Protein 5KBP (pdb70)

InterPro domains:
  IPR000602 Glycoside hydrolase family 38, N-terminal domain [PF01074] (5-274)
  IPR011013 Galactose mutarotase-like domain superfamily [SSF74650] (393-894)
  IPR011330 Glycoside hydrolase/deacetylase, beta/alpha-barrel [SSF88713] (3-283)
  IPR011682 Glycosyl hydrolase family 38, C-terminal [PF07748] (527-750)
  IPR015341 Glycoside hydrolase family 38, central domain [PF09261] (297-387)
  IPR015341 Glycoside hydrolase family 38, central domain [SM00872] (296-369)
  IPR027291 Glycoside hydrolase 38, N-terminal domain superfamily [G3DSA:3.20.110.10] (1-287)
  IPR028995 Glycoside hydrolase families 57/38, central domain superfamily [SSF88688] (298-393)
  IPR037094 Glycoside hydrolase family 38, central domain superfamily [G3DSA:1.20.1270.50] (294-394)
  IPR041147 Glycosyl hydrolases family 38, C-terminal domain [PF17677] (828-892)
  IPR041509 Glycosyl hydrolases 38, beta-1 domain [PF18438] (398-508)

Sequence (1770 aa):
KKKVYIVSHSHWDREWYLPYEEHHMRLIELVDNVLDLIENDPEFNSFHLDGQTIILDDYLQVRPEKKEAVKKAVQAGKLKIGPFYILQDDFLISSESNVRNMLIGHLESQKWGAPVQLGYFPDTFGNMGQTPQMMQLANLPAAAFGRGVKPIGFDYSSQYSEMWWEGPDQTKIFGLLFANWYSNGNEIPSEKEAAIAFWKQKLADVERYASTNHLLMMNGVDHQPVQRDITKAIALANELFPEYEFIHSNFDDYLKAVQEELPEDLGTVTGELTSQETDGWYTLANTSSARVYLKQWNTKVQRQLENIAEPLAAMAYEVTGDYPHDQFDYAWKTLLQNHPHDSICGCSVDEVHRGMMTRFENANDVGHFLADEATRQLTEAIDTSVFPEKAHPFVLFNTSGYQKTEVVTVEVEIERLPFYTGKPEDLYHELKQKATPDYQVIDPTGKAVASRIVKEDVRFGYDLPKDAFRQPYMAKYLTVELSVKEMAPFSWDSFALIQGETKAFEGSLLAQPATNEMENEFIQVKIENNGSLTIADKKTGETFSKLLTFEDTGDIGNEYIFFKPTEDQGITTENVTAEITNKENSPVKASYQIKQTVMLPVAADERLEEEQKAVREFRERLAQRSTTLRPFEITTMVTMIKESNQLFFETTINNQIKDHRLRVLFPTGMVTETHEADSIYEVVTRPNQVSDTWENPTNPQHQQAFVNVHDQNKGVTIFNEGLNEYEVLADGTIAVTLIRCVGELGDWGYFATPEAQCQGEYTFKYGLSLHGKPEERFATYQQAYSAQIPFTAATTARHEGKLAPNHVYLTHAEGPIGWTAVKRQEQTNHLVVRGFNLTAQNIPCELHKETQPATCLTNVLEEPLTPAIEVDAPLRPFEIRTWRFEKKKVYIVSHSHWDREWYLPYEEHHMRLIELVDNVLDLIENDPEFNSFHLDGQTIILDDYLQVRPEKKEAVKKAVQAGKLKIGPFYILQDDFLISSESNVRNMLIGHLESQKWGAPVQLGYFPDTFGNMGQTPQMMQLANLPAAAFGRGVKPISDYSSQYSEMWWEGPDQTKIFGLLFANWYSNGNEIPSEKEAAIAFWKQKLADVERYASTNHLLMMNGVDHQPVQRDITKAIALANELFPEYEFIHSNFDDYLKAVQEELPEDLGTVTGELTSQETDGWYTLANTSSARVYLKQWNTKVQRQLENIAEPLAAMAYEVTGDYPHDQFDYAWKTLLQNHPHDSICGCSVDEVHRGMMTRFENANDVGHFLADEATRQLTEAIDTSVFPEKAHPFVLFNTSGYQKTEVVTVEVEIERLPFYGKPEDLYHELKQKATPDYQVIDPTGKAVASRIVKEDVRFGYDLPKDAFRQPYMAKYLTVELSVKEMAPFSWDSFALIQGETKAFEGSLLAQPATNEMENEFIQVKIENNGSLTIADKKTGETFSKLLTFEDTGDIGNEYIFFKPTEDQGITTENVTAEITNKENSPVKASYQIKQTVMLPVAADERLEEEQKAVREFRERLAQRSTTLRPFEITTMVTMIKESNQLFFETTINNQIKDHRLRVLFPTGMVTETHEADSIYEVVTRPNQVSDTWENPTNPQHQQAFVNVHDQNKGVTIFNEGLNEYEVLADGTIAVTLIRCVGELGDWGYFATPEAQCQGEYTFKYGLSLHGKPEERFATYQQAYSAQIPFTAATTARHEGKLAPNHVYLTHAEGPIGWTAVKRQEQTNHLVVRGFNLTAQNIPCELHKETQPATCLTNVLEEPLTPAIEVDAPLRPFEIRTWRFE

Organism: Enterococcus faecalis (strain ATCC 700802 / V583) (NCBI:txid226185)

B-factor: mean 57.71, std 16.79, range [26.71, 153.7]

Foldseek 3Di:
DFEEEEAAEAQEQCFFADFNVVSLVLLLVQVVLLLVCLVPPPQQQAYEYNQAPCSVVSNCVVVVVCVVSLLVCVVVVRYAYHQFNFQFAAFLAALVLVLVRRLVSQVSCVVSPGHDLEAEAQPHLKHFQCVLQQSVLSNRQYYEYEAQAAEDACLRYWNAQWAWEAHLLRRIGIYGYPNVGLDLQEPQDLDQVSNVVSCVVSVVSQNRHQQDSYGYHRHYYHSGRTDSCPVSSQVSNVVNDVVYHYGHHHPNVSVVVRVVPGDPPGYYHGGMRQPQQAQQFFSLLLLLFFPLVLLLLSLQLQLLLFQALFLLQLVLCVQVVDHPLVLSSVLSSLSCVCGHHSRSSNLRFQSSPVVNVVSSVVSSVSSVVSRVVSVVSVQVFAFQQLDDPLKWKKKWWASFQFQDWDWDKFKTWNDKFWCVNDPQVVQQVVVVPDDDFAKFKAFSVGDTAAKDWDDKDWDKDWDDDPPDHIIIIITMIIMIIHGRARDHHGWMGMMIIGGDHYHHDDDDKQADVVQGWGDACAKTWGQDQLRWIWIAGNVQGDIFTRFFKKKKFFFLAASRGGDGAPPIPIDISSPWGWDKDWDDIGRFKTKIKTKTKDKAQQHWDPQSVVCLQVQPDSVPGNIHGDPDIDIWMKIKMWMDTHNDQKTKIKIKTQDSHARMWMKTKTQPQDADQWWWAAGNLETDIGGPDRHDNHNDPFDKDFHDFWIKDDDQWKIKIKGWRSQTIWGQDRSRMIITIDHGHYFASHDPHTRGHNCSRVGGMDMIIMIMGMDTGPQRVLVVVQVSVSVSNDMDMGIDDNDGHDDYNIDRFKDWDDGSKGWGRWRADSPVRWTKTKIWHHAQAFAWTWIDGVNHGFDFKRRSSPHHDVVTDDNRGTHHGSDIIMTTHD/DFEEEEAAEAQEQQFFADFNVVSLVLLLVQVVLLLVCVVPPPQQQAYEYQAAPVSVVSNCVVVVVCNVSQLVCLVVNRYAYHQFNFAFAFQLAALVLVLVRRLLSNVSCVVRDDHDLEAEHQPHLKDFLCVLVSSVLSVRQYYEYEAQEADPPQRYFQAQKFWEAHLLRRIHIYHYPNVGLCLQEPQDLDDVRNVVSCVVSVVSQVRRHQDSYTYHRHYYHSGRTDSCVVSSQVVVCVVDVVYHYGHYHPRVSVVVSVVPGDPPGHYHGGMRQPLVAQQFFSLLLLLFFPLVLSLLSLQLQLLLFQFLFLLQLVLCVQVVDHPPVLSSVLSSLSCVCRRHSRSSNLRFQSRVVVNVVSSVVSSVSSVVSNVVSLCSVVVFAQQQLDDPLKWKKKWWARFQFFDWDWDKDKTWNDKAFPPPDQVVQQVVVVPDDDFAKFKAFSVGDTAAKDFDDKDWDKDWDDDPPDHITIIITMITMIIHGDARDHHGWMFMMIMDGDHYHHDDDDKQADVVQQWGDACAKIWGQDQLRWIWIAGNVQRDIFTRFFKKKKFFFLAASRGGDGAPPIPIDISPPWGWDKDWPDIGLFKTKIKTKTKDWFQQHWDPQSVVCLQVLPHPVPGNIHGDPDTDIWMKIKMWMDGHNDQKIKIKIKTQDSHARMWMKTKGQPQDQDQWWWAAGNLEGDIGGQDRDPNHNDPFDKDFHDFWIKDDDQFKIKIKGWRSQTIWGQHRSRMIITIDHGHYFFSHDPHTRGHRCSRVGGMDMIIMIMGMDTGPQCVLVVVQVSVSVSNDMDMDIDHRDGHDHHSIDRFKDWDDDSKGWTRWRAADPPRWTKTKIWHHFQDWAWIFMDGPNHGFPFKGRSSRHGDVVTDDRRGTHHGSDIIMTTHD

Structure (mmCIF, N/CA/C/O backbone):
data_5KBP
#
_entry.id   5KBP
#
_cell.length_a   127.834
_cell.length_b   127.834
_cell.length_c   223.716
_cell.angle_alpha   90.00
_cell.angle_beta   90.00
_cell.angle_gamma   120.00
#
_symmetry.space_group_name_H-M   'P 31 2 1'
#
loop_
_entity.id
_entity.type
_entity.pdbx_description
1 polymer 'Glycosyl hydrolase, family 38'
2 non-polymer 'SULFATE ION'
3 water water
#
loop_
_atom_site.group_PDB
_atom_site.id
_atom_site.type_symbol
_atom_site.label_atom_id
_atom_site.label_alt_id
_atom_site.label_comp_id
_atom_site.label_asym_id
_atom_site.label_entity_id
_atom_site.label_seq_id
_atom_site.pdbx_PDB_ins_code
_atom_site.Cartn_x
_atom_site.Cartn_y
_atom_site.Cartn_z
_atom_site.occupancy
_atom_site.B_iso_or_equiv
_atom_site.auth_seq_id
_atom_site.auth_comp_id
_atom_site.auth_asym_id
_atom_site.auth_atom_id
_atom_site.pdbx_PDB_model_num
ATOM 1 N N . LYS A 1 6 ? 39.553 -23.357 73.671 1.00 72.24 3 LYS A N 1
ATOM 2 C CA . LYS A 1 6 ? 40.686 -22.542 73.249 1.00 81.23 3 LYS A CA 1
ATOM 3 C C . LYS A 1 6 ? 40.533 -22.117 71.791 1.00 83.19 3 LYS A C 1
ATOM 4 O O . LYS A 1 6 ? 40.602 -22.944 70.880 1.00 91.47 3 LYS A O 1
ATOM 8 N N . LYS A 1 7 ? 40.324 -20.822 71.578 1.00 72.30 4 LYS A N 1
ATOM 9 C CA . LYS A 1 7 ? 40.119 -20.301 70.237 1.00 64.27 4 LYS A CA 1
ATOM 10 C C . LYS A 1 7 ? 41.456 -20.037 69.550 1.00 60.87 4 LYS A C 1
ATOM 11 O O . LYS A 1 7 ? 42.491 -19.839 70.193 1.00 64.81 4 LYS A O 1
ATOM 17 N N . LYS A 1 8 ? 41.421 -20.036 68.221 1.00 60.38 5 LYS A N 1
ATOM 18 C CA . LYS A 1 8 ? 42.606 -19.836 67.398 1.00 58.53 5 LYS A CA 1
ATOM 19 C C . LYS A 1 8 ? 42.565 -18.455 66.762 1.00 57.42 5 LYS A C 1
ATOM 20 O O . LYS A 1 8 ? 41.528 -18.038 66.234 1.00 49.63 5 LYS A O 1
ATOM 26 N N . VAL A 1 9 ? 43.695 -17.755 66.809 1.00 49.77 6 VAL A N 1
ATOM 27 C CA . VAL A 1 9 ? 43.814 -16.393 66.306 1.00 48.14 6 VAL A CA 1
ATOM 28 C C . VAL A 1 9 ? 44.787 -16.421 65.136 1.00 51.60 6 VAL A C 1
ATOM 29 O O . VAL A 1 9 ? 45.994 -16.619 65.327 1.00 53.72 6 VAL A O 1
ATOM 33 N N . TYR A 1 10 ? 44.269 -16.227 63.925 1.00 54.67 7 TYR A N 1
ATOM 34 C CA . TYR A 1 10 ? 45.065 -16.287 62.703 1.00 43.28 7 TYR A CA 1
ATOM 35 C C . TYR A 1 10 ? 45.499 -14.874 62.330 1.00 53.34 7 TYR A C 1
ATOM 36 O O . TYR A 1 10 ? 44.667 -14.033 61.970 1.00 55.85 7 TYR A O 1
ATOM 45 N N . ILE A 1 11 ? 46.800 -14.618 62.407 1.00 44.24 8 ILE A N 1
ATOM 46 C CA . ILE A 1 11 ? 47.370 -13.304 62.133 1.00 40.86 8 ILE A CA 1
ATOM 47 C C . ILE A 1 11 ? 47.990 -13.344 60.741 1.00 44.36 8 ILE A C 1
ATOM 48 O O . ILE A 1 11 ? 48.988 -14.036 60.512 1.00 52.06 8 ILE A O 1
ATOM 53 N N . VAL A 1 12 ? 47.401 -12.600 59.810 1.00 44.11 9 VAL A N 1
ATOM 54 C CA . VAL A 1 12 ? 47.847 -12.559 58.422 1.00 36.62 9 VAL A CA 1
ATOM 55 C C . VAL A 1 12 ? 48.501 -11.206 58.182 1.00 35.87 9 VAL A C 1
ATOM 56 O O . VAL A 1 12 ? 47.820 -10.173 58.145 1.00 48.60 9 VAL A O 1
ATOM 60 N N . SER A 1 13 ? 49.822 -11.206 58.020 1.00 35.83 10 SER A N 1
ATOM 61 C CA . SER A 1 13 ? 50.544 -9.986 57.693 1.00 43.22 10 SER A CA 1
ATOM 62 C C . SER A 1 13 ? 50.342 -9.634 56.224 1.00 46.67 10 SER A C 1
ATOM 63 O O . SER A 1 13 ? 50.334 -10.511 55.355 1.00 47.59 10 SER A O 1
ATOM 66 N N . HIS A 1 14 ? 50.178 -8.344 55.953 1.00 46.55 11 HIS A N 1
ATOM 67 C CA . HIS A 1 14 ? 49.884 -7.873 54.606 1.00 41.72 11 HIS A CA 1
ATOM 68 C C . HIS A 1 14 ? 50.192 -6.384 54.538 1.00 43.70 11 HIS A C 1
ATOM 69 O O . HIS A 1 14 ? 50.657 -5.778 55.507 1.00 43.78 11 HIS A O 1
ATOM 76 N N . SER A 1 15 ? 49.921 -5.799 53.375 1.00 45.00 12 SER A N 1
ATOM 77 C CA . SER A 1 15 ? 49.967 -4.348 53.216 1.00 47.47 12 SER A CA 1
ATOM 78 C C . SER A 1 15 ? 49.099 -3.996 52.017 1.00 44.10 12 SER A C 1
ATOM 79 O O . SER A 1 15 ? 49.447 -4.339 50.882 1.00 54.57 12 SER A O 1
ATOM 82 N N . HIS A 1 16 ? 47.970 -3.337 52.269 1.00 47.66 13 HIS A N 1
ATOM 83 C CA . HIS A 1 16 ? 47.104 -2.873 51.190 1.00 46.99 13 HIS A CA 1
ATOM 84 C C . HIS A 1 16 ? 47.803 -1.735 50.460 1.00 49.71 13 HIS A C 1
ATOM 85 O O . HIS A 1 16 ? 47.907 -0.622 50.984 1.00 52.10 13 HIS A O 1
ATOM 92 N N . TRP A 1 17 ? 48.284 -2.006 49.252 1.00 47.57 14 TRP A N 1
ATOM 93 C CA . TRP A 1 17 ? 49.172 -1.088 48.546 1.00 50.79 14 TRP A CA 1
ATOM 94 C C . TRP A 1 17 ? 48.442 -0.457 47.363 1.00 49.83 14 TRP A C 1
ATOM 95 O O . TRP A 1 17 ? 48.402 -1.017 46.266 1.00 45.66 14 TRP A O 1
ATOM 106 N N . ASP A 1 18 ? 47.878 0.725 47.593 1.00 52.50 15 ASP A N 1
ATOM 107 C CA . ASP A 1 18 ? 47.375 1.536 46.494 1.00 49.08 15 ASP A CA 1
ATOM 108 C C . ASP A 1 18 ? 48.545 1.976 45.625 1.00 50.71 15 ASP A C 1
ATOM 109 O O . ASP A 1 18 ? 49.450 2.674 46.095 1.00 56.61 15 ASP A O 1
ATOM 114 N N . ARG A 1 19 ? 48.529 1.554 44.358 1.00 49.24 16 ARG A N 1
ATOM 115 C CA . ARG A 1 19 ? 49.681 1.761 43.485 1.00 43.85 16 ARG A CA 1
ATOM 116 C C . ARG A 1 19 ? 49.980 3.244 43.297 1.00 43.51 16 ARG A C 1
ATOM 117 O O . ARG A 1 19 ? 51.148 3.647 43.220 1.00 41.78 16 ARG A O 1
ATOM 125 N N . GLU A 1 20 ? 48.940 4.070 43.226 1.00 39.89 17 GLU A N 1
ATOM 126 C CA . GLU A 1 20 ? 49.101 5.514 43.120 1.00 38.02 17 GLU A CA 1
ATOM 127 C C . GLU A 1 20 ? 47.873 6.176 43.723 1.00 45.03 17 GLU A C 1
ATOM 128 O O . GLU A 1 20 ? 46.744 5.772 43.430 1.00 55.63 17 GLU A O 1
ATOM 134 N N . TRP A 1 21 ? 48.097 7.184 44.567 1.00 39.92 18 TRP A N 1
ATOM 135 C CA . TRP A 1 21 ? 46.998 7.839 45.266 1.00 45.80 18 TRP A CA 1
ATOM 136 C C . TRP A 1 21 ? 47.321 9.297 45.575 1.00 46.23 18 TRP A C 1
ATOM 137 O O . TRP A 1 21 ? 47.291 10.146 44.678 1.00 51.23 18 TRP A O 1
ATOM 148 N N . TYR A 1 22 ? 47.623 9.600 46.840 1.00 34.26 19 TYR A N 1
ATOM 149 C CA . TYR A 1 22 ? 47.853 10.978 47.259 1.00 35.50 19 TYR A CA 1
ATOM 150 C C . TYR A 1 22 ? 49.259 11.471 46.946 1.00 35.55 19 TYR A C 1
ATOM 151 O O . TYR A 1 22 ? 49.518 12.673 47.069 1.00 46.77 19 TYR A O 1
ATOM 160 N N . LEU A 1 23 ? 50.163 10.586 46.555 1.00 34.52 20 LEU A N 1
ATOM 161 C CA . LEU A 1 23 ? 51.490 10.949 46.095 1.00 43.75 20 LEU A CA 1
ATOM 162 C C . LEU A 1 23 ? 51.625 10.657 44.607 1.00 43.37 20 LEU A C 1
ATOM 163 O O . LEU A 1 23 ? 50.853 9.870 44.047 1.00 33.46 20 LEU A O 1
ATOM 168 N N . PRO A 1 24 ? 52.581 11.289 43.923 1.00 37.94 21 PRO A N 1
ATOM 169 C CA . PRO A 1 24 ? 52.906 10.851 42.562 1.00 41.84 21 PRO A CA 1
ATOM 170 C C . PRO A 1 24 ? 53.308 9.384 42.566 1.00 41.64 21 PRO A C 1
ATOM 171 O O . PRO A 1 24 ? 53.756 8.846 43.583 1.00 48.55 21 PRO A O 1
ATOM 175 N N . TYR A 1 25 ? 53.133 8.735 41.411 1.00 34.82 22 TYR A N 1
ATOM 176 C CA . TYR A 1 25 ? 53.284 7.283 41.333 1.00 36.93 22 TYR A CA 1
ATOM 177 C C . TYR A 1 25 ? 54.635 6.821 41.864 1.00 35.32 22 TYR A C 1
ATOM 178 O O . TYR A 1 25 ? 54.714 5.881 42.663 1.00 47.15 22 TYR A O 1
ATOM 187 N N . GLU A 1 26 ? 55.715 7.474 41.430 1.00 38.85 23 GLU A N 1
ATOM 188 C CA . GLU A 1 26 ? 57.046 7.004 41.796 1.00 41.00 23 GLU A CA 1
ATOM 189 C C . GLU A 1 26 ? 57.333 7.196 43.280 1.00 42.29 23 GLU A C 1
ATOM 190 O O . GLU A 1 26 ? 58.158 6.470 43.844 1.00 45.59 23 GLU A O 1
ATOM 196 N N . GLU A 1 27 ? 56.672 8.160 43.926 1.00 32.70 24 GLU A N 1
ATOM 197 C CA . GLU A 1 27 ? 56.819 8.300 45.372 1.00 37.86 24 GLU A CA 1
ATOM 198 C C . GLU A 1 27 ? 56.275 7.073 46.094 1.00 45.30 24 GLU A C 1
ATOM 199 O O . GLU A 1 27 ? 56.908 6.560 47.024 1.00 52.60 24 GLU A O 1
ATOM 205 N N . HIS A 1 28 ? 55.104 6.584 45.674 1.00 41.44 25 HIS A N 1
ATOM 206 C CA . HIS A 1 28 ? 54.607 5.315 46.194 1.00 33.18 25 HIS A CA 1
ATOM 207 C C . HIS A 1 28 ? 55.487 4.156 45.742 1.00 37.30 25 HIS A C 1
ATOM 208 O O . HIS A 1 28 ? 55.727 3.216 46.507 1.00 45.05 25 HIS A O 1
ATOM 215 N N . HIS A 1 29 ? 55.975 4.210 44.500 1.00 33.51 26 HIS A N 1
ATOM 216 C CA . HIS A 1 29 ? 56.741 3.098 43.948 1.00 32.70 26 HIS A CA 1
ATOM 217 C C . HIS A 1 29 ? 58.048 2.891 44.701 1.00 34.21 26 HIS A C 1
ATOM 218 O O . HIS A 1 29 ? 58.433 1.751 44.987 1.00 36.67 26 HIS A O 1
ATOM 225 N N . MET A 1 30 ? 58.748 3.980 45.029 1.00 35.85 27 MET A N 1
ATOM 226 C CA . MET A 1 30 ? 59.999 3.850 45.768 1.00 41.78 27 MET A CA 1
ATOM 227 C C . MET A 1 30 ? 59.765 3.341 47.184 1.00 38.46 27 MET A C 1
ATOM 228 O O . MET A 1 30 ? 60.657 2.717 47.772 1.00 40.89 27 MET A O 1
ATOM 233 N N . ARG A 1 31 ? 58.583 3.596 47.745 1.00 38.68 28 ARG A N 1
ATOM 234 C CA . ARG A 1 31 ? 58.240 3.026 49.041 1.00 43.83 28 ARG A CA 1
ATOM 235 C C . ARG A 1 31 ? 57.823 1.566 48.925 1.00 44.22 28 ARG A C 1
ATOM 236 O O . ARG A 1 31 ? 57.939 0.816 49.900 1.00 47.47 28 ARG A O 1
ATOM 244 N N . LEU A 1 32 ? 57.346 1.147 47.750 1.00 42.03 29 LEU A N 1
ATOM 245 C CA . LEU A 1 32 ? 57.079 -0.269 47.524 1.00 38.90 29 LEU A CA 1
ATOM 246 C C . LEU A 1 32 ? 58.372 -1.074 47.529 1.00 37.74 29 LEU A C 1
ATOM 247 O O . LEU A 1 32 ? 58.393 -2.223 47.984 1.00 37.59 29 LEU A O 1
ATOM 252 N N . ILE A 1 33 ? 59.461 -0.484 47.029 1.00 39.39 30 ILE A N 1
ATOM 253 C CA . ILE A 1 33 ? 60.749 -1.171 47.034 1.00 41.64 30 ILE A CA 1
ATOM 254 C C . ILE A 1 33 ? 61.212 -1.412 48.464 1.00 45.69 30 ILE A C 1
ATOM 255 O O . ILE A 1 33 ? 61.726 -2.487 48.793 1.00 52.91 30 ILE A O 1
ATOM 260 N N . GLU A 1 34 ? 61.036 -0.414 49.334 1.00 43.16 31 GLU A N 1
ATOM 261 C CA . GLU A 1 34 ? 61.410 -0.576 50.735 1.00 50.04 31 GLU A CA 1
ATOM 262 C C . GLU A 1 34 ? 60.589 -1.674 51.402 1.00 44.11 31 GLU A C 1
ATOM 263 O O . GLU A 1 34 ? 61.122 -2.467 52.187 1.00 42.24 31 GLU A O 1
ATOM 269 N N . LEU A 1 35 ? 59.291 -1.737 51.096 1.00 34.76 32 LEU A N 1
ATOM 270 C CA . LEU A 1 35 ? 58.428 -2.738 51.714 1.00 33.29 32 LEU A CA 1
ATOM 271 C C . LEU A 1 35 ? 58.854 -4.149 51.325 1.00 42.79 32 LEU A C 1
ATOM 272 O O . LEU A 1 35 ? 59.045 -5.012 52.190 1.00 46.48 32 LEU A O 1
ATOM 277 N N . VAL A 1 36 ? 59.010 -4.401 50.022 1.00 38.49 33 VAL A N 1
ATOM 278 C CA . VAL A 1 36 ? 59.365 -5.742 49.565 1.00 31.93 33 VAL A CA 1
ATOM 279 C C . VAL A 1 36 ? 60.771 -6.118 50.018 1.00 40.67 33 VAL A C 1
ATOM 280 O O . VAL A 1 36 ? 61.037 -7.287 50.324 1.00 45.33 33 VAL A O 1
ATOM 284 N N . ASP A 1 37 ? 61.689 -5.149 50.078 1.00 36.51 34 ASP A N 1
ATOM 285 C CA . ASP A 1 37 ? 63.018 -5.431 50.615 1.00 44.97 34 ASP A CA 1
ATOM 286 C C . ASP A 1 37 ? 62.933 -5.939 52.048 1.00 49.06 34 ASP A C 1
ATOM 287 O O . ASP A 1 37 ? 63.641 -6.881 52.425 1.00 48.42 34 ASP A O 1
ATOM 292 N N . ASN A 1 38 ? 62.067 -5.331 52.861 1.00 43.97 35 ASN A N 1
ATOM 293 C CA . ASN A 1 38 ? 61.934 -5.738 54.254 1.00 43.13 35 ASN A CA 1
ATOM 294 C C . ASN A 1 38 ? 61.168 -7.047 54.403 1.00 46.74 35 ASN A C 1
ATOM 295 O O . ASN A 1 38 ? 61.453 -7.822 55.322 1.00 47.62 35 ASN A O 1
ATOM 300 N N . VAL A 1 39 ? 60.199 -7.311 53.523 1.00 43.65 36 VAL A N 1
ATOM 301 C CA . VAL A 1 39 ? 59.478 -8.579 53.584 1.00 42.75 36 VAL A CA 1
ATOM 302 C C . VAL A 1 39 ? 60.405 -9.735 53.233 1.00 41.21 36 VAL A C 1
ATOM 303 O O . VAL A 1 39 ? 60.420 -10.767 53.916 1.00 39.98 36 VAL A O 1
ATOM 307 N N . LEU A 1 40 ? 61.195 -9.582 52.166 1.00 46.54 37 LEU A N 1
ATOM 308 C CA . LEU A 1 40 ? 62.185 -10.599 51.826 1.00 45.49 37 LEU A CA 1
ATOM 309 C C . LEU A 1 40 ? 63.217 -10.764 52.933 1.00 42.73 37 LEU A C 1
ATOM 310 O O . LEU A 1 40 ? 63.724 -11.871 53.148 1.00 52.69 37 LEU A O 1
ATOM 315 N N . ASP A 1 41 ? 63.545 -9.679 53.638 1.00 49.14 38 ASP A N 1
ATOM 316 C CA . ASP A 1 41 ? 64.451 -9.776 54.779 1.00 59.98 38 ASP A CA 1
ATOM 317 C C . ASP A 1 41 ? 63.877 -10.700 55.847 1.00 58.88 38 ASP A C 1
ATOM 318 O O . ASP A 1 41 ? 64.579 -11.568 56.379 1.00 56.76 38 ASP A O 1
ATOM 323 N N . LEU A 1 42 ? 62.592 -10.532 56.165 1.00 51.01 39 LEU A N 1
ATOM 324 C CA . LEU A 1 42 ? 61.957 -11.376 57.173 1.00 54.96 39 LEU A CA 1
ATOM 325 C C . LEU A 1 42 ? 61.782 -12.806 56.674 1.00 59.05 39 LEU A C 1
ATOM 326 O O . LEU A 1 42 ? 61.913 -13.759 57.450 1.00 55.81 39 LEU A O 1
ATOM 331 N N . ILE A 1 43 ? 61.483 -12.975 55.384 1.00 57.00 40 ILE A N 1
ATOM 332 C CA . ILE A 1 43 ? 61.245 -14.309 54.842 1.00 50.41 40 ILE A CA 1
ATOM 333 C C . ILE A 1 43 ? 62.528 -15.132 54.852 1.00 61.08 40 ILE A C 1
ATOM 334 O O . ILE A 1 43 ? 62.508 -16.338 55.130 1.00 67.43 40 ILE A O 1
ATOM 339 N N . GLU A 1 44 ? 63.662 -14.496 54.572 1.00 64.47 41 GLU A N 1
ATOM 340 C CA . GLU A 1 44 ? 64.932 -15.197 54.452 1.00 72.31 41 GLU A CA 1
ATOM 341 C C . GLU A 1 44 ? 65.660 -15.373 55.779 1.00 76.01 41 GLU A C 1
ATOM 342 O O . GLU A 1 44 ? 66.662 -16.095 55.822 1.00 86.43 41 GLU A O 1
ATOM 348 N N . ASN A 1 45 ? 65.193 -14.749 56.850 1.00 67.56 42 ASN A N 1
ATOM 349 C CA . ASN A 1 45 ? 65.958 -14.776 58.094 1.00 70.76 42 ASN A CA 1
ATOM 350 C C . ASN A 1 45 ? 65.149 -15.216 59.305 1.00 74.49 42 ASN A C 1
ATOM 351 O O . ASN A 1 45 ? 65.680 -15.928 60.160 1.00 78.42 42 ASN A O 1
ATOM 356 N N . ASP A 1 46 ? 63.884 -14.807 59.406 1.00 70.60 43 ASP A N 1
ATOM 357 C CA . ASP A 1 46 ? 63.084 -15.071 60.594 1.00 60.75 43 ASP A CA 1
ATOM 358 C C . ASP A 1 46 ? 62.420 -16.439 60.470 1.00 59.37 43 ASP A C 1
ATOM 359 O O . ASP A 1 46 ? 61.529 -16.602 59.622 1.00 64.22 43 ASP A O 1
ATOM 364 N N . PRO A 1 47 ? 62.799 -17.429 61.282 1.00 59.50 44 PRO A N 1
ATOM 365 C CA . PRO A 1 47 ? 62.233 -18.779 61.117 1.00 59.72 44 PRO A CA 1
ATOM 366 C C . PRO A 1 47 ? 60.778 -18.892 61.526 1.00 65.88 44 PRO A C 1
ATOM 367 O O . PRO A 1 47 ? 60.133 -19.888 61.174 1.00 66.96 44 PRO A O 1
ATOM 371 N N . GLU A 1 48 ? 60.241 -17.920 62.259 1.00 65.58 45 GLU A N 1
ATOM 372 C CA . GLU A 1 48 ? 58.849 -17.955 62.677 1.00 65.54 45 GLU A CA 1
ATOM 373 C C . GLU A 1 48 ? 57.939 -17.128 61.781 1.00 51.34 45 GLU A C 1
ATOM 374 O O . GLU A 1 48 ? 56.717 -17.177 61.952 1.00 55.85 45 GLU A O 1
ATOM 380 N N . PHE A 1 49 ? 58.501 -16.377 60.838 1.00 55.79 46 PHE A N 1
ATOM 381 C CA . PHE A 1 49 ? 57.701 -15.612 59.887 1.00 53.54 46 PHE A CA 1
ATOM 382 C C . PHE A 1 49 ? 57.054 -16.572 58.897 1.00 54.34 46 PHE A C 1
ATOM 383 O O . PHE A 1 49 ? 57.732 -17.140 58.036 1.00 59.39 46 PHE A O 1
ATOM 391 N N . ASN A 1 50 ? 55.741 -16.757 59.020 1.00 47.54 47 ASN A N 1
ATOM 392 C CA . ASN A 1 50 ? 55.020 -17.712 58.187 1.00 41.90 47 ASN A CA 1
ATOM 393 C C . ASN A 1 50 ? 54.968 -17.256 56.735 1.00 48.56 47 ASN A C 1
ATOM 394 O O . ASN A 1 50 ? 55.547 -17.903 55.855 1.00 46.67 47 ASN A O 1
ATOM 399 N N . SER A 1 51 ? 54.280 -16.148 56.473 1.00 42.17 48 SER A N 1
ATOM 400 C CA . SER A 1 51 ? 54.106 -15.673 55.108 1.00 36.82 48 SER A CA 1
ATOM 401 C C . SER A 1 51 ? 53.689 -14.210 55.139 1.00 44.39 48 SER A C 1
ATOM 402 O O . SER A 1 51 ? 53.451 -13.629 56.201 1.00 44.66 48 SER A O 1
ATOM 405 N N . PHE A 1 52 ? 53.604 -13.623 53.947 1.00 40.62 49 PHE A N 1
ATOM 406 C CA . PHE A 1 52 ? 53.160 -12.247 53.765 1.00 36.86 49 PHE A CA 1
ATOM 407 C C . PHE A 1 52 ? 52.230 -12.203 52.564 1.00 44.07 49 PHE A C 1
ATOM 408 O O . PHE A 1 52 ? 52.607 -12.628 51.468 1.00 47.50 49 PHE A O 1
ATOM 416 N N . HIS A 1 53 ? 51.018 -11.698 52.768 1.00 42.59 50 HIS A N 1
ATOM 417 C CA . HIS A 1 53 ? 50.024 -11.633 51.705 1.00 42.30 50 HIS A CA 1
ATOM 418 C C . HIS A 1 53 ? 50.261 -10.378 50.874 1.00 42.31 50 HIS A C 1
ATOM 419 O O . HIS A 1 53 ? 50.152 -9.257 51.385 1.00 39.74 50 HIS A O 1
ATOM 426 N N . LEU A 1 54 ? 50.569 -10.564 49.593 1.00 44.98 51 LEU A N 1
ATOM 427 C CA . LEU A 1 54 ? 50.981 -9.462 48.725 1.00 38.55 51 LEU A CA 1
ATOM 428 C C . LEU A 1 54 ? 49.787 -8.759 48.084 1.00 41.51 51 LEU A C 1
ATOM 429 O O . LEU A 1 54 ? 49.755 -8.514 46.879 1.00 43.68 51 LEU A O 1
ATOM 434 N N . ASP A 1 55 ? 48.787 -8.438 48.904 1.00 40.44 52 ASP A N 1
ATOM 435 C CA . ASP A 1 55 ? 47.679 -7.561 48.529 1.00 37.67 52 ASP A CA 1
ATOM 436 C C . ASP A 1 55 ? 46.873 -8.090 47.343 1.00 46.34 52 ASP A C 1
ATOM 437 O O . ASP A 1 55 ? 46.214 -7.315 46.644 1.00 53.52 52 ASP A O 1
ATOM 442 N N . GLY A 1 56 ? 46.913 -9.397 47.092 1.00 42.80 53 GLY A N 1
ATOM 443 C CA . GLY A 1 56 ? 46.073 -9.989 46.068 1.00 34.93 53 GLY A CA 1
ATOM 444 C C . GLY A 1 56 ? 46.379 -9.595 44.640 1.00 44.69 53 GLY A C 1
ATOM 445 O O . GLY A 1 56 ? 45.595 -9.924 43.745 1.00 46.50 53 GLY A O 1
ATOM 446 N N . GLN A 1 57 ? 47.497 -8.916 44.390 1.00 45.76 54 GLN A N 1
ATOM 447 C CA . GLN A 1 57 ? 47.835 -8.420 43.062 1.00 48.38 54 GLN A CA 1
ATOM 448 C C . GLN A 1 57 ? 49.257 -8.829 42.707 1.00 53.67 54 GLN A C 1
ATOM 449 O O . GLN A 1 57 ? 50.177 -8.651 43.512 1.00 60.76 54 GLN A O 1
ATOM 455 N N . THR A 1 58 ? 49.433 -9.368 41.500 1.00 47.74 55 THR A N 1
ATOM 456 C CA . THR A 1 58 ? 50.739 -9.827 41.042 1.00 41.07 55 THR A CA 1
ATOM 457 C C . THR A 1 58 ? 51.606 -8.706 40.481 1.00 43.69 55 THR A C 1
ATOM 458 O O . THR A 1 58 ? 52.815 -8.909 40.315 1.00 41.32 55 THR A O 1
ATOM 462 N N . ILE A 1 59 ? 51.029 -7.537 40.183 1.00 40.61 56 ILE A N 1
ATOM 463 C CA . ILE A 1 59 ? 51.812 -6.449 39.605 1.00 39.23 56 ILE A CA 1
ATOM 464 C C . ILE A 1 59 ? 52.849 -5.916 40.586 1.00 45.66 56 ILE A C 1
ATOM 465 O O . ILE A 1 59 ? 53.801 -5.245 40.171 1.00 46.34 56 ILE A O 1
ATOM 470 N N . ILE A 1 60 ? 52.693 -6.201 41.882 1.00 42.20 57 ILE A N 1
ATOM 471 C CA . ILE A 1 60 ? 53.691 -5.787 42.865 1.00 31.93 57 ILE A CA 1
ATOM 472 C C . ILE A 1 60 ? 55.029 -6.453 42.573 1.00 39.82 57 ILE A C 1
ATOM 473 O O . ILE A 1 60 ? 56.092 -5.834 42.706 1.00 43.48 57 ILE A O 1
ATOM 478 N N . LEU A 1 61 ? 54.997 -7.722 42.156 1.00 42.23 58 LEU A N 1
ATOM 479 C CA . LEU A 1 61 ? 56.228 -8.406 41.773 1.00 43.44 58 LEU A CA 1
ATOM 480 C C . LEU A 1 61 ? 56.879 -7.730 40.572 1.00 45.57 58 LEU A C 1
ATOM 481 O O . LEU A 1 61 ? 58.102 -7.548 40.539 1.00 42.51 58 LEU A O 1
ATOM 486 N N . ASP A 1 62 ? 56.075 -7.350 39.576 1.00 41.07 59 ASP A N 1
ATOM 487 C CA . ASP A 1 62 ? 56.618 -6.693 38.391 1.00 43.15 59 ASP A CA 1
ATOM 488 C C . ASP A 1 62 ? 57.183 -5.319 38.728 1.00 45.95 59 ASP A C 1
ATOM 489 O O . ASP A 1 62 ? 58.272 -4.960 38.264 1.00 47.74 59 ASP A O 1
ATOM 494 N N . ASP A 1 63 ? 56.457 -4.538 39.533 1.00 40.29 60 ASP A N 1
ATOM 495 C CA . ASP A 1 63 ? 56.920 -3.200 39.882 1.00 41.39 60 ASP A CA 1
ATOM 496 C C . ASP A 1 63 ? 58.198 -3.242 40.708 1.00 38.82 60 ASP A C 1
ATOM 497 O O . ASP A 1 63 ? 59.007 -2.311 40.642 1.00 45.12 60 ASP A O 1
ATOM 502 N N . TYR A 1 64 ? 58.397 -4.308 41.485 1.00 41.17 61 TYR A N 1
ATOM 503 C CA . TYR A 1 64 ? 59.600 -4.422 42.300 1.00 40.73 61 TYR A CA 1
ATOM 504 C C . TYR A 1 64 ? 60.810 -4.813 41.461 1.00 43.48 61 TYR A C 1
ATOM 505 O O . TYR A 1 64 ? 61.908 -4.285 41.665 1.00 46.11 61 TYR A O 1
ATOM 514 N N . LEU A 1 65 ? 60.626 -5.728 40.508 1.00 44.28 62 LEU A N 1
ATOM 515 C CA . LEU A 1 65 ? 61.747 -6.235 39.729 1.00 43.51 62 LEU A CA 1
ATOM 516 C C . LEU A 1 65 ? 62.191 -5.285 38.627 1.00 46.46 62 LEU A C 1
ATOM 517 O O . LEU A 1 65 ? 63.312 -5.423 38.127 1.00 47.07 62 LEU A O 1
ATOM 522 N N . GLN A 1 66 ? 61.352 -4.326 38.232 1.00 35.17 63 GLN A N 1
ATOM 523 C CA . GLN A 1 66 ? 61.804 -3.355 37.243 1.00 52.58 63 GLN A CA 1
ATOM 524 C C . GLN A 1 66 ? 62.784 -2.352 37.837 1.00 46.61 63 GLN A C 1
ATOM 525 O O . GLN A 1 66 ? 63.528 -1.712 37.086 1.00 43.66 63 GLN A O 1
ATOM 531 N N . VAL A 1 67 ? 62.805 -2.212 39.161 1.00 46.00 64 VAL A N 1
ATOM 532 C CA . VAL A 1 67 ? 63.813 -1.393 39.831 1.00 38.22 64 VAL A CA 1
ATOM 533 C C . VAL A 1 67 ? 64.979 -2.240 40.325 1.00 40.77 64 VAL A C 1
ATOM 534 O O . VAL A 1 67 ? 66.134 -1.811 40.258 1.00 42.99 64 VAL A O 1
ATOM 538 N N . ARG A 1 68 ? 64.704 -3.448 40.823 1.00 37.33 65 ARG A N 1
ATOM 539 C CA . ARG A 1 68 ? 65.725 -4.352 41.348 1.00 45.51 65 ARG A CA 1
ATOM 540 C C . ARG A 1 68 ? 65.662 -5.680 40.598 1.00 46.81 65 ARG A C 1
ATOM 541 O O . ARG A 1 68 ? 65.202 -6.693 41.143 1.00 43.46 65 ARG A O 1
ATOM 549 N N . PRO A 1 69 ? 66.134 -5.713 39.348 1.00 45.16 66 PRO A N 1
ATOM 550 C CA . PRO A 1 69 ? 66.023 -6.954 38.565 1.00 44.22 66 PRO A CA 1
ATOM 551 C C . PRO A 1 69 ? 66.896 -8.081 39.085 1.00 52.11 66 PRO A C 1
ATOM 552 O O . PRO A 1 69 ? 66.548 -9.252 38.892 1.00 52.73 66 PRO A O 1
ATOM 556 N N . GLU A 1 70 ? 68.013 -7.771 39.743 1.00 46.68 67 GLU A N 1
ATOM 557 C CA . GLU A 1 70 ? 68.893 -8.817 40.251 1.00 54.62 67 GLU A CA 1
ATOM 558 C C . GLU A 1 70 ? 68.346 -9.505 41.495 1.00 49.34 67 GLU A C 1
ATOM 559 O O . GLU A 1 70 ? 69.006 -10.408 42.020 1.00 52.32 67 GLU A O 1
ATOM 565 N N . LYS A 1 71 ? 67.169 -9.106 41.975 1.00 43.52 68 LYS A N 1
ATOM 566 C CA . LYS A 1 71 ? 66.509 -9.759 43.096 1.00 46.24 68 LYS A CA 1
ATOM 567 C C . LYS A 1 71 ? 65.468 -10.776 42.646 1.00 49.18 68 LYS A C 1
ATOM 568 O O . LYS A 1 71 ? 64.702 -11.272 43.478 1.00 36.09 68 LYS A O 1
ATOM 574 N N . LYS A 1 72 ? 65.422 -11.097 41.349 1.00 38.30 69 LYS A N 1
ATOM 575 C CA . LYS A 1 72 ? 64.380 -11.984 40.838 1.00 39.88 69 LYS A CA 1
ATOM 576 C C . LYS A 1 72 ? 64.491 -13.382 41.435 1.00 48.62 69 LYS A C 1
ATOM 577 O O . LYS A 1 72 ? 63.474 -14.008 41.756 1.00 47.27 69 LYS A O 1
ATOM 583 N N . GLU A 1 73 ? 65.717 -13.891 41.590 1.00 38.47 70 GLU A N 1
ATOM 584 C CA . GLU A 1 73 ? 65.892 -15.218 42.173 1.00 52.57 70 GLU A CA 1
ATOM 585 C C . GLU A 1 73 ? 65.426 -15.253 43.622 1.00 52.96 70 GLU A C 1
ATOM 586 O O . GLU A 1 73 ? 64.858 -16.254 44.075 1.00 57.64 70 GLU A O 1
ATOM 592 N N . ALA A 1 74 ? 65.660 -14.171 44.369 1.00 46.89 71 ALA A N 1
ATOM 593 C CA . ALA A 1 74 ? 65.162 -14.102 45.739 1.00 47.87 71 ALA A CA 1
ATOM 594 C C . ALA A 1 74 ? 63.638 -14.096 45.769 1.00 42.78 71 ALA A C 1
ATOM 595 O O . ALA A 1 74 ? 63.024 -14.752 46.619 1.00 41.14 71 ALA A O 1
ATOM 597 N N . VAL A 1 75 ? 63.010 -13.360 44.848 1.00 42.54 72 VAL A N 1
ATOM 598 C CA . VAL A 1 75 ? 61.551 -13.339 44.773 1.00 42.03 72 VAL A CA 1
ATOM 599 C C . VAL A 1 75 ? 61.018 -14.713 44.393 1.00 46.04 72 VAL A C 1
ATOM 600 O O . VAL A 1 75 ? 60.015 -15.183 44.946 1.00 45.77 72 VAL A O 1
ATOM 604 N N . LYS A 1 76 ? 61.676 -15.375 43.438 1.00 43.29 73 LYS A N 1
ATOM 605 C CA . LYS A 1 76 ? 61.293 -16.734 43.068 1.00 48.33 73 LYS A CA 1
ATOM 606 C C . LYS A 1 76 ? 61.327 -17.660 44.276 1.00 48.52 73 LYS A C 1
ATOM 607 O O . LYS A 1 76 ? 60.361 -18.380 44.549 1.00 45.30 73 LYS A O 1
ATOM 613 N N . LYS A 1 77 ? 62.437 -17.645 45.020 1.00 52.24 74 LYS A N 1
ATOM 614 C CA . LYS A 1 77 ? 62.567 -18.527 46.175 1.00 49.36 74 LYS A CA 1
ATOM 615 C C . LYS A 1 77 ? 61.567 -18.181 47.271 1.00 45.91 74 LYS A C 1
ATOM 616 O O . LYS A 1 77 ? 61.113 -19.073 47.996 1.00 50.00 74 LYS A O 1
ATOM 622 N N . ALA A 1 78 ? 61.211 -16.902 47.411 1.00 46.22 75 ALA A N 1
ATOM 623 C CA . ALA A 1 78 ? 60.225 -16.525 48.419 1.00 37.00 75 ALA A CA 1
ATOM 624 C C . ALA A 1 78 ? 58.842 -17.056 48.064 1.00 46.31 75 ALA A C 1
ATOM 625 O O . ALA A 1 78 ? 58.113 -17.539 48.939 1.00 48.04 75 ALA A O 1
ATOM 627 N N . VAL A 1 79 ? 58.463 -16.980 46.785 1.00 46.03 76 VAL A N 1
ATOM 628 C CA . VAL A 1 79 ? 57.163 -17.496 46.365 1.00 44.50 76 VAL A CA 1
ATOM 629 C C . VAL A 1 79 ? 57.164 -19.021 46.371 1.00 51.78 76 VAL A C 1
ATOM 630 O O . VAL A 1 79 ? 56.182 -19.654 46.781 1.00 48.11 76 VAL A O 1
ATOM 634 N N . GLN A 1 80 ? 58.263 -19.635 45.922 1.00 52.93 77 GLN A N 1
ATOM 635 C CA . GLN A 1 80 ? 58.344 -21.093 45.902 1.00 49.21 77 GLN A CA 1
ATOM 636 C C . GLN A 1 80 ? 58.251 -21.683 47.303 1.00 50.64 77 GLN A C 1
ATOM 637 O O . GLN A 1 80 ? 57.770 -22.809 47.471 1.00 56.86 77 GLN A O 1
ATOM 643 N N . ALA A 1 81 ? 58.701 -20.944 48.315 1.00 41.05 78 ALA A N 1
ATOM 644 C CA . ALA A 1 81 ? 58.649 -21.410 49.693 1.00 40.82 78 ALA A CA 1
ATOM 645 C C . ALA A 1 81 ? 57.282 -21.225 50.335 1.00 40.86 78 ALA A C 1
ATOM 646 O O . ALA A 1 81 ? 57.116 -21.576 51.508 1.00 45.17 78 ALA A O 1
ATOM 648 N N . GLY A 1 82 ? 56.305 -20.692 49.605 1.00 49.35 79 GLY A N 1
ATOM 649 C CA . GLY A 1 82 ? 55.013 -20.420 50.197 1.00 48.68 79 GLY A CA 1
ATOM 650 C C . GLY A 1 82 ? 55.018 -19.323 51.234 1.00 56.86 79 GLY A C 1
ATOM 651 O O . GLY A 1 82 ? 54.098 -19.253 52.051 1.00 73.98 79 GLY A O 1
ATOM 652 N N . LYS A 1 83 ? 56.039 -18.465 51.229 1.00 41.08 80 LYS A N 1
ATOM 653 C CA . LYS A 1 83 ? 56.124 -17.364 52.178 1.00 42.58 80 LYS A CA 1
ATOM 654 C C . LYS A 1 83 ? 55.768 -16.015 51.570 1.00 46.95 80 LYS A C 1
ATOM 655 O O . LYS A 1 83 ? 55.520 -15.064 52.318 1.00 47.35 80 LYS A O 1
ATOM 661 N N . LEU A 1 84 ? 55.736 -15.907 50.245 1.00 47.10 81 LEU A N 1
ATOM 662 C CA . LEU A 1 84 ? 55.228 -14.724 49.561 1.00 44.61 81 LEU A CA 1
ATOM 663 C C . LEU A 1 84 ? 53.959 -15.139 48.826 1.00 40.81 81 LEU A C 1
ATOM 664 O O . LEU A 1 84 ? 54.026 -15.805 47.786 1.00 47.79 81 LEU A O 1
ATOM 669 N N . LYS A 1 85 ? 52.808 -14.761 49.376 1.00 41.53 82 LYS A N 1
ATOM 670 C CA . LYS A 1 85 ? 51.513 -15.153 48.837 1.00 38.93 82 LYS A CA 1
ATOM 671 C C . LYS A 1 85 ? 51.077 -14.138 47.786 1.00 44.63 82 LYS A C 1
ATOM 672 O O . LYS A 1 85 ? 50.911 -12.953 48.094 1.00 47.21 82 LYS A O 1
ATOM 678 N N . ILE A 1 86 ? 50.884 -14.604 46.551 1.00 50.68 83 ILE A N 1
ATOM 679 C CA . ILE A 1 86 ? 50.643 -13.728 45.413 1.00 42.43 83 ILE A CA 1
ATOM 680 C C . ILE A 1 86 ? 49.301 -14.066 44.774 1.00 39.30 83 ILE A C 1
ATOM 681 O O . ILE A 1 86 ? 48.761 -15.165 44.932 1.00 45.43 83 ILE A O 1
ATOM 686 N N . GLY A 1 87 ? 48.767 -13.096 44.034 1.00 43.84 84 GLY A N 1
ATOM 687 C CA . GLY A 1 87 ? 47.563 -13.295 43.262 1.00 40.53 84 GLY A CA 1
ATOM 688 C C . GLY A 1 87 ? 46.306 -13.270 44.105 1.00 39.91 84 GLY A C 1
ATOM 689 O O . GLY A 1 87 ? 46.335 -12.946 45.295 1.00 39.54 84 GLY A O 1
ATOM 690 N N . PRO A 1 88 ? 45.167 -13.651 43.505 1.00 38.47 85 PRO A N 1
ATOM 691 C CA . PRO A 1 88 ? 45.084 -14.200 42.147 1.00 37.16 85 PRO A CA 1
ATOM 692 C C . PRO A 1 88 ? 44.879 -13.166 41.041 1.00 36.98 85 PRO A C 1
ATOM 693 O O . PRO A 1 88 ? 44.751 -13.550 39.879 1.00 46.04 85 PRO A O 1
ATOM 697 N N . PHE A 1 89 ? 44.841 -11.886 41.391 1.00 47.25 86 PHE A N 1
ATOM 698 C CA . PHE A 1 89 ? 44.575 -10.829 40.427 1.00 42.98 86 PHE A CA 1
ATOM 699 C C . PHE A 1 89 ? 45.877 -10.191 39.955 1.00 47.42 86 PHE A C 1
ATOM 700 O O . PHE A 1 89 ? 46.948 -10.385 40.535 1.00 46.22 86 PHE A O 1
ATOM 708 N N . TYR A 1 90 ? 45.770 -9.416 38.874 1.00 46.41 87 TYR A N 1
ATOM 709 C CA . TYR A 1 90 ? 46.897 -8.612 38.417 1.00 42.20 87 TYR A CA 1
ATOM 710 C C . TYR A 1 90 ? 46.947 -7.281 39.157 1.00 38.47 87 TYR A C 1
ATOM 711 O O . TYR A 1 90 ? 48.010 -6.859 39.623 1.00 37.17 87 TYR A O 1
ATOM 720 N N . ILE A 1 91 ? 45.800 -6.614 39.281 1.00 39.99 88 ILE A N 1
ATOM 721 C CA . ILE A 1 91 ? 45.664 -5.394 40.065 1.00 45.35 88 ILE A CA 1
ATOM 722 C C . ILE A 1 91 ? 44.370 -5.484 40.864 1.00 47.20 88 ILE A C 1
ATOM 723 O O . ILE A 1 91 ? 43.508 -6.326 40.604 1.00 48.79 88 ILE A O 1
ATOM 728 N N . LEU A 1 92 ? 44.245 -4.601 41.851 1.00 42.65 89 LEU A N 1
ATOM 729 C CA . LEU A 1 92 ? 43.019 -4.465 42.630 1.00 45.31 89 LEU A CA 1
ATOM 730 C C . LEU A 1 92 ? 42.190 -3.349 42.006 1.00 48.18 89 LEU A C 1
ATOM 731 O O . LEU A 1 92 ? 42.520 -2.168 42.150 1.00 56.66 89 LEU A O 1
ATOM 736 N N . GLN A 1 93 ? 41.117 -3.720 41.319 1.00 42.62 90 GLN A N 1
ATOM 737 C CA . GLN A 1 93 ? 40.373 -2.797 40.478 1.00 48.42 90 GLN A CA 1
ATOM 738 C C . GLN A 1 93 ? 39.152 -2.240 41.199 1.00 53.11 90 GLN A C 1
ATOM 739 O O . GLN A 1 93 ? 38.777 -2.679 42.288 1.00 63.21 90 GLN A O 1
ATOM 745 N N . ASP A 1 94 ? 38.532 -1.249 40.563 1.00 51.22 91 ASP A N 1
ATOM 746 C CA . ASP A 1 94 ? 37.169 -0.857 40.882 1.00 54.26 91 ASP A CA 1
ATOM 747 C C . ASP A 1 94 ? 36.224 -1.707 40.044 1.00 51.80 91 ASP A C 1
ATOM 748 O O . ASP A 1 94 ? 36.394 -1.813 38.825 1.00 47.41 91 ASP A O 1
ATOM 753 N N . ASP A 1 95 ? 35.233 -2.312 40.699 1.00 61.42 92 ASP A N 1
ATOM 754 C CA . ASP A 1 95 ? 34.391 -3.294 40.022 1.00 61.31 92 ASP A CA 1
ATOM 755 C C . ASP A 1 95 ? 33.548 -2.654 38.925 1.00 55.96 92 ASP A C 1
ATOM 756 O O . ASP A 1 95 ? 33.569 -3.100 37.773 1.00 52.91 92 ASP A O 1
ATOM 761 N N . PHE A 1 96 ? 32.805 -1.599 39.261 1.00 53.89 93 PHE A N 1
ATOM 762 C CA . PHE A 1 96 ? 31.803 -1.067 38.346 1.00 53.85 93 PHE A CA 1
ATOM 763 C C . PHE A 1 96 ? 32.378 -0.152 37.272 1.00 52.53 93 PHE A C 1
ATOM 764 O O . PHE A 1 96 ? 31.741 0.021 36.227 1.00 59.10 93 PHE A O 1
ATOM 772 N N . LEU A 1 97 ? 33.553 0.433 37.491 1.00 47.63 94 LEU A N 1
ATOM 773 C CA . LEU A 1 97 ? 34.075 1.445 36.581 1.00 49.65 94 LEU A CA 1
ATOM 774 C C . LEU A 1 97 ? 34.950 0.879 35.468 1.00 51.77 94 LEU A C 1
ATOM 775 O O . LEU A 1 97 ? 35.446 1.653 34.643 1.00 55.45 94 LEU A O 1
ATOM 780 N N . ILE A 1 98 ? 35.155 -0.435 35.417 1.00 49.11 95 ILE A N 1
ATOM 781 C CA . ILE A 1 98 ? 35.864 -1.054 34.306 1.00 48.58 95 ILE A CA 1
ATOM 782 C C . ILE A 1 98 ? 34.923 -2.034 33.617 1.00 52.49 95 ILE A C 1
ATOM 783 O O . ILE A 1 98 ? 33.939 -2.502 34.195 1.00 50.21 95 ILE A O 1
ATOM 788 N N . SER A 1 99 ? 35.240 -2.340 32.362 1.00 51.40 96 SER A N 1
ATOM 789 C CA . SER A 1 99 ? 34.354 -3.152 31.541 1.00 51.25 96 SER A CA 1
ATOM 790 C C . SER A 1 99 ? 34.250 -4.573 32.086 1.00 45.29 96 SER A C 1
ATOM 791 O O . SER A 1 99 ? 35.042 -5.011 32.926 1.00 51.38 96 SER A O 1
ATOM 794 N N . SER A 1 100 ? 33.242 -5.294 31.590 1.00 40.83 97 SER A N 1
ATOM 795 C CA . SER A 1 100 ? 33.039 -6.680 31.998 1.00 47.36 97 SER A CA 1
ATOM 796 C C . SER A 1 100 ? 34.252 -7.535 31.656 1.00 45.31 97 SER A C 1
ATOM 797 O O . SER A 1 100 ? 34.722 -8.327 32.482 1.00 48.96 97 SER A O 1
ATOM 800 N N . GLU A 1 101 ? 34.775 -7.385 30.438 1.00 45.54 98 GLU A N 1
ATOM 801 C CA . GLU A 1 101 ? 35.943 -8.159 30.034 1.00 41.33 98 GLU A CA 1
ATOM 802 C C . GLU A 1 101 ? 37.180 -7.757 30.825 1.00 44.94 98 GLU A C 1
ATOM 803 O O . GLU A 1 101 ? 38.005 -8.612 31.165 1.00 50.79 98 GLU A O 1
ATOM 809 N N . SER A 1 102 ? 37.329 -6.464 31.128 1.00 47.97 99 SER A N 1
ATOM 810 C CA . SER A 1 102 ? 38.493 -6.013 31.888 1.00 49.12 99 SER A CA 1
ATOM 811 C C . SER A 1 102 ? 38.562 -6.690 33.252 1.00 40.49 99 SER A C 1
ATOM 812 O O . SER A 1 102 ? 39.655 -6.980 33.754 1.00 42.25 99 SER A O 1
ATOM 815 N N . ASN A 1 103 ? 37.406 -6.950 33.866 1.00 39.97 100 ASN A N 1
ATOM 816 C CA . ASN A 1 103 ? 37.388 -7.714 35.108 1.00 45.80 100 ASN A CA 1
ATOM 817 C C . ASN A 1 103 ? 37.884 -9.135 34.885 1.00 47.32 100 ASN A C 1
ATOM 818 O O . ASN A 1 103 ? 38.580 -9.698 35.738 1.00 42.12 100 ASN A O 1
ATOM 823 N N . VAL A 1 104 ? 37.536 -9.732 33.744 1.00 50.06 101 VAL A N 1
ATOM 824 C CA . VAL A 1 104 ? 37.976 -11.091 33.445 1.00 40.81 101 VAL A CA 1
ATOM 825 C C . VAL A 1 104 ? 39.455 -11.112 33.076 1.00 39.88 101 VAL A C 1
ATOM 826 O O . VAL A 1 104 ? 40.201 -11.998 33.509 1.00 42.05 101 VAL A O 1
ATOM 830 N N . ARG A 1 105 ? 39.908 -10.136 32.281 1.00 45.03 102 ARG A N 1
ATOM 831 C CA . ARG A 1 105 ? 41.324 -10.077 31.931 1.00 45.08 102 ARG A CA 1
ATOM 832 C C . ARG A 1 105 ? 42.194 -9.879 33.163 1.00 45.09 102 ARG A C 1
ATOM 833 O O . ARG A 1 105 ? 43.344 -10.331 33.190 1.00 49.38 102 ARG A O 1
ATOM 841 N N . ASN A 1 106 ? 41.668 -9.203 34.187 1.00 45.47 103 ASN A N 1
ATOM 842 C CA . ASN A 1 106 ? 42.404 -9.061 35.437 1.00 36.22 103 ASN A CA 1
ATOM 843 C C . ASN A 1 106 ? 42.632 -10.417 36.092 1.00 41.10 103 ASN A C 1
ATOM 844 O O . ASN A 1 106 ? 43.705 -10.674 36.649 1.00 44.96 103 ASN A O 1
ATOM 849 N N . MET A 1 107 ? 41.633 -11.299 36.030 1.00 44.09 104 MET A N 1
ATOM 850 C CA . MET A 1 107 ? 41.784 -12.635 36.595 1.00 41.81 104 MET A CA 1
ATOM 851 C C . MET A 1 107 ? 42.578 -13.544 35.665 1.00 41.43 104 MET A C 1
ATOM 852 O O . MET A 1 107 ? 43.366 -14.375 36.128 1.00 46.81 104 MET A O 1
ATOM 857 N N . LEU A 1 108 ? 42.384 -13.392 34.353 1.00 45.56 105 LEU A N 1
ATOM 858 C CA . LEU A 1 108 ? 43.102 -14.218 33.388 1.00 45.73 105 LEU A CA 1
ATOM 859 C C . LEU A 1 108 ? 44.599 -13.939 33.437 1.00 42.01 105 LEU A C 1
ATOM 860 O O . LEU A 1 108 ? 45.414 -14.869 33.467 1.00 45.62 105 LEU A O 1
ATOM 865 N N . ILE A 1 109 ? 44.981 -12.660 33.453 1.00 36.89 106 ILE A N 1
ATOM 866 C CA . ILE A 1 109 ? 46.396 -12.312 33.521 1.00 32.90 106 ILE A CA 1
ATOM 867 C C . ILE A 1 109 ? 46.946 -12.590 34.914 1.00 39.02 106 ILE A C 1
ATOM 868 O O . ILE A 1 109 ? 48.084 -13.050 35.065 1.00 38.55 106 ILE A O 1
ATOM 873 N N . GLY A 1 110 ? 46.151 -12.324 35.951 1.00 43.66 107 GLY A N 1
ATOM 874 C CA . GLY A 1 110 ? 46.577 -12.668 37.297 1.00 32.05 107 GLY A CA 1
ATOM 875 C C . GLY A 1 110 ? 46.865 -14.147 37.451 1.00 38.86 107 GLY A C 1
ATOM 876 O O . GLY A 1 110 ? 47.810 -14.539 38.139 1.00 45.84 107 GLY A O 1
ATOM 877 N N . HIS A 1 111 ? 46.061 -14.990 36.797 1.00 36.60 108 HIS A N 1
ATOM 878 C CA . HIS A 1 111 ? 46.295 -16.430 36.845 1.00 39.16 108 HIS A CA 1
ATOM 879 C C . HIS A 1 111 ? 47.563 -16.807 36.088 1.00 44.03 108 HIS A C 1
ATOM 880 O O . HIS A 1 111 ? 48.430 -17.507 36.623 1.00 46.12 108 HIS A O 1
ATOM 887 N N . LEU A 1 112 ? 47.687 -16.350 34.838 1.00 45.13 109 LEU A N 1
ATOM 888 C CA . LEU A 1 112 ? 48.843 -16.716 34.026 1.00 45.22 109 LEU A CA 1
ATOM 889 C C . LEU A 1 112 ? 50.141 -16.208 34.643 1.00 44.36 109 LEU A C 1
ATOM 890 O O . LEU A 1 112 ? 51.181 -16.873 34.552 1.00 51.07 109 LEU A O 1
ATOM 895 N N . GLU A 1 113 ? 50.103 -15.031 35.273 1.00 43.16 110 GLU A N 1
ATOM 896 C CA . GLU A 1 113 ? 51.301 -14.508 35.923 1.00 46.37 110 GLU A CA 1
ATOM 897 C C . GLU A 1 113 ? 51.623 -15.281 37.196 1.00 46.79 110 GLU A C 1
ATOM 898 O O . GLU A 1 113 ? 52.795 -15.543 37.490 1.00 48.75 110 GLU A O 1
ATOM 904 N N . SER A 1 114 ? 50.596 -15.652 37.966 1.00 38.11 111 SER A N 1
ATOM 905 C CA . SER A 1 114 ? 50.829 -16.411 39.191 1.00 34.78 111 SER A CA 1
ATOM 906 C C . SER A 1 114 ? 51.440 -17.773 38.891 1.00 40.95 111 SER A C 1
ATOM 907 O O . SER A 1 114 ? 52.271 -18.269 39.660 1.00 44.59 111 SER A O 1
ATOM 910 N N . GLN A 1 115 ? 51.046 -18.391 37.775 1.00 46.57 112 GLN A N 1
ATOM 911 C CA . GLN A 1 115 ? 51.616 -19.677 37.395 1.00 48.13 112 GLN A CA 1
ATOM 912 C C . GLN A 1 115 ? 53.083 -19.565 37.002 1.00 40.57 112 GLN A C 1
ATOM 913 O O . GLN A 1 115 ? 53.809 -20.561 37.083 1.00 44.76 112 GLN A O 1
ATOM 919 N N . LYS A 1 116 ? 53.535 -18.381 36.579 1.00 41.37 113 LYS A N 1
ATOM 920 C CA . LYS A 1 116 ? 54.947 -18.205 36.258 1.00 48.10 113 LYS A CA 1
ATOM 921 C C . LYS A 1 116 ? 55.815 -18.240 37.509 1.00 49.77 113 LYS A C 1
ATOM 922 O O . LYS A 1 116 ? 56.971 -18.673 37.448 1.00 46.51 113 LYS A O 1
ATOM 928 N N . TRP A 1 117 ? 55.279 -17.791 38.643 1.00 47.61 114 TRP A N 1
ATOM 929 C CA . TRP A 1 117 ? 56.014 -17.797 39.902 1.00 38.28 114 TRP A CA 1
ATOM 930 C C . TRP A 1 117 ? 55.756 -19.058 40.716 1.00 43.28 114 TRP A C 1
ATOM 931 O O . TRP A 1 117 ? 56.687 -19.612 41.312 1.00 53.52 114 TRP A O 1
ATOM 942 N N . GLY A 1 118 ? 54.510 -19.522 40.753 1.00 72.11 115 GLY A N 1
ATOM 943 C CA . GLY A 1 118 ? 54.165 -20.720 41.489 1.00 64.58 115 GLY A CA 1
ATOM 944 C C . GLY A 1 118 ? 52.690 -21.053 41.407 1.00 67.27 115 GLY A C 1
ATOM 945 O O . GLY A 1 118 ? 52.287 -21.937 40.645 1.00 67.03 115 GLY A O 1
ATOM 946 N N . ALA A 1 119 ? 51.875 -20.338 42.184 1.00 56.93 116 ALA A N 1
ATOM 947 C CA . ALA A 1 119 ? 50.437 -20.562 42.251 1.00 56.59 116 ALA A CA 1
ATOM 948 C C . ALA A 1 119 ? 49.779 -19.399 42.983 1.00 49.91 116 ALA A C 1
ATOM 949 O O . ALA A 1 119 ? 50.405 -18.780 43.852 1.00 53.49 116 ALA A O 1
ATOM 951 N N . PRO A 1 120 ? 48.532 -19.068 42.663 1.00 49.20 117 PRO A N 1
ATOM 952 C CA . PRO A 1 120 ? 47.871 -17.936 43.316 1.00 46.30 117 PRO A CA 1
ATOM 953 C C . PRO A 1 120 ? 47.157 -18.327 44.599 1.00 46.68 117 PRO A C 1
ATOM 954 O O . PRO A 1 120 ? 46.759 -19.475 44.807 1.00 45.76 117 PRO A O 1
ATOM 958 N N . VAL A 1 121 ? 47.003 -17.334 45.474 1.00 46.12 118 VAL A N 1
ATOM 959 C CA . VAL A 1 121 ? 46.088 -17.471 46.600 1.00 43.03 118 VAL A CA 1
ATOM 960 C C . VAL A 1 121 ? 44.673 -17.544 46.047 1.00 45.69 118 VAL A C 1
ATOM 961 O O . VAL A 1 121 ? 44.212 -16.625 45.359 1.00 50.58 118 VAL A O 1
ATOM 965 N N . GLN A 1 122 ? 43.979 -18.643 46.331 1.00 46.50 119 GLN A N 1
ATOM 966 C CA . GLN A 1 122 ? 42.662 -18.889 45.746 1.00 50.97 119 GLN A CA 1
ATOM 967 C C . GLN A 1 122 ? 41.572 -18.177 46.548 1.00 46.14 119 GLN A C 1
ATOM 968 O O . GLN A 1 122 ? 40.662 -18.784 47.113 1.00 54.93 119 GLN A O 1
ATOM 974 N N . LEU A 1 123 ? 41.677 -16.850 46.575 1.00 43.97 120 LEU A N 1
ATOM 975 C CA . LEU A 1 123 ? 40.737 -16.005 47.301 1.00 48.81 120 LEU A CA 1
ATOM 976 C C . LEU A 1 123 ? 40.505 -14.728 46.511 1.00 50.23 120 LEU A C 1
ATOM 977 O O . LEU A 1 123 ? 41.460 -14.014 46.193 1.00 45.35 120 LEU A O 1
ATOM 982 N N . GLY A 1 124 ? 39.244 -14.441 46.198 1.00 50.27 121 GLY A N 1
ATOM 983 C CA . GLY A 1 124 ? 38.894 -13.148 45.644 1.00 45.84 121 GLY A CA 1
ATOM 984 C C . GLY A 1 124 ? 39.178 -12.053 46.651 1.00 43.32 121 GLY A C 1
ATOM 985 O O . GLY A 1 124 ? 38.675 -12.096 47.776 1.00 50.59 121 GLY A O 1
ATOM 986 N N . TYR A 1 125 ? 39.988 -11.072 46.270 1.00 48.37 122 TYR A N 1
ATOM 987 C CA . TYR A 1 125 ? 40.493 -10.063 47.198 1.00 46.61 122 TYR A CA 1
ATOM 988 C C . TYR A 1 125 ? 39.909 -8.707 46.811 1.00 47.53 122 TYR A C 1
ATOM 989 O O . TYR A 1 125 ? 40.359 -8.079 45.849 1.00 49.23 122 TYR A O 1
ATOM 998 N N . PHE A 1 126 ? 38.906 -8.259 47.566 1.00 51.42 123 PHE A N 1
ATOM 999 C CA . PHE A 1 126 ? 38.282 -6.949 47.367 1.00 55.26 123 PHE A CA 1
ATOM 1000 C C . PHE A 1 126 ? 38.266 -6.176 48.683 1.00 64.22 123 PHE A C 1
ATOM 1001 O O . PHE A 1 126 ? 37.202 -5.806 49.187 1.00 69.79 123 PHE A O 1
ATOM 1009 N N . PRO A 1 127 ? 39.438 -5.892 49.258 1.00 53.57 124 PRO A N 1
ATOM 1010 C CA . PRO A 1 127 ? 39.452 -5.316 50.612 1.00 50.23 124 PRO A CA 1
ATOM 1011 C C . PRO A 1 127 ? 38.922 -3.895 50.678 1.00 49.56 124 PRO A C 1
ATOM 1012 O O . PRO A 1 127 ? 38.379 -3.501 51.718 1.00 54.14 124 PRO A O 1
ATOM 1016 N N . ASP A 1 128 ? 39.049 -3.114 49.603 1.00 51.54 125 ASP A N 1
ATOM 1017 C CA . ASP A 1 128 ? 38.673 -1.706 49.631 1.00 62.31 125 ASP A CA 1
ATOM 1018 C C . ASP A 1 128 ? 37.844 -1.306 48.414 1.00 67.15 125 ASP A C 1
ATOM 1019 O O . ASP A 1 128 ? 37.765 -0.117 48.090 1.00 81.34 125 ASP A O 1
ATOM 1024 N N . THR A 1 129 ? 37.220 -2.269 47.739 1.00 63.36 126 THR A N 1
ATOM 1025 C CA . THR A 1 129 ? 36.467 -1.969 46.528 1.00 66.31 126 THR A CA 1
ATOM 1026 C C . THR A 1 129 ? 35.191 -1.207 46.870 1.00 62.86 126 THR A C 1
ATOM 1027 O O . THR A 1 129 ? 34.430 -1.610 47.755 1.00 60.68 126 THR A O 1
ATOM 1031 N N . PHE A 1 130 ? 34.960 -0.101 46.164 1.00 65.71 127 PHE A N 1
ATOM 1032 C CA . PHE A 1 130 ? 33.788 0.746 46.388 1.00 67.50 127 PHE A CA 1
ATOM 1033 C C . PHE A 1 130 ? 32.584 0.071 45.743 1.00 75.42 127 PHE A C 1
ATOM 1034 O O . PHE A 1 130 ? 32.220 0.355 44.601 1.00 78.26 127 PHE A O 1
ATOM 1042 N N . GLY A 1 131 ? 31.955 -0.836 46.485 1.00 75.97 128 GLY A N 1
ATOM 1043 C CA . GLY A 1 131 ? 30.836 -1.587 45.951 1.00 75.89 128 GLY A CA 1
ATOM 1044 C C . GLY A 1 131 ? 31.286 -2.773 45.125 1.00 69.15 128 GLY A C 1
ATOM 1045 O O . GLY A 1 131 ? 32.243 -2.671 44.352 1.00 73.21 128 GLY A O 1
ATOM 1046 N N . ASN A 1 132 ? 30.608 -3.906 45.278 1.00 61.71 129 ASN A N 1
ATOM 1047 C CA . ASN A 1 132 ? 30.982 -5.137 44.600 1.00 64.59 129 ASN A CA 1
ATOM 1048 C C . ASN A 1 132 ? 29.899 -5.546 43.610 1.00 63.49 129 ASN A C 1
ATOM 1049 O O . ASN A 1 132 ? 28.706 -5.500 43.924 1.00 72.31 129 ASN A O 1
ATOM 1054 N N . MET A 1 133 ? 30.332 -5.944 42.415 1.00 55.69 130 MET A N 1
ATOM 1055 C CA . MET A 1 133 ? 29.410 -6.326 41.354 1.00 60.44 130 MET A CA 1
ATOM 1056 C C . MET A 1 133 ? 28.581 -7.539 41.763 1.00 59.31 130 MET A C 1
ATOM 1057 O O . MET A 1 133 ? 29.027 -8.401 42.526 1.00 55.11 130 MET A O 1
ATOM 1062 N N . GLY A 1 134 ? 27.356 -7.603 41.236 1.00 53.51 131 GLY A N 1
ATOM 1063 C CA . GLY A 1 134 ? 26.465 -8.698 41.579 1.00 48.47 131 GLY A CA 1
ATOM 1064 C C . GLY A 1 134 ? 26.928 -10.045 41.062 1.00 45.41 131 GLY A C 1
ATOM 1065 O O . GLY A 1 134 ? 26.648 -11.077 41.679 1.00 48.72 131 GLY A O 1
ATOM 1066 N N . GLN A 1 135 ? 27.638 -10.062 39.935 1.00 42.64 132 GLN A N 1
ATOM 1067 C CA . GLN A 1 135 ? 28.101 -11.304 39.326 1.00 43.11 132 GLN A CA 1
ATOM 1068 C C . GLN A 1 135 ? 29.411 -11.815 39.915 1.00 48.61 132 GLN A C 1
ATOM 1069 O O . GLN A 1 135 ? 30.034 -12.696 39.311 1.00 42.19 132 GLN A O 1
ATOM 1075 N N . THR A 1 136 ? 29.837 -11.295 41.067 1.00 50.42 133 THR A N 1
ATOM 1076 C CA . THR A 1 136 ? 31.091 -11.752 41.667 1.00 49.24 133 THR A CA 1
ATOM 1077 C C . THR A 1 136 ? 31.124 -13.256 41.913 1.00 48.23 133 THR A C 1
ATOM 1078 O O . THR A 1 136 ? 32.137 -13.888 41.566 1.00 52.05 133 THR A O 1
ATOM 1082 N N . PRO A 1 137 ? 30.093 -13.892 42.492 1.00 45.48 134 PRO A N 1
ATOM 1083 C CA . PRO A 1 137 ? 30.195 -15.345 42.727 1.00 48.78 134 PRO A CA 1
ATOM 1084 C C . PRO A 1 137 ? 30.417 -16.155 41.462 1.00 53.74 134 PRO A C 1
ATOM 1085 O O . PRO A 1 137 ? 31.258 -17.062 41.455 1.00 51.15 134 PRO A O 1
ATOM 1089 N N . GLN A 1 138 ? 29.688 -15.853 40.385 1.00 54.73 135 GLN A N 1
ATOM 1090 C CA . GLN A 1 138 ? 29.879 -16.601 39.146 1.00 51.56 135 GLN A CA 1
ATOM 1091 C C . GLN A 1 138 ? 31.253 -16.334 38.545 1.00 46.75 135 GLN A C 1
ATOM 1092 O O . GLN A 1 138 ? 31.899 -17.253 38.029 1.00 47.01 135 GLN A O 1
ATOM 1098 N N . MET A 1 139 ? 31.722 -15.085 38.610 1.00 43.98 136 MET A N 1
ATOM 1099 C CA . MET A 1 139 ? 33.029 -14.762 38.046 1.00 44.02 136 MET A CA 1
ATOM 1100 C C . MET A 1 139 ? 34.155 -15.379 38.867 1.00 53.83 136 MET A C 1
ATOM 1101 O O . MET A 1 139 ? 35.177 -15.795 38.310 1.00 51.91 136 MET A O 1
ATOM 1106 N N . MET A 1 140 ? 33.993 -15.442 40.192 1.00 48.59 137 MET A N 1
ATOM 1107 C CA . MET A 1 140 ? 34.968 -16.147 41.021 1.00 47.79 137 MET A CA 1
ATOM 1108 C C . MET A 1 140 ? 34.987 -17.632 40.683 1.00 49.90 137 MET A C 1
ATOM 1109 O O . MET A 1 140 ? 36.055 -18.231 40.508 1.00 51.64 137 MET A O 1
ATOM 1114 N N . GLN A 1 141 ? 33.803 -18.242 40.582 1.00 42.40 138 GLN A N 1
ATOM 1115 C CA . GLN A 1 141 ? 33.722 -19.668 40.286 1.00 44.59 138 GLN A CA 1
ATOM 1116 C C . GLN A 1 141 ? 34.261 -19.974 38.895 1.00 48.01 138 GLN A C 1
ATOM 1117 O O . GLN A 1 141 ? 34.907 -21.008 38.685 1.00 47.68 138 GLN A O 1
ATOM 1123 N N . LEU A 1 142 ? 34.009 -19.086 37.931 1.00 46.52 139 LEU A N 1
ATOM 1124 C CA . LEU A 1 142 ? 34.536 -19.255 36.582 1.00 48.33 139 LEU A CA 1
ATOM 1125 C C . LEU A 1 142 ? 36.029 -18.985 36.491 1.00 52.80 139 LEU A C 1
ATOM 1126 O O . LEU A 1 142 ? 36.585 -19.070 35.393 1.00 56.74 139 LEU A O 1
ATOM 1131 N N . ALA A 1 143 ? 36.689 -18.654 37.600 1.00 44.03 140 ALA A N 1
ATOM 1132 C CA . ALA A 1 143 ? 38.138 -18.500 37.624 1.00 43.29 140 ALA A CA 1
ATOM 1133 C C . ALA A 1 143 ? 38.788 -19.411 38.660 1.00 45.67 140 ALA A C 1
ATOM 1134 O O . ALA A 1 143 ? 39.923 -19.156 39.076 1.00 42.88 140 ALA A O 1
ATOM 1136 N N . ASN A 1 144 ? 38.085 -20.466 39.079 1.00 49.42 141 ASN A N 1
ATOM 1137 C CA . ASN A 1 144 ? 38.589 -21.424 40.066 1.00 49.54 141 ASN A CA 1
ATOM 1138 C C . ASN A 1 144 ? 38.857 -20.748 41.410 1.00 53.32 141 ASN A C 1
ATOM 1139 O O . ASN A 1 144 ? 39.798 -21.095 42.128 1.00 50.33 141 ASN A O 1
ATOM 1144 N N . LEU A 1 145 ? 38.016 -19.776 41.758 1.00 51.60 142 LEU A N 1
ATOM 1145 C CA . LEU A 1 145 ? 38.112 -19.096 43.044 1.00 56.88 142 LEU A CA 1
ATOM 1146 C C . LEU A 1 145 ? 36.851 -19.370 43.853 1.00 57.78 142 LEU A C 1
ATOM 1147 O O . LEU A 1 145 ? 35.773 -18.861 43.501 1.00 62.80 142 LEU A O 1
ATOM 1152 N N . PRO A 1 146 ? 36.925 -20.160 44.921 1.00 53.54 143 PRO A N 1
ATOM 1153 C CA . PRO A 1 146 ? 35.724 -20.521 45.686 1.00 52.44 143 PRO A CA 1
ATOM 1154 C C . PRO A 1 146 ? 35.360 -19.562 46.809 1.00 46.92 143 PRO A C 1
ATOM 1155 O O . PRO A 1 146 ? 34.324 -19.767 47.453 1.00 46.36 143 PRO A O 1
ATOM 1159 N N . ALA A 1 147 ? 36.164 -18.532 47.064 1.00 38.77 144 ALA A N 1
ATOM 1160 C CA . ALA A 1 147 ? 35.894 -17.615 48.161 1.00 39.84 144 ALA A CA 1
ATOM 1161 C C . ALA A 1 147 ? 36.360 -16.216 47.783 1.00 43.24 144 ALA A C 1
ATOM 1162 O O . ALA A 1 147 ? 37.216 -16.037 46.913 1.00 46.70 144 ALA A O 1
ATOM 1164 N N . ALA A 1 148 ? 35.784 -15.221 48.456 1.00 47.00 145 ALA A N 1
ATOM 1165 C CA . ALA A 1 148 ? 36.098 -13.823 48.192 1.00 46.89 145 ALA A CA 1
ATOM 1166 C C . ALA A 1 148 ? 36.071 -13.039 49.494 1.00 47.05 145 ALA A C 1
ATOM 1167 O O . ALA A 1 148 ? 35.080 -13.085 50.229 1.00 56.81 145 ALA A O 1
ATOM 1169 N N . ALA A 1 149 ? 37.158 -12.323 49.774 1.00 51.64 146 ALA A N 1
ATOM 1170 C CA . ALA A 1 149 ? 37.259 -11.466 50.948 1.00 47.03 146 ALA A CA 1
ATOM 1171 C C . ALA A 1 149 ? 37.020 -10.019 50.539 1.00 45.56 146 ALA A C 1
ATOM 1172 O O . ALA A 1 149 ? 37.635 -9.529 49.586 1.00 51.35 146 ALA A O 1
ATOM 1174 N N . PHE A 1 150 ? 36.130 -9.339 51.261 1.00 48.82 147 PHE A N 1
ATOM 1175 C CA . PHE A 1 150 ? 35.746 -7.974 50.931 1.00 52.68 147 PHE A CA 1
ATOM 1176 C C . PHE A 1 150 ? 35.561 -7.176 52.214 1.00 52.06 147 PHE A C 1
ATOM 1177 O O . PHE A 1 150 ? 35.529 -7.729 53.317 1.00 53.08 147 PHE A O 1
ATOM 1185 N N . GLY A 1 151 ? 35.430 -5.860 52.061 1.00 54.86 148 GLY A N 1
ATOM 1186 C CA . GLY A 1 151 ? 35.342 -4.980 53.210 1.00 56.99 148 GLY A CA 1
ATOM 1187 C C . GLY A 1 151 ? 34.139 -4.059 53.224 1.00 59.64 148 GLY A C 1
ATOM 1188 O O . GLY A 1 151 ? 33.703 -3.622 54.294 1.00 71.75 148 GLY A O 1
ATOM 1189 N N . ARG A 1 152 ? 33.590 -3.752 52.051 1.00 55.01 149 ARG A N 1
ATOM 1190 C CA . ARG A 1 152 ? 32.470 -2.831 51.928 1.00 61.66 149 ARG A CA 1
ATOM 1191 C C . ARG A 1 152 ? 31.260 -3.538 51.333 1.00 77.72 149 ARG A C 1
ATOM 1192 O O . ARG A 1 152 ? 31.393 -4.516 50.590 1.00 88.86 149 ARG A O 1
ATOM 1200 N N . GLY A 1 153 ? 30.071 -3.029 51.667 1.00 82.91 150 GLY A N 1
ATOM 1201 C CA . GLY A 1 153 ? 28.820 -3.496 51.107 1.00 85.32 150 GLY A CA 1
ATOM 1202 C C . GLY A 1 153 ? 27.912 -4.195 52.102 1.00 88.76 150 GLY A C 1
ATOM 1203 O O . GLY A 1 153 ? 26.690 -4.205 51.908 1.00 91.63 150 GLY A O 1
ATOM 1204 N N . VAL A 1 154 ? 28.477 -4.781 53.156 1.00 86.14 151 VAL A N 1
ATOM 1205 C CA . VAL A 1 154 ? 27.716 -5.548 54.136 1.00 83.78 151 VAL A CA 1
ATOM 1206 C C . VAL A 1 154 ? 28.028 -5.014 55.528 1.00 93.22 151 VAL A C 1
ATOM 1207 O O . VAL A 1 154 ? 29.163 -4.614 55.811 1.00 88.89 151 VAL A O 1
ATOM 1211 N N . LYS A 1 155 ? 27.014 -5.005 56.397 1.00 104.22 152 LYS A N 1
ATOM 1212 C CA . LYS A 1 155 ? 27.132 -4.514 57.762 1.00 106.02 152 LYS A CA 1
ATOM 1213 C C . LYS A 1 155 ? 27.015 -5.664 58.748 1.00 103.93 152 LYS A C 1
ATOM 1214 O O . LYS A 1 155 ? 26.041 -6.427 58.687 1.00 105.30 152 LYS A O 1
ATOM 1220 N N . PRO A 1 156 ? 27.976 -5.830 59.658 1.00 98.45 153 PRO A N 1
ATOM 1221 C CA . PRO A 1 156 ? 27.879 -6.902 60.655 1.00 92.57 153 PRO A CA 1
ATOM 1222 C C . PRO A 1 156 ? 27.058 -6.488 61.866 1.00 95.61 153 PRO A C 1
ATOM 1223 O O . PRO A 1 156 ? 27.089 -5.340 62.314 1.00 88.72 153 PRO A O 1
ATOM 1227 N N . ILE A 1 157 ? 26.313 -7.451 62.407 1.00 104.98 154 ILE A N 1
ATOM 1228 C CA . ILE A 1 157 ? 25.410 -7.191 63.525 1.00 113.58 154 ILE A CA 1
ATOM 1229 C C . ILE A 1 157 ? 25.880 -7.941 64.766 1.00 117.59 154 ILE A C 1
ATOM 1230 O O . ILE A 1 157 ? 26.285 -7.325 65.758 1.00 115.23 154 ILE A O 1
ATOM 1235 N N . GLY A 1 158 ? 25.822 -9.270 64.726 1.00 121.75 155 GLY A N 1
ATOM 1236 C CA . GLY A 1 158 ? 26.270 -10.069 65.850 1.00 123.15 155 GLY A CA 1
ATOM 1237 C C . GLY A 1 158 ? 25.249 -11.079 66.333 1.00 128.30 155 GLY A C 1
ATOM 1238 O O . GLY A 1 158 ? 24.598 -11.746 65.523 1.00 126.07 155 GLY A O 1
ATOM 1239 N N . PHE A 1 159 ? 25.106 -11.195 67.652 1.00 129.50 156 PHE A N 1
ATOM 1240 C CA . PHE A 1 159 ? 24.188 -12.147 68.279 1.00 124.58 156 PHE A CA 1
ATOM 1241 C C . PHE A 1 159 ? 24.458 -13.578 67.818 1.00 118.63 156 PHE A C 1
ATOM 1242 O O . PHE A 1 159 ? 25.607 -14.014 67.760 1.00 110.12 156 PHE A O 1
ATOM 1244 N N . ASP A 1 167 ? 18.591 -7.346 54.737 1.00 113.15 164 ASP A N 1
ATOM 1245 C CA . ASP A 1 167 ? 19.063 -7.916 53.480 1.00 114.72 164 ASP A CA 1
ATOM 1246 C C . ASP A 1 167 ? 20.584 -7.893 53.398 1.00 109.76 164 ASP A C 1
ATOM 1247 O O . ASP A 1 167 ? 21.218 -8.920 53.156 1.00 107.03 164 ASP A O 1
ATOM 1252 N N . TYR A 1 168 ? 21.167 -6.713 53.599 1.00 109.55 165 TYR A N 1
ATOM 1253 C CA . TYR A 1 168 ? 22.613 -6.520 53.512 1.00 104.38 165 TYR A CA 1
ATOM 1254 C C . TYR A 1 168 ? 23.257 -6.432 54.889 1.00 107.67 165 TYR A C 1
ATOM 1255 O O . TYR A 1 168 ? 24.160 -5.622 55.117 1.00 106.86 165 TYR A O 1
ATOM 1264 N N . SER A 1 169 ? 22.802 -7.259 55.826 1.00 110.93 166 SER A N 1
ATOM 1265 C CA . SER A 1 169 ? 23.383 -7.344 57.157 1.00 110.35 166 SER A CA 1
ATOM 1266 C C . SER A 1 169 ? 23.580 -8.809 57.510 1.00 104.73 166 SER A C 1
ATOM 1267 O O . SER A 1 169 ? 22.682 -9.629 57.294 1.00 105.11 166 SER A O 1
ATOM 1270 N N . SER A 1 170 ? 24.753 -9.136 58.043 1.00 99.82 167 SER A N 1
ATOM 1271 C CA . SER A 1 170 ? 25.089 -10.499 58.425 1.00 94.92 167 SER A CA 1
ATOM 1272 C C . SER A 1 170 ? 25.386 -10.559 59.915 1.00 95.33 167 SER A C 1
ATOM 1273 O O . SER A 1 170 ? 26.062 -9.679 60.460 1.00 92.32 167 SER A O 1
ATOM 1276 N N . GLN A 1 171 ? 24.872 -11.600 60.572 1.00 91.07 168 GLN A N 1
ATOM 1277 C CA . GLN A 1 171 ? 25.179 -11.804 61.982 1.00 86.56 168 GLN A CA 1
ATOM 1278 C C . GLN A 1 171 ? 26.656 -12.099 62.194 1.00 84.56 168 GLN A C 1
ATOM 1279 O O . GLN A 1 171 ? 27.195 -11.828 63.273 1.00 93.83 168 GLN A O 1
ATOM 1285 N N . TYR A 1 172 ? 27.326 -12.646 61.183 1.00 70.28 169 TYR A N 1
ATOM 1286 C CA . TYR A 1 172 ? 28.697 -13.107 61.323 1.00 66.46 169 TYR A CA 1
ATOM 1287 C C . TYR A 1 172 ? 29.582 -12.475 60.258 1.00 59.57 169 TYR A C 1
ATOM 1288 O O . TYR A 1 172 ? 29.104 -11.948 59.250 1.00 63.75 169 TYR A O 1
ATOM 1297 N N . SER A 1 173 ? 30.891 -12.538 60.501 1.00 47.06 170 SER A N 1
ATOM 1298 C CA . SER A 1 173 ? 31.888 -12.101 59.533 1.00 43.44 170 SER A CA 1
ATOM 1299 C C . SER A 1 173 ? 32.134 -13.130 58.438 1.00 46.01 170 SER A C 1
ATOM 1300 O O . SER A 1 173 ? 32.974 -12.892 57.563 1.00 48.29 170 SER A O 1
ATOM 1303 N N . GLU A 1 174 ? 31.437 -14.263 58.475 1.00 50.56 171 GLU A N 1
ATOM 1304 C CA . GLU A 1 174 ? 31.440 -15.246 57.403 1.00 47.48 171 GLU A CA 1
ATOM 1305 C C . GLU A 1 174 ? 30.020 -15.381 56.874 1.00 54.82 171 GLU A C 1
ATOM 1306 O O . GLU A 1 174 ? 29.056 -15.313 57.643 1.00 57.57 171 GLU A O 1
ATOM 1312 N N . MET A 1 175 ? 29.890 -15.570 55.565 1.00 56.97 172 MET A N 1
ATOM 1313 C CA . MET A 1 175 ? 28.572 -15.579 54.947 1.00 55.94 172 MET A CA 1
ATOM 1314 C C . MET A 1 175 ? 28.656 -16.271 53.596 1.00 54.75 172 MET A C 1
ATOM 1315 O O . MET A 1 175 ? 29.741 -16.484 53.047 1.00 51.41 172 MET A O 1
ATOM 1320 N N . TRP A 1 176 ? 27.487 -16.623 53.069 1.00 52.57 173 TRP A N 1
ATOM 1321 C CA . TRP A 1 176 ? 27.372 -17.121 51.708 1.00 48.57 173 TRP A CA 1
ATOM 1322 C C . TRP A 1 176 ? 27.006 -15.973 50.781 1.00 53.68 173 TRP A C 1
ATOM 1323 O O . TRP A 1 176 ? 26.163 -15.135 51.114 1.00 58.96 173 TRP A O 1
ATOM 1334 N N . TRP A 1 177 ? 27.651 -15.931 49.620 1.00 51.54 174 TRP A N 1
ATOM 1335 C CA . TRP A 1 177 ? 27.396 -14.900 48.621 1.00 51.52 174 TRP A CA 1
ATOM 1336 C C . TRP A 1 177 ? 26.860 -15.580 47.369 1.00 54.47 174 TRP A C 1
ATOM 1337 O O . TRP A 1 177 ? 27.596 -16.296 46.681 1.00 50.11 174 TRP A O 1
ATOM 1348 N N . GLU A 1 178 ? 25.584 -15.356 47.077 1.00 52.89 175 GLU A N 1
ATOM 1349 C CA . GLU A 1 178 ? 24.915 -15.956 45.932 1.00 52.74 175 GLU A CA 1
ATOM 1350 C C . GLU A 1 178 ? 24.664 -14.890 44.875 1.00 52.11 175 GLU A C 1
ATOM 1351 O O . GLU A 1 178 ? 24.098 -13.834 45.175 1.00 53.62 175 GLU A O 1
ATOM 1357 N N . GLY A 1 179 ? 25.089 -15.166 43.642 1.00 53.73 176 GLY A N 1
ATOM 1358 C CA . GLY A 1 179 ? 24.884 -14.243 42.553 1.00 53.69 176 GLY A CA 1
ATOM 1359 C C . GLY A 1 179 ? 23.517 -14.397 41.925 1.00 54.02 176 GLY A C 1
ATOM 1360 O O . GLY A 1 179 ? 22.690 -15.224 42.332 1.00 57.19 176 GLY A O 1
ATOM 1361 N N . PRO A 1 180 ? 23.260 -13.580 40.898 1.00 52.36 177 PRO A N 1
ATOM 1362 C CA . PRO A 1 180 ? 21.964 -13.662 40.207 1.00 53.14 177 PRO A CA 1
ATOM 1363 C C . PRO A 1 180 ? 21.748 -14.973 39.473 1.00 56.43 177 PRO A C 1
ATOM 1364 O O . PRO A 1 180 ? 20.591 -15.348 39.243 1.00 53.30 177 PRO A O 1
ATOM 1368 N N . ASP A 1 181 ? 22.811 -15.680 39.099 1.00 60.27 178 ASP A N 1
ATOM 1369 C CA . ASP A 1 181 ? 22.695 -16.989 38.470 1.00 60.33 178 ASP A CA 1
ATOM 1370 C C . ASP A 1 181 ? 22.654 -18.123 39.485 1.00 59.11 178 ASP A C 1
ATOM 1371 O O . ASP A 1 181 ? 22.847 -19.283 39.107 1.00 49.44 178 ASP A O 1
ATOM 1376 N N . GLN A 1 182 ? 22.422 -17.809 40.760 1.00 64.39 179 GLN A N 1
ATOM 1377 C CA . GLN A 1 182 ? 22.373 -18.747 41.879 1.00 55.51 179 GLN A CA 1
ATOM 1378 C C . GLN A 1 182 ? 23.720 -19.397 42.173 1.00 54.91 179 GLN A C 1
ATOM 1379 O O . GLN A 1 182 ? 23.785 -20.322 42.993 1.00 59.68 179 GLN A O 1
ATOM 1385 N N . THR A 1 183 ? 24.797 -18.946 41.533 1.00 55.05 180 THR A N 1
ATOM 1386 C CA . THR A 1 183 ? 26.129 -19.390 41.920 1.00 54.86 180 THR A CA 1
ATOM 1387 C C . THR A 1 183 ? 26.470 -18.833 43.296 1.00 53.48 180 THR A C 1
ATOM 1388 O O . THR A 1 183 ? 26.236 -17.656 43.582 1.00 49.23 180 THR A O 1
ATOM 1392 N N . LYS A 1 184 ? 27.023 -19.688 44.151 1.00 48.02 181 LYS A N 1
ATOM 1393 C CA . LYS A 1 184 ? 27.229 -19.367 45.556 1.00 48.13 181 LYS A CA 1
ATOM 1394 C C . LYS A 1 184 ? 28.683 -19.605 45.935 1.00 55.01 181 LYS A C 1
ATOM 1395 O O . LYS A 1 184 ? 29.230 -20.681 45.669 1.00 65.89 181 LYS A O 1
ATOM 1401 N N . ILE A 1 185 ? 29.305 -18.597 46.546 1.00 49.84 182 ILE A N 1
ATOM 1402 C CA . ILE A 1 185 ? 30.677 -18.682 47.026 1.00 49.72 182 ILE A CA 1
ATOM 1403 C C . ILE A 1 185 ? 30.689 -18.370 48.520 1.00 51.58 182 ILE A C 1
ATOM 1404 O O . ILE A 1 185 ? 29.702 -17.907 49.091 1.00 56.51 182 ILE A O 1
ATOM 1409 N N . PHE A 1 186 ? 31.832 -18.631 49.148 1.00 49.33 183 PHE A N 1
ATOM 1410 C CA . PHE A 1 186 ? 32.029 -18.312 50.556 1.00 50.48 183 PHE A CA 1
ATOM 1411 C C . PHE A 1 186 ? 32.529 -16.879 50.687 1.00 50.73 183 PHE A C 1
ATOM 1412 O O . PHE A 1 186 ? 33.512 -16.497 50.044 1.00 48.65 183 PHE A O 1
ATOM 1420 N N . GLY A 1 187 ? 31.853 -16.091 51.518 1.00 51.94 184 GLY A N 1
ATOM 1421 C CA . GLY A 1 187 ? 32.185 -14.691 51.715 1.00 50.43 184 GLY A CA 1
ATOM 1422 C C . GLY A 1 187 ? 32.868 -14.478 53.056 1.00 49.77 184 GLY A C 1
ATOM 1423 O O . GLY A 1 187 ? 32.357 -14.896 54.097 1.00 57.85 184 GLY A O 1
ATOM 1424 N N . LEU A 1 188 ? 34.028 -13.824 53.011 1.00 44.92 185 LEU A N 1
ATOM 1425 C CA . LEU A 1 188 ? 34.798 -13.479 54.202 1.00 43.37 185 LEU A CA 1
ATOM 1426 C C . LEU A 1 188 ? 34.799 -11.962 54.338 1.00 47.82 185 LEU A C 1
ATOM 1427 O O . LEU A 1 188 ? 35.437 -11.262 53.545 1.00 52.82 185 LEU A O 1
ATOM 1432 N N . LEU A 1 189 ? 34.087 -11.456 55.339 1.00 46.51 186 LEU A N 1
ATOM 1433 C CA . LEU A 1 189 ? 33.935 -10.023 55.546 1.00 49.41 186 LEU A CA 1
ATOM 1434 C C . LEU A 1 189 ? 34.948 -9.532 56.571 1.00 48.12 186 LEU A C 1
ATOM 1435 O O . LEU A 1 189 ? 35.093 -10.127 57.644 1.00 50.44 186 LEU A O 1
ATOM 1440 N N . PHE A 1 190 ? 35.647 -8.446 56.236 1.00 46.36 187 PHE A N 1
ATOM 1441 C CA . PHE A 1 190 ? 36.490 -7.744 57.202 1.00 51.19 187 PHE A CA 1
ATOM 1442 C C . PHE A 1 190 ? 35.568 -6.893 58.071 1.00 58.30 187 PHE A C 1
ATOM 1443 O O . PHE A 1 190 ? 35.437 -5.678 57.902 1.00 58.73 187 PHE A O 1
ATOM 1451 N N . ALA A 1 191 ? 34.900 -7.563 59.017 1.00 62.83 188 ALA A N 1
ATOM 1452 C CA . ALA A 1 191 ? 33.899 -6.890 59.839 1.00 60.65 188 ALA A CA 1
ATOM 1453 C C . ALA A 1 191 ? 34.523 -5.820 60.722 1.00 56.89 188 ALA A C 1
ATOM 1454 O O . ALA A 1 191 ? 33.845 -4.862 61.110 1.00 65.85 188 ALA A O 1
ATOM 1456 N N . ASN A 1 192 ? 35.804 -5.967 61.054 1.00 46.06 189 ASN A N 1
ATOM 1457 C CA . ASN A 1 192 ? 36.568 -4.936 61.743 1.00 56.84 189 ASN A CA 1
ATOM 1458 C C . ASN A 1 192 ? 37.647 -4.346 60.841 1.00 55.30 189 ASN A C 1
ATOM 1459 O O . ASN A 1 192 ? 38.723 -3.971 61.314 1.00 53.62 189 ASN A O 1
ATOM 1464 N N . TRP A 1 193 ? 37.367 -4.280 59.535 1.00 46.66 190 TRP A N 1
ATOM 1465 C CA . TRP A 1 193 ? 38.265 -3.729 58.523 1.00 49.21 190 TRP A CA 1
ATOM 1466 C C . TRP A 1 193 ? 39.526 -4.574 58.375 1.00 55.49 190 TRP A C 1
ATOM 1467 O O . TRP A 1 193 ? 39.815 -5.426 59.221 1.00 52.34 190 TRP A O 1
ATOM 1478 N N . TYR A 1 194 ? 40.279 -4.359 57.294 1.00 55.25 191 TYR A N 1
ATOM 1479 C CA . TYR A 1 194 ? 41.511 -5.104 57.062 1.00 57.78 191 TYR A CA 1
ATOM 1480 C C . TYR A 1 194 ? 42.695 -4.552 57.850 1.00 63.56 191 TYR A C 1
ATOM 1481 O O . TYR A 1 194 ? 43.847 -4.769 57.455 1.00 62.07 191 TYR A O 1
ATOM 1490 N N . SER A 1 195 ? 42.439 -3.854 58.958 1.00 65.83 192 SER A N 1
ATOM 1491 C CA . SER A 1 195 ? 43.496 -3.265 59.766 1.00 57.22 192 SER A CA 1
ATOM 1492 C C . SER A 1 195 ? 43.330 -3.550 61.253 1.00 52.62 192 SER A C 1
ATOM 1493 O O . SER A 1 195 ? 43.986 -2.895 62.071 1.00 48.37 192 SER A O 1
ATOM 1496 N N . ASN A 1 196 ? 42.475 -4.506 61.625 1.00 53.42 193 ASN A N 1
ATOM 1497 C CA . ASN A 1 196 ? 42.225 -4.761 63.041 1.00 55.73 193 ASN A CA 1
ATOM 1498 C C . ASN A 1 196 ? 43.470 -5.277 63.750 1.00 52.72 193 ASN A C 1
ATOM 1499 O O . ASN A 1 196 ? 43.637 -5.048 64.953 1.00 61.71 193 ASN A O 1
ATOM 1504 N N . GLY A 1 197 ? 44.352 -5.965 63.030 1.00 42.49 194 GLY A N 1
ATOM 1505 C CA . GLY A 1 197 ? 45.558 -6.497 63.634 1.00 46.20 194 GLY A CA 1
ATOM 1506 C C . GLY A 1 197 ? 46.809 -5.715 63.294 1.00 57.08 194 GLY A C 1
ATOM 1507 O O . GLY A 1 197 ? 47.917 -6.257 63.348 1.00 57.89 194 GLY A O 1
ATOM 1508 N N . ASN A 1 198 ? 46.650 -4.438 62.953 1.00 60.64 195 ASN A N 1
ATOM 1509 C CA . ASN A 1 198 ? 47.791 -3.623 62.560 1.00 57.44 195 ASN A CA 1
ATOM 1510 C C . ASN A 1 198 ? 48.600 -3.215 63.785 1.00 53.35 195 ASN A C 1
ATOM 1511 O O . ASN A 1 198 ? 48.039 -2.791 64.801 1.00 53.77 195 ASN A O 1
ATOM 1516 N N . GLU A 1 199 ? 49.925 -3.352 63.683 1.00 48.18 196 GLU A N 1
ATOM 1517 C CA . GLU A 1 199 ? 50.871 -2.947 64.724 1.00 48.53 196 GLU A CA 1
ATOM 1518 C C . GLU A 1 199 ? 50.529 -3.607 66.065 1.00 52.29 196 GLU A C 1
ATOM 1519 O O . GLU A 1 199 ? 50.043 -2.978 67.007 1.00 59.13 196 GLU A O 1
ATOM 1525 N N . ILE A 1 200 ? 50.803 -4.906 66.119 1.00 54.45 197 ILE A N 1
ATOM 1526 C CA . ILE A 1 200 ? 50.590 -5.692 67.331 1.00 52.13 197 ILE A CA 1
ATOM 1527 C C . ILE A 1 200 ? 51.681 -5.342 68.337 1.00 59.95 197 ILE A C 1
ATOM 1528 O O . ILE A 1 200 ? 52.874 -5.461 68.021 1.00 59.07 197 ILE A O 1
ATOM 1533 N N . PRO A 1 201 ? 51.325 -4.901 69.543 1.00 54.92 198 PRO A N 1
ATOM 1534 C CA . PRO A 1 201 ? 52.351 -4.529 70.524 1.00 50.60 198 PRO A CA 1
ATOM 1535 C C . PRO A 1 201 ? 53.208 -5.719 70.931 1.00 52.90 198 PRO A C 1
ATOM 1536 O O . PRO A 1 201 ? 52.707 -6.820 71.172 1.00 49.39 198 PRO A O 1
ATOM 1540 N N . SER A 1 202 ? 54.517 -5.483 71.005 1.00 53.02 199 SER A N 1
ATOM 1541 C CA . SER A 1 202 ? 55.472 -6.464 71.498 1.00 52.88 199 SER A CA 1
ATOM 1542 C C . SER A 1 202 ? 55.922 -6.163 72.924 1.00 55.32 199 SER A C 1
ATOM 1543 O O . SER A 1 202 ? 56.992 -6.617 73.341 1.00 63.40 199 SER A O 1
ATOM 1546 N N . GLU A 1 203 ? 55.133 -5.395 73.671 1.00 54.23 200 GLU A N 1
ATOM 1547 C CA . GLU A 1 203 ? 55.391 -5.117 75.074 1.00 56.77 200 GLU A CA 1
ATOM 1548 C C . GLU A 1 203 ? 54.190 -5.554 75.902 1.00 59.03 200 GLU A C 1
ATOM 1549 O O . GLU A 1 203 ? 53.046 -5.494 75.442 1.00 59.64 200 GLU A O 1
ATOM 1555 N N . LYS A 1 204 ? 54.466 -5.987 77.134 1.00 60.79 201 LYS A N 1
ATOM 1556 C CA . LYS A 1 204 ? 53.463 -6.677 77.942 1.00 52.59 201 LYS A CA 1
ATOM 1557 C C . LYS A 1 204 ? 52.227 -5.814 78.166 1.00 51.37 201 LYS A C 1
ATOM 1558 O O . LYS A 1 204 ? 51.106 -6.215 77.833 1.00 60.40 201 LYS A O 1
ATOM 1564 N N . GLU A 1 205 ? 52.412 -4.622 78.739 1.00 51.58 202 GLU A N 1
ATOM 1565 C CA . GLU A 1 205 ? 51.269 -3.793 79.114 1.00 54.61 202 GLU A CA 1
ATOM 1566 C C . GLU A 1 205 ? 50.461 -3.372 77.893 1.00 54.46 202 GLU A C 1
ATOM 1567 O O . GLU A 1 205 ? 49.226 -3.433 77.901 1.00 60.66 202 GLU A O 1
ATOM 1573 N N . ALA A 1 206 ? 51.143 -2.939 76.831 1.00 46.95 203 ALA A N 1
ATOM 1574 C CA . ALA A 1 206 ? 50.438 -2.522 75.623 1.00 44.69 203 ALA A CA 1
ATOM 1575 C C . ALA A 1 206 ? 49.717 -3.691 74.963 1.00 45.07 203 ALA A C 1
ATOM 1576 O O . ALA A 1 206 ? 48.641 -3.512 74.382 1.00 49.70 203 ALA A O 1
ATOM 1578 N N . ALA A 1 207 ? 50.289 -4.895 75.046 1.00 40.00 204 ALA A N 1
ATOM 1579 C CA . ALA A 1 207 ? 49.671 -6.053 74.405 1.00 39.38 204 ALA A CA 1
ATOM 1580 C C . ALA A 1 207 ? 48.368 -6.443 75.091 1.00 57.08 204 ALA A C 1
ATOM 1581 O O . ALA A 1 207 ? 47.419 -6.874 74.426 1.00 57.82 204 ALA A O 1
ATOM 1583 N N . ILE A 1 208 ? 48.302 -6.297 76.417 1.00 55.82 205 ILE A N 1
ATOM 1584 C CA . ILE A 1 208 ? 47.103 -6.692 77.156 1.00 58.99 205 ILE A CA 1
ATOM 1585 C C . ILE A 1 208 ? 45.913 -5.836 76.742 1.00 60.36 205 ILE A C 1
ATOM 1586 O O . ILE A 1 208 ? 44.855 -6.354 76.364 1.00 61.85 205 ILE A O 1
ATOM 1591 N N . ALA A 1 209 ? 46.067 -4.511 76.810 1.00 52.04 206 ALA A N 1
ATOM 1592 C CA . ALA A 1 209 ? 44.987 -3.620 76.397 1.00 52.81 206 ALA A CA 1
ATOM 1593 C C . ALA A 1 209 ? 44.666 -3.777 74.917 1.00 61.74 206 ALA A C 1
ATOM 1594 O O . ALA A 1 209 ? 43.515 -3.586 74.508 1.00 65.82 206 ALA A O 1
ATOM 1596 N N . PHE A 1 210 ? 45.664 -4.121 74.102 1.00 53.53 207 PHE A N 1
ATOM 1597 C CA . PHE A 1 210 ? 45.426 -4.324 72.677 1.00 53.57 207 PHE A CA 1
ATOM 1598 C C . PHE A 1 210 ? 44.539 -5.540 72.441 1.00 60.51 207 PHE A C 1
ATOM 1599 O O . PHE A 1 210 ? 43.467 -5.436 71.833 1.00 59.72 207 PHE A O 1
ATOM 1607 N N . TRP A 1 211 ? 44.966 -6.706 72.931 1.00 54.62 208 TRP A N 1
ATOM 1608 C CA . TRP A 1 211 ? 44.246 -7.939 72.631 1.00 52.68 208 TRP A CA 1
ATOM 1609 C C . TRP A 1 211 ? 42.902 -8.007 73.344 1.00 53.34 208 TRP A C 1
ATOM 1610 O O . TRP A 1 211 ? 41.947 -8.567 72.796 1.00 57.65 208 TRP A O 1
ATOM 1621 N N . LYS A 1 212 ? 42.801 -7.455 74.556 1.00 58.51 209 LYS A N 1
ATOM 1622 C CA . LYS A 1 212 ? 41.509 -7.437 75.238 1.00 67.43 209 LYS A CA 1
ATOM 1623 C C . LYS A 1 212 ? 40.457 -6.702 74.420 1.00 70.75 209 LYS A C 1
ATOM 1624 O O . LYS A 1 212 ? 39.268 -7.033 74.494 1.00 83.86 209 LYS A O 1
ATOM 1628 N N . GLN A 1 213 ? 40.874 -5.710 73.632 1.00 60.98 210 GLN A N 1
ATOM 1629 C CA . GLN A 1 213 ? 39.942 -5.010 72.758 1.00 59.94 210 GLN A CA 1
ATOM 1630 C C . GLN A 1 213 ? 39.780 -5.732 71.426 1.00 54.17 210 GLN A C 1
ATOM 1631 O O . GLN A 1 213 ? 38.656 -5.927 70.951 1.00 54.61 210 GLN A O 1
ATOM 1637 N N . LYS A 1 214 ? 40.894 -6.149 70.818 1.00 52.15 211 LYS A N 1
ATOM 1638 C CA . LYS A 1 214 ? 40.839 -6.735 69.482 1.00 61.57 211 LYS A CA 1
ATOM 1639 C C . LYS A 1 214 ? 40.138 -8.088 69.488 1.00 62.51 211 LYS A C 1
ATOM 1640 O O . LYS A 1 214 ? 39.405 -8.415 68.547 1.00 65.07 211 LYS A O 1
ATOM 1646 N N . LEU A 1 215 ? 40.350 -8.894 70.532 1.00 54.52 212 LEU A N 1
ATOM 1647 C CA . LEU A 1 215 ? 39.688 -10.194 70.596 1.00 59.44 212 LEU A CA 1
ATOM 1648 C C . LEU A 1 215 ? 38.182 -10.037 70.773 1.00 60.93 212 LEU A C 1
ATOM 1649 O O . LEU A 1 215 ? 37.400 -10.813 70.211 1.00 63.29 212 LEU A O 1
ATOM 1654 N N . ALA A 1 216 ? 37.757 -9.036 71.548 1.00 56.66 213 ALA A N 1
ATOM 1655 C CA . ALA A 1 216 ? 36.330 -8.790 71.723 1.00 60.01 213 ALA A CA 1
ATOM 1656 C C . ALA A 1 216 ? 35.685 -8.296 70.436 1.00 66.73 213 ALA A C 1
ATOM 1657 O O . ALA A 1 216 ? 34.522 -8.616 70.165 1.00 73.32 213 ALA A O 1
ATOM 1659 N N . ASP A 1 217 ? 36.419 -7.524 69.633 1.00 68.41 214 ASP A N 1
ATOM 1660 C CA . ASP A 1 217 ? 35.872 -7.027 68.375 1.00 69.40 214 ASP A CA 1
ATOM 1661 C C . ASP A 1 217 ? 35.653 -8.162 67.383 1.00 61.87 214 ASP A C 1
ATOM 1662 O O . ASP A 1 217 ? 34.601 -8.244 66.739 1.00 65.33 214 ASP A O 1
ATOM 1667 N N . VAL A 1 218 ? 36.638 -9.053 67.251 1.00 58.90 215 VAL A N 1
ATOM 1668 C CA . VAL A 1 218 ? 36.529 -10.145 66.289 1.00 55.47 215 VAL A CA 1
ATOM 1669 C C . VAL A 1 218 ? 35.501 -11.172 66.745 1.00 60.05 215 VAL A C 1
ATOM 1670 O O . VAL A 1 218 ? 34.776 -11.745 65.921 1.00 63.87 215 VAL A O 1
ATOM 1674 N N . GLU A 1 219 ? 35.408 -11.418 68.054 1.00 48.78 216 GLU A N 1
ATOM 1675 C CA . GLU A 1 219 ? 34.440 -12.384 68.558 1.00 60.11 216 GLU A CA 1
ATOM 1676 C C . GLU A 1 219 ? 33.002 -11.890 68.441 1.00 68.15 216 GLU A C 1
ATOM 1677 O O . GLU A 1 219 ? 32.077 -12.703 68.540 1.00 64.68 216 GLU A O 1
ATOM 1683 N N . ARG A 1 220 ? 32.793 -10.586 68.233 1.00 71.33 217 ARG A N 1
ATOM 1684 C CA . ARG A 1 220 ? 31.435 -10.077 68.060 1.00 66.76 217 ARG A CA 1
ATOM 1685 C C . ARG A 1 220 ? 30.749 -10.702 66.853 1.00 71.59 217 ARG A C 1
ATOM 1686 O O . ARG A 1 220 ? 29.523 -10.861 66.851 1.00 66.51 217 ARG A O 1
ATOM 1694 N N . TYR A 1 221 ? 31.515 -11.070 65.822 1.00 68.33 218 TYR A N 1
ATOM 1695 C CA . TYR A 1 221 ? 30.933 -11.575 64.586 1.00 65.70 218 TYR A CA 1
ATOM 1696 C C . TYR A 1 221 ? 31.510 -12.919 64.156 1.00 69.94 218 TYR A C 1
ATOM 1697 O O . TYR A 1 221 ? 31.260 -13.350 63.027 1.00 80.48 218 TYR A O 1
ATOM 1706 N N . ALA A 1 222 ? 32.269 -13.592 65.012 1.00 59.61 219 ALA A N 1
ATOM 1707 C CA . ALA A 1 222 ? 32.869 -14.868 64.643 1.00 56.43 219 ALA A CA 1
ATOM 1708 C C . ALA A 1 222 ? 31.834 -15.981 64.765 1.00 60.70 219 ALA A C 1
ATOM 1709 O O . ALA A 1 222 ? 31.263 -16.190 65.840 1.00 63.09 219 ALA A O 1
ATOM 1711 N N . SER A 1 223 ? 31.585 -16.687 63.662 1.00 61.98 220 SER A N 1
ATOM 1712 C CA . SER A 1 223 ? 30.711 -17.853 63.671 1.00 61.35 220 SER A CA 1
ATOM 1713 C C . SER A 1 223 ? 31.443 -19.136 64.035 1.00 68.49 220 SER A C 1
ATOM 1714 O O . SER A 1 223 ? 30.789 -20.147 64.312 1.00 66.70 220 SER A O 1
ATOM 1717 N N . THR A 1 224 ? 32.774 -19.119 64.034 1.00 70.86 221 THR A N 1
ATOM 1718 C CA . THR A 1 224 ? 33.596 -20.257 64.418 1.00 66.65 221 THR A CA 1
ATOM 1719 C C . THR A 1 224 ? 34.569 -19.817 65.507 1.00 60.83 221 THR A C 1
ATOM 1720 O O . THR A 1 224 ? 34.619 -18.644 65.890 1.00 61.37 221 THR A O 1
ATOM 1724 N N . ASN A 1 225 ? 35.350 -20.769 66.011 1.00 59.52 222 ASN A N 1
ATOM 1725 C CA . ASN A 1 225 ? 36.415 -20.462 66.957 1.00 67.23 222 ASN A CA 1
ATOM 1726 C C . ASN A 1 225 ? 37.685 -19.977 66.271 1.00 65.63 222 ASN A C 1
ATOM 1727 O O . ASN A 1 225 ? 38.716 -19.830 66.936 1.00 66.01 222 ASN A O 1
ATOM 1732 N N . HIS A 1 226 ? 37.632 -19.728 64.965 1.00 58.51 223 HIS A N 1
ATOM 1733 C CA . HIS A 1 226 ? 38.789 -19.300 64.191 1.00 54.67 223 HIS A CA 1
ATOM 1734 C C . HIS A 1 226 ? 38.653 -17.814 63.882 1.00 57.34 223 HIS A C 1
ATOM 1735 O O . HIS A 1 226 ? 37.698 -17.397 63.216 1.00 54.17 223 HIS A O 1
ATOM 1742 N N . LEU A 1 227 ? 39.606 -17.024 64.366 1.00 53.28 224 LEU A N 1
ATOM 1743 C CA . LEU A 1 227 ? 39.543 -15.572 64.313 1.00 47.28 224 LEU A CA 1
ATOM 1744 C C . LEU A 1 227 ? 40.618 -15.036 63.377 1.00 48.19 224 LEU A C 1
ATOM 1745 O O . LEU A 1 227 ? 41.738 -15.555 63.341 1.00 48.23 224 LEU A O 1
ATOM 1750 N N . LEU A 1 228 ? 40.275 -13.991 62.627 1.00 46.17 225 LEU A N 1
ATOM 1751 C CA . LEU A 1 228 ? 41.157 -13.413 61.620 1.00 40.68 225 LEU A CA 1
ATOM 1752 C C . LEU A 1 228 ? 41.619 -12.035 62.077 1.00 41.24 225 LEU A C 1
ATOM 1753 O O . LEU A 1 228 ? 40.794 -11.139 62.290 1.00 44.71 225 LEU A O 1
ATOM 1758 N N . MET A 1 229 ? 42.931 -11.872 62.228 1.00 41.83 226 MET A N 1
ATOM 1759 C CA . MET A 1 229 ? 43.548 -10.587 62.534 1.00 44.33 226 MET A CA 1
ATOM 1760 C C . MET A 1 229 ? 44.381 -10.161 61.332 1.00 44.51 226 MET A C 1
ATOM 1761 O O . MET A 1 229 ? 45.355 -10.835 60.979 1.00 40.14 226 MET A O 1
ATOM 1766 N N . MET A 1 230 ? 43.998 -9.052 60.707 1.00 38.49 227 MET A N 1
ATOM 1767 C CA . MET A 1 230 ? 44.685 -8.550 59.522 1.00 32.37 227 MET A CA 1
ATOM 1768 C C . MET A 1 230 ? 45.809 -7.618 59.962 1.00 36.82 227 MET A C 1
ATOM 1769 O O . MET A 1 230 ? 45.561 -6.483 60.382 1.00 34.90 227 MET A O 1
ATOM 1774 N N . ASN A 1 231 ? 47.048 -8.099 59.855 1.00 38.25 228 ASN A N 1
ATOM 1775 C CA . ASN A 1 231 ? 48.222 -7.380 60.351 1.00 35.68 228 ASN A CA 1
ATOM 1776 C C . ASN A 1 231 ? 48.770 -6.491 59.235 1.00 42.92 228 ASN A C 1
ATOM 1777 O O . ASN A 1 231 ? 49.746 -6.813 58.552 1.00 48.02 228 ASN A O 1
ATOM 1782 N N . GLY A 1 232 ? 48.121 -5.348 59.056 1.00 49.23 229 GLY A N 1
ATOM 1783 C CA . GLY A 1 232 ? 48.533 -4.403 58.037 1.00 42.30 229 GLY A CA 1
ATOM 1784 C C . GLY A 1 232 ? 47.452 -3.376 57.787 1.00 51.57 229 GLY A C 1
ATOM 1785 O O . GLY A 1 232 ? 46.374 -3.411 58.388 1.00 48.35 229 GLY A O 1
ATOM 1786 N N . VAL A 1 233 ? 47.766 -2.455 56.873 1.00 53.37 230 VAL A N 1
ATOM 1787 C CA . VAL A 1 233 ? 46.866 -1.364 56.510 1.00 59.28 230 VAL A CA 1
ATOM 1788 C C . VAL A 1 233 ? 47.425 -0.678 55.263 1.00 61.39 230 VAL A C 1
ATOM 1789 O O . VAL A 1 233 ? 48.401 -1.154 54.672 1.00 62.44 230 VAL A O 1
ATOM 1793 N N . ASP A 1 234 ? 46.807 0.429 54.850 1.00 60.78 231 ASP A N 1
ATOM 1794 C CA . ASP A 1 234 ? 47.201 1.124 53.630 1.00 62.30 231 ASP A CA 1
ATOM 1795 C C . ASP A 1 234 ? 48.643 1.608 53.715 1.00 58.34 231 ASP A C 1
ATOM 1796 O O . ASP A 1 234 ? 48.983 2.427 54.575 1.00 57.94 231 ASP A O 1
ATOM 1801 N N . HIS A 1 235 ? 49.486 1.101 52.811 1.00 53.10 232 HIS A N 1
ATOM 1802 C CA . HIS A 1 235 ? 50.891 1.505 52.712 1.00 55.66 232 HIS A CA 1
ATOM 1803 C C . HIS A 1 235 ? 51.632 1.274 54.026 1.00 55.52 232 HIS A C 1
ATOM 1804 O O . HIS A 1 235 ? 52.494 2.062 54.424 1.00 58.14 232 HIS A O 1
ATOM 1811 N N . GLN A 1 236 ? 51.300 0.188 54.702 1.00 56.07 233 GLN A N 1
ATOM 1812 C CA . GLN A 1 236 ? 51.918 -0.103 55.989 1.00 59.58 233 GLN A CA 1
ATOM 1813 C C . GLN A 1 236 ? 53.216 -0.872 55.788 1.00 58.46 233 GLN A C 1
ATOM 1814 O O . GLN A 1 236 ? 53.216 -1.902 55.102 1.00 57.62 233 GLN A O 1
ATOM 1820 N N . PRO A 1 237 ? 54.329 -0.408 56.351 1.00 57.83 234 PRO A N 1
ATOM 1821 C CA . PRO A 1 237 ? 55.541 -1.232 56.357 1.00 57.08 234 PRO A CA 1
ATOM 1822 C C . PRO A 1 237 ? 55.300 -2.514 57.138 1.00 52.98 234 PRO A C 1
ATOM 1823 O O . PRO A 1 237 ? 54.522 -2.547 58.094 1.00 55.63 234 PRO A O 1
ATOM 1827 N N . VAL A 1 238 ? 55.966 -3.586 56.710 1.00 50.68 235 VAL A N 1
ATOM 1828 C CA . VAL A 1 238 ? 55.784 -4.874 57.365 1.00 48.85 235 VAL A CA 1
ATOM 1829 C C . VAL A 1 238 ? 56.340 -4.800 58.782 1.00 53.51 235 VAL A C 1
ATOM 1830 O O . VAL A 1 238 ? 57.430 -4.259 59.015 1.00 62.17 235 VAL A O 1
ATOM 1834 N N . GLN A 1 239 ? 55.576 -5.317 59.741 1.00 43.49 236 GLN A N 1
ATOM 1835 C CA . GLN A 1 239 ? 55.960 -5.249 61.147 1.00 44.90 236 GLN A CA 1
ATOM 1836 C C . GLN A 1 239 ? 57.157 -6.160 61.389 1.00 47.05 236 GLN A C 1
ATOM 1837 O O . GLN A 1 239 ? 57.030 -7.388 61.364 1.00 49.91 236 GLN A O 1
ATOM 1843 N N . ARG A 1 240 ? 58.324 -5.555 61.627 1.00 44.72 237 ARG A N 1
ATOM 1844 C CA . ARG A 1 240 ? 59.557 -6.327 61.738 1.00 53.59 237 ARG A CA 1
ATOM 1845 C C . ARG A 1 240 ? 59.566 -7.227 62.968 1.00 58.06 237 ARG A C 1
ATOM 1846 O O . ARG A 1 240 ? 60.205 -8.284 62.951 1.00 65.05 237 ARG A O 1
ATOM 1854 N N . ASP A 1 241 ? 58.873 -6.833 64.037 1.00 49.73 238 ASP A N 1
ATOM 1855 C CA . ASP A 1 241 ? 58.829 -7.608 65.271 1.00 52.02 238 ASP A CA 1
ATOM 1856 C C . ASP A 1 241 ? 57.534 -8.403 65.410 1.00 51.54 238 ASP A C 1
ATOM 1857 O O . ASP A 1 241 ? 57.075 -8.649 66.531 1.00 52.67 238 ASP A O 1
ATOM 1862 N N . ILE A 1 242 ? 56.936 -8.811 64.288 1.00 46.80 239 ILE A N 1
ATOM 1863 C CA . ILE A 1 242 ? 55.675 -9.543 64.345 1.00 48.98 239 ILE A CA 1
ATOM 1864 C C . ILE A 1 242 ? 55.865 -10.902 65.007 1.00 47.44 239 ILE A C 1
ATOM 1865 O O . ILE A 1 242 ? 54.957 -11.402 65.681 1.00 53.71 239 ILE A O 1
ATOM 1870 N N . THR A 1 243 ? 57.042 -11.513 64.851 1.00 49.78 240 THR A N 1
ATOM 1871 C CA . THR A 1 243 ? 57.301 -12.799 65.492 1.00 50.98 240 THR A CA 1
ATOM 1872 C C . THR A 1 243 ? 57.350 -12.661 67.009 1.00 49.78 240 THR A C 1
ATOM 1873 O O . THR A 1 243 ? 56.784 -13.491 67.732 1.00 50.91 240 THR A O 1
ATOM 1877 N N . LYS A 1 244 ? 58.015 -11.616 67.506 1.00 47.23 241 LYS A N 1
ATOM 1878 C CA . LYS A 1 244 ? 58.088 -11.394 68.947 1.00 50.40 241 LYS A CA 1
ATOM 1879 C C . LYS A 1 244 ? 56.714 -11.108 69.539 1.00 48.19 241 LYS A C 1
ATOM 1880 O O . LYS A 1 244 ? 56.369 -11.636 70.603 1.00 51.53 241 LYS A O 1
ATOM 1886 N N . ALA A 1 245 ? 55.916 -10.275 68.866 1.00 52.65 242 ALA A N 1
ATOM 1887 C CA . ALA A 1 245 ? 54.615 -9.897 69.409 1.00 53.37 242 ALA A CA 1
ATOM 1888 C C . ALA A 1 245 ? 53.664 -11.086 69.475 1.00 58.57 242 ALA A C 1
ATOM 1889 O O . ALA A 1 245 ? 52.845 -11.185 70.396 1.00 55.72 242 ALA A O 1
ATOM 1891 N N . ILE A 1 246 ? 53.759 -12.002 68.509 1.00 53.48 243 ILE A N 1
ATOM 1892 C CA . ILE A 1 246 ? 52.867 -13.157 68.495 1.00 45.77 243 ILE A CA 1
ATOM 1893 C C . ILE A 1 246 ? 53.224 -14.126 69.615 1.00 49.57 243 ILE A C 1
ATOM 1894 O O . ILE A 1 246 ? 52.340 -14.698 70.264 1.00 55.55 243 ILE A O 1
ATOM 1899 N N . ALA A 1 247 ? 54.521 -14.325 69.865 1.00 50.57 244 ALA A N 1
ATOM 1900 C CA . ALA A 1 247 ? 54.935 -15.191 70.965 1.00 50.26 244 ALA A CA 1
ATOM 1901 C C . ALA A 1 247 ? 54.535 -14.603 72.313 1.00 49.48 244 ALA A C 1
ATOM 1902 O O . ALA A 1 247 ? 54.165 -15.341 73.233 1.00 55.18 244 ALA A O 1
ATOM 1904 N N . LEU A 1 248 ? 54.610 -13.277 72.449 1.00 43.60 245 LEU A N 1
ATOM 1905 C CA . LEU A 1 248 ? 54.158 -12.635 73.679 1.00 54.45 245 LEU A CA 1
ATOM 1906 C C . LEU A 1 248 ? 52.663 -12.838 73.890 1.00 58.96 245 LEU A C 1
ATOM 1907 O O . LEU A 1 248 ? 52.210 -13.042 75.023 1.00 55.32 245 LEU A O 1
ATOM 1912 N N . ALA A 1 249 ? 51.881 -12.790 72.809 1.00 40.23 246 ALA A N 1
ATOM 1913 C CA . ALA A 1 249 ? 50.439 -12.970 72.931 1.00 44.97 246 ALA A CA 1
ATOM 1914 C C . ALA A 1 249 ? 50.095 -14.380 73.395 1.00 48.71 246 ALA A C 1
ATOM 1915 O O . ALA A 1 249 ? 49.222 -14.561 74.252 1.00 59.60 246 ALA A O 1
ATOM 1917 N N . ASN A 1 250 ? 50.768 -15.393 72.840 1.00 43.38 247 ASN A N 1
ATOM 1918 C CA . ASN A 1 250 ? 50.566 -16.759 73.313 1.00 47.42 247 ASN A CA 1
ATOM 1919 C C . ASN A 1 250 ? 50.974 -16.908 74.771 1.00 60.50 247 ASN A C 1
ATOM 1920 O O . ASN A 1 250 ? 50.395 -17.722 75.500 1.00 62.13 247 ASN A O 1
ATOM 1925 N N . GLU A 1 251 ? 51.963 -16.129 75.213 1.00 61.38 248 GLU A N 1
ATOM 1926 C CA . GLU A 1 251 ? 52.407 -16.201 76.600 1.00 63.29 248 GLU A CA 1
ATOM 1927 C C . GLU A 1 251 ? 51.405 -15.539 77.539 1.00 59.90 248 GLU A C 1
ATOM 1928 O O . GLU A 1 251 ? 51.180 -16.021 78.655 1.00 51.92 248 GLU A O 1
ATOM 1934 N N . LEU A 1 252 ? 50.780 -14.445 77.098 1.00 56.28 249 LEU A N 1
ATOM 1935 C CA . LEU A 1 252 ? 49.917 -13.673 77.987 1.00 56.37 249 LEU A CA 1
ATOM 1936 C C . LEU A 1 252 ? 48.503 -14.239 78.060 1.00 64.18 249 LEU A C 1
ATOM 1937 O O . LEU A 1 252 ? 47.878 -14.205 79.125 1.00 75.87 249 LEU A O 1
ATOM 1942 N N . PHE A 1 253 ? 47.973 -14.756 76.952 1.00 57.95 250 PHE A N 1
ATOM 1943 C CA . PHE A 1 253 ? 46.575 -15.175 76.913 1.00 64.73 250 PHE A CA 1
ATOM 1944 C C . PHE A 1 253 ? 46.464 -16.684 76.741 1.00 66.90 250 PHE A C 1
ATOM 1945 O O . PHE A 1 253 ? 46.562 -17.192 75.613 1.00 72.63 250 PHE A O 1
ATOM 1953 N N . PRO A 1 254 ? 46.246 -17.440 77.820 1.00 62.14 251 PRO A N 1
ATOM 1954 C CA . PRO A 1 254 ? 46.226 -18.907 77.703 1.00 63.71 251 PRO A CA 1
ATOM 1955 C C . PRO A 1 254 ? 44.990 -19.454 77.012 1.00 63.02 251 PRO A C 1
ATOM 1956 O O . PRO A 1 254 ? 45.039 -20.581 76.503 1.00 62.67 251 PRO A O 1
ATOM 1960 N N . GLU A 1 255 ? 43.887 -18.708 76.983 1.00 64.44 252 GLU A N 1
ATOM 1961 C CA . GLU A 1 255 ? 42.660 -19.184 76.355 1.00 69.99 252 GLU A CA 1
ATOM 1962 C C . GLU A 1 255 ? 42.670 -19.038 74.840 1.00 70.37 252 GLU A C 1
ATOM 1963 O O . GLU A 1 255 ? 41.685 -19.410 74.192 1.00 64.46 252 GLU A O 1
ATOM 1965 N N . TYR A 1 256 ? 43.749 -18.516 74.261 1.00 63.81 253 TYR A N 1
ATOM 1966 C CA . TYR A 1 256 ? 43.841 -18.302 72.826 1.00 56.67 253 TYR A CA 1
ATOM 1967 C C . TYR A 1 256 ? 45.158 -18.855 72.305 1.00 56.28 253 TYR A C 1
ATOM 1968 O O . TYR A 1 256 ? 46.163 -18.892 73.020 1.00 58.08 253 TYR A O 1
ATOM 1977 N N . GLU A 1 257 ? 45.141 -19.289 71.046 1.00 55.20 254 GLU A N 1
ATOM 1978 C CA . GLU A 1 257 ? 46.332 -19.767 70.351 1.00 57.06 254 GLU A CA 1
ATOM 1979 C C . GLU A 1 257 ? 46.586 -18.847 69.166 1.00 46.69 254 GLU A C 1
ATOM 1980 O O . GLU A 1 257 ? 45.821 -18.851 68.195 1.00 51.58 254 GLU A O 1
ATOM 1986 N N . PHE A 1 258 ? 47.656 -18.060 69.245 1.00 47.09 255 PHE A N 1
ATOM 1987 C CA . PHE A 1 258 ? 47.990 -17.096 68.207 1.00 44.23 255 PHE A CA 1
ATOM 1988 C C . PHE A 1 258 ? 48.939 -17.731 67.200 1.00 50.15 255 PHE A C 1
ATOM 1989 O O . PHE A 1 258 ? 50.002 -18.241 67.573 1.00 45.80 255 PHE A O 1
ATOM 1997 N N . ILE A 1 259 ? 48.554 -17.694 65.926 1.00 54.20 256 ILE A N 1
ATOM 1998 C CA . ILE A 1 259 ? 49.289 -18.355 64.855 1.00 52.93 256 ILE A CA 1
ATOM 1999 C C . ILE A 1 259 ? 49.544 -17.342 63.749 1.00 51.35 256 ILE A C 1
ATOM 2000 O O . ILE A 1 259 ? 48.596 -16.752 63.215 1.00 50.21 256 ILE A O 1
ATOM 2005 N N . HIS A 1 260 ? 50.813 -17.139 63.405 1.00 50.41 257 HIS A N 1
ATOM 2006 C CA . HIS A 1 260 ? 51.137 -16.429 62.176 1.00 47.59 257 HIS A CA 1
ATOM 2007 C C . HIS A 1 260 ? 50.744 -17.313 61.000 1.00 44.21 257 HIS A C 1
ATOM 2008 O O . HIS A 1 260 ? 51.301 -18.402 60.822 1.00 52.82 257 HIS A O 1
ATOM 2015 N N . SER A 1 261 ? 49.766 -16.866 60.214 1.00 39.87 258 SER A N 1
ATOM 2016 C CA . SER A 1 261 ? 49.173 -17.744 59.213 1.00 46.78 258 SER A CA 1
ATOM 2017 C C . SER A 1 261 ? 48.995 -17.053 57.867 1.00 46.33 258 SER A C 1
ATOM 2018 O O . SER A 1 261 ? 49.733 -16.122 57.529 1.00 47.09 258 SER A O 1
ATOM 2021 N N . ASN A 1 262 ? 48.015 -17.513 57.096 1.00 45.13 259 ASN A N 1
ATOM 2022 C CA . ASN A 1 262 ? 47.778 -17.016 55.748 1.00 45.02 259 ASN A CA 1
ATOM 2023 C C . ASN A 1 262 ? 46.348 -17.361 55.359 1.00 47.89 259 ASN A C 1
ATOM 2024 O O . ASN A 1 262 ? 45.676 -18.151 56.026 1.00 53.60 259 ASN A O 1
ATOM 2029 N N . PHE A 1 263 ? 45.892 -16.760 54.258 1.00 44.93 260 PHE A N 1
ATOM 2030 C CA . PHE A 1 263 ? 44.501 -16.927 53.851 1.00 46.07 260 PHE A CA 1
ATOM 2031 C C . PHE A 1 263 ? 44.187 -18.360 53.438 1.00 53.20 260 PHE A C 1
ATOM 2032 O O . PHE A 1 263 ? 43.058 -18.822 53.638 1.00 64.80 260 PHE A O 1
ATOM 2040 N N . ASP A 1 264 ? 45.157 -19.077 52.868 1.00 49.31 261 ASP A N 1
ATOM 2041 C CA . ASP A 1 264 ? 44.916 -20.462 52.473 1.00 48.48 261 ASP A CA 1
ATOM 2042 C C . ASP A 1 264 ? 44.625 -21.339 53.685 1.00 54.64 261 ASP A C 1
ATOM 2043 O O . ASP A 1 264 ? 43.685 -22.142 53.674 1.00 54.66 261 ASP A O 1
ATOM 2048 N N . ASP A 1 265 ? 45.426 -21.198 54.744 1.00 51.77 262 ASP A N 1
ATOM 2049 C CA . ASP A 1 265 ? 45.221 -22.006 55.942 1.00 55.91 262 ASP A CA 1
ATOM 2050 C C . ASP A 1 265 ? 43.967 -21.581 56.698 1.00 47.24 262 ASP A C 1
ATOM 2051 O O . ASP A 1 265 ? 43.235 -22.431 57.218 1.00 53.31 262 ASP A O 1
ATOM 2056 N N . TYR A 1 266 ? 43.702 -20.275 56.776 1.00 42.74 263 TYR A N 1
ATOM 2057 C CA . TYR A 1 266 ? 42.519 -19.805 57.492 1.00 46.76 263 TYR A CA 1
ATOM 2058 C C . TYR A 1 266 ? 41.239 -20.268 56.807 1.00 52.30 263 TYR A C 1
ATOM 2059 O O . TYR A 1 266 ? 40.316 -20.765 57.463 1.00 48.86 263 TYR A O 1
ATOM 2068 N N . LEU A 1 267 ? 41.167 -20.111 55.481 1.00 51.73 264 LEU A N 1
ATOM 2069 C CA . LEU A 1 267 ? 39.962 -20.490 54.746 1.00 50.26 264 LEU A CA 1
ATOM 2070 C C . LEU A 1 267 ? 39.650 -21.972 54.911 1.00 58.32 264 LEU A C 1
ATOM 2071 O O . LEU A 1 267 ? 38.481 -22.356 55.039 1.00 62.06 264 LEU A O 1
ATOM 2076 N N . LYS A 1 268 ? 40.680 -22.820 54.906 1.00 58.35 265 LYS A N 1
ATOM 2077 C CA . LYS A 1 268 ? 40.457 -24.249 55.098 1.00 56.37 265 LYS A CA 1
ATOM 2078 C C . LYS A 1 268 ? 39.911 -24.539 56.491 1.00 62.83 265 LYS A C 1
ATOM 2079 O O . LYS A 1 268 ? 39.050 -25.410 56.661 1.00 73.60 265 LYS A O 1
ATOM 2085 N N . ALA A 1 269 ? 40.388 -23.805 57.499 1.00 62.00 266 ALA A N 1
ATOM 2086 C CA . ALA A 1 269 ? 40.001 -24.086 58.878 1.00 64.55 266 ALA A CA 1
ATOM 2087 C C . ALA A 1 269 ? 38.618 -23.535 59.209 1.00 60.83 266 ALA A C 1
ATOM 2088 O O . ALA A 1 269 ? 37.832 -24.203 59.891 1.00 60.20 266 ALA A O 1
ATOM 2090 N N . VAL A 1 270 ? 38.299 -22.326 58.741 1.00 49.46 267 VAL A N 1
ATOM 2091 C CA . VAL A 1 270 ? 37.047 -21.691 59.147 1.00 53.00 267 VAL A CA 1
ATOM 2092 C C . VAL A 1 270 ? 35.858 -22.342 58.447 1.00 55.51 267 VAL A C 1
ATOM 2093 O O . VAL A 1 270 ? 34.786 -22.504 59.043 1.00 63.12 267 VAL A O 1
ATOM 2097 N N . GLN A 1 271 ? 36.026 -22.740 57.184 1.00 48.74 268 GLN A N 1
ATOM 2098 C CA . GLN A 1 271 ? 34.937 -23.345 56.427 1.00 57.38 268 GLN A CA 1
ATOM 2099 C C . GLN A 1 271 ? 34.672 -24.791 56.821 1.00 67.03 268 GLN A C 1
ATOM 2100 O O . GLN A 1 271 ? 33.653 -25.353 56.405 1.00 76.70 268 GLN A O 1
ATOM 2106 N N . GLU A 1 272 ? 35.558 -25.402 57.607 1.00 71.00 269 GLU A N 1
ATOM 2107 C CA . GLU A 1 272 ? 35.352 -26.778 58.040 1.00 82.36 269 GLU A CA 1
ATOM 2108 C C . GLU A 1 272 ? 34.393 -26.861 59.221 1.00 86.75 269 GLU A C 1
ATOM 2109 O O . GLU A 1 272 ? 33.730 -27.887 59.405 1.00 86.47 269 GLU A O 1
ATOM 2115 N N . GLU A 1 273 ? 34.297 -25.796 60.014 1.00 88.95 270 GLU A N 1
ATOM 2116 C CA . GLU A 1 273 ? 33.422 -25.735 61.178 1.00 90.84 270 GLU A CA 1
ATOM 2117 C C . GLU A 1 273 ? 32.363 -24.653 61.002 1.00 84.07 270 GLU A C 1
ATOM 2118 O O . GLU A 1 273 ? 32.054 -23.899 61.927 1.00 85.85 270 GLU A O 1
ATOM 2124 N N . LEU A 1 274 ? 31.795 -24.570 59.808 1.00 80.61 271 LEU A N 1
ATOM 2125 C CA . LEU A 1 274 ? 30.825 -23.526 59.494 1.00 74.36 271 LEU A CA 1
ATOM 2126 C C . LEU A 1 274 ? 29.437 -23.939 59.974 1.00 78.51 271 LEU A C 1
ATOM 2127 O O . LEU A 1 274 ? 28.990 -25.049 59.672 1.00 85.61 271 LEU A O 1
ATOM 2132 N N . PRO A 1 275 ? 28.732 -23.084 60.713 1.00 73.52 272 PRO A N 1
ATOM 2133 C CA . PRO A 1 275 ? 27.401 -23.456 61.203 1.00 73.58 272 PRO A CA 1
ATOM 2134 C C . PRO A 1 275 ? 26.367 -23.463 60.086 1.00 78.11 272 PRO A C 1
ATOM 2135 O O . PRO A 1 275 ? 26.542 -22.861 59.025 1.00 72.43 272 PRO A O 1
ATOM 2139 N N . GLU A 1 276 ? 25.261 -24.163 60.352 1.00 80.42 273 GLU A N 1
ATOM 2140 C CA . GLU A 1 276 ? 24.202 -24.310 59.361 1.00 82.42 273 GLU A CA 1
ATOM 2141 C C . GLU A 1 276 ? 23.333 -23.067 59.229 1.00 93.13 273 GLU A C 1
ATOM 2142 O O . GLU A 1 276 ? 22.669 -22.901 58.200 1.00 94.88 273 GLU A O 1
ATOM 2145 N N . ASP A 1 277 ? 23.317 -22.194 60.236 1.00 95.18 274 ASP A N 1
ATOM 2146 C CA . ASP A 1 277 ? 22.506 -20.985 60.205 1.00 97.73 274 ASP A CA 1
ATOM 2147 C C . ASP A 1 277 ? 23.236 -19.802 59.580 1.00 90.43 274 ASP A C 1
ATOM 2148 O O . ASP A 1 277 ? 22.885 -18.650 59.861 1.00 90.53 274 ASP A O 1
ATOM 2153 N N . LEU A 1 278 ? 24.237 -20.058 58.742 1.00 85.36 275 LEU A N 1
ATOM 2154 C CA . LEU A 1 278 ? 25.010 -18.977 58.149 1.00 78.64 275 LEU A CA 1
ATOM 2155 C C . LEU A 1 278 ? 24.150 -18.175 57.179 1.00 81.60 275 LEU A C 1
ATOM 2156 O O . LEU A 1 278 ? 23.406 -18.737 56.371 1.00 83.84 275 LEU A O 1
ATOM 2161 N N . GLY A 1 279 ? 24.256 -16.852 57.267 1.00 79.01 276 GLY A N 1
ATOM 2162 C CA . GLY A 1 279 ? 23.469 -15.980 56.422 1.00 76.07 276 GLY A CA 1
ATOM 2163 C C . GLY A 1 279 ? 23.940 -15.984 54.979 1.00 64.56 276 GLY A C 1
ATOM 2164 O O . GLY A 1 279 ? 25.022 -16.461 54.635 1.00 55.78 276 GLY A O 1
ATOM 2165 N N . THR A 1 280 ? 23.093 -15.428 54.115 1.00 64.22 277 THR A N 1
ATOM 2166 C CA . THR A 1 280 ? 23.369 -15.376 52.686 1.00 64.46 277 THR A CA 1
ATOM 2167 C C . THR A 1 280 ? 22.995 -14.006 52.144 1.00 63.99 277 THR A C 1
ATOM 2168 O O . THR A 1 280 ? 21.860 -13.553 52.323 1.00 74.38 277 THR A O 1
ATOM 2172 N N . VAL A 1 281 ? 23.950 -13.351 51.491 1.00 56.04 278 VAL A N 1
ATOM 2173 C CA . VAL A 1 281 ? 23.707 -12.104 50.778 1.00 54.14 278 VAL A CA 1
ATOM 2174 C C . VAL A 1 281 ? 23.625 -12.415 49.292 1.00 54.60 278 VAL A C 1
ATOM 2175 O O . VAL A 1 281 ? 24.293 -13.325 48.787 1.00 57.59 278 VAL A O 1
ATOM 2179 N N . THR A 1 282 ? 22.795 -11.656 48.580 1.00 55.74 279 THR A N 1
ATOM 2180 C CA . THR A 1 282 ? 22.506 -11.930 47.179 1.00 65.43 279 THR A CA 1
ATOM 2181 C C . THR A 1 282 ? 22.677 -10.666 46.350 1.00 62.90 279 THR A C 1
ATOM 2182 O O . THR A 1 282 ? 22.114 -9.618 46.683 1.00 67.38 279 THR A O 1
ATOM 2186 N N . GLY A 1 283 ? 23.453 -10.773 45.272 1.00 51.84 280 GLY A N 1
ATOM 2187 C CA . GLY A 1 283 ? 23.533 -9.699 44.297 1.00 64.52 280 GLY A CA 1
ATOM 2188 C C . GLY A 1 283 ? 24.550 -8.624 44.649 1.00 63.01 280 GLY A C 1
ATOM 2189 O O . GLY A 1 283 ? 25.577 -8.878 45.280 1.00 58.49 280 GLY A O 1
ATOM 2190 N N . GLU A 1 284 ? 24.247 -7.398 44.224 1.00 61.60 281 GLU A N 1
ATOM 2191 C CA . GLU A 1 284 ? 25.149 -6.274 44.431 1.00 56.75 281 GLU A CA 1
ATOM 2192 C C . GLU A 1 284 ? 25.309 -5.970 45.915 1.00 58.14 281 GLU A C 1
ATOM 2193 O O . GLU A 1 284 ? 24.389 -6.154 46.718 1.00 61.82 281 GLU A O 1
ATOM 2199 N N . LEU A 1 285 ? 26.494 -5.483 46.269 1.00 55.85 282 LEU A N 1
ATOM 2200 C CA . LEU A 1 285 ? 26.797 -4.978 47.604 1.00 54.75 282 LEU A CA 1
ATOM 2201 C C . LEU A 1 285 ? 27.231 -3.527 47.427 1.00 68.09 282 LEU A C 1
ATOM 2202 O O . LEU A 1 285 ? 28.424 -3.232 47.328 1.00 78.18 282 LEU A O 1
ATOM 2207 N N . THR A 1 286 ? 26.255 -2.621 47.372 1.00 60.44 283 THR A N 1
ATOM 2208 C CA . THR A 1 286 ? 26.501 -1.212 47.094 1.00 67.06 283 THR A CA 1
ATOM 2209 C C . THR A 1 286 ? 26.181 -0.326 48.297 1.00 72.27 283 THR A C 1
ATOM 2210 O O . THR A 1 286 ? 25.856 0.853 48.136 1.00 69.59 283 THR A O 1
ATOM 2214 N N . SER A 1 287 ? 26.274 -0.885 49.506 1.00 70.55 284 SER A N 1
ATOM 2215 C CA . SER A 1 287 ? 25.980 -0.157 50.741 1.00 66.39 284 SER A CA 1
ATOM 2216 C C . SER A 1 287 ? 24.573 0.436 50.710 1.00 65.28 284 SER A C 1
ATOM 2217 O O . SER A 1 287 ? 24.356 1.590 51.088 1.00 56.42 284 SER A O 1
ATOM 2220 N N . GLN A 1 288 ? 23.606 -0.364 50.251 1.00 72.05 285 GLN A N 1
ATOM 2221 C CA . GLN A 1 288 ? 22.241 0.130 50.104 1.00 70.72 285 GLN A CA 1
ATOM 2222 C C . GLN A 1 288 ? 21.609 0.467 51.449 1.00 66.58 285 GLN A C 1
ATOM 2223 O O . GLN A 1 288 ? 20.816 1.411 51.537 1.00 61.15 285 GLN A O 1
ATOM 2229 N N . GLU A 1 289 ? 21.944 -0.282 52.500 1.00 74.20 286 GLU A N 1
ATOM 2230 C CA . GLU A 1 289 ? 21.334 -0.108 53.813 1.00 76.78 286 GLU A CA 1
ATOM 2231 C C . GLU A 1 289 ? 22.191 0.738 54.750 1.00 68.12 286 GLU A C 1
ATOM 2232 O O . GLU A 1 289 ? 22.127 0.569 55.972 1.00 70.47 286 GLU A O 1
ATOM 2238 N N . THR A 1 290 ? 22.990 1.646 54.203 1.00 62.20 287 THR A N 1
ATOM 2239 C CA . THR A 1 290 ? 23.770 2.597 54.980 1.00 56.79 287 THR A CA 1
ATOM 2240 C C . THR A 1 290 ? 23.124 3.975 54.883 1.00 61.38 287 THR A C 1
ATOM 2241 O O . THR A 1 290 ? 22.067 4.150 54.271 1.00 58.26 287 THR A O 1
ATOM 2245 N N . ASP A 1 291 ? 23.771 4.969 55.496 1.00 71.19 288 ASP A N 1
ATOM 2246 C CA . ASP A 1 291 ? 23.251 6.329 55.425 1.00 79.05 288 ASP A CA 1
ATOM 2247 C C . ASP A 1 291 ? 23.421 6.953 54.045 1.00 72.71 288 ASP A C 1
ATOM 2248 O O . ASP A 1 291 ? 22.862 8.027 53.798 1.00 67.65 288 ASP A O 1
ATOM 2253 N N . GLY A 1 292 ? 24.173 6.314 53.149 1.00 67.30 289 GLY A N 1
ATOM 2254 C CA . GLY A 1 292 ? 24.341 6.798 51.795 1.00 63.39 289 GLY A CA 1
ATOM 2255 C C . GLY A 1 292 ? 25.316 7.942 51.625 1.00 61.15 289 GLY A C 1
ATOM 2256 O O . GLY A 1 292 ? 25.468 8.439 50.501 1.00 59.49 289 GLY A O 1
ATOM 2257 N N . TRP A 1 293 ? 25.983 8.375 52.696 1.00 53.56 290 TRP A N 1
ATOM 2258 C CA . TRP A 1 293 ? 26.925 9.483 52.614 1.00 56.98 290 TRP A CA 1
ATOM 2259 C C . TRP A 1 293 ? 28.313 9.061 52.160 1.00 53.34 290 TRP A C 1
ATOM 2260 O O . TRP A 1 293 ? 29.050 9.895 51.621 1.00 50.49 290 TRP A O 1
ATOM 2271 N N . TYR A 1 294 ? 28.691 7.803 52.363 1.00 55.67 291 TYR A N 1
ATOM 2272 C CA . TYR A 1 294 ? 30.038 7.343 52.051 1.00 62.87 291 TYR A CA 1
ATOM 2273 C C . TYR A 1 294 ? 30.002 6.100 51.175 1.00 64.14 291 TYR A C 1
ATOM 2274 O O . TYR A 1 294 ? 30.774 5.156 51.366 1.00 59.22 291 TYR A O 1
ATOM 2283 N N . THR A 1 295 ? 29.097 6.086 50.193 1.00 74.01 292 THR A N 1
ATOM 2284 C CA . THR A 1 295 ? 29.136 5.058 49.158 1.00 64.71 292 THR A CA 1
ATOM 2285 C C . THR A 1 295 ? 30.334 5.251 48.237 1.00 53.83 292 THR A C 1
ATOM 2286 O O . THR A 1 295 ? 30.862 4.276 47.689 1.00 50.58 292 THR A O 1
ATOM 2290 N N . LEU A 1 296 ? 30.784 6.498 48.078 1.00 55.64 293 LEU A N 1
ATOM 2291 C CA . LEU A 1 296 ? 31.819 6.890 47.123 1.00 57.48 293 LEU A CA 1
ATOM 2292 C C . LEU A 1 296 ? 31.395 6.615 45.685 1.00 54.02 293 LEU A C 1
ATOM 2293 O O . LEU A 1 296 ? 32.243 6.457 44.802 1.00 58.08 293 LEU A O 1
ATOM 2298 N N . ALA A 1 297 ? 30.084 6.566 45.435 1.00 47.64 294 ALA A N 1
ATOM 2299 C CA . ALA A 1 297 ? 29.594 6.300 44.087 1.00 49.82 294 ALA A CA 1
ATOM 2300 C C . ALA A 1 297 ? 29.861 7.467 43.147 1.00 51.21 294 ALA A C 1
ATOM 2301 O O . ALA A 1 297 ? 29.932 7.272 41.928 1.00 62.39 294 ALA A O 1
ATOM 2303 N N . ASN A 1 298 ? 30.014 8.680 43.685 1.00 48.05 295 ASN A N 1
ATOM 2304 C CA . ASN A 1 298 ? 30.290 9.848 42.855 1.00 46.47 295 ASN A CA 1
ATOM 2305 C C . ASN A 1 298 ? 31.680 9.823 42.232 1.00 45.79 295 ASN A C 1
ATOM 2306 O O . ASN A 1 298 ? 32.016 10.743 41.479 1.00 50.73 295 ASN A O 1
ATOM 2311 N N . THR A 1 299 ? 32.495 8.807 42.524 1.00 44.90 296 THR A N 1
ATOM 2312 C CA . THR A 1 299 ? 33.751 8.644 41.802 1.00 47.84 296 THR A CA 1
ATOM 2313 C C . THR A 1 299 ? 33.512 8.334 40.331 1.00 48.89 296 THR A C 1
ATOM 2314 O O . THR A 1 299 ? 34.379 8.604 39.492 1.00 41.42 296 THR A O 1
ATOM 2318 N N . SER A 1 300 ? 32.345 7.777 40.000 1.00 41.21 297 SER A N 1
ATOM 2319 C CA . SER A 1 300 ? 32.025 7.452 38.616 1.00 50.21 297 SER A CA 1
ATOM 2320 C C . SER A 1 300 ? 31.936 8.689 37.730 1.00 49.25 297 SER A C 1
ATOM 2321 O O . SER A 1 300 ? 32.105 8.577 36.511 1.00 51.05 297 SER A O 1
ATOM 2324 N N . SER A 1 301 ? 31.679 9.862 38.309 1.00 36.07 298 SER A N 1
ATOM 2325 C CA . SER A 1 301 ? 31.618 11.104 37.551 1.00 43.31 298 SER A CA 1
ATOM 2326 C C . SER A 1 301 ? 32.856 11.974 37.725 1.00 41.36 298 SER A C 1
ATOM 2327 O O . SER A 1 301 ? 32.988 12.982 37.022 1.00 49.50 298 SER A O 1
ATOM 2330 N N . ALA A 1 302 ? 33.755 11.616 38.638 1.00 38.95 299 ALA A N 1
ATOM 2331 C CA . ALA A 1 302 ? 34.977 12.384 38.832 1.00 44.65 299 ALA A CA 1
ATOM 2332 C C . ALA A 1 302 ? 35.922 12.177 37.656 1.00 44.76 299 ALA A C 1
ATOM 2333 O O . ALA A 1 302 ? 36.189 11.040 37.257 1.00 41.21 299 ALA A O 1
ATOM 2335 N N . ARG A 1 303 ? 36.432 13.281 37.108 1.00 36.25 300 ARG A N 1
ATOM 2336 C CA . ARG A 1 303 ? 37.349 13.269 35.968 1.00 41.44 300 ARG A CA 1
ATOM 2337 C C . ARG A 1 303 ? 36.812 12.376 34.845 1.00 45.34 300 ARG A C 1
ATOM 2338 O O . ARG A 1 303 ? 37.328 11.296 34.560 1.00 44.08 300 ARG A O 1
ATOM 2346 N N . VAL A 1 304 ? 35.750 12.875 34.208 1.00 44.84 301 VAL A N 1
ATOM 2347 C CA . VAL A 1 304 ? 35.017 12.078 33.226 1.00 40.60 301 VAL A CA 1
ATOM 2348 C C . VAL A 1 304 ? 35.901 11.704 32.041 1.00 43.14 301 VAL A C 1
ATOM 2349 O O . VAL A 1 304 ? 35.668 10.683 31.381 1.00 43.76 301 VAL A O 1
ATOM 2353 N N . TYR A 1 305 ? 36.932 12.506 31.758 1.00 40.34 302 TYR A N 1
ATOM 2354 C CA . TYR A 1 305 ? 37.814 12.200 30.636 1.00 36.80 302 TYR A CA 1
ATOM 2355 C C . TYR A 1 305 ? 38.546 10.880 30.841 1.00 41.18 302 TYR A C 1
ATOM 2356 O O . TYR A 1 305 ? 38.863 10.190 29.865 1.00 52.35 302 TYR A O 1
ATOM 2365 N N . LEU A 1 306 ? 38.824 10.514 32.094 1.00 41.25 303 LEU A N 1
ATOM 2366 C CA . LEU A 1 306 ? 39.391 9.199 32.372 1.00 43.37 303 LEU A CA 1
ATOM 2367 C C . LEU A 1 306 ? 38.418 8.095 31.979 1.00 42.63 303 LEU A C 1
ATOM 2368 O O . LEU A 1 306 ? 38.804 7.101 31.353 1.00 39.42 303 LEU A O 1
ATOM 2373 N N . LYS A 1 307 ? 37.143 8.254 32.346 1.00 44.43 304 LYS A N 1
ATOM 2374 C CA . LYS A 1 307 ? 36.143 7.243 32.021 1.00 40.81 304 LYS A CA 1
ATOM 2375 C C . LYS A 1 307 ? 35.904 7.167 30.519 1.00 46.96 304 LYS A C 1
ATOM 2376 O O . LYS A 1 307 ? 35.661 6.082 29.978 1.00 51.17 304 LYS A O 1
ATOM 2382 N N . GLN A 1 308 ? 35.963 8.308 29.829 1.00 45.31 305 GLN A N 1
ATOM 2383 C CA . GLN A 1 308 ? 35.786 8.306 28.381 1.00 48.79 305 GLN A CA 1
ATOM 2384 C C . GLN A 1 308 ? 36.935 7.583 27.690 1.00 39.83 305 GLN A C 1
ATOM 2385 O O . GLN A 1 308 ? 36.715 6.774 26.781 1.00 45.98 305 GLN A O 1
ATOM 2391 N N . TRP A 1 309 ? 38.171 7.863 28.108 1.00 39.86 306 TRP A N 1
ATOM 2392 C CA . TRP A 1 309 ? 39.318 7.174 27.529 1.00 36.60 306 TRP A CA 1
ATOM 2393 C C . TRP A 1 309 ? 39.289 5.686 27.850 1.00 40.78 306 TRP A C 1
ATOM 2394 O O . TRP A 1 309 ? 39.642 4.855 27.005 1.00 44.48 306 TRP A O 1
ATOM 2405 N N . ASN A 1 310 ? 38.872 5.330 29.066 1.00 47.24 307 ASN A N 1
ATOM 2406 C CA . ASN A 1 310 ? 38.806 3.920 29.435 1.00 45.64 307 ASN A CA 1
ATOM 2407 C C . ASN A 1 310 ? 37.802 3.176 28.563 1.00 44.30 307 ASN A C 1
ATOM 2408 O O . ASN A 1 310 ? 38.082 2.075 28.076 1.00 48.19 307 ASN A O 1
ATOM 2413 N N . THR A 1 311 ? 36.624 3.768 28.353 1.00 34.82 308 THR A N 1
ATOM 2414 C CA . THR A 1 311 ? 35.644 3.173 27.450 1.00 39.01 308 THR A CA 1
ATOM 2415 C C . THR A 1 311 ? 36.214 3.024 26.045 1.00 44.41 308 THR A C 1
ATOM 2416 O O . THR A 1 311 ? 36.023 1.990 25.395 1.00 49.61 308 THR A O 1
ATOM 2420 N N . LYS A 1 312 ? 36.936 4.041 25.567 1.00 44.05 309 LYS A N 1
ATOM 2421 C CA . LYS A 1 312 ? 37.462 4.006 24.206 1.00 38.08 309 LYS A CA 1
ATOM 2422 C C . LYS A 1 312 ? 38.515 2.916 24.044 1.00 40.84 309 LYS A C 1
ATOM 2423 O O . LYS A 1 312 ? 38.479 2.140 23.082 1.00 46.50 309 LYS A O 1
ATOM 2429 N N . VAL A 1 313 ? 39.466 2.842 24.979 1.00 36.54 310 VAL A N 1
ATOM 2430 C CA . VAL A 1 313 ? 40.544 1.862 24.869 1.00 44.33 310 VAL A CA 1
ATOM 2431 C C . VAL A 1 313 ? 40.004 0.446 25.035 1.00 46.77 310 VAL A C 1
ATOM 2432 O O . VAL A 1 313 ? 40.467 -0.491 24.372 1.00 49.46 310 VAL A O 1
ATOM 2436 N N . GLN A 1 314 ? 39.015 0.266 25.913 1.00 46.80 311 GLN A N 1
ATOM 2437 C CA . GLN A 1 314 ? 38.452 -1.063 26.133 1.00 43.07 311 GLN A CA 1
ATOM 2438 C C . GLN A 1 314 ? 37.734 -1.571 24.888 1.00 48.37 311 GLN A C 1
ATOM 2439 O O . GLN A 1 314 ? 37.914 -2.726 24.485 1.00 46.17 311 GLN A O 1
ATOM 2445 N N . ARG A 1 315 ? 36.916 -0.721 24.262 1.00 51.12 312 ARG A N 1
ATOM 2446 C CA . ARG A 1 315 ? 36.273 -1.107 23.009 1.00 48.31 312 ARG A CA 1
ATOM 2447 C C . ARG A 1 315 ? 37.303 -1.370 21.918 1.00 35.84 312 ARG A C 1
ATOM 2448 O O . ARG A 1 315 ? 37.120 -2.266 21.086 1.00 39.26 312 ARG A O 1
ATOM 2456 N N . GLN A 1 316 ? 38.396 -0.603 21.914 1.00 35.59 313 GLN A N 1
ATOM 2457 C CA . GLN A 1 316 ? 39.436 -0.786 20.908 1.00 36.24 313 GLN A CA 1
ATOM 2458 C C . GLN A 1 316 ? 40.088 -2.159 21.014 1.00 38.93 313 GLN A C 1
ATOM 2459 O O . GLN A 1 316 ? 40.471 -2.745 19.995 1.00 43.85 313 GLN A O 1
ATOM 2465 N N . LEU A 1 317 ? 40.215 -2.691 22.228 1.00 43.84 314 LEU A N 1
ATOM 2466 C CA . LEU A 1 317 ? 40.838 -3.992 22.432 1.00 46.32 314 LEU A CA 1
ATOM 2467 C C . LEU A 1 317 ? 39.829 -5.134 22.354 1.00 47.34 314 LEU A C 1
ATOM 2468 O O . LEU A 1 317 ? 40.040 -6.103 21.618 1.00 43.75 314 LEU A O 1
ATOM 2473 N N . GLU A 1 318 ? 38.727 -5.031 23.100 1.00 46.02 315 GLU A N 1
ATOM 2474 C CA . GLU A 1 318 ? 37.788 -6.146 23.194 1.00 44.75 315 GLU A CA 1
ATOM 2475 C C . GLU A 1 318 ? 36.995 -6.327 21.906 1.00 44.82 315 GLU A C 1
ATOM 2476 O O . GLU A 1 318 ? 36.757 -7.460 21.472 1.00 48.60 315 GLU A O 1
ATOM 2482 N N . ASN A 1 319 ? 36.577 -5.227 21.282 1.00 44.08 316 ASN A N 1
ATOM 2483 C CA . ASN A 1 319 ? 35.593 -5.273 20.211 1.00 50.66 316 ASN A CA 1
ATOM 2484 C C . ASN A 1 319 ? 36.147 -4.868 18.851 1.00 48.20 316 ASN A C 1
ATOM 2485 O O . ASN A 1 319 ? 35.399 -4.885 17.868 1.00 43.70 316 ASN A O 1
ATOM 2490 N N . ILE A 1 320 ? 37.427 -4.510 18.762 1.00 48.18 317 ILE A N 1
ATOM 2491 C CA . ILE A 1 320 ? 38.024 -4.142 17.482 1.00 41.69 317 ILE A CA 1
ATOM 2492 C C . ILE A 1 320 ? 39.249 -5.008 17.217 1.00 47.03 317 ILE A C 1
ATOM 2493 O O . ILE A 1 320 ? 39.239 -5.861 16.322 1.00 46.77 317 ILE A O 1
ATOM 2498 N N . ALA A 1 321 ? 40.309 -4.795 18.002 1.00 43.26 318 ALA A N 1
ATOM 2499 C CA . ALA A 1 321 ? 41.597 -5.422 17.716 1.00 39.78 318 ALA A CA 1
ATOM 2500 C C . ALA A 1 321 ? 41.523 -6.940 17.834 1.00 38.42 318 ALA A C 1
ATOM 2501 O O . ALA A 1 321 ? 41.936 -7.665 16.922 1.00 49.04 318 ALA A O 1
ATOM 2503 N N . GLU A 1 322 ? 41.005 -7.440 18.956 1.00 38.21 319 GLU A N 1
ATOM 2504 C CA . GLU A 1 322 ? 40.958 -8.887 19.163 1.00 40.98 319 GLU A CA 1
ATOM 2505 C C . GLU A 1 322 ? 40.071 -9.608 18.155 1.00 41.08 319 GLU A C 1
ATOM 2506 O O . GLU A 1 322 ? 40.514 -10.634 17.608 1.00 46.38 319 GLU A O 1
ATOM 2512 N N . PRO A 1 323 ? 38.838 -9.165 17.865 1.00 40.56 320 PRO A N 1
ATOM 2513 C CA . PRO A 1 323 ? 38.052 -9.879 16.841 1.00 40.64 320 PRO A CA 1
ATOM 2514 C C . PRO A 1 323 ? 38.695 -9.855 15.465 1.00 46.39 320 PRO A C 1
ATOM 2515 O O . PRO A 1 323 ? 38.657 -10.864 14.748 1.00 51.94 320 PRO A O 1
ATOM 2519 N N . LEU A 1 324 ? 39.288 -8.725 15.073 1.00 43.99 321 LEU A N 1
ATOM 2520 C CA . LEU A 1 324 ? 39.965 -8.659 13.781 1.00 41.70 321 LEU A CA 1
ATOM 2521 C C . LEU A 1 324 ? 41.196 -9.557 13.757 1.00 45.01 321 LEU A C 1
ATOM 2522 O O . LEU A 1 324 ? 41.450 -10.245 12.761 1.00 45.32 321 LEU A O 1
ATOM 2527 N N . ALA A 1 325 ? 41.970 -9.567 14.846 1.00 43.89 322 ALA A N 1
ATOM 2528 C CA . ALA A 1 325 ? 43.138 -10.437 14.909 1.00 45.72 322 ALA A CA 1
ATOM 2529 C C . ALA A 1 325 ? 42.742 -11.906 14.969 1.00 44.91 322 ALA A C 1
ATOM 2530 O O . ALA A 1 325 ? 43.467 -12.762 14.449 1.00 39.69 322 ALA A O 1
ATOM 2532 N N . ALA A 1 326 ? 41.604 -12.217 15.597 1.00 46.58 323 ALA A N 1
ATOM 2533 C CA . ALA A 1 326 ? 41.137 -13.598 15.628 1.00 39.96 323 ALA A CA 1
ATOM 2534 C C . ALA A 1 326 ? 40.761 -14.081 14.232 1.00 46.56 323 ALA A C 1
ATOM 2535 O O . ALA A 1 326 ? 40.997 -15.244 13.885 1.00 54.25 323 ALA A O 1
ATOM 2537 N N . MET A 1 327 ? 40.178 -13.199 13.416 1.00 47.51 324 MET A N 1
ATOM 2538 C CA . MET A 1 327 ? 39.873 -13.563 12.036 1.00 48.87 324 MET A CA 1
ATOM 2539 C C . MET A 1 327 ? 41.135 -13.601 11.184 1.00 47.81 324 MET A C 1
ATOM 2540 O O . MET A 1 327 ? 41.277 -14.468 10.314 1.00 53.27 324 MET A O 1
ATOM 2545 N N . ALA A 1 328 ? 42.066 -12.673 11.423 1.00 42.81 325 ALA A N 1
ATOM 2546 C CA . ALA A 1 328 ? 43.297 -12.625 10.642 1.00 51.61 325 ALA A CA 1
ATOM 2547 C C . ALA A 1 328 ? 44.175 -13.849 10.866 1.00 58.95 325 ALA A C 1
ATOM 2548 O O . ALA A 1 328 ? 45.070 -14.112 10.055 1.00 64.70 325 ALA A O 1
ATOM 2550 N N . TYR A 1 329 ? 43.947 -14.595 11.949 1.00 57.73 326 TYR A N 1
ATOM 2551 C CA . TYR A 1 329 ? 44.686 -15.834 12.163 1.00 53.72 326 TYR A CA 1
ATOM 2552 C C . TYR A 1 329 ? 44.388 -16.858 11.075 1.00 55.06 326 TYR A C 1
ATOM 2553 O O . TYR A 1 329 ? 45.234 -17.708 10.774 1.00 50.95 326 TYR A O 1
ATOM 2562 N N . GLU A 1 330 ? 43.200 -16.789 10.471 1.00 56.63 327 GLU A N 1
ATOM 2563 C CA . GLU A 1 330 ? 42.827 -17.766 9.457 1.00 58.06 327 GLU A CA 1
ATOM 2564 C C . GLU A 1 330 ? 43.729 -17.685 8.231 1.00 56.43 327 GLU A C 1
ATOM 2565 O O . GLU A 1 330 ? 43.931 -18.692 7.546 1.00 60.88 327 GLU A O 1
ATOM 2571 N N . VAL A 1 331 ? 44.276 -16.507 7.933 1.00 54.01 328 VAL A N 1
ATOM 2572 C CA . VAL A 1 331 ? 45.061 -16.315 6.727 1.00 56.38 328 VAL A CA 1
ATOM 2573 C C . VAL A 1 331 ? 46.555 -16.270 7.011 1.00 60.73 328 VAL A C 1
ATOM 2574 O O . VAL A 1 331 ? 47.351 -16.604 6.125 1.00 67.41 328 VAL A O 1
ATOM 2578 N N . THR A 1 332 ? 46.958 -15.883 8.219 1.00 51.16 329 THR A N 1
ATOM 2579 C CA . THR A 1 332 ? 48.370 -15.763 8.540 1.00 50.87 329 THR A CA 1
ATOM 2580 C C . THR A 1 332 ? 48.890 -16.887 9.419 1.00 52.17 329 THR A C 1
ATOM 2581 O O . THR A 1 332 ? 50.097 -17.148 9.409 1.00 46.53 329 THR A O 1
ATOM 2585 N N . GLY A 1 333 ? 48.018 -17.549 10.175 1.00 53.88 330 GLY A N 1
ATOM 2586 C CA . GLY A 1 333 ? 48.462 -18.529 11.147 1.00 53.82 330 GLY A CA 1
ATOM 2587 C C . GLY A 1 333 ? 49.127 -17.951 12.376 1.00 62.42 330 GLY A C 1
ATOM 2588 O O . GLY A 1 333 ? 49.735 -18.699 13.150 1.00 61.21 330 GLY A O 1
ATOM 2589 N N . ASP A 1 334 ? 49.031 -16.639 12.581 1.00 62.80 331 ASP A N 1
ATOM 2590 C CA . ASP A 1 334 ? 49.653 -15.968 13.711 1.00 58.63 331 ASP A CA 1
ATOM 2591 C C . ASP A 1 334 ? 48.613 -15.159 14.475 1.00 58.75 331 ASP A C 1
ATOM 2592 O O . ASP A 1 334 ? 47.592 -14.740 13.922 1.00 60.15 331 ASP A O 1
ATOM 2597 N N . TYR A 1 335 ? 48.886 -14.952 15.758 1.00 56.17 332 TYR A N 1
ATOM 2598 C CA . TYR A 1 335 ? 48.057 -14.133 16.632 1.00 46.60 332 TYR A CA 1
ATOM 2599 C C . TYR A 1 335 ? 48.972 -13.404 17.604 1.00 46.36 332 TYR A C 1
ATOM 2600 O O . TYR A 1 335 ? 49.758 -14.044 18.318 1.00 45.67 332 TYR A O 1
ATOM 2609 N N . PRO A 1 336 ? 48.913 -12.060 17.654 1.00 41.91 333 PRO A N 1
ATOM 2610 C CA . PRO A 1 336 ? 49.868 -11.286 18.472 1.00 47.75 333 PRO A CA 1
ATOM 2611 C C . PRO A 1 336 ? 49.532 -11.335 19.957 1.00 39.65 333 PRO A C 1
ATOM 2612 O O . PRO A 1 336 ? 49.028 -10.377 20.550 1.00 43.34 333 PRO A O 1
ATOM 2616 N N . HIS A 1 337 ? 49.821 -12.481 20.581 1.00 40.62 334 HIS A N 1
ATOM 2617 C CA . HIS A 1 337 ? 49.503 -12.665 21.996 1.00 37.60 334 HIS A CA 1
ATOM 2618 C C . HIS A 1 337 ? 50.349 -11.757 22.880 1.00 41.57 334 HIS A C 1
ATOM 2619 O O . HIS A 1 337 ? 49.830 -11.111 23.798 1.00 50.08 334 HIS A O 1
ATOM 2626 N N . ASP A 1 338 ? 51.660 -11.706 22.627 1.00 36.04 335 ASP A N 1
ATOM 2627 C CA . ASP A 1 338 ? 52.542 -10.880 23.448 1.00 38.66 335 ASP A CA 1
ATOM 2628 C C . ASP A 1 338 ? 52.147 -9.410 23.382 1.00 39.83 335 ASP A C 1
ATOM 2629 O O . ASP A 1 338 ? 52.206 -8.698 24.391 1.00 52.11 335 ASP A O 1
ATOM 2634 N N . GLN A 1 339 ? 51.733 -8.940 22.203 1.00 45.94 336 GLN A N 1
ATOM 2635 C CA . GLN A 1 339 ? 51.335 -7.542 22.072 1.00 45.17 336 GLN A CA 1
ATOM 2636 C C . GLN A 1 339 ? 50.026 -7.269 22.803 1.00 40.60 336 GLN A C 1
ATOM 2637 O O . GLN A 1 339 ? 49.872 -6.219 23.438 1.00 46.39 336 GLN A O 1
ATOM 2643 N N . PHE A 1 340 ? 49.070 -8.198 22.720 1.00 35.88 337 PHE A N 1
ATOM 2644 C CA . PHE A 1 340 ? 47.814 -8.023 23.444 1.00 42.29 337 PHE A CA 1
ATOM 2645 C C . PHE A 1 340 ? 48.034 -8.074 24.949 1.00 41.15 337 PHE A C 1
ATOM 2646 O O . PHE A 1 340 ? 47.388 -7.334 25.701 1.00 43.06 337 PHE A O 1
ATOM 2654 N N . ASP A 1 341 ? 48.941 -8.940 25.405 1.00 39.56 338 ASP A N 1
ATOM 2655 C CA . ASP A 1 341 ? 49.268 -8.986 26.825 1.00 37.91 338 ASP A CA 1
ATOM 2656 C C . ASP A 1 341 ? 49.923 -7.688 27.275 1.00 42.11 338 ASP A C 1
ATOM 2657 O O . ASP A 1 341 ? 49.692 -7.222 28.396 1.00 38.45 338 ASP A O 1
ATOM 2662 N N . TYR A 1 342 ? 50.736 -7.083 26.405 1.00 32.49 339 TYR A N 1
ATOM 2663 C CA . TYR A 1 342 ? 51.364 -5.807 26.728 1.00 37.09 339 TYR A CA 1
ATOM 2664 C C . TYR A 1 342 ? 50.343 -4.675 26.734 1.00 41.35 339 TYR A C 1
ATOM 2665 O O . TYR A 1 342 ? 50.424 -3.763 27.565 1.00 42.36 339 TYR A O 1
ATOM 2674 N N . ALA A 1 343 ? 49.378 -4.714 25.811 1.00 45.85 340 ALA A N 1
ATOM 2675 C CA . ALA A 1 343 ? 48.353 -3.676 25.774 1.00 48.39 340 ALA A CA 1
ATOM 2676 C C . ALA A 1 343 ? 47.402 -3.793 26.959 1.00 42.83 340 ALA A C 1
ATOM 2677 O O . ALA A 1 343 ? 46.987 -2.779 27.533 1.00 43.71 340 ALA A O 1
ATOM 2679 N N . TRP A 1 344 ? 47.042 -5.022 27.337 1.00 43.83 341 TRP A N 1
ATOM 2680 C CA . TRP A 1 344 ? 46.089 -5.207 28.427 1.00 44.53 341 TRP A CA 1
ATOM 2681 C C . TRP A 1 344 ? 46.695 -4.820 29.771 1.00 38.89 341 TRP A C 1
ATOM 2682 O O . TRP A 1 344 ? 46.036 -4.164 30.586 1.00 42.48 341 TRP A O 1
ATOM 2693 N N . LYS A 1 345 ? 47.943 -5.223 30.022 1.00 36.56 342 LYS A N 1
ATOM 2694 C CA . LYS A 1 345 ? 48.606 -4.827 31.260 1.00 38.26 342 LYS A CA 1
ATOM 2695 C C . LYS A 1 345 ? 48.741 -3.314 31.349 1.00 41.04 342 LYS A C 1
ATOM 2696 O O . LYS A 1 345 ? 48.552 -2.728 32.421 1.00 50.60 342 LYS A O 1
ATOM 2702 N N . THR A 1 346 ? 49.062 -2.662 30.228 1.00 32.74 343 THR A N 1
ATOM 2703 C CA . THR A 1 346 ? 49.130 -1.205 30.212 1.00 36.59 343 THR A CA 1
ATOM 2704 C C . THR A 1 346 ? 47.780 -0.590 30.562 1.00 41.62 343 THR A C 1
ATOM 2705 O O . THR A 1 346 ? 47.713 0.398 31.303 1.00 49.24 343 THR A O 1
ATOM 2709 N N . LEU A 1 347 ? 46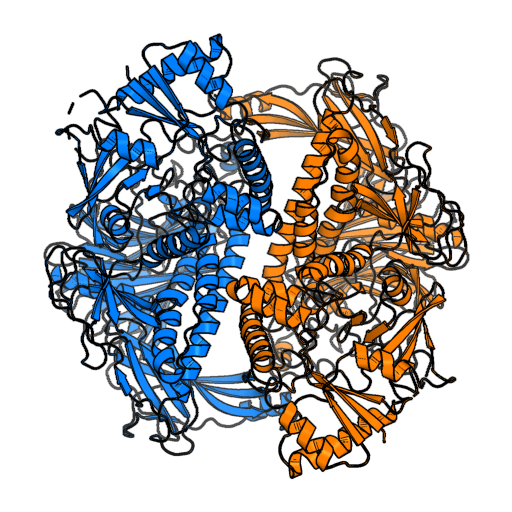.692 -1.169 30.049 1.00 39.06 344 LEU A N 1
ATOM 2710 C CA . LEU A 1 347 ? 45.366 -0.645 30.361 1.00 39.98 344 LEU A CA 1
ATOM 2711 C C . LEU A 1 347 ? 44.965 -0.971 31.794 1.00 45.86 344 LEU A C 1
ATOM 2712 O O . LEU A 1 347 ? 44.368 -0.134 32.482 1.00 38.97 344 LEU A O 1
ATOM 2717 N N . LEU A 1 348 ? 45.282 -2.182 32.261 1.00 37.26 345 LEU A N 1
ATOM 2718 C CA . LEU A 1 348 ? 44.964 -2.563 33.633 1.00 39.37 345 LEU A CA 1
ATOM 2719 C C . LEU A 1 348 ? 45.704 -1.716 34.659 1.00 43.46 345 LEU A C 1
ATOM 2720 O O . LEU A 1 348 ? 45.246 -1.613 35.802 1.00 38.71 345 LEU A O 1
ATOM 2725 N N . GLN A 1 349 ? 46.833 -1.111 34.283 1.00 38.42 346 GLN A N 1
ATOM 2726 C CA .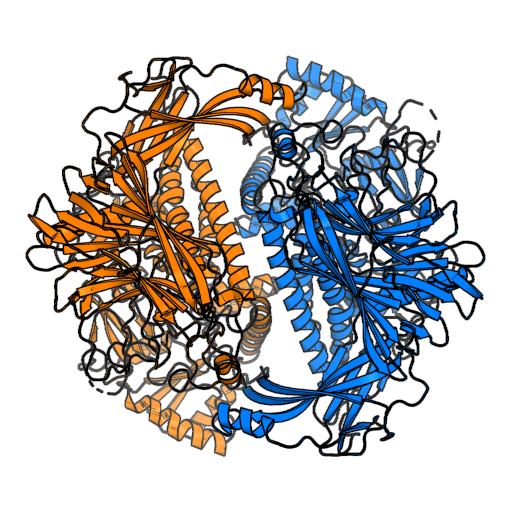 GLN A 1 349 ? 47.547 -0.234 35.203 1.00 32.12 346 GLN A CA 1
ATOM 2727 C C . GLN A 1 349 ? 46.793 1.064 35.466 1.00 40.56 346 GLN A C 1
ATOM 2728 O O . GLN A 1 349 ? 47.132 1.780 36.413 1.00 42.76 346 GLN A O 1
ATOM 2734 N N . ASN A 1 350 ? 45.791 1.383 34.649 1.00 34.14 347 ASN A N 1
ATOM 2735 C CA . ASN A 1 350 ? 44.873 2.481 34.922 1.00 44.56 347 ASN A CA 1
ATOM 2736 C C . ASN A 1 350 ? 43.630 2.026 35.674 1.00 47.73 347 ASN A C 1
ATOM 2737 O O . ASN A 1 350 ? 42.761 2.854 35.964 1.00 49.00 347 ASN A O 1
ATOM 2742 N N . HIS A 1 351 ? 43.530 0.740 35.995 1.00 36.80 348 HIS A N 1
ATOM 2743 C CA . HIS A 1 351 ? 42.344 0.182 36.631 1.00 40.02 348 HIS A CA 1
ATOM 2744 C C . HIS A 1 351 ? 42.411 -0.026 38.148 1.00 40.11 348 HIS A C 1
ATOM 2745 O O . HIS A 1 351 ? 41.399 -0.448 38.719 1.00 42.74 348 HIS A O 1
ATOM 2752 N N . PRO A 1 352 ? 43.528 0.223 38.851 1.00 38.53 349 PRO A N 1
ATOM 2753 C CA . PRO A 1 352 ? 43.435 0.270 40.317 1.00 39.93 349 PRO A CA 1
ATOM 2754 C C . PRO A 1 352 ? 42.408 1.306 40.749 1.00 46.88 349 PRO A C 1
ATOM 2755 O O . PRO A 1 352 ? 42.265 2.358 40.124 1.00 49.50 349 PRO A O 1
ATOM 2759 N N . HIS A 1 353 ? 41.680 0.990 41.826 1.00 54.37 350 HIS A N 1
ATOM 2760 C CA . HIS A 1 353 ? 40.483 1.761 42.156 1.00 60.07 350 HIS A CA 1
ATOM 2761 C C . HIS A 1 353 ? 40.796 3.241 42.343 1.00 49.88 350 HIS A C 1
ATOM 2762 O O . HIS A 1 353 ? 40.049 4.100 41.866 1.00 50.17 350 HIS A O 1
ATOM 2769 N N . ASP A 1 354 ? 41.909 3.565 43.002 1.00 45.86 351 ASP A N 1
ATOM 2770 C CA . ASP A 1 354 ? 42.273 4.970 43.157 1.00 44.49 351 ASP A CA 1
ATOM 2771 C C . ASP A 1 354 ? 42.621 5.632 41.828 1.00 48.57 351 ASP A C 1
ATOM 2772 O O . ASP A 1 354 ? 42.515 6.858 41.715 1.00 47.27 351 ASP A O 1
ATOM 2777 N N . SER A 1 355 ? 43.019 4.853 40.822 1.00 46.19 352 SER A N 1
ATOM 2778 C CA . SER A 1 355 ? 43.327 5.422 39.514 1.00 44.46 352 SER A CA 1
ATOM 2779 C C . SER A 1 355 ? 42.056 5.734 38.730 1.00 41.25 352 SER A C 1
ATOM 2780 O O . SER A 1 355 ? 41.789 6.892 38.391 1.00 40.89 352 SER A O 1
ATOM 2783 N N . ILE A 1 356 ? 41.252 4.706 38.448 1.00 43.05 353 ILE A N 1
ATOM 2784 C CA . ILE A 1 356 ? 40.117 4.872 37.545 1.00 42.70 353 ILE A CA 1
ATOM 2785 C C . ILE A 1 356 ? 38.998 5.677 38.198 1.00 46.79 353 ILE A C 1
ATOM 2786 O O . ILE A 1 356 ? 38.228 6.352 37.504 1.00 49.04 353 ILE A O 1
ATOM 2791 N N . CYS A 1 357 ? 38.888 5.641 39.529 1.00 42.88 354 CYS A N 1
ATOM 2792 C CA . CYS A 1 357 ? 37.868 6.445 40.195 1.00 43.33 354 CYS A CA 1
ATOM 2793 C C . CYS A 1 357 ? 38.155 7.937 40.100 1.00 45.31 354 CYS A C 1
ATOM 2794 O O . CYS A 1 357 ? 37.261 8.745 40.374 1.00 40.07 354 CYS A O 1
ATOM 2797 N N . GLY A 1 358 ? 39.371 8.318 39.720 1.00 38.16 355 GLY A N 1
ATOM 2798 C CA . GLY A 1 358 ? 39.724 9.721 39.644 1.00 44.84 355 GLY A CA 1
ATOM 2799 C C . GLY A 1 358 ? 39.890 10.391 40.988 1.00 53.28 355 GLY A C 1
ATOM 2800 O O . GLY A 1 358 ? 39.676 11.601 41.099 1.00 54.17 355 GLY A O 1
ATOM 2801 N N . CYS A 1 359 ? 40.264 9.635 42.017 1.00 45.92 356 CYS A N 1
ATOM 2802 C CA . CYS A 1 359 ? 40.414 10.155 43.371 1.00 44.50 356 CYS A CA 1
ATOM 2803 C C . CYS A 1 359 ? 41.876 10.166 43.809 1.00 42.59 356 CYS A C 1
ATOM 2804 O O . CYS A 1 359 ? 42.209 9.797 44.936 1.00 51.82 356 CYS A O 1
ATOM 2807 N N . SER A 1 360 ? 42.763 10.590 42.917 1.00 39.18 357 SER A N 1
ATOM 2808 C CA . SER A 1 360 ? 44.181 10.751 43.202 1.00 36.98 357 SER A CA 1
ATOM 2809 C C . SER A 1 360 ? 44.572 12.208 42.954 1.00 37.93 357 SER A C 1
ATOM 2810 O O . SER A 1 360 ? 43.730 13.054 42.638 1.00 39.47 357 SER A O 1
ATOM 2813 N N . VAL A 1 361 ? 45.863 12.500 43.095 1.00 41.18 358 VAL A N 1
ATOM 2814 C CA . VAL A 1 361 ? 46.365 13.848 42.853 1.00 41.45 358 VAL A CA 1
ATOM 2815 C C . VAL A 1 361 ? 46.626 14.023 41.362 1.00 45.44 358 VAL A C 1
ATOM 2816 O O . VAL A 1 361 ? 46.635 13.045 40.605 1.00 44.72 358 VAL A O 1
ATOM 2820 N N . ASP A 1 362 ? 46.843 15.272 40.935 1.00 46.36 359 ASP A N 1
ATOM 2821 C CA . ASP A 1 362 ? 46.895 15.581 39.506 1.00 48.96 359 ASP A CA 1
ATOM 2822 C C . ASP A 1 362 ? 47.998 14.809 38.794 1.00 48.96 359 ASP A C 1
ATOM 2823 O O . ASP A 1 362 ? 47.817 14.369 37.653 1.00 50.33 359 ASP A O 1
ATOM 2828 N N . GLU A 1 363 ? 49.153 14.643 39.445 1.00 39.35 360 GLU A N 1
ATOM 2829 C CA . GLU A 1 363 ? 50.272 13.970 38.793 1.00 40.27 360 GLU A CA 1
ATOM 2830 C C . GLU A 1 363 ? 49.930 12.531 38.439 1.00 39.04 360 GLU A C 1
ATOM 2831 O O . GLU A 1 363 ? 50.392 12.017 37.413 1.00 46.20 360 GLU A O 1
ATOM 2837 N N . VAL A 1 364 ? 49.120 11.871 39.268 1.00 42.69 361 VAL A N 1
ATOM 2838 C CA . VAL A 1 364 ? 48.748 10.484 39.006 1.00 43.65 361 VAL A CA 1
ATOM 2839 C C . VAL A 1 364 ? 47.924 10.386 37.729 1.00 49.18 361 VAL A C 1
ATOM 2840 O O . VAL A 1 364 ? 48.170 9.528 36.872 1.00 40.53 361 VAL A O 1
ATOM 2844 N N . HIS A 1 365 ? 46.942 11.275 37.576 1.00 46.95 362 HIS A N 1
ATOM 2845 C CA . HIS A 1 365 ? 45.992 11.144 36.478 1.00 49.92 362 HIS A CA 1
ATOM 2846 C C . HIS A 1 365 ? 46.562 11.628 35.151 1.00 47.88 362 HIS A C 1
ATOM 2847 O O . HIS A 1 365 ? 46.142 11.145 34.094 1.00 46.17 362 HIS A O 1
ATOM 2854 N N . ARG A 1 366 ? 47.508 12.570 35.175 1.00 43.14 363 ARG A N 1
ATOM 2855 C CA . ARG A 1 366 ? 48.242 12.879 33.953 1.00 41.24 363 ARG A CA 1
ATOM 2856 C C . ARG A 1 366 ? 49.072 11.687 33.503 1.00 37.45 363 ARG A C 1
ATOM 2857 O O . ARG A 1 366 ? 49.259 11.478 32.300 1.00 42.79 363 ARG A O 1
ATOM 2865 N N . GLY A 1 367 ? 49.566 10.890 34.453 1.00 35.77 364 GLY A N 1
ATOM 2866 C CA . GLY A 1 367 ? 50.270 9.671 34.097 1.00 41.26 364 GLY A CA 1
ATOM 2867 C C . GLY A 1 367 ? 49.351 8.590 33.569 1.00 44.14 364 GLY A C 1
ATOM 2868 O O . GLY A 1 367 ? 49.775 7.744 32.777 1.00 42.03 364 GLY A O 1
ATOM 2869 N N . MET A 1 368 ? 48.087 8.593 34.002 1.00 35.81 365 MET A N 1
ATOM 2870 C CA . MET A 1 368 ? 47.113 7.654 33.455 1.00 37.45 365 MET A CA 1
ATOM 2871 C C . MET A 1 368 ? 46.816 7.955 31.993 1.00 41.30 365 MET A C 1
ATOM 2872 O O . MET A 1 368 ? 46.583 7.030 31.206 1.00 43.85 365 MET A O 1
ATOM 2877 N N . MET A 1 369 ? 46.804 9.236 31.617 1.00 38.46 366 MET A N 1
ATOM 2878 C CA . MET A 1 369 ? 46.573 9.597 30.223 1.00 42.58 366 MET A CA 1
ATOM 2879 C C . MET A 1 369 ? 47.660 9.032 29.319 1.00 44.64 366 MET A C 1
ATOM 2880 O O . MET A 1 369 ? 47.380 8.601 28.194 1.00 46.05 366 MET A O 1
ATOM 2885 N N . THR A 1 370 ? 48.908 9.021 29.795 1.00 42.89 367 THR A N 1
ATOM 2886 C CA . THR A 1 370 ? 49.989 8.423 29.018 1.00 44.53 367 THR A CA 1
ATOM 2887 C C . THR A 1 370 ? 49.759 6.930 28.824 1.00 40.38 367 THR A C 1
ATOM 2888 O O . THR A 1 370 ? 49.958 6.401 27.723 1.00 44.86 367 THR A O 1
ATOM 2892 N N . ARG A 1 371 ? 49.329 6.236 29.880 1.00 30.78 368 ARG A N 1
ATOM 2893 C CA . ARG A 1 371 ? 49.011 4.817 29.755 1.00 35.21 368 ARG A CA 1
ATOM 2894 C C . ARG A 1 371 ? 47.856 4.597 28.787 1.00 39.80 368 ARG A C 1
ATOM 2895 O O . ARG A 1 371 ? 47.880 3.657 27.984 1.00 43.50 368 ARG A O 1
ATOM 2903 N N . PHE A 1 372 ? 46.833 5.452 28.854 1.00 34.41 369 PHE A N 1
ATOM 2904 C CA . PHE A 1 372 ? 45.708 5.345 27.930 1.00 37.39 369 PHE A CA 1
ATOM 2905 C C . PHE A 1 372 ? 46.161 5.540 26.488 1.00 42.58 369 PHE A C 1
ATOM 2906 O O . PHE A 1 372 ? 45.772 4.778 25.596 1.00 45.55 369 PHE A O 1
ATOM 2914 N N . GLU A 1 373 ? 46.986 6.561 26.243 1.00 39.57 370 GLU A N 1
ATOM 2915 C CA . GLU A 1 373 ? 47.492 6.803 24.895 1.00 32.95 370 GLU A CA 1
ATOM 2916 C C . GLU A 1 373 ? 48.289 5.610 24.383 1.00 36.28 370 GLU A C 1
ATOM 2917 O O . GLU A 1 373 ? 48.122 5.190 23.232 1.00 39.22 370 GLU A O 1
ATOM 2923 N N . ASN A 1 374 ? 49.151 5.043 25.230 1.00 34.58 371 ASN A N 1
ATOM 2924 C CA . ASN A 1 374 ? 50.010 3.945 24.798 1.00 41.43 371 ASN A CA 1
ATOM 2925 C C . ASN A 1 374 ? 49.202 2.681 24.530 1.00 44.05 371 ASN A C 1
ATOM 2926 O O . ASN A 1 374 ? 49.396 2.014 23.507 1.00 38.64 371 ASN A O 1
ATOM 2931 N N . ALA A 1 375 ? 48.294 2.331 25.443 1.00 46.45 372 ALA A N 1
ATOM 2932 C CA . ALA A 1 375 ? 47.446 1.164 25.227 1.00 38.20 372 ALA A CA 1
ATOM 2933 C C . ALA A 1 375 ? 46.569 1.344 23.995 1.00 42.23 372 ALA A C 1
ATOM 2934 O O . ALA A 1 375 ? 46.379 0.402 23.216 1.00 46.24 372 ALA A O 1
ATOM 2936 N N . ASN A 1 376 ? 46.039 2.553 23.795 1.00 42.40 373 ASN A N 1
ATOM 2937 C CA . ASN A 1 376 ? 45.169 2.804 22.649 1.00 46.30 373 ASN A CA 1
ATOM 2938 C C . ASN A 1 376 ? 45.933 2.681 21.336 1.00 42.48 373 ASN A C 1
ATOM 2939 O O . ASN A 1 376 ? 45.407 2.152 20.351 1.00 38.93 373 ASN A O 1
ATOM 2944 N N . ASP A 1 377 ? 47.181 3.157 21.305 1.00 40.37 374 ASP A N 1
ATOM 2945 C CA . ASP A 1 377 ? 47.965 3.086 20.077 1.00 42.53 374 ASP A CA 1
ATOM 2946 C C . ASP A 1 377 ? 48.363 1.654 19.742 1.00 50.38 374 ASP A C 1
ATOM 2947 O O . ASP A 1 377 ? 48.496 1.312 18.561 1.00 60.00 374 ASP A O 1
ATOM 2952 N N . VAL A 1 378 ? 48.564 0.810 20.756 1.00 45.52 375 VAL A N 1
ATOM 2953 C CA . VAL A 1 378 ? 48.837 -0.600 20.493 1.00 45.70 375 VAL A CA 1
ATOM 2954 C C . VAL A 1 378 ? 47.596 -1.283 19.935 1.00 44.57 375 VAL A C 1
ATOM 2955 O O . VAL A 1 378 ? 47.682 -2.092 19.003 1.00 43.92 375 VAL A O 1
ATOM 2959 N N . GLY A 1 379 ? 46.423 -0.966 20.489 1.00 39.42 376 GLY A N 1
ATOM 2960 C CA . GLY A 1 379 ? 45.189 -1.505 19.946 1.00 41.59 376 GLY A CA 1
ATOM 2961 C C . GLY A 1 379 ? 44.924 -1.060 18.522 1.00 46.46 376 GLY A C 1
ATOM 2962 O O . GLY A 1 379 ? 44.374 -1.822 17.722 1.00 53.71 376 GLY A O 1
ATOM 2963 N N . HIS A 1 380 ? 45.310 0.173 18.185 1.00 42.74 377 HIS A N 1
ATOM 2964 C CA . HIS A 1 380 ? 45.170 0.640 16.810 1.00 41.27 377 HIS A CA 1
ATOM 2965 C C . HIS A 1 380 ? 46.136 -0.082 15.879 1.00 44.82 377 HIS A C 1
ATOM 2966 O O . HIS A 1 380 ? 45.756 -0.484 14.773 1.00 42.14 377 HIS A O 1
ATOM 2973 N N . PHE A 1 381 ? 47.389 -0.252 16.307 1.00 41.34 378 PHE A N 1
ATOM 2974 C CA . PHE A 1 381 ? 48.367 -0.960 15.485 1.00 41.83 378 PHE A CA 1
ATOM 2975 C C . PHE A 1 381 ? 47.916 -2.389 15.209 1.00 50.25 378 PHE A C 1
ATOM 2976 O O . PHE A 1 381 ? 47.938 -2.850 14.062 1.00 57.93 378 PHE A O 1
ATOM 2984 N N . LEU A 1 382 ? 47.508 -3.108 16.256 1.00 46.41 379 LEU A N 1
ATOM 2985 C CA . LEU A 1 382 ? 47.102 -4.499 16.088 1.00 50.69 379 LEU A CA 1
ATOM 2986 C C . LEU A 1 382 ? 45.847 -4.621 15.233 1.00 52.44 379 LEU A C 1
ATOM 2987 O O . LEU A 1 382 ? 45.707 -5.589 14.476 1.00 45.26 379 LEU A O 1
ATOM 2992 N N . ALA A 1 383 ? 44.931 -3.655 15.333 1.00 51.45 380 ALA A N 1
ATOM 2993 C CA . ALA A 1 383 ? 43.743 -3.685 14.487 1.00 36.48 380 ALA A CA 1
ATOM 2994 C C . ALA A 1 383 ? 44.097 -3.405 13.032 1.00 43.04 380 ALA A C 1
ATOM 2995 O O . ALA A 1 383 ? 43.520 -4.009 12.121 1.00 46.93 380 ALA A O 1
ATOM 2997 N N . ASP A 1 384 ? 45.049 -2.499 12.794 1.00 43.18 381 ASP A N 1
ATOM 2998 C CA . ASP A 1 384 ? 45.440 -2.183 11.424 1.00 44.50 381 ASP A CA 1
ATOM 2999 C C . ASP A 1 384 ? 46.254 -3.307 10.797 1.00 48.04 381 ASP A C 1
ATOM 3000 O O . ASP A 1 384 ? 46.211 -3.491 9.575 1.00 57.03 381 ASP A O 1
ATOM 3005 N N . GLU A 1 385 ? 47.002 -4.061 11.605 1.00 43.09 382 GLU A N 1
ATOM 3006 C CA . GLU A 1 385 ? 47.724 -5.215 11.079 1.00 42.37 382 GLU A CA 1
ATOM 3007 C C . GLU A 1 385 ? 46.758 -6.307 10.640 1.00 47.87 382 GLU A C 1
ATOM 3008 O O . GLU A 1 385 ? 46.874 -6.846 9.534 1.00 49.60 382 GLU A O 1
ATOM 3014 N N . ALA A 1 386 ? 45.795 -6.646 11.501 1.00 45.55 383 ALA A N 1
ATOM 3015 C CA . ALA A 1 386 ? 44.790 -7.642 11.142 1.00 49.92 383 ALA A CA 1
ATOM 3016 C C . ALA A 1 386 ? 43.932 -7.166 9.978 1.00 48.26 383 ALA A C 1
ATOM 3017 O O . ALA A 1 386 ? 43.549 -7.961 9.111 1.00 50.53 383 ALA A O 1
ATOM 3019 N N . THR A 1 387 ? 43.615 -5.871 9.947 1.00 49.28 384 THR A N 1
ATOM 3020 C CA . THR A 1 387 ? 42.798 -5.325 8.869 1.00 48.32 384 THR A CA 1
ATOM 3021 C C . THR A 1 387 ? 43.510 -5.444 7.525 1.00 53.96 384 THR A C 1
ATOM 3022 O O . THR A 1 387 ? 42.908 -5.847 6.523 1.00 58.76 384 THR A O 1
ATOM 3026 N N . ARG A 1 388 ? 44.802 -5.104 7.486 1.00 52.51 385 ARG A N 1
ATOM 3027 C CA . ARG A 1 388 ? 45.551 -5.218 6.238 1.00 52.41 385 ARG A CA 1
ATOM 3028 C C . ARG A 1 388 ? 45.687 -6.674 5.810 1.00 57.85 385 ARG A C 1
ATOM 3029 O O . ARG A 1 388 ? 45.606 -6.989 4.617 1.00 63.78 385 ARG A O 1
ATOM 3037 N N . GLN A 1 389 ? 45.885 -7.577 6.773 1.00 52.38 386 GLN A N 1
ATOM 3038 C CA . GLN A 1 389 ? 46.061 -8.989 6.447 1.00 57.06 386 GLN A CA 1
ATOM 3039 C C . GLN A 1 389 ? 44.774 -9.602 5.907 1.00 53.26 386 GLN A C 1
ATOM 3040 O O . GLN A 1 389 ? 44.813 -10.433 4.993 1.00 54.85 386 GLN A O 1
ATOM 3046 N N . LEU A 1 390 ? 43.625 -9.207 6.459 1.00 52.18 387 LEU A N 1
ATOM 3047 C CA . LEU A 1 390 ? 42.353 -9.721 5.959 1.00 58.52 387 LEU A CA 1
ATOM 3048 C C . LEU A 1 390 ? 42.055 -9.186 4.563 1.00 64.86 387 LEU A C 1
ATOM 3049 O O . LEU A 1 390 ? 41.726 -9.954 3.651 1.00 72.80 387 LEU A O 1
ATOM 3054 N N . THR A 1 391 ? 42.175 -7.869 4.375 1.00 56.15 388 THR A N 1
ATOM 3055 C CA . THR A 1 391 ? 41.859 -7.271 3.081 1.00 52.74 388 THR A CA 1
ATOM 3056 C C . THR A 1 391 ? 42.819 -7.731 1.991 1.00 54.54 388 THR A C 1
ATOM 3057 O O . THR A 1 391 ? 42.423 -7.829 0.824 1.00 51.84 388 THR A O 1
ATOM 3061 N N . GLU A 1 392 ? 44.075 -8.016 2.342 1.00 67.69 389 GLU A N 1
ATOM 3062 C CA . GLU A 1 392 ? 45.011 -8.547 1.358 1.00 67.96 389 GLU A CA 1
ATOM 3063 C C . GLU A 1 392 ? 44.627 -9.947 0.897 1.00 70.31 389 GLU A C 1
ATOM 3064 O O . GLU A 1 392 ? 45.061 -10.373 -0.179 1.00 76.05 389 GLU A O 1
ATOM 3070 N N . ALA A 1 393 ? 43.825 -10.667 1.683 1.00 69.99 390 ALA A N 1
ATOM 3071 C CA . ALA A 1 393 ? 43.396 -12.015 1.341 1.00 68.68 390 ALA A CA 1
ATOM 3072 C C . ALA A 1 393 ? 42.020 -12.063 0.689 1.00 66.03 390 ALA A C 1
ATOM 3073 O O . ALA A 1 393 ? 41.598 -13.139 0.254 1.00 66.59 390 ALA A O 1
ATOM 3075 N N . ILE A 1 394 ? 41.316 -10.938 0.612 1.00 59.31 391 ILE A N 1
ATOM 3076 C CA . ILE A 1 394 ? 39.983 -10.908 0.018 1.00 65.54 391 ILE A CA 1
ATOM 3077 C C . ILE A 1 394 ? 40.111 -10.830 -1.497 1.00 70.19 391 ILE A C 1
ATOM 3078 O O . ILE A 1 394 ? 40.880 -10.020 -2.029 1.00 66.83 391 ILE A O 1
ATOM 3083 N N . ASP A 1 395 ? 39.360 -11.680 -2.197 1.00 70.23 392 ASP A N 1
ATOM 3084 C CA . ASP A 1 395 ? 39.384 -11.715 -3.654 1.00 74.40 392 ASP A CA 1
ATOM 3085 C C . ASP A 1 395 ? 38.737 -10.459 -4.225 1.00 68.06 392 ASP A C 1
ATOM 3086 O O . ASP A 1 395 ? 37.518 -10.418 -4.423 1.00 70.92 392 ASP A O 1
ATOM 3091 N N . THR A 1 396 ? 39.542 -9.434 -4.492 1.00 64.48 393 THR A N 1
ATOM 3092 C CA . THR A 1 396 ? 39.049 -8.179 -5.042 1.00 64.76 393 THR A CA 1
ATOM 3093 C C . THR A 1 396 ? 39.112 -8.129 -6.563 1.00 68.33 393 THR A C 1
ATOM 3094 O O . THR A 1 396 ? 38.683 -7.132 -7.154 1.00 70.93 393 THR A O 1
ATOM 3098 N N . SER A 1 397 ? 39.630 -9.175 -7.211 1.00 70.41 394 SER A N 1
ATOM 3099 C CA . SER A 1 397 ? 39.623 -9.232 -8.668 1.00 78.27 394 SER A CA 1
ATOM 3100 C C . SER A 1 397 ? 38.219 -9.366 -9.240 1.00 71.74 394 SER A C 1
ATOM 3101 O O . SER A 1 397 ? 38.047 -9.217 -10.455 1.00 66.88 394 SER A O 1
ATOM 3104 N N . VAL A 1 398 ? 37.220 -9.644 -8.398 1.00 69.23 395 VAL A N 1
ATOM 3105 C CA . VAL A 1 398 ? 35.840 -9.718 -8.864 1.00 66.73 395 VAL A CA 1
ATOM 3106 C C . VAL A 1 398 ? 35.360 -8.354 -9.351 1.00 67.91 395 VAL A C 1
ATOM 3107 O O . VAL A 1 398 ? 34.502 -8.268 -10.238 1.00 62.36 395 VAL A O 1
ATOM 3111 N N . PHE A 1 399 ? 35.910 -7.273 -8.801 1.00 68.89 396 PHE A N 1
ATOM 3112 C CA . PHE A 1 399 ? 35.545 -5.933 -9.229 1.00 66.19 396 PHE A CA 1
ATOM 3113 C C . PHE A 1 399 ? 36.209 -5.598 -10.565 1.00 66.16 396 PHE A C 1
ATOM 3114 O O . PHE A 1 399 ? 37.262 -6.150 -10.897 1.00 63.64 396 PHE A O 1
ATOM 3122 N N . PRO A 1 400 ? 35.611 -4.705 -11.352 1.00 69.40 397 PRO A N 1
ATOM 3123 C CA . PRO A 1 400 ? 36.202 -4.356 -12.648 1.00 73.99 397 PRO A CA 1
ATOM 3124 C C . PRO A 1 400 ? 37.524 -3.623 -12.481 1.00 73.42 397 PRO A C 1
ATOM 3125 O O . PRO A 1 400 ? 37.861 -3.117 -11.410 1.00 65.09 397 PRO A O 1
ATOM 3129 N N . GLU A 1 401 ? 38.280 -3.576 -13.574 1.00 71.80 398 GLU A N 1
ATOM 3130 C CA . GLU A 1 401 ? 39.575 -2.913 -13.563 1.00 77.49 398 GLU A CA 1
ATOM 3131 C C . GLU A 1 401 ? 39.413 -1.412 -13.343 1.00 80.00 398 GLU A C 1
ATOM 3132 O O . GLU A 1 401 ? 38.374 -0.824 -13.657 1.00 73.44 398 GLU A O 1
ATOM 3138 N N . LYS A 1 402 ? 40.458 -0.802 -12.781 1.00 82.33 399 LYS A N 1
ATOM 3139 C CA . LYS A 1 402 ? 40.540 0.604 -12.389 1.00 80.08 399 LYS A CA 1
ATOM 3140 C C . LYS A 1 402 ? 39.620 0.949 -11.222 1.00 73.74 399 LYS A C 1
ATOM 3141 O O . LYS A 1 402 ? 39.534 2.124 -10.851 1.00 81.07 399 LYS A O 1
ATOM 3145 N N . ALA A 1 403 ? 38.944 -0.028 -10.625 1.00 62.50 400 ALA A N 1
ATOM 3146 C CA . ALA A 1 403 ? 38.059 0.241 -9.504 1.00 67.86 400 ALA A CA 1
ATOM 3147 C C . ALA A 1 403 ? 38.847 0.322 -8.200 1.00 56.02 400 ALA A C 1
ATOM 3148 O O . ALA A 1 403 ? 39.932 -0.248 -8.059 1.00 55.94 400 ALA A O 1
ATOM 3150 N N . HIS A 1 404 ? 38.279 1.048 -7.234 1.00 54.80 401 HIS A N 1
ATOM 3151 C CA . HIS A 1 404 ? 38.879 1.231 -5.915 1.00 64.50 401 HIS A CA 1
ATOM 3152 C C . HIS A 1 404 ? 38.050 0.474 -4.885 1.00 60.60 401 HIS A C 1
ATOM 3153 O O . HIS A 1 404 ? 37.053 1.004 -4.371 1.00 62.26 401 HIS A O 1
ATOM 3160 N N . PRO A 1 405 ? 38.408 -0.763 -4.551 1.00 57.13 402 PRO A N 1
ATOM 3161 C CA . PRO A 1 405 ? 37.597 -1.537 -3.608 1.00 66.93 402 PRO A CA 1
ATOM 3162 C C . PRO A 1 405 ? 37.900 -1.201 -2.156 1.00 64.95 402 PRO A C 1
ATOM 3163 O O . PRO A 1 405 ? 38.998 -0.765 -1.801 1.00 67.52 402 PRO A O 1
ATOM 3167 N N . PHE A 1 406 ? 36.892 -1.414 -1.312 1.00 55.69 403 PHE A N 1
ATOM 3168 C CA . PHE A 1 406 ? 37.028 -1.243 0.127 1.00 50.17 403 PHE A CA 1
ATOM 3169 C C . PHE A 1 406 ? 36.133 -2.258 0.823 1.00 56.71 403 PHE A C 1
ATOM 3170 O O . PHE A 1 406 ? 35.163 -2.755 0.245 1.00 60.80 403 PHE A O 1
ATOM 3178 N N . VAL A 1 407 ? 36.467 -2.560 2.078 1.00 50.27 404 VAL A N 1
ATOM 3179 C CA . VAL A 1 407 ? 35.825 -3.630 2.835 1.00 56.56 404 VAL A CA 1
ATOM 3180 C C . VAL A 1 407 ? 35.250 -3.063 4.126 1.00 53.72 404 VAL A C 1
ATOM 3181 O O . VAL A 1 407 ? 35.898 -2.261 4.807 1.00 52.94 404 VAL A O 1
ATOM 3185 N N . LEU A 1 408 ? 34.034 -3.493 4.464 1.00 56.95 405 LEU A N 1
ATOM 3186 C CA . LEU A 1 408 ? 33.355 -3.103 5.694 1.00 62.33 405 LEU A CA 1
ATOM 3187 C C . LEU A 1 408 ? 33.274 -4.308 6.622 1.00 62.27 405 LEU A C 1
ATOM 3188 O O . LEU A 1 408 ? 32.741 -5.353 6.237 1.00 64.44 405 LEU A O 1
ATOM 3193 N N . PHE A 1 409 ? 33.790 -4.158 7.839 1.00 54.95 406 PHE A N 1
ATOM 3194 C CA . PHE A 1 409 ? 33.773 -5.215 8.840 1.00 47.85 406 PHE A CA 1
ATOM 3195 C C . PHE A 1 409 ? 32.777 -4.881 9.941 1.00 53.74 406 PHE A C 1
ATOM 3196 O O . PHE A 1 409 ? 32.725 -3.744 10.421 1.00 64.58 406 PHE A O 1
ATOM 3204 N N . ASN A 1 410 ? 31.990 -5.876 10.338 1.00 49.46 407 ASN A N 1
ATOM 3205 C CA . ASN A 1 410 ? 31.184 -5.805 11.553 1.00 53.70 407 ASN A CA 1
ATOM 3206 C C . ASN A 1 410 ? 31.920 -6.635 12.596 1.00 54.54 407 ASN A C 1
ATOM 3207 O O . ASN A 1 410 ? 31.910 -7.865 12.543 1.00 58.12 407 ASN A O 1
ATOM 3212 N N . THR A 1 411 ? 32.583 -5.959 13.532 1.00 46.46 408 THR A N 1
ATOM 3213 C CA . THR A 1 411 ? 33.368 -6.619 14.569 1.00 53.47 408 THR A CA 1
ATOM 3214 C C . THR A 1 411 ? 32.584 -6.795 15.866 1.00 56.30 408 THR A C 1
ATOM 3215 O O . THR A 1 411 ? 33.180 -6.873 16.945 1.00 55.95 408 THR A O 1
ATOM 3219 N N . SER A 1 412 ? 31.257 -6.861 15.781 1.00 59.00 409 SER A N 1
ATOM 3220 C CA . SER A 1 412 ? 30.404 -7.059 16.942 1.00 47.56 409 SER A CA 1
ATOM 3221 C C . SER A 1 412 ? 29.523 -8.281 16.720 1.00 52.27 409 SER A C 1
ATOM 3222 O O . SER A 1 412 ? 29.489 -8.864 15.633 1.00 52.56 409 SER A O 1
ATOM 3225 N N . GLY A 1 413 ? 28.808 -8.668 17.773 1.00 49.60 410 GLY A N 1
ATOM 3226 C CA . GLY A 1 413 ? 27.950 -9.834 17.712 1.00 47.25 410 GLY A CA 1
ATOM 3227 C C . GLY A 1 413 ? 26.485 -9.509 17.510 1.00 47.66 410 GLY A C 1
ATOM 3228 O O . GLY A 1 413 ? 25.620 -10.361 17.733 1.00 50.58 410 GLY A O 1
ATOM 3229 N N . TYR A 1 414 ? 26.192 -8.286 17.079 1.00 47.63 411 TYR A N 1
ATOM 3230 C CA . TYR A 1 414 ? 24.823 -7.833 16.888 1.00 47.45 411 TYR A CA 1
ATOM 3231 C C . TYR A 1 414 ? 24.601 -7.415 15.442 1.00 56.28 411 TYR A C 1
ATOM 3232 O O . TYR A 1 414 ? 25.538 -7.021 14.741 1.00 53.87 411 TYR A O 1
ATOM 3241 N N . GLN A 1 415 ? 23.350 -7.511 15.000 1.00 56.44 412 GLN A N 1
ATOM 3242 C CA . GLN A 1 415 ? 22.965 -6.926 13.724 1.00 62.32 412 GLN A CA 1
ATOM 3243 C C . GLN A 1 415 ? 23.140 -5.418 13.798 1.00 65.80 412 GLN A C 1
ATOM 3244 O O . GLN A 1 415 ? 22.477 -4.748 14.597 1.00 66.98 412 GLN A O 1
ATOM 3250 N N . LYS A 1 416 ? 24.038 -4.881 12.981 1.00 65.01 413 LYS A N 1
ATOM 3251 C CA . LYS A 1 416 ? 24.413 -3.479 13.066 1.00 66.23 413 LYS A CA 1
ATOM 3252 C C . LYS A 1 416 ? 23.776 -2.688 11.932 1.00 64.79 413 LYS A C 1
ATOM 3253 O O . LYS A 1 416 ? 23.875 -3.074 10.762 1.00 66.58 413 LYS A O 1
ATOM 3259 N N . THR A 1 417 ? 23.126 -1.583 12.290 1.00 56.40 414 THR A N 1
ATOM 3260 C CA . THR A 1 417 ? 22.513 -0.664 11.340 1.00 56.29 414 THR A CA 1
ATOM 3261 C C . THR A 1 417 ? 23.113 0.716 11.562 1.00 65.66 414 THR A C 1
ATOM 3262 O O . THR A 1 417 ? 23.053 1.248 12.676 1.00 71.44 414 THR A O 1
ATOM 3266 N N . GLU A 1 418 ? 23.684 1.294 10.508 1.00 64.76 415 GLU A N 1
ATOM 3267 C CA . GLU A 1 418 ? 24.431 2.535 10.656 1.00 72.87 415 GLU A CA 1
ATOM 3268 C C . GLU A 1 418 ? 24.653 3.164 9.288 1.00 70.87 415 GLU A C 1
ATOM 3269 O O . GLU A 1 418 ? 24.904 2.456 8.310 1.00 79.18 415 GLU A O 1
ATOM 3275 N N . VAL A 1 419 ? 24.550 4.489 9.230 1.00 57.20 416 VAL A N 1
ATOM 3276 C CA . VAL A 1 419 ? 24.945 5.254 8.053 1.00 57.15 416 VAL A CA 1
ATOM 3277 C C . VAL A 1 419 ? 26.448 5.490 8.154 1.00 62.59 416 VAL A C 1
ATOM 3278 O O . VAL A 1 419 ? 26.907 6.303 8.961 1.00 62.47 416 VAL A O 1
ATOM 3282 N N . VAL A 1 420 ? 27.215 4.777 7.336 1.00 64.20 417 VAL A N 1
ATOM 3283 C CA . VAL A 1 420 ? 28.663 4.698 7.481 1.00 65.50 417 VAL A CA 1
ATOM 3284 C C . VAL A 1 420 ? 29.333 5.697 6.549 1.00 64.77 417 VAL A C 1
ATOM 3285 O O . VAL A 1 420 ? 28.784 6.086 5.512 1.00 73.44 417 VAL A O 1
ATOM 3289 N N . THR A 1 421 ? 30.533 6.125 6.936 1.00 63.89 418 THR A N 1
ATOM 3290 C CA . THR A 1 421 ? 31.390 6.983 6.130 1.00 62.76 418 THR A CA 1
ATOM 3291 C C . THR A 1 421 ? 32.699 6.251 5.869 1.00 60.28 418 THR A C 1
ATOM 3292 O O . THR A 1 421 ? 33.313 5.721 6.802 1.00 72.47 418 THR A O 1
ATOM 3296 N N . VAL A 1 422 ? 33.116 6.209 4.605 1.00 53.86 419 VAL A N 1
ATOM 3297 C CA . VAL A 1 422 ? 34.325 5.507 4.190 1.00 55.01 419 VAL A CA 1
ATOM 3298 C C . VAL A 1 422 ? 35.162 6.447 3.336 1.00 59.43 419 VAL A C 1
ATOM 3299 O O . VAL A 1 422 ? 34.664 7.005 2.352 1.00 68.44 419 VAL A O 1
ATOM 3303 N N . GLU A 1 423 ? 36.428 6.622 3.709 1.00 56.04 420 GLU A N 1
ATOM 3304 C CA . GLU A 1 423 ? 37.357 7.438 2.938 1.00 51.34 420 GLU A CA 1
ATOM 3305 C C . GLU A 1 423 ? 38.146 6.529 2.004 1.00 54.07 420 GLU A C 1
ATOM 3306 O O . GLU A 1 423 ? 38.780 5.569 2.455 1.00 56.33 420 GLU A O 1
ATOM 3312 N N . VAL A 1 424 ? 38.102 6.828 0.709 1.00 49.04 421 VAL A N 1
ATOM 3313 C CA . VAL A 1 424 ? 38.717 5.998 -0.320 1.00 46.89 421 VAL A CA 1
ATOM 3314 C C . VAL A 1 424 ? 39.707 6.846 -1.104 1.00 52.98 421 VAL A C 1
ATOM 3315 O O . VAL A 1 424 ? 39.359 7.930 -1.587 1.00 54.32 421 VAL A O 1
ATOM 3319 N N . GLU A 1 425 ? 40.935 6.350 -1.230 1.00 51.61 422 GLU A N 1
ATOM 3320 C CA . GLU A 1 425 ? 41.961 7.017 -2.021 1.00 60.15 422 GLU A CA 1
ATOM 3321 C C . GLU A 1 425 ? 41.711 6.753 -3.501 1.00 65.65 422 GLU A C 1
ATOM 3322 O O . GLU A 1 425 ? 41.720 5.598 -3.940 1.00 70.89 422 GLU A O 1
ATOM 3328 N N . ILE A 1 426 ? 41.487 7.818 -4.271 1.00 63.57 423 ILE A N 1
ATOM 3329 C CA . ILE A 1 426 ? 41.219 7.673 -5.698 1.00 66.26 423 ILE A CA 1
ATOM 3330 C C . ILE A 1 426 ? 42.440 7.966 -6.565 1.00 65.88 423 ILE A C 1
ATOM 3331 O O . ILE A 1 426 ? 42.489 7.505 -7.716 1.00 66.79 423 ILE A O 1
ATOM 3336 N N . GLU A 1 427 ? 43.421 8.707 -6.054 1.00 63.73 424 GLU A N 1
ATOM 3337 C CA . GLU A 1 427 ? 44.637 8.995 -6.800 1.00 70.30 424 GLU A CA 1
ATOM 3338 C C . GLU A 1 427 ? 45.804 9.075 -5.829 1.00 71.97 424 GLU A C 1
ATOM 3339 O O . GLU A 1 427 ? 45.624 9.277 -4.625 1.00 73.77 424 GLU A O 1
ATOM 3345 N N . ARG A 1 428 ? 47.012 8.919 -6.368 1.00 67.77 425 ARG A N 1
ATOM 3346 C CA . ARG A 1 428 ? 48.207 8.846 -5.531 1.00 61.47 425 ARG A CA 1
ATOM 3347 C C . ARG A 1 428 ? 49.420 9.231 -6.360 1.00 63.33 425 ARG A C 1
ATOM 3348 O O . ARG A 1 428 ? 49.719 8.574 -7.363 1.00 70.65 425 ARG A O 1
ATOM 3356 N N . LEU A 1 429 ? 50.117 10.288 -5.944 1.00 66.31 426 LEU A N 1
ATOM 3357 C CA . LEU A 1 429 ? 51.331 10.742 -6.615 1.00 63.22 426 LEU A CA 1
ATOM 3358 C C . LEU A 1 429 ? 52.517 10.570 -5.676 1.00 64.93 426 LEU A C 1
ATOM 3359 O O . LEU A 1 429 ? 52.700 11.380 -4.753 1.00 72.96 426 LEU A O 1
ATOM 3364 N N . PRO A 1 430 ? 53.343 9.540 -5.855 1.00 63.12 427 PRO A N 1
ATOM 3365 C CA . PRO A 1 430 ? 54.504 9.364 -4.976 1.00 67.13 427 PRO A CA 1
ATOM 3366 C C . PRO A 1 430 ? 55.493 10.510 -5.124 1.00 68.77 427 PRO A C 1
ATOM 3367 O O . PRO A 1 430 ? 55.517 11.223 -6.129 1.00 68.45 427 PRO A O 1
ATOM 3371 N N . PHE A 1 431 ? 56.325 10.681 -4.092 1.00 66.73 428 PHE A N 1
ATOM 3372 C CA . PHE A 1 431 ? 57.241 11.817 -4.067 1.00 65.49 428 PHE A CA 1
ATOM 3373 C C . PHE A 1 431 ? 58.305 11.723 -5.153 1.00 64.15 428 PHE A C 1
ATOM 3374 O O . PHE A 1 431 ? 58.780 12.757 -5.637 1.00 67.16 428 PHE A O 1
ATOM 3382 N N . TYR A 1 432 ? 58.690 10.510 -5.557 1.00 66.26 429 TYR A N 1
ATOM 3383 C CA . TYR A 1 432 ? 59.700 10.387 -6.603 1.00 78.31 429 TYR A CA 1
ATOM 3384 C C . TYR A 1 432 ? 59.189 10.826 -7.969 1.00 78.42 429 TYR A C 1
ATOM 3385 O O . TYR A 1 432 ? 59.979 10.875 -8.918 1.00 79.28 429 TYR A O 1
ATOM 3394 N N . THR A 1 433 ? 57.899 11.147 -8.091 1.00 79.16 430 THR A N 1
ATOM 3395 C CA . THR A 1 433 ? 57.373 11.636 -9.361 1.00 72.59 430 THR A CA 1
ATOM 3396 C C . THR A 1 433 ? 57.818 13.069 -9.628 1.00 76.69 430 THR A C 1
ATOM 3397 O O . THR A 1 433 ? 58.194 13.408 -10.757 1.00 83.88 430 THR A O 1
ATOM 3401 N N . GLY A 1 434 ? 57.790 13.920 -8.612 1.00 70.15 431 GLY A N 1
ATOM 3402 C CA . GLY A 1 434 ? 58.196 15.295 -8.799 1.00 68.64 431 GLY A CA 1
ATOM 3403 C C . GLY A 1 434 ? 58.270 16.051 -7.493 1.00 71.56 431 GLY A C 1
ATOM 3404 O O . GLY A 1 434 ? 58.422 15.462 -6.421 1.00 70.36 431 GLY A O 1
ATOM 3405 N N . LYS A 1 435 ? 58.163 17.371 -7.601 1.00 74.66 432 LYS A N 1
ATOM 3406 C CA . LYS A 1 435 ? 58.222 18.229 -6.422 1.00 66.32 432 LYS A CA 1
ATOM 3407 C C . LYS A 1 435 ? 56.947 18.064 -5.600 1.00 59.88 432 LYS A C 1
ATOM 3408 O O . LYS A 1 435 ? 55.848 18.060 -6.167 1.00 65.64 432 LYS A O 1
ATOM 3414 N N . PRO A 1 436 ? 57.049 17.923 -4.274 1.00 58.93 433 PRO A N 1
ATOM 3415 C CA . PRO A 1 436 ? 55.847 17.618 -3.477 1.00 56.71 433 PRO A CA 1
ATOM 3416 C C . PRO A 1 436 ? 54.760 18.674 -3.562 1.00 57.62 433 PRO A C 1
ATOM 3417 O O . PRO A 1 436 ? 53.574 18.323 -3.600 1.00 63.45 433 PRO A O 1
ATOM 3421 N N . GLU A 1 437 ? 55.119 19.960 -3.588 1.00 54.25 434 GLU A N 1
ATOM 3422 C CA . GLU A 1 437 ? 54.089 20.989 -3.675 1.00 53.30 434 GLU A CA 1
ATOM 3423 C C . GLU A 1 437 ? 53.432 21.008 -5.048 1.00 57.24 434 GLU A C 1
ATOM 3424 O O . GLU A 1 437 ? 52.249 21.350 -5.162 1.00 59.46 434 GLU A O 1
ATOM 3430 N N . ASP A 1 438 ? 54.173 20.644 -6.098 1.00 63.62 435 ASP A N 1
ATOM 3431 C CA . ASP A 1 438 ? 53.570 20.548 -7.422 1.00 61.48 435 ASP A CA 1
ATOM 3432 C C . ASP A 1 438 ? 52.542 19.425 -7.473 1.00 63.83 435 ASP A C 1
ATOM 3433 O O . ASP A 1 438 ? 51.449 19.601 -8.024 1.00 63.14 435 ASP A O 1
ATOM 3438 N N . LEU A 1 439 ? 52.871 18.267 -6.893 1.00 70.52 436 LEU A N 1
ATOM 3439 C CA . LEU A 1 439 ? 51.919 17.161 -6.846 1.00 67.38 436 LEU A CA 1
ATOM 3440 C C . LEU A 1 439 ? 50.689 17.530 -6.029 1.00 64.70 436 LEU A C 1
ATOM 3441 O O . LEU A 1 439 ? 49.567 17.130 -6.363 1.00 54.50 436 LEU A O 1
ATOM 3446 N N . TYR A 1 440 ? 50.885 18.292 -4.951 1.00 64.29 437 TYR A N 1
ATOM 3447 C CA . TYR A 1 440 ? 49.771 18.706 -4.103 1.00 61.23 437 TYR A CA 1
ATOM 3448 C C . TYR A 1 440 ? 48.769 19.545 -4.886 1.00 59.19 437 TYR A C 1
ATOM 3449 O O . TYR A 1 440 ? 47.574 19.231 -4.928 1.00 55.18 437 TYR A O 1
ATOM 3458 N N . HIS A 1 441 ? 49.244 20.618 -5.523 1.00 54.05 438 HIS A N 1
ATOM 3459 C CA . HIS A 1 441 ? 48.351 21.485 -6.281 1.00 72.96 438 HIS A CA 1
ATOM 3460 C C . HIS A 1 441 ? 47.891 20.850 -7.587 1.00 71.39 438 HIS A C 1
ATOM 3461 O O . HIS A 1 441 ? 46.846 21.243 -8.115 1.00 69.99 438 HIS A O 1
ATOM 3468 N N . GLU A 1 442 ? 48.639 19.879 -8.118 1.00 70.23 439 GLU A N 1
ATOM 3469 C CA . GLU A 1 442 ? 48.170 19.153 -9.294 1.00 65.53 439 GLU A CA 1
ATOM 3470 C C . GLU A 1 442 ? 46.908 18.361 -8.979 1.00 63.55 439 GLU A C 1
ATOM 3471 O O . GLU A 1 442 ? 45.944 18.378 -9.754 1.00 63.75 439 GLU A O 1
ATOM 3477 N N . LEU A 1 443 ? 46.895 17.659 -7.842 1.00 55.83 440 LEU A N 1
ATOM 3478 C CA . LEU A 1 443 ? 45.696 16.940 -7.427 1.00 58.65 440 LEU A CA 1
ATOM 3479 C C . LEU A 1 443 ? 44.586 17.895 -7.011 1.00 62.86 440 LEU A C 1
ATOM 3480 O O . LEU A 1 443 ? 43.404 17.600 -7.222 1.00 59.79 440 LEU A O 1
ATOM 3485 N N . LYS A 1 444 ? 44.944 19.038 -6.420 1.00 70.37 441 LYS A N 1
ATOM 3486 C CA . LYS A 1 444 ? 43.935 20.003 -5.995 1.00 71.33 441 LYS A CA 1
ATOM 3487 C C . LYS A 1 444 ? 43.195 20.588 -7.191 1.00 79.79 441 LYS A C 1
ATOM 3488 O O . LYS A 1 444 ? 41.990 20.857 -7.115 1.00 87.37 441 LYS A O 1
ATOM 3494 N N . GLN A 1 445 ? 43.897 20.785 -8.305 1.00 74.75 442 GLN A N 1
ATOM 3495 C CA . GLN A 1 445 ? 43.314 21.365 -9.506 1.00 78.62 442 GLN A CA 1
ATOM 3496 C C . GLN A 1 445 ? 42.678 20.331 -10.425 1.00 75.85 442 GLN A C 1
ATOM 3497 O O . GLN A 1 445 ? 41.945 20.712 -11.343 1.00 72.05 442 GLN A O 1
ATOM 3503 N N . LYS A 1 446 ? 42.940 19.044 -10.210 1.00 72.29 443 LYS A N 1
ATOM 3504 C CA . LYS A 1 446 ? 42.372 18.016 -11.071 1.00 70.66 443 LYS A CA 1
ATOM 3505 C C . LYS A 1 446 ? 40.891 17.835 -10.765 1.00 70.90 443 LYS A C 1
ATOM 3506 O O . LYS A 1 446 ? 40.498 17.707 -9.602 1.00 69.36 443 LYS A O 1
ATOM 3512 N N . ALA A 1 447 ? 40.071 17.828 -11.813 1.00 78.95 444 ALA A N 1
ATOM 3513 C CA . ALA A 1 447 ? 38.633 17.679 -11.639 1.00 73.28 444 ALA A CA 1
ATOM 3514 C C . ALA A 1 447 ? 38.303 16.311 -11.055 1.00 73.18 444 ALA A C 1
ATOM 3515 O O . ALA A 1 447 ? 39.004 15.323 -11.287 1.00 71.11 444 ALA A O 1
ATOM 3517 N N . THR A 1 448 ? 37.216 16.261 -10.286 1.00 72.64 445 THR A N 1
ATOM 3518 C CA . THR A 1 448 ? 36.805 15.033 -9.624 1.00 76.70 445 THR A CA 1
ATOM 3519 C C . THR A 1 448 ? 35.695 14.371 -10.419 1.00 75.36 445 THR A C 1
ATOM 3520 O O . THR A 1 448 ? 34.603 14.950 -10.537 1.00 70.20 445 THR A O 1
ATOM 3524 N N . PRO A 1 449 ? 35.913 13.184 -10.977 1.00 75.29 446 PRO A N 1
ATOM 3525 C CA . PRO A 1 449 ? 34.823 12.480 -11.658 1.00 75.81 446 PRO A CA 1
ATOM 3526 C C . PRO A 1 449 ? 33.771 12.019 -10.662 1.00 79.99 446 PRO A C 1
ATOM 3527 O O . PRO A 1 449 ? 34.031 11.854 -9.469 1.00 77.65 446 PRO A O 1
ATOM 3531 N N . ASP A 1 450 ? 32.560 11.818 -11.172 1.00 82.14 447 ASP A N 1
ATOM 3532 C CA . ASP A 1 450 ? 31.491 11.266 -10.352 1.00 91.54 447 ASP A CA 1
ATOM 3533 C C . ASP A 1 450 ? 31.688 9.762 -10.217 1.00 86.64 447 ASP A C 1
ATOM 3534 O O . ASP A 1 450 ? 31.924 9.068 -11.210 1.00 88.34 447 ASP A O 1
ATOM 3539 N N . TYR A 1 451 ? 31.603 9.263 -8.989 1.00 81.46 448 TYR A N 1
ATOM 3540 C CA . TYR A 1 451 ? 31.857 7.860 -8.705 1.00 77.30 448 TYR A CA 1
ATOM 3541 C C . TYR A 1 451 ? 30.584 7.154 -8.256 1.00 70.18 448 TYR A C 1
ATOM 3542 O O . TYR A 1 451 ? 29.583 7.782 -7.902 1.00 69.80 448 TYR A O 1
ATOM 3551 N N . GLN A 1 452 ? 30.647 5.825 -8.272 1.00 65.55 449 GLN A N 1
ATOM 3552 C CA . GLN A 1 452 ? 29.502 4.970 -7.997 1.00 62.78 449 GLN A CA 1
ATOM 3553 C C . GLN A 1 452 ? 29.964 3.762 -7.197 1.00 67.57 449 GLN A C 1
ATOM 3554 O O . GLN A 1 452 ? 31.031 3.204 -7.466 1.00 74.04 449 GLN A O 1
ATOM 3560 N N . VAL A 1 453 ? 29.160 3.361 -6.216 1.00 67.25 450 VAL A N 1
ATOM 3561 C CA . VAL A 1 453 ? 29.478 2.218 -5.365 1.00 66.20 450 VAL A CA 1
ATOM 3562 C C . VAL A 1 453 ? 28.813 0.975 -5.938 1.00 65.54 450 VAL A C 1
ATOM 3563 O O . VAL A 1 453 ? 27.636 1.006 -6.316 1.00 68.48 450 VAL A O 1
ATOM 3567 N N . ILE A 1 454 ? 29.565 -0.123 -6.005 1.00 59.60 451 ILE A N 1
ATOM 3568 C CA . ILE A 1 454 ? 29.050 -1.389 -6.506 1.00 60.49 451 ILE A CA 1
ATOM 3569 C C . ILE A 1 454 ? 29.478 -2.511 -5.573 1.00 58.40 451 ILE A C 1
ATOM 3570 O O . ILE A 1 454 ? 30.492 -2.416 -4.875 1.00 63.23 451 ILE A O 1
ATOM 3575 N N . ASP A 1 455 ? 28.690 -3.583 -5.570 1.00 61.81 452 ASP A N 1
ATOM 3576 C CA . ASP A 1 455 ? 28.962 -4.785 -4.792 1.00 64.10 452 ASP A CA 1
ATOM 3577 C C . ASP A 1 455 ? 29.749 -5.756 -5.669 1.00 61.80 452 ASP A C 1
ATOM 3578 O O . ASP A 1 455 ? 29.994 -5.446 -6.842 1.00 65.27 452 ASP A O 1
ATOM 3583 N N . PRO A 1 456 ? 30.186 -6.915 -5.157 1.00 62.35 453 PRO A N 1
ATOM 3584 C CA . PRO A 1 456 ? 30.901 -7.863 -6.031 1.00 68.84 453 PRO A CA 1
ATOM 3585 C C . PRO A 1 456 ? 30.115 -8.279 -7.263 1.00 77.53 453 PRO A C 1
ATOM 3586 O O . PRO A 1 456 ? 30.722 -8.577 -8.300 1.00 71.44 453 PRO A O 1
ATOM 3590 N N . THR A 1 457 ? 28.784 -8.313 -7.185 1.00 81.94 454 THR A N 1
ATOM 3591 C CA . THR A 1 457 ? 27.985 -8.643 -8.360 1.00 78.35 454 THR A CA 1
ATOM 3592 C C . THR A 1 457 ? 28.099 -7.569 -9.435 1.00 76.25 454 THR A C 1
ATOM 3593 O O . THR A 1 457 ? 28.067 -7.881 -10.632 1.00 86.13 454 THR A O 1
ATOM 3597 N N . GLY A 1 458 ? 28.257 -6.311 -9.032 1.00 70.72 455 GLY A N 1
ATOM 3598 C CA . GLY A 1 458 ? 28.235 -5.194 -9.952 1.00 69.81 455 GLY A CA 1
ATOM 3599 C C . GLY A 1 458 ? 27.006 -4.324 -9.832 1.00 69.56 455 GLY A C 1
ATOM 3600 O O . GLY A 1 458 ? 26.917 -3.306 -10.530 1.00 68.09 455 GLY A O 1
ATOM 3601 N N . LYS A 1 459 ? 26.057 -4.689 -8.974 1.00 69.82 456 LYS A N 1
ATOM 3602 C CA . LYS A 1 459 ? 24.863 -3.881 -8.781 1.00 69.46 456 LYS A CA 1
ATOM 3603 C C . LYS A 1 459 ? 25.208 -2.616 -8.006 1.00 64.80 456 LYS A C 1
ATOM 3604 O O . LYS A 1 459 ? 25.879 -2.672 -6.971 1.00 62.54 456 LYS A O 1
ATOM 3610 N N . ALA A 1 460 ? 24.749 -1.475 -8.513 1.00 70.06 457 ALA A N 1
ATOM 3611 C CA . ALA A 1 460 ? 25.059 -0.197 -7.890 1.00 64.92 457 ALA A CA 1
ATOM 3612 C C . ALA A 1 460 ? 24.410 -0.092 -6.517 1.00 62.99 457 ALA A C 1
ATOM 3613 O O . ALA A 1 460 ? 23.239 -0.437 -6.335 1.00 72.20 457 ALA A O 1
ATOM 3615 N N . VAL A 1 461 ? 25.182 0.389 -5.546 1.00 69.13 458 VAL A N 1
ATOM 3616 C CA . VAL A 1 461 ? 24.708 0.602 -4.183 1.00 67.57 458 VAL A CA 1
ATOM 3617 C C . VAL A 1 461 ? 24.478 2.091 -3.976 1.00 67.35 458 VAL A C 1
ATOM 3618 O O . VAL A 1 461 ? 25.288 2.922 -4.406 1.00 64.58 458 VAL A O 1
ATOM 3622 N N . ALA A 1 462 ? 23.369 2.432 -3.324 1.00 68.64 459 ALA A N 1
ATOM 3623 C CA . ALA A 1 462 ? 23.053 3.829 -3.066 1.00 67.95 459 ALA A CA 1
ATOM 3624 C C . ALA A 1 462 ? 24.096 4.453 -2.146 1.00 6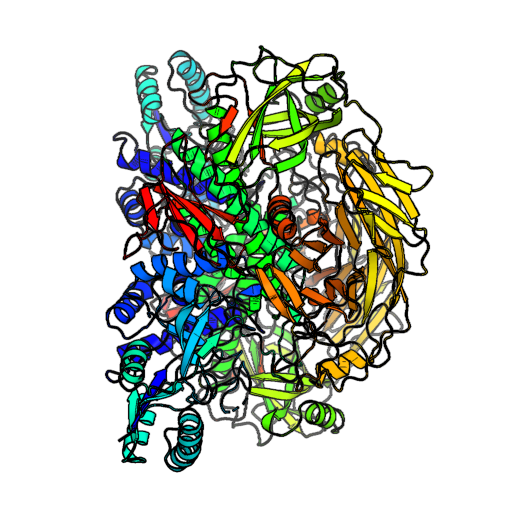9.58 459 ALA A C 1
ATOM 3625 O O . ALA A 1 462 ? 24.506 3.854 -1.147 1.00 65.92 459 ALA A O 1
ATOM 3627 N N . SER A 1 463 ? 24.529 5.663 -2.489 1.00 68.45 460 SER A N 1
ATOM 3628 C CA . SER A 1 463 ? 25.569 6.342 -1.728 1.00 69.07 460 SER A CA 1
ATOM 3629 C C . SER A 1 463 ? 25.482 7.840 -1.996 1.00 75.03 460 SER A C 1
ATOM 3630 O O . SER A 1 463 ? 24.620 8.313 -2.742 1.00 67.78 460 SER A O 1
ATOM 3633 N N . ARG A 1 464 ? 26.395 8.583 -1.373 1.00 78.22 461 ARG A N 1
ATOM 3634 C CA . ARG A 1 464 ? 26.493 10.025 -1.554 1.00 76.63 461 ARG A CA 1
ATOM 3635 C C . ARG A 1 464 ? 27.934 10.441 -1.312 1.00 73.12 461 ARG A C 1
ATOM 3636 O O . ARG A 1 464 ? 28.537 10.037 -0.313 1.00 68.04 461 ARG A O 1
ATOM 3644 N N . ILE A 1 465 ? 28.484 11.238 -2.224 1.00 74.75 462 ILE A N 1
ATOM 3645 C CA . ILE A 1 465 ? 29.846 11.743 -2.080 1.00 70.96 462 ILE A CA 1
ATOM 3646 C C . ILE A 1 465 ? 29.818 12.881 -1.065 1.00 70.29 462 ILE A C 1
ATOM 3647 O O . ILE A 1 465 ? 29.223 13.933 -1.311 1.00 71.87 462 ILE A O 1
ATOM 3652 N N . VAL A 1 466 ? 30.461 12.670 0.082 1.00 66.39 463 VAL A N 1
ATOM 3653 C CA . VAL A 1 466 ? 30.424 13.659 1.156 1.00 60.65 463 VAL A CA 1
ATOM 3654 C C . VAL A 1 466 ? 31.415 14.785 0.889 1.00 70.38 463 VAL A C 1
ATOM 3655 O O . VAL A 1 466 ? 31.046 15.964 0.843 1.00 79.83 463 VAL A O 1
ATOM 3659 N N . LYS A 1 467 ? 32.688 14.439 0.712 1.00 72.55 464 LYS A N 1
ATOM 3660 C CA . LYS A 1 467 ? 33.723 15.446 0.526 1.00 71.96 464 LYS A CA 1
ATOM 3661 C C . LYS A 1 467 ? 34.930 14.811 -0.146 1.00 71.04 464 LYS A C 1
ATOM 3662 O O . LYS A 1 467 ? 35.075 13.586 -0.182 1.00 76.93 464 LYS A O 1
ATOM 3668 N N . GLU A 1 468 ? 35.794 15.669 -0.681 1.00 65.59 465 GLU A N 1
ATOM 3669 C CA . GLU A 1 468 ? 37.079 15.263 -1.225 1.00 66.57 465 GLU A CA 1
ATOM 3670 C C . GLU A 1 468 ? 38.189 15.940 -0.433 1.00 71.40 465 GLU A C 1
ATOM 3671 O O . GLU A 1 468 ? 37.973 16.958 0.231 1.00 75.98 465 GLU A O 1
ATOM 3677 N N . ASP A 1 469 ? 39.387 15.367 -0.507 1.00 69.94 466 ASP A N 1
ATOM 3678 C CA . ASP A 1 469 ? 40.514 15.900 0.242 1.00 68.76 466 ASP A CA 1
ATOM 3679 C C . ASP A 1 469 ? 41.812 15.544 -0.466 1.00 58.42 466 ASP A C 1
ATOM 3680 O O . ASP A 1 469 ? 41.981 14.418 -0.940 1.00 57.64 466 ASP A O 1
ATOM 3685 N N . VAL A 1 470 ? 42.719 16.514 -0.535 1.00 55.57 467 VAL A N 1
ATOM 3686 C CA . VAL A 1 470 ? 44.064 16.316 -1.059 1.00 56.56 467 VAL A CA 1
ATOM 3687 C C . VAL A 1 470 ? 45.041 16.642 0.060 1.00 55.55 467 VAL A C 1
ATOM 3688 O O . VAL A 1 470 ? 45.107 17.791 0.516 1.00 58.99 467 VAL A O 1
ATOM 3692 N N . ARG A 1 471 ? 45.793 15.638 0.504 1.00 49.66 468 ARG A N 1
ATOM 3693 C CA . ARG A 1 471 ? 46.716 15.816 1.613 1.00 52.01 468 ARG A CA 1
ATOM 3694 C C . ARG A 1 471 ? 47.915 14.899 1.423 1.00 53.89 468 ARG A C 1
ATOM 3695 O O . ARG A 1 471 ? 47.932 14.027 0.551 1.00 54.99 468 ARG A O 1
ATOM 3703 N N . PHE A 1 472 ? 48.921 15.109 2.264 1.00 53.53 469 PHE A N 1
ATOM 3704 C CA . PHE A 1 472 ? 50.096 14.256 2.291 1.00 55.98 469 PHE A CA 1
ATOM 3705 C C . PHE A 1 472 ? 49.779 12.943 2.998 1.00 49.43 469 PHE A C 1
ATOM 3706 O O . PHE A 1 472 ? 48.933 12.883 3.895 1.00 50.61 469 PHE A O 1
ATOM 3714 N N . GLY A 1 473 ? 50.460 11.881 2.570 1.00 52.40 470 GLY A N 1
ATOM 3715 C CA . GLY A 1 473 ? 50.304 10.575 3.181 1.00 44.26 470 GLY A CA 1
ATOM 3716 C C . GLY A 1 473 ? 51.529 9.733 2.908 1.00 54.82 470 GLY A C 1
ATOM 3717 O O . GLY A 1 473 ? 52.358 10.056 2.054 1.00 57.32 470 GLY A O 1
ATOM 3718 N N . TYR A 1 474 ? 51.638 8.635 3.652 1.00 55.24 471 TYR A N 1
ATOM 3719 C CA . TYR A 1 474 ? 52.780 7.745 3.514 1.00 52.78 471 TYR A CA 1
ATOM 3720 C C . TYR A 1 474 ? 52.348 6.313 3.792 1.00 54.26 471 TYR A C 1
ATOM 3721 O O . TYR A 1 474 ? 51.293 6.059 4.380 1.00 55.27 471 TYR A O 1
ATOM 3730 N N . ASP A 1 475 ? 53.182 5.377 3.347 1.00 58.56 472 ASP A N 1
ATOM 3731 C CA . ASP A 1 475 ? 53.016 3.963 3.636 1.00 58.90 472 ASP A CA 1
ATOM 3732 C C . ASP A 1 475 ? 54.270 3.439 4.318 1.00 55.00 472 ASP A C 1
ATOM 3733 O O . ASP A 1 475 ? 55.385 3.888 4.034 1.00 51.23 472 ASP A O 1
ATOM 3738 N N . LEU A 1 476 ? 54.076 2.483 5.226 1.00 50.94 473 LEU A N 1
ATOM 3739 C CA . LEU A 1 476 ? 55.164 1.830 5.947 1.00 52.70 473 LEU A CA 1
ATOM 3740 C C . LEU A 1 476 ? 55.128 0.344 5.609 1.00 50.14 473 LEU A C 1
ATOM 3741 O O . LEU A 1 476 ? 54.586 -0.467 6.377 1.00 59.85 473 LEU A O 1
ATOM 3746 N N . PRO A 1 477 ? 55.683 -0.049 4.465 1.00 57.36 474 PRO A N 1
ATOM 3747 C CA . PRO A 1 477 ? 55.685 -1.467 4.095 1.00 63.12 474 PRO A CA 1
ATOM 3748 C C . PRO A 1 477 ? 56.576 -2.283 5.019 1.00 70.20 474 PRO A C 1
ATOM 3749 O O . PRO A 1 477 ? 57.511 -1.776 5.642 1.00 71.61 474 PRO A O 1
ATOM 3753 N N . LYS A 1 478 ? 56.265 -3.575 5.100 1.00 68.38 475 LYS A N 1
ATOM 3754 C CA . LYS A 1 478 ? 56.963 -4.483 6.000 1.00 68.46 475 LYS A CA 1
ATOM 3755 C C . LYS A 1 478 ? 58.302 -4.959 5.454 1.00 66.50 475 LYS A C 1
ATOM 3756 O O . LYS A 1 478 ? 58.994 -5.718 6.142 1.00 71.16 475 LYS A O 1
ATOM 3762 N N . ASP A 1 479 ? 58.690 -4.534 4.250 1.00 57.54 476 ASP A N 1
ATOM 3763 C CA . ASP A 1 479 ? 59.916 -5.037 3.645 1.00 64.72 476 ASP A CA 1
ATOM 3764 C C . ASP A 1 479 ? 60.718 -3.960 2.925 1.00 67.88 476 ASP A C 1
ATOM 3765 O O . ASP A 1 479 ? 61.671 -4.299 2.211 1.00 72.75 476 ASP A O 1
ATOM 3770 N N . ALA A 1 480 ? 60.377 -2.683 3.081 1.00 64.44 477 ALA A N 1
ATOM 3771 C CA . ALA A 1 480 ? 61.074 -1.623 2.367 1.00 65.93 477 ALA A CA 1
ATOM 3772 C C . ALA A 1 480 ? 60.984 -0.331 3.169 1.00 61.17 477 ALA A C 1
ATOM 3773 O O . ALA A 1 480 ? 60.391 -0.281 4.250 1.00 60.80 477 ALA A O 1
ATOM 3775 N N . PHE A 1 481 ? 61.581 0.722 2.617 1.00 62.58 478 PHE A N 1
ATOM 3776 C CA . PHE A 1 481 ? 61.598 2.032 3.247 1.00 60.58 478 PHE A CA 1
ATOM 3777 C C . PHE A 1 481 ? 60.206 2.665 3.195 1.00 64.40 478 PHE A C 1
ATOM 3778 O O . PHE A 1 481 ? 59.300 2.193 2.501 1.00 63.99 478 PHE A O 1
ATOM 3786 N N . ARG A 1 482 ? 60.040 3.744 3.958 1.00 64.40 479 ARG A N 1
ATOM 3787 C CA . ARG A 1 482 ? 58.788 4.488 3.940 1.00 61.25 479 ARG A CA 1
ATOM 3788 C C . ARG A 1 482 ? 58.511 5.029 2.541 1.00 64.21 479 ARG A C 1
ATOM 3789 O O . ARG A 1 482 ? 59.428 5.287 1.756 1.00 67.28 479 ARG A O 1
ATOM 3797 N N . GLN A 1 483 ? 57.227 5.197 2.228 1.00 61.24 480 GLN A N 1
ATOM 3798 C CA . GLN A 1 483 ? 56.784 5.597 0.892 1.00 51.87 480 GLN A CA 1
ATOM 3799 C C . GLN A 1 483 ? 55.919 6.845 0.996 1.00 50.43 480 GLN A C 1
ATOM 3800 O O . GLN A 1 483 ? 54.705 6.756 1.224 1.00 51.19 480 GLN A O 1
ATOM 3806 N N . PRO A 1 484 ? 56.504 8.027 0.819 1.00 53.38 481 PRO A N 1
ATOM 3807 C CA . PRO A 1 484 ? 55.721 9.263 0.899 1.00 54.14 481 PRO A CA 1
ATOM 3808 C C . PRO A 1 484 ? 55.041 9.596 -0.420 1.00 60.52 481 PRO A C 1
ATOM 3809 O O . PRO A 1 484 ? 55.532 9.270 -1.504 1.00 54.41 481 PRO A O 1
ATOM 3813 N N . TYR A 1 485 ? 53.899 10.274 -0.315 1.00 57.59 482 TYR A N 1
ATOM 3814 C CA . TYR A 1 485 ? 53.126 10.614 -1.501 1.00 59.11 482 TYR A CA 1
ATOM 3815 C C . TYR A 1 485 ? 52.136 11.724 -1.180 1.00 60.74 482 TYR A C 1
ATOM 3816 O O . TYR A 1 485 ? 51.852 12.017 -0.016 1.00 57.74 482 TYR A O 1
ATOM 3825 N N . MET A 1 486 ? 51.626 12.341 -2.242 1.00 58.08 483 MET A N 1
ATOM 3826 C CA . MET A 1 486 ? 50.447 13.194 -2.183 1.00 50.21 483 MET A CA 1
ATOM 3827 C C . MET A 1 486 ? 49.271 12.416 -2.757 1.00 50.01 483 MET A C 1
ATOM 3828 O O . MET A 1 486 ? 49.392 11.801 -3.822 1.00 61.90 483 MET A O 1
ATOM 3833 N N . ALA A 1 487 ? 48.143 12.434 -2.054 1.00 49.05 484 ALA A N 1
ATOM 3834 C CA . ALA A 1 487 ? 46.997 11.626 -2.438 1.00 56.01 484 ALA A CA 1
ATOM 3835 C C . ALA A 1 487 ? 45.729 12.466 -2.437 1.00 60.14 484 ALA A C 1
ATOM 3836 O O . ALA A 1 487 ? 45.656 13.528 -1.814 1.00 58.38 484 ALA A O 1
ATOM 3838 N N . LYS A 1 488 ? 44.725 11.966 -3.152 1.00 54.45 485 LYS A N 1
ATOM 3839 C CA . LYS A 1 488 ? 43.388 12.541 -3.162 1.00 52.28 485 LYS A CA 1
ATOM 3840 C C . LYS A 1 488 ? 42.417 11.503 -2.623 1.00 49.05 485 LYS A C 1
ATOM 3841 O O . LYS A 1 488 ? 42.426 10.350 -3.068 1.00 59.09 485 LYS A O 1
ATOM 3847 N N . TYR A 1 489 ? 41.590 11.908 -1.665 1.00 48.08 486 TYR A N 1
ATOM 3848 C CA . TYR A 1 489 ? 40.690 10.997 -0.975 1.00 58.36 486 TYR A CA 1
ATOM 3849 C C . TYR A 1 489 ? 39.247 11.412 -1.206 1.00 62.04 486 TYR A C 1
ATOM 3850 O O . TYR A 1 489 ? 38.923 12.604 -1.212 1.00 63.89 486 TYR A O 1
ATOM 3859 N N . LEU A 1 490 ? 38.385 10.419 -1.393 1.00 47.90 487 LEU A N 1
ATOM 3860 C CA . LEU A 1 490 ? 36.954 10.633 -1.535 1.00 56.84 487 LEU A CA 1
ATOM 3861 C C . LEU A 1 490 ? 36.243 9.984 -0.357 1.00 59.44 487 LEU A C 1
ATOM 3862 O O . LEU A 1 490 ? 36.546 8.841 0.005 1.00 59.27 487 LEU A O 1
ATOM 3867 N N . THR A 1 491 ? 35.312 10.717 0.243 1.00 55.00 488 THR A N 1
ATOM 3868 C CA . THR A 1 491 ? 34.564 10.260 1.410 1.00 61.55 488 THR A CA 1
ATOM 3869 C C . THR A 1 491 ? 33.159 9.881 0.956 1.00 60.61 488 THR A C 1
ATOM 3870 O O . THR A 1 491 ? 32.370 10.750 0.570 1.00 66.95 488 THR A O 1
ATOM 3874 N N . VAL A 1 492 ? 32.852 8.587 1.002 1.00 57.79 489 VAL A N 1
ATOM 3875 C CA . VAL A 1 492 ? 31.592 8.047 0.503 1.00 63.39 489 VAL A CA 1
ATOM 3876 C C . VAL A 1 492 ? 30.723 7.650 1.687 1.00 60.18 489 VAL A C 1
ATOM 3877 O O . VAL A 1 492 ? 31.219 7.115 2.685 1.00 56.12 489 VAL A O 1
ATOM 3881 N N . GLU A 1 493 ? 29.423 7.912 1.573 1.00 65.88 490 GLU A N 1
ATOM 3882 C CA . GLU A 1 493 ? 28.459 7.640 2.631 1.00 67.48 490 GLU A CA 1
ATOM 3883 C C . GLU A 1 493 ? 27.584 6.465 2.214 1.00 68.04 490 GLU A C 1
ATOM 3884 O O . GLU A 1 493 ? 26.949 6.508 1.155 1.00 73.52 490 GLU A O 1
ATOM 3890 N N . LEU A 1 494 ? 27.551 5.423 3.041 1.00 64.14 491 LEU A N 1
ATOM 3891 C CA . LEU A 1 494 ? 26.753 4.236 2.776 1.00 62.96 491 LEU A CA 1
ATOM 3892 C C . LEU A 1 494 ? 25.710 4.048 3.869 1.00 62.94 491 LEU A C 1
ATOM 3893 O O . LEU A 1 494 ? 25.918 4.435 5.023 1.00 57.81 491 LEU A O 1
ATOM 3898 N N . SER A 1 495 ? 24.584 3.448 3.493 1.00 62.15 492 SER A N 1
ATOM 3899 C CA . SER A 1 495 ? 23.495 3.136 4.417 1.00 63.09 492 SER A CA 1
ATOM 3900 C C . SER A 1 495 ? 23.473 1.623 4.613 1.00 64.90 492 SER A C 1
ATOM 3901 O O . SER A 1 495 ? 22.956 0.886 3.769 1.00 69.27 492 SER A O 1
ATOM 3904 N N . VAL A 1 496 ? 24.039 1.165 5.727 1.00 59.47 493 VAL A N 1
ATOM 3905 C CA . VAL A 1 496 ? 24.136 -0.256 6.044 1.00 58.86 493 VAL A CA 1
ATOM 3906 C C . VAL A 1 496 ? 22.966 -0.637 6.940 1.00 64.74 493 VAL A C 1
ATOM 3907 O O . VAL A 1 496 ? 22.744 -0.012 7.986 1.00 65.61 493 VAL A O 1
ATOM 3911 N N . LYS A 1 497 ? 22.223 -1.666 6.537 1.00 69.26 494 LYS A N 1
ATOM 3912 C CA . LYS A 1 497 ? 20.988 -2.066 7.203 1.00 65.17 494 LYS A CA 1
ATOM 3913 C C . LYS A 1 497 ? 21.118 -3.507 7.683 1.00 70.63 494 LYS A C 1
ATOM 3914 O O . LYS A 1 497 ? 21.144 -4.437 6.869 1.00 69.98 494 LYS A O 1
ATOM 3920 N N . GLU A 1 498 ? 21.197 -3.682 9.005 1.00 74.48 495 GLU A N 1
ATOM 3921 C CA . GLU A 1 498 ? 21.183 -5.000 9.646 1.00 76.13 495 GLU A CA 1
ATOM 3922 C C . GLU A 1 498 ? 22.289 -5.907 9.106 1.00 67.50 495 GLU A C 1
ATOM 3923 O O . GLU A 1 498 ? 22.042 -7.027 8.653 1.00 65.89 495 GLU A O 1
ATOM 3929 N N . MET A 1 499 ? 23.523 -5.414 9.161 1.00 63.21 496 MET A N 1
ATOM 3930 C CA . MET A 1 499 ? 24.660 -6.222 8.748 1.00 58.13 496 MET A CA 1
ATOM 3931 C C . MET A 1 499 ? 24.874 -7.363 9.734 1.00 66.03 496 MET A C 1
ATOM 3932 O O . MET A 1 499 ? 24.731 -7.192 10.948 1.00 63.44 496 MET A O 1
ATOM 3937 N N . ALA A 1 500 ? 25.212 -8.536 9.204 1.00 65.56 497 ALA A N 1
ATOM 3938 C CA . ALA A 1 500 ? 25.308 -9.731 10.026 1.00 59.68 497 ALA A CA 1
ATOM 3939 C C . ALA A 1 500 ? 26.434 -9.594 11.051 1.00 68.28 497 ALA A C 1
ATOM 3940 O O . ALA A 1 500 ? 27.439 -8.924 10.797 1.00 73.66 497 ALA A O 1
ATOM 3942 N N . PRO A 1 501 ? 26.284 -10.209 12.224 1.00 65.03 498 PRO A N 1
ATOM 3943 C CA . PRO A 1 501 ? 27.356 -10.159 13.224 1.00 55.00 498 PRO A CA 1
ATOM 3944 C C . PRO A 1 501 ? 28.621 -10.847 12.729 1.00 56.70 498 PRO A C 1
ATOM 3945 O O . PRO A 1 501 ? 28.564 -11.866 12.038 1.00 62.13 498 PRO A O 1
ATOM 3949 N N . PHE A 1 502 ? 29.767 -10.273 13.106 1.00 57.95 499 PHE A N 1
ATOM 3950 C CA . PHE A 1 502 ? 31.096 -10.781 12.775 1.00 50.73 499 PHE A CA 1
ATOM 3951 C C . PHE A 1 502 ? 31.185 -11.258 11.332 1.00 55.88 499 PHE A C 1
ATOM 3952 O O . PHE A 1 502 ? 31.367 -12.451 11.067 1.00 53.80 499 PHE A O 1
ATOM 3960 N N . SER A 1 503 ? 31.052 -10.321 10.397 1.00 52.93 500 SER A N 1
ATOM 3961 C CA . SER A 1 503 ? 31.113 -10.600 8.973 1.00 64.44 500 SER A CA 1
ATOM 3962 C C . SER A 1 503 ? 31.813 -9.432 8.291 1.00 62.19 500 SER A C 1
ATOM 3963 O O . SER A 1 503 ? 32.178 -8.442 8.934 1.00 48.60 500 SER A O 1
ATOM 3966 N N . TRP A 1 504 ? 32.005 -9.545 6.979 1.00 57.69 501 TRP A N 1
ATOM 3967 C CA . TRP A 1 504 ? 32.532 -8.433 6.202 1.00 59.62 501 TRP A CA 1
ATOM 3968 C C . TRP A 1 504 ? 31.889 -8.414 4.825 1.00 65.87 501 TRP A C 1
ATOM 3969 O O . TRP A 1 504 ? 31.598 -9.466 4.248 1.00 67.49 501 TRP A O 1
ATOM 3980 N N . ASP A 1 505 ? 31.662 -7.209 4.312 1.00 66.55 502 ASP A N 1
ATOM 3981 C CA . ASP A 1 505 ? 31.111 -6.998 2.983 1.00 69.02 502 ASP A CA 1
ATOM 3982 C C . ASP A 1 505 ? 32.063 -6.128 2.177 1.00 71.87 502 ASP A C 1
ATOM 3983 O O . ASP A 1 505 ? 32.584 -5.128 2.683 1.00 77.87 502 ASP A O 1
ATOM 3988 N N . SER A 1 506 ? 32.291 -6.513 0.927 1.00 62.83 503 SER A N 1
ATOM 3989 C CA . SER A 1 506 ? 33.206 -5.804 0.046 1.00 56.15 503 SER A CA 1
ATOM 3990 C C . SER A 1 506 ? 32.428 -4.965 -0.959 1.00 65.59 503 SER A C 1
ATOM 3991 O O . SER A 1 506 ? 31.403 -5.402 -1.490 1.00 67.06 503 SER A O 1
ATOM 3994 N N . PHE A 1 507 ? 32.918 -3.755 -1.207 1.00 65.57 504 PHE A N 1
ATOM 3995 C CA . PHE A 1 507 ? 32.349 -2.847 -2.192 1.00 63.75 504 PHE A CA 1
ATOM 3996 C C . PHE A 1 507 ? 33.487 -2.248 -3.010 1.00 62.02 504 PHE A C 1
ATOM 3997 O O . PHE A 1 507 ? 34.666 -2.485 -2.736 1.00 58.11 504 PHE A O 1
ATOM 4005 N N . ALA A 1 508 ? 33.132 -1.466 -4.027 1.00 66.26 505 ALA A N 1
ATOM 4006 C CA . ALA A 1 508 ? 34.132 -0.838 -4.876 1.00 65.47 505 ALA A CA 1
ATOM 4007 C C . ALA A 1 508 ? 33.615 0.509 -5.354 1.00 69.59 505 ALA A C 1
ATOM 4008 O O . ALA A 1 508 ? 32.412 0.781 -5.330 1.00 70.22 505 ALA A O 1
ATOM 4010 N N . LEU A 1 509 ? 34.546 1.349 -5.798 1.00 70.69 506 LEU A N 1
ATOM 4011 C CA . LEU A 1 509 ? 34.249 2.698 -6.266 1.00 67.16 506 LEU A CA 1
ATOM 4012 C C . LEU A 1 509 ? 34.655 2.789 -7.730 1.00 70.19 506 LEU A C 1
ATOM 4013 O O . LEU A 1 509 ? 35.850 2.808 -8.047 1.00 75.76 506 LEU A O 1
ATOM 4018 N N . ILE A 1 510 ? 33.668 2.837 -8.620 1.00 63.14 507 ILE A N 1
ATOM 4019 C CA . ILE A 1 510 ? 33.915 2.936 -10.051 1.00 64.32 507 ILE A CA 1
ATOM 4020 C C . ILE A 1 510 ? 33.418 4.287 -10.546 1.00 69.98 507 ILE A C 1
ATOM 4021 O O . ILE A 1 510 ? 32.600 4.956 -9.907 1.00 74.68 507 ILE A O 1
ATOM 4026 N N . GLN A 1 511 ? 33.928 4.691 -11.708 1.00 73.02 508 GLN A N 1
ATOM 4027 C CA . GLN A 1 511 ? 33.466 5.923 -12.331 1.00 71.32 508 GLN A CA 1
ATOM 4028 C C . GLN A 1 511 ? 32.085 5.710 -12.935 1.00 71.78 508 GLN A C 1
ATOM 4029 O O . GLN A 1 511 ? 31.861 4.753 -13.682 1.00 73.70 508 GLN A O 1
ATOM 4035 N N . GLY A 1 512 ? 31.162 6.603 -12.610 1.00 72.70 509 GLY A N 1
ATOM 4036 C CA . GLY A 1 512 ? 29.812 6.506 -13.125 1.00 72.69 509 GLY A CA 1
ATOM 4037 C C . GLY A 1 512 ? 28.884 7.402 -12.342 1.00 71.61 509 GLY A C 1
ATOM 4038 O O . GLY A 1 512 ? 29.267 8.021 -11.344 1.00 66.33 509 GLY A O 1
ATOM 4039 N N . GLU A 1 513 ? 27.643 7.465 -12.818 1.00 80.04 510 GLU A N 1
ATOM 4040 C CA . GLU A 1 513 ? 26.628 8.259 -12.142 1.00 79.51 510 GLU A CA 1
ATOM 4041 C C . GLU A 1 513 ? 26.331 7.670 -10.769 1.00 80.55 510 GLU A C 1
ATOM 4042 O O . GLU A 1 513 ? 26.028 6.480 -10.643 1.00 87.37 510 GLU A O 1
ATOM 4044 N N . THR A 1 514 ? 26.424 8.507 -9.739 1.00 75.36 511 THR A N 1
ATOM 4045 C CA . THR A 1 514 ? 26.181 8.043 -8.380 1.00 81.56 511 THR A CA 1
ATOM 4046 C C . THR A 1 514 ? 24.704 7.726 -8.178 1.00 80.99 511 THR A C 1
ATOM 4047 O O . THR A 1 514 ? 23.823 8.429 -8.680 1.00 86.76 511 THR A O 1
ATOM 4051 N N . LYS A 1 515 ? 24.439 6.650 -7.442 1.00 73.42 512 LYS A N 1
ATOM 4052 C CA . LYS A 1 515 ? 23.077 6.232 -7.130 1.00 70.29 512 LYS A CA 1
ATOM 4053 C C . LYS A 1 515 ? 22.657 6.912 -5.832 1.00 68.69 512 LYS A C 1
ATOM 4054 O O . LYS A 1 515 ? 23.141 6.559 -4.752 1.00 76.69 512 LYS A O 1
ATOM 4060 N N . ALA A 1 516 ? 21.767 7.893 -5.939 1.00 70.30 513 ALA A N 1
ATOM 4061 C CA . ALA A 1 516 ? 21.375 8.688 -4.786 1.00 65.30 513 ALA A CA 1
ATOM 4062 C C . ALA A 1 516 ? 20.362 7.941 -3.927 1.00 66.52 513 ALA A C 1
ATOM 4063 O O . ALA A 1 516 ? 19.626 7.074 -4.405 1.00 65.71 513 ALA A O 1
ATOM 4065 N N . PHE A 1 517 ? 20.336 8.287 -2.641 1.00 63.70 514 PHE A N 1
ATOM 4066 C CA . PHE A 1 517 ? 19.338 7.725 -1.742 1.00 71.47 514 PHE A CA 1
ATOM 4067 C C . PHE A 1 517 ? 17.948 8.214 -2.132 1.00 75.69 514 PHE A C 1
ATOM 4068 O O . PHE A 1 517 ? 17.749 9.392 -2.441 1.00 74.53 514 PHE A O 1
ATOM 4076 N N . GLU A 1 518 ? 16.986 7.299 -2.124 1.00 77.24 515 GLU A N 1
ATOM 4077 C CA . GLU A 1 518 ? 15.609 7.612 -2.471 1.00 73.73 515 GLU A CA 1
ATOM 4078 C C . GLU A 1 518 ? 14.740 7.622 -1.221 1.00 77.14 515 GLU A C 1
ATOM 4079 O O . GLU A 1 518 ? 15.057 6.992 -0.208 1.00 80.16 515 GLU A O 1
ATOM 4081 N N . GLY A 1 519 ? 13.638 8.352 -1.304 1.00 78.02 516 GLY A N 1
ATOM 4082 C CA . GLY A 1 519 ? 12.690 8.465 -0.216 1.00 78.31 516 GLY A CA 1
ATOM 4083 C C . GLY A 1 519 ? 12.547 9.896 0.264 1.00 73.85 516 GLY A C 1
ATOM 4084 O O . GLY A 1 519 ? 13.168 10.825 -0.251 1.00 68.14 516 GLY A O 1
ATOM 4085 N N . SER A 1 520 ? 11.701 10.054 1.277 1.00 68.82 517 SER A N 1
ATOM 4086 C CA . SER A 1 520 ? 11.428 11.366 1.839 1.00 65.24 517 SER A CA 1
ATOM 4087 C C . SER A 1 520 ? 12.527 11.775 2.812 1.00 67.13 517 SER A C 1
ATOM 4088 O O . SER A 1 520 ? 13.102 10.943 3.522 1.00 72.17 517 SER A O 1
ATOM 4091 N N . LEU A 1 521 ? 12.817 13.074 2.834 1.00 60.68 518 LEU A N 1
ATOM 4092 C CA . LEU A 1 521 ? 13.786 13.611 3.780 1.00 65.38 518 LEU A CA 1
ATOM 4093 C C . LEU A 1 521 ? 13.304 13.387 5.207 1.00 68.03 518 LEU A C 1
ATOM 4094 O O . LEU A 1 521 ? 12.139 13.638 5.530 1.00 73.28 518 LEU A O 1
ATOM 4099 N N . LEU A 1 522 ? 14.208 12.906 6.064 1.00 65.24 519 LEU A N 1
ATOM 4100 C CA . LEU A 1 522 ? 13.830 12.581 7.435 1.00 64.45 519 LEU A CA 1
ATOM 4101 C C . LEU A 1 522 ? 13.464 13.822 8.238 1.00 70.34 519 LEU A C 1
ATOM 4102 O O . LEU A 1 522 ? 12.655 13.737 9.169 1.00 81.51 519 LEU A O 1
ATOM 4107 N N . ALA A 1 523 ? 14.036 14.973 7.901 1.00 63.49 520 ALA A N 1
ATOM 4108 C CA . ALA A 1 523 ? 13.875 16.185 8.690 1.00 64.45 520 ALA A CA 1
ATOM 4109 C C . ALA A 1 523 ? 12.931 17.160 8.000 1.00 66.60 520 ALA A C 1
ATOM 4110 O O . ALA A 1 523 ? 12.928 17.276 6.770 1.00 69.28 520 ALA A O 1
ATOM 4112 N N . GLN A 1 524 ? 12.130 17.857 8.808 1.00 63.50 521 GLN A N 1
ATOM 4113 C CA . GLN A 1 524 ? 11.272 18.952 8.365 1.00 62.28 521 GLN A CA 1
ATOM 4114 C C . GLN A 1 524 ? 11.796 20.228 9.011 1.00 61.86 521 GLN A C 1
ATOM 4115 O O . GLN A 1 524 ? 11.386 20.580 10.127 1.00 64.91 521 GLN A O 1
ATOM 4121 N N . PRO A 1 525 ? 12.705 20.955 8.354 1.00 65.66 522 PRO A N 1
ATOM 4122 C CA . PRO A 1 525 ? 13.402 22.057 9.037 1.00 60.87 522 PRO A CA 1
ATOM 4123 C C . PRO A 1 525 ? 12.522 23.250 9.357 1.00 64.75 522 PRO A C 1
ATOM 4124 O O . PRO A 1 525 ? 12.878 24.024 10.254 1.00 71.53 522 PRO A O 1
ATOM 4128 N N . ALA A 1 526 ? 11.398 23.433 8.662 1.00 64.55 523 ALA A N 1
ATOM 4129 C CA . ALA A 1 526 ? 10.567 24.605 8.916 1.00 61.46 523 ALA A CA 1
ATOM 4130 C C . ALA A 1 526 ? 9.976 24.586 10.319 1.00 69.14 523 ALA A C 1
ATOM 4131 O O . ALA A 1 526 ? 9.658 25.645 10.871 1.00 67.96 523 ALA A O 1
ATOM 4133 N N . THR A 1 527 ? 9.826 23.400 10.911 1.00 73.83 524 THR A N 1
ATOM 4134 C CA . THR A 1 527 ? 9.292 23.255 12.260 1.00 77.31 524 THR A CA 1
ATOM 4135 C C . THR A 1 527 ? 10.268 22.561 13.203 1.00 68.77 524 THR A C 1
ATOM 4136 O O . THR A 1 527 ? 9.885 22.224 14.330 1.00 64.12 524 THR A O 1
ATOM 4140 N N . ASN A 1 528 ? 11.514 22.345 12.775 1.00 63.14 525 ASN A N 1
ATOM 4141 C CA . ASN A 1 528 ? 12.537 21.682 13.585 1.00 70.20 525 ASN A CA 1
ATOM 4142 C C . ASN A 1 528 ? 12.070 20.292 14.022 1.00 67.45 525 ASN A C 1
ATOM 4143 O O . ASN A 1 528 ? 11.970 19.983 15.211 1.00 65.29 525 ASN A O 1
ATOM 4148 N N . GLU A 1 529 ? 11.788 19.448 13.033 1.00 64.85 526 GLU A N 1
ATOM 4149 C CA . GLU A 1 529 ? 11.226 18.131 13.286 1.00 63.11 526 GLU A CA 1
ATOM 4150 C C . GLU A 1 529 ? 11.941 17.070 12.462 1.00 62.47 526 GLU A C 1
ATOM 4151 O O . GLU A 1 529 ? 12.411 17.330 11.350 1.00 72.95 526 GLU A O 1
ATOM 4157 N N . MET A 1 530 ? 12.024 15.871 13.034 1.00 60.85 527 MET A N 1
ATOM 4158 C CA . MET A 1 530 ? 12.497 14.678 12.349 1.00 65.17 527 MET A CA 1
ATOM 4159 C C . MET A 1 530 ? 11.522 13.544 12.623 1.00 75.21 527 MET A C 1
ATOM 4160 O O . MET A 1 530 ? 10.811 13.545 13.632 1.00 87.08 527 MET A O 1
ATOM 4165 N N . GLU A 1 531 ? 11.497 12.567 11.719 1.00 73.15 528 GLU A N 1
ATOM 4166 C CA . GLU A 1 531 ? 10.705 11.368 11.956 1.00 70.09 528 GLU A CA 1
ATOM 4167 C C . GLU A 1 531 ? 11.113 10.287 10.967 1.00 69.49 528 GLU A C 1
ATOM 4168 O O . GLU A 1 531 ? 11.504 10.579 9.832 1.00 65.75 528 GLU A O 1
ATOM 4174 N N . ASN A 1 532 ? 11.032 9.039 11.424 1.00 69.96 529 ASN A N 1
ATOM 4175 C CA . ASN A 1 532 ? 11.168 7.878 10.554 1.00 71.29 529 ASN A CA 1
ATOM 4176 C C . ASN A 1 532 ? 9.993 6.939 10.793 1.00 75.10 529 ASN A C 1
ATOM 4177 O O . ASN A 1 532 ? 8.874 7.393 11.050 1.00 78.81 529 ASN A O 1
ATOM 4182 N N . GLU A 1 533 ? 10.232 5.635 10.722 1.00 80.66 530 GLU A N 1
ATOM 4183 C CA . GLU A 1 533 ? 9.179 4.654 10.940 1.00 89.19 530 GLU A CA 1
ATOM 4184 C C . GLU A 1 533 ? 9.056 4.231 12.397 1.00 87.77 530 GLU A C 1
ATOM 4185 O O . GLU A 1 533 ? 8.187 3.413 12.718 1.00 94.86 530 GLU A O 1
ATOM 4191 N N . PHE A 1 534 ? 9.890 4.768 13.285 1.00 82.45 531 PHE A N 1
ATOM 4192 C CA . PHE A 1 534 ? 9.858 4.407 14.697 1.00 76.28 531 PHE A CA 1
ATOM 4193 C C . PHE A 1 534 ? 9.491 5.576 15.596 1.00 72.42 531 PHE A C 1
ATOM 4194 O O . PHE A 1 534 ? 8.627 5.432 16.469 1.00 75.21 531 PHE A O 1
ATOM 4202 N N . ILE A 1 535 ? 10.128 6.732 15.415 1.00 62.58 532 ILE A N 1
ATOM 4203 C CA . ILE A 1 535 ? 9.973 7.862 16.320 1.00 61.73 532 ILE A CA 1
ATOM 4204 C C . ILE A 1 535 ? 9.652 9.119 15.525 1.00 69.48 532 ILE A C 1
ATOM 4205 O O . ILE A 1 535 ? 10.019 9.251 14.354 1.00 71.47 532 ILE A O 1
ATOM 4210 N N . GLN A 1 536 ? 8.959 10.050 16.179 1.00 70.04 533 GLN A N 1
ATOM 4211 C CA . GLN A 1 536 ? 8.669 11.369 15.630 1.00 67.66 533 GLN A CA 1
ATOM 4212 C C . GLN A 1 536 ? 9.228 12.403 16.597 1.00 61.98 533 GLN A C 1
ATOM 4213 O O . GLN A 1 536 ? 8.793 12.474 17.751 1.00 65.54 533 GLN A O 1
ATOM 4219 N N . VAL A 1 537 ? 10.189 13.196 16.132 1.00 58.12 534 VAL A N 1
ATOM 4220 C CA . VAL A 1 537 ? 10.970 14.079 16.991 1.00 51.83 534 VAL A CA 1
ATOM 4221 C C . VAL A 1 537 ? 10.600 15.526 16.698 1.00 55.24 534 VAL A C 1
ATOM 4222 O O . VAL A 1 537 ? 10.618 15.958 15.539 1.00 62.45 534 VAL A O 1
ATOM 4226 N N . LYS A 1 538 ? 10.264 16.269 17.750 1.00 62.94 535 LYS A N 1
ATOM 4227 C CA . LYS A 1 538 ? 10.076 17.711 17.686 1.00 62.31 535 LYS A CA 1
ATOM 4228 C C . LYS A 1 538 ? 11.081 18.368 18.619 1.00 60.51 535 LYS A C 1
ATOM 4229 O O . LYS A 1 538 ? 11.220 17.956 19.775 1.00 57.64 535 LYS A O 1
ATOM 4235 N N . ILE A 1 539 ? 11.786 19.375 18.115 1.00 51.22 536 ILE A N 1
ATOM 4236 C CA . ILE A 1 539 ? 12.744 20.142 18.901 1.00 57.12 536 ILE A CA 1
ATOM 4237 C C . ILE A 1 539 ? 12.105 21.490 19.205 1.00 71.79 536 ILE A C 1
ATOM 4238 O O . ILE A 1 539 ? 11.940 22.328 18.310 1.00 78.98 536 ILE A O 1
ATOM 4243 N N . GLU A 1 540 ? 11.740 21.698 20.466 1.00 70.16 537 GLU A N 1
ATOM 4244 C CA . GLU A 1 540 ? 11.080 22.924 20.880 1.00 74.10 537 GLU A CA 1
ATOM 4245 C C . GLU A 1 540 ? 12.074 24.082 20.932 1.00 74.52 537 GLU A C 1
ATOM 4246 O O . GLU A 1 540 ? 13.292 23.890 20.987 1.00 75.86 537 GLU A O 1
ATOM 4252 N N . ASN A 1 541 ? 11.532 25.304 20.913 1.00 75.26 538 ASN A N 1
ATOM 4253 C CA . ASN A 1 541 ? 12.353 26.486 21.158 1.00 70.79 538 ASN A CA 1
ATOM 4254 C C . ASN A 1 541 ? 13.033 26.423 22.517 1.00 72.45 538 ASN A C 1
ATOM 4255 O O . ASN A 1 541 ? 14.066 27.071 22.718 1.00 64.81 538 ASN A O 1
ATOM 4260 N N . ASN A 1 542 ? 12.461 25.661 23.453 1.00 78.18 539 ASN A N 1
ATOM 4261 C CA . ASN A 1 542 ? 13.133 25.356 24.710 1.00 76.45 539 ASN A CA 1
ATOM 4262 C C . ASN A 1 542 ? 14.496 24.720 24.463 1.00 77.29 539 ASN A C 1
ATOM 4263 O O . ASN A 1 542 ? 15.461 24.990 25.187 1.00 76.60 539 ASN A O 1
ATOM 4268 N N . GLY A 1 543 ? 14.598 23.891 23.428 1.00 76.17 540 GLY A N 1
ATOM 4269 C CA . GLY A 1 543 ? 15.743 23.035 23.226 1.00 71.71 540 GLY A CA 1
ATOM 4270 C C . GLY A 1 543 ? 15.512 21.606 23.657 1.00 66.05 540 GLY A C 1
ATOM 4271 O O . GLY A 1 543 ? 16.317 20.730 23.315 1.00 57.86 540 GLY A O 1
ATOM 4272 N N . SER A 1 544 ? 14.438 21.350 24.398 1.00 61.29 541 SER A N 1
ATOM 4273 C CA . SER A 1 544 ? 14.068 20.009 24.808 1.00 63.77 541 SER A CA 1
ATOM 4274 C C . SER A 1 544 ? 13.419 19.260 23.646 1.00 58.07 541 SER A C 1
ATOM 4275 O O . SER A 1 544 ? 13.035 19.842 22.628 1.00 56.77 541 SER A O 1
ATOM 4278 N N . LEU A 1 545 ? 13.294 17.948 23.812 1.00 54.96 542 LEU A N 1
ATOM 4279 C CA . LEU A 1 545 ? 12.766 17.074 22.776 1.00 48.47 542 LEU A CA 1
ATOM 4280 C C . LEU A 1 545 ? 11.400 16.536 23.181 1.00 52.40 542 LEU A C 1
ATOM 4281 O O . LEU A 1 545 ? 11.178 16.185 24.344 1.00 51.36 542 LEU A O 1
ATOM 4286 N N . THR A 1 546 ? 10.491 16.475 22.211 1.00 50.37 543 THR A N 1
ATOM 4287 C CA . THR A 1 546 ? 9.199 15.814 22.365 1.00 53.85 543 THR A CA 1
ATOM 4288 C C . THR A 1 546 ? 9.139 14.686 21.343 1.00 56.92 543 THR A C 1
ATOM 4289 O O . THR A 1 546 ? 9.020 14.939 20.139 1.00 64.69 543 THR A O 1
ATOM 4293 N N . ILE A 1 547 ? 9.228 13.448 21.821 1.00 56.58 544 ILE A N 1
ATOM 4294 C CA . ILE A 1 547 ? 9.322 12.273 20.964 1.00 57.01 544 ILE A CA 1
ATOM 4295 C C . ILE A 1 547 ? 8.005 11.514 21.018 1.00 62.47 544 ILE A C 1
ATOM 4296 O O . ILE A 1 547 ? 7.363 11.436 22.072 1.00 63.81 544 ILE A O 1
ATOM 4301 N N . ALA A 1 548 ? 7.605 10.954 19.880 1.00 62.28 545 ALA A N 1
ATOM 4302 C CA . ALA A 1 548 ? 6.411 10.124 19.780 1.00 59.76 545 ALA A CA 1
ATOM 4303 C C . ALA A 1 548 ? 6.814 8.759 19.241 1.00 61.16 545 ALA A C 1
ATOM 4304 O O . ALA A 1 548 ? 7.354 8.661 18.134 1.00 65.35 545 ALA A O 1
ATOM 4306 N N . ASP A 1 549 ? 6.564 7.714 20.026 1.00 68.95 546 ASP A N 1
ATOM 4307 C CA . ASP A 1 549 ? 6.826 6.342 19.597 1.00 72.01 546 ASP A CA 1
ATOM 4308 C C . ASP A 1 549 ? 5.724 5.943 18.625 1.00 67.86 546 ASP A C 1
ATOM 4309 O O . ASP A 1 549 ? 4.593 5.665 19.029 1.00 67.23 546 ASP A O 1
ATOM 4314 N N . LYS A 1 550 ? 6.053 5.915 17.330 1.00 70.99 547 LYS A N 1
ATOM 4315 C CA . LYS A 1 550 ? 5.044 5.659 16.307 1.00 74.60 547 LYS A CA 1
ATOM 4316 C C . LYS A 1 550 ? 4.552 4.218 16.314 1.00 79.07 547 LYS A C 1
ATOM 4317 O O . LYS A 1 550 ? 3.492 3.938 15.746 1.00 85.56 547 LYS A O 1
ATOM 4323 N N . LYS A 1 551 ? 5.288 3.302 16.942 1.00 76.95 548 LYS A N 1
ATOM 4324 C CA . LYS A 1 551 ? 4.860 1.910 17.015 1.00 82.77 548 LYS A CA 1
ATOM 4325 C C . LYS A 1 551 ? 3.973 1.634 18.222 1.00 81.64 548 LYS A C 1
ATOM 4326 O O . LYS A 1 551 ? 3.050 0.818 18.135 1.00 79.17 548 LYS A O 1
ATOM 4330 N N . THR A 1 552 ? 4.230 2.301 19.348 1.00 76.81 549 THR A N 1
ATOM 4331 C CA . THR A 1 552 ? 3.462 2.084 20.566 1.00 72.77 549 THR A CA 1
ATOM 4332 C C . THR A 1 552 ? 2.487 3.213 20.874 1.00 73.23 549 THR A C 1
ATOM 4333 O O . THR A 1 552 ? 1.607 3.031 21.721 1.00 75.43 549 THR A O 1
ATOM 4337 N N . GLY A 1 553 ? 2.618 4.363 20.216 1.00 70.40 550 GLY A N 1
ATOM 4338 C CA . GLY A 1 553 ? 1.726 5.479 20.453 1.00 61.61 550 GLY A CA 1
ATOM 4339 C C . GLY A 1 553 ? 2.045 6.313 21.672 1.00 59.46 550 GLY A C 1
ATOM 4340 O O . GLY A 1 553 ? 1.242 7.179 22.037 1.00 64.29 550 GLY A O 1
ATOM 4341 N N . GLU A 1 554 ? 3.187 6.086 22.312 1.00 58.76 551 GLU A N 1
ATOM 4342 C CA . GLU A 1 554 ? 3.555 6.813 23.515 1.00 66.84 551 GLU A CA 1
ATOM 4343 C C . GLU A 1 554 ? 4.250 8.124 23.165 1.00 69.53 551 GLU A C 1
ATOM 4344 O O . GLU A 1 554 ? 4.837 8.281 22.091 1.00 74.27 551 GLU A O 1
ATOM 4350 N N . THR A 1 555 ? 4.174 9.073 24.094 1.00 63.14 552 THR A N 1
ATOM 4351 C CA . THR A 1 555 ? 4.808 10.373 23.938 1.00 69.73 552 THR A CA 1
ATOM 4352 C C . THR A 1 555 ? 5.686 10.663 25.147 1.00 66.11 552 THR A C 1
ATOM 4353 O O . THR A 1 555 ? 5.389 10.241 26.268 1.00 56.20 552 THR A O 1
ATOM 4357 N N . PHE A 1 556 ? 6.774 11.389 24.902 1.00 67.90 553 PHE A N 1
ATOM 4358 C CA . PHE A 1 556 ? 7.702 11.795 25.948 1.00 65.25 553 PHE A CA 1
ATOM 4359 C C . PHE A 1 556 ? 8.129 13.229 25.680 1.00 67.96 553 PHE A C 1
ATOM 4360 O O . PHE A 1 556 ? 8.485 13.567 24.547 1.00 73.89 553 PHE A O 1
ATOM 4368 N N . SER A 1 557 ? 8.095 14.067 26.714 1.00 62.40 554 SER A N 1
ATOM 4369 C CA . SER A 1 557 ? 8.378 15.487 26.570 1.00 60.23 554 SER A CA 1
ATOM 4370 C C . SER A 1 557 ? 9.468 15.912 27.545 1.00 63.29 554 SER A C 1
ATOM 4371 O O . SER A 1 557 ? 9.804 15.194 28.490 1.00 67.76 554 SER A O 1
ATOM 4374 N N . LYS A 1 558 ? 10.016 17.103 27.293 1.00 63.95 555 LYS A N 1
ATOM 4375 C CA . LYS A 1 558 ? 11.073 17.716 28.097 1.00 68.70 555 LYS A CA 1
ATOM 4376 C C . LYS A 1 558 ? 12.339 16.865 28.149 1.00 72.25 555 LYS A C 1
ATOM 4377 O O . LYS A 1 558 ? 13.114 16.953 29.107 1.00 64.25 555 LYS A O 1
ATOM 4383 N N . LEU A 1 559 ? 12.572 16.048 27.128 1.00 72.73 556 LEU A N 1
ATOM 4384 C CA . LEU A 1 559 ? 13.782 15.245 27.065 1.00 65.93 556 LEU A CA 1
ATOM 4385 C C . LEU A 1 559 ? 14.970 16.103 26.644 1.00 64.03 556 LEU A C 1
ATOM 4386 O O . LEU A 1 559 ? 14.815 17.135 25.984 1.00 60.68 556 LEU A O 1
ATOM 4391 N N . LEU A 1 560 ? 16.166 15.659 27.036 1.00 64.15 557 LEU A N 1
ATOM 4392 C CA . LEU A 1 560 ? 17.417 16.366 26.753 1.00 58.14 557 LEU A CA 1
ATOM 4393 C C . LEU A 1 560 ? 17.414 17.759 27.385 1.00 63.31 557 LEU A C 1
ATOM 4394 O O . LEU A 1 560 ? 17.657 18.772 26.725 1.00 63.72 557 LEU A O 1
ATOM 4399 N N . THR A 1 561 ? 17.127 17.802 28.683 1.00 62.33 558 THR A N 1
ATOM 4400 C CA . THR A 1 561 ? 17.188 19.030 29.465 1.00 59.67 558 THR A CA 1
ATOM 4401 C C . THR A 1 561 ? 18.455 19.016 30.310 1.00 62.60 558 THR A C 1
ATOM 4402 O O . THR A 1 561 ? 18.745 18.022 30.984 1.00 61.94 558 THR A O 1
ATOM 4406 N N . PHE A 1 562 ? 19.204 20.113 30.270 1.00 57.78 559 PHE A N 1
ATOM 4407 C CA . PHE A 1 562 ? 20.476 20.215 30.971 1.00 53.12 559 PHE A CA 1
ATOM 4408 C C . PHE A 1 562 ? 20.296 20.931 32.303 1.00 54.26 559 PHE A C 1
ATOM 4409 O O . PHE A 1 562 ? 19.518 21.884 32.411 1.00 55.62 559 PHE A O 1
ATOM 4417 N N . GLU A 1 563 ? 21.023 20.462 33.315 1.00 52.42 560 GLU A N 1
ATOM 4418 C CA . GLU A 1 563 ? 20.907 20.976 34.672 1.00 46.18 560 GLU A CA 1
ATOM 4419 C C . GLU A 1 563 ? 22.295 21.093 35.279 1.00 48.75 560 GLU A C 1
ATOM 4420 O O . GLU A 1 563 ? 23.054 20.119 35.288 1.00 47.77 560 GLU A O 1
ATOM 4426 N N . ASP A 1 564 ? 22.623 22.278 35.785 1.00 46.87 561 ASP A N 1
ATOM 4427 C CA . ASP A 1 564 ? 23.906 22.530 36.426 1.00 48.04 561 ASP A CA 1
ATOM 4428 C C . ASP A 1 564 ? 23.672 22.993 37.855 1.00 46.81 561 ASP A C 1
ATOM 4429 O O . ASP A 1 564 ? 22.862 23.895 38.099 1.00 54.43 561 ASP A O 1
ATOM 4434 N N . THR A 1 565 ? 24.373 22.365 38.795 1.00 42.91 562 THR A N 1
ATOM 4435 C CA . THR A 1 565 ? 24.340 22.751 40.196 1.00 48.06 562 THR A CA 1
ATOM 4436 C C . THR A 1 565 ? 25.766 22.871 40.710 1.00 51.75 562 THR A C 1
ATOM 4437 O O . THR A 1 565 ? 26.715 22.392 40.086 1.00 48.99 562 THR A O 1
ATOM 4441 N N . GLY A 1 566 ? 25.905 23.518 41.863 1.00 46.32 563 GLY A N 1
ATOM 4442 C CA . GLY A 1 566 ? 27.198 23.598 42.504 1.00 44.19 563 GLY A CA 1
ATOM 4443 C C . GLY A 1 566 ? 27.610 22.278 43.125 1.00 41.78 563 GLY A C 1
ATOM 4444 O O . GLY A 1 566 ? 26.799 21.386 43.374 1.00 38.62 563 GLY A O 1
ATOM 4445 N N . ASP A 1 567 ? 28.911 22.152 43.373 1.00 37.08 564 ASP A N 1
ATOM 4446 C CA . ASP A 1 567 ? 29.448 20.957 44.018 1.00 41.31 564 ASP A CA 1
ATOM 4447 C C . ASP A 1 567 ? 30.651 21.378 44.847 1.00 53.28 564 ASP A C 1
ATOM 4448 O O . ASP A 1 567 ? 31.685 21.764 44.292 1.00 56.73 564 ASP A O 1
ATOM 4453 N N . ILE A 1 568 ? 30.514 21.304 46.169 1.00 50.78 565 ILE A N 1
ATOM 4454 C CA . ILE A 1 568 ? 31.592 21.674 47.077 1.00 48.13 565 ILE A CA 1
ATOM 4455 C C . ILE A 1 568 ? 32.071 20.430 47.812 1.00 45.98 565 ILE A C 1
ATOM 4456 O O . ILE A 1 568 ? 32.467 20.495 48.982 1.00 46.05 565 ILE A O 1
ATOM 4461 N N . GLY A 1 569 ? 32.039 19.288 47.130 1.00 44.84 566 GLY A N 1
ATOM 4462 C CA . GLY A 1 569 ? 32.522 18.052 47.709 1.00 44.08 566 GLY A CA 1
ATOM 4463 C C . GLY A 1 569 ? 33.972 17.774 47.371 1.00 48.26 566 GLY A C 1
ATOM 4464 O O . GLY A 1 569 ? 34.841 18.629 47.569 1.00 46.89 566 GLY A O 1
ATOM 4465 N N . ASN A 1 570 ? 34.245 16.578 46.858 1.00 45.58 567 ASN A N 1
ATOM 4466 C CA . ASN A 1 570 ? 35.597 16.180 46.489 1.00 43.68 567 ASN A CA 1
ATOM 4467 C C . ASN A 1 570 ? 35.508 15.163 45.356 1.00 42.69 567 ASN A C 1
ATOM 4468 O O . ASN A 1 570 ? 34.435 14.926 44.793 1.00 40.69 567 ASN A O 1
ATOM 4473 N N . GLU A 1 571 ? 36.648 14.552 45.023 1.00 44.17 568 GLU A N 1
ATOM 4474 C CA . GLU A 1 571 ? 36.672 13.550 43.964 1.00 45.25 568 GLU A CA 1
ATOM 4475 C C . GLU A 1 571 ? 35.886 12.299 44.332 1.00 46.37 568 GLU A C 1
ATOM 4476 O O . GLU A 1 571 ? 35.533 11.519 43.440 1.00 46.14 568 GLU A O 1
ATOM 4482 N N . TYR A 1 572 ? 35.599 12.092 45.616 1.00 46.90 569 TYR A N 1
ATOM 4483 C CA . TYR A 1 572 ? 34.830 10.935 46.058 1.00 44.15 569 TYR A CA 1
ATOM 4484 C C . TYR A 1 572 ? 33.331 11.201 46.095 1.00 51.34 569 TYR A C 1
ATOM 4485 O O . TYR A 1 572 ? 32.539 10.333 45.710 1.00 57.99 569 TYR A O 1
ATOM 4494 N N . ILE A 1 573 ? 32.923 12.378 46.565 1.00 44.56 570 ILE A N 1
ATOM 4495 C CA . ILE A 1 573 ? 31.545 12.631 46.963 1.00 43.99 570 ILE A CA 1
ATOM 4496 C C . ILE A 1 573 ? 31.066 13.945 46.362 1.00 48.53 570 ILE A C 1
ATOM 4497 O O . ILE A 1 573 ? 31.795 14.944 46.357 1.00 44.26 570 ILE A O 1
ATOM 4502 N N . PHE A 1 574 ? 29.837 13.937 45.852 1.00 47.09 571 PHE A N 1
ATOM 4503 C CA . PHE A 1 574 ? 29.158 15.146 45.412 1.00 45.70 571 PHE A CA 1
ATOM 4504 C C . PHE A 1 574 ? 28.347 15.721 46.564 1.00 46.29 571 PHE A C 1
ATOM 4505 O O . PHE A 1 574 ? 27.713 14.980 47.321 1.00 48.11 571 PHE A O 1
ATOM 4513 N N . PHE A 1 575 ? 28.365 17.047 46.690 1.00 38.89 572 PHE A N 1
ATOM 4514 C CA . PHE A 1 575 ? 27.567 17.718 47.713 1.00 42.60 572 PHE A CA 1
ATOM 4515 C C . PHE A 1 575 ? 27.181 19.095 47.195 1.00 46.25 572 PHE A C 1
ATOM 4516 O O . PHE A 1 575 ? 28.050 19.950 46.994 1.00 50.29 572 PHE A O 1
ATOM 4524 N N . LYS A 1 576 ? 25.889 19.306 46.990 1.00 46.02 573 LYS A N 1
ATOM 4525 C CA . LYS A 1 576 ? 25.396 20.596 46.526 1.00 48.95 573 LYS A CA 1
ATOM 4526 C C . LYS A 1 576 ? 25.400 21.597 47.676 1.00 51.87 573 LYS A C 1
ATOM 4527 O O . LYS A 1 576 ? 24.982 21.252 48.788 1.00 56.06 573 LYS A O 1
ATOM 4533 N N . PRO A 1 577 ? 25.879 22.823 47.460 1.00 50.07 574 PRO A N 1
ATOM 4534 C CA . PRO A 1 577 ? 25.780 23.846 48.507 1.00 47.77 574 PRO A CA 1
ATOM 4535 C C . PRO A 1 577 ? 24.334 24.053 48.936 1.00 49.57 574 PRO A C 1
ATOM 4536 O O . PRO A 1 577 ? 23.398 23.893 48.149 1.00 53.51 574 PRO A O 1
ATOM 4540 N N . THR A 1 578 ? 24.166 24.413 50.211 1.00 42.95 575 THR A N 1
ATOM 4541 C CA . THR A 1 578 ? 22.855 24.328 50.848 1.00 51.90 575 THR A CA 1
ATOM 4542 C C . THR A 1 578 ? 21.851 25.311 50.258 1.00 52.50 575 THR A C 1
ATOM 4543 O O . THR A 1 578 ? 20.642 25.057 50.309 1.00 57.37 575 THR A O 1
ATOM 4547 N N . GLU A 1 579 ? 22.314 26.429 49.700 1.00 53.94 576 GLU A N 1
ATOM 4548 C CA . GLU A 1 579 ? 21.409 27.415 49.125 1.00 61.12 576 GLU A CA 1
ATOM 4549 C C . GLU A 1 579 ? 21.234 27.264 47.620 1.00 64.46 576 GLU A C 1
ATOM 4550 O O . GLU A 1 579 ? 20.378 27.942 47.041 1.00 64.76 576 GLU A O 1
ATOM 4556 N N . ASP A 1 580 ? 22.013 26.398 46.979 1.00 63.29 577 ASP A N 1
ATOM 4557 C CA . ASP A 1 580 ? 21.926 26.234 45.535 1.00 65.71 577 ASP A CA 1
ATOM 4558 C C . ASP A 1 580 ? 20.662 25.469 45.163 1.00 65.45 577 ASP A C 1
ATOM 4559 O O . ASP A 1 580 ? 20.397 24.385 45.694 1.00 63.27 577 ASP A O 1
ATOM 4564 N N . GLN A 1 581 ? 19.881 26.037 44.245 1.00 65.37 578 GLN A N 1
ATOM 4565 C CA . GLN A 1 581 ? 18.651 25.422 43.767 1.00 71.31 578 GLN A CA 1
ATOM 4566 C C . GLN A 1 581 ? 18.732 25.024 42.298 1.00 64.69 578 GLN A C 1
ATOM 4567 O O . GLN A 1 581 ? 17.714 24.641 41.711 1.00 71.33 578 GLN A O 1
ATOM 4573 N N . GLY A 1 582 ? 19.911 25.108 41.694 1.00 58.18 579 GLY A N 1
ATOM 4574 C CA . GLY A 1 582 ? 20.126 24.604 40.355 1.00 51.26 579 GLY A CA 1
ATOM 4575 C C . GLY A 1 582 ? 19.869 25.642 39.275 1.00 56.72 579 GLY A C 1
ATOM 4576 O O . GLY A 1 582 ? 19.226 26.669 39.488 1.00 55.79 579 GLY A O 1
ATOM 4577 N N . ILE A 1 583 ? 20.400 25.353 38.089 1.00 54.39 580 ILE A N 1
ATOM 4578 C CA . ILE A 1 583 ? 20.191 26.164 36.895 1.00 60.08 580 ILE A CA 1
ATOM 4579 C C . ILE A 1 583 ? 19.910 25.218 35.737 1.00 61.16 580 ILE A C 1
ATOM 4580 O O . ILE A 1 583 ? 20.699 24.305 35.471 1.00 56.33 580 ILE A O 1
ATOM 4585 N N . THR A 1 584 ? 18.789 25.428 35.053 1.00 57.96 581 THR A N 1
ATOM 4586 C CA . THR A 1 584 ? 18.341 24.526 34.005 1.00 61.16 581 THR A CA 1
ATOM 4587 C C . THR A 1 584 ? 18.163 25.276 32.691 1.00 60.51 581 THR A C 1
ATOM 4588 O O . THR A 1 584 ? 18.056 26.505 32.658 1.00 58.23 581 THR A O 1
ATOM 4592 N N . THR A 1 585 ? 18.133 24.513 31.602 1.00 55.92 582 THR A N 1
ATOM 4593 C CA . THR A 1 585 ? 17.860 25.050 30.277 1.00 44.87 582 THR A CA 1
ATOM 4594 C C . THR A 1 585 ? 16.378 25.013 29.927 1.00 51.82 582 THR A C 1
ATOM 4595 O O . THR A 1 585 ? 16.021 25.286 28.777 1.00 50.26 582 THR A O 1
ATOM 4599 N N . GLU A 1 586 ? 15.512 24.685 30.891 1.00 48.18 583 GLU A N 1
ATOM 4600 C CA . GLU A 1 586 ? 14.081 24.594 30.615 1.00 48.46 583 GLU A CA 1
ATOM 4601 C C . GLU A 1 586 ? 13.498 25.939 30.202 1.00 61.67 583 GLU A C 1
ATOM 4602 O O . GLU A 1 586 ? 12.532 25.988 29.432 1.00 75.13 583 GLU A O 1
ATOM 4608 N N . ASN A 1 587 ? 14.064 27.035 30.701 1.00 63.47 584 ASN A N 1
ATOM 4609 C CA . ASN A 1 587 ? 13.578 28.365 30.358 1.00 73.92 584 ASN A CA 1
ATOM 4610 C C . ASN A 1 587 ? 14.646 29.146 29.604 1.00 76.60 584 ASN A C 1
ATOM 4611 O O . ASN A 1 587 ? 15.089 30.206 30.060 1.00 76.11 584 ASN A O 1
ATOM 4613 N N . VAL A 1 588 ? 15.068 28.626 28.453 1.00 72.41 585 VAL A N 1
ATOM 4614 C CA . VAL A 1 588 ? 16.127 29.224 27.647 1.00 74.99 585 VAL A CA 1
ATOM 4615 C C . VAL A 1 588 ? 15.698 29.195 26.185 1.00 76.37 585 VAL A C 1
ATOM 4616 O O . VAL A 1 588 ? 15.051 28.243 25.735 1.00 83.39 585 VAL A O 1
ATOM 4620 N N . THR A 1 589 ? 16.049 30.246 25.446 1.00 72.64 586 THR A N 1
ATOM 4621 C CA . THR A 1 589 ? 15.794 30.310 24.011 1.00 72.04 586 THR A CA 1
ATOM 4622 C C . THR A 1 589 ? 16.977 29.685 23.279 1.00 74.73 586 THR A C 1
ATOM 4623 O O . THR A 1 589 ? 18.050 30.289 23.188 1.00 73.35 586 THR A O 1
ATOM 4627 N N . ALA A 1 590 ? 16.780 28.478 22.757 1.00 72.51 587 ALA A N 1
ATOM 4628 C CA . ALA A 1 590 ? 17.847 27.767 22.072 1.00 68.67 587 ALA A CA 1
ATOM 4629 C C . ALA A 1 590 ? 17.945 28.206 20.613 1.00 69.18 587 ALA A C 1
ATOM 4630 O O . ALA A 1 590 ? 17.001 28.748 20.032 1.00 66.33 587 ALA A O 1
ATOM 4632 N N . GLU A 1 591 ? 19.114 27.964 20.024 1.00 67.44 588 GLU A N 1
ATOM 4633 C CA . GLU A 1 591 ? 19.366 28.231 18.612 1.00 62.87 588 GLU A CA 1
ATOM 4634 C C . GLU A 1 591 ? 19.441 26.890 17.892 1.00 65.64 588 GLU A C 1
ATOM 4635 O O . GLU A 1 591 ? 20.425 26.155 18.034 1.00 70.89 588 GLU A O 1
ATOM 4641 N N . ILE A 1 592 ? 18.404 26.573 17.123 1.00 59.39 589 ILE A N 1
ATOM 4642 C CA . ILE A 1 592 ? 18.269 25.281 16.463 1.00 62.99 589 ILE A CA 1
ATOM 4643 C C . ILE A 1 592 ? 18.582 25.456 14.985 1.00 62.48 589 ILE A C 1
ATOM 4644 O O . ILE A 1 592 ? 18.041 26.357 14.331 1.00 62.46 589 ILE A O 1
ATOM 4649 N N . THR A 1 593 ? 19.452 24.596 14.459 1.00 64.11 590 THR A N 1
ATOM 4650 C CA . THR A 1 593 ? 19.853 24.651 13.060 1.00 58.13 590 THR A CA 1
ATOM 4651 C C . THR A 1 593 ? 19.964 23.235 12.517 1.00 61.18 590 THR A C 1
ATOM 4652 O O . THR A 1 593 ? 20.637 22.391 13.115 1.00 60.96 590 THR A O 1
ATOM 4656 N N . ASN A 1 594 ? 19.303 22.980 11.390 1.00 60.91 591 ASN A N 1
ATOM 4657 C CA . ASN A 1 594 ? 19.414 21.696 10.710 1.00 57.94 591 ASN A CA 1
ATOM 4658 C C . ASN A 1 594 ? 20.719 21.654 9.924 1.00 57.46 591 ASN A C 1
ATOM 4659 O O . ASN A 1 594 ? 20.947 22.488 9.041 1.00 62.27 591 ASN A O 1
ATOM 4664 N N . LYS A 1 595 ? 21.575 20.686 10.248 1.00 56.85 592 LYS A N 1
ATOM 4665 C CA . LYS A 1 595 ? 22.883 20.540 9.619 1.00 59.69 592 LYS A CA 1
ATOM 4666 C C . LYS A 1 595 ? 22.859 19.576 8.440 1.00 65.42 592 LYS A C 1
ATOM 4667 O O . LYS A 1 595 ? 23.371 19.898 7.364 1.00 76.59 592 LYS A O 1
ATOM 4673 N N . GLU A 1 596 ? 22.280 18.394 8.623 1.00 64.86 593 GLU A N 1
ATOM 4674 C CA . GLU A 1 596 ? 22.171 17.406 7.562 1.00 66.79 593 GLU A CA 1
ATOM 4675 C C . GLU A 1 596 ? 20.716 16.999 7.390 1.00 61.37 593 GLU A C 1
ATOM 4676 O O . GLU A 1 596 ? 19.948 16.956 8.354 1.00 60.02 593 GLU A O 1
ATOM 4682 N N . ASN A 1 597 ? 20.343 16.704 6.147 1.00 60.99 594 ASN A N 1
ATOM 4683 C CA . ASN A 1 597 ? 18.994 16.234 5.846 1.00 49.32 594 ASN A CA 1
ATOM 4684 C C . ASN A 1 597 ? 19.043 15.401 4.575 1.00 63.67 594 ASN A C 1
ATOM 4685 O O . ASN A 1 597 ? 19.393 15.913 3.508 1.00 71.51 594 ASN A O 1
ATOM 4690 N N . SER A 1 598 ? 18.691 14.128 4.697 1.00 65.02 595 SER A N 1
ATOM 4691 C CA . SER A 1 598 ? 18.715 13.197 3.577 1.00 58.60 595 SER A CA 1
ATOM 4692 C C . SER A 1 598 ? 17.660 12.133 3.839 1.00 62.03 595 SER A C 1
ATOM 4693 O O . SER A 1 598 ? 17.123 12.039 4.946 1.00 68.58 595 SER A O 1
ATOM 4696 N N . PRO A 1 599 ? 17.329 11.325 2.826 1.00 61.65 596 PRO A N 1
ATOM 4697 C CA . PRO A 1 599 ? 16.369 10.233 3.062 1.00 65.51 596 PRO A CA 1
ATOM 4698 C C . PRO A 1 599 ? 16.844 9.198 4.069 1.00 65.06 596 PRO A C 1
ATOM 4699 O O . PRO A 1 599 ? 16.018 8.420 4.564 1.00 76.31 596 PRO A O 1
ATOM 4703 N N . VAL A 1 600 ? 18.134 9.161 4.395 1.00 59.05 597 VAL A N 1
ATOM 4704 C CA . VAL A 1 600 ? 18.674 8.142 5.288 1.00 63.25 597 VAL A CA 1
ATOM 4705 C C . VAL A 1 600 ? 19.246 8.711 6.577 1.00 61.57 597 VAL A C 1
ATOM 4706 O O . VAL A 1 600 ? 19.479 7.940 7.521 1.00 61.63 597 VAL A O 1
ATOM 4710 N N . LYS A 1 601 ? 19.482 10.019 6.666 1.00 62.96 598 LYS A N 1
ATOM 4711 C CA . LYS A 1 601 ? 20.131 10.577 7.843 1.00 66.24 598 LYS A CA 1
ATOM 4712 C C . LYS A 1 601 ? 19.854 12.072 7.919 1.00 69.96 598 LYS A C 1
ATOM 4713 O O . LYS A 1 601 ? 19.914 12.772 6.906 1.00 72.42 598 LYS A O 1
ATOM 4719 N N . ALA A 1 602 ? 19.554 12.545 9.127 1.00 62.12 599 ALA A N 1
ATOM 4720 C CA . ALA A 1 602 ? 19.329 13.960 9.379 1.00 58.07 599 ALA A CA 1
ATOM 4721 C C . ALA A 1 602 ? 19.833 14.294 10.775 1.00 61.42 599 ALA A C 1
ATOM 4722 O O . ALA A 1 602 ? 19.746 13.475 11.693 1.00 58.73 599 ALA A O 1
ATOM 4724 N N . SER A 1 603 ? 20.365 15.506 10.926 1.00 57.86 600 SER A N 1
ATOM 4725 C CA . SER A 1 603 ? 20.923 15.946 12.196 1.00 60.22 600 SER A CA 1
ATOM 4726 C C . SER A 1 603 ? 20.585 17.410 12.433 1.00 62.41 600 SER A C 1
ATOM 4727 O O . SER A 1 603 ? 20.527 18.212 11.497 1.00 58.51 600 SER A O 1
ATOM 4730 N N . TYR A 1 604 ? 20.367 17.746 13.703 1.00 57.63 601 TYR A N 1
ATOM 4731 C CA . TYR A 1 604 ? 20.092 19.108 14.139 1.00 58.48 601 TYR A CA 1
ATOM 4732 C C . TYR A 1 604 ? 21.147 19.555 15.140 1.00 59.99 601 TYR A C 1
ATOM 4733 O O . TYR A 1 604 ? 21.631 18.754 15.947 1.00 58.75 601 TYR A O 1
ATOM 4742 N N . GLN A 1 605 ? 21.494 20.837 15.088 1.00 56.83 602 GLN A N 1
ATOM 4743 C CA . GLN A 1 605 ? 22.372 21.450 16.074 1.00 49.90 602 GLN A CA 1
ATOM 4744 C C . GLN A 1 605 ? 21.532 22.280 17.032 1.00 56.71 602 GLN A C 1
ATOM 4745 O O . GLN A 1 605 ? 20.740 23.124 16.599 1.00 54.29 602 GLN A O 1
ATOM 4751 N N . ILE A 1 606 ? 21.697 22.034 18.328 1.00 57.82 603 ILE A N 1
ATOM 4752 C CA . ILE A 1 606 ? 20.992 22.771 19.370 1.00 54.44 603 ILE A CA 1
ATOM 4753 C C . ILE A 1 606 ? 22.027 23.538 20.180 1.00 49.86 603 ILE A C 1
ATOM 4754 O O . ILE A 1 606 ? 22.904 22.932 20.808 1.00 45.12 603 ILE A O 1
ATOM 4759 N N . LYS A 1 607 ? 21.926 24.864 20.165 1.00 56.35 604 LYS A N 1
ATOM 4760 C CA . LYS A 1 607 ? 22.833 25.735 20.899 1.00 55.58 604 LYS A CA 1
ATOM 4761 C C . LYS A 1 607 ? 22.084 26.416 22.035 1.00 60.56 604 LYS A C 1
ATOM 4762 O O . LYS A 1 607 ? 21.055 27.063 21.809 1.00 53.58 604 LYS A O 1
ATOM 4768 N N . GLN A 1 608 ? 22.606 26.272 23.251 1.00 63.38 605 GLN A N 1
ATOM 4769 C CA . GLN A 1 608 ? 22.048 26.910 24.435 1.00 64.08 605 GLN A CA 1
ATOM 4770 C C . GLN A 1 608 ? 23.176 27.559 25.223 1.00 60.64 605 GLN A C 1
ATOM 4771 O O . GLN A 1 608 ? 24.190 26.913 25.506 1.00 61.28 605 GLN A O 1
ATOM 4777 N N . THR A 1 609 ? 23.000 28.831 25.565 1.00 58.74 606 THR A N 1
ATOM 4778 C CA . THR A 1 609 ? 23.938 29.565 26.403 1.00 62.29 606 THR A CA 1
ATOM 4779 C C . THR A 1 609 ? 23.272 29.868 27.738 1.00 60.30 606 THR A C 1
ATOM 4780 O O . THR A 1 609 ? 22.172 30.429 27.775 1.00 67.07 606 THR A O 1
ATOM 4784 N N . VAL A 1 610 ? 23.935 29.485 28.827 1.00 56.29 607 VAL A N 1
ATOM 4785 C CA . VAL A 1 610 ? 23.421 29.709 30.170 1.00 59.67 607 VAL A CA 1
ATOM 4786 C C . VAL A 1 610 ? 24.519 30.340 31.014 1.00 61.50 607 VAL A C 1
ATOM 4787 O O . VAL A 1 610 ? 25.713 30.117 30.787 1.00 62.61 607 VAL A O 1
ATOM 4791 N N . MET A 1 611 ? 24.108 31.151 31.985 1.00 57.81 608 MET A N 1
ATOM 4792 C CA . MET A 1 611 ? 25.030 31.881 32.845 1.00 55.96 608 MET A CA 1
ATOM 4793 C C . MET A 1 611 ? 25.255 31.088 34.126 1.00 54.51 608 MET A C 1
ATOM 4794 O O . MET A 1 611 ? 24.319 30.877 34.904 1.00 54.56 608 MET A O 1
ATOM 4799 N N . LEU A 1 612 ? 26.495 30.659 34.344 1.00 55.92 609 LEU A N 1
ATOM 4800 C CA . LEU A 1 612 ? 26.818 29.819 35.483 1.00 59.56 609 LEU A CA 1
ATOM 4801 C C . LEU A 1 612 ? 27.774 30.532 36.432 1.00 56.96 609 LEU A C 1
ATOM 4802 O O . LEU A 1 612 ? 28.594 31.349 36.000 1.00 52.66 609 LEU A O 1
ATOM 4807 N N . PRO A 1 613 ? 27.676 30.257 37.732 1.00 53.82 610 PRO A N 1
ATOM 4808 C CA . PRO A 1 613 ? 28.685 30.760 38.670 1.00 47.71 610 PRO A CA 1
ATOM 4809 C C . PRO A 1 613 ? 30.074 30.281 38.274 1.00 46.61 610 PRO A C 1
ATOM 4810 O O . PRO A 1 613 ? 30.262 29.131 37.874 1.00 53.07 610 PRO A O 1
ATOM 4814 N N . VAL A 1 614 ? 31.052 31.184 38.377 1.00 49.92 611 VAL A N 1
ATOM 4815 C CA . VAL A 1 614 ? 32.412 30.859 37.954 1.00 44.11 611 VAL A CA 1
ATOM 4816 C C . VAL A 1 614 ? 32.978 29.723 38.796 1.00 46.92 611 VAL A C 1
ATOM 4817 O O . VAL A 1 614 ? 33.696 28.852 38.288 1.00 46.42 611 VAL A O 1
ATOM 4821 N N . ALA A 1 615 ? 32.660 29.708 40.082 1.00 53.65 612 ALA A N 1
ATOM 4822 C CA . ALA A 1 615 ? 33.110 28.674 41.011 1.00 51.36 612 ALA A CA 1
ATOM 4823 C C . ALA A 1 615 ? 32.309 28.837 42.297 1.00 44.52 612 ALA A C 1
ATOM 4824 O O . ALA A 1 615 ? 31.295 29.546 42.329 1.00 50.81 612 ALA A O 1
ATOM 4826 N N . ALA A 1 616 ? 32.756 28.175 43.358 1.00 43.96 613 ALA A N 1
ATOM 4827 C CA . ALA A 1 616 ? 32.253 28.487 44.684 1.00 47.25 613 ALA A CA 1
ATOM 4828 C C . ALA A 1 616 ? 32.946 29.740 45.209 1.00 47.66 613 ALA A C 1
ATOM 4829 O O . ALA A 1 616 ? 33.981 30.169 44.693 1.00 49.83 613 ALA A O 1
ATOM 4831 N N . ASP A 1 617 ? 32.360 30.338 46.243 1.00 51.07 614 ASP A N 1
ATOM 4832 C CA . ASP A 1 617 ? 32.932 31.557 46.791 1.00 53.21 614 ASP A CA 1
ATOM 4833 C C . ASP A 1 617 ? 34.225 31.237 47.541 1.00 52.14 614 ASP A C 1
ATOM 4834 O O . ASP A 1 617 ? 34.631 30.080 47.683 1.00 51.19 614 ASP A O 1
ATOM 4839 N N . GLU A 1 618 ? 34.880 32.292 48.031 1.00 56.01 615 GLU A N 1
ATOM 4840 C CA . GLU A 1 618 ? 36.174 32.156 48.691 1.00 59.80 615 GLU A CA 1
ATOM 4841 C C . GLU A 1 618 ? 36.118 31.299 49.949 1.00 54.89 615 GLU A C 1
ATOM 4842 O O . GLU A 1 618 ? 37.175 30.908 50.457 1.00 54.83 615 GLU A O 1
ATOM 4848 N N . ARG A 1 619 ? 34.924 30.996 50.461 1.00 44.88 616 ARG A N 1
ATOM 4849 C CA . ARG A 1 619 ? 34.817 30.207 51.681 1.00 40.73 616 ARG A CA 1
ATOM 4850 C C . ARG A 1 619 ? 35.148 28.737 51.461 1.00 46.14 616 ARG A C 1
ATOM 4851 O O . ARG A 1 619 ? 35.434 28.033 52.433 1.00 47.97 616 ARG A O 1
ATOM 4859 N N . LEU A 1 620 ? 35.128 28.257 50.214 1.00 42.77 617 LEU A N 1
ATOM 4860 C CA . LEU A 1 620 ? 35.378 26.837 49.980 1.00 46.41 617 LEU A CA 1
ATOM 4861 C C . LEU A 1 620 ? 36.836 26.475 50.236 1.00 45.98 617 LEU A C 1
ATOM 4862 O O . LEU A 1 620 ? 37.123 25.419 50.811 1.00 54.36 617 LEU A O 1
ATOM 4867 N N . GLU A 1 621 ? 37.771 27.334 49.818 1.00 39.37 618 GLU A N 1
ATOM 4868 C CA . GLU A 1 621 ? 39.187 27.016 49.978 1.00 50.57 618 GLU A CA 1
ATOM 4869 C C . GLU A 1 621 ? 39.556 26.843 51.447 1.00 59.60 618 GLU A C 1
ATOM 4870 O O . GLU A 1 621 ? 40.304 25.924 51.803 1.00 53.73 618 GLU A O 1
ATOM 4876 N N . GLU A 1 622 ? 39.040 27.715 52.316 1.00 62.11 619 GLU A N 1
ATOM 4877 C CA . GLU A 1 622 ? 39.309 27.576 53.744 1.00 64.61 619 GLU A CA 1
ATOM 4878 C C . GLU A 1 622 ? 38.696 26.299 54.303 1.00 52.97 619 GLU A C 1
ATOM 4879 O O . GLU A 1 622 ? 39.295 25.636 55.157 1.00 57.83 619 GLU A O 1
ATOM 4885 N N . GLU A 1 623 ? 37.500 25.936 53.833 1.00 39.29 620 GLU A N 1
ATOM 4886 C CA . GLU A 1 623 ? 36.864 24.714 54.315 1.00 48.59 620 GLU A CA 1
ATOM 4887 C C . GLU A 1 623 ? 37.575 23.469 53.802 1.00 51.26 620 GLU A C 1
ATOM 4888 O O . GLU A 1 623 ? 37.490 22.408 54.431 1.00 58.82 620 GLU A O 1
ATOM 4894 N N . GLN A 1 624 ? 38.280 23.577 52.674 1.00 50.18 621 GLN A N 1
ATOM 4895 C CA . GLN A 1 624 ? 39.086 22.466 52.183 1.00 50.88 621 GLN A CA 1
ATOM 4896 C C . GLN A 1 624 ? 40.411 22.366 52.930 1.00 46.78 621 GLN A C 1
ATOM 4897 O O . GLN A 1 624 ? 40.836 21.265 53.297 1.00 44.22 621 GLN A O 1
ATOM 4903 N N . LYS A 1 625 ? 41.077 23.501 53.158 1.00 36.99 622 LYS A N 1
ATOM 4904 C CA . LYS A 1 625 ? 42.369 23.481 53.837 1.00 45.27 622 LYS A CA 1
ATOM 4905 C C . LYS A 1 625 ? 42.234 23.001 55.277 1.00 48.91 622 LYS A C 1
ATOM 4906 O O . LYS A 1 625 ? 43.103 22.282 55.784 1.00 50.37 622 LYS A O 1
ATOM 4912 N N . ALA A 1 626 ? 41.154 23.389 55.952 1.00 45.86 623 ALA A N 1
ATOM 4913 C CA . ALA A 1 626 ? 40.917 22.966 57.325 1.00 45.09 623 ALA A CA 1
ATOM 4914 C C . ALA A 1 626 ? 40.369 21.549 57.424 1.00 40.63 623 ALA A C 1
ATOM 4915 O O . ALA A 1 626 ? 40.157 21.066 58.542 1.00 43.10 623 ALA A O 1
ATOM 4917 N N . VAL A 1 627 ? 40.153 20.878 56.292 1.00 36.69 624 VAL A N 1
ATOM 4918 C CA . VAL A 1 627 ? 39.572 19.538 56.240 1.00 46.50 624 VAL A CA 1
ATOM 4919 C C . VAL A 1 627 ? 38.269 19.524 57.031 1.00 54.11 624 VAL A C 1
ATOM 4920 O O . VAL A 1 627 ? 38.078 18.699 57.932 1.00 62.26 624 VAL A O 1
ATOM 4924 N N . ARG A 1 628 ? 37.373 20.453 56.713 1.00 52.48 625 ARG A N 1
ATOM 4925 C CA . ARG A 1 628 ? 36.039 20.445 57.293 1.00 47.88 625 ARG A CA 1
ATOM 4926 C C . ARG A 1 628 ? 35.172 19.426 56.568 1.00 48.81 625 ARG A C 1
ATOM 4927 O O . ARG A 1 628 ? 35.203 19.331 55.337 1.00 51.31 625 ARG A O 1
ATOM 4935 N N . GLU A 1 629 ? 34.416 18.645 57.341 1.00 52.78 626 GLU A N 1
ATOM 4936 C CA . GLU A 1 629 ? 33.508 17.665 56.761 1.00 57.83 626 GLU A CA 1
ATOM 4937 C C . GLU A 1 629 ? 32.574 18.341 55.765 1.00 58.36 626 GLU A C 1
ATOM 4938 O O . GLU A 1 629 ? 32.050 19.428 56.022 1.00 65.82 626 GLU A O 1
ATOM 4941 N N . PHE A 1 630 ? 32.377 17.689 54.615 1.00 49.87 627 PHE A N 1
ATOM 4942 C CA . PHE A 1 630 ? 31.692 18.345 53.505 1.00 53.46 627 PHE A CA 1
ATOM 4943 C C . PHE A 1 630 ? 30.248 18.691 53.845 1.00 56.31 627 PHE A C 1
ATOM 4944 O O . PHE A 1 630 ? 29.711 19.675 53.325 1.00 59.10 627 PHE A O 1
ATOM 4952 N N . ARG A 1 631 ? 29.604 17.908 54.714 1.00 56.78 628 ARG A N 1
ATOM 4953 C CA . ARG A 1 631 ? 28.222 18.199 55.079 1.00 60.88 628 ARG A CA 1
ATOM 4954 C C . ARG A 1 631 ? 28.090 19.466 55.913 1.00 62.35 628 ARG A C 1
ATOM 4955 O O . ARG A 1 631 ? 27.011 20.068 55.932 1.00 65.25 628 ARG A O 1
ATOM 4963 N N . GLU A 1 632 ? 29.155 19.887 56.596 1.00 60.73 629 GLU A N 1
ATOM 4964 C CA . GLU A 1 632 ? 29.135 21.084 57.426 1.00 59.28 629 GLU A CA 1
ATOM 4965 C C . GLU A 1 632 ? 29.667 22.312 56.694 1.00 57.53 629 GLU A C 1
ATOM 4966 O O . GLU A 1 632 ? 29.987 23.318 57.336 1.00 54.31 629 GLU A O 1
ATOM 4972 N N . ARG A 1 633 ? 29.764 22.254 55.368 1.00 57.32 630 ARG A N 1
ATOM 4973 C CA . ARG A 1 633 ? 30.377 23.325 54.593 1.00 51.87 630 ARG A CA 1
ATOM 4974 C C . ARG A 1 633 ? 29.348 24.397 54.257 1.00 49.78 630 ARG A C 1
ATOM 4975 O O . ARG A 1 633 ? 28.253 24.093 53.772 1.00 47.16 630 ARG A O 1
ATOM 4983 N N . LEU A 1 634 ? 29.710 25.653 54.523 1.00 45.66 631 LEU A N 1
ATOM 4984 C CA . LEU A 1 634 ? 28.824 26.791 54.330 1.00 47.37 631 LEU A CA 1
ATOM 4985 C C . LEU A 1 634 ? 29.029 27.493 52.996 1.00 54.30 631 LEU A C 1
ATOM 4986 O O . LEU A 1 634 ? 28.287 28.433 52.690 1.00 54.18 631 LEU A O 1
ATOM 4991 N N . ALA A 1 635 ? 30.010 27.067 52.204 1.00 51.55 632 ALA A N 1
ATOM 4992 C CA . ALA A 1 635 ? 30.298 27.739 50.945 1.00 51.40 632 ALA A CA 1
ATOM 4993 C C . ALA A 1 635 ? 29.113 27.638 49.994 1.00 48.86 632 ALA A C 1
ATOM 4994 O O . ALA A 1 635 ? 28.405 26.628 49.958 1.00 51.40 632 ALA A O 1
ATOM 4996 N N . GLN A 1 636 ? 28.897 28.700 49.227 1.00 38.57 633 GLN A N 1
ATOM 4997 C CA . GLN A 1 636 ? 27.857 28.748 48.214 1.00 43.11 633 GLN A CA 1
ATOM 4998 C C . GLN A 1 636 ? 28.479 29.071 46.862 1.00 46.31 633 GLN A C 1
ATOM 4999 O O . GLN A 1 636 ? 29.666 29.392 46.756 1.00 51.39 633 GLN A O 1
ATOM 5005 N N . ARG A 1 637 ? 27.662 28.979 45.817 1.00 42.57 634 ARG A N 1
ATOM 5006 C CA . ARG A 1 637 ? 28.132 29.318 44.483 1.00 50.22 634 ARG A CA 1
ATOM 5007 C C . ARG A 1 637 ? 28.436 30.808 44.398 1.00 60.02 634 ARG A C 1
ATOM 5008 O O . ARG A 1 637 ? 27.769 31.633 45.031 1.00 64.51 634 ARG A O 1
ATOM 5016 N N . SER A 1 638 ? 29.459 31.151 43.620 1.00 50.27 635 SER A N 1
ATOM 5017 C CA . SER A 1 638 ? 29.830 32.548 43.456 1.00 50.12 635 SER A CA 1
ATOM 5018 C C . SER A 1 638 ? 28.700 33.324 42.791 1.00 58.55 635 SER A C 1
ATOM 5019 O O . SER A 1 638 ? 27.946 32.793 41.971 1.00 59.55 635 SER A O 1
ATOM 5022 N N . THR A 1 639 ? 28.577 34.597 43.167 1.00 56.83 636 THR A N 1
ATOM 5023 C CA . THR A 1 639 ? 27.598 35.469 42.533 1.00 59.06 636 THR A CA 1
ATOM 5024 C C . THR A 1 639 ? 28.080 35.997 41.189 1.00 58.48 636 THR A C 1
ATOM 5025 O O . THR A 1 639 ? 27.264 36.489 40.403 1.00 57.84 636 THR A O 1
ATOM 5029 N N . THR A 1 640 ? 29.379 35.906 40.910 1.00 57.41 637 THR A N 1
ATOM 5030 C CA . THR A 1 640 ? 29.919 36.309 39.618 1.00 61.52 637 THR A CA 1
ATOM 5031 C C . THR A 1 640 ? 29.568 35.255 38.576 1.00 68.14 637 THR A C 1
ATOM 5032 O O . THR A 1 640 ? 29.905 34.077 38.738 1.00 64.62 637 THR A O 1
ATOM 5036 N N . LEU A 1 641 ? 28.900 35.676 37.507 1.00 68.01 638 LEU A N 1
ATOM 5037 C CA . LEU A 1 641 ? 28.417 34.769 36.479 1.00 63.16 638 LEU A CA 1
ATOM 5038 C C . LEU A 1 641 ? 29.284 34.863 35.228 1.00 57.07 638 LEU A C 1
ATOM 5039 O O . LEU A 1 641 ? 29.885 35.903 34.940 1.00 51.98 638 LEU A O 1
ATOM 5044 N N . ARG A 1 642 ? 29.338 33.757 34.486 1.00 55.90 639 ARG A N 1
ATOM 5045 C CA . ARG A 1 642 ? 30.138 33.631 33.280 1.00 63.03 639 ARG A CA 1
ATOM 5046 C C . ARG A 1 642 ? 29.342 32.830 32.258 1.00 55.39 639 ARG A C 1
ATOM 5047 O O . ARG A 1 642 ? 28.673 31.852 32.624 1.00 48.70 639 ARG A O 1
ATOM 5055 N N . PRO A 1 643 ? 29.379 33.221 30.983 1.00 56.20 640 PRO A N 1
ATOM 5056 C CA . PRO A 1 643 ? 28.636 32.472 29.963 1.00 50.93 640 PRO A CA 1
ATOM 5057 C C . PRO A 1 643 ? 29.131 31.038 29.837 1.00 57.78 640 PRO A C 1
ATOM 5058 O O . PRO A 1 643 ? 30.316 30.745 30.012 1.00 59.59 640 PRO A O 1
ATOM 5062 N N . PHE A 1 644 ? 28.194 30.140 29.528 1.00 56.64 641 PHE A N 1
ATOM 5063 C CA . PHE A 1 644 ? 28.494 28.715 29.391 1.00 47.45 641 PHE A CA 1
ATOM 5064 C C . PHE A 1 644 ? 27.589 28.171 28.288 1.00 46.21 641 PHE A C 1
ATOM 5065 O O . PHE A 1 644 ? 26.392 27.970 28.510 1.00 49.23 641 PHE A O 1
ATOM 5073 N N . GLU A 1 645 ? 28.165 27.937 27.111 1.00 53.27 642 GLU A N 1
ATOM 5074 C CA . GLU A 1 645 ? 27.398 27.518 25.946 1.00 57.27 642 GLU A CA 1
ATOM 5075 C C . GLU A 1 645 ? 27.376 25.999 25.832 1.00 54.89 642 GLU A C 1
ATOM 5076 O O . GLU A 1 645 ? 28.384 25.327 26.073 1.00 52.87 642 GLU A O 1
ATOM 5082 N N . ILE A 1 646 ? 26.215 25.462 25.463 1.00 51.47 643 ILE A N 1
ATOM 5083 C CA . ILE A 1 646 ? 26.010 24.027 25.306 1.00 44.09 643 ILE A CA 1
ATOM 5084 C C . ILE A 1 646 ? 25.551 23.773 23.877 1.00 56.18 643 ILE A C 1
ATOM 5085 O O . ILE A 1 646 ? 24.550 24.348 23.431 1.00 58.25 643 ILE A O 1
ATOM 5090 N N . THR A 1 647 ? 26.278 22.917 23.161 1.00 56.06 644 THR A N 1
ATOM 5091 C CA . THR A 1 647 ? 25.969 22.578 21.776 1.00 54.77 644 THR A CA 1
ATOM 5092 C C . THR A 1 647 ? 25.772 21.072 21.671 1.00 52.35 644 THR A C 1
ATOM 5093 O O . THR A 1 647 ? 26.698 20.301 21.947 1.00 53.77 644 THR A O 1
ATOM 5097 N N . THR A 1 648 ? 24.574 20.659 21.266 1.00 47.67 645 THR A N 1
ATOM 5098 C CA . THR A 1 648 ? 24.219 19.252 21.146 1.00 41.91 645 THR A CA 1
ATOM 5099 C C . THR A 1 648 ? 23.812 18.953 19.710 1.00 45.89 645 THR A C 1
ATOM 5100 O O . THR A 1 648 ? 23.034 19.704 19.112 1.00 49.06 645 THR A O 1
ATOM 5104 N N . MET A 1 649 ? 24.341 17.861 19.163 1.00 55.71 646 MET A N 1
ATOM 5105 C CA . MET A 1 649 ? 23.990 17.395 17.826 1.00 55.53 646 MET A CA 1
ATOM 5106 C C . MET A 1 649 ? 23.060 16.195 17.965 1.00 62.39 646 MET A C 1
ATOM 5107 O O . MET A 1 649 ? 23.484 15.121 18.403 1.00 74.37 646 MET A O 1
ATOM 5112 N N . VAL A 1 650 ? 21.797 16.379 17.597 1.00 57.21 647 VAL A N 1
ATOM 5113 C CA . VAL A 1 650 ? 20.810 15.306 17.637 1.00 58.45 647 VAL A CA 1
ATOM 5114 C C . VAL A 1 650 ? 20.741 14.673 16.254 1.00 66.11 647 VAL A C 1
ATOM 5115 O O . VAL A 1 650 ? 20.400 15.341 15.273 1.00 67.74 647 VAL A O 1
ATOM 5119 N N . THR A 1 651 ? 21.059 13.383 16.174 1.00 62.38 648 THR A N 1
ATOM 5120 C CA . THR A 1 651 ? 21.164 12.679 14.904 1.00 58.27 648 THR A CA 1
ATOM 5121 C C . THR A 1 651 ? 20.168 11.529 14.851 1.00 54.42 648 THR A C 1
ATOM 5122 O O . THR A 1 651 ? 19.981 10.807 15.837 1.00 58.88 648 THR A O 1
ATOM 5126 N N . MET A 1 652 ? 19.530 11.367 13.693 1.00 48.46 649 MET A N 1
ATOM 5127 C CA . MET A 1 652 ? 18.604 10.273 13.439 1.00 53.15 649 MET A CA 1
ATOM 5128 C C . MET A 1 652 ? 18.893 9.686 12.066 1.00 57.95 649 MET A C 1
ATOM 5129 O O . MET A 1 652 ? 19.123 10.425 11.104 1.00 58.02 649 MET A O 1
ATOM 5134 N N . ILE A 1 653 ? 18.879 8.359 11.978 1.00 58.82 650 ILE A N 1
ATOM 5135 C CA . ILE A 1 653 ? 19.019 7.664 10.709 1.00 58.43 650 ILE A CA 1
ATOM 5136 C C . ILE A 1 653 ? 17.701 6.962 10.381 1.00 60.75 650 ILE A C 1
ATOM 5137 O O . ILE A 1 653 ? 16.824 6.801 11.230 1.00 54.79 650 ILE A O 1
ATOM 5142 N N . LYS A 1 654 ? 17.573 6.538 9.121 1.00 65.46 651 LYS A N 1
ATOM 5143 C CA . LYS A 1 654 ? 16.297 6.018 8.636 1.00 60.56 651 LYS A CA 1
ATOM 5144 C C . LYS A 1 654 ? 15.971 4.656 9.238 1.00 61.39 651 LYS A C 1
ATOM 5145 O O . LYS A 1 654 ? 14.830 4.411 9.646 1.00 63.01 651 LYS A O 1
ATOM 5151 N N . GLU A 1 655 ? 16.955 3.758 9.309 1.00 59.99 652 GLU A N 1
ATOM 5152 C CA . GLU A 1 655 ? 16.711 2.355 9.623 1.00 58.15 652 GLU A CA 1
ATOM 5153 C C . GLU A 1 655 ? 16.985 2.014 11.085 1.00 62.77 652 GLU A C 1
ATOM 5154 O O . GLU A 1 655 ? 17.289 0.860 11.404 1.00 65.19 652 GLU A O 1
ATOM 5160 N N . SER A 1 656 ? 16.872 2.986 11.988 1.00 61.42 653 SER A N 1
ATOM 5161 C CA . SER A 1 656 ? 17.103 2.716 13.399 1.00 59.09 653 SER A CA 1
ATOM 5162 C C . SER A 1 656 ? 16.238 3.633 14.249 1.00 61.78 653 SER A C 1
ATOM 5163 O O . SER A 1 656 ? 15.993 4.785 13.883 1.00 71.37 653 SER A O 1
ATOM 5166 N N . ASN A 1 657 ? 15.782 3.107 15.384 1.00 63.23 654 ASN A N 1
ATOM 5167 C CA . ASN A 1 657 ? 15.040 3.883 16.366 1.00 68.54 654 ASN A CA 1
ATOM 5168 C C . ASN A 1 657 ? 15.952 4.586 17.362 1.00 65.70 654 ASN A C 1
ATOM 5169 O O . ASN A 1 657 ? 15.455 5.205 18.309 1.00 65.09 654 ASN A O 1
ATOM 5174 N N . GLN A 1 658 ? 17.266 4.499 17.174 1.00 62.40 655 GLN A N 1
ATOM 5175 C CA . GLN A 1 658 ? 18.214 5.119 18.090 1.00 64.49 655 GLN A CA 1
ATOM 5176 C C . GLN A 1 658 ? 18.376 6.598 17.764 1.00 64.93 655 GLN A C 1
ATOM 5177 O O . GLN A 1 658 ? 18.657 6.965 16.619 1.00 77.92 655 GLN A O 1
ATOM 5183 N N . LEU A 1 659 ? 18.200 7.443 18.775 1.00 56.84 656 LEU A N 1
ATOM 5184 C CA . LEU A 1 659 ? 18.396 8.882 18.646 1.00 49.98 656 LEU A CA 1
ATOM 5185 C C . LEU A 1 659 ? 19.722 9.229 19.313 1.00 57.69 656 LEU A C 1
ATOM 5186 O O . LEU A 1 659 ? 19.854 9.121 20.536 1.00 69.04 656 LEU A O 1
ATOM 5191 N N . PHE A 1 660 ? 20.703 9.636 18.512 1.00 60.56 657 PHE A N 1
ATOM 5192 C CA . PHE A 1 660 ? 22.055 9.867 19.002 1.00 60.12 657 PHE A CA 1
ATOM 5193 C C . PHE A 1 660 ? 22.253 11.325 19.396 1.00 61.80 657 PHE A C 1
ATOM 5194 O O . PHE A 1 660 ? 21.737 12.236 18.742 1.00 62.71 657 PHE A O 1
ATOM 5202 N N . PHE A 1 661 ? 23.012 11.537 20.469 1.00 53.98 658 PHE A N 1
ATOM 5203 C CA . PHE A 1 661 ? 23.330 12.868 20.963 1.00 48.18 658 PHE A CA 1
ATOM 5204 C C . PHE A 1 661 ? 24.839 13.037 21.071 1.00 48.82 658 PHE A C 1
ATOM 5205 O O . PHE A 1 661 ? 25.569 12.084 21.358 1.00 51.64 658 PHE A O 1
ATOM 5213 N N . GLU A 1 662 ? 25.299 14.266 20.842 1.00 46.59 659 GLU A N 1
ATOM 5214 C CA . GLU A 1 662 ? 26.716 14.608 20.963 1.00 44.81 659 GLU A CA 1
ATOM 5215 C C . GLU A 1 662 ? 26.794 16.027 21.517 1.00 52.92 659 GLU A C 1
ATOM 5216 O O . GLU A 1 662 ? 26.647 16.999 20.770 1.00 53.54 659 GLU A O 1
ATOM 5222 N N . THR A 1 663 ? 27.018 16.141 22.822 1.00 53.96 660 THR A N 1
ATOM 5223 C CA . THR A 1 663 ? 27.069 17.428 23.502 1.00 47.34 660 THR A CA 1
ATOM 5224 C C . THR A 1 663 ? 28.520 17.850 23.694 1.00 45.28 660 THR A C 1
ATOM 5225 O O . THR A 1 663 ? 29.337 17.068 24.190 1.00 49.95 660 THR A O 1
ATOM 5229 N N . THR A 1 664 ? 28.836 19.081 23.299 1.00 46.96 661 THR A N 1
ATOM 5230 C CA . THR A 1 664 ? 30.178 19.631 23.423 1.00 49.83 661 THR A CA 1
ATOM 5231 C C . THR A 1 664 ? 30.137 20.925 24.224 1.00 46.86 661 THR A C 1
ATOM 5232 O O . THR A 1 664 ? 29.267 21.774 24.007 1.00 45.19 661 THR A O 1
ATOM 5236 N N . ILE A 1 665 ? 31.082 21.069 25.155 1.00 48.40 662 ILE A N 1
ATOM 5237 C CA . ILE A 1 665 ? 31.201 22.263 25.983 1.00 50.52 662 ILE A CA 1
ATOM 5238 C C . ILE A 1 665 ? 32.670 22.652 26.080 1.00 57.43 662 ILE A C 1
ATOM 5239 O O . ILE A 1 665 ? 33.571 21.837 25.869 1.00 56.89 662 ILE A O 1
ATOM 5244 N N . ASN A 1 666 ? 32.901 23.921 26.407 1.00 55.87 663 ASN A N 1
ATOM 5245 C CA . ASN A 1 666 ? 34.224 24.430 26.757 1.00 49.61 663 ASN A CA 1
ATOM 5246 C C . ASN A 1 666 ? 34.173 24.800 28.237 1.00 48.69 663 ASN A C 1
ATOM 5247 O O . ASN A 1 666 ? 33.942 25.952 28.608 1.00 49.43 663 ASN A O 1
ATOM 5252 N N . ASN A 1 667 ? 34.390 23.802 29.086 1.00 49.96 664 ASN A N 1
ATOM 5253 C CA . ASN A 1 667 ? 34.185 23.947 30.524 1.00 40.34 664 ASN A CA 1
ATOM 5254 C C . ASN A 1 667 ? 35.237 24.883 31.104 1.00 42.92 664 ASN A C 1
ATOM 5255 O O . ASN A 1 667 ? 36.390 24.498 31.308 1.00 38.75 664 ASN A O 1
ATOM 5260 N N . GLN A 1 668 ? 34.840 26.128 31.363 1.00 44.78 665 GLN A N 1
ATOM 5261 C CA . GLN A 1 668 ? 35.657 27.084 32.098 1.00 46.76 665 GLN A CA 1
ATOM 5262 C C . GLN A 1 668 ? 35.042 27.398 33.459 1.00 50.36 665 GLN A C 1
ATOM 5263 O O . GLN A 1 668 ? 35.275 28.467 34.027 1.00 47.15 665 GLN A O 1
ATOM 5269 N N . ILE A 1 669 ? 34.254 26.464 33.985 1.00 50.41 666 ILE A N 1
ATOM 5270 C CA . ILE A 1 669 ? 33.530 26.628 35.237 1.00 48.61 666 ILE A CA 1
ATOM 5271 C C . ILE A 1 669 ? 34.071 25.618 36.238 1.00 43.98 666 ILE A C 1
ATOM 5272 O O . ILE A 1 669 ? 34.402 24.484 35.872 1.00 52.61 666 ILE A O 1
ATOM 5277 N N . LYS A 1 670 ? 34.164 26.030 37.499 1.00 36.99 667 LYS A N 1
ATOM 5278 C CA . LYS A 1 670 ? 34.687 25.189 38.563 1.00 40.17 667 LYS A CA 1
ATOM 5279 C C . LYS A 1 670 ? 33.610 24.918 39.607 1.00 37.68 667 LYS A C 1
ATOM 5280 O O . LYS A 1 670 ? 32.624 25.651 39.721 1.00 47.20 667 LYS A O 1
ATOM 5286 N N . ASP A 1 671 ? 33.817 23.838 40.364 1.00 38.64 668 ASP A N 1
ATOM 5287 C CA . ASP A 1 671 ? 32.984 23.496 41.520 1.00 44.43 668 ASP A CA 1
ATOM 5288 C C . ASP A 1 671 ? 31.514 23.332 41.134 1.00 49.37 668 ASP A C 1
ATOM 5289 O O . ASP A 1 671 ? 30.619 23.925 41.738 1.00 45.83 668 ASP A O 1
ATOM 5294 N N . HIS A 1 672 ? 31.262 22.505 40.121 1.00 51.74 669 HIS A N 1
ATOM 5295 C CA . HIS A 1 672 ? 29.901 22.312 39.641 1.00 53.70 669 HIS A CA 1
ATOM 5296 C C . HIS A 1 672 ? 29.767 20.933 39.011 1.00 47.16 669 HIS A C 1
ATOM 5297 O O . HIS A 1 672 ? 30.753 20.230 38.777 1.00 42.87 669 HIS A O 1
ATOM 5304 N N . ARG A 1 673 ? 28.519 20.558 38.734 1.00 41.76 670 ARG A N 1
ATOM 5305 C CA . ARG A 1 673 ? 28.193 19.296 38.084 1.00 40.88 670 ARG A CA 1
ATOM 5306 C C . ARG A 1 673 ? 27.109 19.547 37.049 1.00 48.71 670 ARG A C 1
ATOM 5307 O O . ARG A 1 673 ? 26.079 20.152 37.363 1.00 49.87 670 ARG A O 1
ATOM 5315 N N . LEU A 1 674 ? 27.342 19.088 35.821 1.00 47.91 671 LEU A N 1
ATOM 5316 C CA . LEU A 1 674 ? 26.398 19.247 34.722 1.00 44.32 671 LEU A CA 1
ATOM 5317 C C . LEU A 1 674 ? 25.819 17.890 34.348 1.00 45.12 671 LEU A C 1
ATOM 5318 O O . LEU A 1 674 ? 26.566 16.928 34.138 1.00 38.74 671 LEU A O 1
ATOM 5323 N N . ARG A 1 675 ? 24.492 17.817 34.265 1.00 46.14 672 ARG A N 1
ATOM 5324 C CA . ARG A 1 675 ? 23.799 16.587 33.917 1.00 52.88 672 ARG A CA 1
ATOM 5325 C C . ARG A 1 675 ? 22.801 16.861 32.800 1.00 57.58 672 ARG A C 1
ATOM 5326 O O . ARG A 1 675 ? 22.456 18.010 32.510 1.00 51.55 672 ARG A O 1
ATOM 5334 N N . VAL A 1 676 ? 22.340 15.781 32.174 1.00 56.36 673 VAL A N 1
ATOM 5335 C CA . VAL A 1 676 ? 21.286 15.827 31.169 1.00 56.44 673 VAL A CA 1
ATOM 5336 C C . VAL A 1 676 ? 20.116 14.995 31.676 1.00 54.77 673 VAL A C 1
ATOM 5337 O O . VAL A 1 676 ? 20.310 13.914 32.245 1.00 50.76 673 VAL A O 1
ATOM 5341 N N . LEU A 1 677 ? 18.903 15.508 31.490 1.00 53.83 674 LEU A N 1
ATOM 5342 C CA . LEU A 1 677 ? 17.705 14.930 32.082 1.00 57.70 674 LEU A CA 1
ATOM 5343 C C . LEU A 1 677 ? 16.837 14.280 31.013 1.00 64.73 674 LEU A C 1
ATOM 5344 O O . LEU A 1 677 ? 16.732 14.785 29.890 1.00 65.30 674 LEU A O 1
ATOM 5349 N N . PHE A 1 678 ? 16.213 13.159 31.373 1.00 59.84 675 PHE A N 1
ATOM 5350 C CA . PHE A 1 678 ? 15.298 12.444 30.484 1.00 53.28 675 PHE A CA 1
ATOM 5351 C C . PHE A 1 678 ? 14.076 12.009 31.277 1.00 55.37 675 PHE A C 1
ATOM 5352 O O . PHE A 1 678 ? 14.029 10.894 31.814 1.00 61.10 675 PHE A O 1
ATOM 5360 N N . PRO A 1 679 ? 13.064 12.869 31.381 1.00 51.31 676 PRO A N 1
ATOM 5361 C CA . PRO A 1 679 ? 11.828 12.479 32.077 1.00 53.06 676 PRO A CA 1
ATOM 5362 C C . PRO A 1 679 ? 11.115 11.357 31.338 1.00 56.64 676 PRO A C 1
ATOM 5363 O O . PRO A 1 679 ? 10.666 11.523 30.201 1.00 65.31 676 PRO A O 1
ATOM 5367 N N . THR A 1 680 ? 11.011 10.202 31.998 1.00 59.84 677 THR A N 1
ATOM 5368 C CA . THR A 1 680 ? 10.339 9.053 31.403 1.00 62.64 677 THR A CA 1
ATOM 5369 C C . THR A 1 680 ? 8.823 9.133 31.523 1.00 61.27 677 THR A C 1
ATOM 5370 O O . THR A 1 680 ? 8.118 8.524 30.711 1.00 64.53 677 THR A O 1
ATOM 5374 N N . GLY A 1 681 ? 8.310 9.862 32.511 1.00 58.28 678 GLY A N 1
ATOM 5375 C CA . GLY A 1 681 ? 6.880 10.003 32.684 1.00 57.51 678 GLY A CA 1
ATOM 5376 C C . GLY A 1 681 ? 6.210 8.884 33.446 1.00 65.03 678 GLY A C 1
ATOM 5377 O O . GLY A 1 681 ? 4.976 8.861 33.519 1.00 70.23 678 GLY A O 1
ATOM 5378 N N . MET A 1 682 ? 6.976 7.957 34.016 1.00 68.17 679 MET A N 1
ATOM 5379 C CA . MET A 1 682 ? 6.414 6.840 34.764 1.00 72.79 679 MET A CA 1
ATOM 5380 C C . MET A 1 682 ? 7.195 6.650 36.055 1.00 76.55 679 MET A C 1
ATOM 5381 O O . MET A 1 682 ? 8.430 6.631 36.042 1.00 79.06 679 MET A O 1
ATOM 5386 N N . VAL A 1 683 ? 6.471 6.516 37.161 1.00 76.79 680 VAL A N 1
ATOM 5387 C CA . VAL A 1 683 ? 7.058 6.301 38.478 1.00 77.72 680 VAL A CA 1
ATOM 5388 C C . VAL A 1 683 ? 6.933 4.818 38.799 1.00 73.27 680 VAL A C 1
ATOM 5389 O O . VAL A 1 683 ? 5.839 4.326 39.096 1.00 71.73 680 VAL A O 1
ATOM 5393 N N . THR A 1 684 ? 8.051 4.104 38.742 1.00 67.44 681 THR A N 1
ATOM 5394 C CA . THR A 1 684 ? 8.082 2.667 38.967 1.00 71.90 681 THR A CA 1
ATOM 5395 C C . THR A 1 684 ? 8.787 2.351 40.280 1.00 75.66 681 THR A C 1
ATOM 5396 O O . THR A 1 684 ? 9.420 3.209 40.903 1.00 73.07 681 THR A O 1
ATOM 5400 N N . GLU A 1 685 ? 8.668 1.090 40.697 1.00 75.55 682 GLU A N 1
ATOM 5401 C CA . GLU A 1 685 ? 9.355 0.640 41.900 1.00 66.47 682 GLU A CA 1
ATOM 5402 C C . GLU A 1 685 ? 10.835 0.392 41.650 1.00 63.71 682 GLU A C 1
ATOM 5403 O O . GLU A 1 685 ? 11.656 0.612 42.547 1.00 61.73 682 GLU A O 1
ATOM 5405 N N . THR A 1 686 ? 11.195 -0.054 40.448 1.00 64.78 683 THR A N 1
ATOM 5406 C CA . THR A 1 686 ? 12.568 -0.423 40.143 1.00 65.41 683 THR A CA 1
ATOM 5407 C C . THR A 1 686 ? 12.973 0.142 38.790 1.00 58.26 683 THR A C 1
ATOM 5408 O O . THR A 1 686 ? 12.135 0.549 37.982 1.00 54.13 683 THR A O 1
ATOM 5412 N N . HIS A 1 687 ? 14.285 0.162 38.559 1.00 60.05 684 HIS A N 1
ATOM 5413 C CA . HIS A 1 687 ? 14.861 0.485 37.263 1.00 60.12 684 HIS A CA 1
ATOM 5414 C C . HIS A 1 687 ? 15.990 -0.498 36.988 1.00 60.85 684 HIS A C 1
ATOM 5415 O O . HIS A 1 687 ? 16.409 -1.257 37.866 1.00 61.85 684 HIS A O 1
ATOM 5422 N N . GLU A 1 688 ? 16.486 -0.486 35.754 1.00 53.88 685 GLU A N 1
ATOM 5423 C CA . GLU A 1 688 ? 17.543 -1.394 35.339 1.00 50.72 685 GLU A CA 1
ATOM 5424 C C . GLU A 1 688 ? 18.735 -0.609 34.811 1.00 50.62 685 GLU A C 1
ATOM 5425 O O . GLU A 1 688 ? 18.588 0.497 34.281 1.00 54.53 685 GLU A O 1
ATOM 5431 N N . ALA A 1 689 ? 19.921 -1.194 34.965 1.00 42.45 686 ALA A N 1
ATOM 5432 C CA . ALA A 1 689 ? 21.153 -0.557 34.528 1.00 53.38 686 ALA A CA 1
ATOM 5433 C C . ALA A 1 689 ? 22.149 -1.626 34.108 1.00 50.92 686 ALA A C 1
ATOM 5434 O O . ALA A 1 689 ? 22.161 -2.735 34.652 1.00 60.43 686 ALA A O 1
ATOM 5436 N N . ASP A 1 690 ? 22.983 -1.279 33.132 1.00 49.54 687 ASP A N 1
ATOM 5437 C CA . ASP A 1 690 ? 24.019 -2.193 32.674 1.00 55.44 687 ASP A CA 1
ATOM 5438 C C . ASP A 1 690 ? 25.141 -2.265 33.701 1.00 55.82 687 ASP A C 1
ATOM 5439 O O . ASP A 1 690 ? 25.705 -1.240 34.093 1.00 60.54 687 ASP A O 1
ATOM 5444 N N . SER A 1 691 ? 25.461 -3.481 34.140 1.00 51.89 688 SER A N 1
ATOM 5445 C CA . SER A 1 691 ? 26.555 -3.681 35.082 1.00 48.03 688 SER A CA 1
ATOM 5446 C C . SER A 1 691 ? 27.611 -4.596 34.476 1.00 48.88 688 SER A C 1
ATOM 5447 O O . SER A 1 691 ? 27.938 -4.476 33.292 1.00 50.06 688 SER A O 1
ATOM 5450 N N . ILE A 1 692 ? 28.145 -5.515 35.273 1.00 44.72 689 ILE A N 1
ATOM 5451 C CA . ILE A 1 692 ? 29.199 -6.422 34.834 1.00 43.02 689 ILE A CA 1
ATOM 5452 C C . ILE A 1 692 ? 28.557 -7.766 34.520 1.00 38.59 689 ILE A C 1
ATOM 5453 O O . ILE A 1 692 ? 28.191 -8.516 35.431 1.00 42.03 689 ILE A O 1
ATOM 5458 N N . TYR A 1 693 ? 28.430 -8.070 33.226 1.00 43.05 690 TYR A N 1
ATOM 5459 C CA . TYR A 1 693 ? 27.798 -9.305 32.758 1.00 43.35 690 TYR A CA 1
ATOM 5460 C C . TYR A 1 693 ? 26.401 -9.467 33.351 1.00 45.31 690 TYR A C 1
ATOM 5461 O O . TYR A 1 693 ? 25.975 -10.571 33.699 1.00 47.42 690 TYR A O 1
ATOM 5470 N N . GLU A 1 694 ? 25.675 -8.356 33.460 1.00 44.96 691 GLU A N 1
ATOM 5471 C CA . GLU A 1 694 ? 24.427 -8.369 34.208 1.00 56.62 691 GLU A CA 1
ATOM 5472 C C . GLU A 1 694 ? 23.637 -7.103 33.918 1.00 62.37 691 GLU A C 1
ATOM 5473 O O . GLU A 1 694 ? 24.204 -6.008 33.871 1.00 58.35 691 GLU A O 1
ATOM 5479 N N . VAL A 1 695 ? 22.333 -7.264 33.721 1.00 64.55 692 VAL A N 1
ATOM 5480 C CA . VAL A 1 695 ? 21.384 -6.157 33.746 1.00 60.12 692 VAL A CA 1
ATOM 5481 C C . VAL A 1 695 ? 20.747 -6.189 35.130 1.00 63.73 692 VAL A C 1
ATOM 5482 O O . VAL A 1 695 ? 19.809 -6.952 35.381 1.00 77.24 692 VAL A O 1
ATOM 5486 N N . VAL A 1 696 ? 21.264 -5.367 36.035 1.00 57.93 693 VAL A N 1
ATOM 5487 C CA . VAL A 1 696 ? 20.890 -5.425 37.443 1.00 59.32 693 VAL A CA 1
ATOM 5488 C C . VAL A 1 696 ? 19.622 -4.613 37.672 1.00 60.90 693 VAL A C 1
ATOM 5489 O O . VAL A 1 696 ? 19.423 -3.547 37.072 1.00 60.75 693 VAL A O 1
ATOM 5493 N N . THR A 1 697 ? 18.750 -5.130 38.534 1.00 59.89 694 THR A N 1
ATOM 5494 C CA . THR A 1 697 ? 17.529 -4.439 38.927 1.00 57.18 694 THR A CA 1
ATOM 5495 C C . THR A 1 697 ? 17.797 -3.662 40.209 1.00 63.28 694 THR A C 1
ATOM 5496 O O . THR A 1 697 ? 18.220 -4.242 41.216 1.00 65.69 694 THR A O 1
ATOM 5500 N N . ARG A 1 698 ? 17.559 -2.352 40.171 1.00 60.84 695 ARG A N 1
ATOM 5501 C CA . ARG A 1 698 ? 17.837 -1.492 41.306 1.00 56.52 695 ARG A CA 1
ATOM 5502 C C . ARG A 1 698 ? 16.564 -0.801 41.780 1.00 61.56 695 ARG A C 1
ATOM 5503 O O . ARG A 1 698 ? 15.705 -0.457 40.961 1.00 62.47 695 ARG A O 1
ATOM 5511 N N . PRO A 1 699 ? 16.412 -0.587 43.085 1.00 64.38 696 PRO A N 1
ATOM 5512 C CA . PRO A 1 699 ? 15.176 0.016 43.595 1.00 67.69 696 PRO A CA 1
ATOM 5513 C C . PRO A 1 699 ? 15.193 1.534 43.501 1.00 67.26 696 PRO A C 1
ATOM 5514 O O . PRO A 1 699 ? 16.230 2.180 43.672 1.00 69.44 696 PRO A O 1
ATOM 5518 N N . ASN A 1 700 ? 14.019 2.100 43.221 1.00 67.05 697 ASN A N 1
ATOM 5519 C CA . ASN A 1 700 ? 13.846 3.546 43.263 1.00 70.27 697 ASN A CA 1
ATOM 5520 C C . ASN A 1 700 ? 13.485 4.043 44.655 1.00 76.43 697 ASN A C 1
ATOM 5521 O O . ASN A 1 700 ? 13.867 5.160 45.026 1.00 65.93 697 ASN A O 1
ATOM 5526 N N . GLN A 1 701 ? 12.759 3.237 45.428 1.00 92.25 698 GLN A N 1
ATOM 5527 C CA . GLN A 1 701 ? 12.465 3.576 46.814 1.00 96.51 698 GLN A CA 1
ATOM 5528 C C . GLN A 1 701 ? 13.728 3.423 47.652 1.00 88.40 698 GLN A C 1
ATOM 5529 O O . GLN A 1 701 ? 14.337 2.349 47.686 1.00 89.85 698 GLN A O 1
ATOM 5531 N N . VAL A 1 702 ? 14.116 4.496 48.324 1.00 82.84 699 VAL A N 1
ATOM 5532 C CA . VAL A 1 702 ? 15.368 4.538 49.067 1.00 77.22 699 VAL A CA 1
ATOM 5533 C C . VAL A 1 702 ? 15.170 3.923 50.448 1.00 84.36 699 VAL A C 1
ATOM 5534 O O . VAL A 1 702 ? 14.105 4.054 51.064 1.00 85.28 699 VAL A O 1
ATOM 5538 N N . SER A 1 703 ? 16.200 3.229 50.933 1.00 88.83 700 SER A N 1
ATOM 5539 C CA . SER A 1 703 ? 16.115 2.512 52.199 1.00 91.71 700 SER A CA 1
ATOM 5540 C C . SER A 1 703 ? 15.909 3.479 53.367 1.00 91.49 700 SER A C 1
ATOM 5541 O O . SER A 1 703 ? 16.038 4.699 53.241 1.00 91.27 700 SER A O 1
ATOM 5544 N N . ASP A 1 704 ? 15.594 2.904 54.530 1.00 89.93 701 ASP A N 1
ATOM 5545 C CA . ASP A 1 704 ? 15.236 3.708 55.694 1.00 93.66 701 ASP A CA 1
ATOM 5546 C C . ASP A 1 704 ? 16.456 4.356 56.337 1.00 95.78 701 ASP A C 1
ATOM 5547 O O . ASP A 1 704 ? 16.397 5.519 56.750 1.00 100.91 701 ASP A O 1
ATOM 5552 N N . THR A 1 705 ? 17.567 3.621 56.435 1.00 86.81 702 THR A N 1
ATOM 5553 C CA . THR A 1 705 ? 18.784 4.174 57.023 1.00 86.13 702 THR A CA 1
ATOM 5554 C C . THR A 1 705 ? 19.388 5.277 56.164 1.00 77.75 702 THR A C 1
ATOM 5555 O O . THR A 1 705 ? 20.197 6.068 56.662 1.00 73.52 702 THR A O 1
ATOM 5559 N N . TRP A 1 706 ? 18.999 5.354 54.895 1.00 69.68 703 TRP A N 1
ATOM 5560 C CA . TRP A 1 706 ? 19.621 6.271 53.951 1.00 68.70 703 TRP A CA 1
ATOM 5561 C C . TRP A 1 706 ? 19.265 7.717 54.280 1.00 71.44 703 TRP A C 1
ATOM 5562 O O . TRP A 1 706 ? 18.102 8.039 54.543 1.00 70.14 703 TRP A O 1
ATOM 5573 N N . GLU A 1 707 ? 20.274 8.591 54.258 1.00 68.11 704 GLU A N 1
ATOM 5574 C CA . GLU A 1 707 ? 20.089 10.004 54.556 1.00 67.04 704 GLU A CA 1
ATOM 5575 C C . GLU A 1 707 ? 20.573 10.934 53.452 1.00 64.88 704 GLU A C 1
ATOM 5576 O O . GLU A 1 707 ? 20.307 12.139 53.525 1.00 65.24 704 GLU A O 1
ATOM 5582 N N . ASN A 1 708 ? 21.270 10.421 52.446 1.00 63.02 705 ASN A N 1
ATOM 5583 C CA . ASN A 1 708 ? 21.736 11.261 51.348 1.00 65.42 705 ASN A CA 1
ATOM 5584 C C . ASN A 1 708 ? 20.548 11.696 50.495 1.00 66.37 705 ASN A C 1
ATOM 5585 O O . ASN A 1 708 ? 19.752 10.848 50.076 1.00 76.73 705 ASN A O 1
ATOM 5590 N N . PRO A 1 709 ? 20.387 12.995 50.221 1.00 61.08 706 PRO A N 1
ATOM 5591 C CA . PRO A 1 709 ? 19.277 13.433 49.358 1.00 61.47 706 PRO A CA 1
ATOM 5592 C C . PRO A 1 709 ? 19.402 12.970 47.916 1.00 69.45 706 PRO A C 1
ATOM 5593 O O . PRO A 1 709 ? 18.427 13.089 47.162 1.00 73.73 706 PRO A O 1
ATOM 5597 N N . THR A 1 710 ? 20.558 12.454 47.508 1.00 60.11 707 THR A N 1
ATOM 5598 C CA . THR A 1 710 ? 20.746 11.898 46.179 1.00 60.08 707 THR A CA 1
ATOM 5599 C C . THR A 1 710 ? 21.034 10.407 46.286 1.00 59.73 707 THR A C 1
ATOM 5600 O O . THR A 1 710 ? 21.404 9.896 47.347 1.00 53.82 707 THR A O 1
ATOM 5604 N N . ASN A 1 711 ? 20.858 9.710 45.166 1.00 65.60 708 ASN A N 1
ATOM 5605 C CA . ASN A 1 711 ? 21.127 8.276 45.069 1.00 61.37 708 ASN A CA 1
ATOM 5606 C C . ASN A 1 711 ? 21.921 8.009 43.796 1.00 57.23 708 ASN A C 1
ATOM 5607 O O . ASN A 1 711 ? 21.394 7.458 42.822 1.00 58.14 708 ASN A O 1
ATOM 5612 N N . PRO A 1 712 ? 23.198 8.392 43.770 1.00 58.41 709 PRO A N 1
ATOM 5613 C CA . PRO A 1 712 ? 24.007 8.160 42.565 1.00 54.20 709 PRO A CA 1
ATOM 5614 C C . PRO A 1 712 ? 24.371 6.689 42.427 1.00 54.42 709 PRO A C 1
ATOM 5615 O O . PRO A 1 712 ? 24.851 6.061 43.374 1.00 54.50 709 PRO A O 1
ATOM 5619 N N . GLN A 1 713 ? 24.140 6.143 41.237 1.00 56.56 710 GLN A N 1
ATOM 5620 C CA . GLN A 1 713 ? 24.399 4.743 40.947 1.00 52.65 710 GLN A CA 1
ATOM 5621 C C . GLN A 1 713 ? 25.396 4.618 39.803 1.00 56.10 710 GLN A C 1
ATOM 5622 O O . GLN A 1 713 ? 25.557 5.531 38.987 1.00 59.10 710 GLN A O 1
ATOM 5628 N N . HIS A 1 714 ? 26.063 3.468 39.749 1.00 54.35 711 HIS A N 1
ATOM 5629 C CA . HIS A 1 714 ? 27.008 3.169 38.683 1.00 47.36 711 HIS A CA 1
ATOM 5630 C C . HIS A 1 714 ? 26.283 2.531 37.506 1.00 51.89 711 HIS A C 1
ATOM 5631 O O . HIS A 1 714 ? 25.388 1.702 37.686 1.00 53.11 711 HIS A O 1
ATOM 5638 N N . GLN A 1 715 ? 26.677 2.920 36.297 1.00 50.62 712 GLN A N 1
ATOM 5639 C CA . GLN A 1 715 ? 26.177 2.294 35.085 1.00 50.44 712 GLN A CA 1
ATOM 5640 C C . GLN A 1 715 ? 27.337 2.044 34.134 1.00 47.94 712 GLN A C 1
ATOM 5641 O O . GLN A 1 715 ? 28.371 2.713 34.191 1.00 43.89 712 GLN A O 1
ATOM 5647 N N . GLN A 1 716 ? 27.152 1.059 33.260 1.00 55.80 713 GLN A N 1
ATOM 5648 C CA . GLN A 1 716 ? 28.131 0.768 32.223 1.00 59.72 713 GLN A CA 1
ATOM 5649 C C . GLN A 1 716 ? 27.697 1.391 30.904 1.00 61.04 713 GLN A C 1
ATOM 5650 O O . GLN A 1 716 ? 28.079 2.523 30.589 1.00 66.49 713 GLN A O 1
ATOM 5656 N N . ALA A 1 717 ? 26.885 0.668 30.136 1.00 55.77 714 ALA A N 1
ATOM 5657 C CA . ALA A 1 717 ? 26.514 1.101 28.796 1.00 51.37 714 ALA A CA 1
ATOM 5658 C C . ALA A 1 717 ? 25.155 1.782 28.723 1.00 52.59 714 ALA A C 1
ATOM 5659 O O . ALA A 1 717 ? 24.933 2.579 27.807 1.00 45.14 714 ALA A O 1
ATOM 5661 N N . PHE A 1 718 ? 24.243 1.506 29.654 1.00 56.43 715 PHE A N 1
ATOM 5662 C CA . PHE A 1 718 ? 22.892 2.042 29.538 1.00 54.91 715 PHE A CA 1
ATOM 5663 C C . PHE A 1 718 ? 22.194 2.015 30.892 1.00 53.46 715 PHE A C 1
ATOM 5664 O O . PHE A 1 718 ? 22.682 1.432 31.862 1.00 50.33 715 PHE A O 1
ATOM 5672 N N . VAL A 1 719 ? 21.029 2.660 30.929 1.00 54.57 716 VAL A N 1
ATOM 5673 C CA . VAL A 1 719 ? 20.101 2.612 32.054 1.00 55.84 716 VAL A CA 1
ATOM 5674 C C . VAL A 1 719 ? 18.689 2.672 31.482 1.00 55.53 716 VAL A C 1
ATOM 5675 O O . VAL A 1 719 ? 18.438 3.382 30.502 1.00 62.27 716 VAL A O 1
ATOM 5679 N N . ASN A 1 720 ? 17.769 1.915 32.080 1.00 52.23 717 ASN A N 1
ATOM 5680 C CA . ASN A 1 720 ? 16.432 1.749 31.528 1.00 47.06 717 ASN A CA 1
ATOM 5681 C C . ASN A 1 720 ? 15.370 1.950 32.599 1.00 52.64 717 ASN A C 1
ATOM 5682 O O . ASN A 1 720 ? 15.569 1.592 33.763 1.00 58.73 717 ASN A O 1
ATOM 5687 N N . VAL A 1 721 ? 14.241 2.526 32.189 1.00 48.57 718 VAL A N 1
ATOM 5688 C CA . VAL A 1 721 ? 13.052 2.668 33.021 1.00 48.54 718 VAL A CA 1
ATOM 5689 C C . VAL A 1 721 ? 11.854 2.251 32.181 1.00 55.73 718 VAL A C 1
ATOM 5690 O O . VAL A 1 721 ? 11.660 2.768 31.076 1.00 67.82 718 VAL A O 1
ATOM 5694 N N . HIS A 1 722 ? 11.058 1.316 32.694 1.00 55.51 719 HIS A N 1
ATOM 5695 C CA . HIS A 1 722 ? 9.947 0.789 31.918 1.00 62.54 719 HIS A CA 1
ATOM 5696 C C . HIS A 1 722 ? 8.857 0.275 32.846 1.00 64.35 719 HIS A C 1
ATOM 5697 O O . HIS A 1 722 ? 9.109 -0.089 33.997 1.00 60.32 719 HIS A O 1
ATOM 5704 N N . ASP A 1 723 ? 7.631 0.255 32.321 1.00 62.96 720 ASP A N 1
ATOM 5705 C CA . ASP A 1 723 ? 6.523 -0.427 32.978 1.00 64.84 720 ASP A CA 1
ATOM 5706 C C . ASP A 1 723 ? 6.025 -1.558 32.086 1.00 62.37 720 ASP A C 1
ATOM 5707 O O . ASP A 1 723 ? 6.785 -2.089 31.269 1.00 63.60 720 ASP A O 1
ATOM 5712 N N . GLN A 1 724 ? 4.751 -1.921 32.218 1.00 57.91 721 GLN A N 1
ATOM 5713 C CA . GLN A 1 724 ? 4.203 -3.037 31.458 1.00 58.72 721 GLN A CA 1
ATOM 5714 C C . GLN A 1 724 ? 3.864 -2.680 30.016 1.00 64.74 721 GLN A C 1
ATOM 5715 O O . GLN A 1 724 ? 3.479 -3.573 29.254 1.00 71.09 721 GLN A O 1
ATOM 5717 N N . ASN A 1 725 ? 3.999 -1.415 29.616 1.00 64.64 722 ASN A N 1
ATOM 5718 C CA . ASN A 1 725 ? 3.561 -1.009 28.285 1.00 69.00 722 ASN A CA 1
ATOM 5719 C C . ASN A 1 725 ? 4.636 -0.255 27.508 1.00 71.69 722 ASN A C 1
ATOM 5720 O O . ASN A 1 725 ? 4.709 -0.372 26.281 1.00 76.04 722 ASN A O 1
ATOM 5725 N N . LYS A 1 726 ? 5.468 0.522 28.199 1.00 68.58 723 LYS A N 1
ATOM 5726 C CA . LYS A 1 726 ? 6.433 1.389 27.538 1.00 70.20 723 LYS A CA 1
ATOM 5727 C C . LYS A 1 726 ? 7.731 1.416 28.333 1.00 69.39 723 LYS A C 1
ATOM 5728 O O . LYS A 1 726 ? 7.792 0.972 29.483 1.00 69.09 723 LYS A O 1
ATOM 5734 N N . GLY A 1 727 ? 8.775 1.952 27.707 1.00 64.26 724 GLY A N 1
ATOM 5735 C CA . GLY A 1 727 ? 10.070 2.031 28.353 1.00 62.74 724 GLY A CA 1
ATOM 5736 C C . GLY A 1 727 ? 11.009 2.948 27.606 1.00 59.11 724 GLY A C 1
ATOM 5737 O O . GLY A 1 727 ? 10.860 3.180 26.401 1.00 56.66 724 GLY A O 1
ATOM 5738 N N . VAL A 1 728 ? 11.988 3.467 28.345 1.00 57.14 725 VAL A N 1
ATOM 5739 C CA . VAL A 1 728 ? 13.005 4.364 27.809 1.00 54.33 725 VAL A CA 1
ATOM 5740 C C . VAL A 1 728 ? 14.374 3.824 28.196 1.00 51.26 725 VAL A C 1
ATOM 5741 O O . VAL A 1 728 ? 14.608 3.498 29.365 1.00 50.77 725 VAL A O 1
ATOM 5745 N N . THR A 1 729 ? 15.274 3.731 27.219 1.00 46.32 726 THR A N 1
ATOM 5746 C CA . THR A 1 729 ? 16.653 3.323 27.448 1.00 45.58 726 THR A CA 1
ATOM 5747 C C . THR A 1 729 ? 17.581 4.466 27.062 1.00 52.14 726 THR A C 1
ATOM 5748 O O . THR A 1 729 ? 17.437 5.049 25.982 1.00 59.05 726 THR A O 1
ATOM 5752 N N . ILE A 1 730 ? 18.523 4.785 27.946 1.00 48.66 727 ILE A N 1
ATOM 5753 C CA . ILE A 1 730 ? 19.510 5.835 27.720 1.00 47.40 727 ILE A CA 1
ATOM 5754 C C . ILE A 1 730 ? 20.886 5.189 27.754 1.00 51.66 727 ILE A C 1
ATOM 5755 O O . ILE A 1 730 ? 21.304 4.669 28.796 1.00 53.39 727 ILE A O 1
ATOM 5760 N N . PHE A 1 731 ? 21.588 5.219 26.625 1.00 44.39 728 PHE A N 1
ATOM 5761 C CA . PHE A 1 731 ? 22.933 4.674 26.544 1.00 45.17 728 PHE A CA 1
ATOM 5762 C C . PHE A 1 731 ? 23.953 5.801 26.439 1.00 49.86 728 PHE A C 1
ATOM 5763 O O . PHE A 1 731 ? 23.616 6.945 26.121 1.00 52.66 728 PHE A O 1
ATOM 5771 N N . ASN A 1 732 ? 25.211 5.462 26.717 1.00 43.60 729 ASN A N 1
ATOM 5772 C CA . ASN A 1 732 ? 26.259 6.465 26.850 1.00 46.27 729 ASN A CA 1
ATOM 5773 C C . ASN A 1 732 ? 27.610 5.828 26.550 1.00 46.46 729 ASN A C 1
ATOM 5774 O O . ASN A 1 732 ? 27.728 4.610 26.401 1.00 45.16 729 ASN A O 1
ATOM 5779 N N . GLU A 1 733 ? 28.633 6.680 26.472 1.00 48.37 730 GLU A N 1
ATOM 5780 C CA . GLU A 1 733 ? 30.023 6.255 26.302 1.00 45.90 730 GLU A CA 1
ATOM 5781 C C . GLU A 1 733 ? 30.857 6.960 27.367 1.00 53.43 730 GLU A C 1
ATOM 5782 O O . GLU A 1 733 ? 31.261 8.112 27.184 1.00 66.98 730 GLU A O 1
ATOM 5788 N N . GLY A 1 734 ? 31.116 6.272 28.475 1.00 54.58 731 GLY A N 1
ATOM 5789 C CA . GLY A 1 734 ? 31.945 6.826 29.525 1.00 45.13 731 GLY A CA 1
ATOM 5790 C C . GLY A 1 734 ? 31.238 7.747 30.492 1.00 43.98 731 GLY A C 1
ATOM 5791 O O . GLY A 1 734 ? 31.905 8.378 31.320 1.00 46.11 731 GLY A O 1
ATOM 5792 N N . LEU A 1 735 ? 29.911 7.851 30.415 1.00 41.61 732 LEU A N 1
ATOM 5793 C CA . LEU A 1 735 ? 29.131 8.662 31.349 1.00 46.04 732 LEU A CA 1
ATOM 5794 C C . LEU A 1 735 ? 28.522 7.702 32.367 1.00 44.46 732 LEU A C 1
ATOM 5795 O O . LEU A 1 735 ? 27.364 7.298 32.275 1.00 56.45 732 LEU A O 1
ATOM 5800 N N . ASN A 1 736 ? 29.332 7.340 33.360 1.00 42.66 733 ASN A N 1
ATOM 5801 C CA . ASN A 1 736 ? 29.062 6.186 34.206 1.00 51.44 733 ASN A CA 1
ATOM 5802 C C . ASN A 1 736 ? 28.291 6.514 35.480 1.00 50.36 733 ASN A C 1
ATOM 5803 O O . ASN A 1 736 ? 27.993 5.595 36.251 1.00 52.81 733 ASN A O 1
ATOM 5808 N N . GLU A 1 737 ? 27.958 7.778 35.728 1.00 44.59 734 GLU A N 1
ATOM 5809 C CA . GLU A 1 737 ? 27.139 8.154 36.874 1.00 50.23 734 GLU A CA 1
ATOM 5810 C C . GLU A 1 737 ? 25.753 8.561 36.397 1.00 45.36 734 GLU A C 1
ATOM 5811 O O . GLU A 1 737 ? 25.623 9.370 35.471 1.00 43.19 734 GLU A O 1
ATOM 5817 N N . TYR A 1 738 ? 24.724 8.007 37.035 1.00 41.79 735 TYR A N 1
ATOM 5818 C CA . TYR A 1 738 ? 23.345 8.348 36.725 1.00 41.93 735 TYR A CA 1
ATOM 5819 C C . TYR A 1 738 ? 22.540 8.378 38.015 1.00 50.09 735 TYR A C 1
ATOM 5820 O O . TYR A 1 738 ? 22.996 7.933 39.073 1.00 50.16 735 TYR A O 1
ATOM 5829 N N . GLU A 1 739 ? 21.323 8.905 37.914 1.00 48.09 736 GLU A N 1
ATOM 5830 C CA . GLU A 1 739 ? 20.383 8.900 39.025 1.00 53.12 736 GLU A CA 1
ATOM 5831 C C . GLU A 1 739 ? 18.969 8.915 38.467 1.00 55.93 736 GLU A C 1
ATOM 5832 O O . GLU A 1 739 ? 18.667 9.696 37.560 1.00 69.34 736 GLU A O 1
ATOM 5838 N N . VAL A 1 740 ? 18.116 8.050 39.001 1.00 49.18 737 VAL A N 1
ATOM 5839 C CA . VAL A 1 740 ? 16.708 7.996 38.627 1.00 46.38 737 VAL A CA 1
ATOM 5840 C C . VAL A 1 740 ? 15.939 8.819 39.651 1.00 52.17 737 VAL A C 1
ATOM 5841 O O . VAL A 1 740 ? 15.820 8.426 40.816 1.00 59.23 737 VAL A O 1
ATOM 5845 N N . LEU A 1 741 ? 15.419 9.964 39.220 1.00 51.12 738 LEU A N 1
ATOM 5846 C CA . LEU A 1 741 ? 14.755 10.878 40.135 1.00 55.16 738 LEU A CA 1
ATOM 5847 C C . LEU A 1 741 ? 13.378 10.341 40.528 1.00 65.03 738 LEU A C 1
ATOM 5848 O O . LEU A 1 741 ? 12.878 9.355 39.977 1.00 68.95 738 LEU A O 1
ATOM 5853 N N . ALA A 1 742 ? 12.761 11.016 41.503 1.00 66.35 739 ALA A N 1
ATOM 5854 C CA . ALA A 1 742 ? 11.525 10.516 42.098 1.00 63.39 739 ALA A CA 1
ATOM 5855 C C . ALA A 1 742 ? 10.373 10.481 41.101 1.00 60.77 739 ALA A C 1
ATOM 5856 O O . ALA A 1 742 ? 9.487 9.626 41.214 1.00 61.84 739 ALA A O 1
ATOM 5858 N N . ASP A 1 743 ? 10.357 11.394 40.130 1.00 55.76 740 ASP A N 1
ATOM 5859 C CA . ASP A 1 743 ? 9.317 11.416 39.112 1.00 63.38 740 ASP A CA 1
ATOM 5860 C C . ASP A 1 743 ? 9.676 10.577 37.888 1.00 64.55 740 ASP A C 1
ATOM 5861 O O . ASP A 1 743 ? 9.090 10.775 36.818 1.00 63.42 740 ASP A O 1
ATOM 5866 N N . GLY A 1 744 ? 10.623 9.651 38.024 1.00 65.48 741 GLY A N 1
ATOM 5867 C CA . GLY A 1 744 ? 11.026 8.805 36.921 1.00 57.66 741 GLY A CA 1
ATOM 5868 C C . GLY A 1 744 ? 12.026 9.418 35.969 1.00 49.19 741 GLY A C 1
ATOM 5869 O O . GLY A 1 744 ? 12.340 8.801 34.945 1.00 54.57 741 GLY A O 1
ATOM 5870 N N . THR A 1 745 ? 12.542 10.606 36.269 1.00 53.86 742 THR A N 1
ATOM 5871 C CA . THR A 1 745 ? 13.498 11.258 35.383 1.00 57.58 742 THR A CA 1
ATOM 5872 C C . THR A 1 745 ? 14.857 10.579 35.480 1.00 56.07 742 THR A C 1
ATOM 5873 O O . THR A 1 745 ? 15.422 10.455 36.571 1.00 49.98 742 THR A O 1
ATOM 5877 N N . ILE A 1 746 ? 15.377 10.136 34.340 1.00 56.55 743 ILE A N 1
ATOM 5878 C CA . ILE A 1 746 ? 16.740 9.621 34.271 1.00 54.27 743 ILE A CA 1
ATOM 5879 C C . ILE A 1 746 ? 17.684 10.801 34.083 1.00 53.99 743 ILE A C 1
ATOM 5880 O O . ILE A 1 746 ? 17.583 11.537 33.096 1.00 57.55 743 ILE A O 1
ATOM 5885 N N . ALA A 1 747 ? 18.596 10.987 35.030 1.00 51.88 744 ALA A N 1
ATOM 5886 C CA . ALA A 1 747 ? 19.576 12.065 34.983 1.00 49.28 744 ALA A CA 1
ATOM 5887 C C . ALA A 1 747 ? 20.958 11.445 34.832 1.00 51.66 744 ALA A C 1
ATOM 5888 O O . ALA A 1 747 ? 21.443 10.767 35.745 1.00 50.60 744 ALA A O 1
ATOM 5890 N N . VAL A 1 748 ? 21.587 11.670 33.682 1.00 53.70 745 VAL A N 1
ATOM 5891 C CA . VAL A 1 748 ? 22.935 11.186 33.412 1.00 47.44 745 VAL A CA 1
ATOM 5892 C C . VAL A 1 748 ? 23.911 12.325 33.660 1.00 51.16 745 VAL A C 1
ATOM 5893 O O . VAL A 1 748 ? 23.773 13.410 33.081 1.00 54.15 745 VAL A O 1
ATOM 5897 N N . THR A 1 749 ? 24.895 12.084 34.523 1.00 52.46 746 THR A N 1
ATOM 5898 C CA . THR A 1 749 ? 25.895 13.095 34.840 1.00 54.05 746 THR A CA 1
ATOM 5899 C C . THR A 1 749 ? 26.915 13.178 33.713 1.00 54.48 746 THR A C 1
ATOM 5900 O O . THR A 1 749 ? 27.538 12.172 33.355 1.00 52.37 746 THR A O 1
ATOM 5904 N N . LEU A 1 750 ? 27.090 14.376 33.162 1.00 44.96 747 LEU A N 1
ATOM 5905 C CA . LEU A 1 750 ? 28.044 14.578 32.080 1.00 51.19 747 LEU A CA 1
ATOM 5906 C C . LEU A 1 750 ? 29.445 14.879 32.603 1.00 50.44 747 LEU A C 1
ATOM 5907 O O . LEU A 1 750 ? 30.424 14.281 32.145 1.00 44.00 747 LEU A O 1
ATOM 5912 N N . ILE A 1 751 ? 29.556 15.793 33.563 1.00 43.82 748 ILE A N 1
ATOM 5913 C CA . ILE A 1 751 ? 30.854 16.229 34.062 1.00 42.43 748 ILE A CA 1
ATOM 5914 C C . ILE A 1 751 ? 30.658 16.771 35.471 1.00 45.73 748 ILE A C 1
ATOM 5915 O O . ILE A 1 751 ? 29.655 17.426 35.766 1.00 45.65 748 ILE A O 1
ATOM 5920 N N . ARG A 1 752 ? 31.613 16.467 36.349 1.00 41.76 749 ARG A N 1
ATOM 5921 C CA . ARG A 1 752 ? 31.578 16.935 37.731 1.00 43.02 749 ARG A CA 1
ATOM 5922 C C . ARG A 1 752 ? 32.956 17.464 38.091 1.00 45.91 749 ARG A C 1
ATOM 5923 O O . ARG A 1 752 ? 33.955 16.756 37.927 1.00 41.07 749 ARG A O 1
ATOM 5931 N N . CYS A 1 753 ? 33.007 18.698 38.586 1.00 46.70 750 CYS A N 1
ATOM 5932 C CA . CYS A 1 753 ? 34.257 19.422 38.777 1.00 47.21 750 CYS A CA 1
ATOM 5933 C C . CYS A 1 753 ? 34.430 19.771 40.249 1.00 47.57 750 CYS A C 1
ATOM 5934 O O . CYS A 1 753 ? 33.572 20.436 40.838 1.00 50.25 750 CYS A O 1
ATOM 5937 N N . VAL A 1 754 ? 35.543 19.328 40.836 1.00 37.19 751 VAL A N 1
ATOM 5938 C CA . VAL A 1 754 ? 35.880 19.608 42.225 1.00 38.66 751 VAL A CA 1
ATOM 5939 C C . VAL A 1 754 ? 37.340 20.041 42.289 1.00 45.37 751 VAL A C 1
ATOM 5940 O O . VAL A 1 754 ? 38.074 19.979 41.303 1.00 46.21 751 VAL A O 1
ATOM 5944 N N . GLY A 1 755 ? 37.760 20.479 43.474 1.00 44.81 752 GLY A N 1
ATOM 5945 C CA . GLY A 1 755 ? 39.090 21.041 43.621 1.00 45.00 752 GLY A CA 1
ATOM 5946 C C . GLY A 1 755 ? 40.019 20.319 44.577 1.00 42.71 752 GLY A C 1
ATOM 5947 O O . GLY A 1 755 ? 41.194 20.682 44.689 1.00 44.25 752 GLY A O 1
ATOM 5948 N N . GLU A 1 756 ? 39.519 19.299 45.273 1.00 48.00 753 GLU A N 1
ATOM 5949 C CA . GLU A 1 756 ? 40.321 18.582 46.254 1.00 42.96 753 GLU A CA 1
ATOM 5950 C C . GLU A 1 756 ? 40.097 17.084 46.119 1.00 46.30 753 GLU A C 1
ATOM 5951 O O . GLU A 1 756 ? 39.055 16.634 45.635 1.00 51.53 753 GLU A O 1
ATOM 5957 N N . LEU A 1 757 ? 41.097 16.314 46.558 1.00 37.36 754 LEU A N 1
ATOM 5958 C CA . LEU A 1 757 ? 40.965 14.861 46.585 1.00 38.79 754 LEU A CA 1
ATOM 5959 C C . LEU A 1 757 ? 39.955 14.429 47.640 1.00 50.24 754 LEU A C 1
ATOM 5960 O O . LEU A 1 757 ? 38.996 13.709 47.339 1.00 42.28 754 LEU A O 1
ATOM 5965 N N . GLY A 1 758 ? 40.156 14.860 48.884 1.00 46.81 755 GLY A N 1
ATOM 5966 C CA . GLY A 1 758 ? 39.266 14.515 49.975 1.00 41.02 755 GLY A CA 1
ATOM 5967 C C . GLY A 1 758 ? 39.839 13.476 50.917 1.00 47.53 755 GLY A C 1
ATOM 5968 O O . GLY A 1 758 ? 41.048 13.452 51.170 1.00 48.59 755 GLY A O 1
ATOM 5969 N N . ASP A 1 759 ? 38.967 12.623 51.456 1.00 47.91 756 ASP A N 1
ATOM 5970 C CA . ASP A 1 759 ? 39.341 11.466 52.277 1.00 49.88 756 ASP A CA 1
ATOM 5971 C C . ASP A 1 759 ? 40.068 11.951 53.527 1.00 53.13 756 ASP A C 1
ATOM 5972 O O . ASP A 1 759 ? 39.506 12.785 54.257 1.00 56.01 756 ASP A O 1
ATOM 5977 N N . TRP A 1 760 ? 41.285 11.488 53.811 1.00 53.09 757 TRP A N 1
ATOM 5978 C CA . TRP A 1 760 ? 41.909 11.662 55.117 1.00 53.97 757 TRP A CA 1
ATOM 5979 C C . TRP A 1 760 ? 42.696 12.959 55.264 1.00 50.54 757 TRP A C 1
ATOM 5980 O O . TRP A 1 760 ? 43.330 13.160 56.305 1.00 47.88 757 TRP A O 1
ATOM 5991 N N . GLY A 1 761 ? 42.673 13.841 54.275 1.00 53.60 758 GLY A N 1
ATOM 5992 C CA . GLY A 1 761 ? 43.429 15.070 54.399 1.00 46.87 758 GLY A CA 1
ATOM 5993 C C . GLY A 1 761 ? 43.032 16.073 53.342 1.00 51.50 758 GLY A C 1
ATOM 5994 O O . GLY A 1 761 ? 42.030 15.908 52.644 1.00 51.03 758 GLY A O 1
ATOM 5995 N N . TYR A 1 762 ? 43.837 17.129 53.240 1.00 52.57 759 TYR A N 1
ATOM 5996 C CA . TYR A 1 762 ? 43.656 18.157 52.224 1.00 49.80 759 TYR A CA 1
ATOM 5997 C C . TYR A 1 762 ? 44.689 17.952 51.124 1.00 47.46 759 TYR A C 1
ATOM 5998 O O . TYR A 1 762 ? 45.894 18.086 51.363 1.00 51.94 759 TYR A O 1
ATOM 6007 N N . PHE A 1 763 ? 44.213 17.630 49.924 1.00 39.14 760 PHE A N 1
ATOM 6008 C CA . PHE A 1 763 ? 45.061 17.478 48.744 1.00 39.23 760 PHE A CA 1
ATOM 6009 C C . PHE A 1 763 ? 44.397 18.249 47.609 1.00 37.85 760 PHE A C 1
ATOM 6010 O O . PHE A 1 763 ? 43.420 17.776 47.020 1.00 38.03 760 PHE A O 1
ATOM 6018 N N . ALA A 1 764 ? 44.919 19.436 47.314 1.00 34.19 761 ALA A N 1
ATOM 6019 C CA . ALA A 1 764 ? 44.371 20.250 46.238 1.00 42.95 761 ALA A CA 1
ATOM 6020 C C . ALA A 1 764 ? 44.580 19.559 44.897 1.00 42.26 761 ALA A C 1
ATOM 6021 O O . ALA A 1 764 ? 45.691 19.126 44.573 1.00 42.00 761 ALA A O 1
ATOM 6023 N N . THR A 1 765 ? 43.503 19.447 44.122 1.00 40.16 762 THR A N 1
ATOM 6024 C CA . THR A 1 765 ? 43.524 18.825 42.798 1.00 49.07 762 THR A CA 1
ATOM 6025 C C . THR A 1 765 ? 42.830 19.767 41.822 1.00 46.68 762 THR A C 1
ATOM 6026 O O . THR A 1 765 ? 41.664 19.559 41.459 1.00 50.57 762 THR A O 1
ATOM 6030 N N . PRO A 1 766 ? 43.518 20.826 41.383 1.00 47.45 763 PRO A N 1
ATOM 6031 C CA . PRO A 1 766 ? 42.876 21.780 40.465 1.00 49.22 763 PRO A CA 1
ATOM 6032 C C . PRO A 1 766 ? 42.534 21.186 39.110 1.00 50.81 763 PRO A C 1
ATOM 6033 O O . PRO A 1 766 ? 41.569 21.634 38.479 1.00 44.19 763 PRO A O 1
ATOM 6037 N N . GLU A 1 767 ? 43.289 20.192 38.639 1.00 42.48 764 GLU A N 1
ATOM 6038 C CA . GLU A 1 767 ? 42.959 19.559 37.367 1.00 47.66 764 GLU A CA 1
ATOM 6039 C C . GLU A 1 767 ? 41.753 18.634 37.468 1.00 50.10 764 GLU A C 1
ATOM 6040 O O . GLU A 1 767 ? 41.279 18.147 36.436 1.00 56.11 764 GLU A O 1
ATOM 6046 N N . ALA A 1 768 ? 41.254 18.378 38.680 1.00 39.34 765 ALA A N 1
ATOM 6047 C CA . ALA A 1 768 ? 39.975 17.701 38.845 1.00 39.35 765 ALA A CA 1
ATOM 6048 C C . ALA A 1 768 ? 38.797 18.595 38.486 1.00 41.58 765 ALA A C 1
ATOM 6049 O O . ALA A 1 768 ? 37.662 18.107 38.434 1.00 47.07 765 ALA A O 1
ATOM 6051 N N . GLN A 1 769 ? 39.036 19.887 38.247 1.00 31.41 766 GLN A N 1
ATOM 6052 C CA . GLN A 1 769 ? 37.987 20.787 37.787 1.00 41.18 766 GLN A CA 1
ATOM 6053 C C . GLN A 1 769 ? 37.626 20.562 36.325 1.00 42.94 766 GLN A C 1
ATOM 6054 O O . GLN A 1 769 ? 36.660 21.167 35.848 1.00 42.68 766 GLN A O 1
ATOM 6060 N N . CYS A 1 770 ? 38.387 19.733 35.609 1.00 35.25 767 CYS A N 1
ATOM 6061 C CA . CYS A 1 770 ? 38.051 19.301 34.252 1.00 39.89 767 CYS A CA 1
ATOM 6062 C C . CYS A 1 770 ? 37.816 20.489 33.322 1.00 38.60 767 CYS A C 1
ATOM 6063 O O . CYS A 1 770 ? 36.791 20.588 32.644 1.00 45.77 767 CYS A O 1
ATOM 6066 N N . GLN A 1 771 ? 38.782 21.400 33.293 1.00 42.55 768 GLN A N 1
ATOM 6067 C CA . GLN A 1 771 ? 38.690 22.565 32.428 1.00 49.75 768 GLN A CA 1
ATOM 6068 C C . GLN A 1 771 ? 39.097 22.204 31.004 1.00 45.30 768 GLN A C 1
ATOM 6069 O O . GLN A 1 771 ? 40.062 21.467 30.787 1.00 51.38 768 GLN A O 1
ATOM 6075 N N . GLY A 1 772 ? 38.349 22.725 30.030 1.00 50.39 769 GLY A N 1
ATOM 6076 C CA . GLY A 1 772 ? 38.718 22.586 28.641 1.00 54.00 769 GLY A CA 1
ATOM 6077 C C . GLY A 1 772 ? 37.576 22.039 27.812 1.00 50.12 769 GLY A C 1
ATOM 6078 O O . GLY A 1 772 ? 36.416 22.032 28.238 1.00 49.61 769 GLY A O 1
ATOM 6079 N N . GLU A 1 773 ? 37.924 21.577 26.612 1.00 51.40 770 GLU A N 1
ATOM 6080 C CA . GLU A 1 773 ? 36.946 21.068 25.661 1.00 51.35 770 GLU A CA 1
ATOM 6081 C C . GLU A 1 773 ? 36.550 19.638 26.006 1.00 45.20 770 GLU A C 1
ATOM 6082 O O . GLU A 1 773 ? 37.397 18.807 26.348 1.00 47.43 770 GLU A O 1
ATOM 6088 N N . TYR A 1 774 ? 35.253 19.351 25.905 1.00 35.81 771 TYR A N 1
ATOM 6089 C CA . TYR A 1 774 ? 34.729 18.024 26.193 1.00 38.20 771 TYR A CA 1
ATOM 6090 C C . TYR A 1 774 ? 33.602 17.697 25.226 1.00 49.02 771 TYR A C 1
ATOM 6091 O O . TYR A 1 774 ? 32.843 18.576 24.811 1.00 56.64 771 TYR A O 1
ATOM 6100 N N . THR A 1 775 ? 33.504 16.418 24.872 1.00 50.81 772 THR A N 1
ATOM 6101 C CA . THR A 1 775 ? 32.451 15.914 23.998 1.00 53.42 772 THR A CA 1
ATOM 6102 C C . THR A 1 775 ? 31.850 14.674 24.639 1.00 51.23 772 THR A C 1
ATOM 6103 O O . THR A 1 775 ? 32.559 13.690 24.873 1.00 53.81 772 THR A O 1
ATOM 6107 N N . PHE A 1 776 ? 30.551 14.720 24.919 1.00 50.29 773 PHE A N 1
ATOM 6108 C CA . PHE A 1 776 ? 29.838 13.625 25.564 1.00 42.46 773 PHE A CA 1
ATOM 6109 C C . PHE A 1 776 ? 28.934 12.951 24.541 1.00 45.86 773 PHE A C 1
ATOM 6110 O O . PHE A 1 776 ? 28.079 13.606 23.935 1.00 52.15 773 PHE A O 1
ATOM 6118 N N . LYS A 1 777 ? 29.124 11.647 24.353 1.00 44.15 774 LYS A N 1
ATOM 6119 C CA . LYS A 1 777 ? 28.346 10.858 23.406 1.00 49.46 774 LYS A CA 1
ATOM 6120 C C . LYS A 1 777 ? 27.360 9.989 24.174 1.00 45.38 774 LYS A C 1
ATOM 6121 O O . LYS A 1 777 ? 27.761 9.198 25.034 1.00 43.58 774 LYS A O 1
ATOM 6127 N N . TYR A 1 778 ? 26.077 10.135 23.857 1.00 43.35 775 TYR A N 1
ATOM 6128 C CA . TYR A 1 778 ? 25.016 9.377 24.506 1.00 48.96 775 TYR A CA 1
ATOM 6129 C C . TYR A 1 778 ? 23.830 9.319 23.548 1.00 52.58 775 TYR A C 1
ATOM 6130 O O . TYR A 1 778 ? 23.838 9.945 22.485 1.00 56.79 775 TYR A O 1
ATOM 6139 N N . GLY A 1 779 ? 22.809 8.553 23.926 1.00 51.40 776 GLY A N 1
ATOM 6140 C CA . GLY A 1 779 ? 21.676 8.380 23.035 1.00 48.43 776 GLY A CA 1
ATOM 6141 C C . GLY A 1 779 ? 20.446 7.864 23.747 1.00 48.05 776 GLY A C 1
ATOM 6142 O O . GLY A 1 779 ? 20.477 7.509 24.927 1.00 48.18 776 GLY A O 1
ATOM 6143 N N . LEU A 1 780 ? 19.352 7.819 22.989 1.00 49.96 777 LEU A N 1
ATOM 6144 C CA . LEU A 1 780 ? 18.039 7.449 23.497 1.00 52.58 777 LEU A CA 1
ATOM 6145 C C . LEU A 1 780 ? 17.449 6.351 22.625 1.00 60.05 777 LEU A C 1
ATOM 6146 O O . LEU A 1 780 ? 17.654 6.336 21.407 1.00 55.83 777 LEU A O 1
ATOM 6151 N N . SER A 1 781 ? 16.711 5.439 23.253 1.00 63.20 778 SER A N 1
ATOM 6152 C CA . SER A 1 781 ? 16.055 4.355 22.534 1.00 60.81 778 SER A CA 1
ATOM 6153 C C . SER A 1 781 ? 14.761 4.001 23.250 1.00 64.92 778 SER A C 1
ATOM 6154 O O . SER A 1 781 ? 14.768 3.753 24.460 1.00 74.56 778 SER A O 1
ATOM 6157 N N . LEU A 1 782 ? 13.662 3.977 22.503 1.00 59.64 779 LEU A N 1
ATOM 6158 C CA . LEU A 1 782 ? 12.343 3.702 23.051 1.00 62.41 779 LEU A CA 1
ATOM 6159 C C . LEU A 1 782 ? 11.910 2.280 22.716 1.00 71.79 779 LEU A C 1
ATOM 6160 O O . LEU A 1 782 ? 12.304 1.715 21.693 1.00 83.04 779 LEU A O 1
ATOM 6165 N N . HIS A 1 783 ? 11.096 1.702 23.597 1.00 70.72 780 HIS A N 1
ATOM 6166 C CA . HIS A 1 783 ? 10.576 0.358 23.390 1.00 70.68 780 HIS A CA 1
ATOM 6167 C C . HIS A 1 783 ? 9.184 0.269 23.998 1.00 71.49 780 HIS A C 1
ATOM 6168 O O . HIS A 1 783 ? 8.761 1.136 24.767 1.00 64.56 780 HIS A O 1
ATOM 6175 N N . GLY A 1 784 ? 8.470 -0.796 23.640 1.00 76.15 781 GLY A N 1
ATOM 6176 C CA . GLY A 1 784 ? 7.125 -1.010 24.134 1.00 77.91 781 GLY A CA 1
ATOM 6177 C C . GLY A 1 784 ? 7.027 -2.125 25.155 1.00 81.17 781 GLY A C 1
ATOM 6178 O O . GLY A 1 784 ? 7.203 -1.892 26.355 1.00 80.91 781 GLY A O 1
ATOM 6179 N N . LYS A 1 785 ? 6.739 -3.337 24.689 1.00 81.93 782 LYS A N 1
ATOM 6180 C CA . LYS A 1 785 ? 6.621 -4.476 25.587 1.00 83.05 782 LYS A CA 1
ATOM 6181 C C . LYS A 1 785 ? 7.940 -4.689 26.329 1.00 73.65 782 LYS A C 1
ATOM 6182 O O . LYS A 1 785 ? 9.014 -4.474 25.753 1.00 70.58 782 LYS A O 1
ATOM 6185 N N . PRO A 1 786 ? 7.901 -5.081 27.608 1.00 69.75 783 PRO A N 1
ATOM 6186 C CA . PRO A 1 786 ? 9.158 -5.271 28.354 1.00 67.88 783 PRO A CA 1
ATOM 6187 C C . PRO A 1 786 ? 10.139 -6.225 27.692 1.00 65.66 783 PRO A C 1
ATOM 6188 O O . PRO A 1 786 ? 11.349 -6.105 27.922 1.00 62.98 783 PRO A O 1
ATOM 6192 N N . GLU A 1 787 ? 9.663 -7.169 26.878 1.00 63.71 784 GLU A N 1
ATOM 6193 C CA . GLU A 1 787 ? 10.578 -8.041 26.151 1.00 59.51 784 GLU A CA 1
ATOM 6194 C C . GLU A 1 787 ? 11.367 -7.288 25.088 1.00 67.97 784 GLU A C 1
ATOM 6195 O O . GLU A 1 787 ? 12.460 -7.728 24.716 1.00 66.64 784 GLU A O 1
ATOM 6197 N N . GLU A 1 788 ? 10.841 -6.163 24.596 1.00 66.51 785 GLU A N 1
ATOM 6198 C CA . GLU A 1 788 ? 11.550 -5.359 23.608 1.00 62.25 785 GLU A CA 1
ATOM 6199 C C . GLU A 1 788 ? 12.730 -4.600 24.200 1.00 61.28 785 GLU A C 1
ATOM 6200 O O . GLU A 1 788 ? 13.527 -4.043 23.437 1.00 66.83 785 GLU A O 1
ATOM 6206 N N . ARG A 1 789 ? 12.860 -4.562 25.529 1.00 49.25 786 ARG A N 1
ATOM 6207 C CA . ARG A 1 789 ? 13.931 -3.785 26.143 1.00 54.24 786 ARG A CA 1
ATOM 6208 C C . ARG A 1 789 ? 15.300 -4.387 25.859 1.00 61.80 786 ARG A C 1
ATOM 6209 O O . ARG A 1 789 ? 16.302 -3.663 25.841 1.00 71.34 786 ARG A O 1
ATOM 6217 N N . PHE A 1 790 ? 15.366 -5.700 25.622 1.00 56.78 787 PHE A N 1
ATOM 6218 C CA . PHE A 1 790 ? 16.660 -6.347 25.434 1.00 60.35 787 PHE A CA 1
ATOM 6219 C C . PHE A 1 790 ? 17.261 -6.027 24.072 1.00 62.11 787 PHE A C 1
ATOM 6220 O O . PHE A 1 790 ? 18.488 -5.977 23.938 1.00 59.80 787 PHE A O 1
ATOM 6228 N N . ALA A 1 791 ? 16.422 -5.806 23.058 1.00 57.38 788 ALA A N 1
ATOM 6229 C CA . ALA A 1 791 ? 16.935 -5.362 21.767 1.00 52.16 788 ALA A CA 1
ATOM 6230 C C . ALA A 1 791 ? 17.590 -3.992 21.884 1.00 61.37 788 ALA A C 1
ATOM 6231 O O . ALA A 1 791 ? 18.610 -3.724 21.239 1.00 59.42 788 ALA A O 1
ATOM 6233 N N . THR A 1 792 ? 17.019 -3.112 22.711 1.00 60.23 789 THR A N 1
ATOM 6234 C CA . THR A 1 792 ? 17.620 -1.801 22.931 1.00 61.53 789 THR A CA 1
ATOM 6235 C C . THR A 1 792 ? 18.944 -1.912 23.672 1.00 57.08 789 THR A C 1
ATOM 6236 O O . THR A 1 792 ? 19.814 -1.047 23.518 1.00 56.41 789 THR A O 1
ATOM 6240 N N . TYR A 1 793 ? 19.114 -2.962 24.478 1.00 51.23 790 TYR A N 1
ATOM 6241 C CA . TYR A 1 793 ? 20.385 -3.162 25.166 1.00 57.47 790 TYR A CA 1
ATOM 6242 C C . TYR A 1 793 ? 21.467 -3.607 24.192 1.00 60.43 790 TYR A C 1
ATOM 6243 O O . TYR A 1 793 ? 22.614 -3.152 24.277 1.00 57.26 790 TYR A O 1
ATOM 6252 N N . GLN A 1 794 ? 21.119 -4.499 23.261 1.00 63.14 791 GLN A N 1
ATOM 6253 C CA . GLN A 1 794 ? 22.087 -4.969 22.275 1.00 65.78 791 GLN A CA 1
ATOM 6254 C C . GLN A 1 794 ? 22.544 -3.830 21.371 1.00 66.99 791 GLN A C 1
ATOM 6255 O O . GLN A 1 794 ? 23.743 -3.670 21.114 1.00 65.98 791 GLN A O 1
ATOM 6261 N N . GLN A 1 795 ? 21.598 -3.029 20.876 1.00 61.45 792 GLN A N 1
ATOM 6262 C CA . GLN A 1 795 ? 21.961 -1.882 20.050 1.00 66.01 792 GLN A CA 1
ATOM 6263 C C . GLN A 1 795 ? 22.709 -0.827 20.856 1.00 62.06 792 GLN A C 1
ATOM 6264 O O . GLN A 1 795 ? 23.498 -0.062 20.290 1.00 56.15 792 GLN A O 1
ATOM 6267 N N . ALA A 1 796 ? 22.476 -0.769 22.169 1.00 55.34 793 ALA A N 1
ATOM 6268 C CA . ALA A 1 796 ? 23.269 0.116 23.016 1.00 53.01 793 ALA A CA 1
ATOM 6269 C C . ALA A 1 796 ? 24.714 -0.357 23.094 1.00 56.88 793 ALA A C 1
ATOM 6270 O O . ALA A 1 796 ? 25.644 0.457 23.050 1.00 54.09 793 ALA A O 1
ATOM 6272 N N . TYR A 1 797 ? 24.923 -1.672 23.213 1.00 52.16 794 TYR A N 1
ATOM 6273 C CA . TYR A 1 797 ? 26.270 -2.219 23.095 1.00 50.88 794 TYR A CA 1
ATOM 6274 C C . TYR A 1 797 ? 26.838 -1.967 21.706 1.00 56.58 794 TYR A C 1
ATOM 6275 O O . TYR A 1 797 ? 28.030 -1.673 21.554 1.00 58.45 794 TYR A O 1
ATOM 6284 N N . SER A 1 798 ? 25.993 -2.079 20.677 1.00 59.48 795 SER A N 1
ATOM 6285 C CA . SER A 1 798 ? 26.464 -1.956 19.303 1.00 59.90 795 SER A CA 1
ATOM 6286 C C . SER A 1 798 ? 26.872 -0.527 18.965 1.00 59.67 795 SER A C 1
ATOM 6287 O O . SER A 1 798 ? 27.714 -0.319 18.085 1.00 66.13 795 SER A O 1
ATOM 6290 N N . ALA A 1 799 ? 26.292 0.464 19.648 1.00 57.20 796 ALA A N 1
ATOM 6291 C CA . ALA A 1 799 ? 26.624 1.854 19.352 1.00 58.97 796 ALA A CA 1
ATOM 6292 C C . ALA A 1 799 ? 28.045 2.203 19.778 1.00 66.67 796 ALA A C 1
ATOM 6293 O O . ALA A 1 799 ? 28.656 3.113 19.205 1.00 70.79 796 ALA A O 1
ATOM 6295 N N . GLN A 1 800 ? 28.586 1.499 20.774 1.00 64.88 797 GLN A N 1
ATOM 6296 C CA . GLN A 1 800 ? 29.951 1.739 21.226 1.00 63.95 797 GLN A CA 1
ATOM 6297 C C . GLN A 1 800 ? 31.000 1.094 20.330 1.00 60.63 797 GLN A C 1
ATOM 6298 O O . GLN A 1 800 ? 32.195 1.346 20.525 1.00 63.92 797 GLN A O 1
ATOM 6304 N N . ILE A 1 801 ? 30.593 0.279 19.363 1.00 55.10 798 ILE A N 1
ATOM 6305 C CA . ILE A 1 801 ? 31.533 -0.458 18.523 1.00 52.99 798 ILE A CA 1
ATOM 6306 C C . ILE A 1 801 ? 31.450 0.071 17.096 1.00 57.62 798 ILE A C 1
ATOM 6307 O O . ILE A 1 801 ? 30.548 -0.322 16.346 1.00 62.06 798 ILE A O 1
ATOM 6312 N N . PRO A 1 802 ? 32.361 0.944 16.673 1.00 53.23 799 PRO A N 1
ATOM 6313 C CA . PRO A 1 802 ? 32.260 1.522 15.329 1.00 58.62 799 PRO A CA 1
ATOM 6314 C C . PRO A 1 802 ? 32.606 0.508 14.248 1.00 66.21 799 PRO A C 1
ATOM 6315 O O . PRO A 1 802 ? 33.287 -0.493 14.483 1.00 62.45 799 PRO A O 1
ATOM 6319 N N . PHE A 1 803 ? 32.115 0.787 13.042 1.00 76.10 800 PHE A N 1
ATOM 6320 C CA . PHE A 1 803 ? 32.469 -0.026 11.887 1.00 73.51 800 PHE A CA 1
ATOM 6321 C C . PHE A 1 803 ? 33.956 0.107 11.580 1.00 70.09 800 PHE A C 1
ATOM 6322 O O . PHE A 1 803 ? 34.582 1.136 11.849 1.00 79.97 800 PHE A O 1
ATOM 6330 N N . THR A 1 804 ? 34.524 -0.953 11.012 1.00 62.82 801 THR A N 1
ATOM 6331 C CA . THR A 1 804 ? 35.911 -0.959 10.561 1.00 52.23 801 THR A CA 1
ATOM 6332 C C . THR A 1 804 ? 35.909 -0.966 9.037 1.00 59.49 801 THR A C 1
ATOM 6333 O O . THR A 1 804 ? 35.580 -1.982 8.414 1.00 72.56 801 THR A O 1
ATOM 6337 N N . ALA A 1 805 ? 36.260 0.170 8.444 1.00 51.33 802 ALA A N 1
ATOM 6338 C CA . ALA A 1 805 ? 36.344 0.321 7.000 1.00 50.73 802 ALA A CA 1
ATOM 6339 C C . ALA A 1 805 ? 37.803 0.318 6.570 1.00 50.79 802 ALA A C 1
ATOM 6340 O O . ALA A 1 805 ? 38.662 0.886 7.251 1.00 62.08 802 ALA A O 1
ATOM 6342 N N . ALA A 1 806 ? 38.078 -0.322 5.437 1.00 51.46 803 ALA A N 1
ATOM 6343 C CA . ALA A 1 806 ? 39.442 -0.450 4.952 1.00 46.61 803 ALA A CA 1
ATOM 6344 C C . ALA A 1 806 ? 39.437 -0.547 3.437 1.00 49.68 803 ALA A C 1
ATOM 6345 O O . ALA A 1 806 ? 38.632 -1.279 2.859 1.00 53.27 803 ALA A O 1
ATOM 6347 N N . THR A 1 807 ? 40.344 0.188 2.806 1.00 51.54 804 THR A N 1
ATOM 6348 C CA . THR A 1 807 ? 40.539 0.088 1.371 1.00 48.53 804 THR A CA 1
ATOM 6349 C C . THR A 1 807 ? 41.649 -0.911 1.061 1.00 56.93 804 THR A C 1
ATOM 6350 O O . THR A 1 807 ? 42.504 -1.211 1.898 1.00 55.67 804 THR A O 1
ATOM 6354 N N . THR A 1 808 ? 41.617 -1.432 -0.161 1.00 60.12 805 THR A N 1
ATOM 6355 C CA . THR A 1 808 ? 42.631 -2.363 -0.636 1.00 61.50 805 THR A CA 1
ATOM 6356 C C . THR A 1 808 ? 42.643 -2.305 -2.156 1.00 58.52 805 THR A C 1
ATOM 6357 O O . THR A 1 808 ? 41.767 -1.703 -2.780 1.00 55.75 805 THR A O 1
ATOM 6361 N N . ALA A 1 809 ? 43.656 -2.931 -2.746 1.00 56.90 806 ALA A N 1
ATOM 6362 C CA . ALA A 1 809 ? 43.811 -2.920 -4.190 1.00 59.17 806 ALA A CA 1
ATOM 6363 C C . ALA A 1 809 ? 43.066 -4.101 -4.811 1.00 62.41 806 ALA A C 1
ATOM 6364 O O . ALA A 1 809 ? 42.481 -4.938 -4.119 1.00 59.71 806 ALA A O 1
ATOM 6366 N N . ARG A 1 810 ? 43.076 -4.161 -6.140 1.00 66.10 807 ARG A N 1
ATOM 6367 C CA . ARG A 1 810 ? 42.517 -5.300 -6.852 1.00 61.73 807 ARG A CA 1
ATOM 6368 C C . ARG A 1 810 ? 43.526 -6.439 -6.865 1.00 67.02 807 ARG A C 1
ATOM 6369 O O . ARG A 1 810 ? 44.676 -6.255 -7.275 1.00 70.26 807 ARG A O 1
ATOM 6377 N N . HIS A 1 811 ? 43.094 -7.615 -6.417 1.00 62.86 808 HIS A N 1
ATOM 6378 C CA . HIS A 1 811 ? 43.964 -8.781 -6.365 1.00 64.46 808 HIS A CA 1
ATOM 6379 C C . HIS A 1 811 ? 43.121 -10.014 -6.086 1.00 66.96 808 HIS A C 1
ATOM 6380 O O . HIS A 1 811 ? 42.063 -9.928 -5.456 1.00 69.09 808 HIS A O 1
ATOM 6387 N N . GLU A 1 812 ? 43.599 -11.156 -6.570 1.00 68.25 809 GLU A N 1
ATOM 6388 C CA . GLU A 1 812 ? 42.983 -12.425 -6.217 1.00 71.82 809 GLU A CA 1
ATOM 6389 C C . GLU A 1 812 ? 43.301 -12.770 -4.766 1.00 77.27 809 GLU A C 1
ATOM 6390 O O . GLU A 1 812 ? 44.355 -12.410 -4.234 1.00 79.38 809 GLU A O 1
ATOM 6392 N N . GLY A 1 813 ? 42.370 -13.470 -4.121 1.00 73.68 810 GLY A N 1
ATOM 6393 C CA . GLY A 1 813 ? 42.543 -13.832 -2.730 1.00 72.80 810 GLY A CA 1
ATOM 6394 C C . GLY A 1 813 ? 41.813 -15.116 -2.404 1.00 68.19 810 GLY A C 1
ATOM 6395 O O . GLY A 1 813 ? 40.993 -15.609 -3.181 1.00 63.14 810 GLY A O 1
ATOM 6396 N N . LYS A 1 814 ? 42.126 -15.654 -1.228 1.00 65.83 811 LYS A N 1
ATOM 6397 C CA . LYS A 1 814 ? 41.522 -16.895 -0.770 1.00 67.59 811 LYS A CA 1
ATOM 6398 C C . LYS A 1 814 ? 40.285 -16.673 0.090 1.00 69.95 811 LYS A C 1
ATOM 6399 O O . LYS A 1 814 ? 39.536 -17.627 0.325 1.00 73.56 811 LYS A O 1
ATOM 6405 N N . LEU A 1 815 ? 40.053 -15.451 0.559 1.00 63.26 812 LEU A N 1
ATOM 6406 C CA . LEU A 1 815 ? 38.847 -15.131 1.307 1.00 60.43 812 LEU A CA 1
ATOM 6407 C C . LEU A 1 815 ? 37.761 -14.628 0.365 1.00 59.30 812 LEU A C 1
ATOM 6408 O O . LEU A 1 815 ? 38.037 -13.969 -0.640 1.00 63.94 812 LEU A O 1
ATOM 6413 N N . ALA A 1 816 ? 36.516 -14.947 0.704 1.00 59.97 813 ALA A N 1
ATOM 6414 C CA . ALA A 1 816 ? 35.394 -14.530 -0.116 1.00 62.26 813 ALA A CA 1
ATOM 6415 C C . ALA A 1 816 ? 35.159 -13.027 0.028 1.00 64.10 813 ALA A C 1
ATOM 6416 O O . ALA A 1 816 ? 35.458 -12.442 1.072 1.00 61.74 813 ALA A O 1
ATOM 6418 N N . PRO A 1 817 ? 34.635 -12.376 -1.015 1.00 72.65 814 PRO A N 1
ATOM 6419 C CA . PRO A 1 817 ? 34.325 -10.940 -0.888 1.00 64.79 814 PRO A CA 1
ATOM 6420 C C . PRO A 1 817 ? 33.321 -10.643 0.213 1.00 59.42 814 PRO A C 1
ATOM 6421 O O . PRO A 1 817 ? 33.426 -9.607 0.881 1.00 61.77 814 PRO A O 1
ATOM 6425 N N . ASN A 1 818 ? 32.346 -11.526 0.416 1.00 59.05 815 ASN A N 1
ATOM 6426 C CA . ASN A 1 818 ? 31.398 -11.425 1.518 1.00 64.09 815 ASN A CA 1
ATOM 6427 C C . ASN A 1 818 ? 31.435 -12.731 2.295 1.00 71.18 815 ASN A C 1
ATOM 6428 O O . ASN A 1 818 ? 31.388 -13.811 1.698 1.00 74.75 815 ASN A O 1
ATOM 6433 N N . HIS A 1 819 ? 31.522 -12.636 3.620 1.00 70.46 816 HIS A N 1
ATOM 6434 C CA . HIS A 1 819 ? 31.701 -13.831 4.430 1.00 72.36 816 HIS A CA 1
ATOM 6435 C C . HIS A 1 819 ? 31.244 -13.559 5.855 1.00 68.27 816 HIS A C 1
ATOM 6436 O O . HIS A 1 819 ? 31.522 -12.493 6.408 1.00 69.10 816 HIS A O 1
ATOM 6443 N N . VAL A 1 820 ? 30.550 -14.532 6.438 1.00 63.94 817 VAL A N 1
ATOM 6444 C CA . VAL A 1 820 ? 30.122 -14.481 7.832 1.00 59.17 817 VAL A CA 1
ATOM 6445 C C . VAL A 1 820 ? 31.052 -15.374 8.640 1.00 64.86 817 VAL A C 1
ATOM 6446 O O . VAL A 1 820 ? 31.098 -16.591 8.428 1.00 68.51 817 VAL A O 1
ATOM 6450 N N . TYR A 1 821 ? 31.791 -14.771 9.573 1.00 65.01 818 TYR A N 1
ATOM 6451 C CA . TYR A 1 821 ? 32.772 -15.534 10.337 1.00 61.62 818 TYR A CA 1
ATOM 6452 C C . TYR A 1 821 ? 32.123 -16.328 11.466 1.00 56.45 818 TYR A C 1
ATOM 6453 O O . TYR A 1 821 ? 32.548 -17.450 11.760 1.00 57.61 818 TYR A O 1
ATOM 6462 N N . LEU A 1 822 ? 31.095 -15.773 12.101 1.00 53.38 819 LEU A N 1
ATOM 6463 C CA . LEU A 1 822 ? 30.430 -16.432 13.219 1.00 58.37 819 LEU A CA 1
ATOM 6464 C C . LEU A 1 822 ? 28.925 -16.261 13.101 1.00 59.92 819 LEU A C 1
ATOM 6465 O O . LEU A 1 822 ? 28.447 -15.156 12.832 1.00 60.68 819 LEU A O 1
ATOM 6470 N N . THR A 1 823 ? 28.187 -17.348 13.301 1.00 55.21 820 THR A N 1
ATOM 6471 C CA . THR A 1 823 ? 26.732 -17.307 13.364 1.00 58.55 820 THR A CA 1
ATOM 6472 C C . THR A 1 823 ? 26.317 -17.405 14.827 1.00 60.01 820 THR A C 1
ATOM 6473 O O . THR A 1 823 ? 26.714 -18.340 15.526 1.00 61.48 820 THR A O 1
ATOM 6477 N N . HIS A 1 824 ? 25.542 -16.437 15.294 1.00 60.89 821 HIS A N 1
ATOM 6478 C CA . HIS A 1 824 ? 25.213 -16.319 16.704 1.00 59.64 821 HIS A CA 1
ATOM 6479 C C . HIS A 1 824 ? 23.755 -16.693 16.941 1.00 73.61 821 HIS A C 1
ATOM 6480 O O . HIS A 1 824 ? 22.882 -16.434 16.103 1.00 75.09 821 HIS A O 1
ATOM 6487 N N . ALA A 1 825 ? 23.511 -17.344 18.073 1.00 83.36 822 ALA A N 1
ATOM 6488 C CA . ALA A 1 825 ? 22.154 -17.641 18.514 1.00 89.78 822 ALA A CA 1
ATOM 6489 C C . ALA A 1 825 ? 21.431 -16.331 18.792 1.00 84.16 822 ALA A C 1
ATOM 6490 O O . ALA A 1 825 ? 21.718 -15.654 19.784 1.00 83.88 822 ALA A O 1
ATOM 6492 N N . GLU A 1 826 ? 20.500 -15.970 17.916 1.00 78.11 823 GLU A N 1
ATOM 6493 C CA . GLU A 1 826 ? 19.764 -14.725 18.071 1.00 80.71 823 GLU A CA 1
ATOM 6494 C C . GLU A 1 826 ? 18.914 -14.759 19.336 1.00 76.93 823 GLU A C 1
ATOM 6495 O O . GLU A 1 826 ? 18.355 -15.796 19.703 1.00 83.50 823 GLU A O 1
ATOM 6501 N N . GLY A 1 827 ? 18.837 -13.619 20.017 1.00 64.36 824 GLY A N 1
ATOM 6502 C CA . GLY A 1 827 ? 18.103 -13.528 21.255 1.00 59.00 824 GLY A CA 1
ATOM 6503 C C . GLY A 1 827 ? 18.657 -12.472 22.189 1.00 68.56 824 GLY A C 1
ATOM 6504 O O . GLY A 1 827 ? 19.508 -11.658 21.815 1.00 78.61 824 GLY A O 1
ATOM 6505 N N . PRO A 1 828 ? 18.163 -12.467 23.472 1.00 64.03 825 PRO A N 1
ATOM 6506 C CA . PRO A 1 828 ? 18.600 -11.466 24.469 1.00 61.15 825 PRO A CA 1
ATOM 6507 C C . PRO A 1 828 ? 19.953 -11.808 25.082 1.00 62.27 825 PRO A C 1
ATOM 6508 O O . PRO A 1 828 ? 20.082 -12.189 26.252 1.00 51.48 825 PRO A O 1
ATOM 6512 N N . ILE A 1 829 ? 21.004 -11.657 24.278 1.00 60.79 826 ILE A N 1
ATOM 6513 C CA . ILE A 1 829 ? 22.358 -12.029 24.668 1.00 58.40 826 ILE A CA 1
ATOM 6514 C C . ILE A 1 829 ? 23.290 -10.858 24.397 1.00 58.06 826 ILE A C 1
ATOM 6515 O O . ILE A 1 829 ? 23.158 -10.164 23.385 1.00 50.59 826 ILE A O 1
ATOM 6520 N N . GLY A 1 830 ? 24.234 -10.638 25.315 1.00 53.01 827 GLY A N 1
ATOM 6521 C CA . GLY A 1 830 ? 25.312 -9.691 25.103 1.00 46.20 827 GLY A CA 1
ATOM 6522 C C . GLY A 1 830 ? 26.596 -10.430 24.797 1.00 51.42 827 GLY A C 1
ATOM 6523 O O . GLY A 1 830 ? 26.987 -11.352 25.519 1.00 56.52 827 GLY A O 1
ATOM 6524 N N . TRP A 1 831 ? 27.248 -10.028 23.709 1.00 51.71 828 TRP A N 1
ATOM 6525 C CA . TRP A 1 831 ? 28.479 -10.650 23.240 1.00 49.64 828 TRP A CA 1
ATOM 6526 C C . TRP A 1 831 ? 29.640 -9.710 23.531 1.00 52.20 828 TRP A C 1
ATOM 6527 O O . TRP A 1 831 ? 29.633 -8.557 23.086 1.00 58.50 828 TRP A O 1
ATOM 6538 N N . THR A 1 832 ? 30.635 -10.204 24.271 1.00 48.90 829 THR A N 1
ATOM 6539 C CA . THR A 1 832 ? 31.675 -9.351 24.828 1.00 50.41 829 THR A CA 1
ATOM 6540 C C . THR A 1 832 ? 33.091 -9.677 24.375 1.00 51.16 829 THR A C 1
ATOM 6541 O O . THR A 1 832 ? 33.963 -8.811 24.500 1.00 55.57 829 THR A O 1
ATOM 6545 N N . ALA A 1 833 ? 33.356 -10.879 23.865 1.00 47.05 830 ALA A N 1
ATOM 6546 C CA . ALA A 1 833 ? 34.729 -11.249 23.549 1.00 47.68 830 ALA A CA 1
ATOM 6547 C C . ALA A 1 833 ? 34.780 -12.198 22.362 1.00 51.52 830 ALA A C 1
ATOM 6548 O O . ALA A 1 833 ? 34.000 -13.150 22.280 1.00 58.43 830 ALA A O 1
ATOM 6550 N N . VAL A 1 834 ? 35.705 -11.919 21.445 1.00 45.12 831 VAL A N 1
ATOM 6551 C CA . VAL A 1 834 ? 36.135 -12.853 20.408 1.00 43.64 831 VAL A CA 1
ATOM 6552 C C . VAL A 1 834 ? 37.647 -12.701 20.296 1.00 46.96 831 VAL A C 1
ATOM 6553 O O . VAL A 1 834 ? 38.135 -11.664 19.831 1.00 47.86 831 VAL A O 1
ATOM 6557 N N . LYS A 1 835 ? 38.386 -13.711 20.737 1.00 52.23 832 LYS A N 1
ATOM 6558 C CA . LYS A 1 835 ? 39.845 -13.667 20.713 1.00 50.94 832 LYS A CA 1
ATOM 6559 C C . LYS A 1 835 ? 40.355 -15.102 20.639 1.00 49.57 832 LYS A C 1
ATOM 6560 O O . LYS A 1 835 ? 39.594 -16.026 20.336 1.00 47.54 832 LYS A O 1
ATOM 6566 N N . ARG A 1 836 ? 41.642 -15.298 20.916 1.00 46.56 833 ARG A N 1
ATOM 6567 C CA . ARG A 1 836 ? 42.250 -16.616 20.834 1.00 52.10 833 ARG A CA 1
ATOM 6568 C C . ARG A 1 836 ? 43.122 -16.879 22.054 1.00 54.30 833 ARG A C 1
ATOM 6569 O O . ARG A 1 836 ? 43.669 -15.955 22.662 1.00 47.57 833 ARG A O 1
ATOM 6577 N N . GLN A 1 837 ? 43.239 -18.159 22.406 1.00 54.74 834 GLN A N 1
ATOM 6578 C CA . GLN A 1 837 ? 43.999 -18.567 23.580 1.00 52.99 834 GLN A CA 1
ATOM 6579 C C . GLN A 1 837 ? 45.498 -18.427 23.325 1.00 54.06 834 GLN A C 1
ATOM 6580 O O . GLN A 1 837 ? 45.965 -18.514 22.187 1.00 57.36 834 GLN A O 1
ATOM 6586 N N . GLU A 1 838 ? 46.254 -18.227 24.411 1.00 60.58 835 GLU A N 1
ATOM 6587 C CA . GLU A 1 838 ? 47.645 -17.791 24.295 1.00 65.48 835 GLU A CA 1
ATOM 6588 C C . GLU A 1 838 ? 48.491 -18.780 23.500 1.00 69.88 835 GLU A C 1
ATOM 6589 O O . GLU A 1 838 ? 49.159 -18.402 22.531 1.00 88.82 835 GLU A O 1
ATOM 6595 N N . GLN A 1 839 ? 48.488 -20.050 23.898 1.00 53.38 836 GLN A N 1
ATOM 6596 C CA . GLN A 1 839 ? 49.353 -21.040 23.267 1.00 58.31 836 GLN A CA 1
ATOM 6597 C C . GLN A 1 839 ? 48.622 -21.936 22.277 1.00 62.24 836 GLN A C 1
ATOM 6598 O O . GLN A 1 839 ? 49.168 -22.244 21.213 1.00 49.57 836 GLN A O 1
ATOM 6604 N N . THR A 1 840 ? 47.398 -22.357 22.595 1.00 67.45 837 THR A N 1
ATOM 6605 C CA . THR A 1 840 ? 46.669 -23.270 21.724 1.00 57.14 837 THR A CA 1
ATOM 6606 C C . THR A 1 840 ? 46.077 -22.580 20.501 1.00 57.86 837 THR A C 1
ATOM 6607 O O . THR A 1 840 ? 45.735 -23.264 19.530 1.00 54.12 837 THR A O 1
ATOM 6611 N N . ASN A 1 841 ? 45.941 -21.252 20.532 1.00 60.19 838 ASN A N 1
ATOM 6612 C CA . ASN A 1 841 ? 45.354 -20.465 19.446 1.00 51.84 838 ASN A CA 1
ATOM 6613 C C . ASN A 1 841 ? 43.901 -20.840 19.167 1.00 52.07 838 ASN A C 1
ATOM 6614 O O . ASN A 1 841 ? 43.376 -20.533 18.092 1.00 55.65 838 ASN A O 1
ATOM 6619 N N . HIS A 1 842 ? 43.236 -21.502 20.113 1.00 55.54 839 HIS A N 1
ATOM 6620 C CA . HIS A 1 842 ? 41.819 -21.803 19.958 1.00 53.24 839 HIS A CA 1
ATOM 6621 C C . HIS A 1 842 ? 41.011 -20.513 19.935 1.00 48.16 839 HIS A C 1
ATOM 6622 O O . HIS A 1 842 ? 41.300 -19.569 20.673 1.00 45.38 839 HIS A O 1
ATOM 6629 N N . LEU A 1 843 ? 39.989 -20.473 19.084 1.00 49.25 840 LEU A N 1
ATOM 6630 C CA . LEU A 1 843 ? 39.110 -19.312 19.040 1.00 44.75 840 LEU A CA 1
ATOM 6631 C C . LEU A 1 843 ? 38.248 -19.277 20.296 1.00 49.14 840 LEU A C 1
ATOM 6632 O O . LEU A 1 843 ? 37.539 -20.243 20.598 1.00 57.92 840 LEU A O 1
ATOM 6637 N N . VAL A 1 844 ? 38.311 -18.169 21.029 1.00 43.50 841 VAL A N 1
ATOM 6638 C CA . VAL A 1 844 ? 37.571 -17.994 22.274 1.00 41.90 841 VAL A CA 1
ATOM 6639 C C . VAL A 1 844 ? 36.475 -16.964 22.045 1.00 45.22 841 VAL A C 1
ATOM 6640 O O . VAL A 1 844 ? 36.745 -15.850 21.580 1.00 45.83 841 VAL A O 1
ATOM 6644 N N . VAL A 1 845 ? 35.239 -17.341 22.366 1.00 41.46 842 VAL A N 1
ATOM 6645 C CA . VAL A 1 845 ? 34.084 -16.459 22.261 1.00 44.94 842 VAL A CA 1
ATOM 6646 C C . VAL A 1 845 ? 33.340 -16.491 23.588 1.00 51.00 842 VAL A C 1
ATOM 6647 O O . VAL A 1 845 ? 33.135 -17.563 24.166 1.00 55.88 842 VAL A O 1
ATOM 6651 N N . ARG A 1 846 ? 32.939 -15.319 24.073 1.00 41.54 843 ARG A N 1
ATOM 6652 C CA . ARG A 1 846 ? 32.237 -15.217 25.343 1.00 47.68 843 ARG A CA 1
ATOM 6653 C C . ARG A 1 846 ? 31.012 -14.327 25.205 1.00 49.28 843 ARG A C 1
ATOM 6654 O O . ARG A 1 846 ? 31.076 -13.246 24.611 1.00 48.19 843 ARG A O 1
ATOM 6662 N N . GLY A 1 847 ? 29.895 -14.799 25.761 1.00 48.49 844 GLY A N 1
ATOM 6663 C CA . GLY A 1 847 ? 28.687 -14.010 25.873 1.00 47.19 844 GLY A CA 1
ATOM 6664 C C . GLY A 1 847 ? 28.013 -14.281 27.204 1.00 50.40 844 GLY A C 1
ATOM 6665 O O . GLY A 1 847 ? 28.480 -15.100 27.997 1.00 53.64 844 GLY A O 1
ATOM 6666 N N . PHE A 1 848 ? 26.905 -13.583 27.440 1.00 46.63 845 PHE A N 1
ATOM 6667 C CA . PHE A 1 848 ? 26.173 -13.784 28.682 1.00 44.55 845 PHE A CA 1
ATOM 6668 C C . PHE A 1 848 ? 24.689 -13.543 28.457 1.00 46.39 845 PHE A C 1
ATOM 6669 O O . PHE A 1 848 ? 24.292 -12.763 27.588 1.00 52.35 845 PHE A O 1
ATOM 6677 N N . ASN A 1 849 ? 23.874 -14.228 29.255 1.00 50.61 846 ASN A N 1
ATOM 6678 C CA . ASN A 1 849 ? 22.428 -14.073 29.193 1.00 53.14 846 ASN A CA 1
ATOM 6679 C C . ASN A 1 849 ? 22.018 -12.754 29.835 1.00 55.60 846 ASN A C 1
ATOM 6680 O O . ASN A 1 849 ? 22.489 -12.408 30.924 1.00 63.28 846 ASN A O 1
ATOM 6685 N N . LEU A 1 850 ? 21.139 -12.020 29.159 1.00 52.98 847 LEU A N 1
ATOM 6686 C CA . LEU A 1 850 ? 20.628 -10.759 29.674 1.00 51.41 847 LEU A CA 1
ATOM 6687 C C . LEU A 1 850 ? 19.387 -10.928 30.541 1.00 55.50 847 LEU A C 1
ATOM 6688 O O . LEU A 1 850 ? 19.029 -9.996 31.269 1.00 55.40 847 LEU A O 1
ATOM 6693 N N . THR A 1 851 ? 18.732 -12.084 30.490 1.00 59.64 848 THR A N 1
ATOM 6694 C CA . THR A 1 851 ? 17.459 -12.306 31.160 1.00 63.84 848 THR A CA 1
ATOM 6695 C C . THR A 1 851 ? 17.616 -13.327 32.283 1.00 57.76 848 THR A C 1
ATOM 6696 O O . THR A 1 851 ? 18.686 -13.907 32.493 1.00 54.21 848 THR A O 1
ATOM 6700 N N . ALA A 1 852 ? 16.519 -13.545 33.006 1.00 57.73 849 ALA A N 1
ATOM 6701 C CA . ALA A 1 852 ? 16.456 -14.527 34.078 1.00 62.83 849 ALA A CA 1
ATOM 6702 C C . ALA A 1 852 ? 15.847 -15.848 33.627 1.00 68.34 849 ALA A C 1
ATOM 6703 O O . ALA A 1 852 ? 15.516 -16.686 34.472 1.00 68.85 849 ALA A O 1
ATOM 6705 N N . GLN A 1 853 ? 15.694 -16.055 32.322 1.00 68.31 850 GLN A N 1
ATOM 6706 C CA . GLN A 1 853 ? 15.130 -17.281 31.780 1.00 71.00 850 GLN A CA 1
ATOM 6707 C C . GLN A 1 853 ? 16.192 -18.072 31.029 1.00 68.61 850 GLN A C 1
ATOM 6708 O O . GLN A 1 853 ? 17.163 -17.512 30.512 1.00 70.24 850 GLN A O 1
ATOM 6714 N N . ASN A 1 854 ? 15.997 -19.388 30.980 1.00 63.53 851 ASN A N 1
ATOM 6715 C CA . ASN A 1 854 ? 16.822 -20.242 30.137 1.00 66.15 851 ASN A CA 1
ATOM 6716 C C . ASN A 1 854 ? 16.453 -20.013 28.677 1.00 61.18 851 ASN A C 1
ATOM 6717 O O . ASN A 1 854 ? 15.304 -20.230 28.279 1.00 67.82 851 ASN A O 1
ATOM 6722 N N . ILE A 1 855 ? 17.419 -19.564 27.882 1.00 52.61 852 ILE A N 1
ATOM 6723 C CA . ILE A 1 855 ? 17.176 -19.266 26.473 1.00 51.14 852 ILE A CA 1
ATOM 6724 C C . ILE A 1 855 ? 18.054 -20.173 25.618 1.00 56.36 852 ILE A C 1
ATOM 6725 O O . ILE A 1 855 ? 19.115 -20.619 26.078 1.00 54.57 852 ILE A O 1
ATOM 6730 N N . PRO A 1 856 ? 17.653 -20.486 24.386 1.00 60.54 853 PRO A N 1
ATOM 6731 C CA . PRO A 1 856 ? 18.523 -21.283 23.514 1.00 59.04 853 PRO A CA 1
ATOM 6732 C C . PRO A 1 856 ? 19.736 -20.478 23.076 1.00 66.00 853 PRO A C 1
ATOM 6733 O O . PRO A 1 856 ? 19.634 -19.291 22.756 1.00 66.49 853 PRO A O 1
ATOM 6737 N N . CYS A 1 857 ? 20.897 -21.135 23.068 1.00 71.05 854 CYS A N 1
ATOM 6738 C CA . CYS A 1 857 ? 22.140 -20.451 22.705 1.00 74.49 854 CYS A CA 1
ATOM 6739 C C . CYS A 1 857 ? 23.081 -21.478 22.070 1.00 77.16 854 CYS A C 1
ATOM 6740 O O . CYS A 1 857 ? 23.848 -22.149 22.763 1.00 85.67 854 CYS A O 1
ATOM 6743 N N . GLU A 1 858 ? 23.010 -21.583 20.746 1.00 69.45 855 GLU A N 1
ATOM 6744 C CA . GLU A 1 858 ? 23.922 -22.405 19.963 1.00 63.12 855 GLU A CA 1
ATOM 6745 C C . GLU A 1 858 ? 24.778 -21.496 19.091 1.00 66.50 855 GLU A C 1
ATOM 6746 O O . GLU A 1 858 ? 24.248 -20.649 18.364 1.00 72.34 855 GLU A O 1
ATOM 6748 N N . LEU A 1 859 ? 26.094 -21.668 19.170 1.00 64.54 856 LEU A N 1
ATOM 6749 C CA . LEU A 1 859 ? 27.046 -20.842 18.441 1.00 54.48 856 LEU A CA 1
ATOM 6750 C C . LEU A 1 859 ? 27.768 -21.697 17.409 1.00 64.70 856 LEU A C 1
ATOM 6751 O O . LEU A 1 859 ? 28.232 -22.798 17.726 1.00 64.99 856 LEU A O 1
ATOM 6756 N N . HIS A 1 860 ? 27.864 -21.191 16.182 1.00 69.44 857 HIS A N 1
ATOM 6757 C CA . HIS A 1 860 ? 28.479 -21.923 15.086 1.00 68.26 857 HIS A CA 1
ATOM 6758 C C . HIS A 1 860 ? 29.521 -21.060 14.390 1.00 69.69 857 HIS A C 1
ATOM 6759 O O . HIS A 1 860 ? 29.383 -19.837 14.298 1.00 73.19 857 HIS A O 1
ATOM 6766 N N . LYS A 1 861 ? 30.567 -21.719 13.898 1.00 71.00 858 LYS A N 1
ATOM 6767 C CA . LYS A 1 861 ? 31.623 -21.088 13.113 1.00 71.23 858 LYS A CA 1
ATOM 6768 C C . LYS A 1 861 ? 31.743 -21.852 11.801 1.00 83.89 858 LYS A C 1
ATOM 6769 O O . LYS A 1 861 ? 32.242 -22.983 11.782 1.00 87.67 858 LYS A O 1
ATOM 6775 N N . GLU A 1 862 ? 31.281 -21.236 10.712 1.00 83.25 859 GLU A N 1
ATOM 6776 C CA . GLU A 1 862 ? 31.253 -21.870 9.394 1.00 77.00 859 GLU A CA 1
ATOM 6777 C C . GLU A 1 862 ? 30.530 -23.214 9.457 1.00 81.13 859 GLU A C 1
ATOM 6778 O O . GLU A 1 862 ? 31.016 -24.237 8.970 1.00 90.06 859 GLU A O 1
ATOM 6780 N N . THR A 1 863 ? 29.353 -23.198 10.085 1.00 77.14 860 THR A N 1
ATOM 6781 C CA . THR A 1 863 ? 28.470 -24.340 10.316 1.00 79.96 860 THR A CA 1
ATOM 6782 C C . THR A 1 863 ? 29.065 -25.376 11.264 1.00 82.44 860 THR A C 1
ATOM 6783 O O . THR A 1 863 ? 28.417 -26.398 11.524 1.00 90.54 860 THR A O 1
ATOM 6785 N N . GLN A 1 864 ? 30.268 -25.149 11.801 1.00 75.35 861 GLN A N 1
ATOM 6786 C CA . GLN A 1 864 ? 30.867 -26.100 12.729 1.00 73.76 861 GLN A CA 1
ATOM 6787 C C . GLN A 1 864 ? 30.577 -25.686 14.163 1.00 73.93 861 GLN A C 1
ATOM 6788 O O . GLN A 1 864 ? 30.845 -24.533 14.533 1.00 67.60 861 GLN A O 1
ATOM 6790 N N . PRO A 1 865 ? 30.032 -26.576 14.988 1.00 71.53 862 PRO A N 1
ATOM 6791 C CA . PRO A 1 865 ? 29.735 -26.215 16.379 1.00 64.84 862 PRO A CA 1
ATOM 6792 C C . PRO A 1 865 ? 31.009 -26.078 17.199 1.00 59.92 862 PRO A C 1
ATOM 6793 O O . PRO A 1 865 ? 32.114 -26.401 16.759 1.00 61.50 862 PRO A O 1
ATOM 6797 N N . ALA A 1 866 ? 30.833 -25.586 18.422 1.00 59.24 863 ALA A N 1
ATOM 6798 C CA . ALA A 1 866 ? 31.957 -25.394 19.321 1.00 54.27 863 ALA A CA 1
ATOM 6799 C C . ALA A 1 866 ? 32.462 -26.734 19.845 1.00 50.86 863 ALA A C 1
ATOM 6800 O O . ALA A 1 866 ? 31.738 -27.733 19.886 1.00 54.60 863 ALA A O 1
ATOM 6802 N N . THR A 1 867 ? 33.732 -26.746 20.249 1.00 49.10 864 THR A N 1
ATOM 6803 C CA . THR A 1 867 ? 34.331 -27.965 20.779 1.00 51.12 864 THR A CA 1
ATOM 6804 C C . THR A 1 867 ? 33.872 -28.229 22.208 1.00 61.91 864 THR A C 1
ATOM 6805 O O . THR A 1 867 ? 33.460 -29.345 22.540 1.00 65.56 864 THR A O 1
ATOM 6809 N N . CYS A 1 868 ? 33.934 -27.212 23.063 1.00 61.38 865 CYS A N 1
ATOM 6810 C CA . CYS A 1 868 ? 33.555 -27.365 24.459 1.00 54.01 865 CYS A CA 1
ATOM 6811 C C . CYS A 1 868 ? 33.309 -25.989 25.056 1.00 51.90 865 CYS A C 1
ATOM 6812 O O . CYS A 1 868 ? 33.826 -24.980 24.569 1.00 54.10 865 CYS A O 1
ATOM 6815 N N . LEU A 1 869 ? 32.509 -25.964 26.117 1.00 58.26 866 LEU A N 1
ATOM 6816 C CA . LEU A 1 869 ? 32.303 -24.754 26.898 1.00 49.96 866 LEU A CA 1
ATOM 6817 C C . LEU A 1 869 ? 33.363 -24.667 27.987 1.00 56.06 866 LEU A C 1
ATOM 6818 O O . LEU A 1 869 ? 33.705 -25.671 28.619 1.00 58.93 866 LEU A O 1
ATOM 6823 N N . THR A 1 870 ? 33.890 -23.466 28.193 1.00 57.30 867 THR A N 1
ATOM 6824 C CA . THR A 1 870 ? 35.004 -23.253 29.103 1.00 57.25 867 THR A CA 1
ATOM 6825 C C . THR A 1 870 ? 34.643 -22.204 30.146 1.00 59.37 867 THR A C 1
ATOM 6826 O O . THR A 1 870 ? 33.593 -21.558 30.085 1.00 60.50 867 THR A O 1
ATOM 6830 N N . ASN A 1 871 ? 35.538 -22.047 31.115 1.00 50.07 868 ASN A N 1
ATOM 6831 C CA . ASN A 1 871 ? 35.451 -20.960 32.079 1.00 49.62 868 ASN A CA 1
ATOM 6832 C C . ASN A 1 871 ? 36.041 -19.702 31.442 1.00 51.81 868 ASN A C 1
ATOM 6833 O O . ASN A 1 871 ? 36.359 -19.674 30.250 1.00 55.08 868 ASN A O 1
ATOM 6838 N N . VAL A 1 872 ? 36.202 -18.635 32.230 1.00 52.24 869 VAL A N 1
ATOM 6839 C CA . VAL A 1 872 ? 36.822 -17.424 31.693 1.00 49.38 869 VAL A CA 1
ATOM 6840 C C . VAL A 1 872 ? 38.335 -17.532 31.614 1.00 49.75 869 VAL A C 1
ATOM 6841 O O . VAL A 1 872 ? 38.975 -16.678 30.988 1.00 46.29 869 VAL A O 1
ATOM 6845 N N . LEU A 1 873 ? 38.926 -18.554 32.229 1.00 51.77 870 LEU A N 1
ATOM 6846 C CA . LEU A 1 873 ? 40.335 -18.863 32.031 1.00 48.06 870 LEU A CA 1
ATOM 6847 C C . LEU A 1 873 ? 40.572 -19.715 30.790 1.00 51.68 870 LEU A C 1
ATOM 6848 O O . LEU A 1 873 ? 41.697 -20.184 30.586 1.00 59.21 870 LEU A O 1
ATOM 6853 N N . GLU A 1 874 ? 39.529 -19.932 29.983 1.00 51.98 871 GLU A N 1
ATOM 6854 C CA . GLU A 1 874 ? 39.619 -20.618 28.694 1.00 57.04 871 GLU A CA 1
ATOM 6855 C C . GLU A 1 874 ? 39.985 -22.093 28.838 1.00 55.60 871 GLU A C 1
ATOM 6856 O O . GLU A 1 874 ? 40.552 -22.690 27.920 1.00 49.67 871 GLU A O 1
ATOM 6862 N N . GLU A 1 875 ? 39.656 -22.696 29.979 1.00 51.76 872 GLU A N 1
ATOM 6863 C CA . GLU A 1 875 ? 39.872 -24.118 30.186 1.00 52.66 872 GLU A CA 1
ATOM 6864 C C . GLU A 1 875 ? 38.536 -24.844 30.320 1.00 55.52 872 GLU A C 1
ATOM 6865 O O . GLU A 1 875 ? 37.565 -24.272 30.825 1.00 61.07 872 GLU A O 1
ATOM 6871 N N . PRO A 1 876 ? 38.460 -26.102 29.880 1.00 53.04 873 PRO A N 1
ATOM 6872 C CA . PRO A 1 876 ? 37.170 -26.803 29.856 1.00 52.31 873 PRO A CA 1
ATOM 6873 C C . PRO A 1 876 ? 36.507 -26.838 31.225 1.00 54.77 873 PRO A C 1
ATOM 6874 O O . PRO A 1 876 ? 37.169 -26.956 32.258 1.00 63.61 873 PRO A O 1
ATOM 6878 N N . LEU A 1 877 ? 35.181 -26.725 31.219 1.00 54.85 874 LEU A N 1
ATOM 6879 C CA . LEU A 1 877 ? 34.421 -26.745 32.459 1.00 61.98 874 LEU A CA 1
ATOM 6880 C C . LEU A 1 877 ? 34.456 -28.134 33.086 1.00 70.99 874 LEU A C 1
ATOM 6881 O O . LEU A 1 877 ? 34.421 -29.151 32.388 1.00 71.26 874 LEU A O 1
ATOM 6886 N N . THR A 1 878 ? 34.530 -28.168 34.411 1.00 76.76 875 THR A N 1
ATOM 6887 C CA . THR A 1 878 ? 34.545 -29.417 35.171 1.00 85.23 875 THR A CA 1
ATOM 6888 C C . THR A 1 878 ? 33.443 -29.363 36.220 1.00 86.07 875 THR A C 1
ATOM 6889 O O . THR A 1 878 ? 33.589 -28.641 37.229 1.00 92.86 875 THR A O 1
ATOM 6893 N N . PRO A 1 879 ? 32.330 -30.092 36.037 1.00 79.85 876 PRO A N 1
ATOM 6894 C CA . PRO A 1 879 ? 32.069 -30.959 34.882 1.00 79.84 876 PRO A CA 1
ATOM 6895 C C . PRO A 1 879 ? 31.650 -30.182 33.635 1.00 79.46 876 PRO A C 1
ATOM 6896 O O . PRO A 1 879 ? 31.287 -29.009 33.731 1.00 84.33 876 PRO A O 1
ATOM 6900 N N . ALA A 1 880 ? 31.697 -30.839 32.481 1.00 77.29 877 ALA A N 1
ATOM 6901 C CA . ALA A 1 880 ? 31.429 -30.173 31.217 1.00 74.56 877 ALA A CA 1
ATOM 6902 C C . ALA A 1 880 ? 29.937 -29.922 31.028 1.00 71.83 877 ALA A C 1
ATOM 6903 O O . ALA A 1 880 ? 29.088 -30.645 31.557 1.00 68.19 877 ALA A O 1
ATOM 6905 N N . ILE A 1 881 ? 29.628 -28.877 30.264 1.00 67.60 878 ILE A N 1
ATOM 6906 C CA . ILE A 1 881 ? 28.267 -28.558 29.851 1.00 68.41 878 ILE A CA 1
ATOM 6907 C C . ILE A 1 881 ? 28.214 -28.649 28.332 1.00 67.49 878 ILE A C 1
ATOM 6908 O O . ILE A 1 881 ? 29.113 -28.149 27.646 1.00 69.05 878 ILE A O 1
ATOM 6913 N N . GLU A 1 882 ? 27.175 -29.302 27.814 1.00 61.45 879 GLU A N 1
ATOM 6914 C CA . GLU A 1 882 ? 27.043 -29.488 26.375 1.00 61.27 879 GLU A CA 1
ATOM 6915 C C . GLU A 1 882 ? 26.996 -28.144 25.659 1.00 62.57 879 GLU A C 1
ATOM 6916 O O . GLU A 1 882 ? 26.419 -27.174 26.157 1.00 70.60 879 GLU A O 1
ATOM 6922 N N . VAL A 1 883 ? 27.619 -28.091 24.478 1.00 59.24 880 VAL A N 1
ATOM 6923 C CA . VAL A 1 883 ? 27.670 -26.849 23.717 1.00 57.38 880 VAL A CA 1
ATOM 6924 C C . VAL A 1 883 ? 26.291 -26.423 23.234 1.00 63.03 880 VAL A C 1
ATOM 6925 O O . VAL A 1 883 ? 26.067 -25.233 22.983 1.00 65.38 880 VAL A O 1
ATOM 6929 N N . ASP A 1 884 ? 25.357 -27.362 23.097 1.00 66.55 881 ASP A N 1
ATOM 6930 C CA . ASP A 1 884 ? 23.993 -27.054 22.692 1.00 68.26 881 ASP A CA 1
ATOM 6931 C C . ASP A 1 884 ? 23.043 -26.907 23.872 1.00 61.60 881 ASP A C 1
ATOM 6932 O O . ASP A 1 884 ? 21.838 -26.739 23.662 1.00 66.73 881 ASP A O 1
ATOM 6937 N N . ALA A 1 885 ? 23.551 -26.973 25.100 1.00 53.29 882 ALA A N 1
ATOM 6938 C CA . ALA A 1 885 ? 22.702 -26.793 26.264 1.00 54.09 882 ALA A CA 1
ATOM 6939 C C . ALA A 1 885 ? 22.168 -25.363 26.310 1.00 66.36 882 ALA A C 1
ATOM 6940 O O . ALA A 1 885 ? 22.846 -24.424 25.882 1.00 69.63 882 ALA A O 1
ATOM 6942 N N . PRO A 1 886 ? 20.949 -25.172 26.814 1.00 68.89 883 PRO A N 1
ATOM 6943 C CA . PRO A 1 886 ? 20.387 -23.819 26.876 1.00 67.77 883 PRO A CA 1
ATOM 6944 C C . PRO A 1 886 ? 21.192 -22.921 27.803 1.00 65.65 883 PRO A C 1
ATOM 6945 O O . PRO A 1 886 ? 21.784 -23.371 28.787 1.00 56.38 883 PRO A O 1
ATOM 6949 N N . LEU A 1 887 ? 21.217 -21.634 27.468 1.00 65.37 884 LEU A N 1
ATOM 6950 C CA . LEU A 1 887 ? 21.931 -20.658 28.279 1.00 55.25 884 LEU A CA 1
ATOM 6951 C C . LEU A 1 887 ? 21.153 -20.396 29.562 1.00 61.21 884 LEU A C 1
ATOM 6952 O O . LEU A 1 887 ? 20.000 -19.955 29.519 1.00 65.83 884 LEU A O 1
ATOM 6957 N N . ARG A 1 888 ? 21.778 -20.677 30.701 1.00 59.37 885 ARG A N 1
ATOM 6958 C CA . ARG A 1 888 ? 21.114 -20.516 31.981 1.00 56.89 885 ARG A CA 1
ATOM 6959 C C . ARG A 1 888 ? 20.965 -19.033 32.322 1.00 58.98 885 ARG A C 1
ATOM 6960 O O . ARG A 1 888 ? 21.679 -18.187 31.779 1.00 58.24 885 ARG A O 1
ATOM 6968 N N . PRO A 1 889 ? 20.022 -18.694 33.203 1.00 59.25 886 PRO A N 1
ATOM 6969 C CA . PRO A 1 889 ? 19.818 -17.283 33.563 1.00 60.21 886 PRO A CA 1
ATOM 6970 C C . PRO A 1 889 ? 21.081 -16.648 34.128 1.00 62.80 886 PRO A C 1
ATOM 6971 O O . PRO A 1 889 ? 21.697 -17.167 35.062 1.00 56.15 886 PRO A O 1
ATOM 6975 N N . PHE A 1 890 ? 21.462 -15.511 33.540 1.00 67.22 887 PHE A N 1
ATOM 6976 C CA . PHE A 1 890 ? 22.624 -14.732 33.968 1.00 65.15 887 PHE A CA 1
ATOM 6977 C C . PHE A 1 890 ? 23.917 -15.536 33.872 1.00 61.91 887 PHE A C 1
ATOM 6978 O O . PHE A 1 890 ? 24.886 -15.261 34.585 1.00 58.41 887 PHE A O 1
ATOM 6986 N N . GLU A 1 891 ? 23.950 -16.532 32.991 1.00 58.68 888 GLU A N 1
ATOM 6987 C CA . GLU A 1 891 ? 25.152 -17.330 32.811 1.00 51.23 888 GLU A CA 1
ATOM 6988 C C . GLU A 1 891 ? 26.148 -16.597 31.923 1.00 46.18 888 GLU A C 1
ATOM 6989 O O . GLU A 1 891 ? 25.773 -15.979 30.924 1.00 48.68 888 GLU A O 1
ATOM 6995 N N . ILE A 1 892 ? 27.420 -16.665 32.299 1.00 44.53 889 ILE A N 1
ATOM 6996 C CA . ILE A 1 892 ? 28.516 -16.159 31.482 1.00 40.17 889 ILE A CA 1
ATOM 6997 C C . ILE A 1 892 ? 29.124 -17.370 30.785 1.00 49.25 889 ILE A C 1
ATOM 6998 O O . ILE A 1 892 ? 29.882 -18.135 31.389 1.00 55.99 889 ILE A O 1
ATOM 7003 N N . ARG A 1 893 ? 28.790 -17.556 29.513 1.00 51.21 890 ARG A N 1
ATOM 7004 C CA . ARG A 1 893 ? 29.230 -18.721 28.760 1.00 51.84 890 ARG A CA 1
ATOM 7005 C C . ARG A 1 893 ? 30.403 -18.359 27.859 1.00 53.67 890 ARG A C 1
ATOM 7006 O O . ARG A 1 893 ? 30.406 -17.307 27.213 1.00 50.77 890 ARG A O 1
ATOM 7014 N N . THR A 1 894 ? 31.400 -19.242 27.823 1.00 50.54 891 THR A N 1
ATOM 7015 C CA . THR A 1 894 ? 32.587 -19.065 26.998 1.00 54.13 891 THR A CA 1
ATOM 7016 C C . THR A 1 894 ? 32.776 -20.296 26.124 1.00 50.25 891 THR A C 1
ATOM 7017 O O . THR A 1 894 ? 32.775 -21.424 26.628 1.00 51.20 891 THR A O 1
ATOM 7021 N N . TRP A 1 895 ? 32.938 -20.079 24.823 1.00 47.98 892 TRP A N 1
ATOM 7022 C CA . TRP A 1 895 ? 33.128 -21.152 23.860 1.00 46.04 892 TRP A CA 1
ATOM 7023 C C . TRP A 1 895 ? 34.603 -21.306 23.501 1.00 45.46 892 TRP A C 1
ATOM 7024 O O . TRP A 1 895 ? 35.421 -20.407 23.714 1.00 50.24 892 TRP A O 1
ATOM 7035 N N . ARG A 1 896 ? 34.930 -22.469 22.943 1.00 44.97 893 ARG A N 1
ATOM 7036 C CA . ARG A 1 896 ? 36.259 -22.748 22.418 1.00 50.35 893 ARG A CA 1
ATOM 7037 C C . ARG A 1 896 ? 36.116 -23.499 21.105 1.00 57.49 893 ARG A C 1
ATOM 7038 O O . ARG A 1 896 ? 35.465 -24.546 21.056 1.00 66.02 893 ARG A O 1
ATOM 7046 N N . PHE A 1 897 ? 36.720 -22.962 20.047 1.00 59.47 894 PHE A N 1
ATOM 7047 C CA . PHE A 1 897 ? 36.735 -23.592 18.730 1.00 56.67 894 PHE A CA 1
ATOM 7048 C C . PHE A 1 897 ? 38.161 -24.037 18.431 1.00 61.12 894 PHE A C 1
ATOM 7049 O O . PHE A 1 897 ? 39.061 -23.202 18.298 1.00 63.17 894 PHE A O 1
ATOM 7057 N N . GLU A 1 898 ? 38.367 -25.346 18.331 1.00 70.60 895 GLU A N 1
ATOM 7058 C CA . GLU A 1 898 ? 39.696 -25.879 18.055 1.00 78.24 895 GLU A CA 1
ATOM 7059 C C . GLU A 1 898 ? 40.044 -25.756 16.576 1.00 84.54 895 GLU A C 1
ATOM 7060 O O . GLU A 1 898 ? 41.164 -25.383 16.223 1.00 86.30 895 GLU A O 1
ATOM 7066 N N . LYS B 1 6 ? 92.498 -7.530 -4.765 1.00 99.18 3 LYS B N 1
ATOM 7067 C CA . LYS B 1 6 ? 91.057 -7.629 -4.568 1.00 102.23 3 LYS B CA 1
ATOM 7068 C C . LYS B 1 6 ? 90.612 -6.799 -3.368 1.00 112.25 3 LYS B C 1
ATOM 7069 O O . LYS B 1 6 ? 91.036 -7.045 -2.238 1.00 116.61 3 LYS B O 1
ATOM 7071 N N . LYS B 1 7 ? 89.758 -5.810 -3.620 1.00 110.84 4 LYS B N 1
ATOM 7072 C CA . LYS B 1 7 ? 89.259 -4.951 -2.555 1.00 101.05 4 LYS B CA 1
ATOM 7073 C C . LYS B 1 7 ? 88.073 -5.611 -1.865 1.00 100.98 4 LYS B C 1
ATOM 7074 O O . LYS B 1 7 ? 87.101 -6.005 -2.518 1.00 103.52 4 LYS B O 1
ATOM 7080 N N . LYS B 1 8 ? 88.156 -5.730 -0.543 1.00 99.70 5 LYS B N 1
ATOM 7081 C CA . LYS B 1 8 ? 87.099 -6.357 0.237 1.00 91.05 5 LYS B CA 1
ATOM 7082 C C . LYS B 1 8 ? 86.002 -5.345 0.542 1.00 80.17 5 LYS B C 1
ATOM 7083 O O . LYS B 1 8 ? 86.284 -4.208 0.932 1.00 77.21 5 LYS B O 1
ATOM 7087 N N . VAL B 1 9 ? 84.752 -5.762 0.364 1.00 75.13 6 VAL B N 1
ATOM 7088 C CA . VAL B 1 9 ? 83.587 -4.922 0.620 1.00 74.21 6 VAL B CA 1
ATOM 7089 C C . VAL B 1 9 ? 82.841 -5.507 1.811 1.00 78.95 6 VAL B C 1
ATOM 7090 O O . VAL B 1 9 ? 82.336 -6.635 1.744 1.00 82.74 6 VAL B O 1
ATOM 7094 N N . TYR B 1 10 ? 82.771 -4.743 2.897 1.00 70.18 7 TYR B N 1
ATOM 7095 C CA . TYR B 1 10 ? 82.179 -5.198 4.148 1.00 70.09 7 TYR B CA 1
ATOM 7096 C C . TYR B 1 10 ? 80.744 -4.692 4.239 1.00 72.37 7 TYR B C 1
ATOM 7097 O O . TYR B 1 10 ? 80.508 -3.479 4.238 1.00 76.52 7 TYR B O 1
ATOM 7106 N N . ILE B 1 11 ? 79.795 -5.620 4.321 1.00 64.52 8 ILE B N 1
ATOM 7107 C CA . ILE B 1 11 ? 78.375 -5.302 4.402 1.00 62.10 8 ILE B CA 1
ATOM 7108 C C . ILE B 1 11 ? 77.909 -5.577 5.825 1.00 74.00 8 ILE B C 1
ATOM 7109 O O . ILE B 1 11 ? 77.975 -6.718 6.299 1.00 83.40 8 ILE B O 1
ATOM 7114 N N . VAL B 1 12 ? 77.442 -4.534 6.503 1.00 67.32 9 VAL B N 1
ATOM 7115 C CA . VAL B 1 12 ? 77.003 -4.617 7.891 1.00 58.28 9 VAL B CA 1
ATOM 7116 C C . VAL B 1 12 ? 75.505 -4.351 7.924 1.00 57.59 9 VAL B C 1
ATOM 7117 O O . VAL B 1 12 ? 75.059 -3.222 7.684 1.00 58.38 9 VAL B O 1
ATOM 7121 N N . SER B 1 13 ? 74.726 -5.387 8.222 1.00 52.99 10 SER B N 1
ATOM 7122 C CA . SER B 1 13 ? 73.285 -5.225 8.349 1.00 54.45 10 SER B CA 1
ATOM 7123 C C . SER B 1 13 ? 72.949 -4.484 9.635 1.00 55.09 10 SER B C 1
ATOM 7124 O O . SER B 1 13 ? 73.529 -4.748 10.692 1.00 57.70 10 SER B O 1
ATOM 7127 N N . HIS B 1 14 ? 72.004 -3.554 9.543 1.00 53.20 11 HIS B N 1
ATOM 7128 C CA . HIS B 1 14 ? 71.617 -2.744 10.690 1.00 47.94 11 HIS B CA 1
ATOM 7129 C C . HIS B 1 14 ? 70.256 -2.121 10.412 1.00 54.71 11 HIS B C 1
ATOM 7130 O O . HIS B 1 14 ? 69.692 -2.260 9.323 1.00 66.75 11 HIS B O 1
ATOM 7137 N N . SER B 1 15 ? 69.737 -1.419 11.417 1.00 54.57 12 SER B N 1
ATOM 7138 C CA . SER B 1 15 ? 68.531 -0.612 11.269 1.00 61.89 12 SER B CA 1
ATOM 7139 C C . SER B 1 15 ? 68.635 0.553 12.239 1.00 54.16 12 SER B C 1
ATOM 7140 O O . SER B 1 15 ? 68.708 0.343 13.453 1.00 55.16 12 SER B O 1
ATOM 7143 N N . HIS B 1 16 ? 68.664 1.772 11.707 1.00 58.15 13 HIS B N 1
ATOM 7144 C CA . HIS B 1 16 ? 68.728 2.966 12.543 1.00 58.20 13 HIS B CA 1
ATOM 7145 C C . HIS B 1 16 ? 67.341 3.231 13.114 1.00 57.72 13 HIS B C 1
ATOM 7146 O O . HIS B 1 16 ? 66.445 3.694 12.401 1.00 56.77 13 HIS B O 1
ATOM 7153 N N . TRP B 1 17 ? 67.162 2.943 14.398 1.00 58.05 14 TRP B N 1
ATOM 7154 C CA . TRP B 1 17 ? 65.846 2.973 15.027 1.00 61.03 14 TRP B CA 1
ATOM 7155 C C . TRP B 1 17 ? 65.724 4.208 15.913 1.00 59.24 14 TRP B C 1
ATOM 7156 O O . TRP B 1 17 ? 66.218 4.225 17.044 1.00 56.22 14 TRP B O 1
ATOM 7167 N N . ASP B 1 18 ? 65.059 5.237 15.396 1.00 58.82 15 ASP B N 1
ATOM 7168 C CA . ASP B 1 18 ? 64.619 6.342 16.235 1.00 57.40 15 ASP B CA 1
ATOM 7169 C C . ASP B 1 18 ? 63.481 5.854 17.123 1.00 57.35 15 ASP B C 1
ATOM 7170 O O . ASP B 1 18 ? 62.471 5.346 16.622 1.00 66.30 15 ASP B O 1
ATOM 7175 N N . ARG B 1 19 ? 63.648 5.994 18.440 1.00 46.72 16 ARG B N 1
ATOM 7176 C CA . ARG B 1 19 ? 62.716 5.371 19.375 1.00 46.01 16 ARG B CA 1
ATOM 7177 C C . ARG B 1 19 ? 61.314 5.958 19.247 1.00 48.28 16 ARG B C 1
ATOM 7178 O O . ARG B 1 19 ? 60.319 5.232 19.347 1.00 36.75 16 ARG B O 1
ATOM 7186 N N . GLU B 1 20 ? 61.216 7.266 19.019 1.00 45.66 17 GLU B N 1
ATOM 7187 C CA . GLU B 1 20 ? 59.927 7.929 18.864 1.00 48.28 17 GLU B CA 1
ATOM 7188 C C . GLU B 1 20 ? 60.118 9.175 18.014 1.00 53.35 17 GLU B C 1
ATOM 7189 O O . GLU B 1 20 ? 60.959 10.022 18.333 1.00 55.50 17 GLU B O 1
ATOM 7195 N N . TRP B 1 21 ? 59.338 9.284 16.938 1.00 57.35 18 TRP B N 1
ATOM 7196 C CA . TRP B 1 21 ? 59.518 10.366 15.978 1.00 51.80 18 TRP B CA 1
ATOM 7197 C C . TRP B 1 21 ? 58.183 10.840 15.415 1.00 52.52 18 TRP B C 1
ATOM 7198 O O . TRP B 1 21 ? 57.401 11.488 16.118 1.00 52.57 18 TRP B O 1
ATOM 7209 N N . TYR B 1 22 ? 57.912 10.525 14.146 1.00 47.62 19 TYR B N 1
ATOM 7210 C CA . TYR B 1 22 ? 56.691 10.982 13.493 1.00 46.49 19 TYR B CA 1
ATOM 7211 C C . TYR B 1 22 ? 55.463 10.175 13.894 1.00 43.01 19 TYR B C 1
ATOM 7212 O O . TYR B 1 22 ? 54.341 10.590 13.583 1.00 46.33 19 TYR B O 1
ATOM 7221 N N . LEU B 1 23 ? 55.643 9.049 14.566 1.00 41.75 20 LEU B N 1
ATOM 7222 C CA . LEU B 1 23 ? 54.557 8.255 15.107 1.00 50.41 20 LEU B CA 1
ATOM 7223 C C . LEU B 1 23 ? 54.579 8.307 16.628 1.00 54.69 20 LEU B C 1
ATOM 7224 O O . LEU B 1 23 ? 55.610 8.622 17.232 1.00 45.81 20 LEU B O 1
ATOM 7229 N N . PRO B 1 24 ? 53.454 8.022 17.284 1.00 57.89 21 PRO B N 1
ATOM 7230 C CA . PRO B 1 24 ? 53.490 7.817 18.735 1.00 48.28 21 PRO B CA 1
ATOM 7231 C C . PRO B 1 24 ? 54.444 6.686 19.090 1.00 47.12 21 PRO B C 1
ATOM 7232 O O . PRO B 1 24 ? 54.797 5.852 18.253 1.00 47.66 21 PRO B O 1
ATOM 7236 N N . TYR B 1 25 ? 54.868 6.666 20.357 1.00 44.88 22 TYR B N 1
ATOM 7237 C CA . TYR B 1 25 ? 55.921 5.739 20.767 1.00 40.81 22 TYR B CA 1
ATOM 7238 C C . TYR B 1 25 ? 55.532 4.290 20.497 1.00 43.68 22 TYR B C 1
ATOM 7239 O O . TYR B 1 25 ? 56.325 3.514 19.953 1.00 48.27 22 TYR B O 1
ATOM 7248 N N . GLU B 1 26 ? 54.313 3.903 20.880 1.00 41.72 23 GLU B N 1
ATOM 7249 C CA . GLU B 1 26 ? 53.919 2.504 20.748 1.00 40.14 23 GLU B CA 1
ATOM 7250 C C . GLU B 1 26 ? 53.771 2.087 19.290 1.00 46.92 23 GLU B C 1
ATOM 7251 O O . GLU B 1 26 ? 53.936 0.904 18.969 1.00 48.11 23 GLU B O 1
ATOM 7257 N N . GLU B 1 27 ? 53.460 3.030 18.398 1.00 48.17 24 GLU B N 1
ATOM 7258 C CA . GLU B 1 27 ? 53.446 2.713 16.974 1.00 46.25 24 GLU B CA 1
ATOM 7259 C C . GLU B 1 27 ? 54.834 2.306 16.495 1.00 43.65 24 GLU B C 1
ATOM 7260 O O . GLU B 1 27 ? 54.981 1.337 15.742 1.00 51.11 24 GLU B O 1
ATOM 7266 N N . HIS B 1 28 ? 55.866 3.036 16.927 1.00 40.50 25 HIS B N 1
ATOM 7267 C CA . HIS B 1 28 ? 57.236 2.621 16.643 1.00 37.68 25 HIS B CA 1
ATOM 7268 C C . HIS B 1 28 ? 57.605 1.370 17.429 1.00 44.69 25 HIS B C 1
ATOM 7269 O O . HIS B 1 28 ? 58.292 0.483 16.909 1.00 47.56 25 HIS B O 1
ATOM 7276 N N . HIS B 1 29 ? 57.156 1.284 18.684 1.00 46.77 26 HIS B N 1
ATOM 7277 C CA . HIS B 1 29 ? 57.539 0.170 19.544 1.00 45.21 26 HIS B CA 1
ATOM 7278 C C . HIS B 1 29 ? 57.074 -1.163 18.970 1.00 49.14 26 HIS B C 1
ATOM 7279 O O . HIS B 1 29 ? 57.821 -2.149 18.986 1.00 44.50 26 HIS B O 1
ATOM 7286 N N . MET B 1 30 ? 55.846 -1.211 18.449 1.00 37.62 27 MET B N 1
ATOM 7287 C CA . MET B 1 30 ? 55.330 -2.460 17.897 1.00 49.27 27 MET B CA 1
ATOM 7288 C C . MET B 1 30 ? 56.047 -2.848 16.611 1.00 46.88 27 MET B C 1
ATOM 7289 O O . MET B 1 30 ? 56.169 -4.040 16.307 1.00 45.47 27 MET B O 1
ATOM 7294 N N . ARG B 1 31 ? 56.525 -1.866 15.845 1.00 38.61 28 ARG B N 1
ATOM 7295 C CA . ARG B 1 31 ? 57.336 -2.167 14.673 1.00 44.88 28 ARG B CA 1
ATOM 7296 C C . ARG B 1 31 ? 58.761 -2.558 15.040 1.00 49.63 28 ARG B C 1
ATOM 7297 O O . ARG B 1 31 ? 59.439 -3.202 14.233 1.00 50.73 28 ARG B O 1
ATOM 7305 N N . LEU B 1 32 ? 59.226 -2.186 16.237 1.00 37.54 29 LEU B N 1
ATOM 7306 C CA . LEU B 1 32 ? 60.504 -2.697 16.719 1.00 45.92 29 LEU B CA 1
ATOM 7307 C C . LEU B 1 32 ? 60.415 -4.182 17.038 1.00 46.52 29 LEU B C 1
ATOM 7308 O O . LEU B 1 32 ? 61.394 -4.916 16.857 1.00 47.22 29 LEU B O 1
ATOM 7313 N N . ILE B 1 33 ? 59.253 -4.638 17.510 1.00 43.10 30 ILE B N 1
ATOM 7314 C CA . ILE B 1 33 ? 59.062 -6.059 17.782 1.00 47.53 30 ILE B CA 1
ATOM 7315 C C . ILE B 1 33 ? 59.175 -6.863 16.495 1.00 49.28 30 ILE B C 1
ATOM 7316 O O . ILE B 1 33 ? 59.818 -7.918 16.459 1.00 47.66 30 ILE B O 1
ATOM 7321 N N . GLU B 1 34 ? 58.555 -6.373 15.418 1.00 54.10 31 GLU B N 1
ATOM 7322 C CA . GLU B 1 34 ? 58.662 -7.044 14.127 1.00 54.60 31 GLU B CA 1
ATOM 7323 C C . GLU B 1 34 ? 60.106 -7.077 13.644 1.00 42.73 31 GLU B C 1
ATOM 7324 O O . GLU B 1 34 ? 60.562 -8.089 13.099 1.00 46.98 31 GLU B O 1
ATOM 7330 N N . LEU B 1 35 ? 60.839 -5.978 13.840 1.00 40.02 32 LEU B N 1
ATOM 7331 C CA . LEU B 1 35 ? 62.236 -5.921 13.421 1.00 45.81 32 LEU B CA 1
ATOM 7332 C C . LEU B 1 35 ? 63.068 -6.988 14.121 1.00 44.26 32 LEU B C 1
ATOM 7333 O O . LEU B 1 35 ? 63.762 -7.777 13.469 1.00 45.57 32 LEU B O 1
ATOM 7338 N N . VAL B 1 36 ? 63.007 -7.03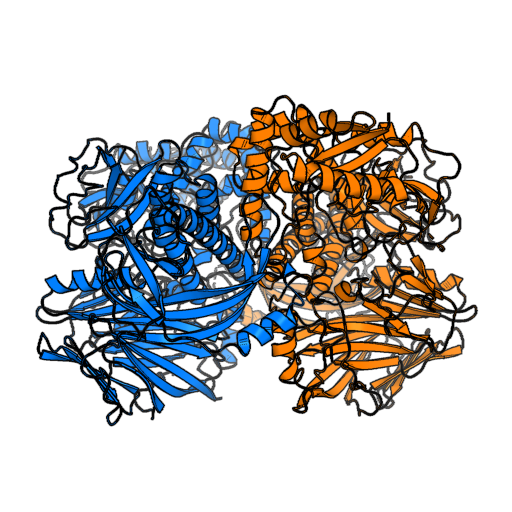0 15.454 1.00 44.26 33 VAL B N 1
ATOM 7339 C CA . VAL B 1 36 ? 63.838 -7.964 16.208 1.00 39.48 33 VAL B CA 1
ATOM 7340 C C . VAL B 1 36 ? 63.384 -9.400 15.973 1.00 40.52 33 VAL B C 1
ATOM 7341 O O . VAL B 1 36 ? 64.208 -10.320 15.904 1.00 54.61 33 VAL B O 1
ATOM 7345 N N . ASP B 1 37 ? 62.070 -9.617 15.852 1.00 42.39 34 ASP B N 1
ATOM 7346 C CA . ASP B 1 37 ? 61.571 -10.948 15.519 1.00 43.74 34 ASP B CA 1
ATOM 7347 C C . ASP B 1 37 ? 62.180 -11.451 14.217 1.00 53.41 34 ASP B C 1
ATOM 7348 O O . ASP B 1 37 ? 62.611 -12.607 14.129 1.00 57.16 34 ASP B O 1
ATOM 7353 N N . ASN B 1 38 ? 62.235 -10.590 13.198 1.00 52.39 35 ASN B N 1
ATOM 7354 C CA . ASN B 1 38 ? 62.823 -10.986 11.923 1.00 53.66 35 ASN B CA 1
ATOM 7355 C C . ASN B 1 38 ? 64.336 -11.137 12.020 1.00 48.76 35 ASN B C 1
ATOM 7356 O O . ASN B 1 38 ? 64.917 -11.979 11.325 1.00 49.83 35 ASN B O 1
ATOM 7361 N N . VAL B 1 39 ? 64.990 -10.336 12.864 1.00 45.40 36 VAL B N 1
ATOM 7362 C CA . VAL B 1 39 ? 66.434 -10.463 13.040 1.00 47.40 36 VAL B CA 1
ATOM 7363 C C . VAL B 1 39 ? 66.774 -11.795 13.696 1.00 51.02 36 VAL B C 1
ATOM 7364 O O . VAL B 1 39 ? 67.692 -12.503 13.265 1.00 51.65 36 VAL B O 1
ATOM 7368 N N . LEU B 1 40 ? 66.036 -12.157 14.748 1.00 53.55 37 LEU B N 1
ATOM 7369 C CA . LEU B 1 40 ? 66.263 -13.444 15.398 1.00 56.73 37 LEU B CA 1
ATOM 7370 C C . LEU B 1 40 ? 65.900 -14.606 14.482 1.00 58.13 37 LEU B C 1
ATOM 7371 O O . LEU B 1 40 ? 66.533 -15.666 14.549 1.00 61.71 37 LEU B O 1
ATOM 7376 N N . ASP B 1 41 ? 64.895 -14.426 13.621 1.00 63.21 38 ASP B N 1
ATOM 7377 C CA . ASP B 1 41 ? 64.533 -15.480 12.679 1.00 62.61 38 ASP B CA 1
ATOM 7378 C C . ASP B 1 41 ? 65.655 -15.735 11.682 1.00 61.13 38 ASP B C 1
ATOM 7379 O O . ASP B 1 41 ? 65.986 -16.890 11.390 1.00 57.47 38 ASP B O 1
ATOM 7384 N N . LEU B 1 42 ? 66.252 -14.667 11.147 1.00 57.21 39 LEU B N 1
ATOM 7385 C CA . LEU B 1 42 ? 67.384 -14.826 10.239 1.00 67.00 39 LEU B CA 1
ATOM 7386 C C . LEU B 1 42 ? 68.571 -15.464 10.947 1.00 71.40 39 LEU B C 1
ATOM 7387 O O . LEU B 1 42 ? 69.306 -16.260 10.351 1.00 71.08 39 LEU B O 1
ATOM 7392 N N . ILE B 1 43 ? 68.773 -15.126 12.222 1.00 64.88 40 ILE B N 1
ATOM 7393 C CA . ILE B 1 43 ? 69.876 -15.703 12.985 1.00 58.21 40 ILE B CA 1
ATOM 7394 C C . ILE B 1 43 ? 69.678 -17.202 13.167 1.00 63.31 40 ILE B C 1
ATOM 7395 O O . ILE B 1 43 ? 70.623 -17.989 13.027 1.00 69.69 40 ILE B O 1
ATOM 7400 N N . GLU B 1 44 ? 68.449 -17.624 13.466 1.00 66.05 41 GLU B N 1
ATOM 7401 C CA . GLU B 1 44 ? 68.174 -19.027 13.749 1.00 71.52 41 GLU B CA 1
ATOM 7402 C C . GLU B 1 44 ? 67.922 -19.860 12.498 1.00 73.12 41 GLU B C 1
ATOM 7403 O O . GLU B 1 44 ? 67.875 -21.091 12.598 1.00 85.25 41 GLU B O 1
ATOM 7406 N N . ASN B 1 45 ? 67.767 -19.235 11.329 1.00 69.34 42 ASN B N 1
ATOM 7407 C CA . ASN B 1 45 ? 67.456 -19.964 10.107 1.00 74.98 42 ASN B CA 1
ATOM 7408 C C . ASN B 1 45 ? 68.470 -19.783 8.987 1.00 74.02 42 ASN B C 1
ATOM 7409 O O . ASN B 1 45 ? 68.489 -20.607 8.066 1.00 73.34 42 ASN B O 1
ATOM 7414 N N . ASP B 1 46 ? 69.301 -18.745 9.028 1.00 71.80 43 ASP B N 1
ATOM 7415 C CA . ASP B 1 46 ? 70.332 -18.554 8.014 1.00 71.24 43 ASP B CA 1
ATOM 7416 C C . ASP B 1 46 ? 71.700 -18.784 8.639 1.00 71.68 43 ASP B C 1
ATOM 7417 O O . ASP B 1 46 ? 72.172 -17.935 9.411 1.00 73.43 43 ASP B O 1
ATOM 7422 N N . PRO B 1 47 ? 72.371 -19.902 8.346 1.00 69.28 44 PRO B N 1
ATOM 7423 C CA . PRO B 1 47 ? 73.709 -20.121 8.916 1.00 65.60 44 PRO B CA 1
ATOM 7424 C C . PRO B 1 47 ? 74.765 -19.179 8.366 1.00 69.18 44 PRO B C 1
ATOM 7425 O O . PRO B 1 47 ? 75.807 -19.003 9.010 1.00 76.90 44 PRO B O 1
ATOM 7429 N N . GLU B 1 48 ? 74.538 -18.573 7.202 1.00 72.05 45 GLU B N 1
ATOM 7430 C CA . GLU B 1 48 ? 75.485 -17.639 6.609 1.00 73.99 45 GLU B CA 1
ATOM 7431 C C . GLU B 1 48 ? 75.225 -16.192 7.007 1.00 76.53 45 GLU B C 1
ATOM 7432 O O . GLU B 1 48 ? 75.923 -15.296 6.522 1.00 83.93 45 GLU B O 1
ATOM 7438 N N . PHE B 1 49 ? 74.242 -15.942 7.869 1.00 69.62 46 PHE B N 1
ATOM 7439 C CA . PHE B 1 49 ? 73.968 -14.598 8.364 1.00 62.66 46 PHE B CA 1
ATOM 7440 C C . PHE B 1 49 ? 75.005 -14.256 9.426 1.00 64.64 46 PHE B C 1
ATOM 7441 O O . PHE B 1 49 ? 74.994 -14.828 10.521 1.00 61.65 46 PHE B O 1
ATOM 7449 N N . ASN B 1 50 ? 75.906 -13.328 9.104 1.00 64.93 47 ASN B N 1
ATOM 7450 C CA . ASN B 1 50 ? 77.012 -12.989 9.992 1.00 59.03 47 ASN B CA 1
ATOM 7451 C C . ASN B 1 50 ? 76.519 -12.363 11.289 1.00 64.26 47 ASN B C 1
ATOM 7452 O O . ASN B 1 50 ? 76.604 -12.983 12.353 1.00 67.36 47 ASN B O 1
ATOM 7457 N N . SER B 1 51 ? 76.007 -11.137 11.214 1.00 57.98 48 SER B N 1
ATOM 7458 C CA . SER B 1 51 ? 75.576 -10.428 12.409 1.00 52.15 48 SER B CA 1
ATOM 7459 C C . SER B 1 51 ? 74.637 -9.299 12.011 1.00 56.75 48 SER B C 1
ATOM 7460 O O . SER B 1 51 ? 74.475 -8.980 10.830 1.00 56.83 48 SER B O 1
ATOM 7463 N N . PHE B 1 52 ? 74.017 -8.698 13.024 1.00 45.67 49 PHE B N 1
ATOM 7464 C CA . PHE B 1 52 ? 73.157 -7.535 12.859 1.00 47.47 49 PHE B CA 1
ATOM 7465 C C . PHE B 1 52 ? 73.557 -6.496 13.894 1.00 51.25 49 PHE B C 1
ATOM 7466 O O . PHE B 1 52 ? 73.626 -6.801 15.089 1.00 47.39 49 PHE B O 1
ATOM 7474 N N . HIS B 1 53 ? 73.826 -5.276 13.438 1.00 45.62 50 HIS B N 1
ATOM 7475 C CA . HIS B 1 53 ? 74.221 -4.189 14.325 1.00 48.55 50 HIS B CA 1
ATOM 7476 C C . HIS B 1 53 ? 72.968 -3.546 14.908 1.00 44.75 50 HIS B C 1
ATOM 7477 O O . HIS B 1 53 ? 72.131 -3.018 14.166 1.00 43.19 50 HIS B O 1
ATOM 7484 N N . LEU B 1 54 ? 72.841 -3.586 16.232 1.00 39.76 51 LEU B N 1
ATOM 7485 C CA . LEU B 1 54 ? 71.626 -3.118 16.899 1.00 44.33 51 LEU B CA 1
ATOM 7486 C C . LEU B 1 54 ? 71.705 -1.634 17.254 1.00 43.40 51 LEU B C 1
ATOM 7487 O O . LEU B 1 54 ? 71.402 -1.224 18.374 1.00 37.87 51 LEU B O 1
ATOM 7492 N N . ASP B 1 55 ? 72.128 -0.822 16.285 1.00 45.75 52 ASP B N 1
ATOM 7493 C CA . ASP B 1 55 ? 72.054 0.638 16.344 1.00 44.86 52 ASP B CA 1
ATOM 7494 C C . ASP B 1 55 ? 72.780 1.229 17.552 1.00 47.02 52 ASP B C 1
ATOM 7495 O O . ASP B 1 55 ? 72.477 2.349 17.974 1.00 44.97 52 ASP B O 1
ATOM 7500 N N . GLY B 1 56 ? 73.731 0.499 18.125 1.00 52.03 53 GLY B N 1
ATOM 7501 C CA . GLY B 1 56 ? 74.584 1.051 19.160 1.00 53.02 53 GLY B CA 1
ATOM 7502 C C . GLY B 1 56 ? 73.904 1.389 20.473 1.00 51.93 53 GLY B C 1
ATOM 7503 O O . GLY B 1 56 ? 74.494 2.060 21.325 1.00 50.90 53 GLY B O 1
ATOM 7504 N N . GLN B 1 57 ? 72.669 0.928 20.655 1.00 48.55 54 GLN B N 1
ATOM 7505 C CA . GLN B 1 57 ? 71.890 1.228 21.849 1.00 43.81 54 GLN B CA 1
ATOM 7506 C C . GLN B 1 57 ? 71.332 -0.061 22.430 1.00 43.85 54 GLN B C 1
ATOM 7507 O O . GLN B 1 57 ? 70.693 -0.843 21.718 1.00 54.47 54 GLN B O 1
ATOM 7513 N N . THR B 1 58 ? 71.571 -0.276 23.726 1.00 44.25 55 THR B N 1
ATOM 7514 C CA . THR B 1 58 ? 71.112 -1.487 24.397 1.00 39.27 55 THR B CA 1
ATOM 7515 C C . THR B 1 58 ? 69.640 -1.438 24.777 1.00 39.97 55 THR B C 1
ATOM 7516 O O . THR B 1 58 ? 69.065 -2.483 25.096 1.00 41.77 55 THR B O 1
ATOM 7520 N N . ILE B 1 59 ? 69.018 -0.256 24.754 1.00 34.65 56 ILE B N 1
ATOM 7521 C CA . ILE B 1 59 ? 67.620 -0.139 25.165 1.00 43.75 56 ILE B CA 1
ATOM 7522 C C . ILE B 1 59 ? 66.703 -0.919 24.233 1.00 46.95 56 ILE B C 1
ATOM 7523 O O . ILE B 1 59 ? 65.597 -1.312 24.625 1.00 35.85 56 ILE B O 1
ATOM 7528 N N . ILE B 1 60 ? 67.144 -1.168 22.996 1.00 39.13 57 ILE B N 1
ATOM 7529 C CA . ILE B 1 60 ? 66.349 -1.957 22.058 1.00 47.49 57 ILE B CA 1
ATOM 7530 C C . ILE B 1 60 ? 66.098 -3.351 22.616 1.00 47.88 57 ILE B C 1
ATOM 7531 O O . ILE B 1 60 ? 65.013 -3.922 22.444 1.00 44.18 57 ILE B O 1
ATOM 7536 N N . LEU B 1 61 ? 67.095 -3.921 23.295 1.00 44.64 58 LEU B N 1
ATOM 7537 C CA . LEU B 1 61 ? 66.910 -5.219 23.934 1.00 51.62 58 LEU B CA 1
ATOM 7538 C C . LEU B 1 61 ? 65.847 -5.149 25.023 1.00 49.06 58 LEU B C 1
ATOM 7539 O O . LEU B 1 61 ? 65.003 -6.046 25.138 1.00 51.13 58 LEU B O 1
ATOM 7544 N N . ASP B 1 62 ? 65.873 -4.088 25.832 1.00 45.31 59 ASP B N 1
ATOM 7545 C CA . ASP B 1 62 ? 64.885 -3.938 26.896 1.00 51.36 59 ASP B CA 1
ATOM 7546 C C . ASP B 1 62 ? 63.492 -3.699 26.328 1.00 45.44 59 ASP B C 1
ATOM 7547 O O . ASP B 1 62 ? 62.513 -4.288 26.802 1.00 48.08 59 ASP B O 1
ATOM 7552 N N . ASP B 1 63 ? 63.385 -2.835 25.314 1.00 37.21 60 ASP B N 1
ATOM 7553 C CA . ASP B 1 63 ? 62.087 -2.562 24.708 1.00 46.56 60 ASP B CA 1
ATOM 7554 C C . ASP B 1 63 ? 61.504 -3.805 24.054 1.00 48.50 60 ASP B C 1
ATOM 7555 O O . ASP B 1 63 ? 60.280 -3.967 24.010 1.00 44.98 60 ASP B O 1
ATOM 7560 N N . TYR B 1 64 ? 62.360 -4.693 23.545 1.00 47.92 61 TYR B N 1
ATOM 7561 C CA . TYR B 1 64 ? 61.865 -5.921 22.936 1.00 45.10 61 TYR B CA 1
ATOM 7562 C C . TYR B 1 64 ? 61.369 -6.895 23.996 1.00 47.82 61 TYR B C 1
ATOM 7563 O O . TYR B 1 64 ? 60.248 -7.410 23.906 1.00 48.07 61 TYR B O 1
ATOM 7572 N N . LEU B 1 65 ? 62.190 -7.155 25.015 1.00 52.76 62 LEU B N 1
ATOM 7573 C CA . LEU B 1 65 ? 61.825 -8.132 26.032 1.00 49.75 62 LEU B CA 1
ATOM 7574 C C . LEU B 1 65 ? 60.710 -7.640 26.943 1.00 43.97 62 LEU B C 1
ATOM 7575 O O . LEU B 1 65 ? 60.094 -8.453 27.640 1.00 44.05 62 LEU B O 1
ATOM 7580 N N . GLN B 1 66 ? 60.439 -6.333 26.957 1.00 44.61 63 GLN B N 1
ATOM 7581 C CA . GLN B 1 66 ? 59.287 -5.834 27.698 1.00 49.39 63 GLN B CA 1
ATOM 7582 C C . GLN B 1 66 ? 57.986 -6.383 27.126 1.00 55.08 63 GLN B C 1
ATOM 7583 O O . GLN B 1 66 ? 57.010 -6.565 27.863 1.00 58.03 63 GLN B O 1
ATOM 7589 N N . VAL B 1 67 ? 57.960 -6.671 25.829 1.00 52.68 64 VAL B N 1
ATOM 7590 C CA . VAL B 1 67 ? 56.778 -7.206 25.169 1.00 42.31 64 VAL B CA 1
ATOM 7591 C C . VAL B 1 67 ? 56.859 -8.718 25.005 1.00 50.17 64 VAL B C 1
ATOM 7592 O O . VAL B 1 67 ? 55.855 -9.414 25.160 1.00 54.15 64 VAL B O 1
ATOM 7596 N N . ARG B 1 68 ? 58.046 -9.250 24.698 1.00 44.48 65 ARG B N 1
ATOM 7597 C CA . ARG B 1 68 ? 58.252 -10.683 24.495 1.00 48.92 65 ARG B CA 1
ATOM 7598 C C . ARG B 1 68 ? 59.306 -11.171 25.482 1.00 52.35 65 ARG B C 1
ATOM 7599 O O . ARG B 1 68 ? 60.464 -11.405 25.104 1.00 55.55 65 ARG B O 1
ATOM 7607 N N . PRO B 1 69 ? 58.941 -11.347 26.757 1.00 55.71 66 PRO B N 1
ATOM 7608 C CA . PRO B 1 69 ? 59.949 -11.748 27.751 1.00 53.21 66 PRO B CA 1
ATOM 7609 C C . PRO B 1 69 ? 60.476 -13.158 27.550 1.00 55.29 66 PRO B C 1
ATOM 7610 O O . PRO B 1 69 ? 61.641 -13.419 27.876 1.00 58.74 66 PRO B O 1
ATOM 7614 N N . GLU B 1 70 ? 59.659 -14.077 27.026 1.00 54.90 67 GLU B N 1
ATOM 7615 C CA . GLU B 1 70 ? 60.112 -15.450 26.822 1.00 57.39 67 GLU B CA 1
ATOM 7616 C C . GLU B 1 70 ? 61.277 -15.540 25.844 1.00 60.29 67 GLU B C 1
ATOM 7617 O O . GLU B 1 70 ? 61.985 -16.552 25.833 1.00 63.81 67 GLU B O 1
ATOM 7623 N N . LYS B 1 71 ? 61.492 -14.510 25.028 1.00 56.20 68 LYS B N 1
ATOM 7624 C CA . LYS B 1 71 ? 62.583 -14.479 24.064 1.00 57.02 68 LYS B CA 1
ATOM 7625 C C . LYS B 1 71 ? 63.916 -14.077 24.686 1.00 55.34 68 LYS B C 1
ATOM 7626 O O . LYS B 1 71 ? 64.891 -13.897 23.948 1.00 51.83 68 LYS B O 1
ATOM 7632 N N . LYS B 1 72 ? 63.981 -13.933 26.012 1.00 49.68 69 LYS B N 1
ATOM 7633 C CA . LYS B 1 72 ? 65.210 -13.471 26.652 1.00 53.47 69 LYS B CA 1
ATOM 7634 C C . LYS B 1 72 ? 66.359 -14.442 26.410 1.00 60.61 69 LYS B C 1
ATOM 7635 O O . LYS B 1 72 ? 67.472 -14.032 26.059 1.00 62.75 69 LYS B O 1
ATOM 7641 N N . GLU B 1 73 ? 66.108 -15.740 26.600 1.00 56.46 70 GLU B N 1
ATOM 7642 C CA . GLU B 1 73 ? 67.158 -16.732 26.394 1.00 62.83 70 GLU B CA 1
ATOM 7643 C C . GLU B 1 73 ? 67.600 -16.770 24.937 1.00 64.37 70 GLU B C 1
ATOM 7644 O O . GLU B 1 73 ? 68.787 -16.959 24.643 1.00 61.75 70 GLU B O 1
ATOM 7650 N N . ALA B 1 74 ? 66.659 -16.588 24.008 1.00 58.52 71 ALA B N 1
ATOM 7651 C CA . ALA B 1 74 ? 67.017 -16.546 22.595 1.00 55.60 71 ALA B CA 1
ATOM 7652 C C . ALA B 1 74 ? 67.820 -15.294 22.269 1.00 51.52 71 ALA B C 1
ATOM 7653 O O . ALA B 1 74 ? 68.793 -15.353 21.507 1.00 49.69 71 ALA B O 1
ATOM 7655 N N . VAL B 1 75 ? 67.426 -14.150 22.834 1.00 43.87 72 VAL B N 1
ATOM 7656 C CA . VAL B 1 75 ? 68.179 -12.916 22.626 1.00 42.78 72 VAL B CA 1
ATOM 7657 C C . VAL B 1 75 ? 69.579 -13.042 23.211 1.00 51.92 72 VAL B C 1
ATOM 7658 O O . VAL B 1 75 ? 70.568 -12.635 22.590 1.00 50.48 72 VAL B O 1
ATOM 7662 N N . LYS B 1 76 ? 69.687 -13.621 24.411 1.00 51.50 73 LYS B N 1
ATOM 7663 C CA . LYS B 1 76 ? 70.991 -13.776 25.046 1.00 56.58 73 LYS B CA 1
ATOM 7664 C C . LYS B 1 76 ? 71.911 -14.665 24.218 1.00 53.21 73 LYS B C 1
ATOM 7665 O O . LYS B 1 76 ? 73.103 -14.371 24.073 1.00 57.01 73 LYS B O 1
ATOM 7671 N N . LYS B 1 77 ? 71.375 -15.755 23.663 1.00 57.37 74 LYS B N 1
ATOM 7672 C CA . LYS B 1 77 ? 72.207 -16.652 22.868 1.00 64.72 74 LYS B CA 1
ATOM 7673 C C . LYS B 1 77 ? 72.714 -15.962 21.608 1.00 59.60 74 LYS B C 1
ATOM 7674 O O . LYS B 1 77 ? 73.863 -16.165 21.199 1.00 56.44 74 LYS B O 1
ATOM 7680 N N . ALA B 1 78 ? 71.870 -15.139 20.979 1.00 53.60 75 ALA B N 1
ATOM 7681 C CA . ALA B 1 78 ? 72.281 -14.440 19.767 1.00 56.12 75 ALA B CA 1
ATOM 7682 C C . ALA B 1 78 ? 73.388 -13.433 20.047 1.00 61.13 75 ALA B C 1
ATOM 7683 O O . ALA B 1 78 ? 74.244 -13.200 19.185 1.00 63.64 75 ALA B O 1
ATOM 7685 N N . VAL B 1 79 ? 73.392 -12.831 21.237 1.00 55.55 76 VAL B N 1
ATOM 7686 C CA . VAL B 1 79 ? 74.454 -11.897 21.596 1.00 51.18 76 VAL B CA 1
ATOM 7687 C C . VAL B 1 79 ? 75.734 -12.647 21.939 1.00 53.94 76 VAL B C 1
ATOM 7688 O O . VAL B 1 79 ? 76.827 -12.273 21.498 1.00 59.06 76 VAL B O 1
ATOM 7692 N N . GLN B 1 80 ? 75.619 -13.717 22.729 1.00 55.06 77 GLN B N 1
ATOM 7693 C CA . GLN B 1 80 ? 76.791 -14.487 23.130 1.00 60.99 77 GLN B CA 1
ATOM 7694 C C . GLN B 1 80 ? 77.429 -15.226 21.962 1.00 68.26 77 GLN B C 1
ATOM 7695 O O . GLN B 1 80 ? 78.609 -15.583 22.042 1.00 74.37 77 GLN B O 1
ATOM 7701 N N . ALA B 1 81 ? 76.684 -15.461 20.884 1.00 67.33 78 ALA B N 1
ATOM 7702 C CA . ALA B 1 81 ? 77.234 -16.089 19.693 1.00 64.16 78 ALA B CA 1
ATOM 7703 C C . ALA B 1 81 ? 77.896 -15.096 18.748 1.00 60.10 78 ALA B C 1
ATOM 7704 O O . ALA B 1 81 ? 78.522 -15.520 17.770 1.00 57.09 78 ALA B O 1
ATOM 7706 N N . GLY B 1 82 ? 77.778 -13.796 19.012 1.00 60.70 79 GLY B N 1
ATOM 7707 C CA . GLY B 1 82 ? 78.341 -12.786 18.140 1.00 58.45 79 GLY B CA 1
ATOM 7708 C C . GLY B 1 82 ? 77.483 -12.409 16.955 1.00 60.82 79 GLY B C 1
ATOM 7709 O O . GLY B 1 82 ? 77.954 -11.676 16.078 1.00 63.21 79 GLY B O 1
ATOM 7710 N N . LYS B 1 83 ? 76.239 -12.885 16.898 1.00 60.24 80 LYS B N 1
ATOM 7711 C CA . LYS B 1 83 ? 75.348 -12.580 15.787 1.00 68.98 80 LYS B CA 1
ATOM 7712 C C . LYS B 1 83 ? 74.472 -11.360 16.040 1.00 65.78 80 LYS B C 1
ATOM 7713 O O . LYS B 1 83 ? 73.900 -10.818 15.088 1.00 69.81 80 LYS B O 1
ATOM 7719 N N . LEU B 1 84 ? 74.351 -10.917 17.288 1.00 55.54 81 LEU B N 1
ATOM 7720 C CA . LEU B 1 84 ? 73.609 -9.707 17.628 1.00 48.57 81 LEU B CA 1
ATOM 7721 C C . LEU B 1 84 ? 74.570 -8.760 18.335 1.00 61.83 81 LEU B C 1
ATOM 7722 O O . LEU B 1 84 ? 74.918 -8.978 19.501 1.00 74.93 81 LEU B O 1
ATOM 7727 N N . LYS B 1 85 ? 75.005 -7.720 17.629 1.00 60.22 82 LYS B N 1
ATOM 7728 C CA . LYS B 1 85 ? 76.000 -6.789 18.146 1.00 59.73 82 LYS B CA 1
ATOM 7729 C C . LYS B 1 85 ? 75.300 -5.621 18.833 1.00 57.81 82 LYS B C 1
ATOM 7730 O O . LYS B 1 85 ? 74.552 -4.874 18.193 1.00 54.37 82 LYS B O 1
ATOM 7736 N N . ILE B 1 86 ? 75.556 -5.461 20.130 1.00 55.19 83 ILE B N 1
ATOM 7737 C CA . ILE B 1 86 ? 74.849 -4.501 20.965 1.00 44.82 83 ILE B CA 1
ATOM 7738 C C . ILE B 1 86 ? 75.844 -3.479 21.508 1.00 54.62 83 ILE B C 1
ATOM 7739 O O . ILE B 1 86 ? 77.058 -3.613 21.356 1.00 60.74 83 ILE B O 1
ATOM 7744 N N . GLY B 1 87 ? 75.302 -2.451 22.158 1.00 53.11 84 GLY B N 1
ATOM 7745 C CA . GLY B 1 87 ? 76.104 -1.452 22.823 1.00 55.89 84 GLY B CA 1
ATOM 7746 C C . GLY B 1 87 ? 76.830 -0.539 21.857 1.00 45.13 84 GLY B C 1
ATOM 7747 O O . GLY B 1 87 ? 76.665 -0.633 20.638 1.00 42.12 84 GLY B O 1
ATOM 7748 N N . PRO B 1 88 ? 77.682 0.352 22.386 1.00 47.77 85 PRO B N 1
ATOM 7749 C CA . PRO B 1 88 ? 78.015 0.464 23.810 1.00 48.96 85 PRO B CA 1
ATOM 7750 C C . PRO B 1 88 ? 77.126 1.434 24.591 1.00 48.21 85 PRO B C 1
ATOM 7751 O O . PRO B 1 88 ? 77.161 1.427 25.822 1.00 47.19 85 PRO B O 1
ATOM 7755 N N . PHE B 1 89 ? 76.349 2.256 23.892 1.00 42.57 86 PHE B N 1
ATOM 7756 C CA . PHE B 1 89 ? 75.505 3.232 24.561 1.00 40.84 86 PHE B CA 1
ATOM 7757 C C . PHE B 1 89 ? 74.195 2.593 25.019 1.00 46.81 86 PHE B C 1
ATOM 7758 O O . PHE B 1 89 ? 73.839 1.478 24.629 1.00 43.10 86 PHE B O 1
ATOM 7766 N N . TYR B 1 90 ? 73.470 3.325 25.865 1.00 48.54 87 TYR B N 1
ATOM 7767 C CA . TYR B 1 90 ? 72.119 2.944 26.258 1.00 44.73 87 TYR B CA 1
ATOM 7768 C C . TYR B 1 90 ? 71.091 3.450 25.251 1.00 45.71 87 TYR B C 1
ATOM 7769 O O . TYR B 1 90 ? 70.224 2.691 24.806 1.00 45.96 87 TYR B O 1
ATOM 7778 N N . ILE B 1 91 ? 71.183 4.727 24.880 1.00 42.44 88 ILE B N 1
ATOM 7779 C CA . ILE B 1 91 ? 70.368 5.314 23.826 1.00 42.14 88 ILE B CA 1
ATOM 7780 C C . ILE B 1 91 ? 71.277 6.143 22.925 1.00 47.34 88 ILE B C 1
ATOM 7781 O O . ILE B 1 91 ? 72.456 6.351 23.215 1.00 48.50 88 ILE B O 1
ATOM 7786 N N . LEU B 1 92 ? 70.710 6.615 21.818 1.00 47.11 89 LEU B N 1
ATOM 7787 C CA . LEU B 1 92 ? 71.417 7.485 20.880 1.00 43.13 89 LEU B CA 1
ATOM 7788 C C . LEU B 1 92 ? 70.951 8.913 21.139 1.00 41.28 89 LEU B C 1
ATOM 7789 O O . LEU B 1 92 ? 69.851 9.302 20.740 1.00 46.34 89 LEU B O 1
ATOM 7794 N N . GLN B 1 93 ? 71.798 9.695 21.797 1.00 44.81 90 GLN B N 1
ATOM 7795 C CA . GLN B 1 93 ? 71.425 11.002 22.313 1.00 49.02 90 GLN B CA 1
ATOM 7796 C C . GLN B 1 93 ? 71.843 12.118 21.363 1.00 51.99 90 GLN B C 1
ATOM 7797 O O . GLN B 1 93 ? 72.606 11.921 20.416 1.00 58.76 90 GLN B O 1
ATOM 7803 N N . ASP B 1 94 ? 71.317 13.310 21.634 1.00 52.72 91 ASP B N 1
ATOM 7804 C CA . ASP B 1 94 ? 71.858 14.547 21.089 1.00 50.23 91 ASP B CA 1
ATOM 7805 C C . ASP B 1 94 ? 72.875 15.087 22.087 1.00 49.25 91 ASP B C 1
ATOM 7806 O O . ASP B 1 94 ? 72.545 15.301 23.259 1.00 57.94 91 ASP B O 1
ATOM 7811 N N . ASP B 1 95 ? 74.112 15.293 21.629 1.00 53.48 92 ASP B N 1
ATOM 7812 C CA . ASP B 1 95 ? 75.194 15.637 22.547 1.00 53.12 92 ASP B CA 1
ATOM 7813 C C . ASP B 1 95 ? 74.943 16.977 23.229 1.00 53.16 92 ASP B C 1
ATOM 7814 O O . ASP B 1 95 ? 75.012 17.085 24.459 1.00 54.18 92 ASP B O 1
ATOM 7819 N N . PHE B 1 96 ? 74.635 18.011 22.445 1.00 48.63 93 PHE B N 1
ATOM 7820 C CA . PHE B 1 96 ? 74.606 19.371 22.968 1.00 49.29 93 PHE B CA 1
ATOM 7821 C C . PHE B 1 96 ? 73.393 19.668 23.842 1.00 43.42 93 PHE B C 1
ATOM 7822 O O . PHE B 1 96 ? 73.459 20.587 24.664 1.00 55.78 93 PHE B O 1
ATOM 7830 N N . LEU B 1 97 ? 72.295 18.931 23.689 1.00 46.28 94 LEU B N 1
ATOM 7831 C CA . LEU B 1 97 ? 71.064 19.237 24.407 1.00 52.51 94 LEU B CA 1
ATOM 7832 C C . LEU B 1 97 ? 70.900 18.449 25.701 1.00 51.59 94 LEU B C 1
ATOM 7833 O O . LEU B 1 97 ? 69.866 18.584 26.363 1.00 47.53 94 LEU B O 1
ATOM 7838 N N . ILE B 1 98 ? 71.884 17.637 26.079 1.00 43.03 95 ILE B N 1
ATOM 7839 C CA . ILE B 1 98 ? 71.874 16.959 27.367 1.00 42.84 95 ILE B CA 1
ATOM 7840 C C . ILE B 1 98 ? 73.151 17.327 28.110 1.00 44.36 95 ILE B C 1
ATOM 7841 O O . ILE B 1 98 ? 74.150 17.740 27.515 1.00 45.33 95 ILE B O 1
ATOM 7846 N N . SER B 1 99 ? 73.106 17.173 29.432 1.00 40.70 96 SER B N 1
ATOM 7847 C CA . SER B 1 99 ? 74.194 17.644 30.275 1.00 44.20 96 SER B CA 1
ATOM 7848 C C . SER B 1 99 ? 75.453 16.806 30.071 1.00 44.26 96 SER B C 1
ATOM 7849 O O . SER B 1 99 ? 75.415 15.683 29.559 1.00 43.23 96 SER B O 1
ATOM 7852 N N . SER B 1 100 ? 76.584 17.381 30.490 1.00 35.53 97 SER B N 1
ATOM 7853 C CA . SER B 1 100 ? 77.866 16.686 30.416 1.00 35.16 97 SER B CA 1
ATOM 7854 C C . SER B 1 100 ? 77.798 15.326 31.099 1.00 37.64 97 SER B C 1
ATOM 7855 O O . SER B 1 100 ? 78.244 14.315 30.546 1.00 40.16 97 SER B O 1
ATOM 7858 N N . GLU B 1 101 ? 77.239 15.288 32.310 1.00 35.99 98 GLU B N 1
ATOM 7859 C CA . GLU B 1 101 ? 77.112 14.026 33.029 1.00 39.92 98 GLU B CA 1
ATOM 7860 C C . GLU B 1 101 ? 76.150 13.077 32.325 1.00 42.05 98 GLU B C 1
ATOM 7861 O O . GLU B 1 101 ? 76.379 11.863 32.302 1.00 38.52 98 GLU B O 1
ATOM 7867 N N . SER B 1 102 ? 75.069 13.608 31.747 1.00 34.65 99 SER B N 1
ATOM 7868 C CA . SER B 1 102 ? 74.108 12.754 31.054 1.00 40.54 99 SER B CA 1
ATOM 7869 C C . SER B 1 102 ? 74.769 11.992 29.911 1.00 45.77 99 SER B C 1
ATOM 7870 O O . SER B 1 102 ? 74.457 10.818 29.677 1.00 47.03 99 SER B O 1
ATOM 7873 N N . ASN B 1 103 ? 75.687 12.642 29.192 1.00 39.11 100 ASN B N 1
ATOM 7874 C CA . ASN B 1 103 ? 76.439 11.945 28.154 1.00 41.79 100 ASN B CA 1
ATOM 7875 C C . ASN B 1 103 ? 77.281 10.822 28.744 1.00 39.94 100 ASN B C 1
ATOM 7876 O O . ASN B 1 103 ? 77.417 9.752 28.139 1.00 42.21 100 ASN B O 1
ATOM 7881 N N . VAL B 1 104 ? 77.857 11.049 29.927 1.00 39.13 101 VAL B N 1
ATOM 7882 C CA . VAL B 1 104 ? 78.671 10.020 30.567 1.00 37.00 101 VAL B CA 1
ATOM 7883 C C . VAL B 1 104 ? 77.796 8.876 31.059 1.00 36.03 101 VAL B C 1
ATOM 7884 O O . VAL B 1 104 ? 78.153 7.700 30.916 1.00 34.50 101 VAL B O 1
ATOM 7888 N N . ARG B 1 105 ? 76.635 9.196 31.637 1.00 34.32 102 ARG B N 1
ATOM 7889 C CA . ARG B 1 105 ? 75.758 8.146 32.144 1.00 44.43 102 ARG B CA 1
ATOM 7890 C C . ARG B 1 105 ? 75.211 7.280 31.017 1.00 48.50 102 ARG B C 1
ATOM 7891 O O . ARG B 1 105 ? 74.906 6.103 31.237 1.00 43.70 102 ARG B O 1
ATOM 7899 N N . ASN B 1 106 ? 75.079 7.839 29.811 1.00 49.45 103 ASN B N 1
ATOM 7900 C CA . ASN B 1 106 ? 74.665 7.031 28.668 1.00 42.26 103 ASN B CA 1
ATOM 7901 C C . ASN B 1 106 ? 75.659 5.907 28.408 1.00 45.69 103 ASN B C 1
ATOM 7902 O O . ASN B 1 106 ? 75.265 4.773 28.111 1.00 42.05 103 ASN B O 1
ATOM 7907 N N . MET B 1 107 ? 76.955 6.201 28.530 1.00 50.46 104 MET B N 1
ATOM 7908 C CA . MET B 1 107 ? 77.974 5.172 28.359 1.00 50.35 104 MET B CA 1
ATOM 7909 C C . MET B 1 107 ? 78.084 4.285 29.594 1.00 41.07 104 MET B C 1
ATOM 7910 O O . MET B 1 107 ? 78.329 3.080 29.474 1.00 46.76 104 MET B O 1
ATOM 7915 N N . LEU B 1 108 ? 77.902 4.862 30.784 1.00 35.38 105 LEU B N 1
ATOM 7916 C CA . LEU B 1 108 ? 77.991 4.079 32.013 1.00 37.09 105 LEU B CA 1
ATOM 7917 C C . LEU B 1 108 ? 76.834 3.093 32.120 1.00 41.82 105 LEU B C 1
ATOM 7918 O O . LEU B 1 108 ? 77.042 1.906 32.400 1.00 42.77 105 LEU B O 1
ATOM 7923 N N . ILE B 1 109 ? 75.604 3.567 31.904 1.00 43.20 106 ILE B N 1
ATOM 7924 C CA . ILE B 1 109 ? 74.450 2.672 31.900 1.00 45.58 106 ILE B CA 1
ATOM 7925 C C . ILE B 1 109 ? 74.596 1.622 30.806 1.00 44.54 106 ILE B C 1
ATOM 7926 O O . ILE B 1 109 ? 74.328 0.434 31.024 1.00 45.47 106 ILE B O 1
ATOM 7931 N N . GLY B 1 110 ? 75.034 2.040 29.616 1.00 38.38 107 GLY B N 1
ATOM 7932 C CA . GLY B 1 110 ? 75.236 1.087 28.538 1.00 36.97 107 GLY B CA 1
ATOM 7933 C C . GLY B 1 110 ? 76.292 0.048 28.864 1.00 41.98 107 GLY B C 1
ATOM 7934 O O . GLY B 1 110 ? 76.138 -1.131 28.539 1.00 44.05 107 GLY B O 1
ATOM 7935 N N . HIS B 1 111 ? 77.378 0.472 29.516 1.00 42.77 108 HIS B N 1
ATOM 7936 C CA . HIS B 1 111 ? 78.423 -0.470 29.907 1.00 47.12 108 HIS B CA 1
ATOM 7937 C C . HIS B 1 111 ? 77.895 -1.493 30.904 1.00 47.98 108 HIS B C 1
ATOM 7938 O O . HIS B 1 111 ? 78.246 -2.677 30.838 1.00 54.17 108 HIS B O 1
ATOM 7945 N N . LEU B 1 112 ? 77.039 -1.056 31.829 1.00 43.72 109 LEU B N 1
ATOM 7946 C CA . LEU B 1 112 ? 76.493 -1.963 32.832 1.00 55.22 109 LEU B CA 1
ATOM 7947 C C . LEU B 1 112 ? 75.364 -2.812 32.263 1.00 56.17 109 LEU B C 1
ATOM 7948 O O . LEU B 1 112 ? 75.236 -3.991 32.611 1.00 54.15 109 LEU B O 1
ATOM 7953 N N . GLU B 1 113 ? 74.531 -2.235 31.395 1.00 48.19 110 GLU B N 1
ATOM 7954 C CA . GLU B 1 113 ? 73.470 -3.020 30.776 1.00 52.77 110 GLU B CA 1
ATOM 7955 C C . GLU B 1 113 ? 74.030 -4.046 29.802 1.00 52.65 110 GLU B C 1
ATOM 7956 O O . GLU B 1 113 ? 73.419 -5.101 29.595 1.00 52.60 110 GLU B O 1
ATOM 7962 N N . SER B 1 114 ? 75.189 -3.761 29.203 1.00 50.33 111 SER B N 1
ATOM 7963 C CA . SER B 1 114 ? 75.757 -4.670 28.213 1.00 52.12 111 SER B CA 1
ATOM 7964 C C . SER B 1 114 ? 76.229 -5.968 28.854 1.00 60.70 111 SER B C 1
ATOM 7965 O O . SER B 1 114 ? 76.096 -7.043 28.257 1.00 55.92 111 SER B O 1
ATOM 7968 N N . GLN B 1 115 ? 76.774 -5.896 30.069 1.00 70.35 112 GLN B N 1
ATOM 7969 C CA . GLN B 1 115 ? 77.317 -7.093 30.700 1.00 77.33 112 GLN B CA 1
ATOM 7970 C C . GLN B 1 115 ? 76.239 -8.081 31.131 1.00 76.29 112 GLN B C 1
ATOM 7971 O O . GLN B 1 115 ? 76.579 -9.156 31.639 1.00 75.58 112 GLN B O 1
ATOM 7977 N N . LYS B 1 116 ? 74.960 -7.751 30.942 1.00 72.15 113 LYS B N 1
ATOM 7978 C CA . LYS B 1 116 ? 73.890 -8.732 31.061 1.00 73.98 113 LYS B CA 1
ATOM 7979 C C . LYS B 1 116 ? 73.774 -9.616 29.827 1.00 64.95 113 LYS B C 1
ATOM 7980 O O . LYS B 1 116 ? 73.094 -10.646 29.882 1.00 63.75 113 LYS B O 1
ATOM 7986 N N . TRP B 1 117 ? 74.420 -9.237 28.723 1.00 50.88 114 TRP B N 1
ATOM 7987 C CA . TRP B 1 117 ? 74.324 -9.970 27.466 1.00 54.27 114 TRP B CA 1
ATOM 7988 C C . TRP B 1 117 ? 75.688 -10.423 26.965 1.00 58.48 114 TRP B C 1
ATOM 7989 O O . TRP B 1 117 ? 75.897 -11.623 26.760 1.00 65.19 114 TRP B O 1
ATOM 8000 N N . GLY B 1 118 ? 76.619 -9.501 26.760 1.00 54.21 115 GLY B N 1
ATOM 8001 C CA . GLY B 1 118 ? 77.923 -9.868 26.245 1.00 57.35 115 GLY B CA 1
ATOM 8002 C C . GLY B 1 118 ? 78.772 -8.636 26.025 1.00 59.41 115 GLY B C 1
ATOM 8003 O O . GLY B 1 118 ? 78.392 -7.522 26.391 1.00 62.14 115 GLY B O 1
ATOM 8004 N N . ALA B 1 119 ? 79.931 -8.855 25.422 1.00 57.40 116 ALA B N 1
ATOM 8005 C CA . ALA B 1 119 ? 80.852 -7.759 25.142 1.00 56.01 116 ALA B CA 1
ATOM 8006 C C . ALA B 1 119 ? 80.268 -6.850 24.070 1.00 59.88 116 ALA B C 1
ATOM 8007 O O . ALA B 1 119 ? 80.036 -7.307 22.942 1.00 61.19 116 ALA B O 1
ATOM 8009 N N . PRO B 1 120 ? 80.009 -5.579 24.364 1.00 61.71 117 PRO B N 1
ATOM 8010 C CA . PRO B 1 120 ? 79.414 -4.691 23.361 1.00 66.48 117 PRO B CA 1
ATOM 8011 C C . PRO B 1 120 ? 80.429 -4.283 22.303 1.00 67.35 117 PRO B C 1
ATOM 8012 O O . PRO B 1 120 ? 81.628 -4.552 22.401 1.00 77.63 117 PRO B O 1
ATOM 8016 N N . VAL B 1 121 ? 79.918 -3.615 21.270 1.00 55.69 118 VAL B N 1
ATOM 8017 C CA . VAL B 1 121 ? 80.772 -3.114 20.201 1.00 56.33 118 VAL B CA 1
ATOM 8018 C C . VAL B 1 121 ? 81.582 -1.932 20.717 1.00 53.38 118 VAL B C 1
ATOM 8019 O O . VAL B 1 121 ? 81.034 -0.993 21.310 1.00 51.79 118 VAL B O 1
ATOM 8023 N N . GLN B 1 122 ? 82.895 -1.976 20.496 1.00 60.75 119 GLN B N 1
ATOM 8024 C CA . GLN B 1 122 ? 83.798 -0.918 20.951 1.00 65.65 119 GLN B CA 1
ATOM 8025 C C . GLN B 1 122 ? 83.863 0.189 19.896 1.00 64.33 119 GLN B C 1
ATOM 8026 O O . GLN B 1 122 ? 84.882 0.425 19.246 1.00 67.88 119 GLN B O 1
ATOM 8032 N N . LEU B 1 123 ? 82.736 0.883 19.742 1.00 58.47 120 LEU B N 1
ATOM 8033 C CA . LEU B 1 123 ? 82.617 1.923 18.729 1.00 51.04 120 LEU B CA 1
ATOM 8034 C C . LEU B 1 123 ? 81.583 2.949 19.167 1.00 50.97 120 LEU B C 1
ATOM 8035 O O . LEU B 1 123 ? 80.436 2.592 19.450 1.00 51.38 120 LEU B O 1
ATOM 8040 N N . GLY B 1 124 ? 81.987 4.216 19.215 1.00 46.66 121 GLY B N 1
ATOM 8041 C CA . GLY B 1 124 ? 81.048 5.289 19.486 1.00 42.02 121 GLY B CA 1
ATOM 8042 C C . GLY B 1 124 ? 80.131 5.496 18.296 1.00 49.51 121 GLY B C 1
ATOM 8043 O O . GLY B 1 124 ? 80.604 5.786 17.184 1.00 46.73 121 GLY B O 1
ATOM 8044 N N . TYR B 1 125 ? 78.825 5.353 18.504 1.00 53.56 122 TYR B N 1
ATOM 8045 C CA . TYR B 1 125 ? 77.843 5.357 17.424 1.00 53.26 122 TYR B CA 1
ATOM 8046 C C . TYR B 1 125 ? 77.075 6.675 17.458 1.00 51.46 122 TYR B C 1
ATOM 8047 O O . TYR B 1 125 ? 76.236 6.887 18.340 1.00 51.05 122 TYR B O 1
ATOM 8056 N N . PHE B 1 126 ? 77.364 7.556 16.500 1.00 54.05 123 PHE B N 1
ATOM 8057 C CA . PHE B 1 126 ? 76.665 8.835 16.354 1.00 50.43 123 PHE B CA 1
ATOM 8058 C C . PHE B 1 126 ? 76.208 9.008 14.910 1.00 56.20 123 PHE B C 1
ATOM 8059 O O . PHE B 1 126 ? 76.638 9.932 14.214 1.00 54.35 123 PHE B O 1
ATOM 8067 N N . PRO B 1 127 ? 75.313 8.141 14.429 1.00 51.28 124 PRO B N 1
ATOM 8068 C CA . PRO B 1 127 ? 75.006 8.159 12.989 1.00 48.72 124 PRO B CA 1
ATOM 8069 C C . PRO B 1 127 ? 74.220 9.380 12.543 1.00 58.49 124 PRO B C 1
ATOM 8070 O O . PRO B 1 127 ? 74.460 9.890 11.441 1.00 67.83 124 PRO B O 1
ATOM 8074 N N . ASP B 1 128 ? 73.289 9.871 13.363 1.00 57.80 125 ASP B N 1
ATOM 8075 C CA . ASP B 1 128 ? 72.391 10.949 12.960 1.00 62.93 125 ASP B CA 1
ATOM 8076 C C . ASP B 1 128 ? 72.469 12.147 13.902 1.00 68.26 125 ASP B C 1
ATOM 8077 O O . ASP B 1 128 ? 71.566 12.991 13.904 1.00 68.41 125 ASP B O 1
ATOM 8082 N N . THR B 1 129 ? 73.535 12.249 14.691 1.00 68.03 126 THR B N 1
ATOM 8083 C CA . THR B 1 129 ? 73.627 13.297 15.699 1.00 66.74 126 THR B CA 1
ATOM 8084 C C . THR B 1 129 ? 73.807 14.662 15.044 1.00 69.53 126 THR B C 1
ATOM 8085 O O . THR B 1 129 ? 74.705 14.854 14.218 1.00 77.15 126 THR B O 1
ATOM 8089 N N . PHE B 1 130 ? 72.952 15.614 15.422 1.00 66.81 127 PHE B N 1
ATOM 8090 C CA . PHE B 1 130 ? 72.994 16.970 14.872 1.00 67.75 127 PHE B CA 1
ATOM 8091 C C . PHE B 1 130 ? 74.162 17.712 15.515 1.00 71.46 127 PHE B C 1
ATOM 8092 O O . PHE B 1 130 ? 74.014 18.465 16.481 1.00 71.05 127 PHE B O 1
ATOM 8100 N N . GLY B 1 131 ? 75.349 17.495 14.959 1.00 68.88 128 GLY B N 1
ATOM 8101 C CA . GLY B 1 131 ? 76.546 18.091 15.516 1.00 65.58 128 GLY B CA 1
ATOM 8102 C C . GLY B 1 131 ? 77.132 17.260 16.637 1.00 63.85 128 GLY B C 1
ATOM 8103 O O . GLY B 1 131 ? 76.390 16.685 17.440 1.00 59.91 128 GLY B O 1
ATOM 8104 N N . ASN B 1 132 ? 78.458 17.185 16.705 1.00 59.86 129 ASN B N 1
ATOM 8105 C CA . ASN B 1 132 ? 79.147 16.358 17.684 1.00 54.39 129 ASN B CA 1
ATOM 8106 C C . ASN B 1 132 ? 79.999 17.230 18.594 1.00 53.11 129 ASN B C 1
ATOM 8107 O O . ASN B 1 132 ? 80.686 18.147 18.132 1.00 56.48 129 ASN B O 1
ATOM 8112 N N . MET B 1 133 ? 79.945 16.937 19.890 1.00 47.32 130 MET B N 1
ATOM 8113 C CA . MET B 1 133 ? 80.676 17.715 20.879 1.00 46.44 130 MET B CA 1
ATOM 8114 C C . MET B 1 133 ? 82.182 17.569 20.681 1.00 45.40 130 MET B C 1
ATOM 8115 O O . MET B 1 133 ? 82.681 16.518 20.269 1.00 48.47 130 MET B O 1
ATOM 8120 N N . GLY B 1 134 ? 82.909 18.649 20.982 1.00 41.63 131 GLY B N 1
ATOM 8121 C CA . GLY B 1 134 ? 84.348 18.649 20.783 1.00 42.51 131 GLY B CA 1
ATOM 8122 C C . GLY B 1 134 ? 85.096 17.693 21.692 1.00 54.84 131 GLY B C 1
ATOM 8123 O O . GLY B 1 134 ? 86.190 17.238 21.348 1.00 56.17 131 GLY B O 1
ATOM 8124 N N . GLN B 1 135 ? 84.529 17.377 22.856 1.00 48.14 132 GLN B N 1
ATOM 8125 C CA . GLN B 1 135 ? 85.177 16.488 23.814 1.00 46.96 132 GLN B CA 1
ATOM 8126 C C . GLN B 1 135 ? 84.920 15.013 23.535 1.00 47.58 132 GLN B C 1
ATOM 8127 O O . GLN B 1 135 ? 85.280 14.177 24.370 1.00 54.69 132 GLN B O 1
ATOM 8133 N N . THR B 1 136 ? 84.312 14.678 22.397 1.00 46.78 133 THR B N 1
ATOM 8134 C CA . THR B 1 136 ? 84.043 13.279 22.066 1.00 44.68 133 THR B CA 1
ATOM 8135 C C . THR B 1 136 ? 85.276 12.385 22.147 1.00 47.22 133 THR B C 1
ATOM 8136 O O . THR B 1 136 ? 85.175 11.296 22.735 1.00 42.65 133 THR B O 1
ATOM 8140 N N . PRO B 1 137 ? 86.448 12.761 21.612 1.00 43.13 134 PRO B N 1
ATOM 8141 C CA . PRO B 1 137 ? 87.602 11.845 21.713 1.00 45.71 134 PRO B CA 1
ATOM 8142 C C . PRO B 1 137 ? 87.986 11.496 23.143 1.00 45.82 134 PRO B C 1
ATOM 8143 O O . PRO B 1 137 ? 88.193 10.315 23.452 1.00 51.93 134 PRO B O 1
ATOM 8147 N N . GLN B 1 138 ? 88.089 12.490 24.029 1.00 43.62 135 GLN B N 1
ATOM 8148 C CA . GLN B 1 138 ? 88.438 12.188 25.414 1.00 47.14 135 GLN B CA 1
ATOM 8149 C C . GLN B 1 138 ? 87.347 11.368 26.091 1.00 49.57 135 GLN B C 1
ATOM 8150 O O . GLN B 1 138 ? 87.643 10.417 26.823 1.00 47.16 135 GLN B O 1
ATOM 8156 N N . MET B 1 139 ? 86.080 11.717 25.854 1.00 53.30 136 MET B N 1
ATOM 8157 C CA . MET B 1 139 ? 84.986 10.978 26.475 1.00 48.65 136 MET B CA 1
ATOM 8158 C C . MET B 1 139 ? 84.917 9.548 25.953 1.00 45.89 136 MET B C 1
ATOM 8159 O O . MET B 1 139 ? 84.584 8.624 26.705 1.00 40.66 136 MET B O 1
ATOM 8164 N N . MET B 1 140 ? 85.224 9.343 24.668 1.00 37.79 137 MET B N 1
ATOM 8165 C CA . MET B 1 140 ? 85.298 7.985 24.134 1.00 44.13 137 MET B CA 1
ATOM 8166 C C . MET B 1 140 ? 86.422 7.203 24.801 1.00 47.27 137 MET B C 1
ATOM 8167 O O . MET B 1 140 ? 86.232 6.057 25.226 1.00 49.99 137 MET B O 1
ATOM 8172 N N . GLN B 1 141 ? 87.606 7.812 24.903 1.00 50.47 138 GLN B N 1
ATOM 8173 C CA . GLN B 1 141 ? 88.745 7.122 25.497 1.00 57.09 138 GLN B CA 1
ATOM 8174 C C . GLN B 1 141 ? 88.536 6.871 26.984 1.00 51.11 138 GLN B C 1
ATOM 8175 O O . GLN B 1 141 ? 88.977 5.840 27.505 1.00 43.99 138 GLN B O 1
ATOM 8181 N N . LEU B 1 142 ? 87.862 7.789 27.681 1.00 45.23 139 LEU B N 1
ATOM 8182 C CA . LEU B 1 142 ? 87.556 7.576 29.090 1.00 51.34 139 LEU B CA 1
ATOM 8183 C C . LEU B 1 142 ? 86.490 6.510 29.304 1.00 49.93 139 LEU B C 1
ATOM 8184 O O . LEU B 1 142 ? 86.207 6.165 30.455 1.00 43.33 139 LEU B O 1
ATOM 8189 N N . ALA B 1 143 ? 85.894 5.982 28.236 1.00 39.95 140 ALA B N 1
ATOM 8190 C CA . ALA B 1 143 ? 84.970 4.860 28.339 1.00 46.81 140 ALA B CA 1
ATOM 8191 C C . ALA B 1 143 ? 85.469 3.647 27.564 1.00 48.02 140 ALA B C 1
ATOM 8192 O O . ALA B 1 143 ? 84.668 2.794 27.167 1.00 45.87 140 ALA B O 1
ATOM 8194 N N . ASN B 1 144 ? 86.782 3.564 27.338 1.00 46.27 141 ASN B N 1
ATOM 8195 C CA . ASN B 1 144 ? 87.407 2.436 26.645 1.00 54.01 141 ASN B CA 1
ATOM 8196 C C . ASN B 1 144 ? 86.825 2.242 25.247 1.00 60.59 141 ASN B C 1
ATOM 8197 O O . ASN B 1 144 ? 86.600 1.116 24.797 1.00 65.70 141 ASN B O 1
ATOM 8202 N N . LEU B 1 145 ? 86.584 3.348 24.552 1.00 49.12 142 LEU B N 1
ATOM 8203 C CA . LEU B 1 145 ? 86.116 3.317 23.166 1.00 50.77 142 LEU B CA 1
ATOM 8204 C C . LEU B 1 145 ? 87.160 3.974 22.276 1.00 50.44 142 LEU B C 1
ATOM 8205 O O . LEU B 1 145 ? 87.377 5.197 22.379 1.00 61.82 142 LEU B O 1
ATOM 8210 N N . PRO B 1 146 ? 87.832 3.226 21.404 1.00 51.42 143 PRO B N 1
ATOM 8211 C CA . PRO B 1 146 ? 88.924 3.812 20.615 1.00 52.26 143 PRO B CA 1
ATOM 8212 C C . PRO B 1 146 ? 88.471 4.461 19.315 1.00 58.84 143 PRO B C 1
ATOM 8213 O O . PRO B 1 146 ? 89.233 5.218 18.706 1.00 60.56 143 PRO B O 1
ATOM 8217 N N . ALA B 1 147 ? 87.249 4.177 18.872 1.00 60.91 144 ALA B N 1
ATOM 8218 C CA . ALA B 1 147 ? 86.766 4.663 17.589 1.00 57.46 144 ALA B CA 1
ATOM 8219 C C . ALA B 1 147 ? 85.358 5.223 17.734 1.00 58.18 144 ALA B C 1
ATOM 8220 O O . ALA B 1 147 ? 84.649 4.941 18.703 1.00 57.56 144 ALA B O 1
ATOM 8222 N N . ALA B 1 148 ? 84.962 6.024 16.746 1.00 57.03 145 ALA B N 1
ATOM 8223 C CA . ALA B 1 148 ? 83.642 6.635 16.715 1.00 55.32 145 ALA B CA 1
ATOM 8224 C C . ALA B 1 148 ? 83.156 6.714 15.276 1.00 56.81 145 ALA B C 1
ATOM 8225 O O . ALA B 1 148 ? 83.913 7.088 14.376 1.00 56.71 145 ALA B O 1
ATOM 8227 N N . ALA B 1 149 ? 81.893 6.357 15.067 1.00 53.54 146 ALA B N 1
ATOM 8228 C CA . ALA B 1 149 ? 81.263 6.410 13.755 1.00 46.43 146 ALA B CA 1
ATOM 8229 C C . ALA B 1 149 ? 80.205 7.503 13.750 1.00 52.77 146 ALA B C 1
ATOM 8230 O O . ALA B 1 149 ? 79.336 7.536 14.629 1.00 59.79 146 ALA B O 1
ATOM 8232 N N . PHE B 1 150 ? 80.280 8.395 12.764 1.00 57.94 147 PHE B N 1
ATOM 8233 C CA . PHE B 1 150 ? 79.361 9.521 12.685 1.00 64.02 147 PHE B CA 1
ATOM 8234 C C . PHE B 1 150 ? 79.065 9.823 11.222 1.00 62.27 147 PHE B C 1
ATOM 8235 O O . PHE B 1 150 ? 79.734 9.324 10.314 1.00 67.79 147 PHE B O 1
ATOM 8243 N N . GLY B 1 151 ? 78.048 10.654 11.004 1.00 50.65 148 GLY B N 1
ATOM 8244 C CA . GLY B 1 151 ? 77.611 10.971 9.658 1.00 61.44 148 GLY B CA 1
ATOM 8245 C C . GLY B 1 151 ? 77.476 12.452 9.366 1.00 66.49 148 GLY B C 1
ATOM 8246 O O . GLY B 1 151 ? 77.485 12.857 8.199 1.00 69.71 148 GLY B O 1
ATOM 8247 N N . ARG B 1 152 ? 77.349 13.272 10.406 1.00 62.14 149 ARG B N 1
ATOM 8248 C CA . ARG B 1 152 ? 77.172 14.710 10.258 1.00 64.99 149 ARG B CA 1
ATOM 8249 C C . ARG B 1 152 ? 78.366 15.449 10.845 1.00 69.65 149 ARG B C 1
ATOM 8250 O O . ARG B 1 152 ? 78.923 15.035 11.867 1.00 75.13 149 ARG B O 1
ATOM 8258 N N . GLY B 1 153 ? 78.750 16.547 10.199 1.00 60.75 150 GLY B N 1
ATOM 8259 C CA . GLY B 1 153 ? 79.782 17.438 10.698 1.00 65.80 150 GLY B CA 1
ATOM 8260 C C . GLY B 1 153 ? 81.020 17.535 9.830 1.00 71.83 150 GLY B C 1
ATOM 8261 O O . GLY B 1 153 ? 81.758 18.525 9.937 1.00 74.13 150 GLY B O 1
ATOM 8262 N N . VAL B 1 154 ? 81.284 16.544 8.981 1.00 72.40 151 VAL B N 1
ATOM 8263 C CA . VAL B 1 154 ? 82.465 16.530 8.125 1.00 76.79 151 VAL B CA 1
ATOM 8264 C C . VAL B 1 154 ? 82.024 16.238 6.698 1.00 84.78 151 VAL B C 1
ATOM 8265 O O . VAL B 1 154 ? 81.297 15.269 6.455 1.00 81.29 151 VAL B O 1
ATOM 8269 N N . LYS B 1 155 ? 82.466 17.074 5.759 1.00 91.64 152 LYS B N 1
ATOM 8270 C CA . LYS B 1 155 ? 82.123 16.894 4.355 1.00 88.02 152 LYS B CA 1
ATOM 8271 C C . LYS B 1 155 ? 83.223 16.107 3.657 1.00 91.01 152 LYS B C 1
ATOM 8272 O O . LYS B 1 155 ? 84.390 16.515 3.713 1.00 88.63 152 LYS B O 1
ATOM 8274 N N . PRO B 1 156 ? 82.910 14.985 3.012 1.00 97.56 153 PRO B N 1
ATOM 8275 C CA . PRO B 1 156 ? 83.944 14.235 2.292 1.00 104.13 153 PRO B CA 1
ATOM 8276 C C . PRO B 1 156 ? 84.186 14.811 0.906 1.00 103.52 153 PRO B C 1
ATOM 8277 O O . PRO B 1 156 ? 83.260 15.249 0.219 1.00 104.89 153 PRO B O 1
ATOM 8281 N N . ILE B 1 157 ? 85.452 14.808 0.500 1.00 102.84 154 ILE B N 1
ATOM 8282 C CA . ILE B 1 157 ? 85.839 15.336 -0.802 1.00 101.34 154 ILE B CA 1
ATOM 8283 C C . ILE B 1 157 ? 86.381 14.220 -1.689 1.00 101.71 154 ILE B C 1
ATOM 8284 O O . ILE B 1 157 ? 87.591 14.007 -1.769 1.00 99.50 154 ILE B O 1
ATOM 8286 N N . SER B 1 166 ? 89.905 23.389 3.661 1.00 101.37 163 SER B N 1
ATOM 8287 C CA . SER B 1 166 ? 88.790 23.490 4.595 1.00 103.75 163 SER B CA 1
ATOM 8288 C C . SER B 1 166 ? 89.084 22.717 5.878 1.00 109.87 163 SER B C 1
ATOM 8289 O O . SER B 1 166 ? 89.588 21.595 5.839 1.00 108.37 163 SER B O 1
ATOM 8291 N N . ASP B 1 167 ? 88.762 23.329 7.020 1.00 113.91 164 ASP B N 1
ATOM 8292 C CA . ASP B 1 167 ? 89.084 22.730 8.309 1.00 112.91 164 ASP B CA 1
ATOM 8293 C C . ASP B 1 167 ? 88.174 21.561 8.660 1.00 109.05 164 ASP B C 1
ATOM 8294 O O . ASP B 1 167 ? 88.577 20.692 9.440 1.00 105.80 164 ASP B O 1
ATOM 8299 N N . TYR B 1 168 ? 86.962 21.517 8.108 1.00 106.92 165 TYR B N 1
ATOM 8300 C CA . TYR B 1 168 ? 85.987 20.491 8.453 1.00 99.80 165 TYR B CA 1
ATOM 8301 C C . TYR B 1 168 ? 85.636 19.622 7.250 1.00 101.75 165 TYR B C 1
ATOM 8302 O O . TYR B 1 168 ? 84.512 19.131 7.132 1.00 101.42 165 TYR B O 1
ATOM 8311 N N . SER B 1 169 ? 86.594 19.431 6.353 1.00 101.41 166 SER B N 1
ATOM 8312 C CA . SER B 1 169 ? 86.482 18.496 5.246 1.00 100.08 166 SER B CA 1
ATOM 8313 C C . SER B 1 169 ? 87.382 17.294 5.512 1.00 99.14 166 SER B C 1
ATOM 8314 O O . SER B 1 169 ? 88.053 17.205 6.544 1.00 92.06 166 SER B O 1
ATOM 8317 N N . SER B 1 170 ? 87.391 16.360 4.564 1.00 100.20 167 SER B N 1
ATOM 8318 C CA . SER B 1 170 ? 88.215 15.165 4.687 1.00 100.72 167 SER B CA 1
ATOM 8319 C C . SER B 1 170 ? 88.353 14.521 3.318 1.00 100.54 167 SER B C 1
ATOM 8320 O O . SER B 1 170 ? 87.348 14.270 2.646 1.00 98.10 167 SER B O 1
ATOM 8323 N N . GLN B 1 171 ? 89.594 14.258 2.909 1.00 99.62 168 GLN B N 1
ATOM 8324 C CA . GLN B 1 171 ? 89.832 13.565 1.651 1.00 97.02 168 GLN B CA 1
ATOM 8325 C C . GLN B 1 171 ? 89.522 12.077 1.736 1.00 92.65 168 GLN B C 1
ATOM 8326 O O . GLN B 1 171 ? 89.521 11.404 0.700 1.00 96.69 168 GLN B O 1
ATOM 8328 N N . TYR B 1 172 ? 89.249 11.557 2.931 1.00 80.44 169 TYR B N 1
ATOM 8329 C CA . TYR B 1 172 ? 89.000 10.139 3.137 1.00 75.64 169 TYR B CA 1
ATOM 8330 C C . TYR B 1 172 ? 87.783 9.950 4.031 1.00 78.43 169 TYR B C 1
ATOM 8331 O O . TYR B 1 172 ? 87.481 10.789 4.883 1.00 77.89 169 TYR B O 1
ATOM 8340 N N . SER B 1 173 ? 87.088 8.828 3.827 1.00 79.79 170 SER B N 1
ATOM 8341 C CA . SER B 1 173 ? 85.932 8.500 4.654 1.00 74.47 170 SER B CA 1
ATOM 8342 C C . SER B 1 173 ? 86.322 8.187 6.093 1.00 71.92 170 SER B C 1
ATOM 8343 O O . SER B 1 173 ? 85.460 8.220 6.978 1.00 73.63 170 SER B O 1
ATOM 8346 N N . GLU B 1 174 ? 87.591 7.882 6.342 1.00 67.59 171 GLU B N 1
ATOM 8347 C CA . GLU B 1 174 ? 88.113 7.666 7.680 1.00 68.93 171 GLU B CA 1
ATOM 8348 C C . GLU B 1 174 ? 89.144 8.742 7.993 1.00 65.35 171 GLU B C 1
ATOM 8349 O O . GLU B 1 174 ? 89.741 9.338 7.092 1.00 61.12 171 GLU B O 1
ATOM 8355 N N . MET B 1 175 ? 89.349 8.990 9.283 1.00 56.95 172 MET B N 1
ATOM 8356 C CA . MET B 1 175 ? 90.148 10.133 9.705 1.00 65.98 172 MET B CA 1
ATOM 8357 C C . MET B 1 175 ? 90.506 9.975 11.176 1.00 68.67 172 MET B C 1
ATOM 8358 O O . MET B 1 175 ? 90.001 9.089 11.870 1.00 63.66 172 MET B O 1
ATOM 8363 N N . TRP B 1 176 ? 91.390 10.855 11.639 1.00 63.55 173 TRP B N 1
ATOM 8364 C CA . TRP B 1 176 ? 91.680 11.008 13.056 1.00 64.43 173 TRP B CA 1
ATOM 8365 C C . TRP B 1 176 ? 90.860 12.165 13.608 1.00 68.41 173 TRP B C 1
ATOM 8366 O O . TRP B 1 176 ? 90.659 13.176 12.929 1.00 65.20 173 TRP B O 1
ATOM 8377 N N . TRP B 1 177 ? 90.381 12.011 14.838 1.00 61.38 174 TRP B N 1
ATOM 8378 C CA . TRP B 1 177 ? 89.589 13.034 15.509 1.00 52.44 174 TRP B CA 1
ATOM 8379 C C . TRP B 1 177 ? 90.279 13.395 16.815 1.00 56.33 174 TRP B C 1
ATOM 8380 O O . TRP B 1 177 ? 90.408 12.549 17.707 1.00 60.97 174 TRP B O 1
ATOM 8391 N N . GLU B 1 178 ? 90.713 14.646 16.928 1.00 56.07 175 GLU B N 1
ATOM 8392 C CA . GLU B 1 178 ? 91.475 15.119 18.075 1.00 57.04 175 GLU B CA 1
ATOM 8393 C C . GLU B 1 178 ? 90.655 16.138 18.854 1.00 61.15 175 GLU B C 1
ATOM 8394 O O . GLU B 1 178 ? 90.177 17.124 18.284 1.00 61.77 175 GLU B O 1
ATOM 8400 N N . GLY B 1 179 ? 90.491 15.896 20.155 1.00 55.97 176 GLY B N 1
ATOM 8401 C CA . GLY B 1 179 ? 89.781 16.818 21.007 1.00 45.65 176 GLY B CA 1
ATOM 8402 C C . GLY B 1 179 ? 90.663 17.954 21.474 1.00 46.50 176 GLY B C 1
ATOM 8403 O O . GLY B 1 179 ? 91.865 18.022 21.183 1.00 53.94 176 GLY B O 1
ATOM 8404 N N . PRO B 1 180 ? 90.060 18.881 22.225 1.00 50.81 177 PRO B N 1
ATOM 8405 C CA . PRO B 1 180 ? 90.834 20.024 22.736 1.00 55.50 177 PRO B CA 1
ATOM 8406 C C . PRO B 1 180 ? 91.902 19.630 23.740 1.00 64.71 177 PRO B C 1
ATOM 8407 O O . PRO B 1 180 ? 92.850 20.399 23.944 1.00 70.72 177 PRO B O 1
ATOM 8411 N N . ASP B 1 181 ? 91.784 18.464 24.372 1.00 63.53 178 ASP B N 1
ATOM 8412 C CA . ASP B 1 181 ? 92.808 17.951 25.270 1.00 61.30 178 ASP B CA 1
ATOM 8413 C C . ASP B 1 181 ? 93.873 17.143 24.539 1.00 56.16 178 ASP B C 1
ATOM 8414 O O . ASP B 1 181 ? 94.675 16.467 25.193 1.00 51.94 178 ASP B O 1
ATOM 8419 N N . GLN B 1 182 ? 93.885 17.190 23.206 1.00 62.62 179 GLN B N 1
ATOM 8420 C CA . GLN B 1 182 ? 94.807 16.473 22.326 1.00 57.41 179 GLN B CA 1
ATOM 8421 C C . GLN B 1 182 ? 94.597 14.964 22.334 1.00 53.62 179 GLN B C 1
ATOM 8422 O O . GLN B 1 182 ? 95.432 14.230 21.791 1.00 50.37 179 GLN B O 1
ATOM 8428 N N . THR B 1 183 ? 93.509 14.475 22.924 1.00 55.73 180 THR B N 1
ATOM 8429 C CA . THR B 1 183 ? 93.182 13.059 22.821 1.00 58.48 180 THR B CA 1
ATOM 8430 C C . THR B 1 183 ? 92.650 12.759 21.426 1.00 61.77 180 THR B C 1
ATOM 8431 O O . THR B 1 183 ? 91.779 13.471 20.917 1.00 64.51 180 THR B O 1
ATOM 8435 N N . LYS B 1 184 ? 93.178 11.709 20.803 1.00 64.61 181 LYS B N 1
ATOM 8436 C CA . LYS B 1 184 ? 92.849 11.369 19.427 1.00 68.15 181 LYS B CA 1
ATOM 8437 C C . LYS B 1 184 ? 92.196 9.996 19.357 1.00 65.21 181 LYS B C 1
ATOM 8438 O O . LYS B 1 184 ? 92.608 9.062 20.053 1.00 63.72 181 LYS B O 1
ATOM 8444 N N . ILE B 1 185 ? 91.167 9.888 18.515 1.00 61.13 182 ILE B N 1
ATOM 8445 C CA . ILE B 1 185 ? 90.481 8.633 18.245 1.00 56.63 182 ILE B CA 1
ATOM 8446 C C . ILE B 1 185 ? 90.390 8.454 16.735 1.00 62.69 182 ILE B C 1
ATOM 8447 O O . ILE B 1 185 ? 90.715 9.352 15.958 1.00 80.21 182 ILE B O 1
ATOM 8452 N N . PHE B 1 186 ? 89.937 7.272 16.327 1.00 61.06 183 PHE B N 1
ATOM 8453 C CA . PHE B 1 186 ? 89.765 6.956 14.915 1.00 66.76 183 PHE B CA 1
ATOM 8454 C C . PHE B 1 186 ? 88.363 7.365 14.477 1.00 63.92 183 PHE B C 1
ATOM 8455 O O . PHE B 1 186 ? 87.371 6.823 14.980 1.00 62.15 183 PHE B O 1
ATOM 8463 N N . GLY B 1 187 ? 88.282 8.310 13.549 1.00 61.22 184 GLY B N 1
ATOM 8464 C CA . GLY B 1 187 ? 87.002 8.793 13.063 1.00 66.26 184 GLY B CA 1
ATOM 8465 C C . GLY B 1 187 ? 86.553 8.033 11.832 1.00 72.17 184 GLY B C 1
ATOM 8466 O O . GLY B 1 187 ? 87.289 7.938 10.846 1.00 81.97 184 GLY B O 1
ATOM 8467 N N . LEU B 1 188 ? 85.338 7.491 11.892 1.00 65.67 185 LEU B N 1
ATOM 8468 C CA . LEU B 1 188 ? 84.747 6.731 10.792 1.00 62.62 185 LEU B CA 1
ATOM 8469 C C . LEU B 1 188 ? 83.512 7.482 10.305 1.00 71.77 185 LEU B C 1
ATOM 8470 O O . LEU B 1 188 ? 82.436 7.381 10.903 1.00 74.41 185 LEU B O 1
ATOM 8475 N N . LEU B 1 189 ? 83.666 8.229 9.217 1.00 75.60 186 LEU B N 1
ATOM 8476 C CA . LEU B 1 189 ? 82.579 9.022 8.663 1.00 70.29 186 LEU B CA 1
ATOM 8477 C C . LEU B 1 189 ? 81.763 8.196 7.679 1.00 65.68 186 LEU B C 1
ATOM 8478 O O . LEU B 1 189 ? 82.316 7.482 6.838 1.00 65.65 186 LEU B O 1
ATOM 8483 N N . PHE B 1 190 ? 80.437 8.290 7.796 1.00 66.00 187 PHE B N 1
ATOM 8484 C CA . PHE B 1 190 ? 79.532 7.738 6.790 1.00 67.14 187 PHE B CA 1
ATOM 8485 C C . PHE B 1 190 ? 79.472 8.736 5.637 1.00 73.09 187 PHE B C 1
ATOM 8486 O O . PHE B 1 190 ? 78.538 9.529 5.497 1.00 76.36 187 PHE B O 1
ATOM 8494 N N . ALA B 1 191 ? 80.512 8.691 4.798 1.00 70.38 188 ALA B N 1
ATOM 8495 C CA . ALA B 1 191 ? 80.659 9.677 3.732 1.00 71.91 188 ALA B CA 1
ATOM 8496 C C . ALA B 1 191 ? 79.513 9.608 2.734 1.00 75.75 188 ALA B C 1
ATOM 8497 O O . ALA B 1 191 ? 79.119 10.634 2.169 1.00 79.09 188 ALA B O 1
ATOM 8499 N N . ASN B 1 192 ? 78.972 8.416 2.497 1.00 73.81 189 ASN B N 1
ATOM 8500 C CA . ASN B 1 192 ? 77.778 8.251 1.681 1.00 67.35 189 ASN B CA 1
ATOM 8501 C C . ASN B 1 192 ? 76.568 7.888 2.535 1.00 76.27 189 ASN B C 1
ATOM 8502 O O . ASN B 1 192 ? 75.676 7.165 2.085 1.00 73.20 189 ASN B O 1
ATOM 8507 N N . TRP B 1 193 ? 76.542 8.380 3.776 1.00 72.82 190 TRP B N 1
ATOM 8508 C CA . TRP B 1 193 ? 75.460 8.144 4.729 1.00 69.52 190 TRP B CA 1
ATOM 8509 C C . TRP B 1 193 ? 75.370 6.669 5.117 1.00 67.59 190 TRP B C 1
ATOM 8510 O O . TRP B 1 193 ? 75.975 5.807 4.466 1.00 71.22 190 TRP B O 1
ATOM 8521 N N . TYR B 1 194 ? 74.636 6.372 6.195 1.00 61.32 191 TYR B N 1
ATOM 8522 C CA . TYR B 1 194 ? 74.459 5.001 6.656 1.00 65.63 191 TYR B CA 1
ATOM 8523 C C . TYR B 1 194 ? 73.373 4.273 5.882 1.00 69.97 191 TYR B C 1
ATOM 8524 O O . TYR B 1 194 ? 72.751 3.343 6.410 1.00 71.55 191 TYR B O 1
ATOM 8533 N N . SER B 1 195 ? 73.129 4.665 4.631 1.00 72.71 192 SER B N 1
ATOM 8534 C CA . SER B 1 195 ? 72.091 4.043 3.820 1.00 65.10 192 SER B CA 1
ATOM 8535 C C . SER B 1 195 ? 72.600 3.609 2.454 1.00 69.12 192 SER B C 1
ATOM 8536 O O . SER B 1 195 ? 71.794 3.192 1.616 1.00 77.42 192 SER B O 1
ATOM 8539 N N . ASN B 1 196 ? 73.910 3.698 2.206 1.00 67.70 193 ASN B N 1
ATOM 8540 C CA . ASN B 1 196 ? 74.442 3.395 0.881 1.00 69.63 193 ASN B CA 1
ATOM 8541 C C . ASN B 1 196 ? 74.254 1.928 0.508 1.00 74.84 193 ASN B C 1
ATOM 8542 O O . ASN B 1 196 ? 74.155 1.597 -0.680 1.00 79.05 193 ASN B O 1
ATOM 8547 N N . GLY B 1 197 ? 74.194 1.038 1.494 1.00 73.55 194 GLY B N 1
ATOM 8548 C CA . GLY B 1 197 ? 73.997 -0.369 1.211 1.00 74.64 194 GLY B CA 1
ATOM 8549 C C . GLY B 1 197 ? 72.595 -0.855 1.515 1.00 74.74 194 GLY B C 1
ATOM 8550 O O . GLY B 1 197 ? 72.376 -2.056 1.696 1.00 76.66 194 GLY B O 1
ATOM 8551 N N . ASN B 1 198 ? 71.636 0.065 1.572 1.00 72.77 195 ASN B N 1
ATOM 8552 C CA . ASN B 1 198 ? 70.262 -0.296 1.885 1.00 71.62 195 ASN B CA 1
ATOM 8553 C C . ASN B 1 198 ? 69.576 -0.908 0.671 1.00 68.56 195 ASN B C 1
ATOM 8554 O O . ASN B 1 198 ? 69.726 -0.425 -0.456 1.00 63.68 195 ASN B O 1
ATOM 8559 N N . GLU B 1 199 ? 68.819 -1.981 0.912 1.00 64.14 196 GLU B N 1
ATOM 8560 C CA . GLU B 1 199 ? 68.015 -2.654 -0.109 1.00 68.34 196 GLU B CA 1
ATOM 8561 C C . GLU B 1 199 ? 68.886 -3.083 -1.295 1.00 69.58 196 GLU B C 1
ATOM 8562 O O . GLU B 1 199 ? 68.838 -2.517 -2.389 1.00 67.84 196 GLU B O 1
ATOM 8568 N N . ILE B 1 200 ? 69.689 -4.106 -1.038 1.00 71.74 197 ILE B N 1
ATOM 8569 C CA . ILE B 1 200 ? 70.586 -4.642 -2.063 1.00 70.29 197 ILE B CA 1
ATOM 8570 C C . ILE B 1 200 ? 69.791 -5.583 -2.967 1.00 76.20 197 ILE B C 1
ATOM 8571 O O . ILE B 1 200 ? 69.148 -6.517 -2.461 1.00 70.33 197 ILE B O 1
ATOM 8576 N N . PRO B 1 201 ? 69.807 -5.375 -4.281 1.00 77.89 198 PRO B N 1
ATOM 8577 C CA . PRO B 1 201 ? 68.994 -6.213 -5.168 1.00 81.20 198 PRO B CA 1
ATOM 8578 C C . PRO B 1 201 ? 69.514 -7.640 -5.246 1.00 81.26 198 PRO B C 1
ATOM 8579 O O . PRO B 1 201 ? 70.717 -7.900 -5.152 1.00 75.36 198 PRO B O 1
ATOM 8583 N N . SER B 1 202 ? 68.577 -8.572 -5.420 1.00 80.96 199 SER B N 1
ATOM 8584 C CA . SER B 1 202 ? 68.892 -9.973 -5.666 1.00 91.14 199 SER B CA 1
ATOM 8585 C C . SER B 1 202 ? 68.578 -10.382 -7.101 1.00 102.13 199 SER B C 1
ATOM 8586 O O . SER B 1 202 ? 68.429 -11.575 -7.387 1.00 106.80 199 SER B O 1
ATOM 8589 N N . GLU B 1 203 ? 68.468 -9.413 -8.007 1.00 105.18 200 GLU B N 1
ATOM 8590 C CA . GLU B 1 203 ? 68.228 -9.664 -9.419 1.00 106.41 200 GLU B CA 1
ATOM 8591 C C . GLU B 1 203 ? 69.390 -9.116 -10.237 1.00 101.79 200 GLU B C 1
ATOM 8592 O O . GLU B 1 203 ? 70.031 -8.134 -9.851 1.00 104.39 200 GLU B O 1
ATOM 8598 N N . LYS B 1 204 ? 69.646 -9.758 -11.379 1.00 98.41 201 LYS B N 1
ATOM 8599 C CA . LYS B 1 204 ? 70.856 -9.478 -12.148 1.00 97.26 201 LYS B CA 1
ATOM 8600 C C . LYS B 1 204 ? 70.899 -8.028 -12.617 1.00 101.84 201 LYS B C 1
ATOM 8601 O O . LYS B 1 204 ? 71.801 -7.267 -12.245 1.00 91.91 201 LYS B O 1
ATOM 8603 N N . GLU B 1 205 ? 69.929 -7.626 -13.444 1.00 111.42 202 GLU B N 1
ATOM 8604 C CA . GLU B 1 205 ? 69.958 -6.283 -14.016 1.00 122.08 202 GLU B CA 1
ATOM 8605 C C . GLU B 1 205 ? 69.867 -5.209 -12.940 1.00 116.86 202 GLU B C 1
ATOM 8606 O O . GLU B 1 205 ? 70.417 -4.114 -13.106 1.00 121.91 202 GLU B O 1
ATOM 8612 N N . ALA B 1 206 ? 69.192 -5.503 -11.828 1.00 106.09 203 ALA B N 1
ATOM 8613 C CA . ALA B 1 206 ? 69.086 -4.529 -10.751 1.00 95.64 203 ALA B CA 1
ATOM 8614 C C . ALA B 1 206 ? 70.360 -4.450 -9.919 1.00 92.47 203 ALA B C 1
ATOM 8615 O O . ALA B 1 206 ? 70.715 -3.367 -9.440 1.00 87.04 203 ALA B O 1
ATOM 8617 N N . ALA B 1 207 ? 71.062 -5.574 -9.744 1.00 91.76 204 ALA B N 1
ATOM 8618 C CA . ALA B 1 207 ? 72.284 -5.581 -8.948 1.00 97.44 204 ALA B CA 1
ATOM 8619 C C . ALA B 1 207 ? 73.457 -4.949 -9.685 1.00 97.30 204 ALA B C 1
ATOM 8620 O O . ALA B 1 207 ? 74.322 -4.337 -9.048 1.00 96.66 204 ALA B O 1
ATOM 8622 N N . ILE B 1 208 ? 73.513 -5.095 -11.011 1.00 99.58 205 ILE B N 1
ATOM 8623 C CA . ILE B 1 208 ? 74.595 -4.483 -11.779 1.00 100.03 205 ILE B CA 1
ATOM 8624 C C . ILE B 1 208 ? 74.545 -2.967 -11.644 1.00 101.15 205 ILE B C 1
ATOM 8625 O O . ILE B 1 208 ? 75.535 -2.325 -11.274 1.00 105.65 205 ILE B O 1
ATOM 8630 N N . ALA B 1 209 ? 73.383 -2.374 -11.930 1.00 96.93 206 ALA B N 1
ATOM 8631 C CA . ALA B 1 209 ? 73.248 -0.925 -11.829 1.00 92.80 206 ALA B CA 1
ATOM 8632 C C . ALA B 1 209 ? 73.409 -0.442 -10.393 1.00 95.72 206 ALA B C 1
ATOM 8633 O O . ALA B 1 209 ? 73.856 0.687 -10.166 1.00 97.82 206 ALA B O 1
ATOM 8635 N N . PHE B 1 210 ? 73.057 -1.279 -9.416 1.00 90.41 207 PHE B N 1
ATOM 8636 C CA . PHE B 1 210 ? 73.213 -0.895 -8.017 1.00 85.49 207 PHE B CA 1
ATOM 8637 C C . PHE B 1 210 ? 74.686 -0.806 -7.636 1.00 89.14 207 PHE B C 1
ATOM 8638 O O . PHE B 1 210 ? 75.163 0.241 -7.183 1.00 86.97 207 PHE B O 1
ATOM 8646 N N . TRP B 1 211 ? 75.427 -1.901 -7.819 1.00 92.16 208 TRP B N 1
ATOM 8647 C CA . TRP B 1 211 ? 76.814 -1.946 -7.375 1.00 90.35 208 TRP B CA 1
ATOM 8648 C C . TRP B 1 211 ? 77.736 -1.085 -8.227 1.00 90.04 208 TRP B C 1
ATOM 8649 O O . TRP B 1 211 ? 78.801 -0.687 -7.747 1.00 92.96 208 TRP B O 1
ATOM 8660 N N . LYS B 1 212 ? 77.362 -0.787 -9.473 1.00 87.21 209 LYS B N 1
ATOM 8661 C CA . LYS B 1 212 ? 78.224 0.036 -10.316 1.00 91.93 209 LYS B CA 1
ATOM 8662 C C . LYS B 1 212 ? 78.369 1.446 -9.756 1.00 92.42 209 LYS B C 1
ATOM 8663 O O . LYS B 1 212 ? 79.439 2.056 -9.867 1.00 94.37 209 LYS B O 1
ATOM 8666 N N . GLN B 1 213 ? 77.310 1.979 -9.149 1.00 92.12 210 GLN B N 1
ATOM 8667 C CA . GLN B 1 213 ? 77.358 3.311 -8.561 1.00 98.46 210 GLN B CA 1
ATOM 8668 C C . GLN B 1 213 ? 77.670 3.299 -7.072 1.00 91.71 210 GLN B C 1
ATOM 8669 O O . GLN B 1 213 ? 78.317 4.230 -6.582 1.00 94.78 210 GLN B O 1
ATOM 8675 N N . LYS B 1 214 ? 77.238 2.269 -6.341 1.00 90.78 211 LYS B N 1
ATOM 8676 C CA . LYS B 1 214 ? 77.541 2.207 -4.914 1.00 85.85 211 LYS B CA 1
ATOM 8677 C C . LYS B 1 214 ? 79.022 1.946 -4.673 1.00 81.39 211 LYS B C 1
ATOM 8678 O O . LYS B 1 214 ? 79.635 2.579 -3.805 1.00 76.80 211 LYS B O 1
ATOM 8684 N N . LEU B 1 215 ? 79.617 1.016 -5.427 1.00 86.39 212 LEU B N 1
ATOM 8685 C CA . LEU B 1 215 ? 81.062 0.828 -5.347 1.00 89.72 212 LEU B CA 1
ATOM 8686 C C . LEU B 1 215 ? 81.807 2.077 -5.797 1.00 91.16 212 LEU B C 1
ATOM 8687 O O . LEU B 1 215 ? 82.899 2.363 -5.296 1.00 91.40 212 LEU B O 1
ATOM 8692 N N . ALA B 1 216 ? 81.235 2.829 -6.738 1.00 91.73 213 ALA B N 1
ATOM 8693 C CA . ALA B 1 216 ? 81.852 4.084 -7.151 1.00 90.90 213 ALA B CA 1
ATOM 8694 C C . ALA B 1 216 ? 81.753 5.134 -6.051 1.00 92.07 213 ALA B C 1
ATOM 8695 O O . ALA B 1 216 ? 82.708 5.882 -5.816 1.00 80.74 213 ALA B O 1
ATOM 8697 N N . ASP B 1 217 ? 80.611 5.193 -5.359 1.00 99.15 214 ASP B N 1
ATOM 8698 C CA . ASP B 1 217 ? 80.408 6.216 -4.336 1.00 102.07 214 ASP B CA 1
ATOM 8699 C C . ASP B 1 217 ? 81.316 6.014 -3.129 1.00 94.88 214 ASP B C 1
ATOM 8700 O O . ASP B 1 217 ? 81.695 6.991 -2.473 1.00 97.86 214 ASP B O 1
ATOM 8705 N N . VAL B 1 218 ? 81.669 4.770 -2.815 1.00 91.39 215 VAL B N 1
ATOM 8706 C CA . VAL B 1 218 ? 82.472 4.511 -1.626 1.00 84.11 215 VAL B CA 1
ATOM 8707 C C . VAL B 1 218 ? 83.968 4.665 -1.899 1.00 91.83 215 VAL B C 1
ATOM 8708 O O . VAL B 1 218 ? 84.733 4.980 -0.981 1.00 99.11 215 VAL B O 1
ATOM 8712 N N . GLU B 1 219 ? 84.406 4.465 -3.143 1.00 92.36 216 GLU B N 1
ATOM 8713 C CA . GLU B 1 219 ? 85.827 4.542 -3.456 1.00 91.52 216 GLU B CA 1
ATOM 8714 C C . GLU B 1 219 ? 86.320 5.969 -3.653 1.00 89.99 216 GLU B C 1
ATOM 8715 O O . GLU B 1 219 ? 87.537 6.177 -3.707 1.00 93.21 216 GLU B O 1
ATOM 8721 N N . ARG B 1 220 ? 85.419 6.950 -3.765 1.00 92.05 217 ARG B N 1
ATOM 8722 C CA . ARG B 1 220 ? 85.856 8.343 -3.802 1.00 93.06 217 ARG B CA 1
ATOM 8723 C C . ARG B 1 220 ? 86.564 8.722 -2.510 1.00 93.15 217 ARG B C 1
ATOM 8724 O O . ARG B 1 220 ? 87.604 9.392 -2.531 1.00 96.28 217 ARG B O 1
ATOM 8732 N N . TYR B 1 221 ? 86.014 8.297 -1.375 1.00 85.77 218 TYR B N 1
ATOM 8733 C CA . TYR B 1 221 ? 86.505 8.685 -0.062 1.00 75.29 218 TYR B CA 1
ATOM 8734 C C . TYR B 1 221 ? 87.203 7.542 0.663 1.00 73.65 218 TYR B C 1
ATOM 8735 O O . TYR B 1 221 ? 87.498 7.664 1.855 1.00 87.04 218 TYR B O 1
ATOM 8744 N N . ALA B 1 222 ? 87.475 6.438 -0.024 1.00 73.10 219 ALA B N 1
ATOM 8745 C CA . ALA B 1 222 ? 88.156 5.313 0.597 1.00 82.12 219 ALA B CA 1
ATOM 8746 C C . ALA B 1 222 ? 89.659 5.549 0.630 1.00 93.49 219 ALA B C 1
ATOM 8747 O O . ALA B 1 222 ? 90.253 6.009 -0.349 1.00 107.01 219 ALA B O 1
ATOM 8749 N N . SER B 1 223 ? 90.273 5.233 1.770 1.00 89.59 220 SER B N 1
ATOM 8750 C CA . SER B 1 223 ? 91.720 5.276 1.909 1.00 87.44 220 SER B CA 1
ATOM 8751 C C . SER B 1 223 ? 92.351 3.895 1.982 1.00 85.62 220 SER B C 1
ATOM 8752 O O . SER B 1 223 ? 93.583 3.794 1.972 1.00 87.74 220 SER B O 1
ATOM 8755 N N . THR B 1 224 ? 91.547 2.838 2.062 1.00 89.09 221 THR B N 1
ATOM 8756 C CA . THR B 1 224 ? 92.031 1.469 2.135 1.00 95.39 221 THR B CA 1
ATOM 8757 C C . THR B 1 224 ? 91.283 0.620 1.117 1.00 91.64 221 THR B C 1
ATOM 8758 O O . THR B 1 224 ? 90.345 1.077 0.459 1.00 91.02 221 THR B O 1
ATOM 8762 N N . ASN B 1 225 ? 91.711 -0.635 0.993 1.00 89.93 222 ASN B N 1
ATOM 8763 C CA . ASN B 1 225 ? 91.015 -1.613 0.167 1.00 91.67 222 ASN B CA 1
ATOM 8764 C C . ASN B 1 225 ? 89.818 -2.232 0.876 1.00 90.52 222 ASN B C 1
ATOM 8765 O O . ASN B 1 225 ? 89.265 -3.221 0.382 1.00 91.38 222 ASN B O 1
ATOM 8770 N N . HIS B 1 226 ? 89.410 -1.674 2.014 1.00 84.12 223 HIS B N 1
ATOM 8771 C CA . HIS B 1 226 ? 88.325 -2.209 2.829 1.00 81.59 223 HIS B CA 1
ATOM 8772 C C . HIS B 1 226 ? 87.173 -1.211 2.808 1.00 76.21 223 HIS B C 1
ATOM 8773 O O . HIS B 1 226 ? 87.255 -0.145 3.428 1.00 69.58 223 HIS B O 1
ATOM 8780 N N . LEU B 1 227 ? 86.107 -1.557 2.095 1.00 81.84 224 LEU B N 1
ATOM 8781 C CA . LEU B 1 227 ? 84.955 -0.688 1.916 1.00 77.56 224 LEU B CA 1
ATOM 8782 C C . LEU B 1 227 ? 83.863 -1.032 2.922 1.00 72.52 224 LEU B C 1
ATOM 8783 O O . LEU B 1 227 ? 83.789 -2.149 3.440 1.00 76.87 224 LEU B O 1
ATOM 8788 N N . LEU B 1 228 ? 83.003 -0.051 3.188 1.00 71.98 225 LEU B N 1
ATOM 8789 C CA . LEU B 1 228 ? 81.939 -0.176 4.176 1.00 67.41 225 LEU B CA 1
ATOM 8790 C C . LEU B 1 228 ? 80.598 0.092 3.507 1.00 70.23 225 LEU B C 1
ATOM 8791 O O . LEU B 1 228 ? 80.390 1.166 2.932 1.00 73.26 225 LEU B O 1
ATOM 8796 N N . MET B 1 229 ? 79.692 -0.882 3.589 1.00 69.37 226 MET B N 1
ATOM 8797 C CA . MET B 1 229 ? 78.344 -0.771 3.040 1.00 69.82 226 MET B CA 1
ATOM 8798 C C . MET B 1 229 ? 77.344 -0.975 4.171 1.00 74.26 226 MET B C 1
ATOM 8799 O O . MET B 1 229 ? 77.257 -2.070 4.738 1.00 78.90 226 MET B O 1
ATOM 8804 N N . MET B 1 230 ? 76.595 0.077 4.497 1.00 69.67 227 MET B N 1
ATOM 8805 C CA . MET B 1 230 ? 75.622 0.043 5.585 1.00 64.47 227 MET B CA 1
ATOM 8806 C C . MET B 1 230 ? 74.284 -0.444 5.038 1.00 67.27 227 MET B C 1
ATOM 8807 O O . MET B 1 230 ? 73.621 0.263 4.273 1.00 68.61 227 MET B O 1
ATOM 8812 N N . ASN B 1 231 ? 73.882 -1.647 5.444 1.00 61.00 228 ASN B N 1
ATOM 8813 C CA . ASN B 1 231 ? 72.684 -2.292 4.906 1.00 58.81 228 ASN B CA 1
ATOM 8814 C C . ASN B 1 231 ? 71.482 -1.985 5.804 1.00 60.66 228 ASN B C 1
ATOM 8815 O O . ASN B 1 231 ? 70.966 -2.832 6.536 1.00 65.79 228 ASN B O 1
ATOM 8820 N N . GLY B 1 232 ? 71.037 -0.736 5.730 1.00 69.41 229 GLY B N 1
ATOM 8821 C CA . GLY B 1 232 ? 69.882 -0.314 6.497 1.00 75.62 229 GLY B CA 1
ATOM 8822 C C . GLY B 1 232 ? 69.675 1.181 6.399 1.00 78.52 229 GLY B C 1
ATOM 8823 O O . GLY B 1 232 ? 70.424 1.899 5.729 1.00 82.32 229 GLY B O 1
ATOM 8824 N N . VAL B 1 233 ? 68.630 1.638 7.092 1.00 75.90 230 VAL B N 1
ATOM 8825 C CA . VAL B 1 233 ? 68.252 3.048 7.120 1.00 67.43 230 VAL B CA 1
ATOM 8826 C C . VAL B 1 233 ? 67.240 3.239 8.248 1.00 65.51 230 VAL B C 1
ATOM 8827 O O . VAL B 1 233 ? 66.987 2.310 9.024 1.00 58.37 230 VAL B O 1
ATOM 8831 N N . ASP B 1 234 ? 66.670 4.440 8.360 1.00 66.36 231 ASP B N 1
ATOM 8832 C CA . ASP B 1 234 ? 65.738 4.753 9.438 1.00 60.15 231 ASP B CA 1
ATOM 8833 C C . ASP B 1 234 ? 64.534 3.819 9.408 1.00 58.50 231 ASP B C 1
ATOM 8834 O O . ASP B 1 234 ? 63.795 3.774 8.419 1.00 59.10 231 ASP B O 1
ATOM 8839 N N . HIS B 1 235 ? 64.344 3.073 10.499 1.00 59.35 232 HIS B N 1
ATOM 8840 C CA . HIS B 1 235 ? 63.203 2.170 10.665 1.00 59.05 232 HIS B CA 1
ATOM 8841 C C . HIS B 1 235 ? 63.134 1.127 9.554 1.00 52.30 232 HIS B C 1
ATOM 8842 O O . HIS B 1 235 ? 62.051 0.660 9.193 1.00 52.57 232 HIS B O 1
ATOM 8849 N N . GLN B 1 236 ? 64.283 0.752 9.009 1.00 56.38 233 GLN B N 1
ATOM 8850 C CA . GLN B 1 236 ? 64.314 -0.189 7.896 1.00 62.31 233 GLN B CA 1
ATOM 8851 C C . GLN B 1 236 ? 64.169 -1.616 8.409 1.00 61.12 233 GLN B C 1
ATOM 8852 O O . GLN B 1 236 ? 64.914 -2.024 9.306 1.00 56.42 233 GLN B O 1
ATOM 8858 N N . PRO B 1 237 ? 63.227 -2.395 7.879 1.00 63.92 234 PRO B N 1
ATOM 8859 C CA . PRO B 1 237 ? 63.209 -3.828 8.182 1.00 66.64 234 PRO B CA 1
ATOM 8860 C C . PRO B 1 237 ? 64.469 -4.496 7.655 1.00 65.19 234 PRO B C 1
ATOM 8861 O O . PRO B 1 237 ? 65.041 -4.081 6.644 1.00 70.69 234 PRO B O 1
ATOM 8865 N N . VAL B 1 238 ? 64.908 -5.538 8.360 1.00 54.84 235 VAL B N 1
ATOM 8866 C CA . VAL B 1 238 ? 66.137 -6.223 7.980 1.00 57.29 235 VAL B CA 1
ATOM 8867 C C . VAL B 1 238 ? 65.953 -6.893 6.624 1.00 56.21 235 VAL B C 1
ATOM 8868 O O . VAL B 1 238 ? 64.907 -7.494 6.340 1.00 57.42 235 VAL B O 1
ATOM 8872 N N . GLN B 1 239 ? 66.962 -6.766 5.765 1.00 56.82 236 GLN B N 1
ATOM 8873 C CA . GLN B 1 239 ? 66.917 -7.351 4.426 1.00 68.28 236 GLN B CA 1
ATOM 8874 C C . GLN B 1 239 ? 66.986 -8.867 4.553 1.00 71.74 236 GLN B C 1
ATOM 8875 O O . GLN B 1 239 ? 68.054 -9.439 4.784 1.00 73.63 236 GLN B O 1
ATOM 8881 N N . ARG B 1 240 ? 65.837 -9.525 4.392 1.00 70.31 237 ARG B N 1
ATOM 8882 C CA . ARG B 1 240 ? 65.725 -10.955 4.650 1.00 75.25 237 ARG B CA 1
ATOM 8883 C C . ARG B 1 240 ? 66.459 -11.810 3.625 1.00 80.96 237 ARG B C 1
ATOM 8884 O O . ARG B 1 240 ? 66.667 -13.002 3.877 1.00 83.40 237 ARG B O 1
ATOM 8889 N N . ASP B 1 241 ? 66.855 -11.243 2.486 1.00 81.86 238 ASP B N 1
ATOM 8890 C CA . ASP B 1 241 ? 67.576 -11.977 1.453 1.00 84.91 238 ASP B CA 1
ATOM 8891 C C . ASP B 1 241 ? 68.986 -11.428 1.263 1.00 84.09 238 ASP B C 1
ATOM 8892 O O . ASP B 1 241 ? 69.525 -11.451 0.155 1.00 92.11 238 ASP B O 1
ATOM 8897 N N . ILE B 1 242 ? 69.593 -10.934 2.344 1.00 74.25 239 ILE B N 1
ATOM 8898 C CA . ILE B 1 242 ? 70.913 -10.315 2.242 1.00 71.37 239 ILE B CA 1
ATOM 8899 C C . ILE B 1 242 ? 71.962 -11.346 1.840 1.00 74.01 239 ILE B C 1
ATOM 8900 O O . ILE B 1 242 ? 72.900 -11.039 1.095 1.00 74.27 239 ILE B O 1
ATOM 8905 N N . THR B 1 243 ? 71.812 -12.588 2.309 1.00 75.20 240 THR B N 1
ATOM 8906 C CA . THR B 1 243 ? 72.766 -13.632 1.946 1.00 77.01 240 THR B CA 1
ATOM 8907 C C . THR B 1 243 ? 72.701 -13.942 0.455 1.00 85.54 240 THR B C 1
ATOM 8908 O O . THR B 1 243 ? 73.734 -14.166 -0.187 1.00 91.21 240 THR B O 1
ATOM 8912 N N . LYS B 1 244 ? 71.494 -13.950 -0.114 1.00 84.59 241 LYS B N 1
ATOM 8913 C CA . LYS B 1 244 ? 71.352 -14.194 -1.545 1.00 87.13 241 LYS B CA 1
ATOM 8914 C C . LYS B 1 244 ? 71.900 -13.030 -2.361 1.00 88.95 241 LYS B C 1
ATOM 8915 O O . LYS B 1 244 ? 72.540 -13.238 -3.399 1.00 92.36 241 LYS B O 1
ATOM 8921 N N . ALA B 1 245 ? 71.663 -11.798 -1.906 1.00 88.32 242 ALA B N 1
ATOM 8922 C CA . ALA B 1 245 ? 72.164 -10.635 -2.631 1.00 84.17 242 ALA B CA 1
ATOM 8923 C C . ALA B 1 245 ? 73.683 -10.543 -2.546 1.00 85.47 242 ALA B C 1
ATOM 8924 O O . ALA B 1 245 ? 74.341 -10.139 -3.512 1.00 97.92 242 ALA B O 1
ATOM 8926 N N . ILE B 1 246 ? 74.256 -10.915 -1.399 1.00 82.16 243 ILE B N 1
ATOM 8927 C CA . ILE B 1 246 ? 75.708 -10.877 -1.250 1.00 82.31 243 ILE B CA 1
ATOM 8928 C C . ILE B 1 246 ? 76.361 -11.959 -2.102 1.00 92.08 243 ILE B C 1
ATOM 8929 O O . ILE B 1 246 ? 77.363 -11.710 -2.784 1.00 97.29 243 ILE B O 1
ATOM 8934 N N . ALA B 1 247 ? 75.806 -13.173 -2.079 1.00 93.26 244 ALA B N 1
ATOM 8935 C CA . ALA B 1 247 ? 76.328 -14.238 -2.929 1.00 96.11 244 ALA B CA 1
ATOM 8936 C C . ALA B 1 247 ? 76.205 -13.884 -4.405 1.00 101.95 244 ALA B C 1
ATOM 8937 O O . ALA B 1 247 ? 77.055 -14.279 -5.211 1.00 104.76 244 ALA B O 1
ATOM 8939 N N . LEU B 1 248 ? 75.160 -13.141 -4.776 1.00 102.13 245 LEU B N 1
ATOM 8940 C CA . LEU B 1 248 ? 75.023 -12.698 -6.159 1.00 102.83 245 LEU B CA 1
ATOM 8941 C C . LEU B 1 248 ? 76.086 -11.666 -6.514 1.00 102.05 245 LEU B C 1
ATOM 8942 O O . LEU B 1 248 ? 76.622 -11.677 -7.629 1.00 105.34 245 LEU B O 1
ATOM 8947 N N . ALA B 1 249 ? 76.406 -10.769 -5.579 1.00 93.42 246 ALA B N 1
ATOM 8948 C CA . ALA B 1 249 ? 77.405 -9.741 -5.851 1.00 91.34 246 ALA B CA 1
ATOM 8949 C C . ALA B 1 249 ? 78.796 -10.336 -6.022 1.00 98.08 246 ALA B C 1
ATOM 8950 O O . ALA B 1 249 ? 79.593 -9.823 -6.817 1.00 101.80 246 ALA B O 1
ATOM 8952 N N . ASN B 1 250 ? 79.107 -11.411 -5.294 1.00 93.02 247 ASN B N 1
ATOM 8953 C CA . ASN B 1 250 ? 80.408 -12.053 -5.435 1.00 90.21 247 ASN B CA 1
ATOM 8954 C C . ASN B 1 250 ? 80.591 -12.699 -6.801 1.00 99.41 247 ASN B C 1
ATOM 8955 O O . ASN B 1 250 ? 81.732 -12.870 -7.243 1.00 110.32 247 ASN B O 1
ATOM 8960 N N . GLU B 1 251 ? 79.501 -13.058 -7.478 1.00 99.32 248 GLU B N 1
ATOM 8961 C CA . GLU B 1 251 ? 79.587 -13.674 -8.795 1.00 97.22 248 GLU B CA 1
ATOM 8962 C C . GLU B 1 251 ? 79.589 -12.660 -9.929 1.00 96.81 248 GLU B C 1
ATOM 8963 O O . GLU B 1 251 ? 80.072 -12.977 -11.023 1.00 96.74 248 GLU B O 1
ATOM 8965 N N . LEU B 1 252 ? 79.069 -11.455 -9.698 1.00 97.18 249 LEU B N 1
ATOM 8966 C CA . LEU B 1 252 ? 78.980 -10.442 -10.742 1.00 104.40 249 LEU B CA 1
ATOM 8967 C C . LEU B 1 252 ? 80.180 -9.505 -10.776 1.00 106.53 249 LEU B C 1
ATOM 8968 O O . LEU B 1 252 ? 80.384 -8.822 -11.786 1.00 111.45 249 LEU B O 1
ATOM 8973 N N . PHE B 1 253 ? 80.971 -9.452 -9.706 1.00 105.20 250 PHE B N 1
ATOM 8974 C CA . PHE B 1 253 ? 82.143 -8.581 -9.626 1.00 107.07 250 PHE B CA 1
ATOM 8975 C C . PHE B 1 253 ? 83.305 -9.397 -9.080 1.00 101.60 250 PHE B C 1
ATOM 8976 O O . PHE B 1 253 ? 83.508 -9.474 -7.860 1.00 95.81 250 PHE B O 1
ATOM 8984 N N . PRO B 1 254 ? 84.096 -10.021 -9.957 1.00 104.99 251 PRO B N 1
ATOM 8985 C CA . PRO B 1 254 ? 85.173 -10.901 -9.477 1.00 105.17 251 PRO B CA 1
ATOM 8986 C C . PRO B 1 254 ? 86.337 -10.159 -8.847 1.00 101.52 251 PRO B C 1
ATOM 8987 O O . PRO B 1 254 ? 87.103 -10.774 -8.095 1.00 103.10 251 PRO B O 1
ATOM 8991 N N . GLU B 1 255 ? 86.502 -8.865 -9.129 1.00 100.59 252 GLU B N 1
ATOM 8992 C CA . GLU B 1 255 ? 87.591 -8.110 -8.519 1.00 102.30 252 GLU B CA 1
ATOM 8993 C C . GLU B 1 255 ? 87.291 -7.776 -7.063 1.00 106.18 252 GLU B C 1
ATOM 8994 O O . GLU B 1 255 ? 88.199 -7.770 -6.224 1.00 112.94 252 GLU B O 1
ATOM 8996 N N . TYR B 1 256 ? 86.030 -7.503 -6.746 1.00 99.07 253 TYR B N 1
ATOM 8997 C CA . TYR B 1 256 ? 85.623 -7.176 -5.390 1.00 99.43 253 TYR B CA 1
ATOM 8998 C C . TYR B 1 256 ? 85.224 -8.438 -4.636 1.00 98.86 253 TYR B C 1
ATOM 8999 O O . TYR B 1 256 ? 84.689 -9.389 -5.213 1.00 107.03 253 TYR B O 1
ATOM 9008 N N . GLU B 1 257 ? 85.492 -8.439 -3.334 1.00 91.23 254 GLU B N 1
ATOM 9009 C CA . GLU B 1 257 ? 85.099 -9.522 -2.442 1.00 92.08 254 GLU B CA 1
ATOM 9010 C C . GLU B 1 257 ? 84.078 -8.985 -1.450 1.00 82.34 254 GLU B C 1
ATOM 9011 O O . GLU B 1 257 ? 84.375 -8.056 -0.691 1.00 77.76 254 GLU B O 1
ATOM 9017 N N . PHE B 1 258 ? 82.881 -9.564 -1.461 1.00 77.02 255 PHE B N 1
ATOM 9018 C CA . PHE B 1 258 ? 81.782 -9.114 -0.619 1.00 77.95 255 PHE B CA 1
ATOM 9019 C C . PHE B 1 258 ? 81.660 -10.024 0.595 1.00 80.02 255 PHE B C 1
ATOM 9020 O O . PHE B 1 258 ? 81.552 -11.247 0.454 1.00 76.91 255 PHE B O 1
ATOM 9028 N N . ILE B 1 259 ? 81.677 -9.423 1.783 1.00 75.13 256 ILE B N 1
ATOM 9029 C CA . ILE B 1 259 ? 81.682 -10.158 3.043 1.00 74.34 256 ILE B CA 1
ATOM 9030 C C . ILE B 1 259 ? 80.635 -9.549 3.964 1.00 73.41 256 ILE B C 1
ATOM 9031 O O . ILE B 1 259 ? 80.727 -8.367 4.317 1.00 69.41 256 ILE B O 1
ATOM 9036 N N . HIS B 1 260 ? 79.644 -10.349 4.346 1.00 71.63 257 HIS B N 1
ATOM 9037 C CA . HIS B 1 260 ? 78.747 -9.964 5.427 1.00 67.65 257 HIS B CA 1
ATOM 9038 C C . HIS B 1 260 ? 79.545 -9.936 6.724 1.00 70.19 257 HIS B C 1
ATOM 9039 O O . HIS B 1 260 ? 80.045 -10.974 7.172 1.00 69.31 257 HIS B O 1
ATOM 9046 N N . SER B 1 261 ? 79.687 -8.757 7.318 1.00 64.45 258 SER B N 1
ATOM 9047 C CA . SER B 1 261 ? 80.635 -8.569 8.411 1.00 67.61 258 SER B CA 1
ATOM 9048 C C . SER B 1 261 ? 79.983 -7.719 9.496 1.00 65.76 258 SER B C 1
ATOM 9049 O O . SER B 1 261 ? 78.759 -7.551 9.545 1.00 53.75 258 SER B O 1
ATOM 9052 N N . ASN B 1 262 ? 80.817 -7.181 10.384 1.00 65.70 259 ASN B N 1
ATOM 9053 C CA . ASN B 1 262 ? 80.385 -6.361 11.504 1.00 59.08 259 ASN B CA 1
ATOM 9054 C C . ASN B 1 262 ? 81.359 -5.198 11.649 1.00 65.56 259 ASN B C 1
ATOM 9055 O O . ASN B 1 262 ? 82.359 -5.107 10.930 1.00 78.18 259 ASN B O 1
ATOM 9060 N N . PHE B 1 263 ? 81.064 -4.299 12.590 1.00 55.11 260 PHE B N 1
ATOM 9061 C CA . PHE B 1 263 ? 81.925 -3.136 12.785 1.00 58.86 260 PHE B CA 1
ATOM 9062 C C . PHE B 1 263 ? 83.265 -3.527 13.395 1.00 66.32 260 PHE B C 1
ATOM 9063 O O . PHE B 1 263 ? 84.300 -2.943 13.053 1.00 68.26 260 PHE B O 1
ATOM 9071 N N . ASP B 1 264 ? 83.266 -4.508 14.301 1.00 70.89 261 ASP B N 1
ATOM 9072 C CA . ASP B 1 264 ? 84.498 -4.892 14.986 1.00 74.89 261 ASP B CA 1
ATOM 9073 C C . ASP B 1 264 ? 85.528 -5.437 14.005 1.00 74.62 261 ASP B C 1
ATOM 9074 O O . ASP B 1 264 ? 86.705 -5.058 14.048 1.00 70.24 261 ASP B O 1
ATOM 9079 N N . ASP B 1 265 ? 85.104 -6.331 13.110 1.00 80.29 262 ASP B N 1
ATOM 9080 C CA . ASP B 1 265 ? 86.028 -6.879 12.123 1.00 81.65 262 ASP B CA 1
ATOM 9081 C C . ASP B 1 265 ? 86.437 -5.827 11.099 1.00 72.82 262 ASP B C 1
ATOM 9082 O O . ASP B 1 265 ? 87.580 -5.825 10.628 1.00 67.72 262 ASP B O 1
ATOM 9087 N N . TYR B 1 266 ? 85.522 -4.923 10.742 1.00 69.71 263 TYR B N 1
ATOM 9088 C CA . TYR B 1 266 ? 85.857 -3.883 9.775 1.00 66.51 263 TYR B CA 1
ATOM 9089 C C . TYR B 1 266 ? 86.847 -2.885 10.362 1.00 72.26 263 TYR B C 1
ATOM 9090 O O . TYR B 1 266 ? 87.819 -2.501 9.702 1.00 76.48 263 TYR B O 1
ATOM 9099 N N . LEU B 1 267 ? 86.610 -2.446 11.602 1.00 69.34 264 LEU B N 1
ATOM 9100 C CA . LEU B 1 267 ? 87.530 -1.514 12.249 1.00 68.60 264 LEU B CA 1
ATOM 9101 C C . LEU B 1 267 ? 88.927 -2.108 12.362 1.00 70.34 264 LEU B C 1
ATOM 9102 O O . LEU B 1 267 ? 89.926 -1.415 12.135 1.00 77.95 264 LEU B O 1
ATOM 9107 N N . LYS B 1 268 ? 89.018 -3.393 12.711 1.00 63.82 265 LYS B N 1
ATOM 9108 C CA . LYS B 1 268 ? 90.318 -4.051 12.779 1.00 62.44 265 LYS B CA 1
ATOM 9109 C C . LYS B 1 268 ? 90.972 -4.115 11.406 1.00 71.33 265 LYS B C 1
ATOM 9110 O O . LYS B 1 268 ? 92.193 -3.960 11.282 1.00 83.14 265 LYS B O 1
ATOM 9116 N N . ALA B 1 269 ? 90.173 -4.326 10.360 1.00 74.82 266 ALA B N 1
ATOM 9117 C CA . ALA B 1 269 ? 90.719 -4.469 9.015 1.00 80.81 266 ALA B CA 1
ATOM 9118 C C . ALA B 1 269 ? 91.118 -3.122 8.424 1.00 85.48 266 ALA B C 1
ATOM 9119 O O . ALA B 1 269 ? 92.210 -2.983 7.862 1.00 92.33 266 ALA B O 1
ATOM 9121 N N . VAL B 1 270 ? 90.246 -2.116 8.543 1.00 84.74 267 VAL B N 1
ATOM 9122 C CA . VAL B 1 270 ? 90.514 -0.832 7.901 1.00 78.82 267 VAL B CA 1
ATOM 9123 C C . VAL B 1 270 ? 91.684 -0.118 8.569 1.00 75.18 267 VAL B C 1
ATOM 9124 O O . VAL B 1 270 ? 92.429 0.616 7.907 1.00 72.75 267 VAL B O 1
ATOM 9128 N N . GLN B 1 271 ? 91.882 -0.325 9.869 1.00 78.42 268 GLN B N 1
ATOM 9129 C CA . GLN B 1 271 ? 92.962 0.344 10.580 1.00 76.48 268 GLN B CA 1
ATOM 9130 C C . GLN B 1 271 ? 94.291 -0.391 10.470 1.00 78.87 268 GLN B C 1
ATOM 9131 O O . GLN B 1 271 ? 95.295 0.098 10.997 1.00 79.43 268 GLN B O 1
ATOM 9137 N N . GLU B 1 272 ? 94.323 -1.545 9.802 1.00 86.56 269 GLU B N 1
ATOM 9138 C CA . GLU B 1 272 ? 95.586 -2.242 9.589 1.00 96.46 269 GLU B CA 1
ATOM 9139 C C . GLU B 1 272 ? 96.346 -1.662 8.403 1.00 106.45 269 GLU B C 1
ATOM 9140 O O . GLU B 1 272 ? 97.573 -1.526 8.455 1.00 108.09 269 GLU B O 1
ATOM 9142 N N . GLU B 1 273 ? 95.637 -1.307 7.332 1.00 110.18 270 GLU B N 1
ATOM 9143 C CA . GLU B 1 273 ? 96.239 -0.762 6.119 1.00 109.85 270 GLU B CA 1
ATOM 9144 C C . GLU B 1 273 ? 95.978 0.735 5.979 1.00 99.10 270 GLU B C 1
ATOM 9145 O O . GLU B 1 273 ? 95.771 1.242 4.875 1.00 99.73 270 GLU B O 1
ATOM 9151 N N . LEU B 1 274 ? 95.987 1.460 7.093 1.00 90.34 271 LEU B N 1
ATOM 9152 C CA . LEU B 1 274 ? 95.749 2.895 7.039 1.00 90.78 271 LEU B CA 1
ATOM 9153 C C . LEU B 1 274 ? 96.950 3.609 6.422 1.00 99.18 271 LEU B C 1
ATOM 9154 O O . LEU B 1 274 ? 98.098 3.239 6.685 1.00 108.61 271 LEU B O 1
ATOM 9159 N N . PRO B 1 275 ? 96.720 4.625 5.596 1.00 95.59 272 PRO B N 1
ATOM 9160 C CA . PRO B 1 275 ? 97.834 5.391 5.034 1.00 91.65 272 PRO B CA 1
ATOM 9161 C C . PRO B 1 275 ? 98.361 6.425 6.020 1.00 89.83 272 PRO B C 1
ATOM 9162 O O . PRO B 1 275 ? 97.707 6.787 7.000 1.00 86.99 272 PRO B O 1
ATOM 9166 N N . GLU B 1 276 ? 99.572 6.905 5.733 1.00 95.15 273 GLU B N 1
ATOM 9167 C CA . GLU B 1 276 ? 100.229 7.871 6.606 1.00 104.66 273 GLU B CA 1
ATOM 9168 C C . GLU B 1 276 ? 99.685 9.285 6.451 1.00 104.44 273 GLU B C 1
ATOM 9169 O O . GLU B 1 276 ? 99.807 10.084 7.386 1.00 88.29 273 GLU B O 1
ATOM 9175 N N . ASP B 1 277 ? 99.091 9.613 5.303 1.00 118.56 274 ASP B N 1
ATOM 9176 C CA . ASP B 1 277 ? 98.572 10.951 5.047 1.00 124.69 274 ASP B CA 1
ATOM 9177 C C . ASP B 1 277 ? 97.123 11.116 5.491 1.00 114.31 274 ASP B C 1
ATOM 9178 O O . ASP B 1 277 ? 96.403 11.960 4.939 1.00 118.61 274 ASP B O 1
ATOM 9183 N N . LEU B 1 278 ? 96.677 10.338 6.474 1.00 100.51 275 LEU B N 1
ATOM 9184 C CA . LEU B 1 278 ? 95.298 10.434 6.933 1.00 88.87 275 LEU B CA 1
ATOM 9185 C C . LEU B 1 278 ? 95.075 11.762 7.647 1.00 80.68 275 LEU B C 1
ATOM 9186 O O . LEU B 1 278 ? 95.881 12.171 8.489 1.00 83.23 275 LEU B O 1
ATOM 9191 N N . GLY B 1 279 ? 93.982 12.437 7.304 1.00 68.73 276 GLY B N 1
ATOM 9192 C CA . GLY B 1 279 ? 93.700 13.742 7.864 1.00 70.74 276 GLY B CA 1
ATOM 9193 C C . GLY B 1 279 ? 93.240 13.676 9.308 1.00 74.99 276 GLY B C 1
ATOM 9194 O O . GLY B 1 279 ? 92.993 12.613 9.879 1.00 70.75 276 GLY B O 1
ATOM 9195 N N . THR B 1 280 ? 93.123 14.858 9.910 1.00 78.20 277 THR B N 1
ATOM 9196 C CA . THR B 1 280 ? 92.719 14.984 11.304 1.00 73.29 277 THR B CA 1
ATOM 9197 C C . THR B 1 280 ? 91.767 16.159 11.457 1.00 66.62 277 THR B C 1
ATOM 9198 O O . THR B 1 280 ? 92.082 17.275 11.035 1.00 66.70 277 THR B O 1
ATOM 9202 N N . VAL B 1 281 ? 90.604 15.903 12.057 1.00 57.09 278 VAL B N 1
ATOM 9203 C CA . VAL B 1 281 ? 89.657 16.950 12.419 1.00 60.46 278 VAL B CA 1
ATOM 9204 C C . VAL B 1 281 ? 89.785 17.215 13.911 1.00 66.05 278 VAL B C 1
ATOM 9205 O O . VAL B 1 281 ? 90.083 16.312 14.702 1.00 70.78 278 VAL B O 1
ATOM 9209 N N . THR B 1 282 ? 89.566 18.468 14.304 1.00 66.98 279 THR B N 1
ATOM 9210 C CA . THR B 1 282 ? 89.787 18.895 15.677 1.00 63.15 279 THR B CA 1
ATOM 9211 C C . THR B 1 282 ? 88.594 19.691 16.182 1.00 61.58 279 THR B C 1
ATOM 9212 O O . THR B 1 282 ? 88.072 20.562 15.480 1.00 68.25 279 THR B O 1
ATOM 9216 N N . GLY B 1 283 ? 88.166 19.383 17.406 1.00 62.81 280 GLY B N 1
ATOM 9217 C CA . GLY B 1 283 ? 87.142 20.167 18.066 1.00 63.93 280 GLY B CA 1
ATOM 9218 C C . GLY B 1 283 ? 85.732 19.760 17.674 1.00 71.95 280 GLY B C 1
ATOM 9219 O O . GLY B 1 283 ? 85.454 18.617 17.299 1.00 69.82 280 GLY B O 1
ATOM 9220 N N . GLU B 1 284 ? 84.827 20.733 17.769 1.00 74.93 281 GLU B N 1
ATOM 9221 C CA . GLU B 1 284 ? 83.429 20.515 17.428 1.00 72.70 281 GLU B CA 1
ATOM 9222 C C . GLU B 1 284 ? 83.279 20.115 15.963 1.00 72.84 281 GLU B C 1
ATOM 9223 O O . GLU B 1 284 ? 84.139 20.386 15.121 1.00 75.24 281 GLU B O 1
ATOM 9229 N N . LEU B 1 285 ? 82.156 19.462 15.666 1.00 68.51 282 LEU B N 1
ATOM 9230 C CA . LEU B 1 285 ? 81.748 19.137 14.299 1.00 69.15 282 LEU B CA 1
ATOM 9231 C C . LEU B 1 285 ? 80.290 19.572 14.184 1.00 70.58 282 LEU B C 1
ATOM 9232 O O . LEU B 1 285 ? 79.379 18.770 14.402 1.00 64.33 282 LEU B O 1
ATOM 9237 N N . THR B 1 286 ? 80.071 20.846 13.859 1.00 73.09 283 THR B N 1
ATOM 9238 C CA . THR B 1 286 ? 78.735 21.431 13.850 1.00 65.72 283 THR B CA 1
ATOM 9239 C C . THR B 1 286 ? 78.348 21.961 12.473 1.00 68.40 283 THR B C 1
ATOM 9240 O O . THR B 1 286 ? 77.621 22.951 12.368 1.00 70.84 283 THR B O 1
ATOM 9244 N N . SER B 1 287 ? 78.828 21.309 11.410 1.00 68.22 284 SER B N 1
ATOM 9245 C CA . SER B 1 287 ? 78.468 21.662 10.033 1.00 73.79 284 SER B CA 1
ATOM 9246 C C . SER B 1 287 ? 78.747 23.133 9.735 1.00 81.40 284 SER B C 1
ATOM 9247 O O . SER B 1 287 ? 78.020 23.776 8.974 1.00 78.89 284 SER B O 1
ATOM 9250 N N . GLN B 1 288 ? 79.808 23.676 10.333 1.00 83.58 285 GLN B N 1
ATOM 9251 C CA . GLN B 1 288 ? 80.102 25.096 10.191 1.00 80.94 285 GLN B CA 1
ATOM 9252 C C . GLN B 1 288 ? 80.565 25.477 8.791 1.00 78.25 285 GLN B C 1
ATOM 9253 O O . GLN B 1 288 ? 80.627 26.673 8.489 1.00 79.33 285 GLN B O 1
ATOM 9259 N N . GLU B 1 289 ? 80.886 24.510 7.935 1.00 80.99 286 GLU B N 1
ATOM 9260 C CA . GLU B 1 289 ? 81.328 24.782 6.572 1.00 85.48 286 GLU B CA 1
ATOM 9261 C C . GLU B 1 289 ? 80.287 24.348 5.543 1.00 78.36 286 GLU B C 1
ATOM 9262 O O . GLU B 1 289 ? 80.623 23.848 4.468 1.00 72.11 286 GLU B O 1
ATOM 9268 N N . THR B 1 290 ? 79.012 24.532 5.865 1.00 80.27 287 THR B N 1
ATOM 9269 C CA . THR B 1 290 ? 77.910 24.269 4.949 1.00 66.81 287 THR B CA 1
ATOM 9270 C C . THR B 1 290 ? 77.169 25.579 4.680 1.00 75.07 287 THR B C 1
ATOM 9271 O O . THR B 1 290 ? 77.608 26.659 5.085 1.00 73.02 287 THR B O 1
ATOM 9275 N N . ASP B 1 291 ? 76.031 25.480 3.990 1.00 77.62 288 ASP B N 1
ATOM 9276 C CA . ASP B 1 291 ? 75.210 26.663 3.762 1.00 78.12 288 ASP B CA 1
ATOM 9277 C C . ASP B 1 291 ? 74.475 27.117 5.017 1.00 65.14 288 ASP B C 1
ATOM 9278 O O . ASP B 1 291 ? 73.819 28.163 4.985 1.00 65.29 288 ASP B O 1
ATOM 9283 N N . GLY B 1 292 ? 74.566 26.362 6.110 1.00 66.43 289 GLY B N 1
ATOM 9284 C CA . GLY B 1 292 ? 73.921 26.742 7.349 1.00 63.36 289 GLY B CA 1
ATOM 9285 C C . GLY B 1 292 ? 72.416 26.623 7.359 1.00 68.17 289 GLY B C 1
ATOM 9286 O O . GLY B 1 292 ? 71.784 27.057 8.327 1.00 66.82 289 GLY B O 1
ATOM 9287 N N . TRP B 1 293 ? 71.818 26.047 6.317 1.00 67.38 290 TRP B N 1
ATOM 9288 C CA . TRP B 1 293 ? 70.369 25.920 6.251 1.00 63.08 290 TRP B CA 1
ATOM 9289 C C . TRP B 1 293 ? 69.844 24.660 6.919 1.00 69.19 290 TRP B C 1
ATOM 9290 O O . TRP B 1 293 ? 68.655 24.605 7.254 1.00 70.59 290 TRP B O 1
ATOM 9301 N N . TYR B 1 294 ? 70.686 23.650 7.117 1.00 65.59 291 TYR B N 1
ATOM 9302 C CA . TYR B 1 294 ? 70.259 22.383 7.693 1.00 65.30 291 TYR B CA 1
ATOM 9303 C C . TYR B 1 294 ? 71.216 21.937 8.789 1.00 73.59 291 TYR B C 1
ATOM 9304 O O . TYR B 1 294 ? 71.495 20.746 8.954 1.00 71.28 291 TYR B O 1
ATOM 9313 N N . THR B 1 295 ? 71.733 22.900 9.557 1.00 77.26 292 THR B N 1
ATOM 9314 C CA . THR B 1 295 ? 72.478 22.566 10.766 1.00 65.11 292 THR B CA 1
ATOM 9315 C C . THR B 1 295 ? 71.570 21.917 11.804 1.00 62.45 292 THR B C 1
ATOM 9316 O O . THR B 1 295 ? 72.037 21.122 12.630 1.00 57.30 292 THR B O 1
ATOM 9320 N N . LEU B 1 296 ? 70.272 22.223 11.757 1.00 67.88 293 LEU B N 1
ATOM 9321 C CA . LEU B 1 296 ? 69.276 21.755 12.720 1.00 62.09 293 LEU B CA 1
ATOM 9322 C C . LEU B 1 296 ? 69.582 22.234 14.135 1.00 52.27 293 LEU B C 1
ATOM 9323 O O . LEU B 1 296 ? 69.164 21.608 15.114 1.00 53.48 293 LEU B O 1
ATOM 9328 N N . ALA B 1 297 ? 70.306 23.350 14.254 1.00 48.80 294 ALA B N 1
ATOM 9329 C CA . ALA B 1 297 ? 70.633 23.889 15.569 1.00 53.42 294 ALA B CA 1
ATOM 9330 C C . ALA B 1 297 ? 69.404 24.451 16.270 1.00 54.41 294 ALA B C 1
ATOM 9331 O O . ALA B 1 297 ? 69.350 24.466 17.506 1.00 54.12 294 ALA B O 1
ATOM 9333 N N . ASN B 1 298 ? 68.407 24.906 15.507 1.00 46.76 295 ASN B N 1
ATOM 9334 C CA . ASN B 1 298 ? 67.200 25.473 16.095 1.00 44.33 295 ASN B CA 1
ATOM 9335 C C . ASN B 1 298 ? 66.379 24.447 16.865 1.00 52.50 295 ASN B C 1
ATOM 9336 O O . ASN B 1 298 ? 65.387 24.825 17.499 1.00 42.07 295 ASN B O 1
ATOM 9341 N N . THR B 1 299 ? 66.762 23.168 16.826 1.00 42.74 296 THR B N 1
ATOM 9342 C CA . THR B 1 299 ? 66.169 22.190 17.730 1.00 40.98 296 THR B CA 1
ATOM 9343 C C . THR B 1 299 ? 66.419 22.551 19.186 1.00 50.70 296 THR B C 1
ATOM 9344 O O . THR B 1 299 ? 65.676 22.099 20.064 1.00 42.54 296 THR B O 1
ATOM 9348 N N . SER B 1 300 ? 67.451 23.355 19.458 1.00 39.81 297 SER B N 1
ATOM 9349 C CA . SER B 1 300 ? 67.676 23.870 20.802 1.00 58.13 297 SER B CA 1
ATOM 9350 C C . SER B 1 300 ? 66.510 24.714 21.299 1.00 49.58 297 SER B C 1
ATOM 9351 O O . SER B 1 300 ? 66.340 24.858 22.514 1.00 44.72 297 SER B O 1
ATOM 9354 N N . SER B 1 301 ? 65.703 25.274 20.395 1.00 39.35 298 SER B N 1
ATOM 9355 C CA . SER B 1 301 ? 64.588 26.126 20.780 1.00 42.53 298 SER B CA 1
ATOM 9356 C C . SER B 1 301 ? 63.224 25.479 20.600 1.00 50.02 298 SER B C 1
ATOM 9357 O O . SER B 1 301 ? 62.222 26.064 21.026 1.00 43.66 298 SER B O 1
ATOM 9360 N N . ALA B 1 302 ? 63.150 24.303 19.985 1.00 46.64 299 ALA B N 1
ATOM 9361 C CA . ALA B 1 302 ? 61.874 23.619 19.832 1.00 46.62 299 ALA B CA 1
ATOM 9362 C C . ALA B 1 302 ? 61.394 23.117 21.188 1.00 43.77 299 ALA B C 1
ATOM 9363 O O . ALA B 1 302 ? 62.117 22.389 21.876 1.00 36.68 299 ALA B O 1
ATOM 9365 N N . ARG B 1 303 ? 60.181 23.513 21.569 1.00 41.22 300 ARG B N 1
ATOM 9366 C CA . ARG B 1 303 ? 59.549 23.084 22.815 1.00 39.03 300 ARG B CA 1
ATOM 9367 C C . ARG B 1 303 ? 60.482 23.320 24.007 1.00 43.62 300 ARG B C 1
ATOM 9368 O O . ARG B 1 303 ? 61.026 22.395 24.610 1.00 38.19 300 ARG B O 1
ATOM 9376 N N . VAL B 1 304 ? 60.645 24.608 24.326 1.00 45.83 301 VAL B N 1
ATOM 9377 C CA . VAL B 1 304 ? 61.571 25.023 25.379 1.00 38.09 301 VAL B CA 1
ATOM 9378 C C . VAL B 1 304 ? 61.242 24.353 26.706 1.00 34.03 301 VAL B C 1
ATOM 9379 O O . VAL B 1 304 ? 62.133 24.140 27.539 1.00 43.62 301 VAL B O 1
ATOM 9383 N N . TYR B 1 305 ? 59.974 23.994 26.924 1.00 38.72 302 TYR B N 1
ATOM 9384 C CA . TYR B 1 305 ? 59.593 23.372 28.188 1.00 35.07 302 TYR B CA 1
ATOM 9385 C C . TYR B 1 305 ? 60.261 22.016 28.375 1.00 40.93 302 TYR B C 1
ATOM 9386 O O . TYR B 1 305 ? 60.479 21.585 29.512 1.00 44.28 302 TYR B O 1
ATOM 9395 N N . LEU B 1 306 ? 60.586 21.329 27.277 1.00 36.07 303 LEU B N 1
ATOM 9396 C CA . LEU B 1 306 ? 61.319 20.071 27.382 1.00 35.89 303 LEU B CA 1
ATOM 9397 C C . LEU B 1 306 ? 62.746 20.304 27.862 1.00 38.37 303 LEU B C 1
ATOM 9398 O O . LEU B 1 306 ? 63.276 19.522 28.660 1.00 44.46 303 LEU B O 1
ATOM 9403 N N . LYS B 1 307 ? 63.388 21.370 27.375 1.00 40.95 304 LYS B N 1
ATOM 9404 C CA . LYS B 1 307 ? 64.752 21.672 27.798 1.00 38.10 304 LYS B CA 1
ATOM 9405 C C . LYS B 1 307 ? 64.793 22.121 29.254 1.00 38.85 304 LYS B C 1
ATOM 9406 O O . LYS B 1 307 ? 65.737 21.795 29.983 1.00 39.18 304 LYS B O 1
ATOM 9412 N N . GLN B 1 308 ? 63.780 22.874 29.692 1.00 31.63 305 GLN B N 1
ATOM 9413 C CA . GLN B 1 308 ? 63.721 23.310 31.083 1.00 40.66 305 GLN B CA 1
ATOM 9414 C C . GLN B 1 308 ? 63.523 22.129 32.025 1.00 30.42 305 GLN B C 1
ATOM 9415 O O . GLN B 1 308 ? 64.178 22.041 33.070 1.00 39.59 305 GLN B O 1
ATOM 9421 N N . TRP B 1 309 ? 62.622 21.208 31.672 1.00 39.67 306 TRP B N 1
ATOM 9422 C CA . TRP B 1 309 ? 62.432 20.015 32.492 1.00 31.28 306 TRP B CA 1
ATOM 9423 C C . TRP B 1 309 ? 63.680 19.143 32.493 1.00 38.05 306 TRP B C 1
ATOM 9424 O O . TRP B 1 309 ? 64.024 18.538 33.516 1.00 44.53 306 TRP B O 1
ATOM 9435 N N . ASN B 1 310 ? 64.372 19.067 31.354 1.00 36.08 307 ASN B N 1
ATOM 9436 C CA . ASN B 1 310 ? 65.598 18.280 31.293 1.00 40.54 307 ASN B CA 1
ATOM 9437 C C . ASN B 1 310 ? 66.675 18.875 32.189 1.00 45.64 307 ASN B C 1
ATOM 9438 O O . ASN B 1 310 ? 67.406 18.141 32.863 1.00 47.97 307 ASN B O 1
ATOM 9443 N N . THR B 1 311 ? 66.783 20.206 32.216 1.00 43.25 308 THR B N 1
ATOM 9444 C CA . THR B 1 311 ? 67.757 20.849 33.093 1.00 42.44 308 THR B CA 1
ATOM 9445 C C . THR B 1 311 ? 67.418 20.610 34.560 1.00 42.12 308 THR B C 1
ATOM 9446 O O . THR B 1 311 ? 68.309 20.335 35.371 1.00 41.73 308 THR B O 1
ATOM 9450 N N . LYS B 1 312 ? 66.132 20.687 34.914 1.00 38.14 309 LYS B N 1
ATOM 9451 C CA . LYS B 1 312 ? 65.740 20.545 36.313 1.00 36.20 309 LYS B CA 1
ATOM 9452 C C . LYS B 1 312 ? 65.977 19.126 36.821 1.00 37.68 309 LYS B C 1
ATOM 9453 O O . LYS B 1 312 ? 66.483 18.938 37.934 1.00 46.14 309 LYS B O 1
ATOM 9459 N N . VAL B 1 313 ? 65.620 18.117 36.023 1.00 34.74 310 VAL B N 1
ATOM 9460 C CA . VAL B 1 313 ? 65.801 16.732 36.448 1.00 36.98 310 VAL B CA 1
ATOM 9461 C C . VAL B 1 313 ? 67.281 16.375 36.492 1.00 39.75 310 VAL B C 1
ATOM 9462 O O . VAL B 1 313 ? 67.727 15.619 37.365 1.00 47.51 310 VAL B O 1
ATOM 9466 N N . GLN B 1 314 ? 68.068 16.912 35.557 1.00 39.84 311 GLN B N 1
ATOM 9467 C CA . GLN B 1 314 ? 69.497 16.621 35.548 1.00 38.45 311 GLN B CA 1
ATOM 9468 C C . GLN B 1 314 ? 70.188 17.206 36.774 1.00 44.74 311 GLN B C 1
ATOM 9469 O O . GLN B 1 314 ? 71.021 16.539 37.397 1.00 41.58 311 GLN B O 1
ATOM 9475 N N . ARG B 1 315 ? 69.855 18.447 37.140 1.00 44.02 312 ARG B N 1
ATOM 9476 C CA . ARG B 1 315 ? 70.408 19.022 38.363 1.00 43.57 312 ARG B CA 1
ATOM 9477 C C . ARG B 1 315 ? 69.946 18.247 39.589 1.00 39.91 312 ARG B C 1
ATOM 9478 O O . ARG B 1 315 ? 70.720 18.045 40.533 1.00 40.51 312 ARG B O 1
ATOM 9486 N N . GLN B 1 316 ? 68.686 17.805 39.590 1.00 30.45 313 GLN B N 1
ATOM 9487 C CA . GLN B 1 316 ? 68.154 17.063 40.729 1.00 30.28 313 GLN B CA 1
ATOM 9488 C C . GLN B 1 316 ? 68.942 15.783 40.973 1.00 35.05 313 GLN B C 1
ATOM 9489 O O . GLN B 1 316 ? 69.247 15.442 42.121 1.00 40.92 313 GLN B O 1
ATOM 9495 N N . LEU B 1 317 ? 69.289 15.066 39.905 1.00 33.91 314 LEU B N 1
ATOM 9496 C CA . LEU B 1 317 ? 70.040 13.825 40.055 1.00 37.45 314 LEU B CA 1
ATOM 9497 C C . LEU B 1 317 ? 71.529 14.089 40.255 1.00 38.56 314 LEU B C 1
ATOM 9498 O O . LEU B 1 317 ? 72.134 13.576 41.202 1.00 44.24 314 LEU B O 1
ATOM 9503 N N . GLU B 1 318 ? 72.133 14.894 39.377 1.00 41.10 315 GLU B N 1
ATOM 9504 C CA . GLU B 1 318 ? 73.583 15.063 39.406 1.00 36.39 315 GLU B CA 1
ATOM 9505 C C . GLU B 1 318 ? 74.037 15.863 40.620 1.00 39.30 315 GLU B C 1
ATOM 9506 O O . GLU B 1 318 ? 75.036 15.517 41.260 1.00 35.08 315 GLU B O 1
ATOM 9512 N N . ASN B 1 319 ? 73.322 16.937 40.950 1.00 38.21 316 ASN B N 1
ATOM 9513 C CA . ASN B 1 319 ? 73.815 17.933 41.891 1.00 41.16 316 ASN B CA 1
ATOM 9514 C C . ASN B 1 319 ? 73.056 17.967 43.209 1.00 42.30 316 ASN B C 1
ATOM 9515 O O . ASN B 1 319 ? 73.443 18.726 44.103 1.00 37.84 316 ASN B O 1
ATOM 9520 N N . ILE B 1 320 ? 71.993 17.180 43.361 1.00 31.79 317 ILE B N 1
ATOM 9521 C CA . ILE B 1 320 ? 71.225 17.182 44.602 1.00 34.18 317 ILE B CA 1
ATOM 9522 C C . ILE B 1 320 ? 71.191 15.780 45.196 1.00 33.37 317 ILE B C 1
ATOM 9523 O O . ILE B 1 320 ? 71.783 15.526 46.252 1.00 42.15 317 ILE B O 1
ATOM 9528 N N . ALA B 1 321 ? 70.502 14.860 44.516 1.00 32.40 318 ALA B N 1
ATOM 9529 C CA . ALA B 1 321 ? 70.247 13.544 45.093 1.00 31.65 318 ALA B CA 1
ATOM 9530 C C . ALA B 1 321 ? 71.528 12.727 45.222 1.00 31.57 318 ALA B C 1
ATOM 9531 O O . ALA B 1 321 ? 71.777 12.109 46.264 1.00 41.95 318 ALA B O 1
ATOM 9533 N N . GLU B 1 322 ? 72.352 12.702 44.169 1.00 33.46 319 GLU B N 1
ATOM 9534 C CA . GLU B 1 322 ? 73.565 11.888 44.225 1.00 37.38 319 GLU B CA 1
ATOM 9535 C C . GLU B 1 322 ? 74.570 12.401 45.252 1.00 36.42 319 GLU B C 1
ATOM 9536 O O . GLU B 1 322 ? 75.116 11.578 46.006 1.00 42.23 319 GLU B O 1
ATOM 9542 N N . PRO B 1 323 ? 74.875 13.704 45.335 1.00 34.30 320 PRO B N 1
ATOM 9543 C CA . PRO B 1 323 ? 75.800 14.142 46.397 1.00 39.80 320 PRO B CA 1
ATOM 9544 C C . PRO B 1 323 ? 75.279 13.861 47.793 1.00 43.39 320 PRO B C 1
ATOM 9545 O O . PRO B 1 323 ? 76.041 13.400 48.652 1.00 42.82 320 PRO B O 1
ATOM 9549 N N . LEU B 1 324 ? 73.994 14.125 48.042 1.00 40.59 321 LEU B N 1
ATOM 9550 C CA . LEU B 1 324 ? 73.433 13.889 49.368 1.00 40.28 321 LEU B CA 1
ATOM 9551 C C . LEU B 1 324 ? 73.436 12.405 49.713 1.00 36.81 321 LEU B C 1
ATOM 9552 O O . LEU B 1 324 ? 73.788 12.022 50.834 1.00 38.27 321 LEU B O 1
ATOM 9557 N N . ALA B 1 325 ? 73.044 11.552 48.761 1.00 34.00 322 ALA B N 1
ATOM 9558 C CA . ALA B 1 325 ? 73.085 10.112 48.993 1.00 31.52 322 ALA B CA 1
ATOM 9559 C C . ALA B 1 325 ? 74.511 9.617 49.184 1.00 35.24 322 ALA B C 1
ATOM 9560 O O . ALA B 1 325 ? 74.739 8.665 49.939 1.00 38.58 322 ALA B O 1
ATOM 9562 N N . ALA B 1 326 ? 75.478 10.245 48.511 1.00 34.09 323 ALA B N 1
ATOM 9563 C CA . ALA B 1 326 ? 76.876 9.888 48.724 1.00 42.52 323 ALA B CA 1
ATOM 9564 C C . ALA B 1 326 ? 77.327 10.255 50.132 1.00 41.13 323 ALA B C 1
ATOM 9565 O O . ALA B 1 326 ? 78.119 9.530 50.744 1.00 39.02 323 ALA B O 1
ATOM 9567 N N . MET B 1 327 ? 76.835 11.380 50.660 1.00 46.22 324 MET B N 1
ATOM 9568 C CA . MET B 1 327 ? 77.158 11.750 52.033 1.00 45.04 324 MET B CA 1
ATOM 9569 C C . MET B 1 327 ? 76.447 10.846 53.030 1.00 38.84 324 MET B C 1
ATOM 9570 O O . MET B 1 327 ? 77.038 10.435 54.035 1.00 39.58 324 MET B O 1
ATOM 9575 N N . ALA B 1 328 ? 75.179 10.520 52.765 1.00 45.18 325 ALA B N 1
ATOM 9576 C CA . ALA B 1 328 ? 74.390 9.700 53.677 1.00 40.81 325 ALA B CA 1
ATOM 9577 C C . ALA B 1 328 ? 74.908 8.273 53.790 1.00 48.19 325 ALA B C 1
ATOM 9578 O O . ALA B 1 328 ? 74.495 7.557 54.709 1.00 59.26 325 ALA B O 1
ATOM 9580 N N . TYR B 1 329 ? 75.792 7.846 52.885 1.00 44.93 326 TYR B N 1
ATOM 9581 C CA . TYR B 1 329 ? 76.356 6.504 52.974 1.00 42.31 326 TYR B CA 1
ATOM 9582 C C . TYR B 1 329 ? 77.159 6.315 54.253 1.00 45.89 326 TYR B C 1
ATOM 9583 O O . TYR B 1 329 ? 77.187 5.213 54.811 1.00 46.80 326 TYR B O 1
ATOM 9592 N N . GLU B 1 330 ? 77.821 7.372 54.730 1.00 46.21 327 GLU B N 1
ATOM 9593 C CA . GLU B 1 330 ? 78.624 7.264 55.942 1.00 48.12 327 GLU B CA 1
ATOM 9594 C C . GLU B 1 330 ? 77.771 7.051 57.185 1.00 45.68 327 GLU B C 1
ATOM 9595 O O . GLU B 1 330 ? 78.291 6.591 58.207 1.00 49.68 327 GLU B O 1
ATOM 9601 N N . VAL B 1 331 ? 76.483 7.371 57.123 1.00 49.97 328 VAL B N 1
ATOM 9602 C CA . VAL B 1 331 ? 75.585 7.154 58.253 1.00 43.93 328 VAL B CA 1
ATOM 9603 C C . VAL B 1 331 ? 74.957 5.768 58.204 1.00 43.45 328 VAL B C 1
ATOM 9604 O O . VAL B 1 331 ? 74.926 5.049 59.206 1.00 52.63 328 VAL B O 1
ATOM 9608 N N . THR B 1 332 ? 74.460 5.370 57.036 1.00 46.51 329 THR B N 1
ATOM 9609 C CA . THR B 1 332 ? 73.690 4.142 56.896 1.00 51.86 329 THR B CA 1
ATOM 9610 C C . THR B 1 332 ? 74.505 2.966 56.379 1.00 45.01 329 THR B C 1
ATOM 9611 O O . THR B 1 332 ? 74.148 1.815 56.650 1.00 40.78 329 THR B O 1
ATOM 9615 N N . GLY B 1 333 ? 75.587 3.221 55.649 1.00 48.01 330 GLY B N 1
ATOM 9616 C CA . GLY B 1 333 ? 76.277 2.158 54.950 1.00 47.30 330 GLY B CA 1
ATOM 9617 C C . GLY B 1 333 ? 75.581 1.686 53.695 1.00 53.93 330 GLY B C 1
ATOM 9618 O O . GLY B 1 333 ? 75.988 0.668 53.123 1.00 53.95 330 GLY B O 1
ATOM 9619 N N . ASP B 1 334 ? 74.546 2.392 53.250 1.00 44.24 331 ASP B N 1
ATOM 9620 C CA . ASP B 1 334 ? 73.777 2.020 52.074 1.00 51.07 331 ASP B CA 1
ATOM 9621 C C . ASP B 1 334 ? 73.808 3.144 51.048 1.00 48.49 331 ASP B C 1
ATOM 9622 O O . ASP B 1 334 ? 74.001 4.317 51.378 1.00 51.31 331 ASP B O 1
ATOM 9627 N N . TYR B 1 335 ? 73.612 2.763 49.790 1.00 40.16 332 TYR B N 1
ATOM 9628 C CA . TYR B 1 335 ? 73.527 3.695 48.675 1.00 34.05 332 TYR B CA 1
ATOM 9629 C C . TYR B 1 335 ? 72.518 3.145 47.674 1.00 35.40 332 TYR B C 1
ATOM 9630 O O . TYR B 1 335 ? 72.667 2.011 47.201 1.00 48.92 332 TYR B O 1
ATOM 9639 N N . PRO B 1 336 ? 71.506 3.887 47.339 1.00 34.89 333 PRO B N 1
ATOM 9640 C CA . PRO B 1 336 ? 70.426 3.353 46.481 1.00 34.40 333 PRO B CA 1
ATOM 9641 C C . PRO B 1 336 ? 70.839 3.265 45.016 1.00 40.07 333 PRO B C 1
ATOM 9642 O O . PRO B 1 336 ? 70.410 4.043 44.158 1.00 45.83 333 PRO B O 1
ATOM 9646 N N . HIS B 1 337 ? 71.694 2.284 44.715 1.00 38.31 334 HIS B N 1
ATOM 9647 C CA . HIS B 1 337 ? 72.209 2.135 43.356 1.00 39.35 334 HIS B CA 1
ATOM 9648 C C . HIS B 1 337 ? 71.097 1.793 42.372 1.00 32.96 334 HIS B C 1
ATOM 9649 O O . HIS B 1 337 ? 71.006 2.387 41.291 1.00 40.18 334 HIS B O 1
ATOM 9656 N N . ASP B 1 338 ? 70.244 0.827 42.727 1.00 33.39 335 ASP B N 1
ATOM 9657 C CA . ASP B 1 338 ? 69.171 0.422 41.824 1.00 34.86 335 ASP B CA 1
ATOM 9658 C C . ASP B 1 338 ? 68.189 1.562 41.581 1.00 36.75 335 ASP B C 1
ATOM 9659 O O . ASP B 1 338 ? 67.726 1.760 40.452 1.00 44.93 335 ASP B O 1
ATOM 9664 N N . GLN B 1 339 ? 67.861 2.326 42.626 1.00 34.22 336 GLN B N 1
ATOM 9665 C CA . GLN B 1 339 ? 66.934 3.441 42.458 1.00 35.46 336 GLN B CA 1
ATOM 9666 C C . GLN B 1 339 ? 67.525 4.523 41.561 1.00 33.36 336 GLN B C 1
ATOM 9667 O O . GLN B 1 339 ? 66.827 5.080 40.705 1.00 41.35 336 GLN B O 1
ATOM 9673 N N . PHE B 1 340 ? 68.808 4.842 41.750 1.00 35.88 337 PHE B N 1
ATOM 9674 C CA . PHE B 1 340 ? 69.462 5.827 40.893 1.00 34.77 337 PHE B CA 1
ATOM 9675 C C . PHE B 1 340 ? 69.569 5.326 39.459 1.00 38.69 337 PHE B C 1
ATOM 9676 O O . PHE B 1 340 ? 69.311 6.077 38.511 1.00 38.79 337 PHE B O 1
ATOM 9684 N N . ASP B 1 341 ? 69.961 4.062 39.284 1.00 40.25 338 ASP B N 1
ATOM 9685 C CA . ASP B 1 341 ? 70.000 3.464 37.953 1.00 39.54 338 ASP B CA 1
ATOM 9686 C C . ASP B 1 341 ? 68.632 3.528 37.285 1.00 42.54 338 ASP B C 1
ATOM 9687 O O . ASP B 1 341 ? 68.522 3.845 36.094 1.00 34.71 338 ASP B O 1
ATOM 9692 N N . TYR B 1 342 ? 67.575 3.229 38.042 1.00 41.56 339 TYR B N 1
ATOM 9693 C CA . TYR B 1 342 ? 66.221 3.303 37.503 1.00 42.12 339 TYR B CA 1
ATOM 9694 C C . TYR B 1 342 ? 65.862 4.728 37.102 1.00 43.62 339 TYR B C 1
ATOM 9695 O O . TYR B 1 342 ? 65.242 4.950 36.055 1.00 42.65 339 TYR B O 1
ATOM 9704 N N . ALA B 1 343 ? 66.238 5.709 37.926 1.00 34.31 340 ALA B N 1
ATOM 9705 C CA . ALA B 1 343 ? 65.921 7.099 37.616 1.00 38.20 340 ALA B CA 1
ATOM 9706 C C . ALA B 1 343 ? 66.700 7.591 36.403 1.00 37.28 340 ALA B C 1
ATOM 9707 O O . ALA B 1 343 ? 66.179 8.377 35.603 1.00 35.09 340 ALA B O 1
ATOM 9709 N N . TRP B 1 344 ? 67.949 7.146 36.252 1.00 39.46 341 TRP B N 1
ATOM 9710 C CA . TRP B 1 344 ? 68.760 7.595 35.125 1.00 40.97 341 TRP B CA 1
ATOM 9711 C C . TRP B 1 344 ? 68.263 7.006 33.812 1.00 40.67 341 TRP B C 1
ATOM 9712 O O . TRP B 1 344 ? 68.235 7.699 32.789 1.00 43.23 341 TRP B O 1
ATOM 9723 N N . LYS B 1 345 ? 67.873 5.729 33.816 1.00 41.62 342 LYS B N 1
ATOM 9724 C CA . LYS B 1 345 ? 67.340 5.133 32.596 1.00 38.44 342 LYS B CA 1
ATOM 9725 C C . LYS B 1 345 ? 65.992 5.736 32.228 1.00 42.66 342 LYS B C 1
ATOM 9726 O O . LYS B 1 345 ? 65.665 5.837 31.040 1.00 53.10 342 LYS B O 1
ATOM 9732 N N . THR B 1 346 ? 65.203 6.146 33.224 1.00 38.10 343 THR B N 1
ATOM 9733 C CA . THR B 1 346 ? 63.966 6.864 32.937 1.00 43.22 343 THR B CA 1
ATOM 9734 C C . THR B 1 346 ? 64.258 8.219 32.305 1.00 45.58 343 THR B C 1
ATOM 9735 O O . THR B 1 346 ? 63.598 8.619 31.338 1.00 38.18 343 THR B O 1
ATOM 9739 N N . LEU B 1 347 ? 65.251 8.938 32.834 1.00 44.12 344 LEU B N 1
ATOM 9740 C CA . LEU B 1 347 ? 65.606 10.235 32.269 1.00 38.38 344 LEU B CA 1
ATOM 9741 C C . LEU B 1 347 ? 66.234 10.084 30.889 1.00 41.82 344 LEU B C 1
ATOM 9742 O O . LEU B 1 347 ? 65.921 10.853 29.972 1.00 38.68 344 LEU B O 1
ATOM 9747 N N . LEU B 1 348 ? 67.122 9.100 30.720 1.00 35.32 345 LEU B N 1
ATOM 9748 C CA . LEU B 1 348 ? 67.781 8.904 29.433 1.00 31.75 345 LEU B CA 1
ATOM 9749 C C . LEU B 1 348 ? 66.804 8.510 28.334 1.00 42.08 345 LEU B C 1
ATOM 9750 O O . LEU B 1 348 ? 67.114 8.699 27.153 1.00 39.40 345 LEU B O 1
ATOM 9755 N N . GLN B 1 349 ? 65.637 7.969 28.688 1.00 40.30 346 GLN B N 1
ATOM 9756 C CA . GLN B 1 349 ? 64.630 7.648 27.685 1.00 43.23 346 GLN B CA 1
ATOM 9757 C C . GLN B 1 349 ? 64.027 8.888 27.038 1.00 43.48 346 GLN B C 1
ATOM 9758 O O . GLN B 1 349 ? 63.371 8.764 25.998 1.00 53.48 346 GLN B O 1
ATOM 9764 N N . ASN B 1 350 ? 64.221 10.068 27.627 1.00 39.70 347 ASN B N 1
ATOM 9765 C CA . ASN B 1 350 ? 63.871 11.331 26.989 1.00 49.04 347 ASN B CA 1
ATOM 9766 C C . ASN B 1 350 ? 65.033 11.938 26.215 1.00 50.29 347 ASN B C 1
ATOM 9767 O O . ASN B 1 350 ? 64.873 13.011 25.623 1.00 55.73 347 ASN B O 1
ATOM 9772 N N . HIS B 1 351 ? 66.189 11.282 26.204 1.00 37.84 348 HIS B N 1
ATOM 9773 C CA . HIS B 1 351 ? 67.386 11.805 25.558 1.00 33.42 348 HIS B CA 1
ATOM 9774 C C . HIS B 1 351 ? 67.680 11.299 24.141 1.00 43.69 348 HIS B C 1
ATOM 9775 O O . HIS B 1 351 ? 68.658 11.770 23.547 1.00 42.02 348 HIS B O 1
ATOM 9782 N N . PRO B 1 352 ? 66.922 10.360 23.555 1.00 46.43 349 PRO B N 1
ATOM 9783 C CA . PRO B 1 352 ? 67.064 10.136 22.111 1.00 46.22 349 PRO B CA 1
ATOM 9784 C C . PRO B 1 352 ? 66.906 11.443 21.349 1.00 48.49 349 PRO B C 1
ATOM 9785 O O . PRO B 1 352 ? 66.077 12.287 21.699 1.00 52.44 349 PRO B O 1
ATOM 9789 N N . HIS B 1 353 ? 67.723 11.612 20.304 1.00 60.42 350 HIS B N 1
ATOM 9790 C CA . HIS B 1 353 ? 67.845 12.922 19.672 1.00 68.57 350 HIS B CA 1
ATOM 9791 C C . HIS B 1 353 ? 66.507 13.434 19.154 1.00 54.66 350 HIS B C 1
ATOM 9792 O O . HIS B 1 353 ? 66.233 14.634 19.237 1.00 57.93 350 HIS B O 1
ATOM 9799 N N . ASP B 1 354 ? 65.648 12.550 18.647 1.00 46.73 351 ASP B N 1
ATOM 9800 C CA . ASP B 1 354 ? 64.333 13.003 18.207 1.00 53.28 351 ASP B CA 1
ATOM 9801 C C . ASP B 1 354 ? 63.437 13.403 19.372 1.00 62.42 351 ASP B C 1
ATOM 9802 O O . ASP B 1 354 ? 62.457 14.126 19.162 1.00 68.15 351 ASP B O 1
ATOM 9807 N N . SER B 1 355 ? 63.749 12.961 20.589 1.00 63.68 352 SER B N 1
ATOM 9808 C CA . SER B 1 355 ? 62.932 13.294 21.753 1.00 52.62 352 SER B CA 1
ATOM 9809 C C . SER B 1 355 ? 63.340 14.634 22.363 1.00 50.07 352 SER B C 1
ATOM 9810 O O . SER B 1 355 ? 62.518 15.549 22.473 1.00 48.68 352 SER B O 1
ATOM 9813 N N . ILE B 1 356 ? 64.609 14.763 22.756 1.00 45.56 353 ILE B N 1
ATOM 9814 C CA . ILE B 1 356 ? 65.045 15.964 23.460 1.00 43.07 353 ILE B CA 1
ATOM 9815 C C . ILE B 1 356 ? 65.109 17.162 22.519 1.00 47.61 353 ILE B C 1
ATOM 9816 O O . ILE B 1 356 ? 64.942 18.308 22.954 1.00 34.89 353 ILE B O 1
ATOM 9821 N N . CYS B 1 357 ? 65.337 16.933 21.222 1.00 50.47 354 CYS B N 1
ATOM 9822 C CA . CYS B 1 357 ? 65.352 18.046 20.279 1.00 51.05 354 CYS B CA 1
ATOM 9823 C C . CYS B 1 357 ? 63.965 18.628 20.045 1.00 46.17 354 CYS B C 1
ATOM 9824 O O . CYS B 1 357 ? 63.856 19.735 19.508 1.00 48.53 354 CYS B O 1
ATOM 9827 N N . GLY B 1 358 ? 62.910 17.916 20.433 1.00 45.94 355 GLY B N 1
ATOM 9828 C CA . GLY B 1 358 ? 61.564 18.418 20.231 1.00 43.67 355 GLY B CA 1
ATOM 9829 C C . GLY B 1 358 ? 61.106 18.412 18.791 1.00 52.08 355 GLY B C 1
ATOM 9830 O O . GLY B 1 358 ? 60.332 19.287 18.391 1.00 43.28 355 GLY B O 1
ATOM 9831 N N . CYS B 1 359 ? 61.562 17.447 17.998 1.00 39.34 356 CYS B N 1
ATOM 9832 C CA . CYS B 1 359 ? 61.219 17.346 16.586 1.00 44.96 356 CYS B CA 1
ATOM 9833 C C . CYS B 1 359 ? 60.408 16.085 16.306 1.00 46.30 356 CYS B C 1
ATOM 9834 O O . CYS B 1 359 ? 60.626 15.391 15.313 1.00 56.73 356 CYS B O 1
ATOM 9837 N N . SER B 1 360 ? 59.459 15.778 17.183 1.00 49.03 357 SER B N 1
ATOM 9838 C CA . SER B 1 360 ? 58.537 14.661 17.023 1.00 43.58 357 SER B CA 1
ATOM 9839 C C . SER B 1 360 ? 57.104 15.184 17.067 1.00 40.79 357 SER B C 1
ATOM 9840 O O . SER B 1 360 ? 56.863 16.392 17.125 1.00 46.07 357 SER B O 1
ATOM 9843 N N . VAL B 1 361 ? 56.145 14.260 17.036 1.00 43.89 358 VAL B N 1
ATOM 9844 C CA . VAL B 1 361 ? 54.733 14.628 17.068 1.00 47.54 358 VAL B CA 1
ATOM 9845 C C . VAL B 1 361 ? 54.299 14.861 18.511 1.00 48.62 358 VAL B C 1
ATOM 9846 O O . VAL B 1 361 ? 55.021 14.510 19.452 1.00 42.63 358 VAL B O 1
ATOM 9850 N N . ASP B 1 362 ? 53.114 15.454 18.687 1.00 50.71 359 ASP B N 1
ATOM 9851 C CA . ASP B 1 362 ? 52.702 15.936 20.004 1.00 42.35 359 ASP B CA 1
ATOM 9852 C C . ASP B 1 362 ? 52.607 14.807 21.022 1.00 50.31 359 ASP B C 1
ATOM 9853 O O . ASP B 1 362 ? 53.016 14.971 22.178 1.00 47.65 359 ASP B O 1
ATOM 9858 N N . GLU B 1 363 ? 52.066 13.656 20.616 1.00 50.47 360 GLU B N 1
ATOM 9859 C CA . GLU B 1 363 ? 51.897 12.549 21.553 1.00 46.75 360 GLU B CA 1
ATOM 9860 C C . GLU B 1 363 ? 53.236 12.078 22.107 1.00 44.05 360 GLU B C 1
ATOM 9861 O O . GLU B 1 363 ? 53.321 11.651 23.265 1.00 39.27 360 GLU B O 1
ATOM 9867 N N . VAL B 1 364 ? 54.293 12.154 21.296 1.00 37.82 361 VAL B N 1
ATOM 9868 C CA . VAL B 1 364 ? 55.615 11.736 21.752 1.00 41.17 361 VAL B CA 1
ATOM 9869 C C . VAL B 1 364 ? 56.085 12.614 22.903 1.00 42.30 361 VAL B C 1
ATOM 9870 O O . VAL B 1 364 ? 56.586 12.118 23.920 1.00 41.42 361 VAL B O 1
ATOM 9874 N N . HIS B 1 365 ? 55.923 13.930 22.768 1.00 47.98 362 HIS B N 1
ATOM 9875 C CA . HIS B 1 365 ? 56.452 14.847 23.770 1.00 48.02 362 HIS B CA 1
ATOM 9876 C C . HIS B 1 365 ? 55.565 14.932 25.006 1.00 48.04 362 HIS B C 1
ATOM 9877 O O . HIS B 1 365 ? 56.063 15.238 26.095 1.00 45.44 362 HIS B O 1
ATOM 9884 N N . ARG B 1 366 ? 54.262 14.672 24.865 1.00 42.58 363 ARG B N 1
ATOM 9885 C CA . ARG B 1 366 ? 53.431 14.487 26.050 1.00 42.25 363 ARG B CA 1
ATOM 9886 C C . ARG B 1 366 ? 53.923 13.302 26.870 1.00 47.18 363 ARG B C 1
ATOM 9887 O O . ARG B 1 366 ? 53.955 13.359 28.104 1.00 53.63 363 ARG B O 1
ATOM 9895 N N . GLY B 1 367 ? 54.322 12.221 26.196 1.00 42.40 364 GLY B N 1
ATOM 9896 C CA . GLY B 1 367 ? 54.884 11.084 26.901 1.00 37.72 364 GLY B CA 1
ATOM 9897 C C . GLY B 1 367 ? 56.209 11.395 27.566 1.00 48.44 364 GLY B C 1
ATOM 9898 O O . GLY B 1 367 ? 56.524 10.836 28.620 1.00 52.27 364 GLY B O 1
ATOM 9899 N N . MET B 1 368 ? 57.005 12.286 26.967 1.00 41.67 365 MET B N 1
ATOM 9900 C CA . MET B 1 368 ? 58.262 12.687 27.590 1.00 43.35 365 MET B CA 1
ATOM 9901 C C . MET B 1 368 ? 58.030 13.411 28.907 1.00 40.05 365 MET B C 1
ATOM 9902 O O . MET B 1 368 ? 58.843 13.293 29.830 1.00 43.50 365 MET B O 1
ATOM 9907 N N . MET B 1 369 ? 56.935 14.172 29.007 1.00 33.93 366 MET B N 1
ATOM 9908 C CA . MET B 1 369 ? 56.621 14.860 30.255 1.00 39.93 366 MET B CA 1
ATOM 9909 C C . MET B 1 369 ? 56.379 13.868 31.386 1.00 39.81 366 MET B C 1
ATOM 9910 O O . MET B 1 369 ? 56.779 14.115 32.530 1.00 41.12 366 MET B O 1
ATOM 9915 N N . THR B 1 370 ? 55.731 12.739 31.088 1.00 38.64 367 THR B N 1
ATOM 9916 C CA . THR B 1 370 ? 55.509 11.720 32.110 1.00 35.07 367 THR B CA 1
ATOM 9917 C C . THR B 1 370 ? 56.831 11.140 32.598 1.00 39.90 367 THR B C 1
ATOM 9918 O O . THR B 1 370 ? 57.040 10.969 33.804 1.00 42.18 367 THR B O 1
ATOM 9922 N N . ARG B 1 371 ? 57.736 10.828 31.667 1.00 40.08 368 ARG B N 1
ATOM 9923 C CA . ARG B 1 371 ? 59.056 10.336 32.051 1.00 43.80 368 ARG B CA 1
ATOM 9924 C C . ARG B 1 371 ? 59.822 11.381 32.850 1.00 41.50 368 ARG B C 1
ATOM 9925 O O . ARG B 1 371 ? 60.511 11.048 33.822 1.00 44.23 368 ARG B O 1
ATOM 9933 N N . PHE B 1 372 ? 59.724 12.651 32.447 1.00 38.37 369 PHE B N 1
ATOM 9934 C CA . PHE B 1 372 ? 60.369 13.723 33.201 1.00 38.96 369 PHE B CA 1
ATOM 9935 C C . PHE B 1 372 ? 59.835 13.794 34.625 1.00 44.81 369 PHE B C 1
ATOM 9936 O O . PHE B 1 372 ? 60.606 13.942 35.579 1.00 50.17 369 PHE B O 1
ATOM 9944 N N . GLU B 1 373 ? 58.514 13.689 34.786 1.00 41.15 370 GLU B N 1
ATOM 9945 C CA . GLU B 1 373 ? 57.917 13.734 36.117 1.00 46.72 370 GLU B CA 1
ATOM 9946 C C . GLU B 1 373 ? 58.370 12.552 36.965 1.00 40.38 370 GLU B C 1
ATOM 9947 O O . GLU B 1 373 ? 58.719 12.715 38.140 1.00 36.32 370 GLU B O 1
ATOM 9953 N N . ASN B 1 374 ? 58.372 11.350 36.383 1.00 35.39 371 ASN B N 1
ATOM 9954 C CA . ASN B 1 374 ? 58.727 10.152 37.140 1.00 42.19 371 ASN B CA 1
ATOM 9955 C C . ASN B 1 374 ? 60.184 10.188 37.582 1.00 38.46 371 ASN B C 1
ATOM 9956 O O . ASN B 1 374 ? 60.501 9.889 38.739 1.00 37.60 371 ASN B O 1
ATOM 9961 N N . ALA B 1 375 ? 61.089 10.540 36.666 1.00 30.47 372 ALA B N 1
ATOM 9962 C CA . ALA B 1 375 ? 62.502 10.632 37.019 1.00 34.47 372 ALA B CA 1
ATOM 9963 C C . ALA B 1 375 ? 62.743 11.730 38.047 1.00 42.33 372 ALA B C 1
ATOM 9964 O O . ALA B 1 375 ? 63.578 11.574 38.946 1.00 49.58 372 ALA B O 1
ATOM 9966 N N . ASN B 1 376 ? 62.022 12.847 37.930 1.00 30.83 373 ASN B N 1
ATOM 9967 C CA . ASN B 1 376 ? 62.153 13.918 38.912 1.00 28.09 373 ASN B CA 1
ATOM 9968 C C . ASN B 1 376 ? 61.675 13.464 40.285 1.00 40.01 373 ASN B C 1
ATOM 9969 O O . ASN B 1 376 ? 62.304 13.772 41.304 1.00 37.35 373 ASN B O 1
ATOM 9974 N N . ASP B 1 377 ? 60.567 12.717 40.332 1.00 30.91 374 ASP B N 1
ATOM 9975 C CA . ASP B 1 377 ? 60.013 12.287 41.612 1.00 34.17 374 ASP B CA 1
ATOM 9976 C C . ASP B 1 377 ? 60.924 11.282 42.306 1.00 35.74 374 ASP B C 1
ATOM 9977 O O . ASP B 1 377 ? 61.083 11.326 43.532 1.00 44.75 374 ASP B O 1
ATOM 9982 N N . VAL B 1 378 ? 61.524 10.362 41.545 1.00 32.54 375 VAL B N 1
ATOM 9983 C CA . VAL B 1 378 ? 62.513 9.458 42.127 1.00 37.56 375 VAL B CA 1
ATOM 9984 C C . VAL B 1 378 ? 63.719 10.245 42.622 1.00 39.24 375 VAL B C 1
ATOM 9985 O O . VAL B 1 378 ? 64.297 9.933 43.671 1.00 39.11 375 VAL B O 1
ATOM 9989 N N . GLY B 1 379 ? 64.110 11.286 41.884 1.00 40.66 376 GLY B N 1
ATOM 9990 C CA . GLY B 1 379 ? 65.202 12.131 42.337 1.00 40.41 376 GLY B CA 1
ATOM 9991 C C . GLY B 1 379 ? 64.882 12.861 43.628 1.00 39.86 376 GLY B C 1
ATOM 9992 O O . GLY B 1 379 ? 65.734 12.982 44.511 1.00 41.92 376 GLY B O 1
ATOM 9993 N N . HIS B 1 380 ? 63.648 13.357 43.756 1.00 36.53 377 HIS B N 1
ATOM 9994 C CA . HIS B 1 380 ? 63.249 14.026 44.990 1.00 37.75 377 HIS B CA 1
ATOM 9995 C C . HIS B 1 380 ? 63.172 13.044 46.152 1.00 42.16 377 HIS B C 1
ATOM 9996 O O . HIS B 1 380 ? 63.583 13.368 47.273 1.00 39.47 377 HIS B O 1
ATOM 10003 N N . PHE B 1 381 ? 62.650 11.841 45.904 1.00 37.35 378 PHE B N 1
ATOM 10004 C CA . PHE B 1 381 ? 62.547 10.841 46.962 1.00 33.39 378 PHE B CA 1
ATOM 10005 C C . PHE B 1 381 ? 63.919 10.491 47.520 1.00 41.32 378 PHE B C 1
ATOM 10006 O O . PHE B 1 381 ? 64.128 10.498 48.738 1.00 48.08 378 PHE B O 1
ATOM 10014 N N . LEU B 1 382 ? 64.870 10.175 46.637 1.00 33.53 379 LEU B N 1
ATOM 10015 C CA . LEU B 1 382 ? 66.203 9.790 47.089 1.00 39.06 379 LEU B CA 1
ATOM 10016 C C . LEU B 1 382 ? 66.904 10.944 47.791 1.00 38.95 379 LEU B C 1
ATOM 10017 O O . LEU B 1 382 ? 67.625 10.734 48.774 1.00 38.92 379 LEU B O 1
ATOM 10022 N N . ALA B 1 383 ? 66.708 12.170 47.302 1.00 33.26 380 ALA B N 1
ATOM 10023 C CA . ALA B 1 383 ? 67.292 13.328 47.969 1.00 35.98 380 ALA B CA 1
ATOM 10024 C C . ALA B 1 383 ? 66.687 13.528 49.353 1.00 41.23 380 ALA B C 1
ATOM 10025 O O . ALA B 1 383 ? 67.389 13.910 50.296 1.00 44.57 380 ALA B O 1
ATOM 10027 N N . ASP B 1 384 ? 65.384 13.267 49.495 1.00 41.89 381 ASP B N 1
ATOM 10028 C CA . ASP B 1 384 ? 64.733 13.436 50.789 1.00 44.26 381 ASP B CA 1
ATOM 10029 C C . ASP B 1 384 ? 65.140 12.338 51.764 1.00 38.87 381 ASP B C 1
ATOM 10030 O O . ASP B 1 384 ? 65.286 12.593 52.965 1.00 47.80 381 ASP B O 1
ATOM 10035 N N . GLU B 1 385 ? 65.321 11.111 51.269 1.00 40.96 382 GLU B N 1
ATOM 10036 C CA . GLU B 1 385 ? 65.811 10.032 52.123 1.00 41.75 382 GLU B CA 1
ATOM 10037 C C . GLU B 1 385 ? 67.214 10.338 52.630 1.00 36.89 382 GLU B C 1
ATOM 10038 O O . GLU B 1 385 ? 67.497 10.217 53.828 1.00 36.77 382 GLU B O 1
ATOM 10044 N N . ALA B 1 386 ? 68.108 10.739 51.724 1.00 31.86 383 ALA B N 1
ATOM 10045 C CA . ALA B 1 386 ? 69.473 11.068 52.120 1.00 40.98 383 ALA B CA 1
ATOM 10046 C C . ALA B 1 386 ? 69.503 12.252 53.075 1.00 44.19 383 ALA B C 1
ATOM 10047 O O . ALA B 1 386 ? 70.302 12.280 54.018 1.00 46.49 383 ALA B O 1
ATOM 10049 N N . THR B 1 387 ? 68.640 13.244 52.847 1.00 43.15 384 THR B N 1
ATOM 10050 C CA . THR B 1 387 ? 68.627 14.416 53.715 1.00 37.40 384 THR B CA 1
ATOM 10051 C C . THR B 1 387 ? 68.113 14.067 55.107 1.00 47.48 384 THR B C 1
ATOM 10052 O O . THR B 1 387 ? 68.623 14.582 56.108 1.00 47.18 384 THR B O 1
ATOM 10056 N N . ARG B 1 388 ? 67.108 13.191 55.193 1.00 45.64 385 ARG B N 1
ATOM 10057 C CA . ARG B 1 388 ? 66.636 12.742 56.499 1.00 43.61 385 ARG B CA 1
ATOM 10058 C C . ARG B 1 388 ? 67.729 11.982 57.238 1.00 51.01 385 ARG B C 1
ATOM 10059 O O . ARG B 1 388 ? 67.939 12.183 58.439 1.00 58.02 385 ARG B O 1
ATOM 10067 N N . GLN B 1 389 ? 68.443 11.106 56.528 1.00 42.71 386 GLN B N 1
ATOM 10068 C CA . GLN B 1 389 ? 69.481 10.298 57.163 1.00 53.92 386 GLN B CA 1
ATOM 10069 C C . GLN B 1 389 ? 70.634 11.159 57.662 1.00 53.47 386 GLN B C 1
ATOM 10070 O O . GLN B 1 389 ? 71.218 10.871 58.713 1.00 45.24 386 GLN B O 1
ATOM 10076 N N . LEU B 1 390 ? 70.974 12.221 56.929 1.00 47.64 387 LEU B N 1
ATOM 10077 C CA . LEU B 1 390 ? 72.060 13.098 57.354 1.00 42.00 387 LEU B CA 1
ATOM 10078 C C . LEU B 1 390 ? 71.666 13.913 58.581 1.00 44.08 387 LEU B C 1
ATOM 10079 O O . LEU B 1 390 ? 72.384 13.922 59.588 1.00 50.21 387 LEU B O 1
ATOM 10084 N N . THR B 1 391 ? 70.519 14.597 58.518 1.00 39.66 388 THR B N 1
ATOM 10085 C CA . THR B 1 391 ? 70.125 15.494 59.602 1.00 46.38 388 THR B CA 1
ATOM 10086 C C . THR B 1 391 ? 69.831 14.731 60.889 1.00 47.59 388 THR B C 1
ATOM 10087 O O . THR B 1 391 ? 70.135 15.217 61.985 1.00 46.96 388 THR B O 1
ATOM 10091 N N . GLU B 1 392 ? 69.237 13.539 60.782 1.00 44.93 389 GLU B N 1
ATOM 10092 C CA . GLU B 1 392 ? 68.953 12.750 61.978 1.00 52.24 389 GLU B CA 1
ATOM 10093 C C . GLU B 1 392 ? 70.230 12.298 62.675 1.00 56.20 389 GLU B C 1
ATOM 10094 O O . GLU B 1 392 ? 70.214 12.041 63.884 1.00 69.54 389 GLU B O 1
ATOM 10097 N N . ALA B 1 393 ? 71.337 12.200 61.942 1.00 47.42 390 ALA B N 1
ATOM 10098 C CA . ALA B 1 393 ? 72.620 11.819 62.515 1.00 46.76 390 ALA B CA 1
ATOM 10099 C C . ALA B 1 393 ? 73.452 13.017 62.954 1.00 51.56 390 ALA B C 1
ATOM 10100 O O . ALA B 1 393 ? 74.538 12.827 63.511 1.00 56.59 390 ALA B O 1
ATOM 10102 N N . ILE B 1 394 ? 72.975 14.235 62.720 1.00 50.21 391 ILE B N 1
ATOM 10103 C CA . ILE B 1 394 ? 73.698 15.433 63.132 1.00 52.79 391 ILE B CA 1
ATOM 10104 C C . ILE B 1 394 ? 73.386 15.726 64.593 1.00 59.52 391 ILE B C 1
ATOM 10105 O O . ILE B 1 394 ? 72.220 15.711 65.008 1.00 59.49 391 ILE B O 1
ATOM 10110 N N . ASP B 1 395 ? 74.430 15.983 65.379 1.00 62.87 392 ASP B N 1
ATOM 10111 C CA . ASP B 1 395 ? 74.270 16.345 66.781 1.00 51.40 392 ASP B CA 1
ATOM 10112 C C . ASP B 1 395 ? 73.626 17.720 66.898 1.00 49.88 392 ASP B C 1
ATOM 10113 O O . ASP B 1 395 ? 74.324 18.738 66.922 1.00 51.18 392 ASP B O 1
ATOM 10118 N N . THR B 1 396 ? 72.297 17.762 66.959 1.00 46.96 393 THR B N 1
ATOM 10119 C CA . THR B 1 396 ? 71.570 19.016 67.106 1.00 45.02 393 THR B CA 1
ATOM 10120 C C . THR B 1 396 ? 71.288 19.371 68.559 1.00 51.03 393 THR B C 1
ATOM 10121 O O . THR B 1 396 ? 70.645 20.393 68.818 1.00 52.10 393 THR B O 1
ATOM 10125 N N . SER B 1 397 ? 71.749 18.559 69.513 1.00 45.38 394 SER B N 1
ATOM 10126 C CA . SER B 1 397 ? 71.592 18.898 70.922 1.00 53.48 394 SER B CA 1
ATOM 10127 C C . SER B 1 397 ? 72.438 20.095 71.336 1.00 56.44 394 SER B C 1
ATOM 10128 O O . SER B 1 397 ? 72.335 20.536 72.487 1.00 66.55 394 SER B O 1
ATOM 10131 N N . VAL B 1 398 ? 73.270 20.626 70.435 1.00 56.18 395 VAL B N 1
ATOM 10132 C CA . VAL B 1 398 ? 74.017 21.843 70.719 1.00 55.33 395 VAL B CA 1
ATOM 10133 C C . VAL B 1 398 ? 73.100 23.054 70.826 1.00 57.74 395 VAL B C 1
ATOM 10134 O O . VAL B 1 398 ? 73.516 24.099 71.341 1.00 56.93 395 VAL B O 1
ATOM 10138 N N . PHE B 1 399 ? 71.852 22.944 70.345 1.00 54.11 396 PHE B N 1
ATOM 10139 C CA . PHE B 1 399 ? 70.887 24.028 70.430 1.00 51.93 396 PHE B CA 1
ATOM 10140 C C . PHE B 1 399 ? 70.056 23.904 71.703 1.00 62.02 396 PHE B C 1
ATOM 10141 O O . PHE B 1 399 ? 69.831 22.795 72.199 1.00 47.82 396 PHE B O 1
ATOM 10149 N N . PRO B 1 400 ? 69.601 25.027 72.260 1.00 62.83 397 PRO B N 1
ATOM 10150 C CA . PRO B 1 400 ? 68.796 24.967 73.485 1.00 55.74 397 PRO B CA 1
ATOM 10151 C C . PRO B 1 400 ? 67.493 24.219 73.253 1.00 59.12 397 PRO B C 1
ATOM 10152 O O . PRO B 1 400 ? 67.055 24.017 72.119 1.00 64.62 397 PRO B O 1
ATOM 10156 N N . GLU B 1 401 ? 66.873 23.797 74.352 1.00 60.55 398 GLU B N 1
ATOM 10157 C CA . GLU B 1 401 ? 65.566 23.167 74.252 1.00 64.84 398 GLU B CA 1
ATOM 10158 C C . GLU B 1 401 ? 64.539 24.166 73.724 1.00 67.64 398 GLU B C 1
ATOM 10159 O O . GLU B 1 401 ? 64.730 25.386 73.784 1.00 75.01 398 GLU B O 1
ATOM 10165 N N . LYS B 1 402 ? 63.444 23.627 73.184 1.00 59.60 399 LYS B N 1
ATOM 10166 C CA . LYS B 1 402 ? 62.372 24.355 72.509 1.00 64.26 399 LYS B CA 1
ATOM 10167 C C . LYS B 1 402 ? 62.820 24.948 71.179 1.00 55.46 399 LYS B C 1
ATOM 10168 O O . LYS B 1 402 ? 61.989 25.521 70.463 1.00 63.38 399 LYS B O 1
ATOM 10174 N N . ALA B 1 403 ? 64.094 24.827 70.817 1.00 51.29 400 ALA B N 1
ATOM 10175 C CA . ALA B 1 403 ? 64.581 25.342 69.547 1.00 44.52 400 ALA B CA 1
ATOM 10176 C C . ALA B 1 403 ? 64.165 24.426 68.401 1.00 47.88 400 ALA B C 1
ATOM 10177 O O . ALA B 1 403 ? 63.850 23.249 68.593 1.00 55.60 400 ALA B O 1
ATOM 10179 N N . HIS B 1 404 ? 64.172 24.985 67.192 1.00 50.65 401 HIS B N 1
ATOM 10180 C CA . HIS B 1 404 ? 63.787 24.258 65.982 1.00 41.01 401 HIS B CA 1
ATOM 10181 C C . HIS B 1 404 ? 64.981 24.187 65.042 1.00 42.50 401 HIS B C 1
ATOM 10182 O O . HIS B 1 404 ? 65.215 25.123 64.254 1.00 41.49 401 HIS B O 1
ATOM 10189 N N . PRO B 1 405 ? 65.762 23.111 65.082 1.00 40.16 402 PRO B N 1
ATOM 10190 C CA . PRO B 1 405 ? 66.961 23.034 64.242 1.00 39.48 402 PRO B CA 1
ATOM 10191 C C . PRO B 1 405 ? 66.627 22.880 62.768 1.00 38.67 402 PRO B C 1
ATOM 10192 O O . PRO B 1 405 ? 65.573 22.361 62.392 1.00 46.19 402 PRO B O 1
ATOM 10196 N N . PHE B 1 406 ? 67.551 23.351 61.932 1.00 41.55 403 PHE B N 1
ATOM 10197 C CA . PHE B 1 406 ? 67.516 23.094 60.500 1.00 40.06 403 PHE B CA 1
ATOM 10198 C C . PHE B 1 406 ? 68.936 23.183 59.959 1.00 43.92 403 PHE B C 1
ATOM 10199 O O . PHE B 1 406 ? 69.800 23.851 60.533 1.00 46.75 403 PHE B O 1
ATOM 10207 N N . VAL B 1 407 ? 69.172 22.495 58.842 1.00 39.91 404 VAL B N 1
ATOM 10208 C CA . VAL B 1 407 ? 70.509 22.331 58.280 1.00 42.37 404 VAL B CA 1
ATOM 10209 C C . VAL B 1 407 ? 70.504 22.789 56.827 1.00 50.60 404 VAL B C 1
ATOM 10210 O O . VAL B 1 407 ? 69.618 22.409 56.053 1.00 56.71 404 VAL B O 1
ATOM 10214 N N . LEU B 1 408 ? 71.499 23.593 56.457 1.00 52.24 405 LEU B N 1
ATOM 10215 C CA . LEU B 1 408 ? 71.710 24.014 55.077 1.00 46.46 405 LEU B CA 1
ATOM 10216 C C . LEU B 1 408 ? 72.801 23.153 54.453 1.00 45.92 405 LEU B C 1
ATOM 10217 O O . LEU B 1 408 ? 73.866 22.971 55.050 1.00 40.99 405 LEU B O 1
ATOM 10222 N N . PHE B 1 409 ? 72.538 22.628 53.258 1.00 37.53 406 PHE B N 1
ATOM 10223 C CA . PHE B 1 409 ? 73.497 21.806 52.529 1.00 39.13 406 PHE B CA 1
ATOM 10224 C C . PHE B 1 409 ? 73.935 22.527 51.262 1.00 50.07 406 PHE B C 1
ATOM 10225 O O . PHE B 1 409 ? 73.093 22.963 50.471 1.00 59.78 406 PHE B O 1
ATOM 10233 N N . ASN B 1 410 ? 75.248 22.649 51.073 1.00 43.71 407 ASN B N 1
ATOM 10234 C CA . ASN B 1 410 ? 75.825 23.088 49.803 1.00 43.49 407 ASN B CA 1
ATOM 10235 C C . ASN B 1 410 ? 76.270 21.828 49.071 1.00 51.32 407 ASN B C 1
ATOM 10236 O O . ASN B 1 410 ? 77.300 21.239 49.401 1.00 48.69 407 ASN B O 1
ATOM 10241 N N . THR B 1 411 ? 75.487 21.409 48.079 1.00 44.52 408 THR B N 1
ATOM 10242 C CA . THR B 1 411 ? 75.748 20.174 47.354 1.00 40.88 408 THR B CA 1
ATOM 10243 C C . THR B 1 411 ? 76.515 20.405 46.057 1.00 41.86 408 THR B C 1
ATOM 10244 O O . THR B 1 411 ? 76.478 19.554 45.161 1.00 38.64 408 THR B O 1
ATOM 10248 N N . SER B 1 412 ? 77.206 21.533 45.937 1.00 35.23 409 SER B N 1
ATOM 10249 C CA . SER B 1 412 ? 77.991 21.854 44.755 1.00 35.63 409 SER B CA 1
ATOM 10250 C C . SER B 1 412 ? 79.468 21.936 45.120 1.00 40.71 409 SER B C 1
ATOM 10251 O O . SER B 1 412 ? 79.853 21.843 46.289 1.00 51.02 409 SER B O 1
ATOM 10254 N N . GLY B 1 413 ? 80.298 22.124 44.097 1.00 42.44 410 GLY B N 1
ATOM 10255 C CA . GLY B 1 413 ? 81.733 22.196 44.291 1.00 45.10 410 GLY B CA 1
ATOM 10256 C C . GLY B 1 413 ? 82.275 23.608 44.261 1.00 43.86 410 GLY B C 1
ATOM 10257 O O . GLY B 1 413 ? 83.477 23.817 44.068 1.00 45.85 410 GLY B O 1
ATOM 10258 N N . TYR B 1 414 ? 81.398 24.586 44.463 1.00 43.67 411 TYR B N 1
ATOM 10259 C CA . TYR B 1 414 ? 81.756 25.991 44.378 1.00 46.47 411 TYR B CA 1
ATOM 10260 C C . TYR B 1 414 ? 81.396 26.708 45.671 1.00 45.00 411 TYR B C 1
ATOM 10261 O O . TYR B 1 414 ? 80.522 26.276 46.428 1.00 48.04 411 TYR B O 1
ATOM 10270 N N . GLN B 1 415 ? 82.093 27.815 45.918 1.00 46.09 412 GLN B N 1
ATOM 10271 C CA . GLN B 1 415 ? 81.679 28.735 46.967 1.00 49.33 412 GLN B CA 1
ATOM 10272 C C . GLN B 1 415 ? 80.318 29.308 46.609 1.00 48.27 412 GLN B C 1
ATOM 10273 O O . GLN B 1 415 ? 80.141 29.882 45.530 1.00 51.97 412 GLN B O 1
ATOM 10279 N N . LYS B 1 416 ? 79.352 29.146 47.505 1.00 41.03 413 LYS B N 1
ATOM 10280 C CA . LYS B 1 416 ? 77.971 29.499 47.219 1.00 42.46 413 LYS B CA 1
ATOM 10281 C C . LYS B 1 416 ? 77.566 30.735 48.007 1.00 41.93 413 LYS B C 1
ATOM 10282 O O . LYS B 1 416 ? 77.759 30.795 49.226 1.00 46.44 413 LYS B O 1
ATOM 10288 N N . THR B 1 417 ? 76.994 31.710 47.304 1.00 41.52 414 THR B N 1
ATOM 10289 C CA . THR B 1 417 ? 76.515 32.952 47.901 1.00 42.10 414 THR B CA 1
ATOM 10290 C C . THR B 1 417 ? 75.079 33.173 47.448 1.00 43.93 414 THR B C 1
ATOM 10291 O O . THR B 1 417 ? 74.837 33.486 46.278 1.00 59.47 414 THR B O 1
ATOM 10295 N N . GLU B 1 418 ? 74.130 33.012 48.368 1.00 50.12 415 GLU B N 1
ATOM 10296 C CA . GLU B 1 418 ? 72.722 33.177 48.042 1.00 51.84 415 GLU B CA 1
ATOM 10297 C C . GLU B 1 418 ? 71.983 33.750 49.240 1.00 46.32 415 GLU B C 1
ATOM 10298 O O . GLU B 1 418 ? 72.411 33.611 50.389 1.00 48.25 415 GLU B O 1
ATOM 10304 N N . VAL B 1 419 ? 70.860 34.398 48.952 1.00 41.25 416 VAL B N 1
ATOM 10305 C CA . VAL B 1 419 ? 69.899 34.815 49.965 1.00 42.94 416 VAL B CA 1
ATOM 10306 C C . VAL B 1 419 ? 68.751 33.817 49.892 1.00 50.82 416 VAL B C 1
ATOM 10307 O O . VAL B 1 419 ? 67.910 33.882 48.990 1.00 57.00 416 VAL B O 1
ATOM 10311 N N . VAL B 1 420 ? 68.715 32.883 50.836 1.00 49.77 417 VAL B N 1
ATOM 10312 C CA . VAL B 1 420 ? 67.816 31.742 50.759 1.00 50.41 417 VAL B CA 1
ATOM 10313 C C . VAL B 1 420 ? 66.725 31.865 51.812 1.00 52.38 417 VAL B C 1
ATOM 10314 O O . VAL B 1 420 ? 66.848 32.589 52.804 1.00 58.32 417 VAL B O 1
ATOM 10318 N N . THR B 1 421 ? 65.638 31.135 51.578 1.00 47.22 418 THR B N 1
ATOM 10319 C CA . THR B 1 421 ? 64.527 31.033 52.511 1.00 49.33 418 THR B CA 1
ATOM 10320 C C . THR B 1 421 ? 64.383 29.587 52.961 1.00 55.81 418 THR B C 1
ATOM 10321 O O . THR B 1 421 ? 64.545 28.658 52.162 1.00 57.94 418 THR B O 1
ATOM 10325 N N . VAL B 1 422 ? 64.085 29.401 54.245 1.00 47.13 419 VAL B N 1
ATOM 10326 C CA . VAL B 1 422 ? 63.883 28.082 54.831 1.00 42.04 419 VAL B CA 1
ATOM 10327 C C . VAL B 1 422 ? 62.551 28.091 55.565 1.00 48.48 419 VAL B C 1
ATOM 10328 O O . VAL B 1 422 ? 62.289 28.992 56.369 1.00 55.72 419 VAL B O 1
ATOM 10332 N N . GLU B 1 423 ? 61.712 27.097 55.292 1.00 43.97 420 GLU B N 1
ATOM 10333 C CA . GLU B 1 423 ? 60.425 26.966 55.962 1.00 47.00 420 GLU B CA 1
ATOM 10334 C C . GLU B 1 423 ? 60.577 26.010 57.138 1.00 53.71 420 GLU B C 1
ATOM 10335 O O . GLU B 1 423 ? 60.854 24.820 56.948 1.00 60.30 420 GLU B O 1
ATOM 10341 N N . VAL B 1 424 ? 60.393 26.530 58.348 1.00 51.06 421 VAL B N 1
ATOM 10342 C CA . VAL B 1 424 ? 60.541 25.761 59.578 1.00 41.83 421 VAL B CA 1
ATOM 10343 C C . VAL B 1 424 ? 59.170 25.589 60.215 1.00 41.67 421 VAL B C 1
ATOM 10344 O O . VAL B 1 424 ? 58.443 26.568 60.416 1.00 44.05 421 VAL B O 1
ATOM 10348 N N . GLU B 1 425 ? 58.818 24.346 60.528 1.00 41.40 422 GLU B N 1
ATOM 10349 C CA . GLU B 1 425 ? 57.618 24.070 61.305 1.00 43.56 422 GLU B CA 1
ATOM 10350 C C . GLU B 1 425 ? 57.861 24.431 62.765 1.00 45.71 422 GLU B C 1
ATOM 10351 O O . GLU B 1 425 ? 58.845 23.988 63.365 1.00 52.39 422 GLU B O 1
ATOM 10357 N N . ILE B 1 426 ? 56.967 25.238 63.336 1.00 45.27 423 ILE B N 1
ATOM 10358 C CA . ILE B 1 426 ? 57.123 25.708 64.709 1.00 47.07 423 ILE B CA 1
ATOM 10359 C C . ILE B 1 426 ? 56.074 25.148 65.657 1.00 50.30 423 ILE B C 1
ATOM 10360 O O . ILE B 1 426 ? 56.250 25.263 66.882 1.00 56.86 423 ILE B O 1
ATOM 10365 N N . GLU B 1 427 ? 55.001 24.548 65.148 1.00 51.08 424 GLU B N 1
ATOM 10366 C CA . GLU B 1 427 ? 53.994 23.944 66.009 1.00 45.83 424 GLU B CA 1
ATOM 10367 C C . GLU B 1 427 ? 53.227 22.905 65.205 1.00 47.97 424 GLU B C 1
ATOM 10368 O O . GLU B 1 427 ? 53.053 23.051 63.993 1.00 48.36 424 GLU B O 1
ATOM 10374 N N . ARG B 1 428 ? 52.776 21.856 65.892 1.00 49.91 425 ARG B N 1
ATOM 10375 C CA . ARG B 1 428 ? 52.098 20.738 65.247 1.00 45.75 425 ARG B CA 1
ATOM 10376 C C . ARG B 1 428 ? 50.974 20.229 66.136 1.00 50.17 425 ARG B C 1
ATOM 10377 O O . ARG B 1 428 ? 51.167 20.051 67.343 1.00 52.75 425 ARG B O 1
ATOM 10385 N N . LEU B 1 429 ? 49.810 19.988 65.538 1.00 48.18 426 LEU B N 1
ATOM 10386 C CA . LEU B 1 429 ? 48.648 19.461 66.253 1.00 47.59 426 LEU B CA 1
ATOM 10387 C C . LEU B 1 429 ? 48.101 18.253 65.503 1.00 56.17 426 LEU B C 1
ATOM 10388 O O . LEU B 1 429 ? 47.430 18.413 64.469 1.00 61.61 426 LEU B O 1
ATOM 10393 N N . PRO B 1 430 ? 48.366 17.038 65.978 1.00 54.98 427 PRO B N 1
ATOM 10394 C CA . PRO B 1 430 ? 47.757 15.858 65.356 1.00 57.31 427 PRO B CA 1
ATOM 10395 C C . PRO B 1 430 ? 46.280 15.757 65.707 1.00 61.10 427 PRO B C 1
ATOM 10396 O O . PRO B 1 430 ? 45.845 16.187 66.779 1.00 73.97 427 PRO B O 1
ATOM 10400 N N . PHE B 1 431 ? 45.502 15.182 64.787 1.00 64.83 428 PHE B N 1
ATOM 10401 C CA . PHE B 1 431 ? 44.052 15.037 64.961 1.00 84.35 428 PHE B CA 1
ATOM 10402 C C . PHE B 1 431 ? 43.666 13.559 64.902 1.00 98.88 428 PHE B C 1
ATOM 10403 O O . PHE B 1 431 ? 43.520 12.976 63.825 1.00 107.27 428 PHE B O 1
ATOM 10411 N N . TYR B 1 432 ? 43.486 12.962 66.076 1.00 102.92 429 TYR B N 1
ATOM 10412 C CA . TYR B 1 432 ? 43.015 11.585 66.200 1.00 101.11 429 TYR B CA 1
ATOM 10413 C C . TYR B 1 432 ? 42.409 11.356 67.582 1.00 98.40 429 TYR B C 1
ATOM 10414 O O . TYR B 1 432 ? 42.392 12.264 68.414 1.00 90.82 429 TYR B O 1
ATOM 10423 N N . GLY B 1 434 ? 39.327 14.635 67.905 1.00 99.68 431 GLY B N 1
ATOM 10424 C CA . GLY B 1 434 ? 38.517 15.802 67.607 1.00 103.66 431 GLY B CA 1
ATOM 10425 C C . GLY B 1 434 ? 38.504 16.164 66.135 1.00 104.74 431 GLY B C 1
ATOM 10426 O O . GLY B 1 434 ? 39.129 15.489 65.317 1.00 106.84 431 GLY B O 1
ATOM 10427 N N . LYS B 1 435 ? 37.788 17.231 65.800 1.00 100.30 432 LYS B N 1
ATOM 10428 C CA . LYS B 1 435 ? 37.702 17.666 64.411 1.00 97.40 432 LYS B CA 1
ATOM 10429 C C . LYS B 1 435 ? 39.020 18.301 63.985 1.00 90.91 432 LYS B C 1
ATOM 10430 O O . LYS B 1 435 ? 39.554 19.153 64.706 1.00 103.97 432 LYS B O 1
ATOM 10436 N N . PRO B 1 436 ? 39.582 17.907 62.841 1.00 68.37 433 PRO B N 1
ATOM 10437 C CA . PRO B 1 436 ? 40.822 18.547 62.375 1.00 60.61 433 PRO B CA 1
ATOM 10438 C C . PRO B 1 436 ? 40.666 20.024 62.061 1.00 60.30 433 PRO B C 1
ATOM 10439 O O . PRO B 1 436 ? 41.668 20.751 62.075 1.00 64.24 433 PRO B O 1
ATOM 10443 N N . GLU B 1 437 ? 39.449 20.496 61.776 1.00 53.59 434 GLU B N 1
ATOM 10444 C CA . GLU B 1 437 ? 39.270 21.912 61.473 1.00 54.87 434 GLU B CA 1
ATOM 10445 C C . GLU B 1 437 ? 39.467 22.781 62.707 1.00 56.06 434 GLU B C 1
ATOM 10446 O O . GLU B 1 437 ? 39.889 23.937 62.586 1.00 56.25 434 GLU B O 1
ATOM 10452 N N . ASP B 1 438 ? 39.170 22.250 63.896 1.00 54.28 435 ASP B N 1
ATOM 10453 C CA . ASP B 1 438 ? 39.401 23.011 65.119 1.00 53.25 435 ASP B CA 1
ATOM 10454 C C . ASP B 1 438 ? 40.883 23.305 65.310 1.00 54.81 435 ASP B C 1
ATOM 10455 O O . ASP B 1 438 ? 41.255 24.409 65.723 1.00 53.54 435 ASP B O 1
ATOM 10460 N N . LEU B 1 439 ? 41.744 22.330 65.011 1.00 52.73 436 LEU B N 1
ATOM 10461 C CA . LEU B 1 439 ? 43.181 22.551 65.133 1.00 46.39 436 LEU B CA 1
ATOM 10462 C C . LEU B 1 439 ? 43.663 23.592 64.132 1.00 49.94 436 LEU B C 1
ATOM 10463 O O . LEU B 1 439 ? 44.564 24.384 64.431 1.00 53.87 436 LEU B O 1
ATOM 10468 N N . TYR B 1 440 ? 43.076 23.596 62.932 1.00 45.08 437 TYR B N 1
ATOM 10469 C CA . TYR B 1 440 ? 43.416 24.598 61.927 1.00 44.41 437 TYR B CA 1
ATOM 10470 C C . TYR B 1 440 ? 43.122 26.003 62.439 1.00 45.44 437 TYR B C 1
ATOM 10471 O O . TYR B 1 440 ? 43.995 26.879 62.424 1.00 44.63 437 TYR B O 1
ATOM 10480 N N . HIS B 1 441 ? 41.891 26.233 62.904 1.00 49.59 438 HIS B N 1
ATOM 10481 C CA . HIS B 1 441 ? 41.532 27.550 63.414 1.00 55.52 438 HIS B CA 1
ATOM 10482 C C . HIS B 1 441 ? 42.209 27.846 64.747 1.00 58.42 438 HIS B C 1
ATOM 10483 O O . HIS B 1 441 ? 42.401 29.018 65.090 1.00 67.69 438 HIS B O 1
ATOM 10490 N N . GLU B 1 442 ? 42.568 26.810 65.509 1.00 57.40 439 GLU B N 1
ATOM 10491 C CA . GLU B 1 442 ? 43.346 27.017 66.727 1.00 57.42 439 GLU B CA 1
ATOM 10492 C C . GLU B 1 442 ? 44.687 27.666 66.410 1.00 55.07 439 GLU B C 1
ATOM 10493 O O . GLU B 1 442 ? 45.048 28.694 66.994 1.00 47.54 439 GLU B O 1
ATOM 10499 N N . LEU B 1 443 ? 45.443 27.075 65.481 1.00 51.58 440 LEU B N 1
ATOM 10500 C CA . LEU B 1 443 ? 46.702 27.676 65.056 1.00 53.35 440 LEU B CA 1
ATOM 10501 C C . LEU B 1 443 ? 46.476 28.977 64.298 1.00 54.26 440 LEU B C 1
ATOM 10502 O O . LEU B 1 443 ? 47.357 29.843 64.278 1.00 49.67 440 LEU B O 1
ATOM 10507 N N . LYS B 1 444 ? 45.306 29.134 63.675 1.00 56.30 441 LYS B N 1
ATOM 10508 C CA . LYS B 1 444 ? 45.019 30.357 62.933 1.00 64.48 441 LYS B CA 1
ATOM 10509 C C . LYS B 1 444 ? 44.838 31.543 63.873 1.00 59.89 441 LYS B C 1
ATOM 10510 O O . LYS B 1 444 ? 45.257 32.663 63.559 1.00 53.23 441 LYS B O 1
ATOM 10516 N N . GLN B 1 445 ? 44.220 31.315 65.030 1.00 62.49 442 GLN B N 1
ATOM 10517 C CA . GLN B 1 445 ? 43.958 32.368 66.002 1.00 69.05 442 GLN B CA 1
ATOM 10518 C C . GLN B 1 445 ? 45.041 32.479 67.067 1.00 66.93 442 GLN B C 1
ATOM 10519 O O . GLN B 1 445 ? 44.945 33.350 67.938 1.00 65.19 442 GLN B O 1
ATOM 10525 N N . LYS B 1 446 ? 46.059 31.625 67.026 1.00 65.59 443 LYS B N 1
ATOM 10526 C CA . LYS B 1 446 ? 47.145 31.699 67.992 1.00 65.09 443 LYS B CA 1
ATOM 10527 C C . LYS B 1 446 ? 48.166 32.741 67.558 1.00 64.63 443 LYS B C 1
ATOM 10528 O O . LYS B 1 446 ? 48.535 32.818 66.382 1.00 69.29 443 LYS B O 1
ATOM 10534 N N . ALA B 1 447 ? 48.615 33.548 68.515 1.00 70.16 444 ALA B N 1
ATOM 10535 C CA . ALA B 1 447 ? 49.602 34.576 68.223 1.00 66.60 444 ALA B CA 1
ATOM 10536 C C . ALA B 1 447 ? 50.943 33.945 67.872 1.00 62.03 444 ALA B C 1
ATOM 10537 O O . ALA B 1 447 ? 51.342 32.930 68.450 1.00 70.74 444 ALA B O 1
ATOM 10539 N N . THR B 1 448 ? 51.640 34.552 66.912 1.00 64.78 445 THR B N 1
ATOM 10540 C CA . THR B 1 448 ? 52.947 34.070 66.496 1.00 64.43 445 THR B CA 1
ATOM 10541 C C . THR B 1 448 ? 54.024 34.899 67.170 1.00 61.98 445 THR B C 1
ATOM 10542 O O . THR B 1 448 ? 54.113 36.109 66.907 1.00 60.58 445 THR B O 1
ATOM 10546 N N . PRO B 1 449 ? 54.847 34.316 68.035 1.00 60.89 446 PRO B N 1
ATOM 10547 C CA . PRO B 1 449 ? 55.891 35.097 68.706 1.00 58.41 446 PRO B CA 1
ATOM 10548 C C . PRO B 1 449 ? 56.992 35.495 67.734 1.00 57.43 446 PRO B C 1
ATOM 10549 O O . PRO B 1 449 ? 57.046 35.056 66.583 1.00 57.67 446 PRO B O 1
ATOM 10553 N N . ASP B 1 450 ? 57.882 36.351 68.223 1.00 59.08 447 ASP B N 1
ATOM 10554 C CA . ASP B 1 450 ? 59.057 36.743 67.459 1.00 55.40 447 ASP B CA 1
ATOM 10555 C C . ASP B 1 450 ? 60.108 35.644 67.554 1.00 48.96 447 ASP B C 1
ATOM 10556 O O . ASP B 1 450 ? 60.400 35.146 68.646 1.00 56.08 447 ASP B O 1
ATOM 10561 N N . TYR B 1 451 ? 60.670 35.258 66.412 1.00 45.15 448 TYR B N 1
ATOM 10562 C CA . TYR B 1 451 ? 61.656 34.191 66.362 1.00 47.44 448 TYR B CA 1
ATOM 10563 C C . TYR B 1 451 ? 63.007 34.728 65.906 1.00 48.84 448 TYR B C 1
ATOM 10564 O O . TYR B 1 451 ? 63.117 35.833 65.366 1.00 51.62 448 TYR B O 1
ATOM 10573 N N . GLN B 1 452 ? 64.038 33.917 66.130 1.00 44.90 449 GLN B N 1
ATOM 10574 C CA . GLN B 1 452 ? 65.421 34.329 65.947 1.00 45.94 449 GLN B CA 1
ATOM 10575 C C . GLN B 1 452 ? 66.234 33.131 65.477 1.00 49.22 449 GLN B C 1
ATOM 10576 O O . GLN B 1 452 ? 65.991 32.003 65.912 1.00 49.51 449 GLN B O 1
ATOM 10582 N N . VAL B 1 453 ? 67.190 33.378 64.585 1.00 47.81 450 VAL B N 1
ATOM 10583 C CA . VAL B 1 453 ? 68.062 32.338 64.050 1.00 43.24 450 VAL B CA 1
ATOM 10584 C C . VAL B 1 453 ? 69.367 32.353 64.830 1.00 42.11 450 VAL B C 1
ATOM 10585 O O . VAL B 1 453 ? 69.935 33.422 65.080 1.00 42.86 450 VAL B O 1
ATOM 10589 N N . ILE B 1 454 ? 69.843 31.172 65.218 1.00 41.98 451 ILE B N 1
ATOM 10590 C CA . ILE B 1 454 ? 71.089 31.045 65.963 1.00 51.43 451 ILE B CA 1
ATOM 10591 C C . ILE B 1 454 ? 71.936 29.944 65.343 1.00 48.29 451 ILE B C 1
ATOM 10592 O O . ILE B 1 454 ? 71.421 29.014 64.714 1.00 40.99 451 ILE B O 1
ATOM 10597 N N . ASP B 1 455 ? 73.244 30.062 65.528 1.00 46.26 452 ASP B N 1
ATOM 10598 C CA . ASP B 1 455 ? 74.202 29.050 65.107 1.00 48.66 452 ASP B CA 1
ATOM 10599 C C . ASP B 1 455 ? 74.495 28.110 66.270 1.00 54.78 452 ASP B C 1
ATOM 10600 O O . ASP B 1 455 ? 74.008 28.323 67.383 1.00 52.74 452 ASP B O 1
ATOM 10605 N N . PRO B 1 456 ? 75.265 27.035 66.050 1.00 50.29 453 PRO B N 1
ATOM 10606 C CA . PRO B 1 456 ? 75.549 26.108 67.162 1.00 43.33 453 PRO B CA 1
ATOM 10607 C C . PRO B 1 456 ? 76.120 26.764 68.412 1.00 57.64 453 PRO B C 1
ATOM 10608 O O . PRO B 1 456 ? 75.834 26.298 69.524 1.00 55.21 453 PRO B O 1
ATOM 10612 N N . THR B 1 457 ? 76.911 27.828 68.276 1.00 55.69 454 THR B N 1
ATOM 10613 C CA . THR B 1 457 ? 77.473 28.484 69.450 1.00 53.80 454 THR B CA 1
ATOM 10614 C C . THR B 1 457 ? 76.465 29.360 70.183 1.00 51.82 454 THR B C 1
ATOM 10615 O O . THR B 1 457 ? 76.775 29.844 71.277 1.00 53.27 454 THR B O 1
ATOM 10619 N N . GLY B 1 458 ? 75.280 29.573 69.618 1.00 46.70 455 GLY B N 1
ATOM 10620 C CA . GLY B 1 458 ? 74.291 30.443 70.220 1.00 49.27 455 GLY B CA 1
ATOM 10621 C C . GLY B 1 458 ? 74.350 31.885 69.774 1.00 47.52 455 GLY B C 1
ATOM 10622 O O . GLY B 1 458 ? 73.620 32.718 70.325 1.00 59.85 455 GLY B O 1
ATOM 10623 N N . LYS B 1 459 ? 75.199 32.210 68.803 1.00 55.68 456 LYS B N 1
ATOM 10624 C CA . LYS B 1 459 ? 75.276 33.563 68.274 1.00 60.62 456 LYS B CA 1
ATOM 10625 C C . LYS B 1 459 ? 74.087 33.829 67.359 1.00 53.25 456 LYS B C 1
ATOM 10626 O O . LYS B 1 459 ? 73.751 33.002 66.506 1.00 47.37 456 LYS B O 1
ATOM 10632 N N . ALA B 1 460 ? 73.450 34.983 67.541 1.00 46.46 457 ALA B N 1
ATOM 10633 C CA . ALA B 1 460 ? 72.295 35.336 66.728 1.00 45.67 457 ALA B CA 1
ATOM 10634 C C . ALA B 1 460 ? 72.720 35.612 65.291 1.00 51.96 457 ALA B C 1
ATOM 10635 O O . ALA B 1 460 ? 73.707 36.313 65.045 1.00 60.58 457 ALA B O 1
ATOM 10637 N N . VAL B 1 461 ? 71.971 35.054 64.343 1.00 52.59 458 VAL B N 1
ATOM 10638 C CA . VAL B 1 461 ? 72.227 35.227 62.919 1.00 49.66 458 VAL B CA 1
ATOM 10639 C C . VAL B 1 461 ? 71.169 36.159 62.348 1.00 53.07 458 VAL B C 1
ATOM 10640 O O . VAL B 1 461 ? 69.977 36.018 62.646 1.00 51.38 458 VAL B O 1
ATOM 10644 N N . ALA B 1 462 ? 71.609 37.115 61.533 1.00 53.79 459 ALA B N 1
ATOM 10645 C CA . ALA B 1 462 ? 70.684 38.043 60.899 1.00 48.80 459 ALA B CA 1
ATOM 10646 C C . ALA B 1 462 ? 69.728 37.294 59.977 1.00 44.62 459 ALA B C 1
ATOM 10647 O O . ALA B 1 462 ? 70.120 36.355 59.278 1.00 40.61 459 ALA B O 1
ATOM 10649 N N . SER B 1 463 ? 68.467 37.713 59.981 1.00 41.82 460 SER B N 1
ATOM 10650 C CA . SER B 1 463 ? 67.426 37.032 59.218 1.00 49.13 460 SER B CA 1
ATOM 10651 C C . SER B 1 463 ? 66.215 37.952 59.118 1.00 50.15 460 SER B C 1
ATOM 10652 O O . SER B 1 463 ? 66.211 39.071 59.640 1.00 50.29 460 SER B O 1
ATOM 10655 N N . ARG B 1 464 ? 65.183 37.464 58.436 1.00 52.69 461 ARG B N 1
ATOM 10656 C CA . ARG B 1 464 ? 63.915 38.164 58.314 1.00 52.16 461 ARG B CA 1
ATOM 10657 C C . ARG B 1 464 ? 62.792 37.141 58.255 1.00 53.93 461 ARG B C 1
ATOM 10658 O O . ARG B 1 464 ? 62.900 36.130 57.553 1.00 49.62 461 ARG B O 1
ATOM 10666 N N . ILE B 1 465 ? 61.722 37.399 59.002 1.00 58.30 462 ILE B N 1
ATOM 10667 C CA . ILE B 1 465 ? 60.538 36.548 58.971 1.00 59.89 462 ILE B CA 1
ATOM 10668 C C . ILE B 1 465 ? 59.718 36.941 57.746 1.00 63.81 462 ILE B C 1
ATOM 10669 O O . ILE B 1 465 ? 59.079 37.995 57.726 1.00 64.82 462 ILE B O 1
ATOM 10674 N N . VAL B 1 466 ? 59.739 36.093 56.720 1.00 59.09 463 VAL B N 1
ATOM 10675 C CA . VAL B 1 466 ? 59.054 36.413 55.470 1.00 55.99 463 VAL B CA 1
ATOM 10676 C C . VAL B 1 466 ? 57.548 36.249 55.622 1.00 56.63 463 VAL B C 1
ATOM 10677 O O . VAL B 1 466 ? 56.780 37.203 55.447 1.00 65.08 463 VAL B O 1
ATOM 10681 N N . LYS B 1 467 ? 57.102 35.038 55.949 1.00 51.65 464 LYS B N 1
ATOM 10682 C CA . LYS B 1 467 ? 55.679 34.748 56.024 1.00 58.51 464 LYS B CA 1
ATOM 10683 C C . LYS B 1 467 ? 55.451 33.593 56.988 1.00 56.19 464 LYS B C 1
ATOM 10684 O O . LYS B 1 467 ? 56.385 32.891 57.385 1.00 54.37 464 LYS B O 1
ATOM 10690 N N . GLU B 1 468 ? 54.188 33.407 57.364 1.00 50.49 465 GLU B N 1
ATOM 10691 C CA . GLU B 1 468 ? 53.769 32.278 58.179 1.00 51.92 465 GLU B CA 1
ATOM 10692 C C . GLU B 1 468 ? 52.570 31.611 57.522 1.00 53.60 465 GLU B C 1
ATOM 10693 O O . GLU B 1 468 ? 51.767 32.264 56.849 1.00 54.36 465 GLU B O 1
ATOM 10699 N N . ASP B 1 469 ? 52.458 30.299 57.715 1.00 52.54 466 ASP B N 1
ATOM 10700 C CA . ASP B 1 469 ? 51.431 29.514 57.042 1.00 50.64 466 ASP B CA 1
ATOM 10701 C C . ASP B 1 469 ? 50.940 28.409 57.962 1.00 46.23 466 ASP B C 1
ATOM 10702 O O . ASP B 1 469 ? 51.746 27.696 58.566 1.00 47.14 466 ASP B O 1
ATOM 10707 N N . VAL B 1 470 ? 49.621 28.275 58.066 1.00 40.40 467 VAL B N 1
ATOM 10708 C CA . VAL B 1 470 ? 48.978 27.180 58.784 1.00 48.02 467 VAL B CA 1
ATOM 10709 C C . VAL B 1 470 ? 48.311 26.290 57.746 1.00 49.95 467 VAL B C 1
ATOM 10710 O O . VAL B 1 470 ? 47.472 26.759 56.968 1.00 55.18 467 VAL B O 1
ATOM 10714 N N . ARG B 1 471 ? 48.683 25.013 57.725 1.00 47.04 468 ARG B N 1
ATOM 10715 C CA . ARG B 1 471 ? 48.181 24.116 56.694 1.00 51.11 468 ARG B CA 1
ATOM 10716 C C . ARG B 1 471 ? 48.232 22.680 57.192 1.00 48.02 468 ARG B C 1
ATOM 10717 O O . ARG B 1 471 ? 48.842 22.372 58.219 1.00 50.41 468 ARG B O 1
ATOM 10725 N N . PHE B 1 472 ? 47.582 21.803 56.433 1.00 50.70 469 PHE B N 1
ATOM 10726 C CA . PHE B 1 472 ? 47.608 20.375 56.707 1.00 40.53 469 PHE B CA 1
ATOM 10727 C C . PHE B 1 472 ? 48.946 19.779 56.283 1.00 39.90 469 PHE B C 1
ATOM 10728 O O . PHE B 1 472 ? 49.597 20.255 55.350 1.00 44.91 469 PHE B O 1
ATOM 10736 N N . GLY B 1 473 ? 49.357 18.729 56.988 1.00 40.26 470 GLY B N 1
ATOM 10737 C CA . GLY B 1 473 ? 50.581 18.024 56.663 1.00 41.06 470 GLY B CA 1
ATOM 10738 C C . GLY B 1 473 ? 50.508 16.606 57.181 1.00 47.76 470 GLY B C 1
ATOM 10739 O O . GLY B 1 473 ? 49.535 16.206 57.824 1.00 58.66 470 GLY B O 1
ATOM 10740 N N . TYR B 1 474 ? 51.558 15.842 56.894 1.00 44.94 471 TYR B N 1
ATOM 10741 C CA . TYR B 1 474 ? 51.608 14.450 57.318 1.00 44.39 471 TYR B CA 1
ATOM 10742 C C . TYR B 1 474 ? 53.044 13.955 57.250 1.00 47.88 471 TYR B C 1
ATOM 10743 O O . TYR B 1 474 ? 53.875 14.491 56.512 1.00 49.53 471 TYR B O 1
ATOM 10752 N N . ASP B 1 475 ? 53.320 12.918 58.036 1.00 46.32 472 ASP B N 1
ATOM 10753 C CA . ASP B 1 475 ? 54.589 12.212 58.007 1.00 52.18 472 ASP B CA 1
ATOM 10754 C C . ASP B 1 475 ? 54.360 10.785 57.530 1.00 51.93 472 ASP B C 1
ATOM 10755 O O . ASP B 1 475 ? 53.330 10.172 57.826 1.00 47.29 472 ASP B O 1
ATOM 10760 N N . LEU B 1 476 ? 55.325 10.262 56.780 1.00 49.42 473 LEU B N 1
ATOM 10761 C CA . LEU B 1 476 ? 55.281 8.871 56.347 1.00 50.44 473 LEU B CA 1
ATOM 10762 C C . LEU B 1 476 ? 56.431 8.112 56.996 1.00 55.14 473 LEU B C 1
ATOM 10763 O O . LEU B 1 476 ? 57.494 7.951 56.382 1.00 61.46 473 LEU B O 1
ATOM 10768 N N . PRO B 1 477 ? 56.263 7.646 58.233 1.00 52.27 474 PRO B N 1
ATOM 10769 C CA . PRO B 1 477 ? 57.361 6.960 58.919 1.00 51.30 474 PRO B CA 1
ATOM 10770 C C . PRO B 1 477 ? 57.736 5.664 58.219 1.00 54.82 474 PRO B C 1
ATOM 10771 O O . PRO B 1 477 ? 56.941 5.058 57.498 1.00 56.72 474 PRO B O 1
ATOM 10775 N N . LYS B 1 478 ? 58.978 5.239 58.444 1.00 58.90 475 LYS B N 1
ATOM 10776 C CA . LYS B 1 478 ? 59.475 3.989 57.886 1.00 58.17 475 LYS B CA 1
ATOM 10777 C C . LYS B 1 478 ? 59.044 2.769 58.688 1.00 65.82 475 LYS B C 1
ATOM 10778 O O . LYS B 1 478 ? 59.346 1.643 58.278 1.00 70.00 475 LYS B O 1
ATOM 10784 N N . ASP B 1 479 ? 58.346 2.961 59.811 1.00 72.57 476 ASP B N 1
ATOM 10785 C CA . ASP B 1 479 ? 57.978 1.842 60.668 1.00 73.44 476 ASP B CA 1
ATOM 10786 C C . ASP B 1 479 ? 56.562 1.951 61.223 1.00 63.83 476 ASP B C 1
ATOM 10787 O O . ASP B 1 479 ? 56.191 1.142 62.084 1.00 65.54 476 ASP B O 1
ATOM 10792 N N . ALA B 1 480 ? 55.760 2.911 60.770 1.00 61.53 477 ALA B N 1
ATOM 10793 C CA . ALA B 1 480 ? 54.414 3.078 61.299 1.00 63.95 477 ALA B CA 1
ATOM 10794 C C . ALA B 1 480 ? 53.508 3.654 60.221 1.00 58.13 477 ALA B C 1
ATOM 10795 O O . ALA B 1 480 ? 53.949 4.003 59.123 1.00 47.35 477 ALA B O 1
ATOM 10797 N N . PHE B 1 481 ? 52.224 3.750 60.559 1.00 59.76 478 PHE B N 1
ATOM 10798 C CA . PHE B 1 481 ? 51.207 4.281 59.665 1.00 51.97 478 PHE B CA 1
ATOM 10799 C C . PHE B 1 481 ? 51.432 5.777 59.429 1.00 53.00 478 PHE B C 1
ATOM 10800 O O . PHE B 1 481 ? 52.225 6.432 60.112 1.00 58.01 478 PHE B O 1
ATOM 10808 N N . ARG B 1 482 ? 50.726 6.314 58.434 1.00 56.88 479 ARG B N 1
ATOM 10809 C CA . ARG B 1 482 ? 50.782 7.745 58.170 1.00 54.85 479 ARG B CA 1
ATOM 10810 C C . ARG B 1 482 ? 50.270 8.522 59.377 1.00 50.82 479 ARG B C 1
ATOM 10811 O O . ARG B 1 482 ? 49.354 8.082 60.078 1.00 54.12 479 ARG B O 1
ATOM 10819 N N . GLN B 1 483 ? 50.874 9.681 59.626 1.00 54.23 480 GLN B N 1
ATOM 10820 C CA . GLN B 1 483 ? 50.501 10.524 60.762 1.00 58.92 480 GLN B CA 1
ATOM 10821 C C . GLN B 1 483 ? 50.123 11.913 60.271 1.00 54.77 480 GLN B C 1
ATOM 10822 O O . GLN B 1 483 ? 51.011 12.724 59.952 1.00 50.58 480 GLN B O 1
ATOM 10828 N N . PRO B 1 484 ? 48.834 12.237 60.196 1.00 50.18 481 PRO B N 1
ATOM 10829 C CA . PRO B 1 484 ? 48.418 13.567 59.746 1.00 43.39 481 PRO B CA 1
ATOM 10830 C C . PRO B 1 484 ? 48.376 14.581 60.878 1.00 43.19 481 PRO B C 1
ATOM 10831 O O . PRO B 1 484 ? 48.188 14.245 62.049 1.00 43.99 481 PRO B O 1
ATOM 10835 N N . TYR B 1 485 ? 48.543 15.850 60.507 1.00 44.16 482 TYR B N 1
ATOM 10836 C CA . TYR B 1 485 ? 48.574 16.914 61.500 1.00 42.56 482 TYR B CA 1
ATOM 10837 C C . TYR B 1 485 ? 48.232 18.248 60.852 1.00 44.75 482 TYR B C 1
ATOM 10838 O O . TYR B 1 485 ? 48.247 18.392 59.627 1.00 49.94 482 TYR B O 1
ATOM 10847 N N . MET B 1 486 ? 47.912 19.218 61.705 1.00 42.39 483 MET B N 1
ATOM 10848 C CA . MET B 1 486 ? 47.846 20.627 61.339 1.00 42.02 483 MET B CA 1
ATOM 10849 C C . MET B 1 486 ? 49.045 21.328 61.958 1.00 50.43 483 MET B C 1
ATOM 10850 O O . MET B 1 486 ? 49.325 21.149 63.149 1.00 55.46 483 MET B O 1
ATOM 10855 N N . ALA B 1 487 ? 49.757 22.115 61.156 1.00 40.97 484 ALA B N 1
ATOM 10856 C CA . ALA B 1 487 ? 51.006 22.714 61.600 1.00 47.87 484 ALA B CA 1
ATOM 10857 C C . ALA B 1 487 ? 51.068 24.174 61.176 1.00 46.78 484 ALA B C 1
ATOM 10858 O O . ALA B 1 487 ? 50.365 24.610 60.262 1.00 57.64 484 ALA B O 1
ATOM 10860 N N . LYS B 1 488 ? 51.921 24.927 61.866 1.00 40.56 485 LYS B N 1
ATOM 10861 C CA . LYS B 1 488 ? 52.231 26.307 61.517 1.00 40.43 485 LYS B CA 1
ATOM 10862 C C . LYS B 1 488 ? 53.689 26.388 61.089 1.00 43.06 485 LYS B C 1
ATOM 10863 O O . LYS B 1 488 ? 54.568 25.837 61.760 1.00 43.72 485 LYS B O 1
ATOM 10869 N N . TYR B 1 489 ? 53.942 27.071 59.975 1.00 47.84 486 TYR B N 1
ATOM 10870 C CA . TYR B 1 489 ? 55.270 27.151 59.385 1.00 43.34 486 TYR B CA 1
ATOM 10871 C C . TYR B 1 489 ? 55.724 28.600 59.310 1.00 50.38 486 TYR B C 1
ATOM 10872 O O . TYR B 1 489 ? 54.940 29.490 58.968 1.00 58.56 486 TYR B O 1
ATOM 10881 N N . LEU B 1 490 ? 56.994 28.831 59.627 1.00 43.70 487 LEU B N 1
ATOM 10882 C CA . LEU B 1 490 ? 57.634 30.127 59.452 1.00 40.63 487 LEU B CA 1
ATOM 10883 C C . LEU B 1 490 ? 58.683 30.018 58.357 1.00 42.96 487 LEU B C 1
ATOM 10884 O O . LEU B 1 490 ? 59.512 29.102 58.377 1.00 51.48 487 LEU B O 1
ATOM 10889 N N . THR B 1 491 ? 58.643 30.944 57.404 1.00 41.99 488 THR B N 1
ATOM 10890 C CA . THR B 1 491 ? 59.637 31.019 56.342 1.00 50.85 488 THR B CA 1
ATOM 10891 C C . THR B 1 491 ? 60.649 32.101 56.698 1.00 49.55 488 THR B C 1
ATOM 10892 O O . THR B 1 491 ? 60.295 33.282 56.780 1.00 48.63 488 THR B O 1
ATOM 10896 N N . VAL B 1 492 ? 61.900 31.698 56.906 1.00 47.08 489 VAL B N 1
ATOM 10897 C CA . VAL B 1 492 ? 62.955 32.590 57.369 1.00 54.46 489 VAL B CA 1
ATOM 10898 C C . VAL B 1 492 ? 63.956 32.806 56.243 1.00 53.17 489 VAL B C 1
ATOM 10899 O O . VAL B 1 492 ? 64.358 31.854 55.564 1.00 53.19 489 VAL B O 1
ATOM 10903 N N . GLU B 1 493 ? 64.368 34.057 56.060 1.00 47.07 490 GLU B N 1
ATOM 10904 C CA . GLU B 1 493 ? 65.313 34.433 55.017 1.00 49.93 490 GLU B CA 1
ATOM 10905 C C . GLU B 1 493 ? 66.706 34.576 55.616 1.00 51.00 490 GLU B C 1
ATOM 10906 O O . GLU B 1 493 ? 66.889 35.285 56.611 1.00 41.83 490 GLU B O 1
ATOM 10912 N N . LEU B 1 494 ? 67.683 33.905 55.011 1.00 52.50 491 LEU B N 1
ATOM 10913 C CA . LEU B 1 494 ? 69.061 33.933 55.478 1.00 53.62 491 LEU B CA 1
ATOM 10914 C C . LEU B 1 494 ? 69.974 34.470 54.383 1.00 53.38 491 LEU B C 1
ATOM 10915 O O . LEU B 1 494 ? 69.705 34.308 53.190 1.00 54.72 491 LEU B O 1
ATOM 10920 N N . SER B 1 495 ? 71.059 35.114 54.803 1.00 44.20 492 SER B N 1
ATOM 10921 C CA . SER B 1 495 ? 72.063 35.664 53.896 1.00 43.12 492 SER B CA 1
ATOM 10922 C C . SER B 1 495 ? 73.320 34.806 54.024 1.00 45.32 492 SER B C 1
ATOM 10923 O O . SER B 1 495 ? 74.160 35.033 54.896 1.00 53.26 492 SER B O 1
ATOM 10926 N N . VAL B 1 496 ? 73.440 33.815 53.148 1.00 46.93 493 VAL B N 1
ATOM 10927 C CA . VAL B 1 496 ? 74.578 32.903 53.152 1.00 40.29 493 VAL B CA 1
ATOM 10928 C C . VAL B 1 496 ? 75.666 33.482 52.257 1.00 46.36 493 VAL B C 1
ATOM 10929 O O . VAL B 1 496 ? 75.440 33.722 51.066 1.00 46.41 493 VAL B O 1
ATOM 10933 N N . LYS B 1 497 ? 76.847 33.704 52.829 1.00 46.31 494 LYS B N 1
ATOM 10934 C CA . LYS B 1 497 ? 77.964 34.327 52.126 1.00 45.27 494 LYS B CA 1
ATOM 10935 C C . LYS B 1 497 ? 79.101 33.321 52.000 1.00 47.65 494 LYS B C 1
ATOM 10936 O O . LYS B 1 497 ? 79.717 32.941 53.003 1.00 49.82 494 LYS B O 1
ATOM 10942 N N . GLU B 1 498 ? 79.371 32.895 50.765 1.00 54.30 495 GLU B N 1
ATOM 10943 C CA . GLU B 1 498 ? 80.540 32.077 50.434 1.00 56.77 495 GLU B CA 1
ATOM 10944 C C . GLU B 1 498 ? 80.583 30.788 51.255 1.00 49.98 495 GLU B C 1
ATOM 10945 O O . GLU B 1 498 ? 81.578 30.475 51.912 1.00 52.88 495 GLU B O 1
ATOM 10951 N N . MET B 1 499 ? 79.490 30.030 51.211 1.00 47.05 496 MET B N 1
ATOM 10952 C CA . MET B 1 499 ? 79.462 28.745 51.897 1.00 36.07 496 MET B CA 1
ATOM 10953 C C . MET B 1 499 ? 80.397 27.767 51.196 1.00 44.56 496 MET B C 1
ATOM 10954 O O . MET B 1 499 ? 80.410 27.679 49.963 1.00 44.79 496 MET B O 1
ATOM 10959 N N . ALA B 1 500 ? 81.185 27.038 51.985 1.00 40.53 497 ALA B N 1
ATOM 10960 C CA . ALA B 1 500 ? 82.198 26.157 51.426 1.00 46.40 497 ALA B CA 1
ATOM 10961 C C . ALA B 1 500 ? 81.551 25.054 50.588 1.00 50.66 497 ALA B C 1
ATOM 10962 O O . ALA B 1 500 ? 80.425 24.631 50.864 1.00 61.79 497 ALA B O 1
ATOM 10964 N N . PRO B 1 501 ? 82.238 24.581 49.547 1.00 48.30 498 PRO B N 1
ATOM 10965 C CA . PRO B 1 501 ? 81.682 23.500 48.726 1.00 39.82 498 PRO B CA 1
ATOM 10966 C C . PRO B 1 501 ? 81.505 22.216 49.521 1.00 35.63 498 PRO B C 1
ATOM 10967 O O . PRO B 1 501 ? 82.295 21.900 50.413 1.00 37.50 498 PRO B O 1
ATOM 10971 N N . PHE B 1 502 ? 80.454 21.478 49.173 1.00 35.51 499 PHE B N 1
ATOM 10972 C CA . PHE B 1 502 ? 80.132 20.174 49.755 1.00 35.48 499 PHE B CA 1
ATOM 10973 C C . PHE B 1 502 ? 80.287 20.187 51.275 1.00 44.83 499 PHE B C 1
ATOM 10974 O O . PHE B 1 502 ? 81.069 19.443 51.866 1.00 44.16 499 PHE B O 1
ATOM 10982 N N . SER B 1 503 ? 79.512 21.068 51.899 1.00 41.52 500 SER B N 1
ATOM 10983 C CA . SER B 1 503 ? 79.505 21.216 53.342 1.00 44.38 500 SER B CA 1
ATOM 10984 C C . SER B 1 503 ? 78.067 21.408 53.799 1.00 53.03 500 SER B C 1
ATOM 10985 O O . SER B 1 503 ? 77.149 21.562 52.988 1.00 49.85 500 SER B O 1
ATOM 10988 N N . TRP B 1 504 ? 77.870 21.386 55.115 1.00 46.29 501 TRP B N 1
ATOM 10989 C CA . TRP B 1 504 ? 76.573 21.711 55.687 1.00 45.90 501 TRP B CA 1
ATOM 10990 C C . TRP B 1 504 ? 76.766 22.529 56.954 1.00 48.27 501 TRP B C 1
ATOM 10991 O O . TRP B 1 504 ? 77.746 22.358 57.683 1.00 49.11 501 TRP B O 1
ATOM 11002 N N . ASP B 1 505 ? 75.817 23.431 57.199 1.00 42.99 502 ASP B N 1
ATOM 11003 C CA . ASP B 1 505 ? 75.802 24.272 58.386 1.00 47.66 502 ASP B CA 1
ATOM 11004 C C . ASP B 1 505 ? 74.462 24.123 59.086 1.00 50.79 502 ASP B C 1
ATOM 11005 O O . ASP B 1 505 ? 73.413 24.106 58.436 1.00 49.15 502 ASP B O 1
ATOM 11010 N N . SER B 1 506 ? 74.502 24.016 60.408 1.00 45.65 503 SER B N 1
ATOM 11011 C CA . SER B 1 506 ? 73.304 23.852 61.216 1.00 39.90 503 SER B CA 1
ATOM 11012 C C . SER B 1 506 ? 72.916 25.168 61.876 1.00 42.00 503 SER B C 1
ATOM 11013 O O . SER B 1 506 ? 73.772 25.963 62.269 1.00 38.78 503 SER B O 1
ATOM 11016 N N . PHE B 1 507 ? 71.607 25.393 61.984 1.00 45.14 504 PHE B N 1
ATOM 11017 C CA . PHE B 1 507 ? 71.055 26.561 62.654 1.00 45.01 504 PHE B CA 1
ATOM 11018 C C . PHE B 1 507 ? 69.800 26.133 63.402 1.00 50.82 504 PHE B C 1
ATOM 11019 O O . PHE B 1 507 ? 69.425 24.957 63.405 1.00 41.33 504 PHE B O 1
ATOM 11027 N N . ALA B 1 508 ? 69.136 27.097 64.034 1.00 39.78 505 ALA B N 1
ATOM 11028 C CA . ALA B 1 508 ? 67.897 26.802 64.738 1.00 40.22 505 ALA B CA 1
ATOM 11029 C C . ALA B 1 508 ? 67.097 28.082 64.907 1.00 44.50 505 ALA B C 1
ATOM 11030 O O . ALA B 1 508 ? 67.648 29.185 64.931 1.00 40.93 505 ALA B O 1
ATOM 11032 N N . LEU B 1 509 ? 65.783 27.916 65.013 1.00 47.52 506 LEU B N 1
ATOM 11033 C CA . LEU B 1 509 ? 64.875 28.999 65.362 1.00 52.21 506 LEU B CA 1
ATOM 11034 C C . LEU B 1 509 ? 64.559 28.923 66.849 1.00 52.49 506 LEU B C 1
ATOM 11035 O O . LEU B 1 509 ? 64.223 27.850 67.361 1.00 54.10 506 LEU B O 1
ATOM 11040 N N . ILE B 1 510 ? 64.681 30.056 67.539 1.00 51.37 507 ILE B N 1
ATOM 11041 C CA . ILE B 1 510 ? 64.288 30.172 68.935 1.00 44.95 507 ILE B CA 1
ATOM 11042 C C . ILE B 1 510 ? 63.437 31.423 69.087 1.00 50.61 507 ILE B C 1
ATOM 11043 O O . ILE B 1 510 ? 63.499 32.349 68.275 1.00 58.63 507 ILE B O 1
ATOM 11048 N N . GLN B 1 511 ? 62.628 31.439 70.142 1.00 51.50 508 GLN B N 1
ATOM 11049 C CA . GLN B 1 511 ? 61.816 32.613 70.428 1.00 49.02 508 GLN B CA 1
ATOM 11050 C C . GLN B 1 511 ? 62.703 33.748 70.918 1.00 50.48 508 GLN B C 1
ATOM 11051 O O . GLN B 1 511 ? 63.572 33.549 71.771 1.00 55.64 508 GLN B O 1
ATOM 11057 N N . GLY B 1 512 ? 62.490 34.933 70.370 1.00 63.93 509 GLY B N 1
ATOM 11058 C CA . GLY B 1 512 ? 63.290 36.089 70.721 1.00 63.55 509 GLY B CA 1
ATOM 11059 C C . GLY B 1 512 ? 63.229 37.130 69.631 1.00 61.26 509 GLY B C 1
ATOM 11060 O O . GLY B 1 512 ? 62.705 36.900 68.541 1.00 71.07 509 GLY B O 1
ATOM 11061 N N . GLU B 1 513 ? 63.778 38.300 69.946 1.00 68.75 510 GLU B N 1
ATOM 11062 C CA . GLU B 1 513 ? 63.794 39.394 68.984 1.00 73.99 510 GLU B CA 1
ATOM 11063 C C . GLU B 1 513 ? 64.671 39.033 67.792 1.00 66.30 510 GLU B C 1
ATOM 11064 O O . GLU B 1 513 ? 65.840 38.669 67.954 1.00 62.60 510 GLU B O 1
ATOM 11070 N N . THR B 1 514 ? 64.103 39.130 66.592 1.00 67.09 511 THR B N 1
ATOM 11071 C CA . THR B 1 514 ? 64.842 38.792 65.383 1.00 71.87 511 THR B CA 1
ATOM 11072 C C . THR B 1 514 ? 65.952 39.806 65.137 1.00 71.48 511 THR B C 1
ATOM 11073 O O . THR B 1 514 ? 65.729 41.019 65.202 1.00 76.42 511 THR B O 1
ATOM 11077 N N . LYS B 1 515 ? 67.156 39.308 64.865 1.00 61.90 512 LYS B N 1
ATOM 11078 C CA . LYS B 1 515 ? 68.270 40.169 64.487 1.00 57.12 512 LYS B CA 1
ATOM 11079 C C . LYS B 1 515 ? 68.091 40.564 63.026 1.00 61.27 512 LYS B C 1
ATOM 11080 O O . LYS B 1 515 ? 68.248 39.732 62.127 1.00 63.40 512 LYS B O 1
ATOM 11086 N N . ALA B 1 516 ? 67.755 41.828 62.787 1.00 57.79 513 ALA B N 1
ATOM 11087 C CA . ALA B 1 516 ? 67.468 42.284 61.438 1.00 58.89 513 ALA B CA 1
ATOM 11088 C C . ALA B 1 516 ? 68.757 42.533 60.661 1.00 57.40 513 ALA B C 1
ATOM 11089 O O . ALA B 1 516 ? 69.835 42.724 61.231 1.00 64.01 513 ALA B O 1
ATOM 11091 N N . PHE B 1 517 ? 68.631 42.525 59.338 1.00 46.21 514 PHE B N 1
ATOM 11092 C CA . PHE B 1 517 ? 69.762 42.844 58.482 1.00 49.62 514 PHE B CA 1
ATOM 11093 C C . PHE B 1 517 ? 70.141 44.313 58.628 1.00 59.45 514 PHE B C 1
ATOM 11094 O O . PHE B 1 517 ? 69.287 45.184 58.818 1.00 56.53 514 PHE B O 1
ATOM 11102 N N . GLU B 1 518 ? 71.439 44.583 58.539 1.00 59.43 515 GLU B N 1
ATOM 11103 C CA . GLU B 1 518 ? 71.978 45.919 58.734 1.00 65.67 515 GLU B CA 1
ATOM 11104 C C . GLU B 1 518 ? 72.739 46.365 57.492 1.00 65.99 515 GLU B C 1
ATOM 11105 O O . GLU B 1 518 ? 73.238 45.548 56.714 1.00 67.34 515 GLU B O 1
ATOM 11111 N N . GLY B 1 519 ? 72.820 47.675 57.315 1.00 56.57 516 GLY B N 1
ATOM 11112 C CA . GLY B 1 519 ? 73.502 48.274 56.187 1.00 56.75 516 GLY B CA 1
ATOM 11113 C C . GLY B 1 519 ? 72.555 49.077 55.316 1.00 56.70 516 GLY B C 1
ATOM 11114 O O . GLY B 1 519 ? 71.347 49.137 55.544 1.00 55.19 516 GLY B O 1
ATOM 11115 N N . SER B 1 520 ? 73.140 49.704 54.300 1.00 51.02 517 SER B N 1
ATOM 11116 C CA . SER B 1 520 ? 72.363 50.503 53.365 1.00 53.85 517 SER B CA 1
ATOM 11117 C C . SER B 1 520 ? 71.479 49.612 52.501 1.00 47.56 517 SER B C 1
ATOM 11118 O O . SER B 1 520 ? 71.842 48.485 52.154 1.00 44.45 517 SER B O 1
ATOM 11121 N N . LEU B 1 521 ? 70.301 50.128 52.162 1.00 39.93 518 LEU B N 1
ATOM 11122 C CA . LEU B 1 521 ? 69.410 49.421 51.253 1.00 47.42 518 LEU B CA 1
ATOM 11123 C C . LEU B 1 521 ? 70.036 49.333 49.868 1.00 51.29 518 LEU B C 1
ATOM 11124 O O . LEU B 1 521 ? 70.686 50.273 49.402 1.00 53.82 518 LEU B O 1
ATOM 11129 N N . LEU B 1 522 ? 69.841 48.191 49.207 1.00 52.56 519 LEU B N 1
ATOM 11130 C CA . LEU B 1 522 ? 70.469 47.988 47.905 1.00 49.66 519 LEU B CA 1
ATOM 11131 C C . LEU B 1 522 ? 69.795 48.806 46.812 1.00 46.06 519 LEU B C 1
ATOM 11132 O O . LEU B 1 522 ? 70.461 49.233 45.863 1.00 53.88 519 LEU B O 1
ATOM 11137 N N . ALA B 1 523 ? 68.491 49.040 46.923 1.00 40.84 520 ALA B N 1
ATOM 11138 C CA . ALA B 1 523 ? 67.739 49.717 45.879 1.00 40.41 520 ALA B CA 1
ATOM 11139 C C . ALA B 1 523 ? 67.460 51.167 46.254 1.00 43.96 520 ALA B C 1
ATOM 11140 O O . ALA B 1 523 ? 67.370 51.523 47.432 1.00 48.49 520 ALA B O 1
ATOM 11142 N N . GLN B 1 524 ? 67.328 52.004 45.222 1.00 45.10 521 GLN B N 1
ATOM 11143 C CA . GLN B 1 524 ? 66.921 53.401 45.348 1.00 45.44 521 GLN B CA 1
ATOM 11144 C C . GLN B 1 524 ? 65.663 53.549 44.501 1.00 49.27 521 GLN B C 1
ATOM 11145 O O . GLN B 1 524 ? 65.731 53.960 43.333 1.00 48.57 521 GLN B O 1
ATOM 11151 N N . PRO B 1 525 ? 64.494 53.222 45.060 1.00 41.61 522 PRO B N 1
ATOM 11152 C CA . PRO B 1 525 ? 63.301 53.031 44.219 1.00 41.39 522 PRO B CA 1
ATOM 11153 C C . PRO B 1 525 ? 62.822 54.284 43.507 1.00 50.69 522 PRO B C 1
ATOM 11154 O O . PRO B 1 525 ? 62.100 54.159 42.509 1.00 42.88 522 PRO B O 1
ATOM 11158 N N . ALA B 1 526 ? 63.192 55.479 43.972 1.00 52.53 523 ALA B N 1
ATOM 11159 C CA . ALA B 1 526 ? 62.710 56.694 43.323 1.00 53.37 523 ALA B CA 1
ATOM 11160 C C . ALA B 1 526 ? 63.286 56.856 41.923 1.00 54.97 523 ALA B C 1
ATOM 11161 O O . ALA B 1 526 ? 62.634 57.439 41.049 1.00 53.79 523 ALA B O 1
ATOM 11163 N N . THR B 1 527 ? 64.496 56.350 41.687 1.00 55.93 524 THR B N 1
ATOM 11164 C CA . THR B 1 527 ? 65.142 56.434 40.384 1.00 61.15 524 THR B CA 1
ATOM 11165 C C . THR B 1 527 ? 65.214 55.081 39.685 1.00 56.79 524 THR B C 1
ATOM 11166 O O . THR B 1 527 ? 65.857 54.971 38.635 1.00 58.85 524 THR B O 1
ATOM 11170 N N . ASN B 1 528 ? 64.566 54.055 40.243 1.00 46.70 525 ASN B N 1
ATOM 11171 C CA . ASN B 1 528 ? 64.610 52.692 39.707 1.00 40.71 525 ASN B CA 1
ATOM 11172 C C . ASN B 1 528 ? 66.053 52.206 39.573 1.00 46.84 525 ASN B C 1
ATOM 11173 O O . ASN B 1 528 ? 66.497 51.780 38.505 1.00 43.08 525 ASN B O 1
ATOM 11178 N N . GLU B 1 529 ? 66.789 52.268 40.681 1.00 44.97 526 GLU B N 1
ATOM 11179 C CA . GLU B 1 529 ? 68.207 51.949 40.687 1.00 43.62 526 GLU B CA 1
ATOM 11180 C C . GLU B 1 529 ? 68.518 50.916 41.761 1.00 44.62 526 GLU B C 1
ATOM 11181 O O . GLU B 1 529 ? 67.806 50.786 42.760 1.00 47.23 526 GLU B O 1
ATOM 11187 N N . MET B 1 530 ? 69.598 50.172 41.525 1.00 41.92 527 MET B N 1
ATOM 11188 C CA . MET B 1 530 ? 70.147 49.212 42.472 1.00 42.81 527 MET B CA 1
ATOM 11189 C C . MET B 1 530 ? 71.662 49.282 42.386 1.00 49.36 527 MET B C 1
ATOM 11190 O O . MET B 1 530 ? 72.217 49.549 41.317 1.00 46.38 527 MET B O 1
ATOM 11195 N N . GLU B 1 531 ? 72.331 49.024 43.506 1.00 31.85 528 GLU B N 1
ATOM 11196 C CA . GLU B 1 531 ? 73.777 48.881 43.449 1.00 50.89 528 GLU B CA 1
ATOM 11197 C C . GLU B 1 531 ? 74.281 48.168 44.693 1.00 45.50 528 GLU B C 1
ATOM 11198 O O . GLU B 1 531 ? 73.675 48.236 45.764 1.00 51.81 528 GLU B O 1
ATOM 11204 N N . ASN B 1 532 ? 75.392 47.463 44.517 1.00 42.21 529 ASN B N 1
ATOM 11205 C CA . ASN B 1 532 ? 76.156 46.896 45.620 1.00 45.08 529 ASN B CA 1
ATOM 11206 C C . ASN B 1 532 ? 77.608 47.309 45.390 1.00 51.58 529 ASN B C 1
ATOM 11207 O O . ASN B 1 532 ? 77.893 48.304 44.714 1.00 52.11 529 ASN B O 1
ATOM 11212 N N . GLU B 1 533 ? 78.550 46.537 45.934 1.00 50.96 530 GLU B N 1
ATOM 11213 C CA . GLU B 1 533 ? 79.957 46.852 45.735 1.00 57.04 530 GLU B CA 1
ATOM 11214 C C . GLU B 1 533 ? 80.463 46.461 44.355 1.00 57.95 530 GLU B C 1
ATOM 11215 O O . GLU B 1 533 ? 81.571 46.866 43.988 1.00 57.68 530 GLU B O 1
ATOM 11221 N N . PHE B 1 534 ? 79.685 45.702 43.584 1.00 50.94 531 PHE B N 1
ATOM 11222 C CA . PHE B 1 534 ? 80.123 45.203 42.286 1.00 50.14 531 PHE B CA 1
ATOM 11223 C C . PHE B 1 534 ? 79.586 46.022 41.118 1.00 48.79 531 PHE B C 1
ATOM 11224 O O . PHE B 1 534 ? 80.360 46.453 40.258 1.00 55.47 531 PHE B O 1
ATOM 11232 N N . ILE B 1 535 ? 78.271 46.238 41.062 1.00 36.03 532 ILE B N 1
ATOM 11233 C CA . ILE B 1 535 ? 77.637 46.881 39.919 1.00 42.11 532 ILE B CA 1
ATOM 11234 C C . ILE B 1 535 ? 76.654 47.941 40.398 1.00 50.73 532 ILE B C 1
ATOM 11235 O O . ILE B 1 535 ? 76.187 47.925 41.538 1.00 56.28 532 ILE B O 1
ATOM 11240 N N . GLN B 1 536 ? 76.346 48.871 39.497 1.00 49.92 533 GLN B N 1
ATOM 11241 C CA . GLN B 1 536 ? 75.292 49.860 39.691 1.00 45.94 533 GLN B CA 1
ATOM 11242 C C . GLN B 1 536 ? 74.312 49.713 38.537 1.00 44.79 533 GLN B C 1
ATOM 11243 O O . GLN B 1 536 ? 74.706 49.815 37.370 1.00 49.20 533 GLN B O 1
ATOM 11249 N N . VAL B 1 537 ? 73.045 49.467 38.859 1.00 41.82 534 VAL B N 1
ATOM 11250 C CA . VAL B 1 537 ? 72.032 49.116 37.871 1.00 32.73 534 VAL B CA 1
ATOM 11251 C C . VAL B 1 537 ? 70.998 50.231 37.794 1.00 38.06 534 VAL B C 1
ATOM 11252 O O . VAL B 1 537 ? 70.523 50.719 38.826 1.00 41.49 534 VAL B O 1
ATOM 11256 N N . LYS B 1 538 ? 70.654 50.628 36.570 1.00 43.94 535 LYS B N 1
ATOM 11257 C CA . LYS B 1 538 ? 69.605 51.603 36.305 1.00 45.10 535 LYS B CA 1
ATOM 11258 C C . LYS B 1 538 ? 68.613 50.993 35.328 1.00 46.04 535 LYS B C 1
ATOM 11259 O O . LYS B 1 538 ? 69.010 50.484 34.276 1.00 44.97 535 LYS B O 1
ATOM 11265 N N . ILE B 1 539 ? 67.332 51.037 35.676 1.00 46.13 536 ILE B N 1
ATOM 11266 C CA . ILE B 1 539 ? 66.270 50.516 34.825 1.00 41.64 536 ILE B CA 1
ATOM 11267 C C . ILE B 1 539 ? 65.673 51.692 34.064 1.00 42.33 536 ILE B C 1
ATOM 11268 O O . ILE B 1 539 ? 65.027 52.562 34.656 1.00 42.11 536 ILE B O 1
ATOM 11273 N N . GLU B 1 540 ? 65.887 51.720 32.751 1.00 46.91 537 GLU B N 1
ATOM 11274 C CA . GLU B 1 540 ? 65.416 52.827 31.934 1.00 38.91 537 GLU B CA 1
ATOM 11275 C C . GLU B 1 540 ? 63.899 52.753 31.754 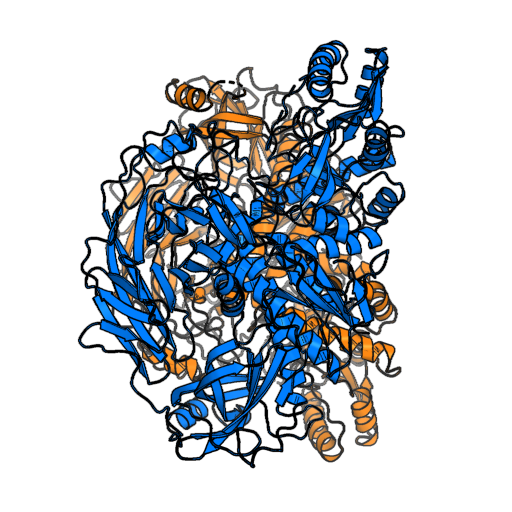1.00 41.39 537 GLU B C 1
ATOM 11276 O O . GLU B 1 540 ? 63.238 51.792 32.161 1.00 41.19 537 GLU B O 1
ATOM 11282 N N . ASN B 1 541 ? 63.347 53.796 31.124 1.00 38.97 538 ASN B N 1
ATOM 11283 C CA . ASN B 1 541 ? 61.901 53.883 30.945 1.00 41.08 538 ASN B CA 1
ATOM 11284 C C . ASN B 1 541 ? 61.358 52.732 30.106 1.00 46.31 538 ASN B C 1
ATOM 11285 O O . ASN B 1 541 ? 60.241 52.261 30.350 1.00 51.06 538 ASN B O 1
ATOM 11290 N N . ASN B 1 542 ? 62.123 52.264 29.120 1.00 42.81 539 ASN B N 1
ATOM 11291 C CA . ASN B 1 542 ? 61.672 51.155 28.289 1.00 42.05 539 ASN B CA 1
ATOM 11292 C C . ASN B 1 542 ? 61.870 49.798 28.951 1.00 40.38 539 ASN B C 1
ATOM 11293 O O . ASN B 1 542 ? 61.568 48.774 28.329 1.00 39.70 539 ASN B O 1
ATOM 11298 N N . GLY B 1 543 ? 62.371 49.763 30.184 1.00 46.60 540 GLY B N 1
ATOM 11299 C CA . GLY B 1 543 ? 62.618 48.518 30.876 1.00 40.58 540 GLY B CA 1
ATOM 11300 C C . GLY B 1 543 ? 63.993 47.930 30.666 1.00 42.19 540 GLY B C 1
ATOM 11301 O O . GLY B 1 543 ? 64.305 46.900 31.276 1.00 39.29 540 GLY B O 1
ATOM 11302 N N . SER B 1 544 ? 64.823 48.542 29.827 1.00 42.61 541 SER B N 1
ATOM 11303 C CA . SER B 1 544 ? 66.172 48.046 29.614 1.00 41.69 541 SER B CA 1
ATOM 11304 C C . SER B 1 544 ? 67.074 48.436 30.781 1.00 45.49 541 SER B C 1
ATOM 11305 O O . SER B 1 544 ? 66.764 49.331 31.572 1.00 42.14 541 SER B O 1
ATOM 11308 N N . LEU B 1 545 ? 68.210 47.752 30.874 1.00 43.32 542 LEU B N 1
ATOM 11309 C CA . LEU B 1 545 ? 69.143 47.916 31.980 1.00 38.88 542 LEU B CA 1
ATOM 11310 C C . LEU B 1 545 ? 70.397 48.641 31.511 1.00 45.24 542 LEU B C 1
ATOM 11311 O O . LEU B 1 545 ? 70.974 48.290 30.474 1.00 42.06 542 LEU B O 1
ATOM 11316 N N . THR B 1 546 ? 70.813 49.647 32.276 1.00 44.37 543 THR B N 1
ATOM 11317 C CA . THR B 1 546 ? 72.119 50.276 32.132 1.00 41.62 543 THR B CA 1
ATOM 11318 C C . THR B 1 546 ? 72.936 49.929 33.369 1.00 50.75 543 THR B C 1
ATOM 11319 O O . THR B 1 546 ? 72.580 50.329 34.484 1.00 56.07 543 THR B O 1
ATOM 11323 N N . ILE B 1 547 ? 74.018 49.182 33.176 1.00 42.20 544 ILE B N 1
ATOM 11324 C CA . ILE B 1 547 ? 74.806 48.647 34.277 1.00 37.92 544 ILE B CA 1
ATOM 11325 C C . ILE B 1 547 ? 76.218 49.207 34.200 1.00 47.52 544 ILE B C 1
ATOM 11326 O O . ILE B 1 547 ? 76.819 49.260 33.121 1.00 54.25 544 ILE B O 1
ATOM 11331 N N . ALA B 1 548 ? 76.745 49.623 35.348 1.00 46.31 545 ALA B N 1
ATOM 11332 C CA . ALA B 1 548 ? 78.115 50.102 35.473 1.00 41.01 545 ALA B CA 1
ATOM 11333 C C . ALA B 1 548 ? 78.895 49.134 36.351 1.00 46.80 545 ALA B C 1
ATOM 11334 O O . ALA B 1 548 ? 78.508 48.883 37.498 1.00 55.78 545 ALA B O 1
ATOM 11336 N N . ASP B 1 549 ? 79.986 48.593 35.816 1.00 46.51 546 ASP B N 1
ATOM 11337 C CA . ASP B 1 549 ? 80.876 47.730 36.586 1.00 51.58 546 ASP B CA 1
ATOM 11338 C C . ASP B 1 549 ? 81.735 48.612 37.485 1.00 51.17 546 ASP B C 1
ATOM 11339 O O . ASP B 1 549 ? 82.618 49.329 37.003 1.00 56.35 546 ASP B O 1
ATOM 11344 N N . LYS B 1 550 ? 81.476 48.565 38.794 1.00 46.58 547 LYS B N 1
ATOM 11345 C CA . LYS B 1 550 ? 82.162 49.460 39.720 1.00 50.28 547 LYS B CA 1
ATOM 11346 C C . LYS B 1 550 ? 83.627 49.093 39.918 1.00 57.11 547 LYS B C 1
ATOM 11347 O O . LYS B 1 550 ? 84.416 49.954 40.322 1.00 64.18 547 LYS B O 1
ATOM 11353 N N . LYS B 1 551 ? 84.012 47.847 39.642 1.00 53.19 548 LYS B N 1
ATOM 11354 C CA . LYS B 1 551 ? 85.403 47.440 39.793 1.00 59.10 548 LYS B CA 1
ATOM 11355 C C . LYS B 1 551 ? 86.239 47.715 38.551 1.00 65.22 548 LYS B C 1
ATOM 11356 O O . LYS B 1 551 ? 87.454 47.914 38.665 1.00 68.02 548 LYS B O 1
ATOM 11362 N N . THR B 1 552 ? 85.622 47.729 37.367 1.00 57.32 549 THR B N 1
ATOM 11363 C CA . THR B 1 552 ? 86.347 47.979 36.130 1.00 57.34 549 THR B CA 1
ATOM 11364 C C . THR B 1 552 ? 86.055 49.336 35.510 1.00 57.97 549 THR B C 1
ATOM 11365 O O . THR B 1 552 ? 86.847 49.799 34.684 1.00 57.75 549 THR B O 1
ATOM 11369 N N . GLY B 1 553 ? 84.951 49.982 35.882 1.00 58.09 550 GLY B N 1
ATOM 11370 C CA . GLY B 1 553 ? 84.571 51.251 35.300 1.00 46.77 550 GLY B CA 1
ATOM 11371 C C . GLY B 1 553 ? 83.825 51.157 33.988 1.00 47.92 550 GLY B C 1
ATOM 11372 O O . GLY B 1 553 ? 83.398 52.194 33.463 1.00 64.23 550 GLY B O 1
ATOM 11373 N N . GLU B 1 554 ? 83.652 49.957 33.442 1.00 52.59 551 GLU B N 1
ATOM 11374 C CA . GLU B 1 554 ? 82.946 49.786 32.183 1.00 54.77 551 GLU B CA 1
ATOM 11375 C C . GLU B 1 554 ? 81.441 49.917 32.386 1.00 53.98 551 GLU B C 1
ATOM 11376 O O . GLU B 1 554 ? 80.897 49.552 33.433 1.00 53.51 551 GLU B O 1
ATOM 11382 N N . THR B 1 555 ? 80.769 50.444 31.367 1.00 56.71 552 THR B N 1
ATOM 11383 C CA . THR B 1 555 ? 79.325 50.616 31.378 1.00 59.71 552 THR B CA 1
ATOM 11384 C C . THR B 1 555 ? 78.710 49.879 30.197 1.00 53.34 552 THR B C 1
ATOM 11385 O O . THR B 1 555 ? 79.269 49.871 29.096 1.00 55.73 552 THR B O 1
ATOM 11389 N N . PHE B 1 556 ? 77.556 49.262 30.437 1.00 50.77 553 PHE B N 1
ATOM 11390 C CA . PHE B 1 556 ? 76.820 48.533 29.416 1.00 43.49 553 PHE B CA 1
ATOM 11391 C C . PHE B 1 556 ? 75.379 49.018 29.411 1.00 47.53 553 PHE B C 1
ATOM 11392 O O . PHE B 1 556 ? 74.779 49.216 30.472 1.00 65.33 553 PHE B O 1
ATOM 11400 N N . SER B 1 557 ? 74.828 49.210 28.216 1.00 46.71 554 SER B N 1
ATOM 11401 C CA . SER B 1 557 ? 73.519 49.822 28.056 1.00 47.48 554 SER B CA 1
ATOM 11402 C C . SER B 1 557 ? 72.620 48.937 27.204 1.00 50.84 554 SER B C 1
ATOM 11403 O O . SER B 1 557 ? 73.080 48.020 26.519 1.00 50.10 554 SER B O 1
ATOM 11406 N N . LYS B 1 558 ? 71.318 49.231 27.268 1.00 42.23 555 LYS B N 1
ATOM 11407 C CA . LYS B 1 558 ? 70.296 48.575 26.448 1.00 43.72 555 LYS B CA 1
ATOM 11408 C C . LYS B 1 558 ? 70.223 47.072 26.709 1.00 42.23 555 LYS B C 1
ATOM 11409 O O . LYS B 1 558 ? 69.821 46.299 25.836 1.00 41.92 555 LYS B O 1
ATOM 11415 N N . LEU B 1 559 ? 70.602 46.648 27.910 1.00 41.38 556 LEU B N 1
ATOM 11416 C CA . LEU B 1 559 ? 70.526 45.241 28.265 1.00 38.02 556 LEU B CA 1
ATOM 11417 C C . LEU B 1 559 ? 69.080 44.833 28.536 1.00 42.73 556 LEU B C 1
ATOM 11418 O O . LEU B 1 559 ? 68.219 45.662 28.844 1.00 45.18 556 LEU B O 1
ATOM 11423 N N . LEU B 1 560 ? 68.824 43.529 28.407 1.00 45.21 557 LEU B N 1
ATOM 11424 C CA . LEU B 1 560 ? 67.515 42.931 28.685 1.00 44.24 557 LEU B CA 1
ATOM 11425 C C . LEU B 1 560 ? 66.431 43.462 27.746 1.00 42.48 557 LEU B C 1
ATOM 11426 O O . LEU B 1 560 ? 65.266 43.589 28.132 1.00 45.15 557 LEU B O 1
ATOM 11431 N N . THR B 1 561 ? 66.802 43.776 26.508 1.00 46.30 558 THR B N 1
ATOM 11432 C CA . THR B 1 561 ? 65.820 44.122 25.491 1.00 41.30 558 THR B CA 1
ATOM 11433 C C . THR B 1 561 ? 65.214 42.850 24.912 1.00 41.84 558 THR B C 1
ATOM 11434 O O . THR B 1 561 ? 65.925 41.885 24.619 1.00 42.04 558 THR B O 1
ATOM 11438 N N . PHE B 1 562 ? 63.893 42.848 24.758 1.00 38.69 559 PHE B N 1
ATOM 11439 C CA . PHE B 1 562 ? 63.162 41.690 24.261 1.00 35.59 559 PHE B CA 1
ATOM 11440 C C . PHE B 1 562 ? 62.803 41.896 22.797 1.00 39.99 559 PHE B C 1
ATOM 11441 O O . PHE B 1 562 ? 62.305 42.961 22.419 1.00 45.95 559 PHE B O 1
ATOM 11449 N N . GLU B 1 563 ? 63.056 40.875 21.981 1.00 43.34 560 GLU B N 1
ATOM 11450 C CA . GLU B 1 563 ? 62.819 40.931 20.545 1.00 37.37 560 GLU B CA 1
ATOM 11451 C C . GLU B 1 563 ? 61.923 39.772 20.140 1.00 37.90 560 GLU B C 1
ATOM 11452 O O . GLU B 1 563 ? 62.180 38.625 20.518 1.00 45.48 560 GLU B O 1
ATOM 11458 N N . ASP B 1 564 ? 60.877 40.070 19.375 1.00 34.71 561 ASP B N 1
ATOM 11459 C CA . ASP B 1 564 ? 59.964 39.057 18.866 1.00 35.10 561 ASP B CA 1
ATOM 11460 C C . ASP B 1 564 ? 59.854 39.187 17.354 1.00 40.82 561 ASP B C 1
ATOM 11461 O O . ASP B 1 564 ? 59.575 40.274 16.837 1.00 44.00 561 ASP B O 1
ATOM 11466 N N . THR B 1 565 ? 60.082 38.079 16.654 1.00 36.20 562 THR B N 1
ATOM 11467 C CA . THR B 1 565 ? 59.911 37.997 15.213 1.00 41.21 562 THR B CA 1
ATOM 11468 C C . THR B 1 565 ? 59.034 36.796 14.889 1.00 40.59 562 THR B C 1
ATOM 11469 O O . THR B 1 565 ? 58.763 35.947 15.742 1.00 36.00 562 THR B O 1
ATOM 11473 N N . GLY B 1 566 ? 58.588 36.731 13.638 1.00 41.92 563 GLY B N 1
ATOM 11474 C CA . GLY B 1 566 ? 57.837 35.582 13.192 1.00 34.81 563 GLY B CA 1
ATOM 11475 C C . GLY B 1 566 ? 58.728 34.388 12.918 1.00 41.06 563 GLY B C 1
ATOM 11476 O O . GLY B 1 566 ? 59.941 34.502 12.744 1.00 43.94 563 GLY B O 1
ATOM 11477 N N . ASP B 1 567 ? 58.108 33.213 12.887 1.00 39.60 564 ASP B N 1
ATOM 11478 C CA . ASP B 1 567 ? 58.830 31.985 12.567 1.00 34.48 564 ASP B CA 1
ATOM 11479 C C . ASP B 1 567 ? 57.881 31.076 11.802 1.00 41.82 564 ASP B C 1
ATOM 11480 O O . ASP B 1 567 ? 56.883 30.606 12.358 1.00 42.53 564 ASP B O 1
ATOM 11485 N N . ILE B 1 568 ? 58.193 30.835 10.535 1.00 49.20 565 ILE B N 1
ATOM 11486 C CA . ILE B 1 568 ? 57.385 29.982 9.680 1.00 49.64 565 ILE B CA 1
ATOM 11487 C C . ILE B 1 568 ? 58.144 28.718 9.283 1.00 48.39 565 ILE B C 1
ATOM 11488 O O . ILE B 1 568 ? 57.842 28.111 8.260 1.00 44.34 565 ILE B O 1
ATOM 11493 N N . GLY B 1 569 ? 59.131 28.315 10.079 1.00 37.35 566 GLY B N 1
ATOM 11494 C CA . GLY B 1 569 ? 59.865 27.098 9.800 1.00 41.23 566 GLY B CA 1
ATOM 11495 C C . GLY B 1 569 ? 59.185 25.867 10.360 1.00 45.51 566 GLY B C 1
ATOM 11496 O O . GLY B 1 569 ? 57.992 25.648 10.130 1.00 47.20 566 GLY B O 1
ATOM 11497 N N . ASN B 1 570 ? 59.936 25.056 11.098 1.00 39.91 567 ASN B N 1
ATOM 11498 C CA . ASN B 1 570 ? 59.404 23.856 11.731 1.00 47.76 567 ASN B CA 1
ATOM 11499 C C . ASN B 1 570 ? 60.152 23.636 13.041 1.00 43.64 567 ASN B C 1
ATOM 11500 O O . ASN B 1 570 ? 60.851 24.527 13.534 1.00 53.78 567 ASN B O 1
ATOM 11505 N N . GLU B 1 571 ? 60.010 22.435 13.605 1.00 45.44 568 GLU B N 1
ATOM 11506 C CA . GLU B 1 571 ? 60.678 22.108 14.858 1.00 45.33 568 GLU B CA 1
ATOM 11507 C C . GLU B 1 571 ? 62.187 21.975 14.703 1.00 47.30 568 GLU B C 1
ATOM 11508 O O . GLU B 1 571 ? 62.899 21.981 15.714 1.00 48.83 568 GLU B O 1
ATOM 11514 N N . TYR B 1 572 ? 62.689 21.861 13.474 1.00 38.97 569 TYR B N 1
ATOM 11515 C CA . TYR B 1 572 ? 64.124 21.770 13.233 1.00 41.82 569 TYR B CA 1
ATOM 11516 C C . TYR B 1 572 ? 64.767 23.127 12.973 1.00 42.71 569 TYR B C 1
ATOM 11517 O O . TYR B 1 572 ? 65.896 23.369 13.412 1.00 51.79 569 TYR B O 1
ATOM 11526 N N . ILE B 1 573 ? 64.080 24.016 12.256 1.00 43.31 570 ILE B N 1
ATOM 11527 C CA . ILE B 1 573 ? 64.716 25.175 11.638 1.00 49.83 570 ILE B CA 1
ATOM 11528 C C . ILE B 1 573 ? 63.866 26.417 11.867 1.00 48.47 570 ILE B C 1
ATOM 11529 O O . ILE B 1 573 ? 62.649 26.393 11.655 1.00 50.04 570 ILE B O 1
ATOM 11534 N N . PHE B 1 574 ? 64.511 27.499 12.297 1.00 40.38 571 PHE B N 1
ATOM 11535 C CA . PHE B 1 574 ? 63.875 28.807 12.354 1.00 32.71 571 PHE B CA 1
ATOM 11536 C C . PHE B 1 574 ? 64.004 29.503 11.007 1.00 42.34 571 PHE B C 1
ATOM 11537 O O . PHE B 1 574 ? 65.041 29.416 10.343 1.00 53.37 571 PHE B O 1
ATOM 11545 N N . PHE B 1 575 ? 62.941 30.196 10.603 1.00 41.98 572 PHE B N 1
ATOM 11546 C CA . PHE B 1 575 ? 62.960 30.958 9.357 1.00 45.41 572 PHE B CA 1
ATOM 11547 C C . PHE B 1 575 ? 62.019 32.145 9.506 1.00 50.11 572 PHE B C 1
ATOM 11548 O O . PHE B 1 575 ? 60.802 31.964 9.612 1.00 49.73 572 PHE B O 1
ATOM 11556 N N . LYS B 1 576 ? 62.585 33.353 9.512 1.00 35.43 573 LYS B N 1
ATOM 11557 C CA . LYS B 1 576 ? 61.812 34.581 9.625 1.00 46.14 573 LYS B CA 1
ATOM 11558 C C . LYS B 1 576 ? 61.102 34.875 8.304 1.00 52.71 573 LYS B C 1
ATOM 11559 O O . LYS B 1 576 ? 61.671 34.649 7.230 1.00 48.26 573 LYS B O 1
ATOM 11565 N N . PRO B 1 577 ? 59.856 35.347 8.352 1.00 49.20 574 PRO B N 1
ATOM 11566 C CA . PRO B 1 577 ? 59.190 35.789 7.122 1.00 40.87 574 PRO B CA 1
ATOM 11567 C C . PRO B 1 577 ? 59.988 36.892 6.443 1.00 42.30 574 PRO B C 1
ATOM 11568 O O . PRO B 1 577 ? 60.658 37.696 7.096 1.00 56.35 574 PRO B O 1
ATOM 11572 N N . THR B 1 578 ? 59.910 36.920 5.109 1.00 42.34 575 THR B N 1
ATOM 11573 C CA . THR B 1 578 ? 60.788 37.785 4.326 1.00 44.26 575 THR B CA 1
ATOM 11574 C C . THR B 1 578 ? 60.567 39.262 4.632 1.00 51.61 575 THR B C 1
ATOM 11575 O O . THR B 1 578 ? 61.512 40.057 4.561 1.00 56.54 575 THR B O 1
ATOM 11579 N N . GLU B 1 579 ? 59.340 39.650 4.979 1.00 52.60 576 GLU B N 1
ATOM 11580 C CA . GLU B 1 579 ? 59.006 41.045 5.235 1.00 50.42 576 GLU B CA 1
ATOM 11581 C C . GLU B 1 579 ? 58.880 41.364 6.720 1.00 61.28 576 GLU B C 1
ATOM 11582 O O . GLU B 1 579 ? 58.394 42.443 7.071 1.00 69.93 576 GLU B O 1
ATOM 11588 N N . ASP B 1 580 ? 59.310 40.463 7.598 1.00 58.85 577 ASP B N 1
ATOM 11589 C CA . ASP B 1 580 ? 59.173 40.658 9.036 1.00 58.97 577 ASP B CA 1
ATOM 11590 C C . ASP B 1 580 ? 60.357 41.462 9.561 1.00 57.89 577 ASP B C 1
ATOM 11591 O O . ASP B 1 580 ? 61.513 41.043 9.421 1.00 52.75 577 ASP B O 1
ATOM 11596 N N . GLN B 1 581 ? 60.067 42.611 10.171 1.00 53.55 578 GLN B N 1
ATOM 11597 C CA . GLN B 1 581 ? 61.102 43.455 10.750 1.00 53.86 578 GLN B CA 1
ATOM 11598 C C . GLN B 1 581 ? 61.310 43.202 12.237 1.00 58.35 578 GLN B C 1
ATOM 11599 O O . GLN B 1 581 ? 62.346 43.601 12.781 1.00 62.50 578 GLN B O 1
ATOM 11605 N N . GLY B 1 582 ? 60.362 42.555 12.898 1.00 54.88 579 GLY B N 1
ATOM 11606 C CA . GLY B 1 582 ? 60.492 42.242 14.312 1.00 57.74 579 GLY B CA 1
ATOM 11607 C C . GLY B 1 582 ? 60.037 43.381 15.202 1.00 61.11 579 GLY B C 1
ATOM 11608 O O . GLY B 1 582 ? 60.119 44.559 14.856 1.00 66.10 579 GLY B O 1
ATOM 11609 N N . ILE B 1 583 ? 59.544 43.013 16.381 1.00 52.71 580 ILE B N 1
ATOM 11610 C CA . ILE B 1 583 ? 59.072 43.962 17.382 1.00 53.04 580 ILE B CA 1
ATOM 11611 C C . ILE B 1 583 ? 59.973 43.842 18.603 1.00 48.16 580 ILE B C 1
ATOM 11612 O O . ILE B 1 583 ? 60.254 42.729 19.066 1.00 49.29 580 ILE B O 1
ATOM 11617 N N . THR B 1 584 ? 60.433 44.979 19.115 1.00 46.91 581 THR B N 1
ATOM 11618 C CA . THR B 1 584 ? 61.277 45.021 20.300 1.00 49.88 581 THR B CA 1
ATOM 11619 C C . THR B 1 584 ? 60.642 45.922 21.351 1.00 47.94 581 THR B C 1
ATOM 11620 O O . THR B 1 584 ? 59.697 46.668 21.080 1.00 51.04 581 THR B O 1
ATOM 11624 N N . THR B 1 585 ? 61.179 45.845 22.569 1.00 44.79 582 THR B N 1
ATOM 11625 C CA . THR B 1 585 ? 60.723 46.661 23.684 1.00 46.10 582 THR B CA 1
ATOM 11626 C C . THR B 1 585 ? 61.523 47.951 23.833 1.00 47.99 582 THR B C 1
ATOM 11627 O O . THR B 1 585 ? 61.478 48.578 24.898 1.00 51.09 582 THR B O 1
ATOM 11631 N N . GLU B 1 586 ? 62.254 48.360 22.794 1.00 37.74 583 GLU B N 1
ATOM 11632 C CA . GLU B 1 586 ? 63.077 49.559 22.907 1.00 44.98 583 GLU B CA 1
ATOM 11633 C C . GLU B 1 586 ? 62.228 50.819 23.019 1.00 44.39 583 GLU B C 1
ATOM 11634 O O . GLU B 1 586 ? 62.601 51.754 23.738 1.00 49.20 583 GLU B O 1
ATOM 11640 N N . ASN B 1 587 ? 61.088 50.864 22.334 1.00 47.55 584 ASN B N 1
ATOM 11641 C CA . ASN B 1 587 ? 60.245 52.051 22.315 1.00 54.27 584 ASN B CA 1
ATOM 11642 C C . ASN B 1 587 ? 59.011 51.922 23.202 1.00 50.43 584 ASN B C 1
ATOM 11643 O O . ASN B 1 587 ? 58.126 52.782 23.139 1.00 59.32 584 ASN B O 1
ATOM 11648 N N . VAL B 1 588 ? 58.929 50.877 24.024 1.00 47.86 585 VAL B N 1
ATOM 11649 C CA . VAL B 1 588 ? 57.779 50.701 24.904 1.00 49.14 585 VAL B CA 1
ATOM 11650 C C . VAL B 1 588 ? 58.017 51.471 26.196 1.00 53.38 585 VAL B C 1
ATOM 11651 O O . VAL B 1 588 ? 59.094 52.041 26.406 1.00 49.31 585 VAL B O 1
ATOM 11655 N N . THR B 1 589 ? 57.013 51.492 27.066 1.00 49.24 586 THR B N 1
ATOM 11656 C CA . THR B 1 589 ? 57.059 52.227 28.327 1.00 48.32 586 THR B CA 1
ATOM 11657 C C . THR B 1 589 ? 56.778 51.234 29.451 1.00 46.78 586 THR B C 1
ATOM 11658 O O . THR B 1 589 ? 55.620 50.912 29.735 1.00 60.28 586 THR B O 1
ATOM 11662 N N . ALA B 1 590 ? 57.837 50.745 30.087 1.00 41.68 587 ALA B N 1
ATOM 11663 C CA . ALA B 1 590 ? 57.690 49.683 31.071 1.00 45.05 587 ALA B CA 1
ATOM 11664 C C . ALA B 1 590 ? 57.118 50.217 32.378 1.00 45.17 587 ALA B C 1
ATOM 11665 O O . ALA B 1 590 ? 57.431 51.331 32.807 1.00 38.58 587 ALA B O 1
ATOM 11667 N N . GLU B 1 591 ? 56.261 49.414 33.004 1.00 48.53 588 GLU B N 1
ATOM 11668 C CA . GLU B 1 591 ? 55.791 49.670 34.362 1.00 48.74 588 GLU B CA 1
ATOM 11669 C C . GLU B 1 591 ? 56.766 48.999 35.323 1.00 40.78 588 GLU B C 1
ATOM 11670 O O . GLU B 1 591 ? 56.875 47.769 35.350 1.00 41.94 588 GLU B O 1
ATOM 11676 N N . ILE B 1 592 ? 57.478 49.806 36.106 1.00 34.94 589 ILE B N 1
ATOM 11677 C CA . ILE B 1 592 ? 58.565 49.335 36.956 1.00 38.85 589 ILE B CA 1
ATOM 11678 C C . ILE B 1 592 ? 58.156 49.509 38.412 1.00 45.04 589 ILE B C 1
ATOM 11679 O O . ILE B 1 592 ? 57.748 50.602 38.825 1.00 48.37 589 ILE B O 1
ATOM 11684 N N . THR B 1 593 ? 58.272 48.433 39.189 1.00 38.67 590 THR B N 1
ATOM 11685 C CA . THR B 1 593 ? 57.896 48.432 40.597 1.00 38.73 590 THR B CA 1
ATOM 11686 C C . THR B 1 593 ? 58.992 47.759 41.409 1.00 44.78 590 THR B C 1
ATOM 11687 O O . THR B 1 593 ? 59.446 46.666 41.058 1.00 46.06 590 THR B O 1
ATOM 11691 N N . ASN B 1 594 ? 59.418 48.413 42.486 1.00 43.29 591 ASN B N 1
ATOM 11692 C CA . ASN B 1 594 ? 60.373 47.818 43.414 1.00 45.28 591 ASN B CA 1
ATOM 11693 C C . ASN B 1 594 ? 59.616 46.876 44.342 1.00 46.23 591 ASN B C 1
ATOM 11694 O O . ASN B 1 594 ? 58.822 47.322 45.176 1.00 43.86 591 ASN B O 1
ATOM 11699 N N . LYS B 1 595 ? 59.845 45.570 44.188 1.00 48.24 592 LYS B N 1
ATOM 11700 C CA . LYS B 1 595 ? 59.100 44.594 44.974 1.00 46.94 592 LYS B CA 1
ATOM 11701 C C . LYS B 1 595 ? 59.740 44.351 46.335 1.00 40.74 592 LYS B C 1
ATOM 11702 O O . LYS B 1 595 ? 59.034 44.248 47.343 1.00 51.18 592 LYS B O 1
ATOM 11708 N N . GLU B 1 596 ? 61.068 44.262 46.387 1.00 41.65 593 GLU B N 1
ATOM 11709 C CA . GLU B 1 596 ? 61.788 44.031 47.629 1.00 44.35 593 GLU B CA 1
ATOM 11710 C C . GLU B 1 596 ? 62.957 44.998 47.728 1.00 47.44 593 GLU B C 1
ATOM 11711 O O . GLU B 1 596 ? 63.536 45.405 46.717 1.00 48.22 593 GLU B O 1
ATOM 11717 N N . ASN B 1 597 ? 63.301 45.361 48.962 1.00 42.00 594 ASN B N 1
ATOM 11718 C CA . ASN B 1 597 ? 64.411 46.280 49.199 1.00 42.03 594 ASN B CA 1
ATOM 11719 C C . ASN B 1 597 ? 64.908 46.064 50.621 1.00 42.03 594 ASN B C 1
ATOM 11720 O O . ASN B 1 597 ? 64.248 46.481 51.576 1.00 43.03 594 ASN B O 1
ATOM 11725 N N . SER B 1 598 ? 66.063 45.417 50.755 1.00 48.01 595 SER B N 1
ATOM 11726 C CA . SER B 1 598 ? 66.664 45.137 52.052 1.00 49.39 595 SER B CA 1
ATOM 11727 C C . SER B 1 598 ? 68.169 45.357 51.955 1.00 48.90 595 SER B C 1
ATOM 11728 O O . SER B 1 598 ? 68.693 45.525 50.847 1.00 53.76 595 SER B O 1
ATOM 11731 N N . PRO B 1 599 ? 68.898 45.382 53.075 1.00 40.70 596 PRO B N 1
ATOM 11732 C CA . PRO B 1 599 ? 70.364 45.496 52.985 1.00 43.61 596 PRO B CA 1
ATOM 11733 C C . PRO B 1 599 ? 71.031 44.328 52.279 1.00 45.19 596 PRO B C 1
ATOM 11734 O O . PRO B 1 599 ? 72.200 44.451 51.891 1.00 49.09 596 PRO B O 1
ATOM 11738 N N . VAL B 1 600 ? 70.338 43.207 52.092 1.00 40.36 597 VAL B N 1
ATOM 11739 C CA . VAL B 1 600 ? 70.940 42.033 51.474 1.00 44.85 597 VAL B CA 1
ATOM 11740 C C . VAL B 1 600 ? 70.290 41.651 50.150 1.00 48.32 597 VAL B C 1
ATOM 11741 O O . VAL B 1 600 ? 70.899 40.889 49.383 1.00 47.11 597 VAL B O 1
ATOM 11745 N N . LYS B 1 601 ? 69.089 42.143 49.851 1.00 43.18 598 LYS B N 1
ATOM 11746 C CA . LYS B 1 601 ? 68.391 41.724 48.645 1.00 45.93 598 LYS B CA 1
ATOM 11747 C C . LYS B 1 601 ? 67.452 42.825 48.178 1.00 51.62 598 LYS B C 1
ATOM 11748 O O . LYS B 1 601 ? 66.760 43.446 48.989 1.00 53.99 598 LYS B O 1
ATOM 11754 N N . ALA B 1 602 ? 67.439 43.058 46.866 1.00 42.90 599 ALA B N 1
ATOM 11755 C CA . ALA B 1 602 ? 66.531 44.004 46.237 1.00 51.01 599 ALA B CA 1
ATOM 11756 C C . ALA B 1 602 ? 66.023 43.404 44.933 1.00 52.99 599 ALA B C 1
ATOM 11757 O O . ALA B 1 602 ? 66.744 42.672 44.250 1.00 39.18 599 ALA B O 1
ATOM 11759 N N . SER B 1 603 ? 64.772 43.717 44.593 1.00 47.09 600 SER B N 1
ATOM 11760 C CA . SER B 1 603 ? 64.161 43.171 43.389 1.00 41.07 600 SER B CA 1
ATOM 11761 C C . SER B 1 603 ? 63.211 44.189 42.775 1.00 46.27 600 SER B C 1
ATOM 11762 O O . SER B 1 603 ? 62.504 44.903 43.491 1.00 43.11 600 SER B O 1
ATOM 11765 N N . TYR B 1 604 ? 63.201 44.244 41.444 1.00 44.52 601 TYR B N 1
ATOM 11766 C CA . TYR B 1 604 ? 62.275 45.066 40.679 1.00 42.68 601 TYR B CA 1
ATOM 11767 C C . TYR B 1 604 ? 61.439 44.181 39.766 1.00 45.98 601 TYR B C 1
ATOM 11768 O O . TYR B 1 604 ? 61.898 43.133 39.302 1.00 42.77 601 TYR B O 1
ATOM 11777 N N . GLN B 1 605 ? 60.208 44.614 39.503 1.00 46.78 602 GLN B N 1
ATOM 11778 C CA . GLN B 1 605 ? 59.334 43.960 38.536 1.00 45.37 602 GLN B CA 1
ATOM 11779 C C . GLN B 1 605 ? 59.169 44.878 37.333 1.00 41.56 602 GLN B C 1
ATOM 11780 O O . GLN B 1 605 ? 58.693 46.010 37.472 1.00 39.78 602 GLN B O 1
ATOM 11786 N N . ILE B 1 606 ? 59.564 44.392 36.161 1.00 37.14 603 ILE B N 1
ATOM 11787 C CA . ILE B 1 606 ? 59.445 45.135 34.912 1.00 40.84 603 ILE B CA 1
ATOM 11788 C C . ILE B 1 606 ? 58.309 44.510 34.117 1.00 39.24 603 ILE B C 1
ATOM 11789 O O . ILE B 1 606 ? 58.400 43.351 33.690 1.00 43.02 603 ILE B O 1
ATOM 11794 N N . LYS B 1 607 ? 57.236 45.269 33.918 1.00 35.16 604 LYS B N 1
ATOM 11795 C CA . LYS B 1 607 ? 56.086 44.820 33.148 1.00 45.49 604 LYS B CA 1
ATOM 11796 C C . LYS B 1 607 ? 56.051 45.552 31.814 1.00 47.47 604 LYS B C 1
ATOM 11797 O O . LYS B 1 607 ? 56.065 46.787 31.774 1.00 47.76 604 LYS B O 1
ATOM 11803 N N . GLN B 1 608 ? 56.005 44.786 30.727 1.00 44.24 605 GLN B N 1
ATOM 11804 C CA . GLN B 1 608 ? 55.969 45.330 29.378 1.00 41.54 605 GLN B CA 1
ATOM 11805 C C . GLN B 1 608 ? 54.887 44.628 28.574 1.00 37.52 605 GLN B C 1
ATOM 11806 O O . GLN B 1 608 ? 54.552 43.468 28.829 1.00 44.49 605 GLN B O 1
ATOM 11812 N N . THR B 1 609 ? 54.345 45.344 27.595 1.00 34.86 606 THR B N 1
ATOM 11813 C CA . THR B 1 609 ? 53.378 44.788 26.663 1.00 35.86 606 THR B CA 1
ATOM 11814 C C . THR B 1 609 ? 53.778 45.178 25.250 1.00 42.95 606 THR B C 1
ATOM 11815 O O . THR B 1 609 ? 54.209 46.308 25.008 1.00 50.02 606 THR B O 1
ATOM 11819 N N . VAL B 1 610 ? 53.659 44.232 24.325 1.00 43.46 607 VAL B N 1
ATOM 11820 C CA . VAL B 1 610 ? 53.838 44.491 22.903 1.00 39.38 607 VAL B CA 1
ATOM 11821 C C . VAL B 1 610 ? 52.666 43.872 22.159 1.00 38.71 607 VAL B C 1
ATOM 11822 O O . VAL B 1 610 ? 52.270 42.734 22.438 1.00 56.43 607 VAL B O 1
ATOM 11826 N N . MET B 1 611 ? 52.098 44.628 21.224 1.00 45.88 608 MET B N 1
ATOM 11827 C CA . MET B 1 611 ? 51.004 44.134 20.393 1.00 55.94 608 MET B CA 1
ATOM 11828 C C . MET B 1 611 ? 51.613 43.300 19.274 1.00 49.18 608 MET B C 1
ATOM 11829 O O . MET B 1 611 ? 52.174 43.835 18.316 1.00 56.63 608 MET B O 1
ATOM 11834 N N . LEU B 1 612 ? 51.513 41.977 19.403 1.00 46.41 609 LEU B N 1
ATOM 11835 C CA . LEU B 1 612 ? 52.138 41.076 18.450 1.00 44.83 609 LEU B CA 1
ATOM 11836 C C . LEU B 1 612 ? 51.102 40.466 17.517 1.00 48.22 609 LEU B C 1
ATOM 11837 O O . LEU B 1 612 ? 49.933 40.316 17.888 1.00 45.90 609 LEU B O 1
ATOM 11842 N N . PRO B 1 613 ? 51.504 40.116 16.297 1.00 54.18 610 PRO B N 1
ATOM 11843 C CA . PRO B 1 613 ? 50.608 39.353 15.419 1.00 54.37 610 PRO B CA 1
ATOM 11844 C C . PRO B 1 613 ? 50.204 38.040 16.074 1.00 49.85 610 PRO B C 1
ATOM 11845 O O . PRO B 1 613 ? 51.031 37.343 16.665 1.00 43.90 610 PRO B O 1
ATOM 11849 N N . VAL B 1 614 ? 48.915 37.707 15.969 1.00 37.87 611 VAL B N 1
ATOM 11850 C CA . VAL B 1 614 ? 48.393 36.538 16.672 1.00 37.39 611 VAL B CA 1
ATOM 11851 C C . VAL B 1 614 ? 49.039 35.252 16.162 1.00 37.67 611 VAL B C 1
ATOM 11852 O O . VAL B 1 614 ? 49.176 34.278 16.915 1.00 41.13 611 VAL B O 1
ATOM 11856 N N . ALA B 1 615 ? 49.465 35.234 14.896 1.00 42.38 612 ALA B N 1
ATOM 11857 C CA . ALA B 1 615 ? 50.093 34.071 14.281 1.00 51.63 612 ALA B CA 1
ATOM 11858 C C . ALA B 1 615 ? 50.607 34.454 12.903 1.00 44.75 612 ALA B C 1
ATOM 11859 O O . ALA B 1 615 ? 50.671 35.640 12.568 1.00 48.64 612 ALA B O 1
ATOM 11861 N N . ALA B 1 616 ? 50.983 33.465 12.103 1.00 43.66 613 ALA B N 1
ATOM 11862 C CA . ALA B 1 616 ? 51.222 33.707 10.692 1.00 43.37 613 ALA B CA 1
ATOM 11863 C C . ALA B 1 616 ? 49.887 33.839 9.966 1.00 48.22 613 ALA B C 1
ATOM 11864 O O . ALA B 1 616 ? 48.846 33.379 10.443 1.00 58.06 613 ALA B O 1
ATOM 11866 N N . ASP B 1 617 ? 49.916 34.485 8.803 1.00 46.49 614 ASP B N 1
ATOM 11867 C CA . ASP B 1 617 ? 48.679 34.663 8.062 1.00 43.43 614 ASP B CA 1
ATOM 11868 C C . ASP B 1 617 ? 48.204 33.324 7.496 1.00 43.93 614 ASP B C 1
ATOM 11869 O O . ASP B 1 617 ? 48.867 32.289 7.622 1.00 48.14 614 ASP B O 1
ATOM 11874 N N . GLU B 1 618 ? 47.035 33.359 6.855 1.00 52.52 615 GLU B N 1
ATOM 11875 C CA . GLU B 1 618 ? 46.389 32.138 6.389 1.00 66.81 615 GLU B CA 1
ATOM 11876 C C . GLU B 1 618 ? 47.190 31.400 5.322 1.00 65.59 615 GLU B C 1
ATOM 11877 O O . GLU B 1 618 ? 46.857 30.250 5.013 1.00 68.81 615 GLU B O 1
ATOM 11880 N N . ARG B 1 619 ? 48.231 32.017 4.758 1.00 56.24 616 ARG B N 1
ATOM 11881 C CA . ARG B 1 619 ? 48.993 31.372 3.694 1.00 55.95 616 ARG B CA 1
ATOM 11882 C C . ARG B 1 619 ? 49.874 30.238 4.203 1.00 48.25 616 ARG B C 1
ATOM 11883 O O . ARG B 1 619 ? 50.223 29.348 3.421 1.00 44.20 616 ARG B O 1
ATOM 11891 N N . LEU B 1 620 ? 50.234 30.243 5.489 1.00 40.68 617 LEU B N 1
ATOM 11892 C CA . LEU B 1 620 ? 51.204 29.271 5.984 1.00 44.72 617 LEU B CA 1
ATOM 11893 C C . LEU B 1 620 ? 50.652 27.850 5.946 1.00 51.87 617 LEU B C 1
ATOM 11894 O O . LEU B 1 620 ? 51.395 26.900 5.672 1.00 56.21 617 LEU B O 1
ATOM 11899 N N . GLU B 1 621 ? 49.355 27.683 6.216 1.00 43.69 618 GLU B N 1
ATOM 11900 C CA . GLU B 1 621 ? 48.783 26.342 6.314 1.00 44.25 618 GLU B CA 1
ATOM 11901 C C . GLU B 1 621 ? 48.926 25.580 5.001 1.00 46.06 618 GLU B C 1
ATOM 11902 O O . GLU B 1 621 ? 49.378 24.429 4.983 1.00 45.93 618 GLU B O 1
ATOM 11908 N N . GLU B 1 622 ? 48.546 26.209 3.886 1.00 45.66 619 GLU B N 1
ATOM 11909 C CA . GLU B 1 622 ? 48.663 25.547 2.591 1.00 45.00 619 GLU B CA 1
ATOM 11910 C C . GLU B 1 622 ? 50.118 25.282 2.228 1.00 48.20 619 GLU B C 1
ATOM 11911 O O . GLU B 1 622 ? 50.430 24.264 1.599 1.00 57.99 619 GLU B O 1
ATOM 11917 N N . GLU B 1 623 ? 51.023 26.184 2.613 1.00 42.25 620 GLU B N 1
ATOM 11918 C CA . GLU B 1 623 ? 52.441 25.950 2.366 1.00 49.60 620 GLU B CA 1
ATOM 11919 C C . GLU B 1 623 ? 52.975 24.809 3.223 1.00 49.94 620 GLU B C 1
ATOM 11920 O O . GLU B 1 623 ? 53.920 24.123 2.819 1.00 48.19 620 GLU B O 1
ATOM 11926 N N . GLN B 1 624 ? 52.385 24.589 4.401 1.00 42.78 621 GLN B N 1
ATOM 11927 C CA . GLN B 1 624 ? 52.767 23.451 5.229 1.00 40.63 621 GLN B CA 1
ATOM 11928 C C . GLN B 1 624 ? 52.190 22.153 4.678 1.00 39.94 621 GLN B C 1
ATOM 11929 O O . GLN B 1 624 ? 52.899 21.146 4.568 1.00 44.94 621 GLN B O 1
ATOM 11935 N N . LYS B 1 625 ? 50.900 22.161 4.331 1.00 40.70 622 LYS B N 1
ATOM 11936 C CA . LYS B 1 625 ? 50.258 20.954 3.819 1.00 52.78 622 LYS B CA 1
ATOM 11937 C C . LYS B 1 625 ? 50.882 20.491 2.510 1.00 58.30 622 LYS B C 1
ATOM 11938 O O . LYS B 1 625 ? 50.957 19.284 2.252 1.00 61.00 622 LYS B O 1
ATOM 11944 N N . ALA B 1 626 ? 51.333 21.426 1.674 1.00 49.69 623 ALA B N 1
ATOM 11945 C CA . ALA B 1 626 ? 51.937 21.086 0.392 1.00 53.68 623 ALA B CA 1
ATOM 11946 C C . ALA B 1 626 ? 53.411 20.720 0.503 1.00 46.99 623 ALA B C 1
ATOM 11947 O O . ALA B 1 626 ? 54.042 20.455 -0.526 1.00 45.92 623 ALA B O 1
ATOM 11949 N N . VAL B 1 627 ? 53.965 20.692 1.717 1.00 46.11 624 VAL B N 1
ATOM 11950 C CA . VAL B 1 627 ? 55.369 20.368 1.960 1.00 53.59 624 VAL B CA 1
ATOM 11951 C C . VAL B 1 627 ? 56.251 21.289 1.122 1.00 52.87 624 VAL B C 1
ATOM 11952 O O . VAL B 1 627 ? 57.217 20.850 0.488 1.00 49.17 624 VAL B O 1
ATOM 11956 N N . ARG B 1 628 ? 55.912 22.575 1.105 1.00 54.49 625 ARG B N 1
ATOM 11957 C CA . ARG B 1 628 ? 56.743 23.568 0.442 1.00 54.33 625 ARG B CA 1
ATOM 11958 C C . ARG B 1 628 ? 57.956 23.877 1.309 1.00 57.28 625 ARG B C 1
ATOM 11959 O O . ARG B 1 628 ? 57.821 24.113 2.515 1.00 57.48 625 ARG B O 1
ATOM 11967 N N . GLU B 1 629 ? 59.139 23.866 0.697 1.00 57.49 626 GLU B N 1
ATOM 11968 C CA . GLU B 1 629 ? 60.363 24.140 1.437 1.00 50.24 626 GLU B CA 1
ATOM 11969 C C . GLU B 1 629 ? 60.281 25.514 2.095 1.00 42.40 626 GLU B C 1
ATOM 11970 O O . GLU B 1 629 ? 59.747 26.466 1.518 1.00 51.50 626 GLU B O 1
ATOM 11973 N N . PHE B 1 630 ? 60.804 25.606 3.322 1.00 42.34 627 PHE B N 1
ATOM 11974 C CA . PHE B 1 630 ? 60.578 26.797 4.137 1.00 43.98 627 PHE B CA 1
ATOM 11975 C C . PHE B 1 630 ? 61.211 28.041 3.526 1.00 54.49 627 PHE B C 1
ATOM 11976 O O . PHE B 1 630 ? 60.681 29.146 3.687 1.00 64.62 627 PHE B O 1
ATOM 11984 N N . ARG B 1 631 ? 62.335 27.888 2.821 1.00 54.40 628 ARG B N 1
ATOM 11985 C CA . ARG B 1 631 ? 62.977 29.035 2.189 1.00 55.77 628 ARG B CA 1
ATOM 11986 C C . ARG B 1 631 ? 62.122 29.649 1.086 1.00 55.76 628 ARG B C 1
ATOM 11987 O O . ARG B 1 631 ? 62.280 30.838 0.790 1.00 61.70 628 ARG B O 1
ATOM 11995 N N . GLU B 1 632 ? 61.221 28.875 0.480 1.00 48.86 629 GLU B N 1
ATOM 11996 C CA . GLU B 1 632 ? 60.333 29.378 -0.560 1.00 49.04 629 GLU B CA 1
ATOM 11997 C C . GLU B 1 632 ? 58.969 29.791 -0.021 1.00 51.72 629 GLU B C 1
ATOM 11998 O O . GLU B 1 632 ? 58.048 30.024 -0.810 1.00 53.94 629 GLU B O 1
ATOM 12002 N N . ARG B 1 633 ? 58.815 29.887 1.297 1.00 48.87 630 ARG B N 1
ATOM 12003 C CA . ARG B 1 633 ? 57.528 30.235 1.879 1.00 48.81 630 ARG B CA 1
ATOM 12004 C C . ARG B 1 633 ? 57.326 31.745 1.871 1.00 51.36 630 ARG B C 1
ATOM 12005 O O . ARG B 1 633 ? 58.228 32.512 2.219 1.00 49.47 630 ARG B O 1
ATOM 12013 N N . LEU B 1 634 ? 56.131 32.165 1.458 1.00 51.23 631 LEU B N 1
ATOM 12014 C CA . LEU B 1 634 ? 55.797 33.574 1.303 1.00 46.82 631 LEU B CA 1
ATOM 12015 C C . LEU B 1 634 ? 54.879 34.091 2.401 1.00 47.02 631 LEU B C 1
ATOM 12016 O O . LEU B 1 634 ? 54.483 35.260 2.357 1.00 50.65 631 LEU B O 1
ATOM 12021 N N . ALA B 1 635 ? 54.530 33.257 3.377 1.00 47.98 632 ALA B N 1
ATOM 12022 C CA . ALA B 1 635 ? 53.663 33.702 4.458 1.00 47.10 632 ALA B CA 1
ATOM 12023 C C . ALA B 1 635 ? 54.345 34.790 5.276 1.00 46.92 632 ALA B C 1
ATOM 12024 O O . ALA B 1 635 ? 55.554 34.747 5.514 1.00 53.02 632 ALA B O 1
ATOM 12026 N N . GLN B 1 636 ? 53.561 35.778 5.691 1.00 44.53 633 GLN B N 1
ATOM 12027 C CA . GLN B 1 636 ? 54.021 36.840 6.569 1.00 51.49 633 GLN B CA 1
ATOM 12028 C C . GLN B 1 636 ? 53.261 36.766 7.886 1.00 51.76 633 GLN B C 1
ATOM 12029 O O . GLN B 1 636 ? 52.338 35.964 8.055 1.00 48.95 633 GLN B O 1
ATOM 12035 N N . ARG B 1 637 ? 53.665 37.607 8.832 1.00 46.40 634 ARG B N 1
ATOM 12036 C CA . ARG B 1 637 ? 52.950 37.685 10.096 1.00 39.79 634 ARG B CA 1
ATOM 12037 C C . ARG B 1 637 ? 51.552 38.245 9.868 1.00 48.50 634 ARG B C 1
ATOM 12038 O O . ARG B 1 637 ? 51.319 39.050 8.962 1.00 59.81 634 ARG B O 1
ATOM 12046 N N . SER B 1 638 ? 50.611 37.797 10.694 1.00 41.51 635 SER B N 1
ATOM 12047 C CA . SER B 1 638 ? 49.228 38.222 10.543 1.00 46.89 635 SER B CA 1
ATOM 12048 C C . SER B 1 638 ? 49.080 39.708 10.856 1.00 52.54 635 SER B C 1
ATOM 12049 O O . SER B 1 638 ? 49.893 40.311 11.561 1.00 56.80 635 SER B O 1
ATOM 12052 N N . THR B 1 639 ? 48.018 40.299 10.312 1.00 49.13 636 THR B N 1
ATOM 12053 C CA . THR B 1 639 ? 47.667 41.678 10.616 1.00 50.86 636 THR B CA 1
ATOM 12054 C C . THR B 1 639 ? 46.725 41.795 11.807 1.00 50.06 636 THR B C 1
ATOM 12055 O O . THR B 1 639 ? 46.464 42.913 12.263 1.00 54.10 636 THR B O 1
ATOM 12059 N N . THR B 1 640 ? 46.209 40.679 12.314 1.00 47.44 637 THR B N 1
ATOM 12060 C CA . THR B 1 640 ? 45.401 40.695 13.526 1.00 53.27 637 THR B CA 1
ATOM 12061 C C . THR B 1 640 ? 46.315 40.647 14.744 1.00 50.66 637 THR B C 1
ATOM 12062 O O . THR B 1 640 ? 47.177 39.769 14.850 1.00 51.98 637 THR B O 1
ATOM 12066 N N . LEU B 1 641 ? 46.129 41.591 15.659 1.00 53.28 638 LEU B N 1
ATOM 12067 C CA . LEU B 1 641 ? 46.997 41.732 16.817 1.00 61.10 638 LEU B CA 1
ATOM 12068 C C . LEU B 1 641 ? 46.347 41.160 18.072 1.00 63.53 638 LEU B C 1
ATOM 12069 O O . LEU B 1 641 ? 45.141 40.903 18.124 1.00 62.17 638 LEU B O 1
ATOM 12074 N N . ARG B 1 642 ? 47.182 40.961 19.095 1.00 59.33 639 ARG B N 1
ATOM 12075 C CA . ARG B 1 642 ? 46.767 40.439 20.388 1.00 58.03 639 ARG B CA 1
ATOM 12076 C C . ARG B 1 642 ? 47.833 40.829 21.395 1.00 59.88 639 ARG B C 1
ATOM 12077 O O . ARG B 1 642 ? 49.027 40.697 21.088 1.00 53.91 639 ARG B O 1
ATOM 12085 N N . PRO B 1 643 ? 47.461 41.316 22.578 1.00 65.85 640 PRO B N 1
ATOM 12086 C CA . PRO B 1 643 ? 48.478 41.744 23.547 1.00 59.00 640 PRO B CA 1
ATOM 12087 C C . PRO B 1 643 ? 49.337 40.579 24.018 1.00 48.25 640 PRO B C 1
ATOM 12088 O O . PRO B 1 643 ? 48.852 39.466 24.232 1.00 44.18 640 PRO B O 1
ATOM 12092 N N . PHE B 1 644 ? 50.632 40.853 24.172 1.00 39.71 641 PHE B N 1
ATOM 12093 C CA . PHE B 1 644 ? 51.616 39.874 24.624 1.00 36.39 641 PHE B CA 1
ATOM 12094 C C . PHE B 1 644 ? 52.406 40.511 25.759 1.00 43.17 641 PHE B C 1
ATOM 12095 O O . PHE B 1 644 ? 53.184 41.444 25.530 1.00 49.61 641 PHE B O 1
ATOM 12103 N N . GLU B 1 645 ? 52.208 40.015 26.976 1.00 45.98 642 GLU B N 1
ATOM 12104 C CA . GLU B 1 645 ? 52.754 40.636 28.174 1.00 43.02 642 GLU B CA 1
ATOM 12105 C C . GLU B 1 645 ? 54.041 39.948 28.608 1.00 44.33 642 GLU B C 1
ATOM 12106 O O . GLU B 1 645 ? 54.140 38.717 28.587 1.00 50.85 642 GLU B O 1
ATOM 12112 N N . ILE B 1 646 ? 55.023 40.754 29.006 1.00 41.86 643 ILE B N 1
ATOM 12113 C CA . ILE B 1 646 ? 56.326 40.273 29.451 1.00 43.82 643 ILE B CA 1
ATOM 12114 C C . ILE B 1 646 ? 56.572 40.832 30.846 1.00 46.76 643 ILE B C 1
ATOM 12115 O O . ILE B 1 646 ? 56.741 42.046 31.015 1.00 55.87 643 ILE B O 1
ATOM 12120 N N . THR B 1 647 ? 56.596 39.951 31.844 1.00 37.88 644 THR B N 1
ATOM 12121 C CA . THR B 1 647 ? 56.872 40.322 33.227 1.00 39.00 644 THR B CA 1
ATOM 12122 C C . THR B 1 647 ? 58.216 39.728 33.629 1.00 38.67 644 THR B C 1
ATOM 12123 O O . THR B 1 647 ? 58.396 38.507 33.588 1.00 39.65 644 THR B O 1
ATOM 12127 N N . THR B 1 648 ? 59.154 40.587 34.016 1.00 35.12 645 THR B N 1
ATOM 12128 C CA . THR B 1 648 ? 60.497 40.162 34.387 1.00 35.75 645 THR B CA 1
ATOM 12129 C C . THR B 1 648 ? 60.828 40.656 35.789 1.00 42.26 645 THR B C 1
ATOM 12130 O O . THR B 1 648 ? 60.604 41.829 36.109 1.00 42.35 645 THR B O 1
ATOM 12134 N N . MET B 1 649 ? 61.346 39.758 36.622 1.00 38.05 646 MET B N 1
ATOM 12135 C CA . MET B 1 649 ? 61.898 40.116 37.920 1.00 42.34 646 MET B CA 1
ATOM 12136 C C . MET B 1 649 ? 63.409 40.246 37.790 1.00 48.51 646 MET B C 1
ATOM 12137 O O . MET B 1 649 ? 64.065 39.359 37.236 1.00 44.58 646 MET B O 1
ATOM 12142 N N . VAL B 1 650 ? 63.952 41.353 38.287 1.00 39.27 647 VAL B N 1
ATOM 12143 C CA . VAL B 1 650 ? 65.393 41.573 38.346 1.00 32.81 647 VAL B CA 1
ATOM 12144 C C . VAL B 1 650 ? 65.788 41.594 39.816 1.00 41.30 647 VAL B C 1
ATOM 12145 O O . VAL B 1 650 ? 65.293 42.426 40.585 1.00 41.48 647 VAL B O 1
ATOM 12149 N N . THR B 1 651 ? 66.673 40.680 40.209 1.00 40.63 648 THR B N 1
ATOM 12150 C CA . THR B 1 651 ? 67.046 40.502 41.607 1.00 47.72 648 THR B CA 1
ATOM 12151 C C . THR B 1 651 ? 68.548 40.685 41.775 1.00 51.34 648 THR B C 1
ATOM 12152 O O . THR B 1 651 ? 69.337 40.133 41.002 1.00 46.52 648 THR B O 1
ATOM 12156 N N . MET B 1 652 ? 68.933 41.460 42.789 1.00 50.14 649 MET B N 1
ATOM 12157 C CA . MET B 1 652 ? 70.325 41.688 43.148 1.00 45.18 649 MET B CA 1
ATOM 12158 C C . MET B 1 652 ? 70.508 41.401 44.632 1.00 55.99 649 MET B C 1
ATOM 12159 O O . MET B 1 652 ? 69.677 41.799 45.454 1.00 53.75 649 MET B O 1
ATOM 12164 N N . ILE B 1 653 ? 71.591 40.704 44.973 1.00 46.82 650 ILE B N 1
ATOM 12165 C CA . ILE B 1 653 ? 71.928 40.448 46.365 1.00 41.14 650 ILE B CA 1
ATOM 12166 C C . ILE B 1 653 ? 73.246 41.143 46.691 1.00 41.92 650 ILE B C 1
ATOM 12167 O O . ILE B 1 653 ? 74.024 41.512 45.807 1.00 44.23 650 ILE B O 1
ATOM 12172 N N . LYS B 1 654 ? 73.489 41.311 47.993 1.00 45.66 651 LYS B N 1
ATOM 12173 C CA . LYS B 1 654 ? 74.577 42.170 48.450 1.00 45.78 651 LYS B CA 1
ATOM 12174 C C . LYS B 1 654 ? 75.946 41.577 48.137 1.00 49.28 651 LYS B C 1
ATOM 12175 O O . LYS B 1 654 ? 76.862 42.302 47.731 1.00 61.47 651 LYS B O 1
ATOM 12181 N N . GLU B 1 655 ? 76.108 40.266 48.314 1.00 46.95 652 GLU B N 1
ATOM 12182 C CA . GLU B 1 655 ? 77.422 39.636 48.302 1.00 52.71 652 GLU B CA 1
ATOM 12183 C C . GLU B 1 655 ? 77.753 38.959 46.975 1.00 50.15 652 GLU B C 1
ATOM 12184 O O . GLU B 1 655 ? 78.630 38.089 46.937 1.00 60.34 652 GLU B O 1
ATOM 12190 N N . SER B 1 656 ? 77.087 39.340 45.887 1.00 48.22 653 SER B N 1
ATOM 12191 C CA . SER B 1 656 ? 77.345 38.730 44.591 1.00 50.11 653 SER B CA 1
ATOM 12192 C C . SER B 1 656 ? 77.243 39.780 43.495 1.00 45.63 653 SER B C 1
ATOM 12193 O O . SER B 1 656 ? 76.490 40.751 43.609 1.00 45.26 653 SER B O 1
ATOM 12196 N N . ASN B 1 657 ? 78.015 39.573 42.430 1.00 47.16 654 ASN B N 1
ATOM 12197 C CA . ASN B 1 657 ? 77.976 40.429 41.252 1.00 49.59 654 ASN B CA 1
ATOM 12198 C C . ASN B 1 657 ? 76.980 39.947 40.207 1.00 43.56 654 ASN B C 1
ATOM 12199 O O . ASN B 1 657 ? 76.832 40.598 39.167 1.00 50.38 654 ASN B O 1
ATOM 12204 N N . GLN B 1 658 ? 76.303 38.830 40.454 1.00 43.63 655 GLN B N 1
ATOM 12205 C CA . GLN B 1 658 ? 75.353 38.285 39.496 1.00 43.80 655 GLN B CA 1
ATOM 12206 C C . GLN B 1 658 ? 74.021 39.019 39.582 1.00 44.16 655 GLN B C 1
ATOM 12207 O O . GLN B 1 658 ? 73.477 39.210 40.674 1.00 45.09 655 GLN B O 1
ATOM 12213 N N . LEU B 1 659 ? 73.502 39.433 38.430 1.00 39.33 656 LEU B N 1
ATOM 12214 C CA . LEU B 1 659 ? 72.121 39.880 38.325 1.00 32.96 656 LEU B CA 1
ATOM 12215 C C . LEU B 1 659 ? 71.268 38.709 37.859 1.00 42.09 656 LEU B C 1
ATOM 12216 O O . LEU B 1 659 ? 71.649 37.994 36.928 1.00 56.49 656 LEU B O 1
ATOM 12221 N N . PHE B 1 660 ? 70.127 38.510 38.509 1.00 40.57 657 PHE B N 1
ATOM 12222 C CA . PHE B 1 660 ? 69.249 37.388 38.216 1.00 34.46 657 PHE B CA 1
ATOM 12223 C C . PHE B 1 660 ? 67.972 37.883 37.553 1.00 41.26 657 PHE B C 1
ATOM 12224 O O . PHE B 1 660 ? 67.378 38.875 37.987 1.00 42.66 657 PHE B O 1
ATOM 12232 N N . PHE B 1 661 ? 67.556 37.188 36.498 1.00 32.37 658 PHE B N 1
ATOM 12233 C CA . PHE B 1 661 ? 66.359 37.535 35.747 1.00 35.33 658 PHE B CA 1
ATOM 12234 C C . PHE B 1 661 ? 65.386 36.366 35.757 1.00 39.70 658 PHE B C 1
ATOM 12235 O O . PHE B 1 661 ? 65.794 35.204 35.654 1.00 46.64 658 PHE B O 1
ATOM 12243 N N . GLU B 1 662 ? 64.099 36.681 35.879 1.00 42.79 659 GLU B N 1
ATOM 12244 C CA . GLU B 1 662 ? 63.040 35.676 35.845 1.00 45.74 659 GLU B CA 1
ATOM 12245 C C . GLU B 1 662 ? 61.878 36.265 35.058 1.00 42.20 659 GLU B C 1
ATOM 12246 O O . GLU B 1 662 ? 61.144 37.115 35.574 1.00 42.77 659 GLU B O 1
ATOM 12252 N N . THR B 1 663 ? 61.711 35.817 33.817 1.00 33.75 660 THR B N 1
ATOM 12253 C CA . THR B 1 663 ? 60.699 36.352 32.916 1.00 29.59 660 THR B CA 1
ATOM 12254 C C . THR B 1 663 ? 59.506 35.405 32.851 1.00 31.81 660 THR B C 1
ATOM 12255 O O . THR B 1 663 ? 59.678 34.193 32.683 1.00 35.88 660 THR B O 1
ATOM 12259 N N . THR B 1 664 ? 58.304 35.960 32.985 1.00 35.71 661 THR B N 1
ATOM 12260 C CA . THR B 1 664 ? 57.065 35.198 32.922 1.00 42.26 661 THR B CA 1
ATOM 12261 C C . THR B 1 664 ? 56.206 35.705 31.772 1.00 45.44 661 THR B C 1
ATOM 12262 O O . THR B 1 664 ? 56.045 36.916 31.591 1.00 42.49 661 THR B O 1
ATOM 12266 N N . ILE B 1 665 ? 55.665 34.772 30.989 1.00 40.52 662 ILE B N 1
ATOM 12267 C CA . ILE B 1 665 ? 54.745 35.087 29.904 1.00 37.91 662 ILE B CA 1
ATOM 12268 C C . ILE B 1 665 ? 53.623 34.058 29.905 1.00 40.99 662 ILE B C 1
ATOM 12269 O O . ILE B 1 665 ? 53.796 32.922 30.356 1.00 43.63 662 ILE B O 1
ATOM 12274 N N . ASN B 1 666 ? 52.464 34.467 29.400 1.00 41.24 663 ASN B N 1
ATOM 12275 C CA . ASN B 1 666 ? 51.362 33.559 29.086 1.00 41.91 663 ASN B CA 1
ATOM 12276 C C . ASN B 1 666 ? 51.217 33.592 27.568 1.00 40.80 663 ASN B C 1
ATOM 12277 O O . ASN B 1 666 ? 50.509 34.434 27.013 1.00 43.24 663 ASN B O 1
ATOM 12282 N N . ASN B 1 667 ? 51.908 32.674 26.900 1.00 42.53 664 ASN B N 1
ATOM 12283 C CA . ASN B 1 667 ? 52.014 32.709 25.446 1.00 38.17 664 ASN B CA 1
ATOM 12284 C C . ASN B 1 667 ? 50.704 32.259 24.814 1.00 42.27 664 ASN B C 1
ATOM 12285 O O . ASN B 1 667 ? 50.314 31.093 24.931 1.00 46.85 664 ASN B O 1
ATOM 12290 N N . GLN B 1 668 ? 50.017 33.191 24.152 1.00 40.21 665 GLN B N 1
ATOM 12291 C CA . GLN B 1 668 ? 48.876 32.879 23.300 1.00 41.81 665 GLN B CA 1
ATOM 12292 C C . GLN B 1 668 ? 49.152 33.270 21.853 1.00 47.33 665 GLN B C 1
ATOM 12293 O O . GLN B 1 668 ? 48.216 33.476 21.073 1.00 42.53 665 GLN B O 1
ATOM 12299 N N . ILE B 1 669 ? 50.426 33.374 21.487 1.00 46.17 666 ILE B N 1
ATOM 12300 C CA . ILE B 1 669 ? 50.855 33.778 20.156 1.00 39.32 666 ILE B CA 1
ATOM 12301 C C . ILE B 1 669 ? 51.515 32.585 19.480 1.00 42.45 666 ILE B C 1
ATOM 12302 O O . ILE B 1 669 ? 52.268 31.836 20.115 1.00 37.74 666 ILE B O 1
ATOM 12307 N N . LYS B 1 670 ? 51.234 32.409 18.193 1.00 37.15 667 LYS B N 1
ATOM 12308 C CA . LYS B 1 670 ? 51.756 31.295 17.418 1.00 40.08 667 LYS B CA 1
ATOM 12309 C C . LYS B 1 670 ? 52.694 31.794 16.326 1.00 39.70 667 LYS B C 1
ATOM 12310 O O . LYS B 1 670 ? 52.647 32.958 15.919 1.00 39.23 667 LYS B O 1
ATOM 12316 N N . ASP B 1 671 ? 53.558 30.887 15.864 1.00 36.30 668 ASP B N 1
ATOM 12317 C CA . ASP B 1 671 ? 54.454 31.137 14.732 1.00 42.17 668 ASP B CA 1
ATOM 12318 C C . ASP B 1 671 ? 55.377 32.327 14.995 1.00 47.68 668 ASP B C 1
ATOM 12319 O O . ASP B 1 671 ? 55.470 33.259 14.193 1.00 50.10 668 ASP B O 1
ATOM 12324 N N . HIS B 1 672 ? 56.075 32.287 16.128 1.00 42.76 669 HIS B N 1
ATOM 12325 C CA . HIS B 1 672 ? 56.934 33.399 16.512 1.00 45.00 669 HIS B CA 1
ATOM 12326 C C . HIS B 1 672 ? 58.048 32.897 17.420 1.00 47.16 669 HIS B C 1
ATOM 12327 O O . HIS B 1 672 ? 57.990 31.783 17.949 1.00 43.97 669 HIS B O 1
ATOM 12334 N N . ARG B 1 673 ? 59.061 33.745 17.600 1.00 45.56 670 ARG B N 1
ATOM 12335 C CA . ARG B 1 673 ? 60.196 33.440 18.461 1.00 40.68 670 ARG B CA 1
ATOM 12336 C C . ARG B 1 673 ? 60.534 34.663 19.299 1.00 42.66 670 ARG B C 1
ATOM 12337 O O . ARG B 1 673 ? 60.680 35.764 18.760 1.00 46.88 670 ARG B O 1
ATOM 12345 N N . LEU B 1 674 ? 60.659 34.465 20.610 1.00 38.49 671 LEU B N 1
ATOM 12346 C CA . LEU B 1 674 ? 60.991 35.531 21.547 1.00 30.76 671 LEU B CA 1
ATOM 12347 C C . LEU B 1 674 ? 62.433 35.372 22.014 1.00 37.91 671 LEU B C 1
ATOM 12348 O O . LEU B 1 674 ? 62.846 34.273 22.404 1.00 39.67 671 LEU B O 1
ATOM 12353 N N . ARG B 1 675 ? 63.192 36.466 21.972 1.00 41.82 672 ARG B N 1
ATOM 12354 C CA . ARG B 1 675 ? 64.577 36.477 22.418 1.00 37.23 672 ARG B CA 1
ATOM 12355 C C . ARG B 1 675 ? 64.791 37.633 23.386 1.00 44.72 672 ARG B C 1
ATOM 12356 O O . ARG B 1 675 ? 64.066 38.631 23.369 1.00 38.43 672 ARG B O 1
ATOM 12364 N N . VAL B 1 676 ? 65.802 37.484 24.236 1.00 43.94 673 VAL B N 1
ATOM 12365 C CA . VAL B 1 676 ? 66.266 38.549 25.116 1.00 43.08 673 VAL B CA 1
ATOM 12366 C C . VAL B 1 676 ? 67.670 38.935 24.673 1.00 40.30 673 VAL B C 1
ATOM 12367 O O . VAL B 1 676 ? 68.495 38.068 24.358 1.00 42.28 673 VAL B O 1
ATOM 12371 N N . LEU B 1 677 ? 67.932 40.237 24.615 1.00 33.64 674 LEU B N 1
ATOM 12372 C CA . LEU B 1 677 ? 69.133 40.766 23.986 1.00 35.10 674 LEU B CA 1
ATOM 12373 C C . LEU B 1 677 ? 70.040 41.430 25.013 1.00 43.84 674 LEU B C 1
ATOM 12374 O O . LEU B 1 677 ? 69.576 42.182 25.876 1.00 45.94 674 LEU B O 1
ATOM 12379 N N . PHE B 1 678 ? 71.341 41.156 24.899 1.00 45.55 675 PHE B N 1
ATOM 12380 C CA . PHE B 1 678 ? 72.362 41.735 25.771 1.00 46.15 675 PHE B CA 1
ATOM 12381 C C . PHE B 1 678 ? 73.467 42.331 24.911 1.00 45.27 675 PHE B C 1
ATOM 12382 O O . PHE B 1 678 ? 74.434 41.643 24.557 1.00 45.36 675 PHE B O 1
ATOM 12390 N N . PRO B 1 679 ? 73.357 43.611 24.550 1.00 41.95 676 PRO B N 1
ATOM 12391 C CA . PRO B 1 679 ? 74.438 44.268 23.798 1.00 37.41 676 PRO B CA 1
ATOM 12392 C C . PRO B 1 679 ? 75.669 44.437 24.676 1.00 42.66 676 PRO B C 1
ATOM 12393 O O . PRO B 1 679 ? 75.605 45.054 25.742 1.00 56.09 676 PRO B O 1
ATOM 12397 N N . THR B 1 680 ? 76.792 43.880 24.227 1.00 42.11 677 THR B N 1
ATOM 12398 C CA . THR B 1 680 ? 78.042 43.972 24.968 1.00 48.32 677 THR B CA 1
ATOM 12399 C C . THR B 1 680 ? 78.931 45.114 24.498 1.00 47.47 677 THR B C 1
ATOM 12400 O O . THR B 1 680 ? 79.894 45.454 25.194 1.00 47.13 677 THR B O 1
ATOM 12404 N N . GLY B 1 681 ? 78.637 45.710 23.344 1.00 46.65 678 GLY B N 1
ATOM 12405 C CA . GLY B 1 681 ? 79.456 46.774 22.805 1.00 43.10 678 GLY B CA 1
ATOM 12406 C C . GLY B 1 681 ? 80.833 46.356 22.341 1.00 60.49 678 GLY B C 1
ATOM 12407 O O . GLY B 1 681 ? 81.618 47.221 21.935 1.00 65.73 678 GLY B O 1
ATOM 12408 N N . MET B 1 682 ? 81.152 45.066 22.386 1.00 64.29 679 MET B N 1
ATOM 12409 C CA . MET B 1 682 ? 82.451 44.548 21.975 1.00 57.01 679 MET B CA 1
ATOM 12410 C C . MET B 1 682 ? 82.287 43.759 20.683 1.00 60.12 679 MET B C 1
ATOM 12411 O O . MET B 1 682 ? 81.548 42.769 20.648 1.00 50.82 679 MET B O 1
ATOM 12416 N N . VAL B 1 683 ? 82.971 44.195 19.631 1.00 60.09 680 VAL B N 1
ATOM 12417 C CA . VAL B 1 683 ? 83.060 43.447 18.383 1.00 58.10 680 VAL B CA 1
ATOM 12418 C C . VAL B 1 683 ? 84.362 42.659 18.426 1.00 61.34 680 VAL B C 1
ATOM 12419 O O . VAL B 1 683 ? 85.452 43.234 18.331 1.00 65.36 680 VAL B O 1
ATOM 12423 N N . THR B 1 684 ? 84.256 41.341 18.579 1.00 59.25 681 THR B N 1
ATOM 12424 C CA . THR B 1 684 ? 85.419 40.479 18.722 1.00 62.83 681 THR B CA 1
ATOM 12425 C C . THR B 1 684 ? 85.387 39.386 17.663 1.00 59.59 681 THR B C 1
ATOM 12426 O O . THR B 1 684 ? 84.363 39.136 17.024 1.00 51.05 681 THR B O 1
ATOM 12430 N N . GLU B 1 685 ? 86.537 38.731 17.489 1.00 63.76 682 GLU B N 1
ATOM 12431 C CA . GLU B 1 685 ? 86.632 37.651 16.515 1.00 70.20 682 GLU B CA 1
ATOM 12432 C C . GLU B 1 685 ? 85.853 36.424 16.972 1.00 67.66 682 GLU B C 1
ATOM 12433 O O . GLU B 1 685 ? 85.193 35.763 16.162 1.00 64.42 682 GLU B O 1
ATOM 12439 N N . THR B 1 686 ? 85.918 36.103 18.263 1.00 59.79 683 THR B N 1
ATOM 12440 C CA . THR B 1 686 ? 85.370 34.863 18.789 1.00 58.42 683 THR B CA 1
ATOM 12441 C C . THR B 1 686 ? 84.535 35.137 20.033 1.00 55.25 683 THR B C 1
ATOM 12442 O O . THR B 1 686 ? 84.559 36.230 20.605 1.00 52.36 683 THR B O 1
ATOM 12446 N N . HIS B 1 687 ? 83.788 34.114 20.440 1.00 49.99 684 HIS B N 1
ATOM 12447 C CA . HIS B 1 687 ? 83.065 34.104 21.703 1.00 44.40 684 HIS B CA 1
ATOM 12448 C C . HIS B 1 687 ? 83.216 32.721 22.322 1.00 46.95 684 HIS B C 1
ATOM 12449 O O . HIS B 1 687 ? 83.700 31.783 21.683 1.00 43.97 684 HIS B O 1
ATOM 12456 N N . GLU B 1 688 ? 82.795 32.595 23.577 1.00 39.51 685 GLU B N 1
ATOM 12457 C CA . GLU B 1 688 ? 82.899 31.341 24.310 1.00 44.69 685 GLU B CA 1
ATOM 12458 C C . GLU B 1 688 ? 81.529 30.907 24.812 1.00 48.34 685 GLU B C 1
ATOM 12459 O O . GLU B 1 688 ? 80.728 31.734 25.258 1.00 45.07 685 GLU B O 1
ATOM 12465 N N . ALA B 1 689 ? 81.270 29.603 24.740 1.00 45.08 686 ALA B N 1
ATOM 12466 C CA . ALA B 1 689 ? 80.010 29.025 25.177 1.00 45.78 686 ALA B CA 1
ATOM 12467 C C . ALA B 1 689 ? 80.279 27.774 25.998 1.00 43.99 686 ALA B C 1
ATOM 12468 O O . ALA B 1 689 ? 81.293 27.096 25.813 1.00 40.67 686 ALA B O 1
ATOM 12470 N N . ASP B 1 690 ? 79.359 27.476 26.912 1.00 37.95 687 ASP B N 1
ATOM 12471 C CA . ASP B 1 690 ? 79.461 26.277 27.733 1.00 39.64 687 ASP B CA 1
ATOM 12472 C C . ASP B 1 690 ? 79.020 25.069 26.915 1.00 40.81 687 ASP B C 1
ATOM 12473 O O . ASP B 1 690 ? 77.893 25.033 26.411 1.00 41.76 687 ASP B O 1
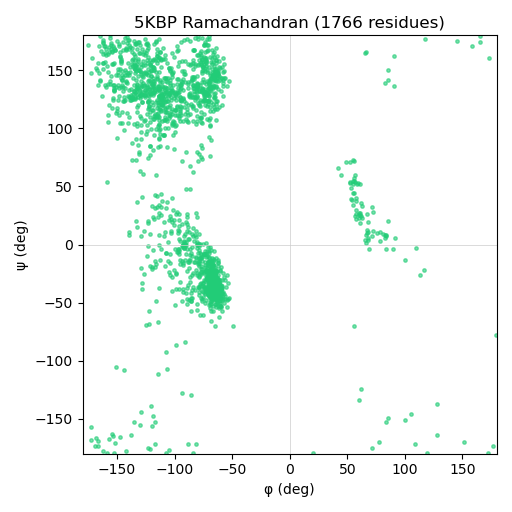ATOM 12478 N N . SER B 1 691 ? 79.905 24.082 26.784 1.00 41.50 688 SER B N 1
ATOM 12479 C CA . SER B 1 691 ? 79.575 22.867 26.049 1.00 38.73 688 SER B CA 1
ATOM 12480 C C . SER B 1 691 ? 79.662 21.653 26.966 1.00 44.56 688 SER B C 1
ATOM 12481 O O . SER B 1 691 ? 79.390 21.757 28.167 1.00 53.91 688 SER B O 1
ATOM 12484 N N . ILE B 1 692 ? 80.038 20.503 26.416 1.00 39.35 689 ILE B N 1
ATOM 12485 C CA . ILE B 1 692 ? 80.127 19.267 27.183 1.00 35.44 689 ILE B CA 1
ATOM 12486 C C . ILE B 1 692 ? 81.556 19.130 27.694 1.00 43.60 689 ILE B C 1
ATOM 12487 O O . ILE B 1 692 ? 82.468 18.816 26.925 1.00 48.03 689 ILE B O 1
ATOM 12492 N N . TYR B 1 693 ? 81.745 19.359 28.996 1.00 41.34 690 TYR B N 1
ATOM 12493 C CA . TYR B 1 693 ? 83.063 19.305 29.633 1.00 39.23 690 TYR B CA 1
ATOM 12494 C C . TYR B 1 693 ? 84.064 20.201 28.909 1.00 44.78 690 TYR B C 1
ATOM 12495 O O . TYR B 1 693 ? 85.237 19.855 28.752 1.00 53.64 690 TYR B O 1
ATOM 12504 N N . GLU B 1 694 ? 83.601 21.368 28.466 1.00 38.00 691 GLU B N 1
ATOM 12505 C CA . GLU B 1 694 ? 84.447 22.221 27.645 1.00 48.42 691 GLU B CA 1
ATOM 12506 C C . GLU B 1 694 ? 83.864 23.624 27.588 1.00 49.60 691 GLU B C 1
ATOM 12507 O O . GLU B 1 694 ? 82.644 23.793 27.518 1.00 47.80 691 GLU B O 1
ATOM 12513 N N . VAL B 1 695 ? 84.744 24.619 27.618 1.00 48.70 692 VAL B N 1
ATOM 12514 C CA . VAL B 1 695 ? 84.389 25.997 27.288 1.00 56.28 692 VAL B CA 1
ATOM 12515 C C . VAL B 1 695 ? 84.883 26.208 25.862 1.00 55.29 692 VAL B C 1
ATOM 12516 O O . VAL B 1 695 ? 86.045 26.543 25.622 1.00 60.14 692 VAL B O 1
ATOM 12520 N N . VAL B 1 696 ? 83.994 25.999 24.900 1.00 53.74 693 VAL B N 1
ATOM 12521 C CA . VAL B 1 696 ? 84.388 25.980 23.497 1.00 47.80 693 VAL B CA 1
ATOM 12522 C C . VAL B 1 696 ? 84.437 27.403 22.955 1.00 47.81 693 VAL B C 1
ATOM 12523 O O . VAL B 1 696 ? 83.570 28.236 23.250 1.00 49.59 693 VAL B O 1
ATOM 12527 N N . THR B 1 697 ? 85.476 27.691 22.176 1.00 50.75 694 THR B N 1
ATOM 12528 C CA . THR B 1 697 ? 85.613 28.970 21.494 1.00 49.72 694 THR B CA 1
ATOM 12529 C C . THR B 1 697 ? 85.011 28.861 20.099 1.00 49.69 694 THR B C 1
ATOM 12530 O O . THR B 1 697 ? 85.270 27.891 19.381 1.00 48.21 694 THR B O 1
ATOM 12534 N N . ARG B 1 698 ? 84.201 29.849 19.724 1.00 47.37 695 ARG B N 1
ATOM 12535 C CA . ARG B 1 698 ? 83.525 29.839 18.438 1.00 49.21 695 ARG B CA 1
ATOM 12536 C C . ARG B 1 698 ? 83.662 31.195 17.759 1.00 54.05 695 ARG B C 1
ATOM 12537 O O . ARG B 1 698 ? 83.595 32.235 18.426 1.00 46.12 695 ARG B O 1
ATOM 12545 N N . PRO B 1 699 ? 83.852 31.218 16.443 1.00 50.39 696 PRO B N 1
ATOM 12546 C CA . PRO B 1 699 ? 83.987 32.493 15.734 1.00 51.38 696 PRO B CA 1
ATOM 12547 C C . PRO B 1 699 ? 82.643 33.178 15.538 1.00 56.29 696 PRO B C 1
ATOM 12548 O O . PRO B 1 699 ? 81.581 32.553 15.544 1.00 61.26 696 PRO B O 1
ATOM 12552 N N . ASN B 1 700 ? 82.711 34.497 15.362 1.00 52.76 697 ASN B N 1
ATOM 12553 C CA . ASN B 1 700 ? 81.533 35.305 15.076 1.00 62.10 697 ASN B CA 1
ATOM 12554 C C . ASN B 1 700 ? 81.340 35.566 13.588 1.00 69.35 697 ASN B C 1
ATOM 12555 O O . ASN B 1 700 ? 80.323 36.154 13.204 1.00 71.54 697 ASN B O 1
ATOM 12560 N N . GLN B 1 701 ? 82.282 35.146 12.748 1.00 69.51 698 GLN B N 1
ATOM 12561 C CA . GLN B 1 701 ? 82.199 35.318 11.302 1.00 76.59 698 GLN B CA 1
ATOM 12562 C C . GLN B 1 701 ? 81.934 33.956 10.674 1.00 80.14 698 GLN B C 1
ATOM 12563 O O . GLN B 1 701 ? 82.784 33.060 10.737 1.00 76.63 698 GLN B O 1
ATOM 12565 N N . VAL B 1 702 ? 80.752 33.801 10.073 1.00 80.44 699 VAL B N 1
ATOM 12566 C CA . VAL B 1 702 ? 80.428 32.551 9.402 1.00 79.43 699 VAL B CA 1
ATOM 12567 C C . VAL B 1 702 ? 81.343 32.357 8.194 1.00 84.27 699 VAL B C 1
ATOM 12568 O O . VAL B 1 702 ? 81.962 33.299 7.684 1.00 80.78 699 VAL B O 1
ATOM 12572 N N . SER B 1 703 ? 81.423 31.112 7.732 1.00 93.46 700 SER B N 1
ATOM 12573 C CA . SER B 1 703 ? 82.338 30.761 6.656 1.00 100.65 700 SER B CA 1
ATOM 12574 C C . SER B 1 703 ? 81.870 31.365 5.331 1.00 101.16 700 SER B C 1
ATOM 12575 O O . SER B 1 703 ? 80.842 32.044 5.245 1.00 98.87 700 SER B O 1
ATOM 12578 N N . ASP B 1 704 ? 82.649 31.107 4.277 1.00 107.22 701 ASP B N 1
ATOM 12579 C CA . ASP B 1 704 ? 82.339 31.672 2.967 1.00 105.24 701 ASP B CA 1
ATOM 12580 C C . ASP B 1 704 ? 81.121 31.010 2.336 1.00 101.58 701 ASP B C 1
ATOM 12581 O O . ASP B 1 704 ? 80.397 31.655 1.570 1.00 104.65 701 ASP B O 1
ATOM 12583 N N . THR B 1 705 ? 80.879 29.738 2.640 1.00 94.35 702 THR B N 1
ATOM 12584 C CA . THR B 1 705 ? 79.754 29.004 2.076 1.00 82.08 702 THR B CA 1
ATOM 12585 C C . THR B 1 705 ? 78.470 29.178 2.877 1.00 78.92 702 THR B C 1
ATOM 12586 O O . THR B 1 705 ? 77.425 28.666 2.462 1.00 77.93 702 THR B O 1
ATOM 12588 N N . TRP B 1 706 ? 78.520 29.887 4.001 1.00 73.14 703 TRP B N 1
ATOM 12589 C CA . TRP B 1 706 ? 77.345 30.041 4.846 1.00 70.58 703 TRP B CA 1
ATOM 12590 C C . TRP B 1 706 ? 76.354 31.008 4.208 1.00 67.10 703 TRP B C 1
ATOM 12591 O O . TRP B 1 706 ? 76.720 32.116 3.806 1.00 69.97 703 TRP B O 1
ATOM 12602 N N . GLU B 1 707 ? 75.092 30.583 4.116 1.00 56.90 704 GLU B N 1
ATOM 12603 C CA . GLU B 1 707 ? 74.04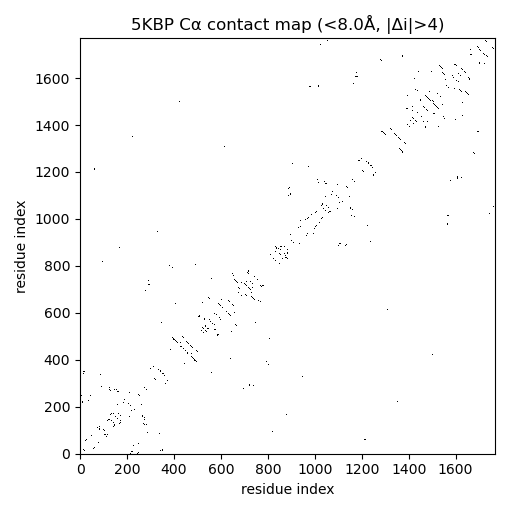1 31.393 3.518 1.00 57.39 704 GLU B CA 1
ATOM 12604 C C . GLU B 1 707 ? 72.928 31.772 4.481 1.00 62.66 704 GLU B C 1
ATOM 12605 O O . GLU B 1 707 ? 72.192 32.724 4.196 1.00 64.94 704 GLU B O 1
ATOM 12611 N N . ASN B 1 708 ? 72.781 31.068 5.596 1.00 60.40 705 ASN B N 1
ATOM 12612 C CA . ASN B 1 708 ? 71.733 31.384 6.554 1.00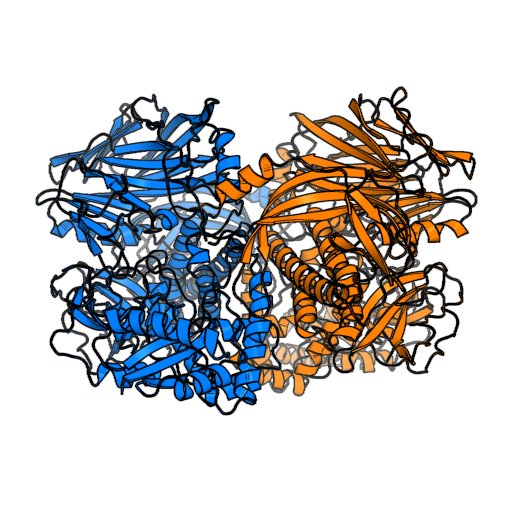 59.41 705 ASN B CA 1
ATOM 12613 C C . ASN B 1 708 ? 71.985 32.761 7.160 1.00 60.65 705 ASN B C 1
ATOM 12614 O O . ASN B 1 708 ? 73.088 33.020 7.658 1.00 62.53 705 ASN B O 1
ATOM 12619 N N . PRO B 1 709 ? 71.005 33.671 7.131 1.00 60.19 706 PRO B N 1
ATOM 12620 C CA . PRO B 1 709 ? 71.196 34.978 7.783 1.00 63.52 706 PRO B CA 1
ATOM 12621 C C . PRO B 1 709 ? 71.338 34.892 9.294 1.00 65.79 706 PRO B C 1
ATOM 12622 O O . PRO B 1 709 ? 71.745 35.882 9.916 1.00 78.05 706 PRO B O 1
ATOM 12626 N N . THR B 1 710 ? 71.018 33.754 9.901 1.00 63.30 707 THR B N 1
ATOM 12627 C CA . THR B 1 710 ? 71.204 33.534 11.325 1.00 57.07 707 THR B CA 1
ATOM 12628 C C . THR B 1 710 ? 72.272 32.471 11.547 1.00 54.80 707 THR B C 1
ATOM 12629 O O . THR B 1 710 ? 72.605 31.695 10.647 1.00 55.21 707 THR B O 1
ATOM 12633 N N . ASN B 1 711 ? 72.812 32.447 12.762 1.00 57.76 708 ASN B N 1
ATOM 12634 C CA . ASN B 1 711 ? 73.809 31.453 13.165 1.00 51.06 708 ASN B CA 1
ATOM 12635 C C . ASN B 1 711 ? 73.473 30.965 14.567 1.00 48.74 708 ASN B C 1
ATOM 12636 O O . ASN B 1 711 ? 74.150 31.306 15.544 1.00 56.85 708 ASN B O 1
ATOM 12641 N N . PRO B 1 712 ? 72.419 30.161 14.704 1.00 48.66 709 PRO B N 1
ATOM 12642 C CA . PRO B 1 712 ? 72.066 29.638 16.028 1.00 40.23 709 PRO B CA 1
ATOM 12643 C C . PRO B 1 712 ? 73.094 28.625 16.508 1.00 48.58 709 PRO B C 1
ATOM 12644 O O . PRO B 1 712 ? 73.596 27.805 15.734 1.00 47.71 709 PRO B O 1
ATOM 12648 N N . GLN B 1 713 ? 73.409 28.692 17.800 1.00 45.99 710 GLN B N 1
ATOM 12649 C CA . GLN B 1 713 ? 74.425 27.842 18.401 1.00 48.21 710 GLN B CA 1
ATOM 12650 C C . GLN B 1 713 ? 73.910 27.260 19.709 1.00 50.48 710 GLN B C 1
ATOM 12651 O O . GLN B 1 713 ? 73.043 27.841 20.369 1.00 44.40 710 GLN B O 1
ATOM 12657 N N . HIS B 1 714 ? 74.456 26.103 20.075 1.00 50.27 711 HIS B N 1
ATOM 12658 C CA . HIS B 1 714 ? 74.066 25.430 21.305 1.00 41.09 711 HIS B CA 1
ATOM 12659 C C . HIS B 1 714 ? 74.850 25.983 22.485 1.00 40.02 711 HIS B C 1
ATOM 12660 O O . HIS B 1 714 ? 76.038 26.298 22.371 1.00 44.36 711 HIS B O 1
ATOM 12667 N N . GLN B 1 715 ? 74.179 26.093 23.627 1.00 34.45 712 GLN B N 1
ATOM 12668 C CA . GLN B 1 715 ? 74.838 26.436 24.876 1.00 31.57 712 GLN B CA 1
ATOM 12669 C C . GLN B 1 715 ? 74.253 25.584 25.989 1.00 40.52 712 GLN B C 1
ATOM 12670 O O . GLN B 1 715 ? 73.080 25.202 25.950 1.00 41.00 712 GLN B O 1
ATOM 12676 N N . GLN B 1 716 ? 75.087 25.278 26.979 1.00 50.21 713 GLN B N 1
ATOM 12677 C CA . GLN B 1 716 ? 74.621 24.566 28.160 1.00 47.24 713 GLN B CA 1
ATOM 12678 C C . GLN B 1 716 ? 74.190 25.556 29.233 1.00 48.08 713 GLN B C 1
ATOM 12679 O O . GLN B 1 716 ? 73.005 25.890 29.340 1.00 57.63 713 GLN B O 1
ATOM 12685 N N . ALA B 1 717 ? 75.146 26.042 30.022 1.00 41.52 714 ALA B N 1
ATOM 12686 C CA . ALA B 1 717 ? 74.840 26.888 31.167 1.00 37.24 714 ALA B CA 1
ATOM 12687 C C . ALA B 1 717 ? 75.093 28.368 30.922 1.00 39.88 714 ALA B C 1
ATOM 12688 O O . ALA B 1 717 ? 74.421 29.202 31.537 1.00 33.03 714 ALA B O 1
ATOM 12690 N N . PHE B 1 718 ? 76.028 28.724 30.042 1.00 35.55 715 PHE B N 1
ATOM 12691 C CA . PHE B 1 718 ? 76.381 30.125 29.859 1.00 43.80 715 PHE B CA 1
ATOM 12692 C C . PHE B 1 718 ? 76.923 30.362 28.455 1.00 47.88 715 PHE B C 1
ATOM 12693 O O . PHE B 1 718 ? 77.184 29.429 27.691 1.00 49.07 715 PHE B O 1
ATOM 12701 N N . VAL B 1 719 ? 77.088 31.645 28.134 1.00 46.40 716 VAL B N 1
ATOM 12702 C CA . VAL B 1 719 ? 77.799 32.111 26.950 1.00 44.35 716 VAL B CA 1
ATOM 12703 C C . VAL B 1 719 ? 78.489 33.417 27.328 1.00 45.74 716 VAL B C 1
ATOM 12704 O O . VAL B 1 719 ? 78.010 34.164 28.188 1.00 50.15 716 VAL B O 1
ATOM 12708 N N . ASN B 1 720 ? 79.631 33.687 26.697 1.00 48.38 717 ASN B N 1
ATOM 12709 C CA . ASN B 1 720 ? 80.475 34.796 27.119 1.00 43.14 717 ASN B CA 1
ATOM 12710 C C . ASN B 1 720 ? 81.108 35.494 25.923 1.00 49.14 717 ASN B C 1
ATOM 12711 O O . ASN B 1 720 ? 81.522 34.845 24.958 1.00 41.47 717 ASN B O 1
ATOM 12716 N N . VAL B 1 721 ? 81.176 36.822 26.001 1.00 49.03 718 VAL B N 1
ATOM 12717 C CA . VAL B 1 721 ? 81.904 37.656 25.050 1.00 47.64 718 VAL B CA 1
ATOM 12718 C C . VAL B 1 721 ? 82.806 38.586 25.850 1.00 52.28 718 VAL B C 1
ATOM 12719 O O . VAL B 1 721 ? 82.342 39.253 26.782 1.00 50.86 718 VAL B O 1
ATOM 12723 N N . HIS B 1 722 ? 84.089 38.628 25.493 1.00 48.20 719 HIS B N 1
ATOM 12724 C CA . HIS B 1 722 ? 85.055 39.396 26.265 1.00 51.47 719 HIS B CA 1
ATOM 12725 C C . HIS B 1 722 ? 86.202 39.839 25.368 1.00 52.57 719 HIS B C 1
ATOM 12726 O O . HIS B 1 722 ? 86.479 39.232 24.331 1.00 51.03 719 HIS B O 1
ATOM 12733 N N . ASP B 1 723 ? 86.869 40.915 25.789 1.00 54.11 720 ASP B N 1
ATOM 12734 C CA . ASP B 1 723 ? 88.148 41.296 25.202 1.00 62.61 720 ASP B CA 1
ATOM 12735 C C . ASP B 1 723 ? 89.225 41.291 26.281 1.00 67.03 720 ASP B C 1
ATOM 12736 O O . ASP B 1 723 ? 89.080 40.612 27.303 1.00 79.99 720 ASP B O 1
ATOM 12741 N N . GLN B 1 724 ? 90.301 42.049 26.074 1.00 59.82 721 GLN B N 1
ATOM 12742 C CA . GLN B 1 724 ? 91.413 42.062 27.015 1.00 64.28 721 GLN B CA 1
ATOM 12743 C C . GLN B 1 724 ? 91.118 42.861 28.281 1.00 57.58 721 GLN B C 1
ATOM 12744 O O . GLN B 1 724 ? 91.858 42.729 29.263 1.00 53.58 721 GLN B O 1
ATOM 12750 N N . ASN B 1 725 ? 90.059 43.667 28.295 1.00 53.51 722 ASN B N 1
ATOM 12751 C CA . ASN B 1 725 ? 89.754 44.545 29.420 1.00 52.56 722 ASN B CA 1
ATOM 12752 C C . ASN B 1 725 ? 88.482 44.176 30.167 1.00 52.67 722 ASN B C 1
ATOM 12753 O O . ASN B 1 725 ? 88.438 44.302 31.393 1.00 51.07 722 ASN B O 1
ATOM 12758 N N . LYS B 1 726 ? 87.443 43.730 29.464 1.00 54.06 723 LYS B N 1
ATOM 12759 C CA . LYS B 1 726 ? 86.128 43.533 30.056 1.00 53.71 723 LYS B CA 1
ATOM 12760 C C . LYS B 1 726 ? 85.496 42.275 29.478 1.00 59.39 723 LYS B C 1
ATOM 12761 O O . LYS B 1 726 ? 86.029 41.651 28.557 1.00 64.34 723 LYS B O 1
ATOM 12767 N N . GLY B 1 727 ? 84.341 41.905 30.029 1.00 56.66 724 GLY B N 1
ATOM 12768 C CA . GLY B 1 727 ? 83.628 40.733 29.560 1.00 54.69 724 GLY B CA 1
ATOM 12769 C C . GLY B 1 727 ? 82.251 40.558 30.165 1.00 48.59 724 GLY B C 1
ATOM 12770 O O . GLY B 1 727 ? 82.015 40.927 31.319 1.00 51.34 724 GLY B O 1
ATOM 12771 N N . VAL B 1 728 ? 81.334 39.986 29.390 1.00 44.49 725 VAL B N 1
ATOM 12772 C CA . VAL B 1 728 ? 79.956 39.770 29.810 1.00 38.04 725 VAL B CA 1
ATOM 12773 C C . VAL B 1 728 ? 79.648 38.283 29.711 1.00 40.02 725 VAL B C 1
ATOM 12774 O O . VAL B 1 728 ? 79.872 37.665 28.663 1.00 39.15 725 VAL B O 1
ATOM 12778 N N . THR B 1 729 ? 79.134 37.712 30.799 1.00 43.39 726 THR B N 1
ATOM 12779 C CA . THR B 1 729 ? 78.722 36.314 30.844 1.00 39.53 726 THR B CA 1
ATOM 12780 C C . THR B 1 729 ? 77.221 36.252 31.090 1.00 43.45 726 THR B C 1
ATOM 12781 O O . THR B 1 729 ? 76.732 36.780 32.095 1.00 42.00 726 THR B O 1
ATOM 12785 N N . ILE B 1 730 ? 76.499 35.608 30.178 1.00 43.44 727 ILE B N 1
ATOM 12786 C CA . ILE B 1 730 ? 75.059 35.407 30.296 1.00 41.44 727 ILE B CA 1
ATOM 12787 C C . ILE B 1 730 ? 74.819 33.933 30.590 1.00 41.11 727 ILE B C 1
ATOM 12788 O O . ILE B 1 730 ? 75.152 33.069 29.769 1.00 45.88 727 ILE B O 1
ATOM 12793 N N . PHE B 1 731 ? 74.245 33.642 31.752 1.00 39.67 728 PHE B N 1
ATOM 12794 C CA . PHE B 1 731 ? 73.914 32.275 32.119 1.00 40.26 728 PHE B CA 1
ATOM 12795 C C . PHE B 1 731 ? 72.405 32.071 32.084 1.00 39.61 728 PHE B C 1
ATOM 12796 O O . PHE B 1 731 ? 71.624 33.023 32.153 1.00 42.99 728 PHE B O 1
ATOM 12804 N N . ASN B 1 732 ? 72.005 30.805 31.977 1.00 35.06 729 ASN B N 1
ATOM 12805 C CA . ASN B 1 732 ? 70.610 30.465 31.740 1.00 45.50 729 ASN B CA 1
ATOM 12806 C C . ASN B 1 732 ? 70.278 29.139 32.408 1.00 34.84 729 ASN B C 1
ATOM 12807 O O . ASN B 1 732 ? 71.152 28.438 32.925 1.00 40.43 729 ASN B O 1
ATOM 12812 N N . GLU B 1 733 ? 68.990 28.803 32.382 1.00 33.36 730 GLU B N 1
ATOM 12813 C CA . GLU B 1 733 ? 68.493 27.496 32.799 1.00 38.16 730 GLU B CA 1
ATOM 12814 C C . GLU B 1 733 ? 67.534 27.004 31.723 1.00 40.03 730 GLU B C 1
ATOM 12815 O O . GLU B 1 733 ? 66.401 27.487 31.628 1.00 45.04 730 GLU B O 1
ATOM 12821 N N . GLY B 1 734 ? 67.992 26.055 30.909 1.00 41.77 731 GLY B N 1
ATOM 12822 C CA . GLY B 1 734 ? 67.156 25.463 29.885 1.00 34.63 731 GLY B CA 1
ATOM 12823 C C . GLY B 1 734 ? 66.965 26.289 28.634 1.00 42.36 731 GLY B C 1
ATOM 12824 O O . GLY B 1 734 ? 66.117 25.938 27.807 1.00 41.96 731 GLY B O 1
ATOM 12825 N N . LEU B 1 735 ? 67.721 27.371 28.464 1.00 35.60 732 LEU B N 1
ATOM 12826 C CA . LEU B 1 735 ? 67.632 28.234 27.287 1.00 34.10 732 LEU B CA 1
ATOM 12827 C C . LEU B 1 735 ? 68.876 27.972 26.442 1.00 45.90 732 LEU B C 1
ATOM 12828 O O . LEU B 1 735 ? 69.870 28.696 26.514 1.00 47.70 732 LEU B O 1
ATOM 12833 N N . ASN B 1 736 ? 68.807 26.926 25.622 1.00 44.71 733 ASN B N 1
ATOM 12834 C CA . ASN B 1 736 ? 69.990 26.323 25.019 1.00 44.49 733 ASN B CA 1
ATOM 12835 C C . ASN B 1 736 ? 70.363 26.895 23.655 1.00 39.92 733 ASN B C 1
ATOM 12836 O O . ASN B 1 736 ? 71.382 26.480 23.094 1.00 44.78 733 ASN B O 1
ATOM 12841 N N . GLU B 1 737 ? 69.585 27.821 23.104 1.00 34.25 734 GLU B N 1
ATOM 12842 C CA . GLU B 1 737 ? 69.911 28.439 21.824 1.00 36.91 734 GLU B CA 1
ATOM 12843 C C . GLU B 1 737 ? 70.278 29.901 22.031 1.00 46.33 734 GLU B C 1
ATOM 12844 O O . GLU B 1 737 ? 69.514 30.660 22.638 1.00 44.62 734 GLU B O 1
ATOM 12850 N N . TYR B 1 738 ? 71.440 30.292 21.514 1.00 42.53 735 TYR B N 1
ATOM 12851 C CA . TYR B 1 738 ? 71.901 31.669 21.552 1.00 37.71 735 TYR B CA 1
ATOM 12852 C C . TYR B 1 738 ? 72.428 32.054 20.176 1.00 41.61 735 TYR B C 1
ATOM 12853 O O . TYR B 1 738 ? 72.531 31.224 19.267 1.00 41.27 735 TYR B O 1
ATOM 12862 N N . GLU B 1 739 ? 72.763 33.334 20.031 1.00 35.12 736 GLU B N 1
ATOM 12863 C CA . GLU B 1 739 ? 73.446 33.822 18.842 1.00 35.09 736 GLU B CA 1
ATOM 12864 C C . GLU B 1 739 ? 74.187 35.099 19.204 1.00 45.20 736 GLU B C 1
ATOM 12865 O O . GLU B 1 739 ? 73.656 35.947 19.924 1.00 50.70 736 GLU B O 1
ATOM 12871 N N . VAL B 1 740 ? 75.411 35.223 18.705 1.00 52.63 737 VAL B N 1
ATOM 12872 C CA . VAL B 1 740 ? 76.219 36.423 18.886 1.00 46.57 737 VAL B CA 1
ATOM 12873 C C . VAL B 1 740 ? 76.111 37.239 17.605 1.00 46.02 737 VAL B C 1
ATOM 12874 O O . VAL B 1 740 ? 76.615 36.833 16.552 1.00 47.81 737 VAL B O 1
ATOM 12878 N N . LEU B 1 741 ? 75.447 38.388 17.689 1.00 51.36 738 LEU B N 1
ATOM 12879 C CA . LEU B 1 741 ? 75.209 39.217 16.520 1.00 44.25 738 LEU B CA 1
ATOM 12880 C C . LEU B 1 741 ? 76.484 39.965 16.132 1.00 53.43 738 LEU B C 1
ATOM 12881 O O . LEU B 1 741 ? 77.525 39.864 16.788 1.00 52.27 738 LEU B O 1
ATOM 12886 N N . ALA B 1 742 ? 76.399 40.733 15.042 1.00 60.64 739 ALA B N 1
ATOM 12887 C CA . ALA B 1 742 ? 77.587 41.378 14.491 1.00 60.42 739 ALA B CA 1
ATOM 12888 C C . ALA B 1 742 ? 78.139 42.442 15.432 1.00 58.79 739 ALA B C 1
ATOM 12889 O O . ALA B 1 742 ? 79.359 42.554 15.600 1.00 65.26 739 ALA B O 1
ATOM 12891 N N . ASP B 1 743 ? 77.266 43.232 16.052 1.00 48.47 740 ASP B N 1
ATOM 12892 C CA . ASP B 1 743 ? 77.706 44.302 16.940 1.00 51.27 740 ASP B CA 1
ATOM 12893 C C . ASP B 1 743 ? 78.111 43.803 18.322 1.00 55.25 740 ASP B C 1
ATOM 12894 O O . ASP B 1 743 ? 78.340 44.624 19.216 1.00 66.28 740 ASP B O 1
ATOM 12899 N N . GLY B 1 744 ? 78.202 42.490 18.517 1.00 47.92 741 GLY B N 1
ATOM 12900 C CA . GLY B 1 744 ? 78.548 41.938 19.810 1.00 42.07 741 GLY B CA 1
ATOM 12901 C C . GLY B 1 744 ? 77.388 41.748 20.758 1.00 42.96 741 GLY B C 1
ATOM 12902 O O . GLY B 1 744 ? 77.609 41.657 21.971 1.00 54.99 741 GLY B O 1
ATOM 12903 N N . THR B 1 745 ? 76.160 41.690 20.249 1.00 40.98 742 THR B N 1
ATOM 12904 C CA . THR B 1 745 ? 74.981 41.497 21.082 1.00 40.32 742 THR B CA 1
ATOM 12905 C C . THR B 1 745 ? 74.739 40.008 21.295 1.00 38.93 742 THR B C 1
ATOM 12906 O O . THR B 1 745 ? 74.707 39.234 20.334 1.00 35.05 742 THR B O 1
ATOM 12910 N N . ILE B 1 746 ? 74.574 39.615 22.553 1.00 35.87 743 ILE B N 1
ATOM 12911 C CA . ILE B 1 746 ? 74.270 38.233 22.907 1.00 42.05 743 ILE B CA 1
ATOM 12912 C C . ILE B 1 746 ? 72.754 38.084 22.940 1.00 47.41 743 ILE B C 1
ATOM 12913 O O . ILE B 1 746 ? 72.083 38.654 23.805 1.00 47.53 743 ILE B O 1
ATOM 12918 N N . ALA B 1 747 ? 72.211 37.317 21.997 1.00 44.29 744 ALA B N 1
ATOM 12919 C CA . ALA B 1 747 ? 70.774 37.089 21.885 1.00 34.36 744 ALA B CA 1
ATOM 12920 C C . ALA B 1 747 ? 70.477 35.661 22.324 1.00 35.83 744 ALA B C 1
ATOM 12921 O O . ALA B 1 747 ? 70.900 34.703 21.670 1.00 50.38 744 ALA B O 1
ATOM 12923 N N . VAL B 1 748 ? 69.751 35.524 23.428 1.00 37.92 745 VAL B N 1
ATOM 12924 C CA . VAL B 1 748 ? 69.349 34.228 23.958 1.00 40.04 745 VAL B CA 1
ATOM 12925 C C . VAL B 1 748 ? 67.891 34.001 23.589 1.00 43.13 745 VAL B C 1
ATOM 12926 O O . VAL B 1 748 ? 67.045 34.876 23.806 1.00 47.24 745 VAL B O 1
ATOM 12930 N N . THR B 1 749 ? 67.596 32.836 23.021 1.00 36.46 746 THR B N 1
ATOM 12931 C CA . THR B 1 749 ? 66.233 32.525 22.610 1.00 39.15 746 THR B CA 1
ATOM 12932 C C . THR B 1 749 ? 65.438 32.034 23.813 1.00 37.10 746 THR B C 1
ATOM 12933 O O . THR B 1 749 ? 65.838 31.072 24.478 1.00 34.86 746 THR B O 1
ATOM 12937 N N . LEU B 1 750 ? 64.311 32.693 24.092 1.00 38.18 747 LEU B N 1
ATOM 12938 C CA . LEU B 1 750 ? 63.485 32.294 25.225 1.00 44.51 747 LEU B CA 1
ATOM 12939 C C . LEU B 1 750 ? 62.509 31.189 24.842 1.00 38.42 747 LEU B C 1
ATOM 12940 O O . LEU B 1 750 ? 62.407 30.172 25.536 1.00 43.71 747 LEU B O 1
ATOM 12945 N N . ILE B 1 751 ? 61.790 31.370 23.737 1.00 37.74 748 ILE B N 1
ATOM 12946 C CA . ILE B 1 751 ? 60.758 30.432 23.318 1.00 41.84 748 ILE B CA 1
ATOM 12947 C C . ILE B 1 751 ? 60.585 30.559 21.811 1.00 42.93 748 ILE B C 1
ATOM 12948 O O . ILE B 1 751 ? 60.728 31.644 21.241 1.00 41.48 748 ILE B O 1
ATOM 12953 N N . ARG B 1 752 ? 60.297 29.432 21.160 1.00 40.20 749 ARG B N 1
ATOM 12954 C CA . ARG B 1 752 ? 60.104 29.390 19.716 1.00 38.53 749 ARG B CA 1
ATOM 12955 C C . ARG B 1 752 ? 58.900 28.513 19.410 1.00 39.34 749 ARG B C 1
ATOM 12956 O O . ARG B 1 752 ? 58.848 27.357 19.843 1.00 34.32 749 ARG B O 1
ATOM 12964 N N . CYS B 1 753 ? 57.947 29.056 18.654 1.00 42.52 750 CYS B N 1
ATOM 12965 C CA . CYS B 1 753 ? 56.652 28.419 18.440 1.00 43.99 750 CYS B CA 1
ATOM 12966 C C . CYS B 1 753 ? 56.456 28.135 16.956 1.00 51.84 750 CYS B C 1
ATOM 12967 O O . CYS B 1 753 ? 56.466 29.060 16.135 1.00 49.25 750 CYS B O 1
ATOM 12970 N N . VAL B 1 754 ? 56.275 26.858 16.614 1.00 45.56 751 VAL B N 1
ATOM 12971 C CA . VAL B 1 754 ? 56.010 26.427 15.248 1.00 43.42 751 VAL B CA 1
ATOM 12972 C C . VAL B 1 754 ? 54.820 25.476 15.266 1.00 41.16 751 VAL B C 1
ATOM 12973 O O . VAL B 1 754 ? 54.319 25.090 16.322 1.00 35.93 751 VAL B O 1
ATOM 12977 N N . GLY B 1 755 ? 54.374 25.093 14.072 1.00 36.57 752 GLY B N 1
ATOM 12978 C CA . GLY B 1 755 ? 53.168 24.297 13.955 1.00 41.32 752 GLY B CA 1
ATOM 12979 C C . GLY B 1 755 ? 53.317 22.973 13.233 1.00 43.83 752 GLY B C 1
ATOM 12980 O O . GLY B 1 755 ? 52.343 22.222 13.116 1.00 40.84 752 GLY B O 1
ATOM 12981 N N . GLU B 1 756 ? 54.516 22.664 12.745 1.00 36.84 753 GLU B N 1
ATOM 12982 C CA . GLU B 1 756 ? 54.734 21.424 12.016 1.00 41.91 753 GLU B CA 1
ATOM 12983 C C . GLU B 1 756 ? 56.083 20.828 12.395 1.00 48.56 753 GLU B C 1
ATOM 12984 O O . GLU B 1 756 ? 56.999 21.529 12.834 1.00 44.62 753 GLU B O 1
ATOM 12990 N N . LEU B 1 757 ? 56.187 19.510 12.211 1.00 48.38 754 LEU B N 1
ATOM 12991 C CA . LEU B 1 757 ? 57.437 18.809 12.484 1.00 42.63 754 LEU B CA 1
ATOM 12992 C C . LEU B 1 757 ? 58.512 19.196 11.476 1.00 42.89 754 LEU B C 1
ATOM 12993 O O . LEU B 1 757 ? 59.627 19.571 11.856 1.00 45.05 754 LEU B O 1
ATOM 12998 N N . GLY B 1 758 ? 58.193 19.106 10.188 1.00 49.58 755 GLY B N 1
ATOM 12999 C CA . GLY B 1 758 ? 59.161 19.370 9.144 1.00 41.51 755 GLY B CA 1
ATOM 13000 C C . GLY B 1 758 ? 59.745 18.100 8.560 1.00 41.34 755 GLY B C 1
ATOM 13001 O O . GLY B 1 758 ? 59.085 17.055 8.539 1.00 49.52 755 GLY B O 1
ATOM 13002 N N . ASP B 1 759 ? 60.979 18.186 8.078 1.00 45.80 756 ASP B N 1
ATOM 13003 C CA . ASP B 1 759 ? 61.745 17.048 7.540 1.00 54.41 756 ASP B CA 1
ATOM 13004 C C . ASP B 1 759 ? 60.972 16.467 6.349 1.00 52.01 756 ASP B C 1
ATOM 13005 O O . ASP B 1 759 ? 60.488 17.228 5.498 1.00 49.00 756 ASP B O 1
ATOM 13010 N N . TRP B 1 760 ? 60.813 15.144 6.268 1.00 51.55 757 TRP B N 1
ATOM 13011 C CA . TRP B 1 760 ? 60.465 14.477 5.018 1.00 51.41 757 TRP B CA 1
ATOM 13012 C C . TRP B 1 760 ? 58.992 14.579 4.642 1.00 58.71 757 TRP B C 1
ATOM 13013 O O . TRP B 1 760 ? 58.633 14.169 3.534 1.00 72.18 757 TRP B O 1
ATOM 13024 N N . GLY B 1 761 ? 58.138 15.101 5.507 1.00 56.61 758 GLY B N 1
ATOM 13025 C CA . GLY B 1 761 ? 56.733 15.177 5.184 1.00 53.60 758 GLY B CA 1
ATOM 13026 C C . GLY B 1 761 ? 56.028 16.282 5.922 1.00 52.11 758 GLY B C 1
ATOM 13027 O O . GLY B 1 761 ? 56.655 17.203 6.449 1.00 57.58 758 GLY B O 1
ATOM 13028 N N . TYR B 1 762 ? 54.701 16.188 5.945 1.00 45.91 759 TYR B N 1
ATOM 13029 C CA . TYR B 1 762 ? 53.864 17.117 6.691 1.00 48.88 759 TYR B CA 1
ATOM 13030 C C . TYR B 1 762 ? 53.279 16.401 7.900 1.00 48.95 759 TYR B C 1
ATOM 13031 O O . TYR B 1 762 ? 52.497 15.457 7.749 1.00 48.66 759 TYR B O 1
ATOM 13040 N N . PHE B 1 763 ? 53.645 16.862 9.093 1.00 42.54 760 PHE B N 1
ATOM 13041 C CA . PHE B 1 763 ? 53.114 16.335 10.347 1.00 38.69 760 PHE B CA 1
ATOM 13042 C C . PHE B 1 763 ? 52.769 17.532 11.225 1.00 46.05 760 PHE B C 1
ATOM 13043 O O . PHE B 1 763 ? 53.662 18.175 11.786 1.00 43.35 760 PHE B O 1
ATOM 13051 N N . ALA B 1 764 ? 51.478 17.835 11.331 1.00 48.08 761 ALA B N 1
ATOM 13052 C CA . ALA B 1 764 ? 51.039 18.960 12.143 1.00 42.85 761 ALA B CA 1
ATOM 13053 C C . ALA B 1 764 ? 51.351 18.704 13.611 1.00 47.67 761 ALA B C 1
ATOM 13054 O O . ALA B 1 764 ? 51.043 17.636 14.148 1.00 49.43 761 ALA B O 1
ATOM 13056 N N . THR B 1 765 ? 51.978 19.686 14.254 1.00 45.31 762 THR B N 1
ATOM 13057 C CA . THR B 1 765 ? 52.318 19.625 15.675 1.00 40.74 762 THR B CA 1
ATOM 13058 C C . THR B 1 765 ? 51.850 20.921 16.323 1.00 43.13 762 THR B C 1
ATOM 13059 O O . THR B 1 765 ? 52.650 21.837 16.557 1.00 43.66 762 THR B O 1
ATOM 13063 N N . PRO B 1 766 ? 50.553 21.035 16.620 1.00 45.56 763 PRO B N 1
ATOM 13064 C CA . PRO B 1 766 ? 50.049 22.280 17.226 1.00 45.94 763 PRO B CA 1
ATOM 13065 C C . PRO B 1 766 ? 50.608 22.562 18.610 1.00 44.74 763 PRO B C 1
ATOM 13066 O O . PRO B 1 766 ? 50.809 23.732 18.956 1.00 44.38 763 PRO B O 1
ATOM 13070 N N . GLU B 1 767 ? 50.865 21.533 19.419 1.00 39.91 764 GLU B N 1
ATOM 13071 C CA . GLU B 1 767 ? 51.423 21.767 20.745 1.00 42.95 764 GLU B CA 1
ATOM 13072 C C . GLU B 1 767 ? 52.868 22.244 20.698 1.00 43.64 764 GLU B C 1
ATOM 13073 O O . GLU B 1 767 ? 53.394 22.677 21.730 1.00 46.17 764 GLU B O 1
ATOM 13079 N N . ALA B 1 768 ? 53.518 22.179 19.534 1.00 37.75 765 ALA B N 1
ATOM 13080 C CA . ALA B 1 768 ? 54.810 22.828 19.351 1.00 34.64 765 ALA B CA 1
ATOM 13081 C C . ALA B 1 768 ? 54.697 24.347 19.333 1.00 38.76 765 ALA B C 1
ATOM 13082 O O . ALA B 1 768 ? 55.729 25.029 19.320 1.00 32.11 765 ALA B O 1
ATOM 13084 N N . GLN B 1 769 ? 53.477 24.892 19.325 1.00 31.71 766 GLN B N 1
ATOM 13085 C CA . GLN B 1 769 ? 53.294 26.331 19.461 1.00 37.68 766 GLN B CA 1
ATOM 13086 C C . GLN B 1 769 ? 53.552 26.818 20.879 1.00 42.61 766 GLN B C 1
ATOM 13087 O O . GLN B 1 769 ? 53.565 28.033 21.102 1.00 45.25 766 GLN B O 1
ATOM 13093 N N . CYS B 1 770 ? 53.733 25.903 21.833 1.00 44.00 767 CYS B N 1
ATOM 13094 C CA . CYS B 1 770 ? 54.123 26.232 23.203 1.00 43.02 767 CYS B CA 1
ATOM 13095 C C . CYS B 1 770 ? 53.208 27.293 23.809 1.00 44.34 767 CYS B C 1
ATOM 13096 O O . CYS B 1 770 ? 53.656 28.330 24.301 1.00 50.41 767 CYS B O 1
ATOM 13099 N N . GLN B 1 771 ? 51.907 27.028 23.764 1.00 32.61 768 GLN B N 1
ATOM 13100 C CA . GLN B 1 771 ? 50.951 27.926 24.386 1.00 35.73 768 GLN B CA 1
ATOM 13101 C C . GLN B 1 771 ? 50.918 27.697 25.895 1.00 47.33 768 GLN B C 1
ATOM 13102 O O . GLN B 1 771 ? 51.260 26.622 26.396 1.00 43.60 768 GLN B O 1
ATOM 13108 N N . GLY B 1 772 ? 50.504 28.724 26.617 1.00 41.44 769 GLY B N 1
ATOM 13109 C CA . GLY B 1 772 ? 50.378 28.653 28.057 1.00 54.69 769 GLY B CA 1
ATOM 13110 C C . GLY B 1 772 ? 51.451 29.462 28.763 1.00 53.23 769 GLY B C 1
ATOM 13111 O O . GLY B 1 772 ? 52.229 30.200 28.151 1.00 45.20 769 GLY B O 1
ATOM 13112 N N . GLU B 1 773 ? 51.488 29.300 30.083 1.00 51.32 770 GLU B N 1
ATOM 13113 C CA . GLU B 1 773 ? 52.379 30.085 30.924 1.00 52.24 770 GLU B CA 1
ATOM 13114 C C . GLU B 1 773 ? 53.769 29.469 30.977 1.00 42.05 770 GLU B C 1
ATOM 13115 O O . GLU B 1 773 ? 53.924 28.251 31.103 1.00 45.62 770 GLU B O 1
ATOM 13121 N N . TYR B 1 774 ? 54.784 30.325 30.882 1.00 40.06 771 TYR B N 1
ATOM 13122 C CA . TYR B 1 774 ? 56.173 29.898 30.929 1.00 38.48 771 TYR B CA 1
ATOM 13123 C C . TYR B 1 774 ? 56.960 30.838 31.827 1.00 38.49 771 TYR B C 1
ATOM 13124 O O . TYR B 1 774 ? 56.600 32.006 31.999 1.00 41.00 771 TYR B O 1
ATOM 13133 N N . THR B 1 775 ? 58.038 30.310 32.402 1.00 39.59 772 THR B N 1
ATOM 13134 C CA . THR B 1 775 ? 58.944 31.087 33.236 1.00 38.78 772 THR B CA 1
ATOM 13135 C C . THR B 1 775 ? 60.372 30.764 32.829 1.00 41.57 772 THR B C 1
ATOM 13136 O O . THR B 1 775 ? 60.767 29.594 32.823 1.00 39.68 772 THR B O 1
ATOM 13140 N N . PHE B 1 776 ? 61.140 31.795 32.490 1.00 36.40 773 PHE B N 1
ATOM 13141 C CA . PHE B 1 776 ? 62.516 31.638 32.039 1.00 32.93 773 PHE B CA 1
ATOM 13142 C C . PHE B 1 776 ? 63.457 32.212 33.088 1.00 38.13 773 PHE B C 1
ATOM 13143 O O . PHE B 1 776 ? 63.277 33.351 33.531 1.00 33.35 773 PHE B O 1
ATOM 13151 N N . LYS B 1 777 ? 64.454 31.425 33.480 1.00 32.44 774 LYS B N 1
ATOM 13152 C CA . LYS B 1 777 ? 65.430 31.828 34.485 1.00 49.24 774 LYS B CA 1
ATOM 13153 C C . LYS B 1 777 ? 66.791 31.988 33.820 1.00 44.45 774 LYS B C 1
ATOM 13154 O O . LYS B 1 777 ? 67.304 31.043 33.210 1.00 36.53 774 LYS B O 1
ATOM 13160 N N . TYR B 1 778 ? 67.366 33.181 33.943 1.00 39.47 775 TYR B N 1
ATOM 13161 C CA . TYR B 1 778 ? 68.659 33.500 33.356 1.00 38.14 775 TYR B CA 1
ATOM 13162 C C . TYR B 1 778 ? 69.269 34.647 34.153 1.00 43.97 775 TYR B C 1
ATOM 13163 O O . TYR B 1 778 ? 68.679 35.141 35.117 1.00 40.20 775 TYR B O 1
ATOM 13172 N N . GLY B 1 779 ? 70.461 35.068 33.750 1.00 44.54 776 GLY B N 1
ATOM 13173 C CA . GLY B 1 779 ? 71.149 36.129 34.465 1.00 37.17 776 GLY B CA 1
ATOM 13174 C C . GLY B 1 779 ? 72.427 36.520 33.756 1.00 42.09 776 GLY B C 1
ATOM 13175 O O . GLY B 1 779 ? 72.867 35.868 32.802 1.00 51.48 776 GLY B O 1
ATOM 13176 N N . LEU B 1 780 ? 73.025 37.606 34.246 1.00 41.25 777 LEU B N 1
ATOM 13177 C CA . LEU B 1 780 ? 74.252 38.138 33.675 1.00 50.28 777 LEU B CA 1
ATOM 13178 C C . LEU B 1 780 ? 75.304 38.310 34.761 1.00 54.45 777 LEU B C 1
ATOM 13179 O O . LEU B 1 780 ? 74.995 38.421 35.951 1.00 50.30 777 LEU B O 1
ATOM 13184 N N . SER B 1 781 ? 76.560 38.340 34.323 1.00 52.75 778 SER B N 1
ATOM 13185 C CA . SER B 1 781 ? 77.694 38.550 35.215 1.00 45.39 778 SER B CA 1
ATOM 13186 C C . SER B 1 781 ? 78.782 39.275 34.440 1.00 46.45 778 SER B C 1
ATOM 13187 O O . SER B 1 781 ? 79.212 38.799 33.385 1.00 50.61 778 SER B O 1
ATOM 13190 N N . LEU B 1 782 ? 79.217 40.420 34.953 1.00 42.67 779 LEU B N 1
ATOM 13191 C CA . LEU B 1 782 ? 80.291 41.181 34.333 1.00 44.90 779 LEU B CA 1
ATOM 13192 C C . LEU B 1 782 ? 81.628 40.805 34.959 1.00 50.75 779 LEU B C 1
ATOM 13193 O O . LEU B 1 782 ? 81.703 40.438 36.135 1.00 53.05 779 LEU B O 1
ATOM 13198 N N . HIS B 1 783 ? 82.689 40.894 34.160 1.00 48.68 780 HIS B N 1
ATOM 13199 C CA . HIS B 1 783 ? 84.034 40.650 34.661 1.00 48.07 780 HIS B CA 1
ATOM 13200 C C . HIS B 1 783 ? 85.004 41.580 33.947 1.00 47.98 780 HIS B C 1
ATOM 13201 O O . HIS B 1 783 ? 84.638 42.301 33.016 1.00 54.65 780 HIS B O 1
ATOM 13208 N N . GLY B 1 784 ? 86.255 41.554 34.398 1.00 51.13 781 GLY B N 1
ATOM 13209 C CA . GLY B 1 784 ? 87.276 42.417 33.839 1.00 54.98 781 GLY B CA 1
ATOM 13210 C C . GLY B 1 784 ? 88.275 41.682 32.971 1.00 56.17 781 GLY B C 1
ATOM 13211 O O . GLY B 1 784 ? 87.955 41.284 31.847 1.00 57.55 781 GLY B O 1
ATOM 13212 N N . LYS B 1 785 ? 89.489 41.503 33.487 1.00 58.99 782 LYS B N 1
ATOM 13213 C CA . LYS B 1 785 ? 90.540 40.834 32.736 1.00 59.02 782 LYS B CA 1
ATOM 13214 C C . LYS B 1 785 ? 90.103 39.417 32.363 1.00 55.17 782 LYS B C 1
ATOM 13215 O O . LYS B 1 785 ? 89.283 38.809 33.059 1.00 45.93 782 LYS B O 1
ATOM 13217 N N . PRO B 1 786 ? 90.629 38.870 31.262 1.00 51.27 783 PRO B N 1
ATOM 13218 C CA . PRO B 1 786 ? 90.151 37.559 30.789 1.00 48.73 783 PRO B CA 1
ATOM 13219 C C . PRO B 1 786 ? 90.320 36.428 31.790 1.00 48.99 783 PRO B C 1
ATOM 13220 O O . PRO B 1 786 ? 89.654 35.396 31.646 1.00 58.29 783 PRO B O 1
ATOM 13224 N N . GLU B 1 787 ? 91.186 36.576 32.795 1.00 57.42 784 GLU B N 1
ATOM 13225 C CA . GLU B 1 787 ? 91.308 35.532 33.807 1.00 64.56 784 GLU B CA 1
ATOM 13226 C C . GLU B 1 787 ? 90.053 35.433 34.664 1.00 66.63 784 GLU B C 1
ATOM 13227 O O . GLU B 1 787 ? 89.761 34.364 35.212 1.00 62.28 784 GLU B O 1
ATOM 13233 N N . GLU B 1 788 ? 89.302 36.525 34.785 1.00 65.90 785 GLU B N 1
ATOM 13234 C CA . GLU B 1 788 ? 88.115 36.565 35.628 1.00 59.05 785 GLU B CA 1
ATOM 13235 C C . GLU B 1 788 ? 86.904 35.892 34.995 1.00 58.89 785 GLU B C 1
ATOM 13236 O O . GLU B 1 788 ? 85.835 35.877 35.616 1.00 66.99 785 GLU B O 1
ATOM 13242 N N . ARG B 1 789 ? 87.039 35.341 33.784 1.00 56.56 786 ARG B N 1
ATOM 13243 C CA . ARG B 1 789 ? 85.924 34.629 33.163 1.00 56.38 786 ARG B CA 1
ATOM 13244 C C . ARG B 1 789 ? 85.497 33.431 33.998 1.00 52.10 786 ARG B C 1
ATOM 13245 O O . ARG B 1 789 ? 84.299 33.192 34.193 1.00 51.12 786 ARG B O 1
ATOM 13253 N N . PHE B 1 790 ? 86.470 32.662 34.494 1.00 41.75 787 PHE B N 1
ATOM 13254 C CA . PHE B 1 790 ? 86.174 31.352 35.061 1.00 45.12 787 PHE B CA 1
ATOM 13255 C C . PHE B 1 790 ? 85.434 31.452 36.386 1.00 47.93 787 PHE B C 1
ATOM 13256 O O . PHE B 1 790 ? 84.700 30.527 36.749 1.00 59.60 787 PHE B O 1
ATOM 13264 N N . ALA B 1 791 ? 85.604 32.556 37.115 1.00 48.07 788 ALA B N 1
ATOM 13265 C CA . ALA B 1 791 ? 84.780 32.795 38.295 1.00 51.48 788 ALA B CA 1
ATOM 13266 C C . ALA B 1 791 ? 83.313 32.931 37.909 1.00 49.00 788 ALA B C 1
ATOM 13267 O O . ALA B 1 791 ? 82.432 32.342 38.547 1.00 51.01 788 ALA B O 1
ATOM 13269 N N . THR B 1 792 ? 83.032 33.704 36.855 1.00 46.61 789 THR B N 1
ATOM 13270 C CA . THR B 1 792 ? 81.662 33.837 36.368 1.00 41.03 789 THR B CA 1
ATOM 13271 C C . THR B 1 792 ? 81.148 32.530 35.780 1.00 40.33 789 THR B C 1
ATOM 13272 O O . THR B 1 792 ? 79.937 32.281 35.791 1.00 44.22 789 THR B O 1
ATOM 13276 N N . TYR B 1 793 ? 82.044 31.690 35.257 1.00 46.54 790 TYR B N 1
ATOM 13277 C CA . TYR B 1 793 ? 81.622 30.388 34.749 1.00 49.63 790 TYR B CA 1
ATOM 13278 C C . TYR B 1 793 ? 81.208 29.467 35.889 1.00 44.31 790 TYR B C 1
ATOM 13279 O O . TYR B 1 793 ? 80.199 28.757 35.789 1.00 41.66 790 TYR B O 1
ATOM 13288 N N . GLN B 1 794 ? 81.975 29.468 36.982 1.00 51.05 791 GLN B N 1
ATOM 13289 C CA . GLN B 1 794 ? 81.650 28.624 38.127 1.00 48.32 791 GLN B CA 1
ATOM 13290 C C . GLN B 1 794 ? 80.344 29.060 38.779 1.00 45.70 791 GLN B C 1
ATOM 13291 O O . GLN B 1 794 ? 79.487 28.225 39.094 1.00 52.06 791 GLN B O 1
ATOM 13297 N N . GLN B 1 795 ? 80.174 30.366 38.992 1.00 52.50 792 GLN B N 1
ATOM 13298 C CA . GLN B 1 795 ? 78.942 30.865 39.591 1.00 54.42 792 GLN B CA 1
ATOM 13299 C C . GLN B 1 795 ? 77.747 30.707 38.662 1.00 50.73 792 GLN B C 1
ATOM 13300 O O . GLN B 1 795 ? 76.606 30.693 39.137 1.00 47.40 792 GLN B O 1
ATOM 13306 N N . ALA B 1 796 ? 77.983 30.597 37.354 1.00 46.45 793 ALA B N 1
ATOM 13307 C CA . ALA B 1 796 ? 76.907 30.235 36.439 1.00 40.42 793 ALA B CA 1
ATOM 13308 C C . ALA B 1 796 ? 76.460 28.797 36.672 1.00 44.88 793 ALA B C 1
ATOM 13309 O O . ALA B 1 796 ? 75.260 28.501 36.646 1.00 44.73 793 ALA B O 1
ATOM 13311 N N . TYR B 1 797 ? 77.415 27.891 36.903 1.00 41.25 794 TYR B N 1
ATOM 13312 C CA . TYR B 1 797 ? 77.071 26.525 37.286 1.00 48.06 794 TYR B CA 1
ATOM 13313 C C . TYR B 1 797 ? 76.372 26.494 38.640 1.00 48.85 794 TYR B C 1
ATOM 13314 O O . TYR B 1 797 ? 75.400 25.754 38.829 1.00 53.39 794 TYR B O 1
ATOM 13323 N N . SER B 1 798 ? 76.861 27.290 39.595 1.00 38.40 795 SER B N 1
ATOM 13324 C CA . SER B 1 798 ? 76.309 27.267 40.946 1.00 47.22 795 SER B CA 1
ATOM 13325 C C . SER B 1 798 ? 74.877 27.785 40.987 1.00 53.07 795 SER B C 1
ATOM 13326 O O . SER B 1 798 ? 74.080 27.325 41.812 1.00 54.51 795 SER B O 1
ATOM 13329 N N . ALA B 1 799 ? 74.532 28.734 40.112 1.00 47.59 796 ALA B N 1
ATOM 13330 C CA . ALA B 1 799 ? 73.181 29.284 40.114 1.00 47.59 796 ALA B CA 1
ATOM 13331 C C . ALA B 1 799 ? 72.138 28.230 39.761 1.00 53.01 796 ALA B C 1
ATOM 13332 O O . ALA B 1 799 ? 70.988 28.323 40.205 1.00 53.32 796 ALA B O 1
ATOM 13334 N N . GLN B 1 800 ? 72.515 27.222 38.972 1.00 48.36 797 GLN B N 1
ATOM 13335 C CA . GLN B 1 800 ? 71.589 26.161 38.595 1.00 57.32 797 GLN B CA 1
ATOM 13336 C C . GLN B 1 800 ? 71.355 25.147 39.707 1.00 56.94 797 GLN B C 1
ATOM 13337 O O . GLN B 1 800 ? 70.437 24.329 39.592 1.00 55.99 797 GLN B O 1
ATOM 13343 N N . ILE B 1 801 ? 72.154 25.178 40.768 1.00 50.50 798 ILE B N 1
ATOM 13344 C CA . ILE B 1 801 ? 72.087 24.204 41.849 1.00 51.96 798 ILE B CA 1
ATOM 13345 C C . ILE B 1 801 ? 71.476 24.902 43.063 1.00 59.14 798 ILE B C 1
ATOM 13346 O O . ILE B 1 801 ? 72.127 25.760 43.674 1.00 58.48 798 ILE B O 1
ATOM 13351 N N . PRO B 1 802 ? 70.239 24.590 43.439 1.00 61.29 799 PRO B N 1
ATOM 13352 C CA . PRO B 1 802 ? 69.642 25.252 44.601 1.00 67.66 799 PRO B CA 1
ATOM 13353 C C . PRO B 1 802 ? 70.210 24.719 45.906 1.00 71.22 799 PRO B C 1
ATOM 13354 O O . PRO B 1 802 ? 70.668 23.577 45.996 1.00 73.66 799 PRO B O 1
ATOM 13358 N N . PHE B 1 803 ? 70.190 25.578 46.924 1.00 70.55 800 PHE B N 1
ATOM 13359 C CA . PHE B 1 803 ? 70.540 25.151 48.270 1.00 59.66 800 PHE B CA 1
ATOM 13360 C C . PHE B 1 803 ? 69.529 24.127 48.770 1.00 49.80 800 PHE B C 1
ATOM 13361 O O . PHE B 1 803 ? 68.359 24.131 48.377 1.00 56.12 800 PHE B O 1
ATOM 13369 N N . THR B 1 804 ? 69.990 23.238 49.642 1.00 45.74 801 THR B N 1
ATOM 13370 C CA . THR B 1 804 ? 69.137 22.235 50.267 1.00 45.63 801 THR B CA 1
ATOM 13371 C C . THR B 1 804 ? 69.014 22.550 51.751 1.00 42.95 801 THR B C 1
ATOM 13372 O O . THR B 1 804 ? 70.022 22.631 52.460 1.00 40.00 801 THR B O 1
ATOM 13376 N N . ALA B 1 805 ? 67.780 22.727 52.211 1.00 37.83 802 ALA B N 1
ATOM 13377 C CA . ALA B 1 805 ? 67.489 23.023 53.605 1.00 40.98 802 ALA B CA 1
ATOM 13378 C C . ALA B 1 805 ? 66.462 22.032 54.123 1.00 42.30 802 ALA B C 1
ATOM 13379 O O . ALA B 1 805 ? 65.508 21.691 53.419 1.00 50.48 802 ALA B O 1
ATOM 13381 N N . ALA B 1 806 ? 66.659 21.571 55.355 1.00 41.36 803 ALA B N 1
ATOM 13382 C CA . ALA B 1 806 ? 65.728 20.629 55.954 1.00 42.79 803 ALA B CA 1
ATOM 13383 C C . ALA B 1 806 ? 65.717 20.809 57.462 1.00 47.89 803 ALA B C 1
ATOM 13384 O O . ALA B 1 806 ? 66.741 21.125 58.075 1.00 45.04 803 ALA B O 1
ATOM 13386 N N . THR B 1 807 ? 64.546 20.597 58.049 1.00 48.81 804 THR B N 1
ATOM 13387 C CA . THR B 1 807 ? 64.362 20.684 59.487 1.00 48.68 804 THR B CA 1
ATOM 13388 C C . THR B 1 807 ? 64.581 19.322 60.139 1.00 48.19 804 THR B C 1
ATOM 13389 O O . THR B 1 807 ? 64.476 18.271 59.501 1.00 43.23 804 THR B O 1
ATOM 13393 N N . THR B 1 808 ? 64.890 19.358 61.431 1.00 55.69 805 THR B N 1
ATOM 13394 C CA . THR B 1 808 ? 65.049 18.150 62.227 1.00 54.64 805 THR B CA 1
ATOM 13395 C C . THR B 1 808 ? 64.908 18.532 63.691 1.00 49.54 805 THR B C 1
ATOM 13396 O O . THR B 1 808 ? 65.114 19.688 64.069 1.00 59.28 805 THR B O 1
ATOM 13400 N N . ALA B 1 809 ? 64.547 17.550 64.510 1.00 46.57 806 ALA B N 1
ATOM 13401 C CA . ALA B 1 809 ? 64.345 17.798 65.928 1.00 46.92 806 ALA B CA 1
ATOM 13402 C C . ALA B 1 809 ? 65.687 17.833 66.656 1.00 50.61 806 ALA B C 1
ATOM 13403 O O . ALA B 1 809 ? 66.756 17.666 66.061 1.00 47.55 806 ALA B O 1
ATOM 13405 N N . ARG B 1 810 ? 65.634 18.060 67.966 1.00 46.78 807 ARG B N 1
ATOM 13406 C CA . ARG B 1 810 ? 66.834 18.024 68.789 1.00 49.76 807 ARG B CA 1
ATOM 13407 C C . ARG B 1 810 ? 67.192 16.581 69.115 1.00 51.67 807 ARG B C 1
ATOM 13408 O O . ARG B 1 810 ? 66.324 15.787 69.493 1.00 53.68 807 ARG B O 1
ATOM 13416 N N . HIS B 1 811 ? 68.471 16.247 68.973 1.00 46.01 808 HIS B N 1
ATOM 13417 C CA . HIS B 1 811 ? 68.968 14.908 69.262 1.00 45.08 808 HIS B CA 1
ATOM 13418 C C . HIS B 1 811 ? 70.486 14.936 69.193 1.00 51.55 808 HIS B C 1
ATOM 13419 O O . HIS B 1 811 ? 71.080 15.839 68.597 1.00 62.83 808 HIS B O 1
ATOM 13426 N N . GLU B 1 812 ? 71.104 13.939 69.818 1.00 51.78 809 GLU B N 1
ATOM 13427 C CA . GLU B 1 812 ? 72.540 13.753 69.699 1.00 55.76 809 GLU B CA 1
ATOM 13428 C C . GLU B 1 812 ? 72.854 13.062 68.373 1.00 52.72 809 GLU B C 1
ATOM 13429 O O . GLU B 1 812 ? 71.961 12.693 67.606 1.00 52.29 809 GLU B O 1
ATOM 13435 N N . GLY B 1 813 ? 74.140 12.886 68.088 1.00 45.91 810 GLY B N 1
ATOM 13436 C CA . GLY B 1 813 ? 74.531 12.263 66.840 1.00 40.06 810 GLY B CA 1
ATOM 13437 C C . GLY B 1 813 ? 76.022 12.291 66.581 1.00 49.30 810 GLY B C 1
ATOM 13438 O O . GLY B 1 813 ? 76.749 13.098 67.166 1.00 42.13 810 GLY B O 1
ATOM 13439 N N . LYS B 1 814 ? 76.487 11.412 65.693 1.00 55.19 811 LYS B N 1
ATOM 13440 C CA . LYS B 1 814 ? 77.914 11.295 65.422 1.00 57.32 811 LYS B CA 1
ATOM 13441 C C . LYS B 1 814 ? 78.435 12.390 64.503 1.00 53.33 811 LYS B C 1
ATOM 13442 O O . LYS B 1 814 ? 79.652 12.588 64.427 1.00 60.58 811 LYS B O 1
ATOM 13445 N N . LEU B 1 815 ? 77.553 13.101 63.809 1.00 40.52 812 LEU B N 1
ATOM 13446 C CA . LEU B 1 815 ? 77.952 14.130 62.860 1.00 44.19 812 LEU B CA 1
ATOM 13447 C C . LEU B 1 815 ? 77.948 15.500 63.526 1.00 42.56 812 LEU B C 1
ATOM 13448 O O . LEU B 1 815 ? 77.065 15.811 64.330 1.00 42.18 812 LEU B O 1
ATOM 13453 N N . ALA B 1 816 ? 78.940 16.316 63.178 1.00 42.95 813 ALA B N 1
ATOM 13454 C CA . ALA B 1 816 ? 79.045 17.649 63.743 1.00 41.42 813 ALA B CA 1
ATOM 13455 C C . ALA B 1 816 ? 77.993 18.575 63.128 1.00 43.50 813 ALA B C 1
ATOM 13456 O O . ALA B 1 816 ? 77.520 18.337 62.014 1.00 50.82 813 ALA B O 1
ATOM 13458 N N . PRO B 1 817 ? 77.601 19.634 63.843 1.00 46.07 814 PRO B N 1
ATOM 13459 C CA . PRO B 1 817 ? 76.638 20.585 63.262 1.00 41.81 814 PRO B CA 1
ATOM 13460 C C . PRO B 1 817 ? 77.163 21.287 62.022 1.00 44.09 814 PRO B C 1
ATOM 13461 O O . PRO B 1 817 ? 76.382 21.577 61.106 1.00 43.61 814 PRO B O 1
ATOM 13465 N N . ASN B 1 818 ? 78.461 21.572 61.966 1.00 47.30 815 ASN B N 1
ATOM 13466 C CA . ASN B 1 818 ? 79.108 22.126 60.785 1.00 36.62 815 ASN B CA 1
ATOM 13467 C C . ASN B 1 818 ? 80.193 21.162 60.332 1.00 41.00 815 ASN B C 1
ATOM 13468 O O . ASN B 1 818 ? 81.025 20.738 61.139 1.00 43.10 815 ASN B O 1
ATOM 13473 N N . HIS B 1 819 ? 80.182 20.815 59.048 1.00 42.80 816 HIS B N 1
ATOM 13474 C CA . HIS B 1 819 ? 81.130 19.839 58.533 1.00 43.78 816 HIS B CA 1
ATOM 13475 C C . HIS B 1 819 ? 81.393 20.094 57.058 1.00 49.09 816 HIS B C 1
ATOM 13476 O O . HIS B 1 819 ? 80.460 20.314 56.281 1.00 52.66 816 HIS B O 1
ATOM 13483 N N . VAL B 1 820 ? 82.669 20.062 56.686 1.00 46.28 817 VAL B N 1
ATOM 13484 C CA . VAL B 1 820 ? 83.097 20.119 55.293 1.00 42.47 817 VAL B CA 1
ATOM 13485 C C . VAL B 1 820 ? 83.373 18.693 54.840 1.00 42.74 817 VAL B C 1
ATOM 13486 O O . VAL B 1 820 ? 84.249 18.016 55.392 1.00 51.85 817 VAL B O 1
ATOM 13490 N N . TYR B 1 821 ? 82.625 18.230 53.839 1.00 49.82 818 TYR B N 1
ATOM 13491 C CA . TYR B 1 821 ? 82.735 16.850 53.382 1.00 49.99 818 TYR B CA 1
ATOM 13492 C C . TYR B 1 821 ? 83.861 16.659 52.374 1.00 48.83 818 TYR B C 1
ATOM 13493 O O . TYR B 1 821 ? 84.565 15.643 52.418 1.00 44.94 818 TYR B O 1
ATOM 13502 N N . LEU B 1 822 ? 84.050 17.613 51.469 1.00 44.17 819 LEU B N 1
ATOM 13503 C CA . LEU B 1 822 ? 85.098 17.539 50.461 1.00 43.43 819 LEU B CA 1
ATOM 13504 C C . LEU B 1 822 ? 85.776 18.895 50.337 1.00 45.20 819 LEU B C 1
ATOM 13505 O O . LEU B 1 822 ? 85.106 19.916 50.150 1.00 51.63 819 LEU B O 1
ATOM 13510 N N . THR B 1 823 ? 87.100 18.901 50.455 1.00 40.42 820 THR B N 1
ATOM 13511 C CA . THR B 1 823 ? 87.899 20.097 50.222 1.00 43.75 820 THR B CA 1
ATOM 13512 C C . THR B 1 823 ? 88.380 20.076 48.778 1.00 50.12 820 THR B C 1
ATOM 13513 O O . THR B 1 823 ? 89.105 19.161 48.372 1.00 62.44 820 THR B O 1
ATOM 13517 N N . HIS B 1 824 ? 87.977 21.079 48.006 1.00 51.73 821 HIS B N 1
ATOM 13518 C CA . HIS B 1 824 ? 88.243 21.121 46.577 1.00 54.31 821 HIS B CA 1
ATOM 13519 C C . HIS B 1 824 ? 89.318 22.151 46.261 1.00 64.51 821 HIS B C 1
ATOM 13520 O O . HIS B 1 824 ? 89.349 23.237 46.849 1.00 67.84 821 HIS B O 1
ATOM 13527 N N . ALA B 1 825 ? 90.202 21.796 45.334 1.00 65.26 822 ALA B N 1
ATOM 13528 C CA . ALA B 1 825 ? 91.240 22.714 44.885 1.00 69.64 822 ALA B CA 1
ATOM 13529 C C . ALA B 1 825 ? 90.604 23.917 44.202 1.00 69.41 822 ALA B C 1
ATOM 13530 O O . ALA B 1 825 ? 89.877 23.766 43.214 1.00 74.90 822 ALA B O 1
ATOM 13532 N N . GLU B 1 826 ? 90.868 25.106 44.732 1.00 68.37 823 GLU B N 1
ATOM 13533 C CA . GLU B 1 826 ? 90.376 26.325 44.109 1.00 69.05 823 GLU B CA 1
ATOM 13534 C C . GLU B 1 826 ? 91.031 26.531 42.749 1.00 65.83 823 GLU B C 1
ATOM 13535 O O . GLU B 1 826 ? 92.201 26.201 42.538 1.00 72.68 823 GLU B O 1
ATOM 13541 N N . GLY B 1 827 ? 90.256 27.071 41.814 1.00 57.73 824 GLY B N 1
ATOM 13542 C CA . GLY B 1 827 ? 90.743 27.310 40.480 1.00 57.51 824 GLY B CA 1
ATOM 13543 C C . GLY B 1 827 ? 89.671 27.117 39.429 1.00 61.67 824 GLY B C 1
ATOM 13544 O O . GLY B 1 827 ? 88.545 26.698 39.718 1.00 65.34 824 GLY B O 1
ATOM 13545 N N . PRO B 1 828 ? 90.011 27.420 38.177 1.00 59.66 825 PRO B N 1
ATOM 13546 C CA . PRO B 1 828 ? 89.031 27.310 37.087 1.00 53.73 825 PRO B CA 1
ATOM 13547 C C . PRO B 1 828 ? 88.664 25.869 36.770 1.00 48.45 825 PRO B C 1
ATOM 13548 O O . PRO B 1 828 ? 89.117 25.312 35.765 1.00 52.20 825 PRO B O 1
ATOM 13552 N N . ILE B 1 829 ? 87.840 25.259 37.617 1.00 44.23 826 ILE B N 1
ATOM 13553 C CA . ILE B 1 829 ? 87.469 23.856 37.489 1.00 47.47 826 ILE B CA 1
ATOM 13554 C C . ILE B 1 829 ? 85.956 23.738 37.592 1.00 46.38 826 ILE B C 1
ATOM 13555 O O . ILE B 1 829 ? 85.343 24.335 38.485 1.00 58.43 826 ILE B O 1
ATOM 13560 N N . GLY B 1 830 ? 85.358 22.977 36.679 1.00 39.56 827 GLY B N 1
ATOM 13561 C CA . GLY B 1 830 ? 83.946 22.657 36.764 1.00 40.77 827 GLY B CA 1
ATOM 13562 C C . GLY B 1 830 ? 83.754 21.329 37.473 1.00 43.19 827 GLY B C 1
ATOM 13563 O O . GLY B 1 830 ? 84.339 20.319 37.080 1.00 54.21 827 GLY B O 1
ATOM 13564 N N . TRP B 1 831 ? 82.938 21.344 38.522 1.00 35.77 828 TRP B N 1
ATOM 13565 C CA . TRP B 1 831 ? 82.651 20.151 39.311 1.00 35.34 828 TRP B CA 1
ATOM 13566 C C . TRP B 1 831 ? 81.264 19.639 38.944 1.00 38.75 828 TRP B C 1
ATOM 13567 O O . TRP B 1 831 ? 80.269 20.352 39.116 1.00 48.07 828 TRP B O 1
ATOM 13578 N N . THR B 1 832 ? 81.203 18.400 38.449 1.00 36.57 829 THR B N 1
ATOM 13579 C CA . THR B 1 832 ? 80.002 17.886 37.807 1.00 49.29 829 THR B CA 1
ATOM 13580 C C . THR B 1 832 ? 79.388 16.660 38.469 1.00 48.93 829 THR B C 1
ATOM 13581 O O . THR B 1 832 ? 78.199 16.405 38.250 1.00 52.63 829 THR B O 1
ATOM 13585 N N . ALA B 1 833 ? 80.139 15.895 39.259 1.00 43.42 830 ALA B N 1
ATOM 13586 C CA . ALA B 1 833 ? 79.598 14.650 39.785 1.00 44.45 830 ALA B CA 1
ATOM 13587 C C . ALA B 1 833 ? 80.195 14.326 41.145 1.00 40.51 830 ALA B C 1
ATOM 13588 O O . ALA B 1 833 ? 81.402 14.473 41.355 1.00 43.62 830 ALA B O 1
ATOM 13590 N N . VAL B 1 834 ? 79.331 13.879 42.057 1.00 36.50 831 VAL B N 1
ATOM 13591 C CA . VAL B 1 834 ? 79.725 13.247 43.313 1.00 30.29 831 VAL B CA 1
ATOM 13592 C C . VAL B 1 834 ? 78.734 12.116 43.565 1.00 38.76 831 VAL B C 1
ATOM 13593 O O . VAL B 1 834 ? 77.546 12.369 43.794 1.00 47.77 831 VAL B O 1
ATOM 13597 N N . LYS B 1 835 ? 79.211 10.878 43.515 1.00 40.90 832 LYS B N 1
ATOM 13598 C CA . LYS B 1 835 ? 78.358 9.712 43.719 1.00 33.04 832 LYS B CA 1
ATOM 13599 C C . LYS B 1 835 ? 79.242 8.553 44.167 1.00 32.44 832 LYS B C 1
ATOM 13600 O O . LYS B 1 835 ? 80.410 8.745 44.519 1.00 43.19 832 LYS B O 1
ATOM 13606 N N . ARG B 1 836 ? 78.687 7.343 44.155 1.00 35.15 833 ARG B N 1
ATOM 13607 C CA . ARG B 1 836 ? 79.405 6.173 44.634 1.00 41.29 833 ARG B CA 1
ATOM 13608 C C . ARG B 1 836 ? 79.356 5.052 43.604 1.00 41.39 833 ARG B C 1
ATOM 13609 O O . ARG B 1 836 ? 78.384 4.908 42.858 1.00 48.09 833 ARG B O 1
ATOM 13617 N N . GLN B 1 837 ? 80.424 4.257 43.579 1.00 41.35 834 GLN B N 1
ATOM 13618 C CA . GLN B 1 837 ? 80.570 3.174 42.616 1.00 32.14 834 GLN B CA 1
ATOM 13619 C C . GLN B 1 837 ? 79.652 2.006 42.969 1.00 48.08 834 GLN B C 1
ATOM 13620 O O . GLN B 1 837 ? 79.325 1.776 44.137 1.00 53.72 834 GLN B O 1
ATOM 13626 N N . GLU B 1 838 ? 79.257 1.257 41.934 1.00 53.55 835 GLU B N 1
ATOM 13627 C CA . GLU B 1 838 ? 78.206 0.243 41.995 1.00 58.31 835 GLU B CA 1
ATOM 13628 C C . GLU B 1 838 ? 78.357 -0.738 43.152 1.00 66.11 835 GLU B C 1
ATOM 13629 O O . GLU B 1 838 ? 77.556 -0.722 44.092 1.00 89.28 835 GLU B O 1
ATOM 13631 N N . GLN B 1 839 ? 79.366 -1.607 43.088 1.00 44.58 836 GLN B N 1
ATOM 13632 C CA . GLN B 1 839 ? 79.539 -2.638 44.105 1.00 44.81 836 GLN B CA 1
ATOM 13633 C C . GLN B 1 839 ? 80.404 -2.174 45.269 1.00 55.29 836 GLN B C 1
ATOM 13634 O O . GLN B 1 839 ? 80.136 -2.530 46.421 1.00 49.50 836 GLN B O 1
ATOM 13640 N N . THR B 1 840 ? 81.443 -1.388 44.989 1.00 51.75 837 THR B N 1
ATOM 13641 C CA . THR B 1 840 ? 82.403 -1.022 46.024 1.00 46.30 837 THR B CA 1
ATOM 13642 C C . THR B 1 840 ? 81.874 0.058 46.958 1.00 50.83 837 THR B C 1
ATOM 13643 O O . THR B 1 840 ? 82.312 0.135 48.112 1.00 50.07 837 THR B O 1
ATOM 13647 N N . ASN B 1 841 ? 80.941 0.885 46.485 1.00 47.88 838 ASN B N 1
ATOM 13648 C CA . ASN B 1 841 ? 80.479 2.084 47.183 1.00 39.16 838 ASN B CA 1
ATOM 13649 C C . ASN B 1 841 ? 81.620 3.050 47.492 1.00 38.03 838 ASN B C 1
ATOM 13650 O O . ASN B 1 841 ? 81.538 3.830 48.447 1.00 41.88 838 ASN B O 1
ATOM 13655 N N . HIS B 1 842 ? 82.687 3.012 46.695 1.00 38.19 839 HIS B N 1
ATOM 13656 C CA . HIS B 1 842 ? 83.726 4.026 46.788 1.00 44.02 839 HIS B CA 1
ATOM 13657 C C . HIS B 1 842 ? 83.164 5.379 46.375 1.00 43.76 839 HIS B C 1
ATOM 13658 O O . HIS B 1 842 ? 82.308 5.475 45.492 1.00 45.67 839 HIS B O 1
ATOM 13665 N N . LEU B 1 843 ? 83.656 6.436 47.012 1.00 45.08 840 LEU B N 1
ATOM 13666 C CA . LEU B 1 843 ? 83.220 7.776 46.642 1.00 40.27 840 LEU B CA 1
ATOM 13667 C C . LEU B 1 843 ? 83.812 8.162 45.291 1.00 44.73 840 LEU B C 1
ATOM 13668 O O . LEU B 1 843 ? 85.024 8.057 45.077 1.00 43.40 840 LEU B O 1
ATOM 13673 N N . VAL B 1 844 ? 82.952 8.610 44.381 1.00 44.79 841 VAL B N 1
ATOM 13674 C CA . VAL B 1 844 ? 83.349 8.996 43.032 1.00 39.22 841 VAL B CA 1
ATOM 13675 C C . VAL B 1 844 ? 83.096 10.487 42.870 1.00 41.49 841 VAL B C 1
ATOM 13676 O O . VAL B 1 844 ? 81.973 10.962 43.081 1.00 44.83 841 VAL B O 1
ATOM 13680 N N . VAL B 1 845 ? 84.141 11.225 42.505 1.00 35.71 842 VAL B N 1
ATOM 13681 C CA . VAL B 1 845 ? 84.058 12.657 42.248 1.00 45.13 842 VAL B CA 1
ATOM 13682 C C . VAL B 1 845 ? 84.638 12.918 40.866 1.00 49.75 842 VAL B C 1
ATOM 13683 O O . VAL B 1 845 ? 85.677 12.355 40.507 1.00 60.80 842 VAL B O 1
ATOM 13687 N N . ARG B 1 846 ? 83.965 13.766 40.087 1.00 45.24 843 ARG B N 1
ATOM 13688 C CA . ARG B 1 846 ? 84.390 14.075 38.727 1.00 39.40 843 ARG B CA 1
ATOM 13689 C C . ARG B 1 846 ? 84.358 15.578 38.492 1.00 44.19 843 ARG B C 1
ATOM 13690 O O . ARG B 1 846 ? 83.366 16.242 38.809 1.00 42.15 843 ARG B O 1
ATOM 13698 N N . GLY B 1 847 ? 85.453 16.105 37.937 1.00 45.99 844 GLY B N 1
ATOM 13699 C CA . GLY B 1 847 ? 85.529 17.489 37.521 1.00 43.38 844 GLY B CA 1
ATOM 13700 C C . GLY B 1 847 ? 86.293 17.599 36.216 1.00 43.93 844 GLY B C 1
ATOM 13701 O O . GLY B 1 847 ? 86.808 16.606 35.699 1.00 43.35 844 GLY B O 1
ATOM 13702 N N . PHE B 1 848 ? 86.359 18.820 35.688 1.00 42.19 845 PHE B N 1
ATOM 13703 C CA . PHE B 1 848 ? 87.080 19.036 34.442 1.00 41.03 845 PHE B CA 1
ATOM 13704 C C . PHE B 1 848 ? 87.706 20.423 34.430 1.00 47.83 845 PHE B C 1
ATOM 13705 O O . PHE B 1 848 ? 87.195 21.362 35.047 1.00 52.76 845 PHE B O 1
ATOM 13713 N N . ASN B 1 849 ? 88.824 20.532 33.714 1.00 51.41 846 ASN B N 1
ATOM 13714 C CA . ASN B 1 849 ? 89.552 21.790 33.615 1.00 48.28 846 ASN B CA 1
ATOM 13715 C C . ASN B 1 849 ? 88.831 22.742 32.669 1.00 47.78 846 ASN B C 1
ATOM 13716 O O . ASN B 1 849 ? 88.463 22.365 31.553 1.00 51.97 846 ASN B O 1
ATOM 13721 N N . LEU B 1 850 ? 88.636 23.983 33.115 1.00 48.28 847 LEU B N 1
ATOM 13722 C CA . LEU B 1 850 ? 87.988 24.984 32.278 1.00 49.62 847 LEU B CA 1
ATOM 13723 C C . LEU B 1 850 ? 88.946 25.646 31.297 1.00 50.53 847 LEU B C 1
ATOM 13724 O O . LEU B 1 850 ? 88.488 26.297 30.352 1.00 50.33 847 LEU B O 1
ATOM 13729 N N . THR B 1 851 ? 90.252 25.493 31.490 1.00 53.83 848 THR B N 1
ATOM 13730 C CA . THR B 1 851 ? 91.245 26.254 30.747 1.00 50.67 848 THR B CA 1
ATOM 13731 C C . THR B 1 851 ? 92.089 25.343 29.867 1.00 54.08 848 THR B C 1
ATOM 13732 O O . THR B 1 851 ? 92.063 24.115 29.982 1.00 62.83 848 THR B O 1
ATOM 13736 N N . ALA B 1 852 ? 92.850 25.982 28.978 1.00 55.67 849 ALA B N 1
ATOM 13737 C CA . ALA B 1 852 ? 93.839 25.318 28.145 1.00 55.11 849 ALA B CA 1
ATOM 13738 C C . ALA B 1 852 ? 95.209 25.253 28.810 1.00 62.44 849 ALA B C 1
ATOM 13739 O O . ALA B 1 852 ? 96.213 25.034 28.124 1.00 58.99 849 ALA B O 1
ATOM 13741 N N . GLN B 1 853 ? 95.269 25.446 30.125 1.00 63.57 850 GLN B N 1
ATOM 13742 C CA . GLN B 1 853 ? 96.519 25.464 30.867 1.00 59.50 850 GLN B CA 1
ATOM 13743 C C . GLN B 1 853 ? 96.533 24.331 31.884 1.00 59.20 850 GLN B C 1
ATOM 13744 O O . GLN B 1 853 ? 95.483 23.895 32.366 1.00 58.41 850 GLN B O 1
ATOM 13750 N N . ASN B 1 854 ? 97.734 23.855 32.203 1.00 58.95 851 ASN B N 1
ATOM 13751 C CA . ASN B 1 854 ? 97.895 22.929 33.315 1.00 56.65 851 ASN B CA 1
ATOM 13752 C C . ASN B 1 854 ? 97.736 23.684 34.628 1.00 56.48 851 ASN B C 1
ATOM 13753 O O . ASN B 1 854 ? 98.433 24.673 34.875 1.00 57.16 851 ASN B O 1
ATOM 13758 N N . ILE B 1 855 ? 96.811 23.228 35.466 1.00 52.61 852 ILE B N 1
ATOM 13759 C CA . ILE B 1 855 ? 96.557 23.883 36.746 1.00 53.84 852 ILE B CA 1
ATOM 13760 C C . ILE B 1 855 ? 96.679 22.856 37.866 1.00 53.74 852 ILE B C 1
ATOM 13761 O O . ILE B 1 855 ? 96.393 21.668 37.654 1.00 48.94 852 ILE B O 1
ATOM 13766 N N . PRO B 1 856 ? 97.111 23.257 39.060 1.00 52.81 853 PRO B N 1
ATOM 13767 C CA . PRO B 1 856 ? 97.128 22.315 40.185 1.00 49.75 853 PRO B CA 1
ATOM 13768 C C . PRO B 1 856 ? 95.715 21.973 40.627 1.00 51.68 853 PRO B C 1
ATOM 13769 O O . PRO B 1 856 ? 94.848 22.845 40.730 1.00 52.36 853 PRO B O 1
ATOM 13773 N N . CYS B 1 857 ? 95.485 20.685 40.880 1.00 56.56 854 CYS B N 1
ATOM 13774 C CA . CYS B 1 857 ? 94.158 20.208 41.267 1.00 64.00 854 CYS B CA 1
ATOM 13775 C C . CYS B 1 857 ? 94.352 19.029 42.216 1.00 68.67 854 CYS B C 1
ATOM 13776 O O . CYS B 1 857 ? 94.691 17.925 41.778 1.00 75.77 854 CYS B O 1
ATOM 13779 N N . GLU B 1 858 ? 94.131 19.269 43.507 1.00 66.10 855 GLU B N 1
ATOM 13780 C CA . GLU B 1 858 ? 94.310 18.255 44.540 1.00 61.97 855 GLU B CA 1
ATOM 13781 C C . GLU B 1 858 ? 93.047 18.190 45.386 1.00 55.70 855 GLU B C 1
ATOM 13782 O O . GLU B 1 858 ? 92.626 19.203 45.954 1.00 56.18 855 GLU B O 1
ATOM 13788 N N . LEU B 1 859 ? 92.446 17.006 45.464 1.00 53.78 856 LEU B N 1
ATOM 13789 C CA . LEU B 1 859 ? 91.232 16.788 46.237 1.00 48.65 856 LEU B CA 1
ATOM 13790 C C . LEU B 1 859 ? 91.556 16.128 47.571 1.00 58.75 856 LEU B C 1
ATOM 13791 O O . LEU B 1 859 ? 92.507 15.352 47.690 1.00 66.94 856 LEU B O 1
ATOM 13796 N N . HIS B 1 860 ? 90.745 16.443 48.579 1.00 56.97 857 HIS B N 1
ATOM 13797 C CA . HIS B 1 860 ? 90.886 15.853 49.901 1.00 55.32 857 HIS B CA 1
ATOM 13798 C C . HIS B 1 860 ? 89.514 15.673 50.528 1.00 56.61 857 HIS B C 1
ATOM 13799 O O . HIS B 1 860 ? 88.658 16.558 50.439 1.00 56.87 857 HIS B O 1
ATOM 13806 N N . LYS B 1 861 ? 89.314 14.518 51.158 1.00 54.20 858 LYS B N 1
ATOM 13807 C CA . LYS B 1 861 ? 88.093 14.197 51.891 1.00 51.90 858 LYS B CA 1
ATOM 13808 C C . LYS B 1 861 ? 88.460 14.111 53.367 1.00 63.47 858 LYS B C 1
ATOM 13809 O O . LYS B 1 861 ? 88.911 13.065 53.844 1.00 69.99 858 LYS B O 1
ATOM 13815 N N . GLU B 1 862 ? 88.268 15.217 54.082 1.00 63.44 859 GLU B N 1
ATOM 13816 C CA . GLU B 1 862 ? 88.675 15.337 55.480 1.00 59.23 859 GLU B CA 1
ATOM 13817 C C . GLU B 1 862 ? 90.163 15.027 55.637 1.00 68.88 859 GLU B C 1
ATOM 13818 O O . GLU B 1 862 ? 90.562 14.120 56.367 1.00 76.63 859 GLU B O 1
ATOM 13820 N N . THR B 1 863 ? 90.981 15.787 54.910 1.00 65.40 860 THR B N 1
ATOM 13821 C CA . THR B 1 863 ? 92.438 15.681 54.938 1.00 73.29 860 THR B CA 1
ATOM 13822 C C . THR B 1 863 ? 92.953 14.353 54.398 1.00 75.82 860 THR B C 1
ATOM 13823 O O . THR B 1 863 ? 94.161 14.092 54.469 1.00 83.21 860 THR B O 1
ATOM 13825 N N . GLN B 1 864 ? 92.072 13.489 53.897 1.00 68.37 861 GLN B N 1
ATOM 13826 C CA . GLN B 1 864 ? 92.505 12.224 53.318 1.00 65.35 861 GLN B CA 1
ATOM 13827 C C . GLN B 1 864 ? 92.565 12.353 51.807 1.00 60.34 861 GLN B C 1
ATOM 13828 O O . GLN B 1 864 ? 91.582 12.789 51.191 1.00 55.82 861 GLN B O 1
ATOM 13830 N N . PRO B 1 865 ? 93.683 12.002 51.181 1.00 58.39 862 PRO B N 1
ATOM 13831 C CA . PRO B 1 865 ? 93.790 12.140 49.726 1.00 54.16 862 PRO B CA 1
ATOM 13832 C C . PRO B 1 865 ? 92.970 11.081 49.006 1.00 51.71 862 PRO B C 1
ATOM 13833 O O . PRO B 1 865 ? 92.520 10.089 49.583 1.00 53.12 862 PRO B O 1
ATOM 13837 N N . ALA B 1 866 ? 92.777 11.313 47.711 1.00 47.07 863 ALA B N 1
ATOM 13838 C CA . ALA B 1 866 ? 92.077 10.348 46.880 1.00 47.25 863 ALA B CA 1
ATOM 13839 C C . ALA B 1 866 ? 92.908 9.081 46.726 1.00 48.72 863 ALA B C 1
ATOM 13840 O O . ALA B 1 866 ? 94.140 9.106 46.778 1.00 48.30 863 ALA B O 1
ATOM 13842 N N . THR B 1 867 ? 92.216 7.956 46.544 1.00 48.58 864 THR B N 1
ATOM 13843 C CA . THR B 1 867 ? 92.915 6.685 46.393 1.00 43.98 864 THR B CA 1
ATOM 13844 C C . THR B 1 867 ? 93.597 6.593 45.032 1.00 48.51 864 THR B C 1
ATOM 13845 O O . THR B 1 867 ? 94.773 6.225 44.941 1.00 52.88 864 THR B O 1
ATOM 13849 N N . CYS B 1 868 ? 92.877 6.930 43.964 1.00 44.51 865 CYS B N 1
ATOM 13850 C CA . CYS B 1 868 ? 93.428 6.871 42.617 1.00 52.73 865 CYS B CA 1
ATOM 13851 C C . CYS B 1 868 ? 92.528 7.666 41.682 1.00 53.08 865 CYS B C 1
ATOM 13852 O O . CYS B 1 868 ? 91.399 8.024 42.026 1.00 49.13 865 CYS B O 1
ATOM 13855 N N . LEU B 1 869 ? 93.048 7.931 40.486 1.00 58.43 866 LEU B N 1
ATOM 13856 C CA . LEU B 1 869 ? 92.271 8.550 39.423 1.00 57.10 866 LEU B CA 1
ATOM 13857 C C . LEU B 1 869 ? 91.695 7.470 38.520 1.00 60.92 866 LEU B C 1
ATOM 13858 O O . LEU B 1 869 ? 92.373 6.493 38.189 1.00 61.96 866 LEU B O 1
ATOM 13863 N N . THR B 1 870 ? 90.438 7.645 38.131 1.00 56.06 867 THR B N 1
ATOM 13864 C CA . THR B 1 870 ? 89.730 6.673 37.315 1.00 54.03 867 THR B CA 1
ATOM 13865 C C . THR B 1 870 ? 89.206 7.342 36.051 1.00 51.71 867 THR B C 1
ATOM 13866 O O . THR B 1 870 ? 89.300 8.560 35.875 1.00 52.65 867 THR B O 1
ATOM 13870 N N . ASN B 1 871 ? 88.656 6.522 35.162 1.00 51.85 868 ASN B N 1
ATOM 13871 C CA . ASN B 1 871 ? 87.969 7.019 33.983 1.00 51.68 868 ASN B CA 1
ATOM 13872 C C . ASN B 1 871 ? 86.501 7.264 34.335 1.00 50.31 868 ASN B C 1
ATOM 13873 O O . ASN B 1 871 ? 86.100 7.186 35.500 1.00 52.73 868 ASN B O 1
ATOM 13878 N N . VAL B 1 872 ? 85.674 7.566 33.329 1.00 44.86 869 VAL B N 1
ATOM 13879 C CA . VAL B 1 872 ? 84.259 7.828 33.594 1.00 44.88 869 VAL B CA 1
ATOM 13880 C C . VAL B 1 872 ? 83.482 6.562 33.911 1.00 44.47 869 VAL B C 1
ATOM 13881 O O . VAL B 1 872 ? 82.355 6.647 34.416 1.00 41.37 869 VAL B O 1
ATOM 13885 N N . LEU B 1 873 ? 84.044 5.391 33.624 1.00 46.32 870 LEU B N 1
ATOM 13886 C CA . LEU B 1 873 ? 83.463 4.125 34.042 1.00 45.79 870 LEU B CA 1
ATOM 13887 C C . LEU B 1 873 ? 83.951 3.699 35.419 1.00 58.47 870 LEU B C 1
ATOM 13888 O O . LEU B 1 873 ? 83.739 2.547 35.809 1.00 54.47 870 LEU B O 1
ATOM 13893 N N . GLU B 1 874 ? 84.614 4.599 36.147 1.00 58.07 871 GLU B N 1
ATOM 13894 C CA . GLU B 1 874 ? 85.075 4.379 37.518 1.00 57.78 871 GLU B CA 1
ATOM 13895 C C . GLU B 1 874 ? 86.097 3.250 37.623 1.00 61.53 871 GLU B C 1
ATOM 13896 O O . GLU B 1 874 ? 86.272 2.665 38.697 1.00 57.43 871 GLU B O 1
ATOM 13902 N N . GLU B 1 875 ? 86.801 2.934 36.501 1.00 61.69 872 GLU B N 1
ATOM 13903 C CA . GLU B 1 875 ? 87.918 2.002 36.386 1.00 65.56 872 GLU B CA 1
ATOM 13904 C C . GLU B 1 875 ? 89.240 2.756 36.513 1.00 56.77 872 GLU B C 1
ATOM 13905 O O . GLU B 1 875 ? 89.392 3.834 35.933 1.00 53.71 872 GLU B O 1
ATOM 13911 N N . PRO B 1 876 ? 90.206 2.213 37.254 1.00 57.47 873 PRO B N 1
ATOM 13912 C CA . PRO B 1 876 ? 91.475 2.929 37.447 1.00 58.48 873 PRO B CA 1
ATOM 13913 C C . PRO B 1 876 ? 92.185 3.180 36.124 1.00 58.82 873 PRO B C 1
ATOM 13914 O O . PRO B 1 876 ? 92.176 2.340 35.222 1.00 56.76 873 PRO B O 1
ATOM 13918 N N . LEU B 1 877 ? 92.800 4.356 36.015 1.00 60.59 874 LEU B N 1
ATOM 13919 C CA . LEU B 1 877 ? 93.470 4.743 34.781 1.00 57.71 874 LEU B CA 1
ATOM 13920 C C . LEU B 1 877 ? 94.709 3.888 34.539 1.00 66.34 874 LEU B C 1
ATOM 13921 O O . LEU B 1 877 ? 95.427 3.523 35.474 1.00 63.11 874 LEU B O 1
ATOM 13926 N N . THR B 1 878 ? 94.952 3.571 33.272 1.00 73.71 875 THR B N 1
ATOM 13927 C CA . THR B 1 878 ? 96.147 2.841 32.850 1.00 81.42 875 THR B CA 1
ATOM 13928 C C . THR B 1 878 ? 96.754 3.566 31.657 1.00 74.13 875 THR B C 1
ATOM 13929 O O . THR B 1 878 ? 96.120 3.620 30.583 1.00 74.61 875 THR B O 1
ATOM 13933 N N . PRO B 1 879 ? 97.962 4.141 31.785 1.00 70.50 876 PRO B N 1
ATOM 13934 C CA . PRO B 1 879 ? 98.800 4.130 32.990 1.00 64.87 876 PRO B CA 1
ATOM 13935 C C . PRO B 1 879 ? 98.261 5.031 34.098 1.00 64.98 876 PRO B C 1
ATOM 13936 O O . PRO B 1 879 ? 97.510 5.966 33.822 1.00 64.68 876 PRO B O 1
ATOM 13940 N N . ALA B 1 880 ? 98.644 4.742 35.338 1.00 69.07 877 ALA B N 1
ATOM 13941 C CA . ALA B 1 880 ? 98.110 5.475 36.475 1.00 64.42 877 ALA B CA 1
ATOM 13942 C C . ALA B 1 880 ? 98.643 6.902 36.505 1.00 63.89 877 ALA B C 1
ATOM 13943 O O . ALA B 1 880 ? 99.826 7.150 36.253 1.00 61.63 877 ALA B O 1
ATOM 13945 N N . ILE B 1 881 ? 97.754 7.843 36.811 1.00 64.06 878 ILE B N 1
ATOM 13946 C CA . ILE B 1 881 ? 98.111 9.241 37.021 1.00 66.28 878 ILE B CA 1
ATOM 13947 C C . ILE B 1 881 ? 98.111 9.505 38.519 1.00 68.70 878 ILE B C 1
ATOM 13948 O O . ILE B 1 881 ? 97.191 9.078 39.229 1.00 60.62 878 ILE B O 1
ATOM 13953 N N . GLU B 1 882 ? 99.142 10.193 39.004 1.00 66.03 879 GLU B N 1
ATOM 13954 C CA . GLU B 1 882 ? 99.201 10.518 40.422 1.00 67.64 879 GLU B CA 1
ATOM 13955 C C . GLU B 1 882 ? 98.026 11.409 40.810 1.00 58.60 879 GLU B C 1
ATOM 13956 O O . GLU B 1 882 ? 97.562 12.243 40.027 1.00 59.34 879 GLU B O 1
ATOM 13962 N N . VAL B 1 883 ? 97.539 11.214 42.037 1.00 51.62 880 VAL B N 1
ATOM 13963 C CA . VAL B 1 883 ? 96.382 11.966 42.513 1.00 59.03 880 VAL B CA 1
ATOM 13964 C C . VAL B 1 883 ? 96.687 13.458 42.578 1.00 62.03 880 VAL B C 1
ATOM 13965 O O . VAL B 1 883 ? 95.820 14.292 42.287 1.00 67.56 880 VAL B O 1
ATOM 13969 N N . ASP B 1 884 ? 97.917 13.822 42.934 1.00 56.86 881 ASP B N 1
ATOM 13970 C CA . ASP B 1 884 ? 98.316 15.220 43.033 1.00 60.93 881 ASP B CA 1
ATOM 13971 C C . ASP B 1 884 ? 98.912 15.761 41.738 1.00 57.15 881 ASP B C 1
ATOM 13972 O O . ASP B 1 884 ? 99.422 16.886 41.730 1.00 47.74 881 ASP B O 1
ATOM 13977 N N . ALA B 1 885 ? 98.863 14.994 40.653 1.00 59.28 882 ALA B N 1
ATOM 13978 C CA . ALA B 1 885 ? 99.399 15.470 39.386 1.00 55.39 882 ALA B CA 1
ATOM 13979 C C . ALA B 1 885 ? 98.563 16.639 38.869 1.00 58.42 882 ALA B C 1
ATOM 13980 O O . ALA B 1 885 ? 97.345 16.671 39.078 1.00 57.89 882 ALA B O 1
ATOM 13982 N N . PRO B 1 886 ? 99.183 17.613 38.200 1.00 59.18 883 PRO B N 1
ATOM 13983 C CA . PRO B 1 886 ? 98.428 18.776 37.720 1.00 57.78 883 PRO B CA 1
ATOM 13984 C C . PRO B 1 886 ? 97.340 18.377 36.734 1.00 53.12 883 PRO B C 1
ATOM 13985 O O . PRO B 1 886 ? 97.432 17.356 36.049 1.00 49.58 883 PRO B O 1
ATOM 13989 N N . LEU B 1 887 ? 96.293 19.196 36.680 1.00 53.10 884 LEU B N 1
ATOM 13990 C CA . LEU B 1 887 ? 95.158 18.941 35.803 1.00 48.57 884 LEU B CA 1
ATOM 13991 C C . LEU B 1 887 ? 95.487 19.423 34.396 1.00 52.92 884 LEU B C 1
ATOM 13992 O O . LEU B 1 887 ? 95.690 20.623 34.174 1.00 50.37 884 LEU B O 1
ATOM 13997 N N . ARG B 1 888 ? 95.542 18.489 33.448 1.00 56.26 885 ARG B N 1
ATOM 13998 C CA . ARG B 1 888 ? 95.910 18.814 32.081 1.00 53.38 885 ARG B CA 1
ATOM 13999 C C . ARG B 1 888 ? 94.836 19.681 31.423 1.00 47.72 885 ARG B C 1
ATOM 14000 O O . ARG B 1 888 ? 93.698 19.742 31.896 1.00 49.02 885 ARG B O 1
ATOM 14008 N N . PRO B 1 889 ? 95.185 20.384 30.344 1.00 54.64 886 PRO B N 1
ATOM 14009 C CA . PRO B 1 889 ? 94.196 21.238 29.670 1.00 47.57 886 PRO B CA 1
ATOM 14010 C C . PRO B 1 889 ? 92.995 20.441 29.179 1.00 47.29 886 PRO B C 1
ATOM 14011 O O . PRO B 1 889 ? 93.139 19.392 28.548 1.00 43.18 886 PRO B O 1
ATOM 14015 N N . PHE B 1 890 ? 91.802 20.955 29.484 1.00 45.61 887 PHE B N 1
ATOM 14016 C CA . PHE B 1 890 ? 90.525 20.362 29.085 1.00 47.05 887 PHE B CA 1
ATOM 14017 C C . PHE B 1 890 ? 90.375 18.921 29.561 1.00 51.41 887 PHE B C 1
ATOM 14018 O O . PHE B 1 890 ? 89.609 18.149 28.976 1.00 57.80 887 PHE B O 1
ATOM 14026 N N . GLU B 1 891 ? 91.084 18.539 30.619 1.00 51.62 888 GLU B N 1
ATOM 14027 C CA . GLU B 1 891 ? 91.046 17.166 31.097 1.00 51.47 888 GLU B CA 1
ATOM 14028 C C . GLU B 1 891 ? 89.808 16.920 31.949 1.00 50.15 888 GLU B C 1
ATOM 14029 O O . GLU B 1 891 ? 89.458 17.728 32.813 1.00 48.54 888 GLU B O 1
ATOM 14035 N N . ILE B 1 892 ? 89.147 15.794 31.698 1.00 42.36 889 ILE B N 1
ATOM 14036 C CA . ILE B 1 892 ? 88.060 15.317 32.544 1.00 36.72 889 ILE B CA 1
ATOM 14037 C C . ILE B 1 892 ? 88.667 14.345 33.549 1.00 50.28 889 ILE B C 1
ATOM 14038 O O . ILE B 1 892 ? 89.108 13.254 33.181 1.00 58.13 889 ILE B O 1
ATOM 14043 N N . ARG B 1 893 ? 88.696 14.738 34.818 1.00 45.81 890 ARG B N 1
ATOM 14044 C CA . ARG B 1 893 ? 89.323 13.943 35.864 1.00 44.21 890 ARG B CA 1
ATOM 14045 C C . ARG B 1 893 ? 88.262 13.390 36.807 1.00 43.62 890 ARG B C 1
ATOM 14046 O O . ARG B 1 893 ? 87.360 14.118 37.233 1.00 43.13 890 ARG B O 1
ATOM 14054 N N . THR B 1 894 ? 88.374 12.102 37.123 1.00 36.27 891 THR B N 1
ATOM 14055 C CA . THR B 1 894 ? 87.490 11.430 38.065 1.00 39.81 891 THR B CA 1
ATOM 14056 C C . THR B 1 894 ? 88.325 10.854 39.200 1.00 48.55 891 THR B C 1
ATOM 14057 O O . THR B 1 894 ? 89.326 10.173 38.956 1.00 46.59 891 THR B O 1
ATOM 14061 N N . TRP B 1 895 ? 87.917 11.133 40.435 1.00 52.09 892 TRP B N 1
ATOM 14062 C CA . TRP B 1 895 ? 88.614 10.666 41.624 1.00 47.85 892 TRP B CA 1
ATOM 14063 C C . TRP B 1 895 ? 87.862 9.507 42.267 1.00 45.36 892 TRP B C 1
ATOM 14064 O O . TRP B 1 895 ? 86.632 9.426 42.200 1.00 43.72 892 TRP B O 1
ATOM 14075 N N . ARG B 1 896 ? 88.617 8.616 42.906 1.00 44.97 893 ARG B N 1
ATOM 14076 C CA . ARG B 1 896 ? 88.058 7.545 43.718 1.00 47.45 893 ARG B CA 1
ATOM 14077 C C . ARG B 1 896 ? 88.539 7.702 45.152 1.00 52.09 893 ARG B C 1
ATOM 14078 O O . ARG B 1 896 ? 89.743 7.840 45.397 1.00 47.48 893 ARG B O 1
ATOM 14086 N N . PHE B 1 897 ? 87.599 7.685 46.093 1.00 52.33 894 PHE B N 1
ATOM 14087 C CA . PHE B 1 897 ? 87.896 7.639 47.517 1.00 48.08 894 PHE B CA 1
ATOM 14088 C C . PHE B 1 897 ? 87.339 6.341 48.081 1.00 55.98 894 PHE B C 1
ATOM 14089 O O . PHE B 1 897 ? 86.189 5.986 47.802 1.00 66.83 894 PHE B O 1
ATOM 14097 N N . GLU B 1 898 ? 88.145 5.637 48.868 1.00 66.52 895 GLU B N 1
ATOM 14098 C CA . GLU B 1 898 ? 87.689 4.393 49.480 1.00 75.71 895 GLU B CA 1
ATOM 14099 C C . GLU B 1 898 ? 87.042 4.649 50.838 1.00 72.84 895 GLU B C 1
ATOM 14100 O O . GLU B 1 898 ? 85.851 4.397 51.026 1.00 68.97 895 GLU B O 1
#

Solvent-accessible surface area: 61995 Å² total; per-residue (Å²): 140,65,75,0,12,0,1,1,2,2,1,14,6,18,2,16,9,22,25,24,2,22,2,2,1,51,3,0,50,7,4,40,30,0,5,74,18,17,105,102,28,121,117,0,48,1,2,3,2,0,0,6,2,2,4,2,50,7,1,22,86,1,59,62,158,64,93,107,17,0,65,136,4,12,127,65,32,54,4,35,1,0,7,2,4,0,13,8,0,0,4,6,0,1,14,1,0,2,1,6,0,8,17,9,0,50,50,11,0,88,114,26,39,65,26,5,96,1,0,3,5,2,16,6,6,6,0,5,0,0,0,0,8,2,5,75,23,8,85,6,71,0,0,0,0,10,64,8,14,110,28,96,3,127,144,44,48,4,87,30,13,3,0,65,0,46,2,34,29,142,30,101,2,3,0,2,5,10,24,47,80,3,30,12,0,28,75,4,29,22,108,112,126,52,0,52,72,28,0,97,103,54,8,54,27,15,56,154,29,25,23,14,82,15,0,17,0,2,6,1,12,17,25,8,28,9,26,153,57,0,35,119,0,13,63,24,0,61,128,40,31,117,65,42,66,7,53,17,4,8,1,55,73,2,14,154,20,0,65,137,93,36,43,141,89,15,30,68,4,80,12,12,0,6,18,34,52,50,49,3,23,109,20,18,3,7,0,1,3,1,2,3,40,0,2,37,51,2,17,94,0,6,38,21,0,6,13,12,0,3,2,0,3,0,2,3,59,87,54,53,46,102,21,36,29,34,22,10,34,27,0,7,36,16,0,0,41,0,0,9,9,5,0,0,0,0,0,0,13,10,69,2,1,97,15,0,42,28,31,0,39,36,0,13,18,0,0,73,7,6,6,84,20,3,19,81,55,1,3,98,16,0,44,0,51,70,3,66,142,149,9,45,3,0,0,0,1,2,2,2,6,12,78,12,30,48,18,6,80,2,73,1,45,10,38,90,33,36,34,197,84,35,120,34,27,82,7,0,61,93,2,99,147,108,87,53,49,70,7,34,0,4,34,24,124,41,145,24,41,26,2,94,52,57,130,79,56,5,80,17,10,57,47,43,36,77,117,31,62,38,78,31,12,0,0,1,27,0,7,0,6,3,39,20,128,107,9,33,18,8,4,4,43,1,30,0,1,40,126,29,80,53,102,74,25,84,57,99,95,12,4,64,75,104,71,33,41,0,60,12,97,56,1,42,0,61,1,54,113,37,0,7,0,43,0,30,10,97,117,50,62,44,100,9,61,112,0,1,12,2,35,2,8,0,0,2,1,11,0,6,9,12,26,88,0,84,123,17,176,28,51,53,4,87,95,33,125,13,106,30,53,41,109,66,48,16,16,8,46,0,1,0,27,0,69,2,73,19,83,0,7,47,20,17,25,141,108,9,90,67,4,15,59,1,27,56,59,12,95,110,9,111,0,29,30,25,130,88,92,106,88,6,82,1,24,0,53,0,25,0,11,69,39,13,38,10,0,62,6,72,0,48,5,79,0,65,0,94,14,0,12,2,11,0,25,0,32,2,70,12,115,29,80,62,6,18,0,7,3,0,1,7,12,13,83,7,73,41,84,75,37,145,78,30,108,15,114,30,27,14,19,3,2,26,6,0,0,0,1,36,44,79,102,44,0,0,0,0,6,1,52,1,1,11,4,1,20,20,51,98,87,4,7,0,0,0,4,0,0,1,0,3,13,4,0,4,79,33,2,45,18,57,0,87,73,1,11,2,68,20,142,25,57,0,97,5,0,0,1,7,6,2,71,33,72,85,38,27,58,7,0,36,45,1,30,6,27,19,7,80,23,20,44,14,62,20,66,83,44,80,18,194,28,46,29,68,66,66,6,1,78,23,19,156,26,34,0,0,15,23,5,2,16,13,16,75,169,73,36,26,0,1,0,1,0,6,0,3,10,57,114,94,18,108,3,47,5,63,42,76,92,51,81,8,76,28,2,2,10,0,9,6,78,61,34,130,120,76,42,121,36,106,22,74,0,105,34,32,12,3,3,0,1,24,12,137,112,79,37,0,14,0,0,0,1,2,2,13,6,20,1,18,10,21,26,25,2,22,2,2,1,52,4,0,49,7,1,43,56,0,7,64,11,19,101,108,26,127,129,1,53,1,0,4,2,0,0,6,1,2,4,1,48,5,0,24,106,4,56,69,127,62,119,146,39,0,76,154,5,13,121,62,27,56,1,35,1,0,11,0,4,0,12,5,0,0,3,5,0,2,15,2,0,1,0,6,0,6,15,10,0,65,59,7,0,122,78,12,18,97,26,2,76,1,0,3,3,2,17,6,8,7,1,2,0,0,0,0,9,1,2,81,23,7,68,5,68,0,0,0,0,11,66,9,10,50,38,88,110,116,46,39,12,66,52,14,3,1,90,0,44,2,33,30,138,33,141,3,3,0,2,5,9,23,43,82,2,27,10,0,26,75,6,30,28,112,64,157,49,0,72,71,29,0,73,121,56,6,50,29,13,53,149,28,24,23,13,70,23,1,15,0,1,5,0,11,18,28,8,32,13,24,108,56,0,29,128,0,14,62,41,0,57,80,52,30,128,66,51,78,8,61,18,4,10,1,50,74,6,13,163,18,0,68,82,99,39,40,181,99,16,36,72,3,76,15,9,0,9,23,42,48,52,52,3,24,105,22,18,3,6,0,2,4,2,1,4,39,0,2,38,54,3,19,93,0,6,35,19,0,5,12,12,0,3,2,0,4,0,3,2,58,101,58,55,45,100,20,35,46,43,25,7,39,25,0,6,34,15,0,0,40,0,0,9,7,5,0,0,0,0,0,0,10,12,64,2,1,98,15,0,45,26,33,0,36,36,0,13,18,0,0,74,7,6,6,87,18,3,9,90,52,1,3,70,18,0,34,0,43,63,2,73,136,193,9,45,3,0,0,1,0,0,2,2,5,10,103,2,15,44,21,20,73,5,70,0,42,18,49,89,39,54,27,191,94,134,30,20,82,40,0,63,106,0,102,154,104,88,45,59,68,11,33,0,3,26,27,120,45,123,29,34,25,2,88,57,57,131,87,54,8,79,16,10,58,48,42,49,65,112,35,62,34,54,24,13,0,0,4,22,1,13,0,5,4,41,20,121,95,10,40,24,10,4,5,42,1,29,0,0,40,122,27,142,39,76,65,28,131,57,98,95,10,5,64,73,108,66,38,42,0,63,11,98,53,3,41,0,54,2,60,126,29,1,6,0,39,0,29,10,97,135,52,60,51,95,9,58,116,0,1,15,2,31,2,9,1,1,2,1,11,0,8,8,6,23,76,0,78,132,16,173,16,73,44,4,97,136,29,123,11,106,34,51,40,102,83,45,17,18,9,52,0,4,0,28,1,90,7,68,10,98,0,14,37,17,17,38,115,130,9,94,65,9,17,67,0,30,54,59,9,99,81,8,101,0,43,29,21,134,85,96,101,82,4,115,1,31,0,48,0,26,1,10,82,44,9,39,7,0,55,4,69,0,53,2,82,0,71,0,94,13,0,10,1,15,0,21,0,34,4,70,8,118,33,150,59,5,20,0,7,5,0,0,8,10,11,76,9,79,41,81,69,48,115,57,29,113,13,114,26,28,10,23,7,2,28,5,0,0,0,0,39,44,137,99,40,0,0,0,1,7,1,49,2,2,11,3,1,17,17,53,97,87,3,8,0,0,0,5,1,0,1,0,2,14,4,0,4,78,35,2,45,20,56,0,87,74,1,11,2,65,24,138,26,58,0,98,7,0,0,1,7,9,2,49,27,124,84,30,14,61,6,0,35,40,0,28,3,25,18,5,78,28,20,42,25,63,21,72,86,51,142,35,133,36,49,20,79,65,66,6,1,75,21,17,155,27,26,0,0,14,21,6,2,16,6,29,45,166,67,31,31,1,2,1,0,0,6,0,4,10,56,119,88,19,111,2,82,0,50,42,70,92,49,85,8,70,32,4,3,10,0,12,7,56,70,38,128,117,90,45,129,25,86,22,74,0,100,36,33,7,5,3,1,0,35,9,141

Secondary structure (DSSP, 8-state):
-EEEEEEEB-B--SSSSS-HHHHHHHHHHHHHHHHHHHHH-TT---EE-TTBTHHHHHHHTT-GGGHHHHHHHHHTT-EE--SBSS-B-STTS-HHHHHHHHHHHHHHHHHHS----SEEESS-SSB-TTHHHHHHTTT--EEEE-SS-EE-----EESSSEEEEE-TT--EEEEEE-TT-TTTTSS---SHHHHHHHHHHHHHHHHTS-SSSEEEEEE--BTPPP-TTHHHHHHHHHHH-TTEEEEE--HHHHHHHHGGG--TT--EEES-BS-TTS-SSS--GGGGTBTHHHHHHHHHHHHHIIIIIHHHHHHHHHHHS---HHHHHHHHHHHHTT-BHHHHTT-S-HHHHHHHHHHHHHHHHHHHHHHHHHHHHHHHHB-GGGSPTT-EEEEEEE-SSS-EEEEEEEEEEEEEEEGGGS-HHHHHHHHHHS----EEEE-TT-PEEPEEEEEEEEEEEEE--SSS--EEEEEEEEEEEEEEEEEPTTEEEEEEEEES------S--SEETTTTEEE-SSEEEEE-TTS-EEEEETTT--EEEEESEEEEEE--S-SS-----TT---EESTT---EEEEEEE-SSEEEEEEEEEEEEESSB-THHHHHHHTT--GGG----B-S-EEEEEEEEEEEEETT---EEEEEEEEE---SEEEEEEEE-S---SEEEEE-SSSEEEEESSPPSS---S---EE-SSEEEEE-SS-EEEEEESS--EEEE-TTSEEEEEEEEE-SB--TTS--B-GGGG--EEEEEEEEEEEESSGGGHHHHHHHHHHHTS--EEEE------SB-SSEES-B---SSEEEEEEEE-TTT--EEEEEEE-SSS-B----EETTEEPSEEE-TTSSB-SS---TTSPBPTT-EEEEEE-/--EEEEEEE-B--SSSSS-HHHHHHHHHHHHHHHHHHHHH-TT---EE-TTBTHHHHHHHTT-GGGHHHHHHHHHTTSEE--SBSS-B-STTS-HHHHHHHHHHHHHHHTTT-PPP-SEEESS-SSB-TTHHHHHHTTT--EEEE-SS-EE--TTEESSSEEEEE-TT--EEEEEE-TTGGGTTSS---SHHHHHHHHHHHHHHHHSS--SSEEEEEE--BTPPP-TTHHHHHHHHHHH-SSSEEEE--HHHHHHHHTTS--TT--EEES-BS-TTS-SSS--GGGGTBTHHHHHHHHHHHHIIIIIIHHHHHHHHHHHS---HHHHHHHHHHHHTT-BHHHHTT-S-HHHHHHHHHHHHHHHHHHHHHHHHHHHHHHHTB-GGGSPTT-EEEEEEE-SSS-EEEEEEEEEEEEEEE----HHHHHHHHHHS----EEEE-TT--EE-EEEEEEEEEEEEE--SSS--EEEEEEEEEEEEEEEEEPTTEEEEEEEEES------S--SEETTTTEEE-SSEEEEE-TTS-EEEEETTT--EEEEETEEEEEE--S-SS-----TT---EESTTS--EEEEEEE-SSEEEEEEEEEEEEESSB-THHHHHHHTT--GGG----B-S-EEEEEEEEEEEEETT---EEEEEEEEE---SEEEEEEEE-----SEEEEE-SSSEEEEESS--TT---S---EE-SSEEEEE-SS-EEEEEEES--EEEE-TTSEEEEEEEEE-SB--TTS--B-GGGG--EEEEEEEEEEEESSGGGHHHHHHHHHHHTS--EEEE--S---SB-SSEE--B---SSEEEEEEEE-TTT--EEEEEEE-SSS-B----EETTEEPSEEE-TTSPBPSSPPPTTSPBPTT-EEEEEE-

Nearest PDB structures (foldseek):
  5kbp-assembly1_A  TM=1.001E+00  e=0.000E+00  Enterococcus faecalis V583
  5kbp-assembly1_B  TM=9.997E-01  e=0.000E+00  Enterococcus faecalis V583
  3lvt-assembly1_A  TM=9.875E-01  e=0.000E+00  Enterococcus faecalis V583
  2wyi-assembly1_A  TM=9.813E-01  e=0.000E+00  Streptococcus pyogenes M1 GAS
  2wyi-assembly1_B  TM=9.828E-01  e=0.000E+00  Streptococcus pyogenes M1 GAS

Radius of gyration: 35.83 Å; Cα contacts (8 Å, |Δi|>4): 4479; chains: 2; bounding box: 98×88×93 Å

CATH classification: 3.20.110.10 (+4 more: 1.20.1270.50, 2.60.40.2210, 2.70.98.30)